Protein 2GSM (pdb70)

Foldseek 3Di:
DVCLLVDLFLLSQLALLQVQLLVLLLVLLVLVLLLLVLLLAFAGFQQAPVLVPDDPVSSVVSSVDGHDNVRGHHDLQVLLQSQLLSLQCQLQQHQLSNLQRHCVSNPLCLQLVFFHFPDSNLNSVLSVLSVQLVVLSVVLQVWQWAPRHGGHSQHNLQFPPSNQPIDTCSSVSNLSSLLSSLSSLLSSLVRLQCCVVPGGDPPRDPLNGQQLSLLNNLLSVLSNPQSVLQNVLSVQSVCSNPVDDCQPPVVVPHNSVVSQVSSLLNVQLSLLSRFSSLLRLLQLLLLQQLVFHQFPSPLSSVLNNVLNVLSNVQRCLLPLPVDDDPVRLVVSLVSQLVNCVSVVVSLVRSVVRSVPGDGDPFLLVLLSVQQSVQLVVLVVLVNCSSNSVSVVQQPQALSVVLSVCSCPVSHSVSSSLSCCQQCVCQSQQFHFDGVLSVVLSVLLSQLSCQQRVLSNVRSVVRHGPSDSRDDNVSNPSSSSNSSSSVSNSVSSVSVVVRVVCRNPPGDGRDALAPGDCSSPGSSSVADRHHDSGGD/DAAQADDDPPDDAFGAAFFVLLVLVRVLCVVVVVVVVVVVVVVVVVVVVCCVCCPCVNPVDDDDDDDDVVVVVVVVVVVVVVVVVSVVSVVVSVCVWAPADDFPFEWEWEQEVHWIWIAGVVLRDIDIKFFQQPVVNVHPLDDDPNSQVLQVVCPHGPVCHLWDINDAAEDEAQGKYKYKAAYDPAKKKADWRNFNDIDIHYHPDIDIGITHGHDFHKTKAAIDDDDDDCSSTYIHIYTYHHPVVVVVVSVVRDDD/DCVLLVFLFLLSQLVLLQVQLLVLVLVLLVLVLLLLVLLLAFAGFQQAPVLVVDDPVSSVVSRVDGDDNVRGHHDLQVLLQSQQLSVQCQLQQHQLSNLQRHCVSNPLCLQLVFQHFPDSVLNSLLSVLSVQLVVLSVVLQQFQWAPRHGHHSQHNLQFPPSNQVIDGCSSVSNLVSLVSSLSSLLSSLVRLQCCVVPGGPPPSDPLNGAQLSLLSNLLSVLSNPQSVLQNVLSVQSVCSRPVVDCQPPVVNVHNSVVSQVSSLLNVQSSVLSSFSSLLRLLQLLLLQQLVFHQFPSPLSSVLNNVLSVLSNVQSCLLVLPVDDDPVSLVVSLVSQLCNCVSVVVSLVRSVVRNVPGDGDPFLLNLLSVQQSVQLCVLVVLVNCSSNSVSVVQQPQALSVVLNVCSCRVSHSVSSSLSVCQVCVCQSQQFHFDRVLSVVLSVLQSQLSCQQRVLSNVRSVVRHGPSDSRDDNVSNPSSSSNSVSSVSNSVSSVSVVVRVCCRNPPGHGHDALAPRDCSSPGSSSVARRHHDPTD/DAAQADDDPPDDAFGAAFFVLLVLVRVLVVVVCVVVVVVVVVVVVVVVVCCVCCPCVNNVDDDDDDDDVVVVVCVVVVVVVVVVVSCVSPVVSVCVFQDADDFPFEWEWEQDVHWIWIAGVVLRDIDIKFFQQPVVNPHPQDDDPVSQVLQVVQPHGPVCHLWDINDAAEDEAQGKYKYKAAYDPAKKKADWRNFNDIDIHYHPDIGIGITHGHDFHKTKAAIDDDDDDCSSTYIHIYTYHHPVVVVVVSVVRDDD

Solvent-accessible surface area: 56494 Å² total; per-residue (Å²): 188,99,178,109,79,130,24,60,22,0,16,37,0,0,26,13,8,24,117,21,1,30,107,5,5,52,64,0,36,42,33,26,25,19,23,12,35,1,2,46,41,27,19,3,31,14,0,3,32,82,27,95,168,36,42,119,106,128,7,114,132,68,11,63,195,71,30,50,29,125,100,0,34,17,4,2,3,50,2,6,8,23,26,9,8,24,12,8,2,42,10,15,0,13,8,14,10,6,0,8,4,0,0,0,3,4,0,0,0,0,1,0,7,0,60,26,2,22,69,26,160,55,0,21,90,1,5,78,35,3,40,40,0,14,59,50,7,49,41,10,32,116,7,61,3,1,67,80,34,75,0,7,2,4,0,39,5,4,22,0,8,10,0,18,77,18,60,37,121,0,0,15,35,8,0,86,0,2,56,44,7,6,38,9,20,46,35,5,0,59,1,0,15,30,0,0,79,113,59,62,30,141,58,35,65,55,98,138,0,18,8,0,0,21,0,0,18,12,0,0,122,10,0,49,91,0,9,65,37,3,35,31,0,1,55,39,0,20,28,20,44,76,140,73,48,51,90,0,37,46,119,43,73,17,40,2,5,76,0,2,46,45,4,22,50,1,0,9,1,2,47,30,2,2,10,0,0,0,2,0,0,0,2,19,0,0,14,2,0,0,35,0,54,23,1,0,54,68,42,0,3,123,5,1,60,35,0,1,96,37,1,22,57,0,58,0,30,48,2,2,1,4,33,12,58,36,107,73,2,11,101,15,0,89,11,11,10,71,12,27,18,12,18,13,32,1,11,32,1,0,7,9,0,0,88,10,0,1,0,36,53,69,0,0,0,18,0,0,17,5,0,0,58,0,18,12,19,0,25,22,6,16,20,3,17,2,0,0,0,0,4,9,9,0,30,6,6,16,11,21,16,0,39,50,27,2,24,32,29,0,0,0,34,0,0,20,11,0,0,22,0,1,0,10,0,0,28,40,10,84,38,10,32,43,169,3,0,64,76,0,6,129,38,16,44,74,0,0,31,75,5,24,94,6,4,13,41,3,0,37,8,10,0,3,40,29,0,5,5,1,1,97,17,4,24,67,61,0,97,36,0,0,90,0,10,58,64,18,46,51,0,28,87,60,16,56,37,7,24,143,89,0,71,70,168,1,70,207,16,129,41,70,46,42,47,22,135,51,6,114,23,52,0,12,81,25,60,16,63,9,64,143,159,8,102,111,116,40,4,0,58,7,80,115,27,18,61,28,30,5,34,25,1,0,31,1,1,56,54,0,49,195,7,4,29,72,0,78,108,44,12,43,55,49,20,106,115,2,28,110,43,8,109,102,0,26,140,81,19,47,60,156,119,34,154,124,23,37,192,81,38,130,68,77,105,83,32,111,46,26,33,88,81,22,78,90,47,21,103,40,2,9,66,124,0,43,78,14,0,89,60,11,43,102,78,53,120,48,81,12,30,0,67,0,14,0,67,59,68,46,0,8,2,72,1,76,106,70,168,10,77,27,86,2,57,0,4,0,6,92,64,31,71,20,51,18,43,34,36,118,104,4,63,94,35,0,92,133,38,58,16,39,131,91,17,19,4,7,0,2,68,51,11,0,9,0,3,24,92,64,17,0,5,0,29,0,20,6,53,52,2,6,0,0,0,9,0,15,0,0,2,9,8,15,5,0,4,9,65,90,95,21,76,13,17,0,84,1,84,102,75,0,9,0,2,3,10,0,3,7,7,0,5,42,16,2,4,4,2,1,0,1,0,57,0,17,40,105,152,46,16,53,49,35,31,92,145,61,113,168,187,212,74,151,115,67,114,26,61,28,0,15,41,0,0,22,14,9,24,116,19,1,27,106,3,4,53,63,0,35,43,26,26,25,19,24,12,36,1,2,48,40,34,18,4,27,14,0,2,31,75,25,100,167,36,45,120,107,138,4,115,128,64,10,69,193,74,32,47,36,129,101,0,36,18,5,3,3,52,1,5,8,25,26,7,8,25,13,8,4,42,10,15,0,14,9,15,11,5,1,8,4,0,0,0,2,5,0,0,0,6,1,0,28,4,75,29,3,28,69,45,181,45,0,28,88,1,6,88,34,3,41,37,0,15,62,48,8,48,40,9,32,115,8,61,3,1,67,79,29,82,0,8,2,5,0,37,6,5,22,1,7,11,0,16,76,16,59,40,120,0,0,15,39,9,0,90,0,3,53,49,6,8,33,10,22,44,35,7,0,60,0,1,14,36,0,0,86,110,74,64,36,141,61,35,61,58,100,136,0,17,6,0,0,21,0,0,25,12,0,0,122,11,1,50,91,0,12,66,39,3,36,30,0,1,56,42,0,17,27,19,47,76,151,75,47,49,89,0,38,49,120,38,74,18,40,1,5,80,0,1,46,44,5,23,50,1,1,10,1,3,48,33,2,2,10,0,0,0,2,1,0,0,2,16,0,0,15,3,0,0,35,1,58,22,1,2,51,74,54,0,3,136,6,0,67,35,0,1,99,37,0,24,57,0,54,0,30,49,2,2,2,4,34,15,57,34,108,68,1,10,99,14,0,88,12,15,10,70,13,29,15,14,21,12,20,1,10,36,1,0,8,8,0,0,89,11,0,1,0,27,53,68,0,0,0,19,0,0,17,5,0,0,56,0,19,14,19,0,26,21,6,17,22,2,19,2,0,0,0,0,5,8,10,0,30,5,5,16,12,22,14,0,38,50,25,2,25,34,31,0,0,0,35,0,0,18,8,0,0,22,3,2,0,11,0,0,29,35,9,53,41,11,29,46,163,1,0,66,77,0,6,128,37,16,43,70,0,2,31,74,5,26,96,7,4,15,39,2,0,39,8,11,0,3,39,27,1,4,5,2,1,84,17,5,26,65,59,0,98,34,0,0,85,0,11,60,64,18,44,49,0,28,87,59,9,61,42,8,34,142,104,1,73,60,181,0,76,190,25,138,45,64,45,40,41,18,132,57,5,113,26,67,0,12,90,42,63,11,65,12,66,154,160,53,109,121,49,4,0,60,8,75,117,26,16,64,26,30,5,35,24,1,0,29,2,1,70,63,0,49,132,0,4,30,54,0,80,109,29,12,42,56,57,16,100,118,3,25,108,46,10,105,102,0,27,145,82,20,40,55,163,118,30,148,122,31,40,210,78,38,131,67,69,105,75,38,110,45,26,46,98,86,22,72,90,53,20,104,39,2,8,64,101,0,45,79,11,0,81,62,11,44,98,78,53,170,48,84,12,26,0,63,0,13,0,66,57,68,47,0,5,3,70,2,74,114,72,177,10,81,28,87,2,56,0,4,0,5,91,67,28,74,21,54,18,44,36,32,109,118,5,58,96,60,0,91,133,40,57,20,45,114,81,17,18,6,6,0,2,69,50,13,0,12,0,4,23,90,65,17,0,5,0,37,1,20,6,54,52,2,5,0,0,0,6,0,15,0,0,2,11,7,14,4,0,4,8,69,91,98,22,68,15,10,0,87,0,89,100,76,0,9,0,2,2,10,0,3,6,8,0,5,43,14,3,5,5,2,2,0,1,0,58,0,16,38,107,151,44,15,52,52,39,35,98,146,81,112,170,173

Secondary structure (DSSP, 8-state):
--TTSS---HHHHHHHHHHHHHHHHHHHHHHHHHHHHHHTSSS-SSSBGGGGGS-HHHHHHHTTS---GGG--B-HHHHHHHHHHHHHHHHHHTHHIIIIIIIIHHHHHHHHT-SS-S-HHHHHHHHHHHHHHHHHHHHHTTSB-GGGSBS--STTTT-TTHHHH--SSHHHHHHHHHHHHHHHHHHHHHHHHHHHHH-PPTT--TTTS-HHHHHHHHHHHHHHHHHHHHHHHHHHHHHHHHS---TT-GGGT--HHHHHHHHHHHHHHHHHHHHHHHHHHHHHHHHHHHTSPPTTHHHHHHHHHHHHHHTTS-GGGG-TTTT--HHHHHHHHHHHHHTHHHHHHHHHHHHHHHTTS-B---HHHHHHHHHHHHHHHHHHHHHHHHSHHHHHHHTTBHHHHHHHHHHIIIIIHHHHHHHHHHHHHHHHSEEPPHHHHHHHHHHHHHHHHHHHHHHHHHHHTTPBSS-S---GGGHHHHHHHHHHHHHHHHHHHHHHHHHHHHHHHPEEP--S-SS-TT--SGGGGS-SSPPSS--/--EEES--TT--SPPPP-SHHHHHHHHHHHHHHHHHHHHHHHHHHHHHHHHHHSBTTT--S-------HHHHHHHHHHHHHHHHHHHHHHHHHHHHHHS----SEEEEEEEETTEEEEEETTTTEEEEE-BTTSGGGT--SS--HHHHHHHHHTT--GGGTTT-BSS-EEEETTSEEEEEEEESSS-EEEEEGGGTEEEEE-BT--EEEEEE--S-EEEEE---S--STTGGG--EEEEEE-HHHHHHHHHHH---/--SSSS---HHHHHHHHHHHHHHHHHHHHHHHHHHHHHHTSSS-SSSBGGGGTS-HHHHHHHTTS---GGG--B-HHHHHHHHHHHHHHHHHHTHHIIIIIIIIHHHHHHHHT-SS-S-HHHHHHHHHHHHHHHHHHHHHTTSB-GGGSBS--S-TT--TTHHHH--SSHHHHHHHHHHHHHHHHHHHHHHHHHHHHH---TT--TTTS-HHHHHHHHHHHHHHHHHHHHHHHHHHHHHHHHS---TT-GGGT--HHHHHHHHHHHHHHHHHHHHHHHHHHHHHHHHHHTTSPPTTHHHHHHHHHHHHHHTTS-GGGG-TTSS--HHHHHHHHHHHHHTHHHHHHHHHHHHHHHTTS-B---HHHHHHHHHHHHHHHHHHHHHHHHSHHHHHHHTTBHHHHHHHHHHIIIIIHHHHHHHHHHHHHHHHSB---HHHHHHHHHHHHHHHHHHHTHHHHHHHTTPBSS-SS--GGGHHHHHHHHHHHHHHHHHHHHHHHHHHHHHHH--B---S-SS-TT--SGGGGS-SSPPS--/--EEES--TT--SPPPP-SHHHHHHHHHHHHHHHHHHHHHHHHHHHHHHHHHHTBTTT--S-------HHHHHHHHHHHHHHHHHHHHHHHHHHHHHHSPPPPSEEEEEEEETTEEEEEETTTTEEEEE-BTTSGGGT--SS--HHHHHHHHHTT--GGGTTT-BSS-EEEETT-EEEEEEEESSS-EEEEEGGGTEEEEE-BT--EEEEEE--S-EEEEE---S--STTGGG--EEEEEE-HHHHHHHHHHH---

InterPro domains:
  IPR000883 Cytochrome c oxidase subunit I [PF00115] (28-503)
  IPR000883 Cytochrome c oxidase subunit I [PR01165] (19-44)
  IPR000883 Cytochrome c oxidase subunit I [PR01165] (93-116)
  IPR000883 Cytochrome c oxidase subunit I [PR01165] (121-145)
  IPR000883 Cytochrome c oxidase subunit I [PR01165] (168-180)
  IPR000883 Cytochrome c oxidase subunit I [PR01165] (198-216)
  IPR000883 Cytochrome c oxidase subunit I [PR01165] (227-246)
  IPR000883 Cytochrome c oxidase subunit I [PR01165] (278-299)
  IPR000883 Cytochrome c oxidase subunit I [PR01165] (324-339)
  IPR000883 Cytochrome c oxidase subunit I [PR01165] (348-369)
  IPR000883 Cytochrome c oxidase subunit I [PR01165] (383-401)
  IPR000883 Cytochrome c oxidase subunit I [PR01165] (411-430)
  IPR000883 Cytochrome c oxidase subunit I [PR01165] (461-482)
  IPR000883 Cytochrome c oxidase subunit I [PTHR10422] (17-558)
  IPR014241 Cytochrome c oxidase, subunit I bacterial type [TIGR02891] (20-556)
  IPR023615 Cytochrome c oxidase, subunit I, copper-binding site [PS00077] (280-334)
  IPR023616 Cytochrome c oxidase-like, subunit I domain [PS50855] (20-558)
  IPR033944 Cytochrome c oxidase subunit I domain [cd01663] (24-542)
  IPR036927 Cytochrome c oxidase-like, subunit I superfamily [G3DSA:1.20.210.10] (15-566)
  IPR036927 Cytochrome c oxidase-like, subunit I superfamily [SSF81442] (16-557)

Sequence (1581 aa):
FTRWFMSTNHKDIGVLYLFTGGLVGLISVAFTVYMRMELMAPGVQFMCAEHLESGLVKGFFQSLWPSAVENCTPNGHLWNVMITGHGILMMFFVVIPALFGGFGNYFMPLHIGAPDMAFPRMNNLSYWLYVAGTSLAVASLFAPGGNGQLGSGIGWVLYPPLSTSESGYSTDLAIFAVHLSGASSILGAINMITTFLNMRAPGMTMHKVPLFAWSIFVTAWLILLALPVLAGAITMLLTDRNFGTTFFQPSGGGDPVLYQHILWFFGHPEVYIIVLPAFGIVSHVIATFAKKPIFGYLPMVYAMVAIGVLGFVVWAHHMYTAGLSLTQQSYFMMATMVIAVPTGIKIFSWIATMWGGSIELKTPMLWALGFLFLFTVGGVTGIVLSQASVDRYYHDTYYVVAHFHYVMSLGAVFGIFAGIYFWIGKMSGRQYPEWAGKLHFWMMFVGANLTFFPQHFLGRQGMPRRYIDYPEAFATWNFVSSLGAFLSFASFLFFLGVIFYTLTRGARVTANNYWNEHADTLEWTLTSPPPEHTFLEIIGRPQPGGTGFQPSASPVATQIHWLDGFILVIIAAITIFVTLLILYAVWRFHEKRNKVPARFTHNSPLEIAWTIVPIVILVAIGAFSLPVLFNQQEIPEADVTVKVTGYQWYWGYEYPDEEISFESYMIGSPATGGDNRMSPEVEQQLIEAGYSRDEFLLATDTAMVVPVNKTVVVQVTGADVIHSWTVPAFGVKQDAVPGRLAQLWFRAEREGIFFGQCSELCGISHAYMPITVKVVSEEAYAAWLEQHHHHFTRWFMSTNHKDIGVLYLFTGGLVGLISVAFTVYMRMELMAPGVQFMCAEHLESGLVKGFFQSLWPSAVENCTPNGHLWNVMITGHGILMMFFVVIPALFGGFGNYFMPLHIGAPDMAFPRMNNLSYWLYVAGTSLAVASLFAPGGNGQLGSGIGWVLYPPLSTSESGYSTDLAIFAVHLSGASSILGAINMITTFLNMRAPGMTMHKVPLFAWSIFVTAWLILLALPVLAGAITMLLTDRNFGTTFFQPSGGGDPVLYQHILWFFGHPEVYIIVLPAFGIVSHVIATFAKKPIFGYLPMVYAMVAIGVLGFVVWAHHMYTAGLSLTQQSYFMMATMVIAVPTGIKIFSWIATMWGGSIELKTPMLWALGFLFLFTVGGVTGIVLSQASVDRYYHDTYYVVAHFHYVMSLGAVFGIFAGIYFWIGKMSGRQYPEWAGKLHFWMMFVGANLTFFPQHFLGRQGMPRRYIDYPEAFATWNFVSSLGAFLSFASFLFFLGVIFYTLTRGARVTANNYWNEHADTLEWTLTSPPPEHTLEIIGRPQPGGTGFQPSASPVATQIHWLDGFILVIIAAITIFVTLLILYAVWRFHEKRNKVPARFTHNSPLEIAWTIVPIVILVAIGAFSLPVLFNQQEIPEADVTVKVTGYQWYWGYEYPDEEISFESYMIGSPATGGDNRMSPEVEQQLIEAGYSRDEFLLATDTAMVVPVNKTVVVQVTGADVIHSWTVPAFGVKQDAVPGRLAQLWFRAEREGIFFGQCSELCGISHAYMPITVKVVSEEAYAAWLEQHHHH

CATH classification: 1.20.210.10

Nearest PDB structures (foldseek):
  3oma-assembly1_A  TM=1.002E+00  e=1.190E-77  Cereibacter sphaeroides 2.4.1
  3fye-assembly1_A  TM=1.000E+00  e=4.141E-75  Cereibacter sphaeroides
  3omi-assembly2_C  TM=1.001E+00  e=1.433E-74  Cereibacter sphaeroides 2.4.1
  1m57-assembly1_A  TM=9.985E-01  e=3.364E-70  Cereibacter sphaeroides
  3ehb-assembly1_A  TM=9.932E-01  e=1.401E-66  Paracoccus denitrificans

B-factor: mean 36.94, std 10.53, range [10.7, 100.0]

Radius of gyration: 47.15 Å; Cα contacts (8 Å, |Δi|>4): 3281; chains: 4; bounding box: 140×81×110 Å

Organism: Cereibacter sphaeroides (NCBI:txid1063)

Structure (mmCIF, N/CA/C/O backbone):
data_2GSM
#
_entry.id   2GSM
#
_cell.length_a   125.020
_cell.length_b   131.639
_cell.length_c   176.802
_cell.angle_alpha   90.00
_cell.angle_beta   90.00
_cell.angle_gamma   90.00
#
_symmetry.space_group_name_H-M   'P 21 21 21'
#
loop_
_entity.id
_entity.type
_entity.pdbx_description
1 polymer 'Cytochrome c oxidase subunit 1'
2 polymer 'Cytochrome c oxidase subunit 2'
3 non-polymer DECYL-BETA-D-MALTOPYRANOSIDE
4 non-polymer 'COPPER (II) ION'
5 non-polymer 'MAGNESIUM ION'
6 non-polymer 'CALCIUM ION'
7 non-polymer 'HYDROXIDE ION'
8 non-polymer HEME-A
9 non-polymer TRIDECANE
10 non-polymer 'CADMIUM ION'
11 water water
#
loop_
_atom_site.group_PDB
_atom_site.id
_atom_site.type_symbol
_atom_site.label_atom_id
_atom_site.label_alt_id
_atom_site.label_comp_id
_atom_site.label_asym_id
_atom_site.label_entity_id
_atom_site.label_seq_id
_atom_site.pdbx_PDB_ins_code
_atom_site.Cartn_x
_atom_site.Cartn_y
_atom_site.Cartn_z
_atom_site.occupancy
_atom_site.B_iso_or_equiv
_atom_site.auth_seq_id
_atom_site.auth_comp_id
_atom_site.auth_asym_id
_atom_site.auth_atom_id
_atom_site.pdbx_PDB_model_num
ATOM 1 N N . PHE A 1 17 ? -18.385 -2.996 -3.091 1.00 57.63 17 PHE A N 1
ATOM 2 C CA . PHE A 1 17 ? -17.537 -3.582 -4.180 1.00 57.26 17 PHE A CA 1
ATOM 3 C C . PHE A 1 17 ? -16.164 -4.045 -3.672 1.00 57.71 17 PHE A C 1
ATOM 4 O O . PHE A 1 17 ? -15.952 -5.239 -3.425 1.00 58.46 17 PHE A O 1
ATOM 12 N N . THR A 1 18 ? -15.247 -3.092 -3.521 1.00 57.86 18 THR A N 1
ATOM 13 C CA . THR A 1 18 ? -13.856 -3.351 -3.138 1.00 57.46 18 THR A CA 1
ATOM 14 C C . THR A 1 18 ? -13.564 -2.692 -1.802 1.00 57.24 18 THR A C 1
ATOM 15 O O . THR A 1 18 ? -12.519 -2.927 -1.202 1.00 57.46 18 THR A O 1
ATOM 19 N N . ARG A 1 19 ? -14.497 -1.855 -1.349 1.00 56.91 19 ARG A N 1
ATOM 20 C CA . ARG A 1 19 ? -14.451 -1.293 -0.001 1.00 56.36 19 ARG A CA 1
ATOM 21 C C . ARG A 1 19 ? -14.974 -2.287 1.056 1.00 56.53 19 ARG A C 1
ATOM 22 O O . ARG A 1 19 ? -15.198 -1.900 2.211 1.00 57.04 19 ARG A O 1
ATOM 30 N N . TRP A 1 20 ? -15.179 -3.550 0.660 1.00 56.05 20 TRP A N 1
ATOM 31 C CA . TRP A 1 20 ? -15.528 -4.622 1.604 1.00 55.58 20 TRP A CA 1
ATOM 32 C C . TRP A 1 20 ? -14.356 -4.855 2.548 1.00 54.87 20 TRP A C 1
ATOM 33 O O . TRP A 1 20 ? -14.514 -5.388 3.657 1.00 55.42 20 TRP A O 1
ATOM 44 N N . PHE A 1 21 ? -13.187 -4.412 2.090 1.00 53.66 21 PHE A N 1
ATOM 45 C CA . PHE A 1 21 ? -11.916 -4.766 2.678 1.00 52.44 21 PHE A CA 1
ATOM 46 C C . PHE A 1 21 ? -11.369 -3.605 3.474 1.00 51.71 21 PHE A C 1
ATOM 47 O O . PHE A 1 21 ? -10.500 -3.784 4.333 1.00 51.54 21 PHE A O 1
ATOM 55 N N . MET A 1 22 ? -11.880 -2.412 3.184 1.00 50.69 22 MET A N 1
ATOM 56 C CA . MET A 1 22 ? -11.473 -1.227 3.924 1.00 50.13 22 MET A CA 1
ATOM 57 C C . MET A 1 22 ? -12.474 -0.875 5.037 1.00 48.75 22 MET A C 1
ATOM 58 O O . MET A 1 22 ? -12.327 0.149 5.710 1.00 48.72 22 MET A O 1
ATOM 63 N N . SER A 1 23 ? -13.465 -1.744 5.248 1.00 46.72 23 SER A N 1
ATOM 64 C CA . SER A 1 23 ? -14.496 -1.506 6.259 1.00 45.03 23 SER A CA 1
ATOM 65 C C . SER A 1 23 ? -13.965 -1.733 7.659 1.00 44.00 23 SER A C 1
ATOM 66 O O . SER A 1 23 ? -13.097 -2.588 7.874 1.00 44.00 23 SER A O 1
ATOM 69 N N . THR A 1 24 ? -14.491 -0.962 8.608 1.00 42.09 24 THR A N 1
ATOM 70 C CA . THR A 1 24 ? -14.036 -1.032 9.986 1.00 40.62 24 THR A CA 1
ATOM 71 C C . THR A 1 24 ? -15.128 -1.569 10.879 1.00 39.84 24 THR A C 1
ATOM 72 O O . THR A 1 24 ? -14.915 -1.761 12.076 1.00 40.13 24 THR A O 1
ATOM 76 N N . ASN A 1 25 ? -16.295 -1.833 10.296 1.00 38.90 25 ASN A N 1
ATOM 77 C CA . ASN A 1 25 ? -17.399 -2.390 11.067 1.00 38.35 25 ASN A CA 1
ATOM 78 C C . ASN A 1 25 ? -17.184 -3.864 11.448 1.00 37.44 25 ASN A C 1
ATOM 79 O O . ASN A 1 25 ? -16.837 -4.679 10.600 1.00 37.06 25 ASN A O 1
ATOM 84 N N . HIS A 1 26 ? -17.415 -4.182 12.721 1.00 36.62 26 HIS A N 1
ATOM 85 C CA . HIS A 1 26 ? -17.177 -5.511 13.262 1.00 35.98 26 HIS A CA 1
ATOM 86 C C . HIS A 1 26 ? -17.892 -6.619 12.488 1.00 35.95 26 HIS A C 1
ATOM 87 O O . HIS A 1 26 ? -17.397 -7.750 12.427 1.00 35.22 26 HIS A O 1
ATOM 94 N N . LYS A 1 27 ? -19.043 -6.291 11.896 1.00 35.33 27 LYS A N 1
ATOM 95 C CA . LYS A 1 27 ? -19.816 -7.279 11.142 1.00 34.94 27 LYS A CA 1
ATOM 96 C C . LYS A 1 27 ? -19.153 -7.602 9.816 1.00 34.44 27 LYS A C 1
ATOM 97 O O . LYS A 1 27 ? -19.069 -8.772 9.444 1.00 34.33 27 LYS A O 1
ATOM 103 N N . ASP A 1 28 ? -18.672 -6.574 9.119 1.00 33.53 28 ASP A N 1
ATOM 104 C CA . ASP A 1 28 ? -17.943 -6.780 7.872 1.00 33.47 28 ASP A CA 1
ATOM 105 C C . ASP A 1 28 ? -16.600 -7.497 8.052 1.00 32.98 28 ASP A C 1
ATOM 106 O O . ASP A 1 28 ? -16.237 -8.322 7.219 1.00 32.71 28 ASP A O 1
ATOM 111 N N . ILE A 1 29 ? -15.866 -7.146 9.114 1.00 32.19 29 ILE A N 1
ATOM 112 C CA . ILE A 1 29 ? -14.598 -7.791 9.450 1.00 31.79 29 ILE A CA 1
ATOM 113 C C . ILE A 1 29 ? -14.851 -9.274 9.734 1.00 30.96 29 ILE A C 1
ATOM 114 O O . ILE A 1 29 ? -14.129 -10.135 9.234 1.00 31.07 29 ILE A O 1
ATOM 119 N N . GLY A 1 30 ? -15.877 -9.545 10.539 1.00 30.27 30 GLY A N 1
ATOM 120 C CA . GLY A 1 30 ? -16.283 -10.894 10.889 1.00 30.12 30 GLY A CA 1
ATOM 121 C C . GLY A 1 30 ? -16.593 -11.750 9.674 1.00 29.97 30 GLY A C 1
ATOM 122 O O . GLY A 1 30 ? -16.163 -12.897 9.600 1.00 29.57 30 GLY A O 1
ATOM 123 N N . VAL A 1 31 ? -17.333 -11.183 8.722 1.00 29.42 31 VAL A N 1
ATOM 124 C CA . VAL A 1 31 ? -17.665 -11.872 7.469 1.00 29.17 31 VAL A CA 1
ATOM 125 C C . VAL A 1 31 ? -16.404 -12.166 6.635 1.00 29.23 31 VAL A C 1
ATOM 126 O O . VAL A 1 31 ? -16.257 -13.265 6.093 1.00 29.27 31 VAL A O 1
ATOM 130 N N . LEU A 1 32 ? -15.508 -11.186 6.533 1.00 28.78 32 LEU A N 1
ATOM 131 C CA . LEU A 1 32 ? -14.230 -11.369 5.842 1.00 28.90 32 LEU A CA 1
ATOM 132 C C . LEU A 1 32 ? -13.369 -12.495 6.467 1.00 28.74 32 LEU A C 1
ATOM 133 O O . LEU A 1 32 ? -12.771 -13.300 5.756 1.00 28.84 32 LEU A O 1
ATOM 138 N N . TYR A 1 33 ? -13.292 -12.531 7.791 1.00 27.90 33 TYR A N 1
ATOM 139 C CA . TYR A 1 33 ? -12.579 -13.614 8.459 1.00 28.45 33 TYR A CA 1
ATOM 140 C C . TYR A 1 33 ? -13.221 -14.964 8.160 1.00 28.61 33 TYR A C 1
ATOM 141 O O . TYR A 1 33 ? -12.518 -15.947 7.908 1.00 28.40 33 TYR A O 1
ATOM 150 N N . LEU A 1 34 ? -14.551 -15.027 8.190 1.00 28.73 34 LEU A N 1
ATOM 151 C CA . LEU A 1 34 ? -15.235 -16.296 7.952 1.00 29.58 34 LEU A CA 1
ATOM 152 C C . LEU A 1 34 ? -14.980 -16.822 6.537 1.00 29.28 34 LEU A C 1
ATOM 153 O O . LEU A 1 34 ? -14.637 -18.005 6.350 1.00 28.85 34 LEU A O 1
ATOM 158 N N . PHE A 1 35 ? -15.167 -15.946 5.547 1.00 29.06 35 PHE A N 1
ATOM 159 C CA . PHE A 1 35 ? -14.955 -16.319 4.143 1.00 29.03 35 PHE A CA 1
ATOM 160 C C . PHE A 1 35 ? -13.508 -16.732 3.872 1.00 28.23 35 PHE A C 1
ATOM 161 O O . PHE A 1 35 ? -13.253 -17.730 3.180 1.00 27.34 35 PHE A O 1
ATOM 169 N N . THR A 1 36 ? -12.571 -15.947 4.398 1.00 27.91 36 THR A N 1
ATOM 170 C CA . THR A 1 36 ? -11.145 -16.192 4.179 1.00 27.98 36 THR A CA 1
ATOM 171 C C . THR A 1 36 ? -10.716 -17.500 4.850 1.00 27.50 36 THR A C 1
ATOM 172 O O . THR A 1 36 ? -9.988 -18.300 4.268 1.00 26.65 36 THR A O 1
ATOM 176 N N . GLY A 1 37 ? -11.198 -17.709 6.071 1.00 27.59 37 GLY A N 1
ATOM 177 C CA . GLY A 1 37 ? -10.899 -18.910 6.820 1.00 27.61 37 GLY A CA 1
ATOM 178 C C . GLY A 1 37 ? -11.426 -20.119 6.084 1.00 27.01 37 GLY A C 1
ATOM 179 O O . GLY A 1 37 ? -10.791 -21.172 6.058 1.00 26.30 37 GLY A O 1
ATOM 180 N N . GLY A 1 38 ? -12.593 -19.941 5.476 1.00 26.84 38 GLY A N 1
ATOM 181 C CA . GLY A 1 38 ? -13.214 -20.978 4.674 1.00 27.71 38 GLY A CA 1
ATOM 182 C C . GLY A 1 38 ? -12.385 -21.331 3.451 1.00 27.63 38 GLY A C 1
ATOM 183 O O . GLY A 1 38 ? -12.238 -22.513 3.119 1.00 27.62 38 GLY A O 1
ATOM 184 N N . LEU A 1 39 ? -11.832 -20.313 2.793 1.00 27.43 39 LEU A N 1
ATOM 185 C CA . LEU A 1 39 ? -11.056 -20.529 1.570 1.00 27.18 39 LEU A CA 1
ATOM 186 C C . LEU A 1 39 ? -9.699 -21.169 1.883 1.00 26.22 39 LEU A C 1
ATOM 187 O O . LEU A 1 39 ? -9.285 -22.106 1.218 1.00 24.93 39 LEU A O 1
ATOM 192 N N . VAL A 1 40 ? -9.010 -20.655 2.898 1.00 25.61 40 VAL A N 1
ATOM 193 C CA . VAL A 1 40 ? -7.777 -21.302 3.353 1.00 25.17 40 VAL A CA 1
ATOM 194 C C . VAL A 1 40 ? -8.067 -22.744 3.815 1.00 24.86 40 VAL A C 1
ATOM 195 O O . VAL A 1 40 ? -7.272 -23.660 3.539 1.00 24.91 40 VAL A O 1
ATOM 199 N N . GLY A 1 41 ? -9.199 -22.943 4.500 1.00 23.69 41 GLY A N 1
ATOM 200 C CA . GLY A 1 41 ? -9.616 -24.279 4.906 1.00 23.06 41 GLY A CA 1
ATOM 201 C C . GLY A 1 41 ? -9.730 -25.228 3.710 1.00 23.44 41 GLY A C 1
ATOM 202 O O . GLY A 1 41 ? -9.249 -26.372 3.773 1.00 21.99 41 GLY A O 1
ATOM 203 N N . LEU A 1 42 ? -10.335 -24.742 2.617 1.00 22.85 42 LEU A N 1
ATOM 204 C CA . LEU A 1 42 ? -10.421 -25.525 1.370 1.00 23.95 42 LEU A CA 1
ATOM 205 C C . LEU A 1 42 ? -9.036 -25.928 0.875 1.00 23.84 42 LEU A C 1
ATOM 206 O O . LEU A 1 42 ? -8.820 -27.083 0.514 1.00 24.77 42 LEU A O 1
ATOM 211 N N . ILE A 1 43 ? -8.108 -24.972 0.859 1.00 23.67 43 ILE A N 1
ATOM 212 C CA . ILE A 1 43 ? -6.742 -25.234 0.439 1.00 24.40 43 ILE A CA 1
ATOM 213 C C . ILE A 1 43 ? -6.088 -26.304 1.334 1.00 24.03 43 ILE A C 1
ATOM 214 O O . ILE A 1 43 ? -5.518 -27.265 0.836 1.00 23.09 43 ILE A O 1
ATOM 219 N N . SER A 1 44 ? -6.211 -26.142 2.652 1.00 23.22 44 SER A N 1
ATOM 220 C CA . SER A 1 44 ? -5.582 -27.075 3.572 1.00 23.38 44 SER A CA 1
ATOM 221 C C . SER A 1 44 ? -6.211 -28.469 3.500 1.00 22.69 44 SER A C 1
ATOM 222 O O . SER A 1 44 ? -5.507 -29.480 3.522 1.00 23.61 44 SER A O 1
ATOM 225 N N . VAL A 1 45 ? -7.528 -28.525 3.403 1.00 23.21 45 VAL A N 1
ATOM 226 C CA . VAL A 1 45 ? -8.224 -29.790 3.129 1.00 23.40 45 VAL A CA 1
ATOM 227 C C . VAL A 1 45 ? -7.777 -30.437 1.794 1.00 23.11 45 VAL A C 1
ATOM 228 O O . VAL A 1 45 ? -7.581 -31.648 1.742 1.00 23.78 45 VAL A O 1
ATOM 232 N N . ALA A 1 46 ? -7.623 -29.650 0.729 1.00 23.71 46 ALA A N 1
ATOM 233 C CA . ALA A 1 46 ? -7.127 -30.210 -0.554 1.00 23.76 46 ALA A CA 1
ATOM 234 C C . ALA A 1 46 ? -5.752 -30.891 -0.395 1.00 23.65 46 ALA A C 1
ATOM 235 O O . ALA A 1 46 ? -5.529 -31.975 -0.944 1.00 23.03 46 ALA A O 1
ATOM 237 N N . PHE A 1 47 ? -4.856 -30.270 0.387 1.00 23.69 47 PHE A N 1
ATOM 238 C CA . PHE A 1 47 ? -3.573 -30.877 0.762 1.00 23.43 47 PHE A CA 1
ATOM 239 C C . PHE A 1 47 ? -3.766 -32.254 1.412 1.00 23.15 47 PHE A C 1
ATOM 240 O O . PHE A 1 47 ? -2.990 -33.166 1.140 1.00 23.04 47 PHE A O 1
ATOM 248 N N . THR A 1 48 ? -4.727 -32.384 2.334 1.00 23.00 48 THR A N 1
ATOM 249 C CA . THR A 1 48 ? -4.964 -33.675 3.013 1.00 21.92 48 THR A CA 1
ATOM 250 C C . THR A 1 48 ? -5.518 -34.749 2.079 1.00 21.82 48 THR A C 1
ATOM 251 O O . THR A 1 48 ? -5.304 -35.934 2.296 1.00 19.91 48 THR A O 1
ATOM 255 N N . VAL A 1 49 ? -6.253 -34.324 1.060 1.00 21.59 49 VAL A N 1
ATOM 256 C CA . VAL A 1 49 ? -6.720 -35.261 0.049 1.00 22.69 49 VAL A CA 1
ATOM 257 C C . VAL A 1 49 ? -5.531 -35.901 -0.683 1.00 23.09 49 VAL A C 1
ATOM 258 O O . VAL A 1 49 ? -5.490 -37.116 -0.907 1.00 23.56 49 VAL A O 1
ATOM 262 N N . TYR A 1 50 ? -4.582 -35.065 -1.083 1.00 23.45 50 TYR A N 1
ATOM 263 C CA . TYR A 1 50 ? -3.376 -35.515 -1.746 1.00 23.49 50 TYR A CA 1
ATOM 264 C C . TYR A 1 50 ? -2.533 -36.372 -0.789 1.00 23.18 50 TYR A C 1
ATOM 265 O O . TYR A 1 50 ? -2.057 -37.453 -1.158 1.00 22.75 50 TYR A O 1
ATOM 274 N N . MET A 1 51 ? -2.380 -35.908 0.458 1.00 21.95 51 MET A N 1
ATOM 275 C CA . MET A 1 51 ? -1.781 -36.744 1.516 1.00 21.42 51 MET A CA 1
ATOM 276 C C . MET A 1 51 ? -2.398 -38.136 1.586 1.00 20.75 51 MET A C 1
ATOM 277 O O . MET A 1 51 ? -1.677 -39.146 1.606 1.00 20.29 51 MET A O 1
ATOM 282 N N . ARG A 1 52 ? -3.726 -38.193 1.632 1.00 21.06 52 ARG A N 1
ATOM 283 C CA . ARG A 1 52 ? -4.410 -39.484 1.761 1.00 21.63 52 ARG A CA 1
ATOM 284 C C . ARG A 1 52 ? -4.426 -40.289 0.457 1.00 22.06 52 ARG A C 1
ATOM 285 O O . ARG A 1 52 ? -4.585 -41.517 0.488 1.00 22.87 52 ARG A O 1
ATOM 293 N N . MET A 1 53 ? -4.251 -39.619 -0.672 1.00 22.51 53 MET A N 1
ATOM 294 C CA . MET A 1 53 ? -3.975 -40.357 -1.917 1.00 23.09 53 MET A CA 1
ATOM 295 C C . MET A 1 53 ? -2.674 -41.157 -1.777 1.00 23.19 53 MET A C 1
ATOM 296 O O . MET A 1 53 ? -2.671 -42.353 -2.015 1.00 23.78 53 MET A O 1
ATOM 301 N N . GLU A 1 54 ? -1.589 -40.510 -1.330 1.00 23.57 54 GLU A N 1
ATOM 302 C CA . GLU A 1 54 ? -0.326 -41.200 -1.078 1.00 23.16 54 GLU A CA 1
ATOM 303 C C . GLU A 1 54 ? -0.392 -42.227 0.068 1.00 23.07 54 GLU A C 1
ATOM 304 O O . GLU A 1 54 ? 0.262 -43.253 0.005 1.00 22.17 54 GLU A O 1
ATOM 310 N N . LEU A 1 55 ? -1.160 -41.962 1.120 1.00 23.15 55 LEU A N 1
ATOM 311 C CA . LEU A 1 55 ? -1.223 -42.949 2.203 1.00 23.17 55 LEU A CA 1
ATOM 312 C C . LEU A 1 55 ? -2.191 -44.102 1.919 1.00 23.31 55 LEU A C 1
ATOM 313 O O . LEU A 1 55 ? -2.191 -45.095 2.631 1.00 22.70 55 LEU A O 1
ATOM 318 N N . MET A 1 56 ? -2.992 -43.990 0.863 1.00 23.73 56 MET A N 1
ATOM 319 C CA . MET A 1 56 ? -4.015 -45.002 0.586 1.00 24.70 56 MET A CA 1
ATOM 320 C C . MET A 1 56 ? -3.409 -46.394 0.418 1.00 23.94 56 MET A C 1
ATOM 321 O O . MET A 1 56 ? -4.028 -47.389 0.776 1.00 24.79 56 MET A O 1
ATOM 326 N N . ALA A 1 57 ? -2.195 -46.454 -0.100 1.00 23.82 57 ALA A N 1
ATOM 327 C CA . ALA A 1 57 ? -1.497 -47.740 -0.307 1.00 24.32 57 ALA A CA 1
ATOM 328 C C . ALA A 1 57 ? 0.009 -47.653 -0.048 1.00 23.82 57 ALA A C 1
ATOM 329 O O . ALA A 1 57 ? 0.628 -46.623 -0.319 1.00 24.67 57 ALA A O 1
ATOM 331 N N . PRO A 1 58 ? 0.602 -48.733 0.465 1.00 23.52 58 PRO A N 1
ATOM 332 C CA . PRO A 1 58 ? 2.050 -48.771 0.683 1.00 23.20 58 PRO A CA 1
ATOM 333 C C . PRO A 1 58 ? 2.825 -48.685 -0.642 1.00 23.34 58 PRO A C 1
ATOM 334 O O . PRO A 1 58 ? 2.278 -48.999 -1.721 1.00 23.36 58 PRO A O 1
ATOM 338 N N . GLY A 1 59 ? 4.063 -48.212 -0.570 1.00 22.51 59 GLY A N 1
ATOM 339 C CA . GLY A 1 59 ? 4.801 -47.850 -1.780 1.00 22.29 59 GLY A CA 1
ATOM 340 C C . GLY A 1 59 ? 4.418 -46.435 -2.151 1.00 21.91 59 GLY A C 1
ATOM 341 O O . GLY A 1 59 ? 3.284 -46.023 -1.894 1.00 21.44 59 GLY A O 1
ATOM 342 N N . VAL A 1 60 ? 5.364 -45.678 -2.712 1.00 22.20 60 VAL A N 1
ATOM 343 C CA . VAL A 1 60 ? 5.113 -44.312 -3.157 1.00 21.99 60 VAL A CA 1
ATOM 344 C C . VAL A 1 60 ? 4.726 -44.292 -4.644 1.00 23.51 60 VAL A C 1
ATOM 345 O O . VAL A 1 60 ? 5.454 -44.829 -5.486 1.00 23.46 60 VAL A O 1
ATOM 349 N N . GLN A 1 61 ? 3.586 -43.686 -4.961 1.00 24.29 61 GLN A N 1
ATOM 350 C CA . GLN A 1 61 ? 3.051 -43.736 -6.327 1.00 25.46 61 GLN A CA 1
ATOM 351 C C . GLN A 1 61 ? 2.809 -42.342 -6.911 1.00 26.20 61 GLN A C 1
ATOM 352 O O . GLN A 1 61 ? 2.681 -42.194 -8.133 1.00 26.83 61 GLN A O 1
ATOM 358 N N . PHE A 1 62 ? 2.711 -41.337 -6.040 1.00 26.37 62 PHE A N 1
ATOM 359 C CA . PHE A 1 62 ? 2.308 -39.994 -6.439 1.00 26.87 62 PHE A CA 1
ATOM 360 C C . PHE A 1 62 ? 3.454 -38.988 -6.302 1.00 27.49 62 PHE A C 1
ATOM 361 O O . PHE A 1 62 ? 3.715 -38.200 -7.215 1.00 27.92 62 PHE A O 1
ATOM 369 N N . MET A 1 63 ? 4.127 -39.019 -5.155 1.00 27.92 63 MET A N 1
ATOM 370 C CA . MET A 1 63 ? 5.197 -38.069 -4.815 1.00 28.39 63 MET A CA 1
ATOM 371 C C . MET A 1 63 ? 6.578 -38.566 -5.295 1.00 29.29 63 MET A C 1
ATOM 372 O O . MET A 1 63 ? 7.450 -38.980 -4.508 1.00 28.71 63 MET A O 1
ATOM 377 N N . CYS A 1 64 ? 6.736 -38.503 -6.616 1.00 29.90 64 CYS A N 1
ATOM 378 C CA . CYS A 1 64 ? 7.893 -39.018 -7.351 1.00 30.62 64 CYS A CA 1
ATOM 379 C C . CYS A 1 64 ? 8.858 -37.890 -7.648 1.00 30.36 64 CYS A C 1
ATOM 380 O O . CYS A 1 64 ? 8.445 -36.830 -8.128 1.00 30.52 64 CYS A O 1
ATOM 383 N N . ALA A 1 65 ? 10.135 -38.121 -7.379 1.00 31.13 65 ALA A N 1
ATOM 384 C CA . ALA A 1 65 ? 11.197 -37.160 -7.732 1.00 32.53 65 ALA A CA 1
ATOM 385 C C . ALA A 1 65 ? 11.177 -36.810 -9.234 1.00 33.44 65 ALA A C 1
ATOM 386 O O . ALA A 1 65 ? 11.532 -35.696 -9.615 1.00 33.63 65 ALA A O 1
ATOM 388 N N . GLU A 1 66 ? 10.736 -37.755 -10.062 1.00 35.08 66 GLU A N 1
ATOM 389 C CA . GLU A 1 66 ? 10.634 -37.558 -11.517 1.00 36.98 66 GLU A CA 1
ATOM 390 C C . GLU A 1 66 ? 9.763 -36.358 -11.902 1.00 38.51 66 GLU A C 1
ATOM 391 O O . GLU A 1 66 ? 10.001 -35.711 -12.930 1.00 39.43 66 GLU A O 1
ATOM 397 N N . HIS A 1 67 ? 8.749 -36.054 -11.096 1.00 39.62 67 HIS A N 1
ATOM 398 C CA . HIS A 1 67 ? 7.901 -34.899 -11.375 1.00 40.75 67 HIS A CA 1
ATOM 399 C C . HIS A 1 67 ? 8.611 -33.554 -11.179 1.00 42.08 67 HIS A C 1
ATOM 400 O O . HIS A 1 67 ? 8.093 -32.538 -11.623 1.00 42.94 67 HIS A O 1
ATOM 407 N N . LEU A 1 68 ? 9.774 -33.540 -10.521 1.00 43.65 68 LEU A N 1
ATOM 408 C CA . LEU A 1 68 ? 10.509 -32.288 -10.272 1.00 45.32 68 LEU A CA 1
ATOM 409 C C . LEU A 1 68 ? 11.148 -31.676 -11.518 1.00 47.37 68 LEU A C 1
ATOM 410 O O . LEU A 1 68 ? 11.416 -30.475 -11.546 1.00 47.87 68 LEU A O 1
ATOM 415 N N . GLU A 1 69 ? 11.403 -32.496 -12.532 1.00 49.40 69 GLU A N 1
ATOM 416 C CA . GLU A 1 69 ? 12.110 -32.048 -13.736 1.00 51.68 69 GLU A CA 1
ATOM 417 C C . GLU A 1 69 ? 11.172 -31.487 -14.813 1.00 52.48 69 GLU A C 1
ATOM 418 O O . GLU A 1 69 ? 11.604 -31.194 -15.936 1.00 52.98 69 GLU A O 1
ATOM 424 N N . SER A 1 70 ? 9.895 -31.341 -14.461 1.00 53.17 70 SER A N 1
ATOM 425 C CA . SER A 1 70 ? 8.889 -30.789 -15.357 1.00 53.68 70 SER A CA 1
ATOM 426 C C . SER A 1 70 ? 8.677 -29.322 -15.011 1.00 54.29 70 SER A C 1
ATOM 427 O O . SER A 1 70 ? 9.406 -28.756 -14.186 1.00 54.86 70 SER A O 1
ATOM 430 N N . GLY A 1 71 ? 7.683 -28.699 -15.640 1.00 54.66 71 GLY A N 1
ATOM 431 C CA . GLY A 1 71 ? 7.255 -27.375 -15.223 1.00 54.84 71 GLY A CA 1
ATOM 432 C C . GLY A 1 71 ? 6.682 -27.438 -13.812 1.00 54.95 71 GLY A C 1
ATOM 433 O O . GLY A 1 71 ? 6.453 -28.534 -13.265 1.00 55.03 71 GLY A O 1
ATOM 434 N N . LEU A 1 72 ? 6.465 -26.268 -13.215 1.00 54.67 72 LEU A N 1
ATOM 435 C CA . LEU A 1 72 ? 5.761 -26.168 -11.935 1.00 54.33 72 LEU A CA 1
ATOM 436 C C . LEU A 1 72 ? 4.331 -26.658 -12.143 1.00 53.94 72 LEU A C 1
ATOM 437 O O . LEU A 1 72 ? 3.832 -27.484 -11.373 1.00 53.99 72 LEU A O 1
ATOM 442 N N . VAL A 1 73 ? 3.703 -26.161 -13.211 1.00 53.44 73 VAL A N 1
ATOM 443 C CA . VAL A 1 73 ? 2.347 -26.556 -13.614 1.00 52.93 73 VAL A CA 1
ATOM 444 C C . VAL A 1 73 ? 2.252 -28.016 -14.083 1.00 52.31 73 VAL A C 1
ATOM 445 O O . VAL A 1 73 ? 1.392 -28.758 -13.608 1.00 52.74 73 VAL A O 1
ATOM 449 N N . LYS A 1 74 ? 3.109 -28.417 -15.025 1.00 51.47 74 LYS A N 1
ATOM 450 C CA . LYS A 1 74 ? 3.086 -29.790 -15.543 1.00 50.70 74 LYS A CA 1
ATOM 451 C C . LYS A 1 74 ? 3.360 -30.817 -14.434 1.00 50.36 74 LYS A C 1
ATOM 452 O O . LYS A 1 74 ? 2.621 -31.799 -14.297 1.00 50.32 74 LYS A O 1
ATOM 458 N N . GLY A 1 75 ? 4.416 -30.573 -13.653 1.00 49.79 75 GLY A N 1
ATOM 459 C CA . GLY A 1 75 ? 4.772 -31.402 -12.508 1.00 49.66 75 GLY A CA 1
ATOM 460 C C . GLY A 1 75 ? 3.630 -31.605 -11.517 1.00 49.25 75 GLY A C 1
ATOM 461 O O . GLY A 1 75 ? 3.396 -32.727 -11.059 1.00 49.20 75 GLY A O 1
ATOM 462 N N . PHE A 1 76 ? 2.913 -30.520 -11.214 1.00 49.08 76 PHE A N 1
ATOM 463 C CA . PHE A 1 76 ? 1.704 -30.561 -10.392 1.00 48.86 76 PHE A CA 1
ATOM 464 C C . PHE A 1 76 ? 0.675 -31.556 -10.943 1.00 48.56 76 PHE A C 1
ATOM 465 O O . PHE A 1 76 ? 0.166 -32.405 -10.208 1.00 48.45 76 PHE A O 1
ATOM 473 N N . PHE A 1 77 ? 0.376 -31.455 -12.236 1.00 48.19 77 PHE A N 1
ATOM 474 C CA . PHE A 1 77 ? -0.655 -32.291 -12.844 1.00 47.84 77 PHE A CA 1
ATOM 475 C C . PHE A 1 77 ? -0.243 -33.755 -12.985 1.00 47.34 77 PHE A C 1
ATOM 476 O O . PHE A 1 77 ? -1.092 -34.649 -12.980 1.00 47.40 77 PHE A O 1
ATOM 484 N N . GLN A 1 78 ? 1.056 -33.990 -13.121 1.00 46.80 78 GLN A N 1
ATOM 485 C CA . GLN A 1 78 ? 1.593 -35.350 -13.221 1.00 46.18 78 GLN A CA 1
ATOM 486 C C . GLN A 1 78 ? 1.553 -36.049 -11.868 1.00 45.23 78 GLN A C 1
ATOM 487 O O . GLN A 1 78 ? 1.328 -37.263 -11.777 1.00 44.68 78 GLN A O 1
ATOM 493 N N . SER A 1 79 ? 1.760 -35.259 -10.818 1.00 44.07 79 SER A N 1
ATOM 494 C CA . SER A 1 79 ? 1.808 -35.768 -9.458 1.00 43.32 79 SER A CA 1
ATOM 495 C C . SER A 1 79 ? 0.431 -36.177 -8.907 1.00 42.21 79 SER A C 1
ATOM 496 O O . SER A 1 79 ? 0.347 -36.734 -7.810 1.00 42.00 79 SER A O 1
ATOM 499 N N . LEU A 1 80 ? -0.630 -35.906 -9.673 1.00 40.88 80 LEU A N 1
ATOM 500 C CA . LEU A 1 80 ? -1.996 -36.254 -9.297 1.00 40.05 80 LEU A CA 1
ATOM 501 C C . LEU A 1 80 ? -2.441 -37.591 -9.867 1.00 39.60 80 LEU A C 1
ATOM 502 O O . LEU A 1 80 ? -3.488 -38.119 -9.495 1.00 39.68 80 LEU A O 1
ATOM 507 N N . TRP A 1 81 ? -1.626 -38.138 -10.765 1.00 39.10 81 TRP A N 1
ATOM 508 C CA . TRP A 1 81 ? -1.850 -39.455 -11.342 1.00 38.44 81 TRP A CA 1
ATOM 509 C C . TRP A 1 81 ? -0.822 -40.463 -10.823 1.00 36.70 81 TRP A C 1
ATOM 510 O O . TRP A 1 81 ? 0.357 -40.178 -10.812 1.00 36.14 81 TRP A O 1
ATOM 521 N N . PRO A 1 82 ? -1.262 -41.646 -10.410 1.00 35.94 82 PRO A N 1
ATOM 522 C CA . PRO A 1 82 ? -0.346 -42.649 -9.852 1.00 35.41 82 PRO A CA 1
ATOM 523 C C . PRO A 1 82 ? 0.650 -43.233 -10.867 1.00 35.04 82 PRO A C 1
ATOM 524 O O . PRO A 1 82 ? 0.313 -43.438 -12.039 1.00 35.38 82 PRO A O 1
ATOM 528 N N . SER A 1 83 ? 1.874 -43.472 -10.404 1.00 33.94 83 SER A N 1
ATOM 529 C CA . SER A 1 83 ? 2.905 -44.144 -11.181 1.00 32.96 83 SER A CA 1
ATOM 530 C C . SER A 1 83 ? 3.123 -45.506 -10.554 1.00 32.90 83 SER A C 1
ATOM 531 O O . SER A 1 83 ? 2.821 -45.718 -9.372 1.00 32.23 83 SER A O 1
ATOM 534 N N . ALA A 1 84 ? 3.650 -46.436 -11.349 1.00 32.42 84 ALA A N 1
ATOM 535 C CA . ALA A 1 84 ? 4.191 -47.681 -10.816 1.00 31.69 84 ALA A CA 1
ATOM 536 C C . ALA A 1 84 ? 5.367 -47.349 -9.897 1.00 30.79 84 ALA A C 1
ATOM 537 O O . ALA A 1 84 ? 6.066 -46.365 -10.125 1.00 30.57 84 ALA A O 1
ATOM 539 N N . VAL A 1 85 ? 5.592 -48.168 -8.869 1.00 30.19 85 VAL A N 1
ATOM 540 C CA . VAL A 1 85 ? 6.736 -47.965 -7.969 1.00 29.92 85 VAL A CA 1
ATOM 541 C C . VAL A 1 85 ? 8.085 -47.898 -8.711 1.00 30.74 85 VAL A C 1
ATOM 542 O O . VAL A 1 85 ? 8.906 -47.012 -8.447 1.00 30.04 85 VAL A O 1
ATOM 546 N N . GLU A 1 86 ? 8.282 -48.803 -9.672 1.00 31.50 86 GLU A N 1
ATOM 547 C CA . GLU A 1 86 ? 9.516 -48.860 -10.463 1.00 32.87 86 GLU A CA 1
ATOM 548 C C . GLU A 1 86 ? 9.784 -47.575 -11.281 1.00 32.51 86 GLU A C 1
ATOM 549 O O . GLU A 1 86 ? 10.913 -47.338 -11.722 1.00 32.64 86 GLU A O 1
ATOM 555 N N . ASN A 1 87 ? 8.758 -46.739 -11.454 1.00 32.30 87 ASN A N 1
ATOM 556 C CA . ASN A 1 87 ? 8.903 -45.453 -12.139 1.00 32.22 87 ASN A CA 1
ATOM 557 C C . ASN A 1 87 ? 8.789 -44.246 -11.196 1.00 32.22 87 ASN A C 1
ATOM 558 O O . ASN A 1 87 ? 8.718 -43.107 -11.646 1.00 32.29 87 ASN A O 1
ATOM 563 N N . CYS A 1 88 ? 8.773 -44.500 -9.889 1.00 31.42 88 CYS A N 1
ATOM 564 C CA . CYS A 1 88 ? 8.534 -43.442 -8.915 1.00 30.73 88 CYS A CA 1
ATOM 565 C C . CYS A 1 88 ? 9.631 -43.422 -7.847 1.00 30.14 88 CYS A C 1
ATOM 566 O O . CYS A 1 88 ? 9.629 -44.261 -6.948 1.00 29.56 88 CYS A O 1
ATOM 569 N N . THR A 1 89 ? 10.577 -42.483 -7.962 1.00 29.25 89 THR A N 1
ATOM 570 C CA . THR A 1 89 ? 11.587 -42.291 -6.923 1.00 28.52 89 THR A CA 1
ATOM 571 C C . THR A 1 89 ? 10.934 -41.497 -5.777 1.00 27.89 89 THR A C 1
ATOM 572 O O . THR A 1 89 ? 10.542 -40.344 -5.977 1.00 27.60 89 THR A O 1
ATOM 576 N N . PRO A 1 90 ? 10.820 -42.098 -4.591 1.00 26.50 90 PRO A N 1
ATOM 577 C CA . PRO A 1 90 ? 10.123 -41.441 -3.474 1.00 26.31 90 PRO A CA 1
ATOM 578 C C . PRO A 1 90 ? 10.729 -40.076 -3.179 1.00 25.46 90 PRO A C 1
ATOM 579 O O . PRO A 1 90 ? 11.948 -39.952 -3.070 1.00 26.12 90 PRO A O 1
ATOM 583 N N . ASN A 1 91 ? 9.884 -39.059 -3.084 1.00 24.88 91 ASN A N 1
ATOM 584 C CA . ASN A 1 91 ? 10.337 -37.732 -2.710 1.00 24.37 91 ASN A CA 1
ATOM 585 C C . ASN A 1 91 ? 9.810 -37.364 -1.311 1.00 23.84 91 ASN A C 1
ATOM 586 O O . ASN A 1 91 ? 8.764 -36.731 -1.182 1.00 22.69 91 ASN A O 1
ATOM 591 N N . GLY A 1 92 ? 10.537 -37.771 -0.277 1.00 23.60 92 GLY A N 1
ATOM 592 C CA . GLY A 1 92 ? 10.130 -37.488 1.094 1.00 23.36 92 GLY A CA 1
ATOM 593 C C . GLY A 1 92 ? 9.948 -36.014 1.415 1.00 23.69 92 GLY A C 1
ATOM 594 O O . GLY A 1 92 ? 9.127 -35.644 2.276 1.00 23.39 92 GLY A O 1
ATOM 595 N N . HIS A 1 93 ? 10.722 -35.161 0.743 1.00 23.61 93 HIS A N 1
ATOM 596 C CA . HIS A 1 93 ? 10.643 -33.732 0.982 1.00 23.70 93 HIS A CA 1
ATOM 597 C C . HIS A 1 93 ? 9.257 -33.177 0.667 1.00 23.64 93 HIS A C 1
ATOM 598 O O . HIS A 1 93 ? 8.727 -32.349 1.420 1.00 23.82 93 HIS A O 1
ATOM 605 N N . LEU A 1 94 ? 8.655 -33.619 -0.432 1.00 23.64 94 LEU A N 1
ATOM 606 C CA . LEU A 1 94 ? 7.310 -33.152 -0.769 1.00 23.98 94 LEU A CA 1
ATOM 607 C C . LEU A 1 94 ? 6.253 -33.587 0.271 1.00 23.82 94 LEU A C 1
ATOM 608 O O . LEU A 1 94 ? 5.349 -32.818 0.597 1.00 24.30 94 LEU A O 1
ATOM 613 N N . TRP A 1 95 ? 6.352 -34.814 0.774 1.00 23.80 95 TRP A N 1
ATOM 614 C CA . TRP A 1 95 ? 5.471 -35.246 1.862 1.00 23.04 95 TRP A CA 1
ATOM 615 C C . TRP A 1 95 ? 5.597 -34.256 3.029 1.00 23.01 95 TRP A C 1
ATOM 616 O O . TRP A 1 95 ? 4.604 -33.714 3.511 1.00 23.25 95 TRP A O 1
ATOM 627 N N . ASN A 1 96 ? 6.834 -34.035 3.466 1.00 23.44 96 ASN A N 1
ATOM 628 C CA . ASN A 1 96 ? 7.124 -33.192 4.626 1.00 23.25 96 ASN A CA 1
ATOM 629 C C . ASN A 1 96 ? 6.626 -31.756 4.441 1.00 23.56 96 ASN A C 1
ATOM 630 O O . ASN A 1 96 ? 6.075 -31.162 5.367 1.00 24.27 96 ASN A O 1
ATOM 635 N N . VAL A 1 97 ? 6.807 -31.208 3.245 1.00 23.14 97 VAL A N 1
ATOM 636 C CA . VAL A 1 97 ? 6.248 -29.899 2.893 1.00 23.27 97 VAL A CA 1
ATOM 637 C C . VAL A 1 97 ? 4.715 -29.849 2.964 1.00 22.88 97 VAL A C 1
ATOM 638 O O . VAL A 1 97 ? 4.163 -28.898 3.509 1.00 22.38 97 VAL A O 1
ATOM 642 N N . MET A 1 98 ? 4.036 -30.849 2.384 1.00 23.88 98 MET A N 1
ATOM 643 C CA . MET A 1 98 ? 2.575 -30.900 2.382 1.00 24.71 98 MET A CA 1
ATOM 644 C C . MET A 1 98 ? 2.017 -30.920 3.802 1.00 23.91 98 MET A C 1
ATOM 645 O O . MET A 1 98 ? 1.052 -30.225 4.124 1.00 23.28 98 MET A O 1
ATOM 650 N N . ILE A 1 99 ? 2.623 -31.755 4.630 1.00 23.90 99 ILE A N 1
ATOM 651 C CA . ILE A 1 99 ? 2.191 -31.973 6.012 1.00 24.58 99 ILE A CA 1
ATOM 652 C C . ILE A 1 99 ? 2.361 -30.717 6.838 1.00 23.92 99 ILE A C 1
ATOM 653 O O . ILE A 1 99 ? 1.483 -30.346 7.609 1.00 24.28 99 ILE A O 1
ATOM 658 N N . THR A 1 100 ? 3.500 -30.066 6.638 1.00 23.54 100 THR A N 1
ATOM 659 C CA . THR A 1 100 ? 3.852 -28.828 7.326 1.00 23.05 100 THR A CA 1
ATOM 660 C C . THR A 1 100 ? 2.894 -27.710 6.902 1.00 22.94 100 THR A C 1
ATOM 661 O O . THR A 1 100 ? 2.379 -26.978 7.743 1.00 23.01 100 THR A O 1
ATOM 665 N N . GLY A 1 101 ? 2.649 -27.601 5.599 1.00 22.39 101 GLY A N 1
ATOM 666 C CA . GLY A 1 101 ? 1.668 -26.666 5.102 1.00 22.66 101 GLY A CA 1
ATOM 667 C C . GLY A 1 101 ? 0.268 -26.899 5.652 1.00 22.10 101 GLY A C 1
ATOM 668 O O . GLY A 1 101 ? -0.428 -25.946 6.029 1.00 21.91 101 GLY A O 1
ATOM 669 N N . HIS A 1 102 ? -0.167 -28.158 5.659 1.00 21.41 102 HIS A N 1
ATOM 670 C CA . HIS A 1 102 ? -1.490 -28.507 6.167 1.00 20.85 102 HIS A CA 1
ATOM 671 C C . HIS A 1 102 ? -1.641 -28.009 7.614 1.00 21.08 102 HIS A C 1
ATOM 672 O O . HIS A 1 102 ? -2.589 -27.292 7.927 1.00 20.81 102 HIS A O 1
ATOM 679 N N . GLY A 1 103 ? -0.677 -28.377 8.457 1.00 20.96 103 GLY A N 1
ATOM 680 C CA . GLY A 1 103 ? -0.663 -27.996 9.871 1.00 21.85 103 GLY A CA 1
ATOM 681 C C . GLY A 1 103 ? -0.586 -26.503 10.130 1.00 21.72 103 GLY A C 1
ATOM 682 O O . GLY A 1 103 ? -1.409 -25.978 10.864 1.00 22.08 103 GLY A O 1
ATOM 683 N N . ILE A 1 104 ? 0.356 -25.806 9.489 1.00 22.75 104 ILE A N 1
ATOM 684 C CA . ILE A 1 104 ? 0.472 -24.353 9.657 1.00 23.24 104 ILE A CA 1
ATOM 685 C C . ILE A 1 104 ? -0.810 -23.637 9.242 1.00 22.91 104 ILE A C 1
ATOM 686 O O . ILE A 1 104 ? -1.332 -22.816 9.998 1.00 22.65 104 ILE A O 1
ATOM 691 N N . LEU A 1 105 ? -1.334 -23.951 8.049 1.00 22.82 105 LEU A N 1
ATOM 692 C CA . LEU A 1 105 ? -2.597 -23.343 7.612 1.00 22.77 105 LEU A CA 1
ATOM 693 C C . LEU A 1 105 ? -3.713 -23.568 8.621 1.00 22.73 105 LEU A C 1
ATOM 694 O O . LEU A 1 105 ? -4.410 -22.637 8.972 1.00 22.60 105 LEU A O 1
ATOM 699 N N . MET A 1 106 ? -3.896 -24.801 9.097 1.00 22.81 106 MET A N 1
ATOM 700 C CA . MET A 1 106 ? -4.987 -25.067 10.047 1.00 22.55 106 MET A CA 1
ATOM 701 C C . MET A 1 106 ? -4.820 -24.301 11.371 1.00 22.90 106 MET A C 1
ATOM 702 O O . MET A 1 106 ? -5.761 -23.651 11.833 1.00 21.84 106 MET A O 1
ATOM 707 N N . MET A 1 107 ? -3.636 -24.397 11.968 1.00 23.32 107 MET A N 1
ATOM 708 C CA . MET A 1 107 ? -3.418 -23.877 13.331 1.00 24.36 107 MET A CA 1
ATOM 709 C C . MET A 1 107 ? -3.282 -22.359 13.380 1.00 25.42 107 MET A C 1
ATOM 710 O O . MET A 1 107 ? -3.605 -21.740 14.408 1.00 26.88 107 MET A O 1
ATOM 715 N N . PHE A 1 108 ? -2.817 -21.760 12.283 1.00 24.93 108 PHE A N 1
ATOM 716 C CA . PHE A 1 108 ? -2.657 -20.309 12.236 1.00 25.09 108 PHE A CA 1
ATOM 717 C C . PHE A 1 108 ? -3.635 -19.578 11.332 1.00 25.50 108 PHE A C 1
ATOM 718 O O . PHE A 1 108 ? -4.006 -18.450 11.632 1.00 25.49 108 PHE A O 1
ATOM 726 N N . PHE A 1 109 ? -4.082 -20.227 10.253 1.00 25.00 109 PHE A N 1
ATOM 727 C CA . PHE A 1 109 ? -4.790 -19.504 9.196 1.00 24.81 109 PHE A CA 1
ATOM 728 C C . PHE A 1 109 ? -6.216 -19.965 8.846 1.00 24.06 109 PHE A C 1
ATOM 729 O O . PHE A 1 109 ? -6.811 -19.480 7.879 1.00 24.93 109 PHE A O 1
ATOM 737 N N . VAL A 1 110 ? -6.789 -20.853 9.653 1.00 23.13 110 VAL A N 1
ATOM 738 C CA . VAL A 1 110 ? -8.133 -21.362 9.372 1.00 22.70 110 VAL A CA 1
ATOM 739 C C . VAL A 1 110 ? -9.100 -21.215 10.545 1.00 23.18 110 VAL A C 1
ATOM 740 O O . VAL A 1 110 ? -9.977 -20.361 10.552 1.00 22.82 110 VAL A O 1
ATOM 744 N N . VAL A 1 111 ? -8.884 -22.027 11.554 1.00 22.63 111 VAL A N 1
ATOM 745 C CA . VAL A 1 111 ? -9.893 -22.349 12.521 1.00 24.46 111 VAL A CA 1
ATOM 746 C C . VAL A 1 111 ? -10.071 -21.207 13.585 1.00 25.00 111 VAL A C 1
ATOM 747 O O . VAL A 1 111 ? -11.201 -20.849 13.947 1.00 25.42 111 VAL A O 1
ATOM 751 N N . ILE A 1 112 ? -8.970 -20.591 14.013 1.00 25.04 112 ILE A N 1
ATOM 752 C CA . ILE A 1 112 ? -9.042 -19.470 14.963 1.00 24.92 112 ILE A CA 1
ATOM 753 C C . ILE A 1 112 ? -9.563 -18.228 14.249 1.00 24.73 112 ILE A C 1
ATOM 754 O O . ILE A 1 112 ? -10.491 -17.597 14.745 1.00 24.29 112 ILE A O 1
ATOM 759 N N . PRO A 1 113 ? -9.019 -17.888 13.076 1.00 24.85 113 PRO A N 1
ATOM 760 C CA . PRO A 1 113 ? -9.622 -16.828 12.261 1.00 25.21 113 PRO A CA 1
ATOM 761 C C . PRO A 1 113 ? -11.129 -17.005 12.062 1.00 25.53 113 PRO A C 1
ATOM 762 O O . PRO A 1 113 ? -11.847 -15.997 12.124 1.00 25.34 113 PRO A O 1
ATOM 766 N N . ALA A 1 114 ? -11.597 -18.239 11.856 1.00 25.26 114 ALA A N 1
ATOM 767 C CA . ALA A 1 114 ? -13.026 -18.490 11.672 1.00 25.65 114 ALA A CA 1
ATOM 768 C C . ALA A 1 114 ? -13.828 -18.261 12.943 1.00 26.03 114 ALA A C 1
ATOM 769 O O . ALA A 1 114 ? -14.853 -17.567 12.919 1.00 25.97 114 ALA A O 1
ATOM 771 N N . LEU A 1 115 ? -13.375 -18.871 14.039 1.00 25.97 115 LEU A N 1
ATOM 772 C CA . LEU A 1 115 ? -14.095 -18.810 15.315 1.00 26.46 115 LEU A CA 1
ATOM 773 C C . LEU A 1 115 ? -13.938 -17.474 16.015 1.00 26.95 115 LEU A C 1
ATOM 774 O O . LEU A 1 115 ? -14.932 -16.821 16.368 1.00 27.06 115 LEU A O 1
ATOM 779 N N . PHE A 1 116 ? -12.683 -17.075 16.206 1.00 27.74 116 PHE A N 1
ATOM 780 C CA . PHE A 1 116 ? -12.341 -15.864 16.945 1.00 27.71 116 PHE A CA 1
ATOM 781 C C . PHE A 1 116 ? -12.447 -14.617 16.072 1.00 28.10 116 PHE A C 1
ATOM 782 O O . PHE A 1 116 ? -13.161 -13.674 16.419 1.00 28.42 116 PHE A O 1
ATOM 790 N N . GLY A 1 117 ? -11.751 -14.614 14.936 1.00 28.03 117 GLY A N 1
ATOM 791 C CA . GLY A 1 117 ? -11.794 -13.491 14.026 1.00 28.33 117 GLY A CA 1
ATOM 792 C C . GLY A 1 117 ? -13.151 -13.331 13.353 1.00 28.87 117 GLY A C 1
ATOM 793 O O . GLY A 1 117 ? -13.558 -12.214 13.043 1.00 28.98 117 GLY A O 1
ATOM 794 N N . GLY A 1 118 ? -13.850 -14.444 13.124 1.00 28.71 118 GLY A N 1
ATOM 795 C CA . GLY A 1 118 ? -15.095 -14.435 12.369 1.00 27.79 118 GLY A CA 1
ATOM 796 C C . GLY A 1 118 ? -16.323 -14.281 13.254 1.00 27.92 118 GLY A C 1
ATOM 797 O O . GLY A 1 118 ? -16.898 -13.185 13.354 1.00 27.54 118 GLY A O 1
ATOM 798 N N . PHE A 1 119 ? -16.731 -15.368 13.898 1.00 27.06 119 PHE A N 1
ATOM 799 C CA . PHE A 1 119 ? -17.885 -15.311 14.785 1.00 27.54 119 PHE A CA 1
ATOM 800 C C . PHE A 1 119 ? -17.652 -14.374 15.984 1.00 27.89 119 PHE A C 1
ATOM 801 O O . PHE A 1 119 ? -18.571 -13.659 16.409 1.00 27.73 119 PHE A O 1
ATOM 809 N N . GLY A 1 120 ? -16.430 -14.373 16.505 1.00 27.90 120 GLY A N 1
ATOM 810 C CA . GLY A 1 120 ? -16.045 -13.461 17.578 1.00 28.78 120 GLY A CA 1
ATOM 811 C C . GLY A 1 120 ? -16.290 -11.997 17.228 1.00 29.17 120 GLY A C 1
ATOM 812 O O . GLY A 1 120 ? -17.029 -11.311 17.929 1.00 29.35 120 GLY A O 1
ATOM 813 N N . ASN A 1 121 ? -15.690 -11.517 16.146 1.00 29.55 121 ASN A N 1
ATOM 814 C CA . ASN A 1 121 ? -15.910 -10.137 15.705 1.00 30.76 121 ASN A CA 1
ATOM 815 C C . ASN A 1 121 ? -17.365 -9.832 15.347 1.00 31.15 121 ASN A C 1
ATOM 816 O O . ASN A 1 121 ? -17.846 -8.727 15.621 1.00 31.17 121 ASN A O 1
ATOM 821 N N . TYR A 1 122 ? -18.060 -10.786 14.722 1.00 31.26 122 TYR A N 1
ATOM 822 C CA . TYR A 1 122 ? -19.444 -10.531 14.323 1.00 31.58 122 TYR A CA 1
ATOM 823 C C . TYR A 1 122 ? -20.361 -10.473 15.541 1.00 31.80 122 TYR A C 1
ATOM 824 O O . TYR A 1 122 ? -21.076 -9.490 15.729 1.00 31.77 122 TYR A O 1
ATOM 833 N N . PHE A 1 123 ? -20.322 -11.518 16.364 1.00 31.54 123 PHE A N 1
ATOM 834 C CA . PHE A 1 123 ? -21.319 -11.705 17.408 1.00 32.14 123 PHE A CA 1
ATOM 835 C C . PHE A 1 123 ? -21.048 -11.188 18.815 1.00 32.75 123 PHE A C 1
ATOM 836 O O . PHE A 1 123 ? -22.004 -10.824 19.519 1.00 32.35 123 PHE A O 1
ATOM 844 N N . MET A 1 124 ? -19.780 -11.129 19.226 1.00 33.53 124 MET A N 1
ATOM 845 C CA . MET A 1 124 ? -19.485 -10.655 20.581 1.00 34.05 124 MET A CA 1
ATOM 846 C C . MET A 1 124 ? -20.058 -9.252 20.855 1.00 33.77 124 MET A C 1
ATOM 847 O O . MET A 1 124 ? -20.754 -9.091 21.839 1.00 33.55 124 MET A O 1
ATOM 852 N N . PRO A 1 125 ? -19.800 -8.255 20.002 1.00 33.85 125 PRO A N 1
ATOM 853 C CA . PRO A 1 125 ? -20.405 -6.928 20.197 1.00 34.17 125 PRO A CA 1
ATOM 854 C C . PRO A 1 125 ? -21.928 -6.992 20.237 1.00 34.62 125 PRO A C 1
ATOM 855 O O . PRO A 1 125 ? -22.532 -6.364 21.116 1.00 34.77 125 PRO A O 1
ATOM 859 N N . LEU A 1 126 ? -22.539 -7.749 19.320 1.00 34.66 126 LEU A N 1
ATOM 860 C CA . LEU A 1 126 ? -23.991 -7.959 19.360 1.00 34.63 126 LEU A CA 1
ATOM 861 C C . LEU A 1 126 ? -24.462 -8.540 20.678 1.00 34.32 126 LEU A C 1
ATOM 862 O O . LEU A 1 126 ? -25.463 -8.085 21.220 1.00 34.63 126 LEU A O 1
ATOM 867 N N . HIS A 1 127 ? -23.740 -9.532 21.196 1.00 34.20 127 HIS A N 1
ATOM 868 C CA . HIS A 1 127 ? -24.131 -10.215 22.428 1.00 34.18 127 HIS A CA 1
ATOM 869 C C . HIS A 1 127 ? -24.036 -9.330 23.691 1.00 34.61 127 HIS A C 1
ATOM 870 O O . HIS A 1 127 ? -24.729 -9.578 24.687 1.00 33.90 127 HIS A O 1
ATOM 877 N N . ILE A 1 128 ? -23.161 -8.329 23.663 1.00 35.12 128 ILE A N 1
ATOM 878 C CA . ILE A 1 128 ? -22.999 -7.445 24.826 1.00 36.15 128 ILE A CA 1
ATOM 879 C C . ILE A 1 128 ? -23.649 -6.071 24.588 1.00 37.18 128 ILE A C 1
ATOM 880 O O . ILE A 1 128 ? -23.581 -5.184 25.449 1.00 37.35 128 ILE A O 1
ATOM 885 N N . GLY A 1 129 ? -24.265 -5.912 23.415 1.00 37.86 129 GLY A N 1
ATOM 886 C CA . GLY A 1 129 ? -24.946 -4.685 23.041 1.00 39.16 129 GLY A CA 1
ATOM 887 C C . GLY A 1 129 ? -24.010 -3.519 22.785 1.00 40.13 129 GLY A C 1
ATOM 888 O O . GLY A 1 129 ? -24.385 -2.359 22.998 1.00 40.43 129 GLY A O 1
ATOM 889 N N . ALA A 1 130 ? -22.791 -3.816 22.350 1.00 40.22 130 ALA A N 1
ATOM 890 C CA . ALA A 1 130 ? -21.849 -2.776 21.960 1.00 40.99 130 ALA A CA 1
ATOM 891 C C . ALA A 1 130 ? -22.126 -2.444 20.506 1.00 41.57 130 ALA A C 1
ATOM 892 O O . ALA A 1 130 ? -22.535 -3.324 19.762 1.00 42.08 130 ALA A O 1
ATOM 894 N N . PRO A 1 131 ? -21.940 -1.191 20.089 1.00 42.12 131 PRO A N 1
ATOM 895 C CA . PRO A 1 131 ? -22.202 -0.814 18.691 1.00 42.08 131 PRO A CA 1
ATOM 896 C C . PRO A 1 131 ? -21.076 -1.223 17.753 1.00 41.94 131 PRO A C 1
ATOM 897 O O . PRO A 1 131 ? -21.308 -1.425 16.563 1.00 42.20 131 PRO A O 1
ATOM 901 N N . ASP A 1 132 ? -19.864 -1.308 18.289 1.00 41.74 132 ASP A N 1
ATOM 902 C CA . ASP A 1 132 ? -18.684 -1.722 17.537 1.00 41.50 132 ASP A CA 1
ATOM 903 C C . ASP A 1 132 ? -17.585 -2.114 18.519 1.00 41.41 132 ASP A C 1
ATOM 904 O O . ASP A 1 132 ? -17.777 -2.011 19.739 1.00 41.22 132 ASP A O 1
ATOM 909 N N . MET A 1 133 ? -16.459 -2.601 17.990 1.00 41.04 133 MET A N 1
ATOM 910 C CA . MET A 1 133 ? -15.263 -2.839 18.789 1.00 40.65 133 MET A CA 1
ATOM 911 C C . MET A 1 133 ? -14.668 -1.483 19.226 1.00 40.97 133 MET A C 1
ATOM 912 O O . MET A 1 133 ? -14.867 -0.468 18.549 1.00 40.33 133 MET A O 1
ATOM 917 N N . ALA A 1 134 ? -13.949 -1.479 20.351 1.00 40.54 134 ALA A N 1
ATOM 918 C CA . ALA A 1 134 ? -13.277 -0.274 20.862 1.00 40.65 134 ALA A CA 1
ATOM 919 C C . ALA A 1 134 ? -12.445 0.467 19.815 1.00 40.75 134 ALA A C 1
ATOM 920 O O . ALA A 1 134 ? -12.551 1.681 19.692 1.00 40.79 134 ALA A O 1
ATOM 922 N N . PHE A 1 135 ? -11.638 -0.269 19.049 1.00 41.19 135 PHE A N 1
ATOM 923 C CA . PHE A 1 135 ? -10.774 0.311 18.025 1.00 40.97 135 PHE A CA 1
ATOM 924 C C . PHE A 1 135 ? -11.024 -0.353 16.667 1.00 41.41 135 PHE A C 1
ATOM 925 O O . PHE A 1 135 ? -10.323 -1.299 16.287 1.00 41.17 135 PHE A O 1
ATOM 933 N N . PRO A 1 136 ? -12.024 0.138 15.935 1.00 41.53 136 PRO A N 1
ATOM 934 C CA . PRO A 1 136 ? -12.393 -0.446 14.641 1.00 41.55 136 PRO A CA 1
ATOM 935 C C . PRO A 1 136 ? -11.273 -0.440 13.612 1.00 41.92 136 PRO A C 1
ATOM 936 O O . PRO A 1 136 ? -11.182 -1.380 12.819 1.00 41.96 136 PRO A O 1
ATOM 940 N N . ARG A 1 137 ? -10.447 0.602 13.601 1.00 41.94 137 ARG A N 1
ATOM 941 C CA . ARG A 1 137 ? -9.352 0.691 12.628 1.00 42.41 137 ARG A CA 1
ATOM 942 C C . ARG A 1 137 ? -8.296 -0.390 12.894 1.00 41.59 137 ARG A C 1
ATOM 943 O O . ARG A 1 137 ? -7.699 -0.935 11.961 1.00 41.52 137 ARG A O 1
ATOM 951 N N . MET A 1 138 ? -8.073 -0.678 14.174 1.00 40.78 138 MET A N 1
ATOM 952 C CA . MET A 1 138 ? -7.187 -1.747 14.594 1.00 40.13 138 MET A CA 1
ATOM 953 C C . MET A 1 138 ? -7.747 -3.098 14.121 1.00 39.54 138 MET A C 1
ATOM 954 O O . MET A 1 138 ? -6.994 -3.974 13.668 1.00 38.67 138 MET A O 1
ATOM 959 N N . ASN A 1 139 ? -9.068 -3.244 14.238 1.00 38.69 139 ASN A N 1
ATOM 960 C CA . ASN A 1 139 ? -9.772 -4.432 13.776 1.00 38.38 139 ASN A CA 1
ATOM 961 C C . ASN A 1 139 ? -9.579 -4.673 12.289 1.00 38.15 139 ASN A C 1
ATOM 962 O O . ASN A 1 139 ? -9.357 -5.808 11.856 1.00 38.06 139 ASN A O 1
ATOM 967 N N . ASN A 1 140 ? -9.656 -3.612 11.497 1.00 37.65 140 ASN A N 1
ATOM 968 C CA . ASN A 1 140 ? -9.412 -3.767 10.067 1.00 37.52 140 ASN A CA 1
ATOM 969 C C . ASN A 1 140 ? -7.968 -4.212 9.784 1.00 37.48 140 ASN A C 1
ATOM 970 O O . ASN A 1 140 ? -7.713 -5.006 8.864 1.00 37.28 140 ASN A O 1
ATOM 975 N N . LEU A 1 141 ? -7.031 -3.690 10.580 1.00 37.00 141 LEU A N 1
ATOM 976 C CA . LEU A 1 141 ? -5.631 -4.029 10.436 1.00 36.69 141 LEU A CA 1
ATOM 977 C C . LEU A 1 141 ? -5.360 -5.478 10.850 1.00 36.23 141 LEU A C 1
ATOM 978 O O . LEU A 1 141 ? -4.570 -6.153 10.202 1.00 36.53 141 LEU A O 1
ATOM 983 N N . SER A 1 142 ? -6.016 -5.941 11.914 1.00 35.87 142 SER A N 1
ATOM 984 C CA . SER A 1 142 ? -6.043 -7.356 12.287 1.00 35.76 142 SER A CA 1
ATOM 985 C C . SER A 1 142 ? -6.231 -8.258 11.074 1.00 35.18 142 SER A C 1
ATOM 986 O O . SER A 1 142 ? -5.476 -9.233 10.883 1.00 34.00 142 SER A O 1
ATOM 989 N N . TYR A 1 143 ? -7.261 -7.937 10.283 1.00 34.10 143 TYR A N 1
ATOM 990 C CA . TYR A 1 143 ? -7.624 -8.738 9.118 1.00 33.66 143 TYR A CA 1
ATOM 991 C C . TYR A 1 143 ? -6.530 -8.749 8.068 1.00 33.72 143 TYR A C 1
ATOM 992 O O . TYR A 1 143 ? -6.214 -9.812 7.507 1.00 33.74 143 TYR A O 1
ATOM 1001 N N . TRP A 1 144 ? -5.956 -7.579 7.791 1.00 33.56 144 TRP A N 1
ATOM 1002 C CA . TRP A 1 144 ? -4.896 -7.496 6.781 1.00 33.91 144 TRP A CA 1
ATOM 1003 C C . TRP A 1 144 ? -3.617 -8.225 7.215 1.00 32.85 144 TRP A C 1
ATOM 1004 O O . TRP A 1 144 ? -2.909 -8.787 6.391 1.00 32.14 144 TRP A O 1
ATOM 1015 N N . LEU A 1 145 ? -3.346 -8.239 8.514 1.00 31.89 145 LEU A N 1
ATOM 1016 C CA . LEU A 1 145 ? -2.195 -8.990 9.010 1.00 31.52 145 LEU A CA 1
ATOM 1017 C C . LEU A 1 145 ? -2.412 -10.495 8.812 1.00 30.71 145 LEU A C 1
ATOM 1018 O O . LEU A 1 145 ? -1.484 -11.215 8.444 1.00 30.81 145 LEU A O 1
ATOM 1023 N N . TYR A 1 146 ? -3.647 -10.951 9.029 1.00 30.40 146 TYR A N 1
ATOM 1024 C CA . TYR A 1 146 ? -4.028 -12.346 8.773 1.00 29.74 146 TYR A CA 1
ATOM 1025 C C . TYR A 1 146 ? -3.809 -12.705 7.300 1.00 29.30 146 TYR A C 1
ATOM 1026 O O . TYR A 1 146 ? -3.178 -13.713 6.989 1.00 29.39 146 TYR A O 1
ATOM 1035 N N . VAL A 1 147 ? -4.264 -11.845 6.399 1.00 29.37 147 VAL A N 1
ATOM 1036 C CA . VAL A 1 147 ? -4.080 -12.074 4.961 1.00 29.93 147 VAL A CA 1
ATOM 1037 C C . VAL A 1 147 ? -2.609 -12.066 4.547 1.00 29.91 147 VAL A C 1
ATOM 1038 O O . VAL A 1 147 ? -2.192 -12.886 3.726 1.00 30.06 147 VAL A O 1
ATOM 1042 N N . ALA A 1 148 ? -1.843 -11.122 5.098 1.00 29.74 148 ALA A N 1
ATOM 1043 C CA . ALA A 1 148 ? -0.407 -11.041 4.862 1.00 29.52 148 ALA A CA 1
ATOM 1044 C C . ALA A 1 148 ? 0.306 -12.304 5.370 1.00 29.02 148 ALA A C 1
ATOM 1045 O O . ALA A 1 148 ? 1.154 -12.858 4.688 1.00 29.31 148 ALA A O 1
ATOM 1047 N N . GLY A 1 149 ? -0.034 -12.735 6.581 1.00 29.15 149 GLY A N 1
ATOM 1048 C CA . GLY A 1 149 ? 0.496 -13.977 7.133 1.00 29.48 149 GLY A CA 1
ATOM 1049 C C . GLY A 1 149 ? 0.198 -15.165 6.216 1.00 29.79 149 GLY A C 1
ATOM 1050 O O . GLY A 1 149 ? 1.091 -15.982 5.923 1.00 29.31 149 GLY A O 1
ATOM 1051 N N . THR A 1 150 ? -1.049 -15.250 5.744 1.00 29.93 150 THR A N 1
ATOM 1052 C CA . THR A 1 150 ? -1.470 -16.371 4.890 1.00 29.89 150 THR A CA 1
ATOM 1053 C C . THR A 1 150 ? -0.678 -16.390 3.587 1.00 30.76 150 THR A C 1
ATOM 1054 O O . THR A 1 150 ? -0.195 -17.440 3.141 1.00 31.28 150 THR A O 1
ATOM 1058 N N . SER A 1 151 ? -0.545 -15.216 2.985 1.00 31.71 151 SER A N 1
ATOM 1059 C CA . SER A 1 151 ? 0.218 -15.056 1.752 1.00 31.79 151 SER A CA 1
ATOM 1060 C C . SER A 1 151 ? 1.665 -15.503 1.928 1.00 31.77 151 SER A C 1
ATOM 1061 O O . SER A 1 151 ? 2.195 -16.178 1.066 1.00 32.42 151 SER A O 1
ATOM 1064 N N . LEU A 1 152 ? 2.291 -15.140 3.047 1.00 31.82 152 LEU A N 1
ATOM 1065 C CA . LEU A 1 152 ? 3.655 -15.582 3.339 1.00 32.00 152 LEU A CA 1
ATOM 1066 C C . LEU A 1 152 ? 3.760 -17.103 3.521 1.00 31.56 152 LEU A C 1
ATOM 1067 O O . LEU A 1 152 ? 4.690 -17.731 2.977 1.00 31.46 152 LEU A O 1
ATOM 1072 N N . ALA A 1 153 ? 2.819 -17.689 4.273 1.00 30.85 153 ALA A N 1
ATOM 1073 C CA . ALA A 1 153 ? 2.755 -19.146 4.411 1.00 30.66 153 ALA A CA 1
ATOM 1074 C C . ALA A 1 153 ? 2.681 -19.844 3.058 1.00 30.52 153 ALA A C 1
ATOM 1075 O O . ALA A 1 153 ? 3.433 -20.783 2.788 1.00 31.19 153 ALA A O 1
ATOM 1077 N N . VAL A 1 154 ? 1.777 -19.381 2.213 1.00 30.66 154 VAL A N 1
ATOM 1078 C CA . VAL A 1 154 ? 1.601 -19.930 0.875 1.00 31.33 154 VAL A CA 1
ATOM 1079 C C . VAL A 1 154 ? 2.852 -19.757 0.004 1.00 31.16 154 VAL A C 1
ATOM 1080 O O . VAL A 1 154 ? 3.295 -20.709 -0.659 1.00 31.12 154 VAL A O 1
ATOM 1084 N N . ALA A 1 155 ? 3.433 -18.560 0.032 1.00 31.22 155 ALA A N 1
ATOM 1085 C CA . ALA A 1 155 ? 4.669 -18.281 -0.705 1.00 31.40 155 ALA A CA 1
ATOM 1086 C C . ALA A 1 155 ? 5.833 -19.176 -0.272 1.00 31.34 155 ALA A C 1
ATOM 1087 O O . ALA A 1 155 ? 6.668 -19.542 -1.088 1.00 31.59 155 ALA A O 1
ATOM 1089 N N . SER A 1 156 ? 5.893 -19.514 1.014 1.00 31.22 156 SER A N 1
ATOM 1090 C CA . SER A 1 156 ? 6.944 -20.402 1.523 1.00 30.94 156 SER A CA 1
ATOM 1091 C C . SER A 1 156 ? 6.964 -21.746 0.783 1.00 31.21 156 SER A C 1
ATOM 1092 O O . SER A 1 156 ? 8.019 -22.367 0.659 1.00 31.13 156 SER A O 1
ATOM 1095 N N . LEU A 1 157 ? 5.801 -22.172 0.285 1.00 31.65 157 LEU A N 1
ATOM 1096 C CA . LEU A 1 157 ? 5.673 -23.438 -0.441 1.00 31.98 157 LEU A CA 1
ATOM 1097 C C . LEU A 1 157 ? 6.347 -23.376 -1.807 1.00 32.90 157 LEU A C 1
ATOM 1098 O O . LEU A 1 157 ? 6.695 -24.416 -2.380 1.00 32.95 157 LEU A O 1
ATOM 1103 N N . PHE A 1 158 ? 6.543 -22.161 -2.316 1.00 33.48 158 PHE A N 1
ATOM 1104 C CA . PHE A 1 158 ? 7.130 -21.969 -3.640 1.00 34.09 158 PHE A CA 1
ATOM 1105 C C . PHE A 1 158 ? 8.528 -21.352 -3.587 1.00 34.10 158 PHE A C 1
ATOM 1106 O O . PHE A 1 158 ? 9.124 -21.078 -4.625 1.00 34.36 158 PHE A O 1
ATOM 1114 N N . ALA A 1 159 ? 9.049 -21.149 -2.378 1.00 33.43 159 ALA A N 1
ATOM 1115 C CA . ALA A 1 159 ? 10.378 -20.569 -2.195 1.00 33.41 159 ALA A CA 1
ATOM 1116 C C . ALA A 1 159 ? 11.444 -21.668 -2.058 1.00 33.46 159 ALA A C 1
ATOM 1117 O O . ALA A 1 159 ? 11.125 -22.788 -1.652 1.00 33.40 159 ALA A O 1
ATOM 1119 N N . PRO A 1 160 ? 12.699 -21.371 -2.417 1.00 33.60 160 PRO A N 1
ATOM 1120 C CA . PRO A 1 160 ? 13.803 -22.306 -2.156 1.00 33.39 160 PRO A CA 1
ATOM 1121 C C . PRO A 1 160 ? 13.800 -22.735 -0.685 1.00 32.99 160 PRO A C 1
ATOM 1122 O O . PRO A 1 160 ? 13.800 -21.886 0.223 1.00 32.42 160 PRO A O 1
ATOM 1126 N N . GLY A 1 161 ? 13.748 -24.048 -0.478 1.00 32.28 161 GLY A N 1
ATOM 1127 C CA . GLY A 1 161 ? 13.677 -24.638 0.838 1.00 31.42 161 GLY A CA 1
ATOM 1128 C C . GLY A 1 161 ? 14.634 -25.811 0.981 1.00 31.60 161 GLY A C 1
ATOM 1129 O O . GLY A 1 161 ? 15.732 -25.799 0.416 1.00 31.04 161 GLY A O 1
ATOM 1130 N N . GLY A 1 162 ? 14.210 -26.832 1.732 1.00 31.10 162 GLY A N 1
ATOM 1131 C CA . GLY A 1 162 ? 15.096 -27.914 2.108 1.00 31.41 162 GLY A CA 1
ATOM 1132 C C . GLY A 1 162 ? 15.465 -28.812 0.954 1.00 31.73 162 GLY A C 1
ATOM 1133 O O . GLY A 1 162 ? 14.706 -28.937 -0.022 1.00 31.02 162 GLY A O 1
ATOM 1134 N N . ASN A 1 163 ? 16.647 -29.421 1.070 1.00 32.67 163 ASN A N 1
ATOM 1135 C CA . ASN A 1 163 ? 17.104 -30.459 0.141 1.00 33.44 163 ASN A CA 1
ATOM 1136 C C . ASN A 1 163 ? 17.212 -30.020 -1.307 1.00 33.33 163 ASN A C 1
ATOM 1137 O O . ASN A 1 163 ? 17.041 -30.837 -2.208 1.00 33.92 163 ASN A O 1
ATOM 1142 N N . GLY A 1 164 ? 17.467 -28.731 -1.527 1.00 33.78 164 GLY A N 1
ATOM 1143 C CA . GLY A 1 164 ? 17.560 -28.172 -2.868 1.00 33.54 164 GLY A CA 1
ATOM 1144 C C . GLY A 1 164 ? 16.251 -28.148 -3.633 1.00 33.69 164 GLY A C 1
ATOM 1145 O O . GLY A 1 164 ? 16.243 -28.079 -4.872 1.00 34.31 164 GLY A O 1
ATOM 1146 N N . GLN A 1 165 ? 15.136 -28.220 -2.905 1.00 33.15 165 GLN A N 1
ATOM 1147 C CA . GLN A 1 165 ? 13.805 -28.154 -3.506 1.00 32.34 165 GLN A CA 1
ATOM 1148 C C . GLN A 1 165 ? 13.076 -26.910 -2.963 1.00 31.68 165 GLN A C 1
ATOM 1149 O O . GLN A 1 165 ? 13.676 -26.071 -2.282 1.00 32.50 165 GLN A O 1
ATOM 1155 N N . LEU A 1 166 ? 11.791 -26.791 -3.256 1.00 30.61 166 LEU A N 1
ATOM 1156 C CA . LEU A 1 166 ? 10.966 -25.716 -2.709 1.00 29.95 166 LEU A CA 1
ATOM 1157 C C . LEU A 1 166 ? 10.252 -26.187 -1.432 1.00 29.63 166 LEU A C 1
ATOM 1158 O O . LEU A 1 166 ? 9.978 -27.380 -1.290 1.00 29.05 166 LEU A O 1
ATOM 1163 N N . GLY A 1 167 ? 9.969 -25.254 -0.524 1.00 28.99 167 GLY A N 1
ATOM 1164 C CA . GLY A 1 167 ? 9.134 -25.505 0.647 1.00 28.66 167 GLY A CA 1
ATOM 1165 C C . GLY A 1 167 ? 9.895 -25.991 1.867 1.00 28.49 167 GLY A C 1
ATOM 1166 O O . GLY A 1 167 ? 10.955 -26.586 1.725 1.00 28.21 167 GLY A O 1
ATOM 1167 N N . SER A 1 168 ? 9.353 -25.743 3.061 1.00 28.56 168 SER A N 1
ATOM 1168 C CA . SER A 1 168 ? 9.935 -26.236 4.313 1.00 28.96 168 SER A CA 1
ATOM 1169 C C . SER A 1 168 ? 9.275 -27.540 4.762 1.00 28.55 168 SER A C 1
ATOM 1170 O O . SER A 1 168 ? 8.061 -27.590 4.925 1.00 29.14 168 SER A O 1
ATOM 1173 N N . GLY A 1 169 ? 10.072 -28.577 4.989 1.00 28.04 169 GLY A N 1
ATOM 1174 C CA . GLY A 1 169 ? 9.546 -29.856 5.441 1.00 27.37 169 GLY A CA 1
ATOM 1175 C C . GLY A 1 169 ? 9.929 -30.105 6.892 1.00 26.83 169 GLY A C 1
ATOM 1176 O O . GLY A 1 169 ? 10.691 -31.017 7.181 1.00 27.17 169 GLY A O 1
ATOM 1177 N N . ILE A 1 170 ? 9.423 -29.266 7.790 1.00 26.24 170 ILE A N 1
ATOM 1178 C CA . ILE A 1 170 ? 9.971 -29.189 9.145 1.00 26.10 170 ILE A CA 1
ATOM 1179 C C . ILE A 1 170 ? 8.939 -29.431 10.243 1.00 25.50 170 ILE A C 1
ATOM 1180 O O . ILE A 1 170 ? 9.290 -29.435 11.439 1.00 26.13 170 ILE A O 1
ATOM 1185 N N . GLY A 1 171 ? 7.680 -29.664 9.858 1.00 24.96 171 GLY A N 1
ATOM 1186 C CA . GLY A 1 171 ? 6.615 -29.893 10.840 1.00 24.22 171 GLY A CA 1
ATOM 1187 C C . GLY A 1 171 ? 6.039 -28.547 11.287 1.00 24.25 171 GLY A C 1
ATOM 1188 O O . GLY A 1 171 ? 6.747 -27.534 11.261 1.00 24.44 171 GLY A O 1
ATOM 1189 N N . TRP A 1 172 ? 4.767 -28.510 11.674 1.00 23.49 172 TRP A N 1
ATOM 1190 C CA . TRP A 1 172 ? 4.125 -27.225 11.960 1.00 23.94 172 TRP A CA 1
ATOM 1191 C C . TRP A 1 172 ? 4.724 -26.516 13.202 1.00 24.15 172 TRP A C 1
ATOM 1192 O O . TRP A 1 172 ? 4.559 -25.321 13.361 1.00 23.77 172 TRP A O 1
ATOM 1203 N N . VAL A 1 173 ? 5.422 -27.272 14.046 1.00 24.32 173 VAL A N 1
ATOM 1204 C CA . VAL A 1 173 ? 6.040 -26.710 15.255 1.00 24.98 173 VAL A CA 1
ATOM 1205 C C . VAL A 1 173 ? 7.537 -26.344 15.140 1.00 24.92 173 VAL A C 1
ATOM 1206 O O . VAL A 1 173 ? 8.153 -25.926 16.126 1.00 24.50 173 VAL A O 1
ATOM 1210 N N . LEU A 1 174 ? 8.104 -26.506 13.942 1.00 25.26 174 LEU A N 1
ATOM 1211 C CA . LEU A 1 174 ? 9.443 -25.992 13.594 1.00 26.11 174 LEU A CA 1
ATOM 1212 C C . LEU A 1 174 ? 10.615 -26.359 14.537 1.00 26.29 174 LEU A C 1
ATOM 1213 O O . LEU A 1 174 ? 11.442 -25.494 14.856 1.00 27.13 174 LEU A O 1
ATOM 1218 N N . TYR A 1 175 ? 10.712 -27.617 14.955 1.00 25.57 175 TYR A N 1
ATOM 1219 C CA . TYR A 1 175 ? 11.789 -28.027 15.859 1.00 24.94 175 TYR A CA 1
ATOM 1220 C C . TYR A 1 175 ? 13.187 -27.805 15.295 1.00 25.32 175 TYR A C 1
ATOM 1221 O O . TYR A 1 175 ? 13.465 -28.238 14.172 1.00 24.80 175 TYR A O 1
ATOM 1230 N N . PRO A 1 176 ? 14.068 -27.136 16.063 1.00 24.95 176 PRO A N 1
ATOM 1231 C CA . PRO A 1 176 ? 15.493 -27.091 15.733 1.00 24.79 176 PRO A CA 1
ATOM 1232 C C . PRO A 1 176 ? 16.166 -28.349 16.310 1.00 24.65 176 PRO A C 1
ATOM 1233 O O . PRO A 1 176 ? 15.538 -29.013 17.137 1.00 24.12 176 PRO A O 1
ATOM 1237 N N . PRO A 1 177 ? 17.372 -28.714 15.883 1.00 25.12 177 PRO A N 1
ATOM 1238 C CA . PRO A 1 177 ? 18.100 -28.054 14.801 1.00 25.11 177 PRO A CA 1
ATOM 1239 C C . PRO A 1 177 ? 17.555 -28.284 13.394 1.00 25.10 177 PRO A C 1
ATOM 1240 O O . PRO A 1 177 ? 18.098 -27.670 12.483 1.00 25.36 177 PRO A O 1
ATOM 1244 N N . LEU A 1 178 ? 16.534 -29.119 13.201 1.00 25.13 178 LEU A N 1
ATOM 1245 C CA . LEU A 1 178 ? 16.048 -29.368 11.836 1.00 24.72 178 LEU A CA 1
ATOM 1246 C C . LEU A 1 178 ? 15.614 -28.045 11.190 1.00 25.02 178 LEU A C 1
ATOM 1247 O O . LEU A 1 178 ? 16.037 -27.725 10.087 1.00 24.51 178 LEU A O 1
ATOM 1252 N N . SER A 1 179 ? 14.808 -27.266 11.903 1.00 24.99 179 SER A N 1
ATOM 1253 C CA . SER A 1 179 ? 14.289 -26.018 11.352 1.00 26.35 179 SER A CA 1
ATOM 1254 C C . SER A 1 179 ? 15.354 -24.949 11.098 1.00 27.03 179 SER A C 1
ATOM 1255 O O . SER A 1 179 ? 15.219 -24.145 10.160 1.00 27.64 179 SER A O 1
ATOM 1258 N N . THR A 1 180 ? 16.420 -24.969 11.897 1.00 27.91 180 THR A N 1
ATOM 1259 C CA . THR A 1 180 ? 17.481 -23.960 11.791 1.00 28.90 180 THR A CA 1
ATOM 1260 C C . THR A 1 180 ? 18.535 -24.321 10.741 1.00 29.75 180 THR A C 1
ATOM 1261 O O . THR A 1 180 ? 19.247 -23.449 10.234 1.00 29.89 180 THR A O 1
ATOM 1265 N N . SER A 1 181 ? 18.604 -25.600 10.386 1.00 30.15 181 SER A N 1
ATOM 1266 C CA . SER A 1 181 ? 19.539 -26.052 9.359 1.00 31.23 181 SER A CA 1
ATOM 1267 C C . SER A 1 181 ? 18.909 -26.235 7.966 1.00 31.50 181 SER A C 1
ATOM 1268 O O . SER A 1 181 ? 19.628 -26.483 6.986 1.00 31.83 181 SER A O 1
ATOM 1271 N N . GLU A 1 182 ? 17.584 -26.102 7.858 1.00 31.84 182 GLU A N 1
ATOM 1272 C CA . GLU A 1 182 ? 16.924 -26.264 6.548 1.00 32.70 182 GLU A CA 1
ATOM 1273 C C . GLU A 1 182 ? 17.413 -25.205 5.564 1.00 32.86 182 GLU A C 1
ATOM 1274 O O . GLU A 1 182 ? 17.389 -24.009 5.865 1.00 32.92 182 GLU A O 1
ATOM 1280 N N . SER A 1 183 ? 17.854 -25.649 4.391 1.00 33.20 183 SER A N 1
ATOM 1281 C CA . SER A 1 183 ? 18.384 -24.730 3.387 1.00 33.89 183 SER A CA 1
ATOM 1282 C C . SER A 1 183 ? 17.296 -23.821 2.782 1.00 33.88 183 SER A C 1
ATOM 1283 O O . SER A 1 183 ? 16.094 -24.051 2.971 1.00 33.24 183 SER A O 1
ATOM 1286 N N . GLY A 1 184 ? 17.746 -22.777 2.082 1.00 33.78 184 GLY A N 1
ATOM 1287 C CA . GLY A 1 184 ? 16.870 -21.820 1.440 1.00 33.12 184 GLY A CA 1
ATOM 1288 C C . GLY A 1 184 ? 16.289 -20.861 2.440 1.00 32.84 184 GLY A C 1
ATOM 1289 O O . GLY A 1 184 ? 16.701 -20.833 3.609 1.00 32.93 184 GLY A O 1
ATOM 1290 N N . TYR A 1 185 ? 15.310 -20.079 1.992 1.00 32.69 185 TYR A N 1
ATOM 1291 C CA . TYR A 1 185 ? 14.649 -19.110 2.877 1.00 32.34 185 TYR A CA 1
ATOM 1292 C C . TYR A 1 185 ? 13.143 -19.379 3.089 1.00 31.58 185 TYR A C 1
ATOM 1293 O O . TYR A 1 185 ? 12.449 -18.631 3.798 1.00 31.47 185 TYR A O 1
ATOM 1302 N N . SER A 1 186 ? 12.654 -20.469 2.503 1.00 30.84 186 SER A N 1
ATOM 1303 C CA . SER A 1 186 ? 11.281 -20.916 2.714 1.00 30.20 186 SER A CA 1
ATOM 1304 C C . SER A 1 186 ? 10.893 -20.868 4.211 1.00 29.78 186 SER A C 1
ATOM 1305 O O . SER A 1 186 ? 9.833 -20.344 4.569 1.00 29.19 186 SER A O 1
ATOM 1308 N N . THR A 1 187 ? 11.773 -21.389 5.067 1.00 29.20 187 THR A N 1
ATOM 1309 C CA . THR A 1 187 ? 11.545 -21.441 6.511 1.00 29.20 187 THR A CA 1
ATOM 1310 C C . THR A 1 187 ? 11.465 -20.044 7.123 1.00 29.61 187 THR A C 1
ATOM 1311 O O . THR A 1 187 ? 10.703 -19.821 8.075 1.00 28.90 187 THR A O 1
ATOM 1315 N N . ASP A 1 188 ? 12.251 -19.110 6.582 1.00 29.31 188 ASP A N 1
ATOM 1316 C CA . ASP A 1 188 ? 12.200 -17.731 7.066 1.00 30.09 188 ASP A CA 1
ATOM 1317 C C . ASP A 1 188 ? 10.845 -17.129 6.730 1.00 29.73 188 ASP A C 1
ATOM 1318 O O . ASP A 1 188 ? 10.234 -16.497 7.584 1.00 29.59 188 ASP A O 1
ATOM 1323 N N . LEU A 1 189 ? 10.366 -17.374 5.506 1.00 30.07 189 LEU A N 1
ATOM 1324 C CA . LEU A 1 189 ? 9.033 -16.928 5.089 1.00 30.36 189 LEU A CA 1
ATOM 1325 C C . LEU A 1 189 ? 7.950 -17.516 5.994 1.00 30.20 189 LEU A C 1
ATOM 1326 O O . LEU A 1 189 ? 6.995 -16.834 6.341 1.00 29.96 189 LEU A O 1
ATOM 1331 N N . ALA A 1 190 ? 8.103 -18.778 6.382 1.00 30.08 190 ALA A N 1
ATOM 1332 C CA . ALA A 1 190 ? 7.143 -19.402 7.297 1.00 30.14 190 ALA A CA 1
ATOM 1333 C C . ALA A 1 190 ? 7.153 -18.726 8.664 1.00 30.21 190 ALA A C 1
ATOM 1334 O O . ALA A 1 190 ? 6.089 -18.535 9.274 1.00 30.58 190 ALA A O 1
ATOM 1336 N N . ILE A 1 191 ? 8.345 -18.379 9.151 1.00 30.06 191 ILE A N 1
ATOM 1337 C CA . ILE A 1 191 ? 8.471 -17.743 10.470 1.00 30.21 191 ILE A CA 1
ATOM 1338 C C . ILE A 1 191 ? 7.791 -16.363 10.435 1.00 30.52 191 ILE A C 1
ATOM 1339 O O . ILE A 1 191 ? 7.044 -16.020 11.341 1.00 30.62 191 ILE A O 1
ATOM 1344 N N . PHE A 1 192 ? 8.034 -15.598 9.371 1.00 30.59 192 PHE A N 1
ATOM 1345 C CA . PHE A 1 192 ? 7.378 -14.297 9.191 1.00 31.71 192 PHE A CA 1
ATOM 1346 C C . PHE A 1 192 ? 5.848 -14.414 9.090 1.00 31.00 192 PHE A C 1
ATOM 1347 O O . PHE A 1 192 ? 5.127 -13.580 9.648 1.00 31.42 192 PHE A O 1
ATOM 1355 N N . ALA A 1 193 ? 5.365 -15.437 8.377 1.00 29.41 193 ALA A N 1
ATOM 1356 C CA . ALA A 1 193 ? 3.933 -15.760 8.336 1.00 28.93 193 ALA A CA 1
ATOM 1357 C C . ALA A 1 193 ? 3.348 -15.892 9.734 1.00 28.60 193 ALA A C 1
ATOM 1358 O O . ALA A 1 193 ? 2.319 -15.286 10.062 1.00 28.02 193 ALA A O 1
ATOM 1360 N N . VAL A 1 194 ? 4.009 -16.705 10.552 1.00 28.16 194 VAL A N 1
ATOM 1361 C CA . VAL A 1 194 ? 3.562 -16.943 11.920 1.00 28.95 194 VAL A CA 1
ATOM 1362 C C . VAL A 1 194 ? 3.590 -15.680 12.819 1.00 29.25 194 VAL A C 1
ATOM 1363 O O . VAL A 1 194 ? 2.674 -15.490 13.631 1.00 28.58 194 VAL A O 1
ATOM 1367 N N . HIS A 1 195 ? 4.648 -14.857 12.691 1.00 29.59 195 HIS A N 1
ATOM 1368 C CA . HIS A 1 195 ? 4.706 -13.530 13.330 1.00 30.29 195 HIS A CA 1
ATOM 1369 C C . HIS A 1 195 ? 3.467 -12.693 12.977 1.00 30.08 195 HIS A C 1
ATOM 1370 O O . HIS A 1 195 ? 2.853 -12.100 13.847 1.00 29.50 195 HIS A O 1
ATOM 1377 N N . LEU A 1 196 ? 3.132 -12.639 11.687 1.00 30.03 196 LEU A N 1
ATOM 1378 C CA . LEU A 1 196 ? 1.982 -11.870 11.213 1.00 30.68 196 LEU A CA 1
ATOM 1379 C C . LEU A 1 196 ? 0.671 -12.420 11.765 1.00 31.03 196 LEU A C 1
ATOM 1380 O O . LEU A 1 196 ? -0.209 -11.647 12.172 1.00 31.38 196 LEU A O 1
ATOM 1385 N N . SER A 1 197 ? 0.548 -13.749 11.810 1.00 30.36 197 SER A N 1
ATOM 1386 C CA . SER A 1 197 ? -0.600 -14.368 12.460 1.00 30.01 197 SER A CA 1
ATOM 1387 C C . SER A 1 197 ? -0.722 -13.958 13.936 1.00 30.05 197 SER A C 1
ATOM 1388 O O . SER A 1 197 ? -1.801 -13.572 14.386 1.00 29.91 197 SER A O 1
ATOM 1391 N N . GLY A 1 198 ? 0.381 -14.064 14.680 1.00 30.00 198 GLY A N 1
ATOM 1392 C CA . GLY A 1 198 ? 0.400 -13.687 16.086 1.00 29.88 198 GLY A CA 1
ATOM 1393 C C . GLY A 1 198 ? -0.025 -12.234 16.296 1.00 29.94 198 GLY A C 1
ATOM 1394 O O . GLY A 1 198 ? -0.766 -11.923 17.226 1.00 29.61 198 GLY A O 1
ATOM 1395 N N . ALA A 1 199 ? 0.450 -11.357 15.424 1.00 29.96 199 ALA A N 1
ATOM 1396 C CA . ALA A 1 199 ? 0.134 -9.931 15.481 1.00 30.94 199 ALA A CA 1
ATOM 1397 C C . ALA A 1 199 ? -1.373 -9.708 15.259 1.00 31.21 199 ALA A C 1
ATOM 1398 O O . ALA A 1 199 ? -2.032 -8.999 16.035 1.00 31.28 199 ALA A O 1
ATOM 1400 N N . SER A 1 200 ? -1.909 -10.330 14.206 1.00 31.03 200 SER A N 1
ATOM 1401 C CA . SER A 1 200 ? -3.348 -10.330 13.958 1.00 30.81 200 SER A CA 1
ATOM 1402 C C . SER A 1 200 ? -4.138 -10.804 15.180 1.00 30.42 200 SER A C 1
ATOM 1403 O O . SER A 1 200 ? -5.130 -10.179 15.572 1.00 30.68 200 SER A O 1
ATOM 1406 N N . SER A 1 201 ? -3.706 -11.906 15.779 1.00 30.23 201 SER A N 1
ATOM 1407 C CA . SER A 1 201 ? -4.382 -12.442 16.959 1.00 30.53 201 SER A CA 1
ATOM 1408 C C . SER A 1 201 ? -4.323 -11.500 18.158 1.00 31.13 201 SER A C 1
ATOM 1409 O O . SER A 1 201 ? -5.311 -11.357 18.883 1.00 31.30 201 SER A O 1
ATOM 1412 N N . ILE A 1 202 ? -3.160 -10.888 18.386 1.00 31.84 202 ILE A N 1
ATOM 1413 C CA . ILE A 1 202 ? -2.966 -9.995 19.539 1.00 31.89 202 ILE A CA 1
ATOM 1414 C C . ILE A 1 202 ? -3.837 -8.739 19.386 1.00 32.41 202 ILE A C 1
ATOM 1415 O O . ILE A 1 202 ? -4.546 -8.361 20.313 1.00 32.49 202 ILE A O 1
ATOM 1420 N N . LEU A 1 203 ? -3.828 -8.126 18.202 1.00 32.87 203 LEU A N 1
ATOM 1421 C CA . LEU A 1 203 ? -4.692 -6.976 17.958 1.00 33.78 203 LEU A CA 1
ATOM 1422 C C . LEU A 1 203 ? -6.155 -7.318 18.209 1.00 34.15 203 LEU A C 1
ATOM 1423 O O . LEU A 1 203 ? -6.894 -6.526 18.816 1.00 34.65 203 LEU A O 1
ATOM 1428 N N . GLY A 1 204 ? -6.570 -8.502 17.752 1.00 34.01 204 GLY A N 1
ATOM 1429 C CA . GLY A 1 204 ? -7.925 -8.965 17.954 1.00 33.42 204 GLY A CA 1
ATOM 1430 C C . GLY A 1 204 ? -8.236 -9.079 19.427 1.00 33.66 204 GLY A C 1
ATOM 1431 O O . GLY A 1 204 ? -9.280 -8.615 19.910 1.00 32.87 204 GLY A O 1
ATOM 1432 N N . ALA A 1 205 ? -7.323 -9.714 20.147 1.00 33.85 205 ALA A N 1
ATOM 1433 C CA . ALA A 1 205 ? -7.487 -9.906 21.575 1.00 34.48 205 ALA A CA 1
ATOM 1434 C C . ALA A 1 205 ? -7.598 -8.571 22.347 1.00 35.00 205 ALA A C 1
ATOM 1435 O O . ALA A 1 205 ? -8.393 -8.489 23.274 1.00 35.04 205 ALA A O 1
ATOM 1437 N N . ILE A 1 206 ? -6.815 -7.554 21.947 1.00 35.71 206 ILE A N 1
ATOM 1438 C CA . ILE A 1 206 ? -6.835 -6.217 22.569 1.00 36.60 206 ILE A CA 1
ATOM 1439 C C . ILE A 1 206 ? -8.252 -5.652 22.419 1.00 36.50 206 ILE A C 1
ATOM 1440 O O . ILE A 1 206 ? -8.871 -5.212 23.404 1.00 35.73 206 ILE A O 1
ATOM 1445 N N . ASN A 1 207 ? -8.758 -5.710 21.183 1.00 36.05 207 ASN A N 1
ATOM 1446 C CA . ASN A 1 207 ? -10.098 -5.255 20.861 1.00 36.13 207 ASN A CA 1
ATOM 1447 C C . ASN A 1 207 ? -11.174 -5.989 21.633 1.00 36.13 207 ASN A C 1
ATOM 1448 O O . ASN A 1 207 ? -12.094 -5.362 22.162 1.00 36.30 207 ASN A O 1
ATOM 1453 N N . MET A 1 208 ? -11.067 -7.310 21.729 1.00 35.76 208 MET A N 1
ATOM 1454 C CA . MET A 1 208 ? -12.122 -8.081 22.375 1.00 35.55 208 MET A CA 1
ATOM 1455 C C . MET A 1 208 ? -12.195 -7.735 23.845 1.00 35.45 208 MET A C 1
ATOM 1456 O O . MET A 1 208 ? -13.286 -7.661 24.407 1.00 35.79 208 MET A O 1
ATOM 1461 N N . ILE A 1 209 ? -11.031 -7.577 24.470 1.00 35.01 209 ILE A N 1
ATOM 1462 C CA . ILE A 1 209 ? -10.959 -7.383 25.918 1.00 34.81 209 ILE A CA 1
ATOM 1463 C C . ILE A 1 209 ? -11.471 -5.987 26.297 1.00 35.00 209 ILE A C 1
ATOM 1464 O O . ILE A 1 209 ? -12.281 -5.857 27.211 1.00 34.96 209 ILE A O 1
ATOM 1469 N N . THR A 1 210 ? -11.014 -4.974 25.562 1.00 35.20 210 THR A N 1
ATOM 1470 C CA . THR A 1 210 ? -11.404 -3.584 25.783 1.00 36.36 210 THR A CA 1
ATOM 1471 C C . THR A 1 210 ? -12.905 -3.399 25.582 1.00 36.58 210 THR A C 1
ATOM 1472 O O . THR A 1 210 ? -13.581 -2.781 26.411 1.00 36.75 210 THR A O 1
ATOM 1476 N N . THR A 1 211 ? -13.415 -3.940 24.474 1.00 36.36 211 THR A N 1
ATOM 1477 C CA . THR A 1 211 ? -14.832 -3.879 24.155 1.00 36.05 211 THR A CA 1
ATOM 1478 C C . THR A 1 211 ? -15.664 -4.557 25.225 1.00 36.25 211 THR A C 1
ATOM 1479 O O . THR A 1 211 ? -16.659 -3.991 25.697 1.00 36.46 211 THR A O 1
ATOM 1483 N N . PHE A 1 212 ? -15.257 -5.766 25.609 1.00 35.92 212 PHE A N 1
ATOM 1484 C CA . PHE A 1 212 ? -15.975 -6.535 26.621 1.00 35.98 212 PHE A CA 1
ATOM 1485 C C . PHE A 1 212 ? -16.051 -5.780 27.964 1.00 37.23 212 PHE A C 1
ATOM 1486 O O . PHE A 1 212 ? -17.079 -5.819 28.653 1.00 37.11 212 PHE A O 1
ATOM 1494 N N . LEU A 1 213 ? -14.952 -5.123 28.337 1.00 37.93 213 LEU A N 1
ATOM 1495 C CA . LEU A 1 213 ? -14.853 -4.518 29.662 1.00 38.91 213 LEU A CA 1
ATOM 1496 C C . LEU A 1 213 ? -15.534 -3.149 29.748 1.00 39.79 213 LEU A C 1
ATOM 1497 O O . LEU A 1 213 ? -16.096 -2.805 30.784 1.00 40.33 213 LEU A O 1
ATOM 1502 N N . ASN A 1 214 ? -15.487 -2.396 28.658 1.00 40.57 214 ASN A N 1
ATOM 1503 C CA . ASN A 1 214 ? -15.876 -0.992 28.660 1.00 41.76 214 ASN A CA 1
ATOM 1504 C C . ASN A 1 214 ? -17.223 -0.718 27.991 1.00 42.42 214 ASN A C 1
ATOM 1505 O O . ASN A 1 214 ? -17.951 0.179 28.417 1.00 42.59 214 ASN A O 1
ATOM 1510 N N . MET A 1 215 ? -17.565 -1.512 26.972 1.00 42.50 215 MET A N 1
ATOM 1511 C CA . MET A 1 215 ? -18.637 -1.141 26.049 1.00 42.87 215 MET A CA 1
ATOM 1512 C C . MET A 1 215 ? -19.901 -1.976 26.122 1.00 43.07 215 MET A C 1
ATOM 1513 O O . MET A 1 215 ? -20.713 -1.940 25.196 1.00 43.24 215 MET A O 1
ATOM 1518 N N . ARG A 1 216 ? -20.075 -2.717 27.211 1.00 43.14 216 ARG A N 1
ATOM 1519 C CA . ARG A 1 216 ? -21.347 -3.363 27.482 1.00 44.33 216 ARG A CA 1
ATOM 1520 C C . ARG A 1 216 ? -22.466 -2.316 27.612 1.00 45.17 216 ARG A C 1
ATOM 1521 O O . ARG A 1 216 ? -22.234 -1.178 28.052 1.00 45.35 216 ARG A O 1
ATOM 1529 N N . ALA A 1 217 ? -23.672 -2.713 27.220 1.00 45.95 217 ALA A N 1
ATOM 1530 C CA . ALA A 1 217 ? -24.859 -1.875 27.331 1.00 46.50 217 ALA A CA 1
ATOM 1531 C C . ALA A 1 217 ? -25.266 -1.735 28.803 1.00 47.18 217 ALA A C 1
ATOM 1532 O O . ALA A 1 217 ? -24.994 -2.635 29.613 1.00 46.95 217 ALA A O 1
ATOM 1534 N N . PRO A 1 218 ? -25.893 -0.603 29.155 1.00 47.65 218 PRO A N 1
ATOM 1535 C CA . PRO A 1 218 ? -26.442 -0.405 30.506 1.00 47.69 218 PRO A CA 1
ATOM 1536 C C . PRO A 1 218 ? -27.295 -1.593 30.942 1.00 47.85 218 PRO A C 1
ATOM 1537 O O . PRO A 1 218 ? -28.181 -2.014 30.196 1.00 47.84 218 PRO A O 1
ATOM 1541 N N . GLY A 1 219 ? -27.027 -2.120 32.135 1.00 48.16 219 GLY A N 1
ATOM 1542 C CA . GLY A 1 219 ? -27.767 -3.258 32.653 1.00 48.38 219 GLY A CA 1
ATOM 1543 C C . GLY A 1 219 ? -27.026 -4.560 32.418 1.00 48.88 219 GLY A C 1
ATOM 1544 O O . GLY A 1 219 ? -27.156 -5.508 33.205 1.00 48.88 219 GLY A O 1
ATOM 1545 N N . MET A 1 220 ? -26.245 -4.594 31.336 1.00 48.77 220 MET A N 1
ATOM 1546 C CA . MET A 1 220 ? -25.473 -5.774 30.954 1.00 48.98 220 MET A CA 1
ATOM 1547 C C . MET A 1 220 ? -24.320 -5.933 31.939 1.00 49.00 220 MET A C 1
ATOM 1548 O O . MET A 1 220 ? -23.216 -5.414 31.738 1.00 48.98 220 MET A O 1
ATOM 1553 N N . THR A 1 221 ? -24.617 -6.629 33.031 1.00 49.32 221 THR A N 1
ATOM 1554 C CA . THR A 1 221 ? -23.630 -6.919 34.049 1.00 49.83 221 THR A CA 1
ATOM 1555 C C . THR A 1 221 ? -22.825 -8.171 33.670 1.00 49.89 221 THR A C 1
ATOM 1556 O O . THR A 1 221 ? -23.280 -9.000 32.866 1.00 49.66 221 THR A O 1
ATOM 1560 N N . MET A 1 222 ? -21.642 -8.295 34.270 1.00 49.51 222 MET A N 1
ATOM 1561 C CA . MET A 1 222 ? -20.725 -9.408 34.032 1.00 49.49 222 MET A CA 1
ATOM 1562 C C . MET A 1 222 ? -21.408 -10.780 34.028 1.00 48.87 222 MET A C 1
ATOM 1563 O O . MET A 1 222 ? -21.090 -11.649 33.204 1.00 49.14 222 MET A O 1
ATOM 1568 N N . HIS A 1 223 ? -22.361 -10.970 34.930 1.00 47.61 223 HIS A N 1
ATOM 1569 C CA . HIS A 1 223 ? -23.021 -12.258 35.044 1.00 46.57 223 HIS A CA 1
ATOM 1570 C C . HIS A 1 223 ? -24.333 -12.322 34.247 1.00 45.00 223 HIS A C 1
ATOM 1571 O O . HIS A 1 223 ? -25.152 -13.224 34.453 1.00 44.46 223 HIS A O 1
ATOM 1578 N N . LYS A 1 224 ? -24.515 -11.372 33.327 1.00 43.65 224 LYS A N 1
ATOM 1579 C CA . LYS A 1 224 ? -25.626 -11.425 32.358 1.00 42.64 224 LYS A CA 1
ATOM 1580 C C . LYS A 1 224 ? -25.153 -11.674 30.907 1.00 41.49 224 LYS A C 1
ATOM 1581 O O . LYS A 1 224 ? -25.958 -11.972 30.024 1.00 41.44 224 LYS A O 1
ATOM 1587 N N . VAL A 1 225 ? -23.847 -11.558 30.697 1.00 39.72 225 VAL A N 1
ATOM 1588 C CA . VAL A 1 225 ? -23.202 -11.749 29.400 1.00 38.09 225 VAL A CA 1
ATOM 1589 C C . VAL A 1 225 ? -23.443 -13.175 28.877 1.00 36.84 225 VAL A C 1
ATOM 1590 O O . VAL A 1 225 ? -23.331 -14.133 29.633 1.00 36.77 225 VAL A O 1
ATOM 1594 N N . PRO A 1 226 ? -23.837 -13.316 27.610 1.00 35.37 226 PRO A N 1
ATOM 1595 C CA . PRO A 1 226 ? -23.990 -14.648 27.008 1.00 34.54 226 PRO A CA 1
ATOM 1596 C C . PRO A 1 226 ? -22.668 -15.439 26.989 1.00 32.91 226 PRO A C 1
ATOM 1597 O O . PRO A 1 226 ? -21.585 -14.864 26.877 1.00 32.79 226 PRO A O 1
ATOM 1601 N N . LEU A 1 227 ? -22.783 -16.750 27.109 1.00 31.83 227 LEU A N 1
ATOM 1602 C CA . LEU A 1 227 ? -21.627 -17.651 27.182 1.00 31.21 227 LEU A CA 1
ATOM 1603 C C . LEU A 1 227 ? -20.665 -17.556 25.993 1.00 30.67 227 LEU A C 1
ATOM 1604 O O . LEU A 1 227 ? -19.461 -17.712 26.164 1.00 30.61 227 LEU A O 1
ATOM 1609 N N . PHE A 1 228 ? -21.193 -17.307 24.797 1.00 29.88 228 PHE A N 1
ATOM 1610 C CA . PHE A 1 228 ? -20.318 -17.128 23.653 1.00 29.15 228 PHE A CA 1
ATOM 1611 C C . PHE A 1 228 ? -19.401 -15.918 23.832 1.00 29.25 228 PHE A C 1
ATOM 1612 O O . PHE A 1 228 ? -18.223 -15.985 23.484 1.00 29.00 228 PHE A O 1
ATOM 1620 N N . ALA A 1 229 ? -19.951 -14.817 24.350 1.00 28.92 229 ALA A N 1
ATOM 1621 C CA . ALA A 1 229 ? -19.166 -13.609 24.598 1.00 29.07 229 ALA A CA 1
ATOM 1622 C C . ALA A 1 229 ? -18.094 -13.856 25.647 1.00 29.24 229 ALA A C 1
ATOM 1623 O O . ALA A 1 229 ? -16.980 -13.346 25.533 1.00 29.59 229 ALA A O 1
ATOM 1625 N N . TRP A 1 230 ? -18.444 -14.623 26.675 1.00 30.00 230 TRP A N 1
ATOM 1626 C CA . TRP A 1 230 ? -17.489 -15.067 27.686 1.00 30.93 230 TRP A CA 1
ATOM 1627 C C . TRP A 1 230 ? -16.360 -15.917 27.075 1.00 30.42 230 TRP A C 1
ATOM 1628 O O . TRP A 1 230 ? -15.194 -15.722 27.404 1.00 30.11 230 TRP A O 1
ATOM 1639 N N . SER A 1 231 ? -16.723 -16.875 26.209 1.00 29.69 231 SER A N 1
ATOM 1640 C CA . SER A 1 231 ? -15.738 -17.770 25.578 1.00 28.99 231 SER A CA 1
ATOM 1641 C C . SER A 1 231 ? -14.710 -16.953 24.800 1.00 28.76 231 SER A C 1
ATOM 1642 O O . SER A 1 231 ? -13.521 -17.233 24.876 1.00 29.06 231 SER A O 1
ATOM 1645 N N . ILE A 1 232 ? -15.166 -15.901 24.118 1.00 28.88 232 ILE A N 1
ATOM 1646 C CA . ILE A 1 232 ? -14.291 -15.008 23.345 1.00 28.51 232 ILE A CA 1
ATOM 1647 C C . ILE A 1 232 ? -13.401 -14.178 24.272 1.00 29.26 232 ILE A C 1
ATOM 1648 O O . ILE A 1 232 ? -12.223 -13.956 24.001 1.00 28.61 232 ILE A O 1
ATOM 1653 N N . PHE A 1 233 ? -13.992 -13.720 25.366 1.00 29.71 233 PHE A N 1
ATOM 1654 C CA . PHE A 1 233 ? -13.254 -12.951 26.360 1.00 29.97 233 PHE A CA 1
ATOM 1655 C C . PHE A 1 233 ? -12.103 -13.775 26.930 1.00 29.46 233 PHE A C 1
ATOM 1656 O O . PHE A 1 233 ? -10.956 -13.343 26.869 1.00 30.07 233 PHE A O 1
ATOM 1664 N N . VAL A 1 234 ? -12.412 -14.955 27.459 1.00 29.91 234 VAL A N 1
ATOM 1665 C CA . VAL A 1 234 ? -11.389 -15.834 28.037 1.00 30.60 234 VAL A CA 1
ATOM 1666 C C . VAL A 1 234 ? -10.307 -16.163 27.003 1.00 30.58 234 VAL A C 1
ATOM 1667 O O . VAL A 1 234 ? -9.117 -15.994 27.280 1.00 31.62 234 VAL A O 1
ATOM 1671 N N . THR A 1 235 ? -10.731 -16.583 25.811 1.00 30.08 235 THR A N 1
ATOM 1672 C CA . THR A 1 235 ? -9.820 -16.851 24.687 1.00 29.38 235 THR A CA 1
ATOM 1673 C C . THR A 1 235 ? -8.848 -15.714 24.450 1.00 29.62 235 THR A C 1
ATOM 1674 O O . THR A 1 235 ? -7.646 -15.944 24.237 1.00 29.49 235 THR A O 1
ATOM 1678 N N . ALA A 1 236 ? -9.368 -14.488 24.484 1.00 29.28 236 ALA A N 1
ATOM 1679 C CA . ALA A 1 236 ? -8.560 -13.302 24.234 1.00 29.77 236 ALA A CA 1
ATOM 1680 C C . ALA A 1 236 ? -7.434 -13.131 25.251 1.00 30.19 236 ALA A C 1
ATOM 1681 O O . ALA A 1 236 ? -6.369 -12.637 24.916 1.00 30.82 236 ALA A O 1
ATOM 1683 N N . TRP A 1 237 ? -7.680 -13.536 26.490 1.00 31.34 237 TRP A N 1
ATOM 1684 C CA . TRP A 1 237 ? -6.661 -13.446 27.540 1.00 31.91 237 TRP A CA 1
ATOM 1685 C C . TRP A 1 237 ? -5.561 -14.480 27.263 1.00 31.69 237 TRP A C 1
ATOM 1686 O O . TRP A 1 237 ? -4.367 -14.172 27.392 1.00 30.91 237 TRP A O 1
ATOM 1697 N N . LEU A 1 238 ? -5.970 -15.676 26.824 1.00 30.97 238 LEU A N 1
ATOM 1698 C CA . LEU A 1 238 ? -5.021 -16.752 26.525 1.00 30.77 238 LEU A CA 1
ATOM 1699 C C . LEU A 1 238 ? -4.083 -16.323 25.409 1.00 30.37 238 LEU A C 1
ATOM 1700 O O . LEU A 1 238 ? -2.894 -16.638 25.439 1.00 30.65 238 LEU A O 1
ATOM 1705 N N . ILE A 1 239 ? -4.622 -15.594 24.433 1.00 30.13 239 ILE A N 1
ATOM 1706 C CA . ILE A 1 239 ? -3.844 -15.112 23.293 1.00 29.99 239 ILE A CA 1
ATOM 1707 C C . ILE A 1 239 ? -2.784 -14.117 23.734 1.00 31.08 239 ILE A C 1
ATOM 1708 O O . ILE A 1 239 ? -1.666 -14.112 23.203 1.00 31.44 239 ILE A O 1
ATOM 1713 N N . LEU A 1 240 ? -3.138 -13.265 24.698 1.00 32.02 240 LEU A N 1
ATOM 1714 C CA . LEU A 1 240 ? -2.217 -12.216 25.174 1.00 32.67 240 LEU A CA 1
ATOM 1715 C C . LEU A 1 240 ? -0.982 -12.793 25.882 1.00 32.32 240 LEU A C 1
ATOM 1716 O O . LEU A 1 240 ? 0.111 -12.245 25.778 1.00 32.31 240 LEU A O 1
ATOM 1721 N N . LEU A 1 241 ? -1.162 -13.890 26.604 1.00 32.59 241 LEU A N 1
ATOM 1722 C CA . LEU A 1 241 ? -0.020 -14.561 27.223 1.00 33.58 241 LEU A CA 1
ATOM 1723 C C . LEU A 1 241 ? 0.728 -15.491 26.241 1.00 33.01 241 LEU A C 1
ATOM 1724 O O . LEU A 1 241 ? 1.960 -15.475 26.186 1.00 33.54 241 LEU A O 1
ATOM 1729 N N . ALA A 1 242 ? -0.010 -16.268 25.452 1.00 31.77 242 ALA A N 1
ATOM 1730 C CA . ALA A 1 242 ? 0.603 -17.314 24.633 1.00 30.90 242 ALA A CA 1
ATOM 1731 C C . ALA A 1 242 ? 1.346 -16.810 23.409 1.00 30.73 242 ALA A C 1
ATOM 1732 O O . ALA A 1 242 ? 2.440 -17.292 23.112 1.00 30.54 242 ALA A O 1
ATOM 1734 N N . LEU A 1 243 ? 0.762 -15.851 22.694 1.00 30.57 243 LEU A N 1
ATOM 1735 C CA . LEU A 1 243 ? 1.316 -15.417 21.415 1.00 30.62 243 LEU A CA 1
ATOM 1736 C C . LEU A 1 243 ? 2.654 -14.658 21.467 1.00 30.96 243 LEU A C 1
ATOM 1737 O O . LEU A 1 243 ? 3.491 -14.849 20.578 1.00 30.76 243 LEU A O 1
ATOM 1742 N N . PRO A 1 244 ? 2.846 -13.765 22.447 1.00 30.88 244 PRO A N 1
ATOM 1743 C CA . PRO A 1 244 ? 4.172 -13.173 22.697 1.00 30.52 244 PRO A CA 1
ATOM 1744 C C . PRO A 1 244 ? 5.274 -14.204 22.966 1.00 29.56 244 PRO A C 1
ATOM 1745 O O . PRO A 1 244 ? 6.391 -14.004 22.508 1.00 28.75 244 PRO A O 1
ATOM 1749 N N . VAL A 1 245 ? 4.965 -15.267 23.700 1.00 29.32 245 VAL A N 1
ATOM 1750 C CA . VAL A 1 245 ? 5.937 -16.325 23.958 1.00 29.75 245 VAL A CA 1
ATOM 1751 C C . VAL A 1 245 ? 6.354 -16.996 22.637 1.00 30.41 245 VAL A C 1
ATOM 1752 O O . VAL A 1 245 ? 7.538 -17.253 22.408 1.00 31.12 245 VAL A O 1
ATOM 1756 N N . LEU A 1 246 ? 5.379 -17.247 21.763 1.00 30.21 246 LEU A N 1
ATOM 1757 C CA . LEU A 1 246 ? 5.651 -17.839 20.464 1.00 29.91 246 LEU A CA 1
ATOM 1758 C C . LEU A 1 246 ? 6.528 -16.910 19.642 1.00 29.79 246 LEU A C 1
ATOM 1759 O O . LEU A 1 246 ? 7.457 -17.359 18.981 1.00 29.48 246 LEU A O 1
ATOM 1764 N N . ALA A 1 247 ? 6.224 -15.615 19.684 1.00 30.26 247 ALA A N 1
ATOM 1765 C CA . ALA A 1 247 ? 7.013 -14.611 18.965 1.00 30.61 247 ALA A CA 1
ATOM 1766 C C . ALA A 1 247 ? 8.491 -14.678 19.379 1.00 30.37 247 ALA A C 1
ATOM 1767 O O . ALA A 1 247 ? 9.390 -14.583 18.543 1.00 29.76 247 ALA A O 1
ATOM 1769 N N . GLY A 1 248 ? 8.732 -14.899 20.664 1.00 30.31 248 GLY A N 1
ATOM 1770 C CA . GLY A 1 248 ? 10.088 -15.102 21.153 1.00 31.16 248 GLY A CA 1
ATOM 1771 C C . GLY A 1 248 ? 10.751 -16.366 20.595 1.00 30.84 248 GLY A C 1
ATOM 1772 O O . GLY A 1 248 ? 11.841 -16.302 20.023 1.00 30.38 248 GLY A O 1
ATOM 1773 N N . ALA A 1 249 ? 10.077 -17.505 20.755 1.00 31.12 249 ALA A N 1
ATOM 1774 C CA . ALA A 1 249 ? 10.572 -18.796 20.243 1.00 30.40 249 ALA A CA 1
ATOM 1775 C C . ALA A 1 249 ? 10.993 -18.737 18.784 1.00 30.35 249 ALA A C 1
ATOM 1776 O O . ALA A 1 249 ? 12.103 -19.144 18.443 1.00 30.48 249 ALA A O 1
ATOM 1778 N N . ILE A 1 250 ? 10.132 -18.201 17.926 1.00 30.35 250 ILE A N 1
ATOM 1779 C CA . ILE A 1 250 ? 10.414 -18.214 16.498 1.00 30.76 250 ILE A CA 1
ATOM 1780 C C . ILE A 1 250 ? 11.402 -17.124 16.070 1.00 31.00 250 ILE A C 1
ATOM 1781 O O . ILE A 1 250 ? 12.058 -17.264 15.029 1.00 30.37 250 ILE A O 1
ATOM 1786 N N . THR A 1 251 ? 11.506 -16.043 16.854 1.00 30.99 251 THR A N 1
ATOM 1787 C CA . THR A 1 251 ? 12.530 -15.008 16.576 1.00 31.73 251 THR A CA 1
ATOM 1788 C C . THR A 1 251 ? 13.934 -15.581 16.811 1.00 31.55 251 THR A C 1
ATOM 1789 O O . THR A 1 251 ? 14.861 -15.335 16.030 1.00 31.81 251 THR A O 1
ATOM 1793 N N . MET A 1 252 ? 14.060 -16.354 17.887 1.00 31.39 252 MET A N 1
ATOM 1794 C CA . MET A 1 252 ? 15.275 -17.100 18.201 1.00 31.65 252 MET A CA 1
ATOM 1795 C C . MET A 1 252 ? 15.663 -18.110 17.122 1.00 31.74 252 MET A C 1
ATOM 1796 O O . MET A 1 252 ? 16.852 -18.350 16.914 1.00 31.66 252 MET A O 1
ATOM 1801 N N . LEU A 1 253 ? 14.667 -18.706 16.451 1.00 31.34 253 LEU A N 1
ATOM 1802 C CA . LEU A 1 253 ? 14.928 -19.568 15.303 1.00 31.30 253 LEU A CA 1
ATOM 1803 C C . LEU A 1 253 ? 15.479 -18.731 14.174 1.00 31.35 253 LEU A C 1
ATOM 1804 O O . LEU A 1 253 ? 16.417 -19.144 13.475 1.00 31.03 253 LEU A O 1
ATOM 1809 N N . LEU A 1 254 ? 14.872 -17.562 13.982 1.00 31.69 254 LEU A N 1
ATOM 1810 C CA . LEU A 1 254 ? 15.288 -16.661 12.916 1.00 32.95 254 LEU A CA 1
ATOM 1811 C C . LEU A 1 254 ? 16.735 -16.193 13.092 1.00 32.84 254 LEU A C 1
ATOM 1812 O O . LEU A 1 254 ? 17.480 -16.137 12.110 1.00 33.01 254 LEU A O 1
ATOM 1817 N N . THR A 1 255 ? 17.125 -15.885 14.330 1.00 32.77 255 THR A N 1
ATOM 1818 C CA . THR A 1 255 ? 18.484 -15.390 14.591 1.00 33.70 255 THR A CA 1
ATOM 1819 C C . THR A 1 255 ? 19.522 -16.520 14.534 1.00 34.40 255 THR A C 1
ATOM 1820 O O . THR A 1 255 ? 20.652 -16.296 14.076 1.00 35.15 255 THR A O 1
ATOM 1824 N N . ASP A 1 256 ? 19.127 -17.725 14.961 1.00 34.45 256 ASP A N 1
ATOM 1825 C CA . ASP A 1 256 ? 19.966 -18.917 14.775 1.00 34.46 256 ASP A CA 1
ATOM 1826 C C . ASP A 1 256 ? 20.239 -19.167 13.298 1.00 34.62 256 ASP A C 1
ATOM 1827 O O . ASP A 1 256 ? 21.348 -19.538 12.937 1.00 35.08 256 ASP A O 1
ATOM 1832 N N . ARG A 1 257 ? 19.238 -18.950 12.448 1.00 34.59 257 ARG A N 1
ATOM 1833 C CA . ARG A 1 257 ? 19.386 -19.167 11.005 1.00 34.84 257 ARG A CA 1
ATOM 1834 C C . ARG A 1 257 ? 20.182 -18.067 10.265 1.00 35.73 257 ARG A C 1
ATOM 1835 O O . ARG A 1 257 ? 20.940 -18.371 9.330 1.00 35.71 257 ARG A O 1
ATOM 1843 N N . ASN A 1 258 ? 19.991 -16.808 10.663 1.00 36.53 258 ASN A N 1
ATOM 1844 C CA . ASN A 1 258 ? 20.448 -15.657 9.872 1.00 38.41 258 ASN A CA 1
ATOM 1845 C C . ASN A 1 258 ? 21.425 -14.678 10.544 1.00 39.53 258 ASN A C 1
ATOM 1846 O O . ASN A 1 258 ? 22.157 -13.987 9.840 1.00 39.70 258 ASN A O 1
ATOM 1851 N N . PHE A 1 259 ? 21.409 -14.599 11.879 1.00 40.70 259 PHE A N 1
ATOM 1852 C CA . PHE A 1 259 ? 22.172 -13.573 12.599 1.00 41.91 259 PHE A CA 1
ATOM 1853 C C . PHE A 1 259 ? 23.142 -14.131 13.636 1.00 42.15 259 PHE A C 1
ATOM 1854 O O . PHE A 1 259 ? 23.418 -13.477 14.641 1.00 43.04 259 PHE A O 1
ATOM 1862 N N . GLY A 1 260 ? 23.639 -15.341 13.394 1.00 41.89 260 GLY A N 1
ATOM 1863 C CA . GLY A 1 260 ? 24.759 -15.892 14.140 1.00 41.46 260 GLY A CA 1
ATOM 1864 C C . GLY A 1 260 ? 24.553 -16.397 15.553 1.00 41.01 260 GLY A C 1
ATOM 1865 O O . GLY A 1 260 ? 25.522 -16.850 16.176 1.00 41.59 260 GLY A O 1
ATOM 1866 N N . THR A 1 261 ? 23.325 -16.345 16.073 1.00 40.28 261 THR A N 1
ATOM 1867 C CA . THR A 1 261 ? 23.085 -16.815 17.440 1.00 39.05 261 THR A CA 1
ATOM 1868 C C . THR A 1 261 ? 23.109 -18.330 17.512 1.00 38.40 261 THR A C 1
ATOM 1869 O O . THR A 1 261 ? 23.141 -19.018 16.500 1.00 38.63 261 THR A O 1
ATOM 1873 N N . THR A 1 262 ? 23.003 -18.836 18.728 1.00 37.40 262 THR A N 1
ATOM 1874 C CA . THR A 1 262 ? 23.365 -20.192 19.015 1.00 36.75 262 THR A CA 1
ATOM 1875 C C . THR A 1 262 ? 22.441 -20.741 20.122 1.00 35.82 262 THR A C 1
ATOM 1876 O O . THR A 1 262 ? 22.810 -21.643 20.877 1.00 35.31 262 THR A O 1
ATOM 1880 N N . PHE A 1 263 ? 21.218 -20.204 20.188 1.00 35.11 263 PHE A N 1
ATOM 1881 C CA . PHE A 1 263 ? 20.260 -20.550 21.250 1.00 34.49 263 PHE A CA 1
ATOM 1882 C C . PHE A 1 263 ? 19.968 -22.045 21.310 1.00 34.29 263 PHE A C 1
ATOM 1883 O O . PHE A 1 263 ? 19.777 -22.614 22.394 1.00 33.83 263 PHE A O 1
ATOM 1891 N N . PHE A 1 264 ? 19.913 -22.676 20.142 1.00 33.94 264 PHE A N 1
ATOM 1892 C CA . PHE A 1 264 ? 19.462 -24.059 20.057 1.00 34.29 264 PHE A CA 1
ATOM 1893 C C . PHE A 1 264 ? 20.500 -25.002 19.433 1.00 34.89 264 PHE A C 1
ATOM 1894 O O . PHE A 1 264 ? 20.173 -26.130 19.036 1.00 34.62 264 PHE A O 1
ATOM 1902 N N . GLN A 1 265 ? 21.744 -24.533 19.353 1.00 35.60 265 GLN A N 1
ATOM 1903 C CA . GLN A 1 265 ? 22.817 -25.283 18.721 1.00 36.77 265 GLN A CA 1
ATOM 1904 C C . GLN A 1 265 ? 23.867 -25.672 19.763 1.00 38.03 265 GLN A C 1
ATOM 1905 O O . GLN A 1 265 ? 24.531 -24.804 20.335 1.00 37.32 265 GLN A O 1
ATOM 1911 N N . PRO A 1 266 ? 24.006 -26.979 20.009 1.00 39.14 266 PRO A N 1
ATOM 1912 C CA . PRO A 1 266 ? 24.937 -27.505 21.023 1.00 40.17 266 PRO A CA 1
ATOM 1913 C C . PRO A 1 266 ? 26.409 -27.092 20.850 1.00 40.76 266 PRO A C 1
ATOM 1914 O O . PRO A 1 266 ? 27.102 -27.020 21.864 1.00 41.09 266 PRO A O 1
ATOM 1918 N N . SER A 1 267 ? 26.858 -26.822 19.628 1.00 41.19 267 SER A N 1
ATOM 1919 C CA . SER A 1 267 ? 28.230 -26.365 19.381 1.00 42.61 267 SER A CA 1
ATOM 1920 C C . SER A 1 267 ? 28.535 -24.992 20.011 1.00 43.40 267 SER A C 1
ATOM 1921 O O . SER A 1 267 ? 29.702 -24.654 20.248 1.00 44.17 267 SER A O 1
ATOM 1924 N N . GLY A 1 268 ? 27.496 -24.200 20.275 1.00 43.49 268 GLY A N 1
ATOM 1925 C CA . GLY A 1 268 ? 27.658 -22.933 20.962 1.00 42.95 268 GLY A CA 1
ATOM 1926 C C . GLY A 1 268 ? 27.112 -22.956 22.377 1.00 43.28 268 GLY A C 1
ATOM 1927 O O . GLY A 1 268 ? 26.875 -21.901 22.953 1.00 44.20 268 GLY A O 1
ATOM 1928 N N . GLY A 1 269 ? 26.906 -24.143 22.942 1.00 42.95 269 GLY A N 1
ATOM 1929 C CA . GLY A 1 269 ? 26.326 -24.265 24.271 1.00 42.67 269 GLY A CA 1
ATOM 1930 C C . GLY A 1 269 ? 24.812 -24.062 24.311 1.00 42.37 269 GLY A C 1
ATOM 1931 O O . GLY A 1 269 ? 24.241 -23.793 25.371 1.00 42.22 269 GLY A O 1
ATOM 1932 N N . GLY A 1 270 ? 24.158 -24.190 23.153 1.00 41.87 270 GLY A N 1
ATOM 1933 C CA . GLY A 1 270 ? 22.708 -24.087 23.070 1.00 40.36 270 GLY A CA 1
ATOM 1934 C C . GLY A 1 270 ? 22.042 -25.414 23.358 1.00 39.79 270 GLY A C 1
ATOM 1935 O O . GLY A 1 270 ? 22.710 -26.425 23.556 1.00 40.27 270 GLY A O 1
ATOM 1936 N N . ASP A 1 271 ? 20.715 -25.421 23.372 1.00 38.53 271 ASP A N 1
ATOM 1937 C CA . ASP A 1 271 ? 19.962 -26.609 23.727 1.00 37.28 271 ASP A CA 1
ATOM 1938 C C . ASP A 1 271 ? 18.658 -26.641 22.914 1.00 35.99 271 ASP A C 1
ATOM 1939 O O . ASP A 1 271 ? 17.804 -25.776 23.096 1.00 34.97 271 ASP A O 1
ATOM 1944 N N . PRO A 1 272 ? 18.512 -27.617 22.008 1.00 35.22 272 PRO A N 1
ATOM 1945 C CA . PRO A 1 272 ? 17.299 -27.708 21.179 1.00 34.08 272 PRO A CA 1
ATOM 1946 C C . PRO A 1 272 ? 16.057 -27.887 22.045 1.00 33.33 272 PRO A C 1
ATOM 1947 O O . PRO A 1 272 ? 14.994 -27.358 21.696 1.00 33.39 272 PRO A O 1
ATOM 1951 N N . VAL A 1 273 ? 16.188 -28.608 23.156 1.00 32.40 273 VAL A N 1
ATOM 1952 C CA . VAL A 1 273 ? 15.058 -28.829 24.057 1.00 32.12 273 VAL A CA 1
ATOM 1953 C C . VAL A 1 273 ? 14.491 -27.518 24.654 1.00 31.85 273 VAL A C 1
ATOM 1954 O O . VAL A 1 273 ? 13.309 -27.456 25.008 1.00 31.62 273 VAL A O 1
ATOM 1958 N N . LEU A 1 274 ? 15.326 -26.482 24.765 1.00 30.94 274 LEU A N 1
ATOM 1959 C CA . LEU A 1 274 ? 14.861 -25.190 25.259 1.00 30.11 274 LEU A CA 1
ATOM 1960 C C . LEU A 1 274 ? 13.787 -24.644 24.321 1.00 29.59 274 LEU A C 1
ATOM 1961 O O . LEU A 1 274 ? 12.786 -24.102 24.780 1.00 29.16 274 LEU A O 1
ATOM 1966 N N . TYR A 1 275 ? 13.998 -24.787 23.011 1.00 28.79 275 TYR A N 1
ATOM 1967 C CA . TYR A 1 275 ? 12.996 -24.343 22.044 1.00 28.12 275 TYR A CA 1
ATOM 1968 C C . TYR A 1 275 ? 11.647 -25.021 22.292 1.00 27.68 275 TYR A C 1
ATOM 1969 O O . TYR A 1 275 ? 10.600 -24.368 22.243 1.00 28.23 275 TYR A O 1
ATOM 1978 N N . GLN A 1 276 ? 11.680 -26.313 22.584 1.00 27.45 276 GLN A N 1
ATOM 1979 C CA . GLN A 1 276 ? 10.465 -27.080 22.859 1.00 27.46 276 GLN A CA 1
ATOM 1980 C C . GLN A 1 276 ? 9.669 -26.556 24.072 1.00 27.51 276 GLN A C 1
ATOM 1981 O O . GLN A 1 276 ? 8.436 -26.526 24.036 1.00 26.43 276 GLN A O 1
ATOM 1987 N N . HIS A 1 277 ? 10.365 -26.168 25.141 1.00 27.27 277 HIS A N 1
ATOM 1988 C CA . HIS A 1 277 ? 9.675 -25.589 26.312 1.00 27.68 277 HIS A CA 1
ATOM 1989 C C . HIS A 1 277 ? 8.974 -24.287 25.942 1.00 27.73 277 HIS A C 1
ATOM 1990 O O . HIS A 1 277 ? 7.825 -24.089 26.299 1.00 28.05 277 HIS A O 1
ATOM 1997 N N . ILE A 1 278 ? 9.663 -23.421 25.205 1.00 28.71 278 ILE A N 1
ATOM 1998 C CA . ILE A 1 278 ? 9.108 -22.136 24.817 1.00 29.05 278 ILE A CA 1
ATOM 1999 C C . ILE A 1 278 ? 7.955 -22.316 23.818 1.00 29.38 278 ILE A C 1
ATOM 2000 O O . ILE A 1 278 ? 6.889 -21.691 23.962 1.00 29.45 278 ILE A O 1
ATOM 2005 N N . LEU A 1 279 ? 8.186 -23.146 22.798 1.00 28.78 279 LEU A N 1
ATOM 2006 C CA . LEU A 1 279 ? 7.179 -23.398 21.782 1.00 28.23 279 LEU A CA 1
ATOM 2007 C C . LEU A 1 279 ? 5.904 -23.984 22.388 1.00 27.84 279 LEU A C 1
ATOM 2008 O O . LEU A 1 279 ? 4.814 -23.496 22.100 1.00 27.71 279 LEU A O 1
ATOM 2013 N N . TRP A 1 280 ? 6.034 -25.012 23.231 1.00 27.55 280 TRP A N 1
ATOM 2014 C CA . TRP A 1 280 ? 4.862 -25.645 23.839 1.00 27.76 280 TRP A CA 1
ATOM 2015 C C . TRP A 1 280 ? 4.160 -24.790 24.914 1.00 28.55 280 TRP A C 1
ATOM 2016 O O . TRP A 1 280 ? 2.969 -24.982 25.161 1.00 28.13 280 TRP A O 1
ATOM 2027 N N . PHE A 1 281 ? 4.892 -23.854 25.528 1.00 28.96 281 PHE A N 1
ATOM 2028 C CA . PHE A 1 281 ? 4.265 -22.831 26.358 1.00 29.31 281 PHE A CA 1
ATOM 2029 C C . PHE A 1 281 ? 3.172 -22.075 25.595 1.00 28.78 281 PHE A C 1
ATOM 2030 O O . PHE A 1 281 ? 2.144 -21.753 26.177 1.00 28.65 281 PHE A O 1
ATOM 2038 N N . PHE A 1 282 ? 3.405 -21.802 24.307 1.00 28.19 282 PHE A N 1
ATOM 2039 C CA . PHE A 1 282 ? 2.356 -21.325 23.408 1.00 27.98 282 PHE A CA 1
ATOM 2040 C C . PHE A 1 282 ? 1.475 -22.483 22.922 1.00 27.41 282 PHE A C 1
ATOM 2041 O O . PHE A 1 282 ? 0.258 -22.363 22.839 1.00 26.90 282 PHE A O 1
ATOM 2049 N N . GLY A 1 283 ? 2.116 -23.603 22.596 1.00 27.61 283 GLY A N 1
ATOM 2050 C CA . GLY A 1 283 ? 1.496 -24.696 21.876 1.00 26.91 283 GLY A CA 1
ATOM 2051 C C . GLY A 1 283 ? 0.325 -25.359 22.524 1.00 27.09 283 GLY A C 1
ATOM 2052 O O . GLY A 1 283 ? -0.659 -25.695 21.826 1.00 27.39 283 GLY A O 1
ATOM 2053 N N . HIS A 1 284 ? 0.402 -25.597 23.836 1.00 26.72 284 HIS A N 1
ATOM 2054 C CA . HIS A 1 284 ? -0.819 -26.015 24.489 1.00 26.26 284 HIS A CA 1
ATOM 2055 C C . HIS A 1 284 ? -1.948 -24.954 24.532 1.00 26.52 284 HIS A C 1
ATOM 2056 O O . HIS A 1 284 ? -3.065 -25.240 24.091 1.00 25.89 284 HIS A O 1
ATOM 2063 N N . PRO A 1 285 ? -1.714 -23.770 25.108 1.00 26.47 285 PRO A N 1
ATOM 2064 C CA . PRO A 1 285 ? -2.765 -22.734 25.103 1.00 26.43 285 PRO A CA 1
ATOM 2065 C C . PRO A 1 285 ? -3.423 -22.599 23.720 1.00 26.06 285 PRO A C 1
ATOM 2066 O O . PRO A 1 285 ? -4.638 -22.462 23.666 1.00 25.57 285 PRO A O 1
ATOM 2070 N N . GLU A 1 286 ? -2.635 -22.695 22.645 1.00 25.89 286 GLU A N 1
ATOM 2071 C CA . GLU A 1 286 ? -3.158 -22.671 21.268 1.00 25.86 286 GLU A CA 1
ATOM 2072 C C . GLU A 1 286 ? -4.417 -23.533 21.068 1.00 25.38 286 GLU A C 1
ATOM 2073 O O . GLU A 1 286 ? -5.373 -23.090 20.420 1.00 25.68 286 GLU A O 1
ATOM 2079 N N . VAL A 1 287 ? -4.436 -24.748 21.617 1.00 25.15 287 VAL A N 1
ATOM 2080 C CA . VAL A 1 287 ? -5.586 -25.641 21.398 1.00 25.28 287 VAL A CA 1
ATOM 2081 C C . VAL A 1 287 ? -6.823 -25.222 22.203 1.00 25.42 287 VAL A C 1
ATOM 2082 O O . VAL A 1 287 ? -7.955 -25.534 21.834 1.00 24.59 287 VAL A O 1
ATOM 2086 N N . TYR A 1 288 ? -6.603 -24.527 23.316 1.00 25.47 288 TYR A N 1
ATOM 2087 C CA . TYR A 1 288 ? -7.723 -24.038 24.096 1.00 25.05 288 TYR A CA 1
ATOM 2088 C C . TYR A 1 288 ? -8.224 -22.731 23.480 1.00 24.38 288 TYR A C 1
ATOM 2089 O O . TYR A 1 288 ? -9.398 -22.422 23.557 1.00 24.88 288 TYR A O 1
ATOM 2098 N N . ILE A 1 289 ? -7.336 -21.993 22.828 1.00 23.73 289 ILE A N 1
ATOM 2099 C CA . ILE A 1 289 ? -7.734 -20.830 22.039 1.00 23.75 289 ILE A CA 1
ATOM 2100 C C . ILE A 1 289 ? -8.639 -21.258 20.854 1.00 24.34 289 ILE A C 1
ATOM 2101 O O . ILE A 1 289 ? -9.618 -20.572 20.496 1.00 24.52 289 ILE A O 1
ATOM 2106 N N . ILE A 1 290 ? -8.315 -22.404 20.263 1.00 24.08 290 ILE A N 1
ATOM 2107 C CA . ILE A 1 290 ? -9.154 -23.004 19.228 1.00 23.95 290 ILE A CA 1
ATOM 2108 C C . ILE A 1 290 ? -10.524 -23.416 19.747 1.00 24.14 290 ILE A C 1
ATOM 2109 O O . ILE A 1 290 ? -11.548 -23.055 19.167 1.00 24.40 290 ILE A O 1
ATOM 2114 N N . VAL A 1 291 ? -10.565 -24.193 20.826 1.00 24.22 291 VAL A N 1
ATOM 2115 C CA . VAL A 1 291 ? -11.824 -24.841 21.181 1.00 25.10 291 VAL A CA 1
ATOM 2116 C C . VAL A 1 291 ? -12.807 -23.999 22.050 1.00 25.99 291 VAL A C 1
ATOM 2117 O O . VAL A 1 291 ? -14.005 -24.263 22.042 1.00 25.80 291 VAL A O 1
ATOM 2121 N N . LEU A 1 292 ? -12.306 -23.017 22.800 1.00 26.25 292 LEU A N 1
ATOM 2122 C CA . LEU A 1 292 ? -13.193 -22.257 23.708 1.00 26.83 292 LEU A CA 1
ATOM 2123 C C . LEU A 1 292 ? -14.362 -21.574 22.982 1.00 25.87 292 LEU A C 1
ATOM 2124 O O . LEU A 1 292 ? -15.508 -21.779 23.377 1.00 26.35 292 LEU A O 1
ATOM 2129 N N . PRO A 1 293 ? -14.117 -20.814 21.915 1.00 25.59 293 PRO A N 1
ATOM 2130 C CA . PRO A 1 293 ? -15.247 -20.211 21.183 1.00 25.54 293 PRO A CA 1
ATOM 2131 C C . PRO A 1 293 ? -16.217 -21.276 20.650 1.00 25.90 293 PRO A C 1
ATOM 2132 O O . PRO A 1 293 ? -17.424 -20.997 20.526 1.00 25.99 293 PRO A O 1
ATOM 2136 N N . ALA A 1 294 ? -15.722 -22.489 20.392 1.00 25.63 294 ALA A N 1
ATOM 2137 C CA . ALA A 1 294 ? -16.606 -23.561 19.926 1.00 26.17 294 ALA A CA 1
ATOM 2138 C C . ALA A 1 294 ? -17.491 -24.045 21.088 1.00 26.36 294 ALA A C 1
ATOM 2139 O O . ALA A 1 294 ? -18.670 -24.364 20.875 1.00 26.17 294 ALA A O 1
ATOM 2141 N N . PHE A 1 295 ? -16.929 -24.073 22.308 1.00 26.77 295 PHE A N 1
ATOM 2142 C CA . PHE A 1 295 ? -17.728 -24.327 23.518 1.00 26.66 295 PHE A CA 1
ATOM 2143 C C . PHE A 1 295 ? -18.840 -23.267 23.608 1.00 26.47 295 PHE A C 1
ATOM 2144 O O . PHE A 1 295 ? -19.986 -23.597 23.892 1.00 25.84 295 PHE A O 1
ATOM 2152 N N . GLY A 1 296 ? -18.485 -22.004 23.353 1.00 26.55 296 GLY A N 1
ATOM 2153 C CA . GLY A 1 296 ? -19.434 -20.899 23.405 1.00 27.49 296 GLY A CA 1
ATOM 2154 C C . GLY A 1 296 ? -20.611 -21.074 22.452 1.00 27.78 296 GLY A C 1
ATOM 2155 O O . GLY A 1 296 ? -21.761 -20.895 22.848 1.00 27.70 296 GLY A O 1
ATOM 2156 N N . ILE A 1 297 ? -20.312 -21.413 21.196 1.00 27.67 297 ILE A N 1
ATOM 2157 C CA . ILE A 1 297 ? -21.333 -21.684 20.182 1.00 27.13 297 ILE A CA 1
ATOM 2158 C C . ILE A 1 297 ? -22.222 -22.872 20.542 1.00 27.26 297 ILE A C 1
ATOM 2159 O O . ILE A 1 297 ? -23.429 -22.832 20.332 1.00 27.63 297 ILE A O 1
ATOM 2164 N N . VAL A 1 298 ? -21.632 -23.929 21.085 1.00 27.54 298 VAL A N 1
ATOM 2165 C CA . VAL A 1 298 ? -22.403 -25.101 21.465 1.00 27.95 298 VAL A CA 1
ATOM 2166 C C . VAL A 1 298 ? -23.430 -24.726 22.561 1.00 28.34 298 VAL A C 1
ATOM 2167 O O . VAL A 1 298 ? -24.565 -25.212 22.542 1.00 27.74 298 VAL A O 1
ATOM 2171 N N . SER A 1 299 ? -23.033 -23.866 23.500 1.00 28.07 299 SER A N 1
ATOM 2172 C CA . SER A 1 299 ? -23.963 -23.462 24.555 1.00 28.58 299 SER A CA 1
ATOM 2173 C C . SER A 1 299 ? -25.185 -22.718 24.011 1.00 28.45 299 SER A C 1
ATOM 2174 O O . SER A 1 299 ? -26.324 -23.039 24.378 1.00 28.43 299 SER A O 1
ATOM 2177 N N . HIS A 1 300 ? -24.949 -21.758 23.118 1.00 28.34 300 HIS A N 1
ATOM 2178 C CA . HIS A 1 300 ? -26.040 -21.034 22.472 1.00 28.44 300 HIS A CA 1
ATOM 2179 C C . HIS A 1 300 ? -26.959 -21.949 21.656 1.00 28.39 300 HIS A C 1
ATOM 2180 O O . HIS A 1 300 ? -28.192 -21.824 21.722 1.00 27.49 300 HIS A O 1
ATOM 2187 N N . VAL A 1 301 ? -26.356 -22.885 20.919 1.00 27.97 301 VAL A N 1
ATOM 2188 C CA . VAL A 1 301 ? -27.110 -23.750 20.009 1.00 27.82 301 VAL A CA 1
ATOM 2189 C C . VAL A 1 301 ? -27.938 -24.757 20.787 1.00 28.28 301 VAL A C 1
ATOM 2190 O O . VAL A 1 301 ? -29.114 -24.954 20.489 1.00 28.71 301 VAL A O 1
ATOM 2194 N N . ILE A 1 302 ? -27.331 -25.416 21.769 1.00 28.91 302 ILE A N 1
ATOM 2195 C CA . ILE A 1 302 ? -28.061 -26.424 22.521 1.00 29.59 302 ILE A CA 1
ATOM 2196 C C . ILE A 1 302 ? -29.231 -25.775 23.292 1.00 30.1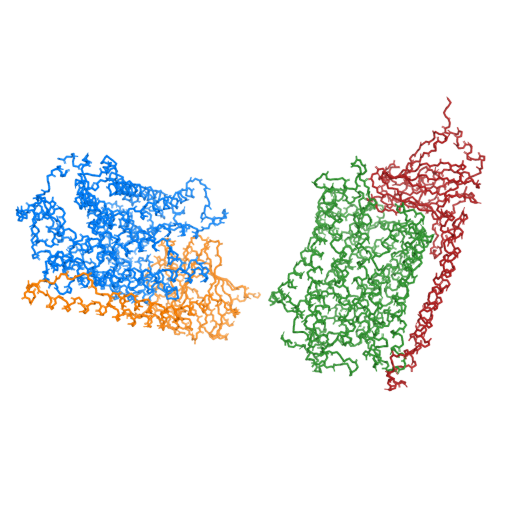2 302 ILE A C 1
ATOM 2197 O O . ILE A 1 302 ? -30.329 -26.319 23.323 1.00 30.59 302 ILE A O 1
ATOM 2202 N N . ALA A 1 303 ? -29.000 -24.607 23.877 1.00 30.51 303 ALA A N 1
ATOM 2203 C CA . ALA A 1 303 ? -30.075 -23.890 24.580 1.00 30.99 303 ALA A CA 1
ATOM 2204 C C . ALA A 1 303 ? -31.251 -23.592 23.638 1.00 31.76 303 ALA A C 1
ATOM 2205 O O . ALA A 1 303 ? -32.415 -23.850 23.980 1.00 32.02 303 ALA A O 1
ATOM 2207 N N . THR A 1 304 ? -30.932 -23.108 22.433 1.00 31.81 304 THR A N 1
ATOM 2208 C CA . THR A 1 304 ? -31.936 -22.782 21.425 1.00 31.46 304 THR A CA 1
ATOM 2209 C C . THR A 1 304 ? -32.796 -23.981 21.032 1.00 31.52 304 THR A C 1
ATOM 2210 O O . THR A 1 304 ? -34.020 -23.903 21.093 1.00 31.47 304 THR A O 1
ATOM 2214 N N . PHE A 1 305 ? -32.158 -25.089 20.656 1.00 31.37 305 PHE A N 1
ATOM 2215 C CA . PHE A 1 305 ? -32.873 -26.216 20.071 1.00 31.15 305 PHE A CA 1
ATOM 2216 C C . PHE A 1 305 ? -33.376 -27.219 21.089 1.00 31.31 305 PHE A C 1
ATOM 2217 O O . PHE A 1 305 ? -34.196 -28.069 20.774 1.00 31.56 305 PHE A O 1
ATOM 2225 N N . ALA A 1 306 ? -32.899 -27.104 22.319 1.00 31.81 306 ALA A N 1
ATOM 2226 C CA . ALA A 1 306 ? -33.513 -27.829 23.423 1.00 32.68 306 ALA A CA 1
ATOM 2227 C C . ALA A 1 306 ? -34.714 -27.036 23.965 1.00 33.21 306 ALA A C 1
ATOM 2228 O O . ALA A 1 306 ? -35.543 -27.590 24.679 1.00 34.17 306 ALA A O 1
ATOM 2230 N N . LYS A 1 307 ? -34.792 -25.758 23.592 1.00 33.86 307 LYS A N 1
ATOM 2231 C CA . LYS A 1 307 ? -35.804 -24.799 24.058 1.00 34.86 307 LYS A CA 1
ATOM 2232 C C . LYS A 1 307 ? -35.798 -24.669 25.587 1.00 35.43 307 LYS A C 1
ATOM 2233 O O . LYS A 1 307 ? -36.837 -24.713 26.243 1.00 35.60 307 LYS A O 1
ATOM 2239 N N . LYS A 1 308 ? -34.607 -24.505 26.140 1.00 35.73 308 LYS A N 1
ATOM 2240 C CA . LYS A 1 308 ? -34.405 -24.649 27.569 1.00 36.02 308 LYS A CA 1
ATOM 2241 C C . LYS A 1 308 ? -33.149 -23.886 27.904 1.00 36.38 308 LYS A C 1
ATOM 2242 O O . LYS A 1 308 ? -32.152 -24.031 27.198 1.00 37.15 308 LYS A O 1
ATOM 2248 N N . PRO A 1 309 ? -33.161 -23.088 28.975 1.00 36.38 309 PRO A N 1
ATOM 2249 C CA . PRO A 1 309 ? -31.996 -22.264 29.305 1.00 35.84 309 PRO A CA 1
ATOM 2250 C C . PRO A 1 309 ? -30.801 -23.160 29.598 1.00 35.14 309 PRO A C 1
ATOM 2251 O O . PRO A 1 309 ? -30.978 -24.298 30.039 1.00 34.35 309 PRO A O 1
ATOM 2255 N N . ILE A 1 310 ? -29.602 -22.647 29.351 1.00 35.19 310 ILE A N 1
ATOM 2256 C CA . ILE A 1 310 ? -28.392 -23.429 29.571 1.00 35.46 310 ILE A CA 1
ATOM 2257 C C . ILE A 1 310 ? -28.310 -23.825 31.052 1.00 35.37 310 ILE A C 1
ATOM 2258 O O . ILE A 1 310 ? -28.577 -23.005 31.921 1.00 34.95 310 ILE A O 1
ATOM 2263 N N . PHE A 1 311 ? -28.009 -25.095 31.316 1.00 35.30 311 PHE A N 1
ATOM 2264 C CA . PHE A 1 311 ? -27.837 -25.594 32.675 1.00 35.49 311 PHE A CA 1
ATOM 2265 C C . PHE A 1 311 ? -26.529 -25.058 33.260 1.00 36.09 311 PHE A C 1
ATOM 2266 O O . PHE A 1 311 ? -25.495 -25.048 32.578 1.00 36.07 311 PHE A O 1
ATOM 2274 N N . GLY A 1 312 ? -26.586 -24.593 34.513 1.00 36.24 312 GLY A N 1
ATOM 2275 C CA . GLY A 1 312 ? -25.423 -24.094 35.230 1.00 35.40 312 GLY A CA 1
ATOM 2276 C C . GLY A 1 312 ? -24.649 -22.962 34.578 1.00 35.57 312 GLY A C 1
ATOM 2277 O O . GLY A 1 312 ? -23.431 -23.062 34.400 1.00 35.90 312 GLY A O 1
ATOM 2278 N N . TYR A 1 313 ? -25.317 -21.869 34.243 1.00 35.07 313 TYR A N 1
ATOM 2279 C CA . TYR A 1 313 ? -24.619 -20.730 33.629 1.00 35.26 313 TYR A CA 1
ATOM 2280 C C . TYR A 1 313 ? -23.272 -20.390 34.300 1.00 35.92 313 TYR A C 1
ATOM 2281 O O . TYR A 1 313 ? -22.238 -20.285 33.634 1.00 35.42 313 TYR A O 1
ATOM 2290 N N . LEU A 1 314 ? -23.288 -20.210 35.621 1.00 36.51 314 LEU A N 1
ATOM 2291 C CA . LEU A 1 314 ? -22.081 -19.832 36.357 1.00 36.65 314 LEU A CA 1
ATOM 2292 C C . LEU A 1 314 ? -20.937 -20.858 36.310 1.00 35.97 314 LEU A C 1
ATOM 2293 O O . LEU A 1 314 ? -19.804 -20.469 36.011 1.00 35.71 314 LEU A O 1
ATOM 2298 N N . PRO A 1 315 ? -21.195 -22.132 36.632 1.00 35.65 315 PRO A N 1
ATOM 2299 C CA . PRO A 1 315 ? -20.194 -23.190 36.397 1.00 35.65 315 PRO A CA 1
ATOM 2300 C C . PRO A 1 315 ? -19.688 -23.267 34.936 1.00 35.68 315 PRO A C 1
ATOM 2301 O O . PRO A 1 315 ? -18.528 -23.604 34.737 1.00 35.22 315 PRO A O 1
ATOM 2305 N N . MET A 1 316 ? -20.522 -22.940 33.951 1.00 35.70 316 MET A N 1
ATOM 2306 C CA . MET A 1 316 ? -20.075 -22.908 32.551 1.00 35.40 316 MET A CA 1
ATOM 2307 C C . MET A 1 316 ? -18.989 -21.852 32.339 1.00 35.83 316 MET A C 1
ATOM 2308 O O . MET A 1 316 ? -17.957 -22.127 31.708 1.00 35.64 316 MET A O 1
ATOM 2313 N N . VAL A 1 317 ? -19.205 -20.656 32.886 1.00 35.82 317 VAL A N 1
ATOM 2314 C CA . VAL A 1 317 ? -18.220 -19.580 32.786 1.00 36.23 317 VAL A CA 1
ATOM 2315 C C . VAL A 1 317 ? -16.919 -19.965 33.508 1.00 36.93 317 VAL A C 1
ATOM 2316 O O . VAL A 1 317 ? -15.821 -19.834 32.943 1.00 36.98 317 VAL A O 1
ATOM 2320 N N . TYR A 1 318 ? -17.055 -20.445 34.746 1.00 37.03 318 TYR A N 1
ATOM 2321 C CA . TYR A 1 318 ? -15.910 -20.745 35.594 1.00 37.67 318 TYR A CA 1
ATOM 2322 C C . TYR A 1 318 ? -15.145 -21.966 35.092 1.00 36.69 318 TYR A C 1
ATOM 2323 O O . TYR A 1 318 ? -13.960 -22.086 35.344 1.00 36.36 318 TYR A O 1
ATOM 2332 N N . ALA A 1 319 ? -15.843 -22.884 34.429 1.00 35.77 319 ALA A N 1
ATOM 2333 C CA . ALA A 1 319 ? -15.192 -24.021 33.795 1.00 34.84 319 ALA A CA 1
ATOM 2334 C C . ALA A 1 319 ? -14.317 -23.556 32.637 1.00 34.25 319 ALA A C 1
ATOM 2335 O O . ALA A 1 319 ? -13.220 -24.080 32.468 1.00 34.26 319 ALA A O 1
ATOM 2337 N N . MET A 1 320 ? -14.787 -22.566 31.865 1.00 33.74 320 MET A N 1
ATOM 2338 C CA . MET A 1 320 ? -13.982 -21.989 30.793 1.00 33.43 320 MET A CA 1
ATOM 2339 C C . MET A 1 320 ? -12.771 -21.260 31.334 1.00 33.27 320 MET A C 1
ATOM 2340 O O . MET A 1 320 ? -11.688 -21.331 30.739 1.00 32.85 320 MET A O 1
ATOM 2345 N N . VAL A 1 321 ? -12.943 -20.571 32.464 1.00 33.30 321 VAL A N 1
ATOM 2346 C CA . VAL A 1 321 ? -11.825 -19.837 33.070 1.00 33.06 321 VAL A CA 1
ATOM 2347 C C . VAL A 1 321 ? -10.754 -20.831 33.556 1.00 32.99 321 VAL A C 1
ATOM 2348 O O . VAL A 1 321 ? -9.555 -20.633 33.323 1.00 32.83 321 VAL A O 1
ATOM 2352 N N . ALA A 1 322 ? -11.217 -21.899 34.204 1.00 32.70 322 ALA A N 1
ATOM 2353 C CA . ALA A 1 322 ? -10.366 -22.956 34.729 1.00 33.39 322 ALA A CA 1
ATOM 2354 C C . ALA A 1 322 ? -9.591 -23.692 33.622 1.00 33.65 322 ALA A C 1
ATOM 2355 O O . ALA A 1 322 ? -8.382 -23.930 33.761 1.00 33.76 322 ALA A O 1
ATOM 2357 N N . ILE A 1 323 ? -10.293 -24.051 32.540 1.00 33.37 323 ILE A N 1
ATOM 2358 C CA . ILE A 1 323 ? -9.659 -24.680 31.375 1.00 32.95 323 ILE A CA 1
ATOM 2359 C C . ILE A 1 323 ? -8.550 -23.768 30.875 1.00 32.31 323 ILE A C 1
ATOM 2360 O O . ILE A 1 323 ? -7.434 -24.223 30.618 1.00 32.33 323 ILE A O 1
ATOM 2365 N N . GLY A 1 324 ? -8.873 -22.483 30.733 1.00 32.07 324 GLY A N 1
ATOM 2366 C CA . GLY A 1 324 ? -7.936 -21.496 30.234 1.00 32.13 324 GLY A CA 1
ATOM 2367 C C . GLY A 1 324 ? -6.682 -21.380 31.076 1.00 33.27 324 GLY A C 1
ATOM 2368 O O . GLY A 1 324 ? -5.548 -21.364 30.543 1.00 33.20 324 GLY A O 1
ATOM 2369 N N . VAL A 1 325 ? -6.879 -21.318 32.395 1.00 33.17 325 VAL A N 1
ATOM 2370 C CA . VAL A 1 325 ? -5.767 -21.169 33.340 1.00 33.76 325 VAL A CA 1
ATOM 2371 C C . VAL A 1 325 ? -4.908 -22.448 33.371 1.00 33.29 325 VAL A C 1
ATOM 2372 O O . VAL A 1 325 ? -3.682 -22.381 33.225 1.00 33.30 325 VAL A O 1
ATOM 2376 N N . LEU A 1 326 ? -5.561 -23.594 33.552 1.00 33.25 326 LEU A N 1
ATOM 2377 C CA . LEU A 1 326 ? -4.880 -24.878 33.536 1.00 33.59 326 LEU A CA 1
ATOM 2378 C C . LEU A 1 326 ? -4.104 -25.121 32.213 1.00 33.48 326 LEU A C 1
ATOM 2379 O O . LEU A 1 326 ? -3.059 -25.760 32.209 1.00 33.15 326 LEU A O 1
ATOM 2384 N N . GLY A 1 327 ? -4.615 -24.592 31.104 1.00 33.57 327 GLY A N 1
ATOM 2385 C CA . GLY A 1 327 ? -3.952 -24.728 29.813 1.00 32.99 327 GLY A CA 1
ATOM 2386 C C . GLY A 1 327 ? -2.575 -24.089 29.738 1.00 32.80 327 GLY A C 1
ATOM 2387 O O . GLY A 1 327 ? -1.864 -24.274 28.744 1.00 32.63 327 GLY A O 1
ATOM 2388 N N . PHE A 1 328 ? -2.187 -23.339 30.772 1.00 32.15 328 PHE A N 1
ATOM 2389 C CA . PHE A 1 328 ? -0.855 -22.723 30.801 1.00 31.40 328 PHE A CA 1
ATOM 2390 C C . PHE A 1 328 ? 0.182 -23.475 31.659 1.00 30.85 328 PHE A C 1
ATOM 2391 O O . PHE A 1 328 ? 1.345 -23.081 31.713 1.00 30.48 328 PHE A O 1
ATOM 2399 N N . VAL A 1 329 ? -0.228 -24.554 32.320 1.00 30.25 329 VAL A N 1
ATOM 2400 C CA . VAL A 1 329 ? 0.678 -25.238 33.247 1.00 29.96 329 VAL A CA 1
ATOM 2401 C C . VAL A 1 329 ? 0.855 -26.729 32.927 1.00 30.20 329 VAL A C 1
ATOM 2402 O O . VAL A 1 329 ? 1.175 -27.546 33.811 1.00 29.30 329 VAL A O 1
ATOM 2406 N N . VAL A 1 330 ? 0.651 -27.074 31.649 1.00 29.58 330 VAL A N 1
ATOM 2407 C CA . VAL A 1 330 ? 0.652 -28.468 31.224 1.00 28.91 330 VAL A CA 1
ATOM 2408 C C . VAL A 1 330 ? 1.557 -28.773 30.009 1.00 29.03 330 VAL A C 1
ATOM 2409 O O . VAL A 1 330 ? 1.579 -29.906 29.540 1.00 29.38 330 VAL A O 1
ATOM 2413 N N . TRP A 1 331 ? 2.295 -27.781 29.520 1.00 28.68 331 TRP A N 1
ATOM 2414 C CA . TRP A 1 331 ? 2.882 -27.841 28.177 1.00 29.28 331 TRP A CA 1
ATOM 2415 C C . TRP A 1 331 ? 3.778 -29.044 27.903 1.00 29.41 331 TRP A C 1
ATOM 2416 O O . TRP A 1 331 ? 3.862 -29.517 26.759 1.00 29.30 331 TRP A O 1
ATOM 2427 N N . ALA A 1 332 ? 4.465 -29.531 28.939 1.00 28.80 332 ALA A N 1
ATOM 2428 C CA . ALA A 1 332 ? 5.471 -30.556 28.729 1.00 27.97 332 ALA A CA 1
ATOM 2429 C C . ALA A 1 332 ? 4.903 -31.953 28.528 1.00 27.20 332 ALA A C 1
ATOM 2430 O O . ALA A 1 332 ? 5.681 -32.894 28.357 1.00 27.41 332 ALA A O 1
ATOM 2432 N N . HIS A 1 333 ? 3.573 -32.107 28.517 1.00 26.62 333 HIS A N 1
ATOM 2433 C CA . HIS A 1 333 ? 2.985 -33.374 28.037 1.00 26.45 333 HIS A CA 1
ATOM 2434 C C . HIS A 1 333 ? 3.271 -33.597 26.540 1.00 26.26 333 HIS A C 1
ATOM 2435 O O . HIS A 1 333 ? 3.001 -34.657 25.989 1.00 25.90 333 HIS A O 1
ATOM 2442 N N . HIS A 1 334 ? 3.843 -32.582 25.905 1.00 25.72 334 HIS A N 1
ATOM 2443 C CA . HIS A 1 334 ? 4.295 -32.690 24.516 1.00 26.41 334 HIS A CA 1
ATOM 2444 C C . HIS A 1 334 ? 5.766 -33.081 24.427 1.00 26.74 334 HIS A C 1
ATOM 2445 O O . HIS A 1 334 ? 6.341 -33.091 23.342 1.00 27.46 334 HIS A O 1
ATOM 2452 N N . MET A 1 335 ? 6.362 -33.404 25.576 1.00 27.27 335 MET A N 1
ATOM 2453 C CA . MET A 1 335 ? 7.803 -33.573 25.683 1.00 27.71 335 MET A CA 1
ATOM 2454 C C . MET A 1 335 ? 8.206 -34.750 26.567 1.00 27.84 335 MET A C 1
ATOM 2455 O O . MET A 1 335 ? 9.331 -34.787 27.042 1.00 28.35 335 MET A O 1
ATOM 2460 N N . TYR A 1 336 ? 7.299 -35.696 26.790 1.00 27.64 336 TYR A N 1
ATOM 2461 C CA . TYR A 1 336 ? 7.583 -36.857 27.639 1.00 28.05 336 TYR A CA 1
ATOM 2462 C C . TYR A 1 336 ? 8.799 -37.720 27.194 1.00 28.92 336 TYR A C 1
ATOM 2463 O O . TYR A 1 336 ? 9.467 -38.347 28.037 1.00 29.08 336 TYR A O 1
ATOM 2472 N N . THR A 1 337 ? 9.085 -37.762 25.881 1.00 28.55 337 THR A N 1
ATOM 2473 C CA . THR A 1 337 ? 10.204 -38.560 25.387 1.00 28.29 337 THR A CA 1
ATOM 2474 C C . THR A 1 337 ? 11.406 -37.697 25.032 1.00 29.70 337 THR A C 1
ATOM 2475 O O . THR A 1 337 ? 12.372 -38.195 24.431 1.00 29.12 337 THR A O 1
ATOM 2479 N N . ALA A 1 338 ? 11.360 -36.418 25.397 1.00 30.74 338 ALA A N 1
ATOM 2480 C CA . ALA A 1 338 ? 12.397 -35.489 24.970 1.00 32.87 338 ALA A CA 1
ATOM 2481 C C . ALA A 1 338 ? 13.513 -35.283 26.001 1.00 34.42 338 ALA A C 1
ATOM 2482 O O . ALA A 1 338 ? 14.398 -34.440 25.805 1.00 35.56 338 ALA A O 1
ATOM 2484 N N . GLY A 1 339 ? 13.479 -36.040 27.096 1.00 35.73 339 GLY A N 1
ATOM 2485 C CA . GLY A 1 339 ? 14.521 -35.934 28.105 1.00 37.34 339 GLY A CA 1
ATOM 2486 C C . GLY A 1 339 ? 14.074 -35.263 29.402 1.00 38.56 339 GLY A C 1
ATOM 2487 O O . GLY A 1 339 ? 14.899 -34.716 30.138 1.00 39.33 339 GLY A O 1
ATOM 2488 N N . LEU A 1 340 ? 12.773 -35.288 29.673 1.00 38.34 340 LEU A N 1
ATOM 2489 C CA . LEU A 1 340 ? 12.245 -34.710 30.894 1.00 38.39 340 LEU A CA 1
ATOM 2490 C C . LEU A 1 340 ? 12.544 -35.655 32.047 1.00 38.26 340 LEU A C 1
ATOM 2491 O O . LEU A 1 340 ? 12.401 -36.875 31.911 1.00 36.97 340 LEU A O 1
ATOM 2496 N N . SER A 1 341 ? 12.936 -35.076 33.184 1.00 38.44 341 SER A N 1
ATOM 2497 C CA . SER A 1 341 ? 13.162 -35.835 34.414 1.00 38.57 341 SER A CA 1
ATOM 2498 C C . SER A 1 341 ? 11.870 -36.536 34.836 1.00 38.84 341 SER A C 1
ATOM 2499 O O . SER A 1 341 ? 10.778 -36.126 34.428 1.00 39.42 341 SER A O 1
ATOM 2502 N N . LEU A 1 342 ? 11.988 -37.595 35.631 1.00 38.74 342 LEU A N 1
ATOM 2503 C CA . LEU A 1 342 ? 10.823 -38.326 36.133 1.00 39.30 342 LEU A CA 1
ATOM 2504 C C . LEU A 1 342 ? 9.865 -37.421 36.949 1.00 39.42 342 LEU A C 1
ATOM 2505 O O . LEU A 1 342 ? 8.639 -37.567 36.870 1.00 39.88 342 LEU A O 1
ATOM 2510 N N . THR A 1 343 ? 10.434 -36.479 37.695 1.00 38.84 343 THR A N 1
ATOM 2511 C CA . THR A 1 343 ? 9.661 -35.508 38.461 1.00 38.76 343 THR A CA 1
ATOM 2512 C C . THR A 1 343 ? 8.848 -34.578 37.554 1.00 38.19 343 THR A C 1
ATOM 2513 O O . THR A 1 343 ? 7.661 -34.374 37.774 1.00 38.09 343 THR A O 1
ATOM 2517 N N . GLN A 1 344 ? 9.499 -33.989 36.562 1.00 37.81 344 GLN A N 1
ATOM 2518 C CA . GLN A 1 344 ? 8.795 -33.176 35.580 1.00 37.69 344 GLN A CA 1
ATOM 2519 C C . GLN A 1 344 ? 7.664 -33.975 34.922 1.00 36.86 344 GLN A C 1
ATOM 2520 O O . GLN A 1 344 ? 6.533 -33.495 34.837 1.00 36.45 344 GLN A O 1
ATOM 2526 N N . GLN A 1 345 ? 7.968 -35.201 34.499 1.00 35.75 345 GLN A N 1
ATOM 2527 C CA . GLN A 1 345 ? 6.986 -36.069 33.851 1.00 35.63 345 GLN A CA 1
ATOM 2528 C C . GLN A 1 345 ? 5.780 -36.357 34.733 1.00 35.83 345 GLN A C 1
ATOM 2529 O O . GLN A 1 345 ? 4.632 -36.339 34.258 1.00 35.43 345 GLN A O 1
ATOM 2535 N N . SER A 1 346 ? 6.048 -36.642 36.008 1.00 35.41 346 SER A N 1
ATOM 2536 C CA . SER A 1 346 ? 4.993 -36.943 36.966 1.00 35.52 346 SER A CA 1
ATOM 2537 C C . SER A 1 346 ? 4.116 -35.722 37.191 1.00 35.28 346 SER A C 1
ATOM 2538 O O . SER A 1 346 ? 2.896 -35.857 37.262 1.00 35.47 346 SER A O 1
ATOM 2541 N N . TYR A 1 347 ? 4.732 -34.542 37.307 1.00 35.11 347 TYR A N 1
ATOM 2542 C CA . TYR A 1 347 ? 3.967 -33.323 37.552 1.00 35.63 347 TYR A CA 1
ATOM 2543 C C . TYR A 1 347 ? 3.040 -33.028 36.357 1.00 35.23 347 TYR A C 1
ATOM 2544 O O . TYR A 1 347 ? 1.836 -32.830 36.528 1.00 35.42 347 TYR A O 1
ATOM 2553 N N . PHE A 1 348 ? 3.612 -32.995 35.155 1.00 34.13 348 PHE A N 1
ATOM 2554 C CA . PHE A 1 348 ? 2.856 -32.571 33.986 1.00 33.09 348 PHE A CA 1
ATOM 2555 C C . PHE A 1 348 ? 1.723 -33.516 33.672 1.00 33.06 348 PHE A C 1
ATOM 2556 O O . PHE A 1 348 ? 0.666 -33.081 33.209 1.00 33.47 348 PHE A O 1
ATOM 2564 N N . MET A 1 349 ? 1.925 -34.792 33.986 1.00 33.01 349 MET A N 1
ATOM 2565 C CA . MET A 1 349 ? 0.899 -35.814 33.855 1.00 33.46 349 MET A CA 1
ATOM 2566 C C . MET A 1 349 ? -0.299 -35.531 34.766 1.00 34.30 349 MET A C 1
ATOM 2567 O O . MET A 1 349 ? -1.452 -35.598 34.319 1.00 33.60 349 MET A O 1
ATOM 2572 N N . MET A 1 350 ? -0.021 -35.230 36.040 1.00 34.61 350 MET A N 1
ATOM 2573 C CA . MET A 1 350 ? -1.083 -34.939 37.024 1.00 35.10 350 MET A CA 1
ATOM 2574 C C . MET A 1 350 ? -1.800 -33.613 36.745 1.00 34.03 350 MET A C 1
ATOM 2575 O O . MET A 1 350 ? -3.024 -33.578 36.733 1.00 34.76 350 MET A O 1
ATOM 2580 N N . ALA A 1 351 ? -1.041 -32.544 36.496 1.00 33.35 351 ALA A N 1
ATOM 2581 C CA . ALA A 1 351 ? -1.595 -31.258 36.065 1.00 32.17 351 ALA A CA 1
ATOM 2582 C C . ALA A 1 351 ? -2.536 -31.397 34.848 1.00 31.91 351 ALA A C 1
ATOM 2583 O O . ALA A 1 351 ? -3.651 -30.852 34.847 1.00 31.17 351 ALA A O 1
ATOM 2585 N N . THR A 1 352 ? -2.090 -32.124 33.820 1.00 31.24 352 THR A N 1
ATOM 2586 C CA . THR A 1 352 ? -2.924 -32.381 32.634 1.00 30.27 352 THR A CA 1
ATOM 2587 C C . THR A 1 352 ? -4.243 -33.084 32.941 1.00 30.43 352 THR A C 1
ATOM 2588 O O . THR A 1 352 ? -5.295 -32.678 32.448 1.00 30.27 352 THR A O 1
ATOM 2592 N N . MET A 1 353 ? -4.192 -34.140 33.747 1.00 31.26 353 MET A N 1
ATOM 2593 C CA . MET A 1 353 ? -5.395 -34.891 34.119 1.00 32.20 353 MET A CA 1
ATOM 2594 C C . MET A 1 353 ? -6.497 -34.004 34.710 1.00 32.37 353 MET A C 1
ATOM 2595 O O . MET A 1 353 ? -7.682 -34.272 34.495 1.00 32.58 353 MET A O 1
ATOM 2600 N N . VAL A 1 354 ? -6.098 -32.955 35.433 1.00 32.54 354 VAL A N 1
ATOM 2601 C CA . VAL A 1 354 ? -7.047 -32.060 36.105 1.00 33.35 354 VAL A CA 1
ATOM 2602 C C . VAL A 1 354 ? -8.009 -31.411 35.106 1.00 33.36 354 VAL A C 1
ATOM 2603 O O . VAL A 1 354 ? -9.191 -31.234 35.407 1.00 33.66 354 VAL A O 1
ATOM 2607 N N . ILE A 1 355 ? -7.505 -31.095 33.910 1.00 33.36 355 ILE A N 1
ATOM 2608 C CA . ILE A 1 355 ? -8.320 -30.507 32.845 1.00 32.98 355 ILE A CA 1
ATOM 2609 C C . ILE A 1 355 ? -9.602 -31.290 32.533 1.00 32.27 355 ILE A C 1
ATOM 2610 O O . ILE A 1 355 ? -10.619 -30.689 32.188 1.00 32.80 355 ILE A O 1
ATOM 2615 N N . ALA A 1 356 ? -9.590 -32.609 32.695 1.00 31.60 356 ALA A N 1
ATOM 2616 C CA . ALA A 1 356 ? -10.804 -33.389 32.457 1.00 31.81 356 ALA A CA 1
ATOM 2617 C C . ALA A 1 356 ? -12.001 -32.968 33.336 1.00 32.26 356 ALA A C 1
ATOM 2618 O O . ALA A 1 356 ? -13.166 -33.179 32.951 1.00 32.04 356 ALA A O 1
ATOM 2620 N N . VAL A 1 357 ? -11.720 -32.395 34.511 1.00 31.85 357 VAL A N 1
ATOM 2621 C CA . VAL A 1 357 ? -12.791 -32.089 35.472 1.00 32.13 357 VAL A CA 1
ATOM 2622 C C . VAL A 1 357 ? -13.688 -30.922 35.028 1.00 31.27 357 VAL A C 1
ATOM 2623 O O . VAL A 1 357 ? -14.888 -31.117 34.877 1.00 32.24 357 VAL A O 1
ATOM 2627 N N . PRO A 1 358 ? -13.144 -29.726 34.820 1.00 30.73 358 PRO A N 1
ATOM 2628 C CA . PRO A 1 358 ? -13.961 -28.629 34.300 1.00 30.64 358 PRO A CA 1
ATOM 2629 C C . PRO A 1 358 ? -14.558 -28.940 32.920 1.00 30.83 358 PRO A C 1
ATOM 2630 O O . PRO A 1 358 ? -15.686 -28.503 32.651 1.00 30.39 358 PRO A O 1
ATOM 2634 N N . THR A 1 359 ? -13.823 -29.676 32.070 1.00 30.14 359 THR A N 1
ATOM 2635 C CA . THR A 1 359 ? -14.348 -30.073 30.770 1.00 29.62 359 THR A CA 1
ATOM 2636 C C . THR A 1 359 ? -15.535 -31.016 30.958 1.00 30.28 359 THR A C 1
ATOM 2637 O O . THR A 1 359 ? -16.560 -30.867 30.301 1.00 30.48 359 THR A O 1
ATOM 2641 N N . GLY A 1 360 ? -15.394 -31.987 31.855 1.00 30.67 360 GLY A N 1
ATOM 2642 C CA . GLY A 1 360 ? -16.496 -32.860 32.200 1.00 31.35 360 GLY A CA 1
ATOM 2643 C C . GLY A 1 360 ? -17.725 -32.116 32.707 1.00 31.85 360 GLY A C 1
ATOM 2644 O O . GLY A 1 360 ? -18.838 -32.487 32.360 1.00 31.95 360 GLY A O 1
ATOM 2645 N N . ILE A 1 361 ? -17.526 -31.057 33.497 1.00 32.08 361 ILE A N 1
ATOM 2646 C CA . ILE A 1 361 ? -18.653 -30.224 33.945 1.00 32.43 361 ILE A CA 1
ATOM 2647 C C . ILE A 1 361 ? -19.421 -29.606 32.765 1.00 32.33 361 ILE A C 1
ATOM 2648 O O . ILE A 1 361 ? -20.654 -29.566 32.786 1.00 32.38 361 ILE A O 1
ATOM 2653 N N . LYS A 1 362 ? -18.699 -29.129 31.747 1.00 32.28 362 LYS A N 1
ATOM 2654 C CA . LYS A 1 362 ? -19.349 -28.560 30.554 1.00 31.67 362 LYS A CA 1
ATOM 2655 C C . LYS A 1 362 ? -20.123 -29.588 29.713 1.00 31.72 362 LYS A C 1
ATOM 2656 O O . LYS A 1 362 ? -21.238 -29.298 29.265 1.00 31.48 362 LYS A O 1
ATOM 2662 N N . ILE A 1 363 ? -19.558 -30.786 29.513 1.00 32.13 363 ILE A N 1
ATOM 2663 C CA . ILE A 1 363 ? -20.251 -31.855 28.775 1.00 32.13 363 ILE A CA 1
ATOM 2664 C C . ILE A 1 363 ? -21.532 -32.313 29.492 1.00 32.47 363 ILE A C 1
ATOM 2665 O O . ILE A 1 363 ? -22.567 -32.532 28.856 1.00 32.78 363 ILE A O 1
ATOM 2670 N N . PHE A 1 364 ? -21.462 -32.472 30.810 1.00 32.19 364 PHE A N 1
ATOM 2671 C CA . PHE A 1 364 ? -22.627 -32.946 31.557 1.00 32.01 364 PHE A CA 1
ATOM 2672 C C . PHE A 1 364 ? -23.712 -31.875 31.603 1.00 31.13 364 PHE A C 1
ATOM 2673 O O . PHE A 1 364 ? -24.902 -32.196 31.543 1.00 31.50 364 PHE A O 1
ATOM 2681 N N . SER A 1 365 ? -23.295 -30.616 31.700 1.00 30.84 365 SER A N 1
ATOM 2682 C CA . SER A 1 365 ? -24.215 -29.477 31.711 1.00 30.96 365 SER A CA 1
ATOM 2683 C C . SER A 1 365 ? -24.942 -29.296 30.371 1.00 31.17 365 SER A C 1
ATOM 2684 O O . SER A 1 365 ? -26.086 -28.820 30.336 1.00 31.18 365 SER A O 1
ATOM 2687 N N . TRP A 1 366 ? -24.267 -29.659 29.279 1.00 30.60 366 TRP A N 1
ATOM 2688 C CA . TRP A 1 366 ? -24.865 -29.613 27.944 1.00 30.61 366 TRP A CA 1
ATOM 2689 C C . TRP A 1 366 ? -25.923 -30.703 27.846 1.00 30.74 366 TRP A C 1
ATOM 2690 O O . TRP A 1 366 ? -27.019 -30.439 27.376 1.00 31.29 366 TRP A O 1
ATOM 2701 N N . ILE A 1 367 ? -25.597 -31.918 28.287 1.00 31.02 367 ILE A N 1
ATOM 2702 C CA . ILE A 1 367 ? -26.591 -32.993 28.394 1.00 31.99 367 ILE A CA 1
ATOM 2703 C C . ILE A 1 367 ? -27.739 -32.609 29.353 1.00 31.95 367 ILE A C 1
ATOM 2704 O O . ILE A 1 367 ? -28.902 -32.845 29.047 1.00 32.47 367 ILE A O 1
ATOM 2709 N N . ALA A 1 368 ? -27.404 -32.022 30.501 1.00 32.63 368 ALA A N 1
ATOM 2710 C CA . ALA A 1 368 ? -28.424 -31.604 31.474 1.00 32.92 368 ALA A CA 1
ATOM 2711 C C . ALA A 1 368 ? -29.338 -30.520 30.888 1.00 33.19 368 ALA A C 1
ATOM 2712 O O . ALA A 1 368 ? -30.500 -30.411 31.276 1.00 33.42 368 ALA A O 1
ATOM 2714 N N . THR A 1 369 ? -28.811 -29.734 29.949 1.00 33.67 369 THR A N 1
ATOM 2715 C CA . THR A 1 369 ? -29.594 -28.713 29.256 1.00 33.88 369 THR A CA 1
ATOM 2716 C C . THR A 1 369 ? -30.670 -29.372 28.380 1.00 35.08 369 THR A C 1
ATOM 2717 O O . THR A 1 369 ? -31.831 -28.924 28.335 1.00 35.15 369 THR A O 1
ATOM 2721 N N . MET A 1 370 ? -30.282 -30.452 27.705 1.00 35.49 370 MET A N 1
ATOM 2722 C CA . MET A 1 370 ? -31.188 -31.193 26.836 1.00 36.24 370 MET A CA 1
ATOM 2723 C C . MET A 1 370 ? -32.247 -31.920 27.651 1.00 36.23 370 MET A C 1
ATOM 2724 O O . MET A 1 370 ? -33.394 -32.059 27.211 1.00 35.97 370 MET A O 1
ATOM 2729 N N . TRP A 1 371 ? -31.832 -32.418 28.818 1.00 36.74 371 TRP A N 1
ATOM 2730 C CA . TRP A 1 371 ? -32.710 -33.159 29.703 1.00 37.06 371 TRP A CA 1
ATOM 2731 C C . TRP A 1 371 ? -33.932 -32.319 30.066 1.00 37.06 371 TRP A C 1
ATOM 2732 O O . TRP A 1 371 ? -33.800 -31.166 30.486 1.00 37.20 371 TRP A O 1
ATOM 2743 N N . GLY A 1 372 ? -35.116 -32.889 29.864 1.00 36.89 372 GLY A N 1
ATOM 2744 C CA . GLY A 1 372 ? -36.356 -32.204 30.187 1.00 36.74 372 GLY A CA 1
ATOM 2745 C C . GLY A 1 372 ? -36.729 -31.116 29.188 1.00 36.79 372 GLY A C 1
ATOM 2746 O O . GLY A 1 372 ? -37.652 -30.340 29.428 1.00 36.22 372 GLY A O 1
ATOM 2747 N N . GLY A 1 373 ? -36.015 -31.053 28.060 1.00 36.33 373 GLY A N 1
ATOM 2748 C CA . GLY A 1 373 ? -36.309 -30.044 27.059 1.00 35.35 373 GLY A CA 1
ATOM 2749 C C . GLY A 1 373 ? -37.320 -30.494 26.020 1.00 35.17 373 GLY A C 1
ATOM 2750 O O . GLY A 1 373 ? -37.985 -31.523 26.159 1.00 34.99 373 GLY A O 1
ATOM 2751 N N . SER A 1 374 ? -37.434 -29.706 24.961 1.00 34.82 374 SER A N 1
ATOM 2752 C CA . SER A 1 374 ? -38.309 -30.039 23.863 1.00 35.24 374 SER A CA 1
ATOM 2753 C C . SER A 1 374 ? -37.432 -29.998 22.619 1.00 34.85 374 SER A C 1
ATOM 2754 O O . SER A 1 374 ? -37.321 -28.952 21.977 1.00 34.81 374 SER A O 1
ATOM 2757 N N . ILE A 1 375 ? -36.799 -31.132 22.301 1.00 34.77 375 ILE A N 1
ATOM 2758 C CA . ILE A 1 375 ? -35.680 -31.149 21.340 1.00 34.56 375 ILE A CA 1
ATOM 2759 C C . ILE A 1 375 ? -36.090 -31.057 19.862 1.00 34.32 375 ILE A C 1
ATOM 2760 O O . ILE A 1 375 ? -36.843 -31.884 19.353 1.00 34.17 375 ILE A O 1
ATOM 2765 N N . GLU A 1 376 ? -35.523 -30.087 19.167 1.00 34.05 376 GLU A N 1
ATOM 2766 C CA . GLU A 1 376 ? -35.712 -29.970 17.732 1.00 34.58 376 GLU A CA 1
ATOM 2767 C C . GLU A 1 376 ? -34.400 -30.331 17.004 1.00 33.66 376 GLU A C 1
ATOM 2768 O O . GLU A 1 376 ? -33.355 -29.729 17.249 1.00 33.48 376 GLU A O 1
ATOM 2774 N N . LEU A 1 377 ? -34.448 -31.323 16.126 1.00 33.03 377 LEU A N 1
ATOM 2775 C CA . LEU A 1 377 ? -33.220 -31.833 15.505 1.00 32.39 377 LEU A CA 1
ATOM 2776 C C . LEU A 1 377 ? -32.848 -31.145 14.185 1.00 32.01 377 LEU A C 1
ATOM 2777 O O . LEU A 1 377 ? -32.547 -31.814 13.191 1.00 32.33 377 LEU A O 1
ATOM 2782 N N . LYS A 1 378 ? -32.844 -29.814 14.196 1.00 30.52 378 LYS A N 1
ATOM 2783 C CA . LYS A 1 378 ? -32.453 -29.032 13.035 1.00 29.92 378 LYS A CA 1
ATOM 2784 C C . LYS A 1 378 ? -30.935 -29.099 12.865 1.00 28.58 378 LYS A C 1
ATOM 2785 O O . LYS A 1 378 ? -30.224 -29.527 13.775 1.00 27.12 378 LYS A O 1
ATOM 2791 N N . THR A 1 379 ? -30.439 -28.693 11.694 1.00 27.55 379 THR A N 1
ATOM 2792 C CA . THR A 1 379 ? -29.024 -28.860 11.370 1.00 26.39 379 THR A CA 1
ATOM 2793 C C . THR A 1 379 ? -28.031 -28.351 12.453 1.00 26.42 379 THR A C 1
ATOM 2794 O O . THR A 1 379 ? -27.138 -29.101 12.844 1.00 25.74 379 THR A O 1
ATOM 2798 N N . PRO A 1 380 ? -28.178 -27.122 12.953 1.00 26.20 380 PRO A N 1
ATOM 2799 C CA . PRO A 1 380 ? -27.254 -26.636 13.993 1.00 26.13 380 PRO A CA 1
ATOM 2800 C C . PRO A 1 380 ? -27.182 -27.579 15.189 1.00 26.37 380 PRO A C 1
ATOM 2801 O O . PRO A 1 380 ? -26.091 -27.788 15.737 1.00 26.70 380 PRO A O 1
ATOM 2805 N N . MET A 1 381 ? -28.324 -28.164 15.562 1.00 25.97 381 MET A N 1
ATOM 2806 C CA . MET A 1 381 ? -28.405 -29.049 16.712 1.00 25.47 381 MET A CA 1
ATOM 2807 C C . MET A 1 381 ? -27.681 -30.358 16.441 1.00 25.03 381 MET A C 1
ATOM 2808 O O . MET A 1 381 ? -27.043 -30.899 17.338 1.00 24.49 381 MET A O 1
ATOM 2813 N N . LEU A 1 382 ? -27.778 -30.868 15.211 1.00 24.17 382 LEU A N 1
ATOM 2814 C CA . LEU A 1 382 ? -27.020 -32.060 14.816 1.00 24.46 382 LEU A CA 1
ATOM 2815 C C . LEU A 1 382 ? -25.511 -31.863 15.007 1.00 24.09 382 LEU A C 1
ATOM 2816 O O . LEU A 1 382 ? -24.852 -32.729 15.574 1.00 24.93 382 LEU A O 1
ATOM 2821 N N . TRP A 1 383 ? -24.970 -30.728 14.555 1.00 24.18 383 TRP A N 1
ATOM 2822 C CA . TRP A 1 383 ? -23.558 -30.426 14.738 1.00 24.15 383 TRP A CA 1
ATOM 2823 C C . TRP A 1 383 ? -23.202 -30.384 16.219 1.00 24.49 383 TRP A C 1
ATOM 2824 O O . TRP A 1 383 ? -22.185 -30.952 16.616 1.00 23.78 383 TRP A O 1
ATOM 2835 N N . ALA A 1 384 ? -24.040 -29.724 17.023 1.00 25.08 384 ALA A N 1
ATOM 2836 C CA . ALA A 1 384 ? -23.807 -29.647 18.468 1.00 25.64 384 ALA A CA 1
ATOM 2837 C C . ALA A 1 384 ? -23.781 -31.001 19.161 1.00 26.11 384 ALA A C 1
ATOM 2838 O O . ALA A 1 384 ? -22.929 -31.236 20.015 1.00 26.95 384 ALA A O 1
ATOM 2840 N N . LEU A 1 385 ? -24.715 -31.881 18.812 1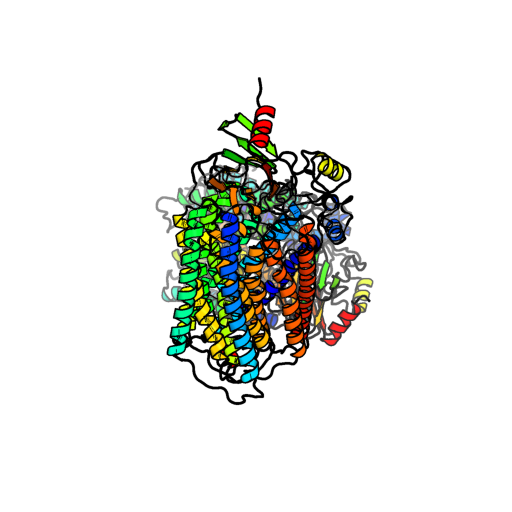.00 26.87 385 LEU A N 1
ATOM 2841 C CA . LEU A 1 385 ? -24.784 -33.216 19.403 1.00 27.57 385 LEU A CA 1
ATOM 2842 C C . LEU A 1 385 ? -23.632 -34.108 18.938 1.00 28.31 385 LEU A C 1
ATOM 2843 O O . LEU A 1 385 ? -23.071 -34.857 19.741 1.00 28.15 385 LEU A O 1
ATOM 2848 N N . GLY A 1 386 ? -23.285 -34.029 17.646 1.00 28.79 386 GLY A N 1
ATOM 2849 C CA . GLY A 1 386 ? -22.056 -34.632 17.144 1.00 29.11 386 GLY A CA 1
ATOM 2850 C C . GLY A 1 386 ? -20.844 -34.141 17.942 1.00 29.15 386 GLY A C 1
ATOM 2851 O O . GLY A 1 386 ? -20.017 -34.934 18.402 1.00 29.72 386 GLY A O 1
ATOM 2852 N N . PHE A 1 387 ? -20.752 -32.834 18.136 1.00 29.02 387 PHE A N 1
ATOM 2853 C CA . PHE A 1 387 ? -19.676 -32.271 18.947 1.00 29.19 387 PHE A CA 1
ATOM 2854 C C . PHE A 1 387 ? -19.561 -32.955 20.301 1.00 28.88 387 PHE A C 1
ATOM 2855 O O . PHE A 1 387 ? -18.454 -33.310 20.714 1.00 28.88 387 PHE A O 1
ATOM 2863 N N . LEU A 1 388 ? -20.685 -33.149 20.996 1.00 28.69 388 LEU A N 1
ATOM 2864 C CA . LEU A 1 388 ? -20.629 -33.708 22.360 1.00 28.36 388 LEU A CA 1
ATOM 2865 C C . LEU A 1 388 ? -20.028 -35.111 22.371 1.00 29.18 388 LEU A C 1
ATOM 2866 O O . LEU A 1 388 ? -19.193 -35.443 23.206 1.00 29.38 388 LEU A O 1
ATOM 2871 N N . PHE A 1 389 ? -20.484 -35.929 21.444 1.00 29.72 389 PHE A N 1
ATOM 2872 C CA . PHE A 1 389 ? -20.009 -37.288 21.305 1.00 30.90 389 PHE A CA 1
ATOM 2873 C C . PHE A 1 389 ? -18.541 -37.307 20.841 1.00 30.39 389 PHE A C 1
ATOM 2874 O O . PHE A 1 389 ? -17.705 -37.986 21.439 1.00 30.96 389 PHE A O 1
ATOM 2882 N N . LEU A 1 390 ? -18.237 -36.550 19.788 1.00 29.45 390 LEU A N 1
ATOM 2883 C CA . LEU A 1 390 ? -16.937 -36.630 19.148 1.00 28.73 390 LEU A CA 1
ATOM 2884 C C . LEU A 1 390 ? -15.826 -35.946 19.923 1.00 28.18 390 LEU A C 1
ATOM 2885 O O . LEU A 1 390 ? -14.714 -36.485 20.024 1.00 28.14 390 LEU A O 1
ATOM 2890 N N . PHE A 1 391 ? -16.121 -34.778 20.484 1.00 27.23 391 PHE A N 1
ATOM 2891 C CA . PHE A 1 391 ? -15.174 -34.119 21.378 1.00 27.30 391 PHE A CA 1
ATOM 2892 C C . PHE A 1 391 ? -14.875 -34.980 22.615 1.00 27.17 391 PHE A C 1
ATOM 2893 O O . PHE A 1 391 ? -13.743 -34.998 23.090 1.00 27.39 391 PHE A O 1
ATOM 2901 N N . THR A 1 392 ? -15.887 -35.675 23.137 1.00 27.01 392 THR A N 1
ATOM 2902 C CA . THR A 1 392 ? -15.652 -36.650 24.208 1.00 26.93 392 THR A CA 1
ATOM 2903 C C . THR A 1 392 ? -14.665 -37.774 23.789 1.00 26.37 392 THR A C 1
ATOM 2904 O O . THR A 1 392 ? -13.771 -38.118 24.548 1.00 26.07 392 THR A O 1
ATOM 2908 N N . VAL A 1 393 ? -14.814 -38.311 22.577 1.00 26.50 393 VAL A N 1
ATOM 2909 C CA . VAL A 1 393 ? -13.927 -39.382 22.092 1.00 26.34 393 VAL A CA 1
ATOM 2910 C C . VAL A 1 393 ? -12.493 -38.869 22.031 1.00 26.02 393 VAL A C 1
ATOM 2911 O O . VAL A 1 393 ? -11.554 -39.555 22.456 1.00 26.70 393 VAL A O 1
ATOM 2915 N N . GLY A 1 394 ? -12.328 -37.664 21.502 1.00 24.78 394 GLY A N 1
ATOM 2916 C CA . GLY A 1 394 ? -11.022 -37.040 21.421 1.00 24.63 394 GLY A CA 1
ATOM 2917 C C . GLY A 1 394 ? -10.446 -36.665 22.781 1.00 24.76 394 GLY A C 1
ATOM 2918 O O . GLY A 1 394 ? -9.241 -36.776 23.008 1.00 23.07 394 GLY A O 1
ATOM 2919 N N . GLY A 1 395 ? -11.308 -36.225 23.696 1.00 24.92 395 GLY A N 1
ATOM 2920 C CA . GLY A 1 395 ? -10.811 -35.707 24.963 1.00 26.08 395 GLY A CA 1
ATOM 2921 C C . GLY A 1 395 ? -10.270 -36.813 25.837 1.00 26.14 395 GLY A C 1
ATOM 2922 O O . GLY A 1 395 ? -9.280 -36.676 26.552 1.00 27.27 395 GLY A O 1
ATOM 2923 N N . VAL A 1 396 ? -10.954 -37.926 25.761 1.00 27.16 396 VAL A N 1
ATOM 2924 C CA . VAL A 1 396 ? -10.667 -39.126 26.523 1.00 27.86 396 VAL A CA 1
ATOM 2925 C C . VAL A 1 396 ? -9.357 -39.790 26.018 1.00 28.38 396 VAL A C 1
ATOM 2926 O O . VAL A 1 396 ? -8.577 -40.373 26.793 1.00 28.26 396 VAL A O 1
ATOM 2930 N N . THR A 1 397 ? -9.102 -39.662 24.715 1.00 26.75 397 THR A N 1
ATOM 2931 C CA . THR A 1 397 ? -7.841 -40.097 24.133 1.00 27.13 397 THR A CA 1
ATOM 2932 C C . THR A 1 397 ? -6.681 -39.179 24.541 1.00 26.17 397 THR A C 1
ATOM 2933 O O . THR A 1 397 ? -5.540 -39.618 24.704 1.00 25.50 397 THR A O 1
ATOM 2937 N N . GLY A 1 398 ? -6.989 -37.900 24.718 1.00 25.91 398 GLY A N 1
ATOM 2938 C CA . GLY A 1 398 ? -6.046 -36.958 25.279 1.00 26.10 398 GLY A CA 1
ATOM 2939 C C . GLY A 1 398 ? -5.661 -37.334 26.703 1.00 26.93 398 GLY A C 1
ATOM 2940 O O . GLY A 1 398 ? -4.514 -37.113 27.108 1.00 27.09 398 GLY A O 1
ATOM 2941 N N . ILE A 1 399 ? -6.603 -37.904 27.462 1.00 27.01 399 ILE A N 1
ATOM 2942 C CA . ILE A 1 399 ? -6.296 -38.346 28.825 1.00 27.03 399 ILE A CA 1
ATOM 2943 C C . ILE A 1 399 ? -5.367 -39.568 28.820 1.00 27.16 399 ILE A C 1
ATOM 2944 O O . ILE A 1 399 ? -4.434 -39.628 29.616 1.00 27.25 399 ILE A O 1
ATOM 2949 N N . VAL A 1 400 ? -5.601 -40.517 27.911 1.00 27.27 400 VAL A N 1
ATOM 2950 C CA . VAL A 1 400 ? -4.654 -41.618 27.677 1.00 26.78 400 VAL A CA 1
ATOM 2951 C C . VAL A 1 400 ? -3.229 -41.088 27.474 1.00 26.92 400 VAL A C 1
ATOM 2952 O O . VAL A 1 400 ? -2.284 -41.585 28.077 1.00 27.16 400 VAL A O 1
ATOM 2956 N N . LEU A 1 401 ? -3.099 -40.064 26.639 1.00 26.87 401 LEU A N 1
ATOM 2957 C CA . LEU A 1 401 ? -1.803 -39.535 26.238 1.00 27.41 401 LEU A CA 1
ATOM 2958 C C . LEU A 1 401 ? -1.103 -38.774 27.343 1.00 27.98 401 LEU A C 1
ATOM 2959 O O . LEU A 1 401 ? 0.130 -38.666 27.318 1.00 27.68 401 LEU A O 1
ATOM 2964 N N . SER A 1 402 ? -1.885 -38.254 28.305 1.00 28.16 402 SER A N 1
ATOM 2965 C CA . SER A 1 402 ? -1.330 -37.556 29.464 1.00 28.16 402 SER A CA 1
ATOM 2966 C C . SER A 1 402 ? -0.529 -38.496 30.375 1.00 28.09 402 SER A C 1
ATOM 2967 O O . SER A 1 402 ? 0.376 -38.059 31.072 1.00 28.19 402 SER A O 1
ATOM 2970 N N . GLN A 1 403 ? -0.885 -39.775 30.368 1.00 28.55 403 GLN A N 1
ATOM 2971 C CA . GLN A 1 403 ? -0.146 -40.804 31.093 1.00 29.44 403 GLN A CA 1
ATOM 2972 C C . GLN A 1 403 ? 1.187 -41.095 30.405 1.00 29.61 403 GLN A C 1
ATOM 2973 O O . GLN A 1 403 ? 1.249 -41.897 29.466 1.00 28.93 403 GLN A O 1
ATOM 2979 N N . ALA A 1 404 ? 2.230 -40.408 30.864 1.00 30.10 404 ALA A N 1
ATOM 2980 C CA . ALA A 1 404 ? 3.586 -40.524 30.321 1.00 30.98 404 ALA A CA 1
ATOM 2981 C C . ALA A 1 404 ? 4.019 -41.967 30.028 1.00 31.38 404 ALA A C 1
ATOM 2982 O O . ALA A 1 404 ? 4.722 -42.231 29.041 1.00 31.74 404 ALA A O 1
ATOM 2984 N N . SER A 1 405 ? 3.570 -42.899 30.854 1.00 31.47 405 SER A N 1
ATOM 2985 C CA . SER A 1 405 ? 4.001 -44.274 30.724 1.00 32.27 405 SER A CA 1
ATOM 2986 C C . SER A 1 405 ? 3.405 -44.950 29.493 1.00 31.51 405 SER A C 1
ATOM 2987 O O . SER A 1 405 ? 4.032 -45.826 28.927 1.00 32.03 405 SER A O 1
ATOM 2990 N N . VAL A 1 406 ? 2.210 -44.527 29.085 1.00 30.45 406 VAL A N 1
ATOM 2991 C CA . VAL A 1 406 ? 1.574 -45.050 27.880 1.00 29.84 406 VAL A CA 1
ATOM 2992 C C . VAL A 1 406 ? 1.966 -44.198 26.657 1.00 28.91 406 VAL A C 1
ATOM 2993 O O . VAL A 1 406 ? 2.047 -44.711 25.528 1.00 27.95 406 VAL A O 1
ATOM 2997 N N . ASP A 1 407 ? 2.197 -42.906 26.899 1.00 27.81 407 ASP A N 1
ATOM 2998 C CA . ASP A 1 407 ? 2.661 -41.985 25.868 1.00 27.62 407 ASP A CA 1
ATOM 2999 C C . ASP A 1 407 ? 4.025 -42.399 25.319 1.00 27.55 407 ASP A C 1
ATOM 3000 O O . ASP A 1 407 ? 4.392 -42.041 24.186 1.00 26.82 407 ASP A O 1
ATOM 3005 N N . ARG A 1 408 ? 4.782 -43.133 26.136 1.00 27.40 408 ARG A N 1
ATOM 3006 C CA . ARG A 1 408 ? 6.023 -43.746 25.697 1.00 27.39 408 ARG A CA 1
ATOM 3007 C C . ARG A 1 408 ? 5.810 -44.496 24.381 1.00 26.78 408 ARG A C 1
ATOM 3008 O O . ARG A 1 408 ? 6.589 -44.347 23.457 1.00 26.74 408 ARG A O 1
ATOM 3016 N N . TYR A 1 409 ? 4.734 -45.273 24.304 1.00 26.20 409 TYR A N 1
ATOM 3017 C CA . TYR A 1 409 ? 4.397 -46.029 23.108 1.00 25.61 409 TYR A CA 1
ATOM 3018 C C . TYR A 1 409 ? 3.739 -45.143 22.028 1.00 25.83 409 TYR A C 1
ATOM 3019 O O . TYR A 1 409 ? 4.088 -45.226 20.859 1.00 26.75 409 TYR A O 1
ATOM 3028 N N . TYR A 1 410 ? 2.808 -44.282 22.427 1.00 25.03 410 TYR A N 1
ATOM 3029 C CA . TYR A 1 410 ? 1.945 -43.576 21.476 1.00 24.76 410 TYR A CA 1
ATOM 3030 C C . TYR A 1 410 ? 2.595 -42.317 20.914 1.00 24.30 410 TYR A C 1
ATOM 3031 O O . TYR A 1 410 ? 2.206 -41.863 19.854 1.00 24.06 410 TYR A O 1
ATOM 3040 N N . HIS A 1 411 ? 3.584 -41.763 21.614 1.00 23.66 411 HIS A N 1
ATOM 3041 C CA . HIS A 1 411 ? 4.172 -40.502 21.163 1.00 24.05 411 HIS A CA 1
ATOM 3042 C C . HIS A 1 411 ? 4.718 -40.588 19.732 1.00 24.15 411 HIS A C 1
ATOM 3043 O O . HIS A 1 411 ? 5.420 -41.546 19.379 1.00 23.96 411 HIS A O 1
ATOM 3050 N N . ASP A 1 412 ? 4.402 -39.579 18.919 1.00 24.88 412 ASP A N 1
ATOM 3051 C CA . ASP A 1 412 ? 4.841 -39.561 17.517 1.00 24.78 412 ASP A CA 1
ATOM 3052 C C . ASP A 1 412 ? 4.358 -40.814 16.764 1.00 24.13 412 ASP A C 1
ATOM 3053 O O . ASP A 1 412 ? 5.068 -41.346 15.911 1.00 25.12 412 ASP A O 1
ATOM 3058 N N . THR A 1 413 ? 3.163 -41.298 17.108 1.00 23.34 413 THR A N 1
ATOM 3059 C CA . THR A 1 413 ? 2.446 -42.278 16.287 1.00 22.27 413 THR A CA 1
ATOM 3060 C C . THR A 1 413 ? 1.107 -41.721 15.864 1.00 22.30 413 THR A C 1
ATOM 3061 O O . THR A 1 413 ? 0.687 -40.645 16.340 1.00 21.47 413 THR A O 1
ATOM 3065 N N . TYR A 1 414 ? 0.413 -42.488 15.015 1.00 21.82 414 TYR A N 1
ATOM 3066 C CA . TYR A 1 414 ? -0.907 -42.094 14.562 1.00 21.80 414 TYR A CA 1
ATOM 3067 C C . TYR A 1 414 ? -2.014 -42.073 15.642 1.00 22.34 414 TYR A C 1
ATOM 3068 O O . TYR A 1 414 ? -3.100 -41.557 15.401 1.00 22.43 414 TYR A O 1
ATOM 3077 N N . TYR A 1 415 ? -1.740 -42.617 16.829 1.00 22.53 415 TYR A N 1
ATOM 3078 C CA . TYR A 1 415 ? -2.712 -42.502 17.926 1.00 22.87 415 TYR A CA 1
ATOM 3079 C C . TYR A 1 415 ? -2.862 -41.039 18.322 1.00 22.09 415 TYR A C 1
ATOM 3080 O O . TYR A 1 415 ? -3.970 -40.589 18.624 1.00 22.61 415 TYR A O 1
ATOM 3089 N N . VAL A 1 416 ? -1.752 -40.298 18.310 1.00 21.48 416 VAL A N 1
ATOM 3090 C CA . VAL A 1 416 ? -1.765 -38.870 18.623 1.00 20.84 416 VAL A CA 1
ATOM 3091 C C . VAL A 1 416 ? -2.545 -38.115 17.522 1.00 21.17 416 VAL A C 1
ATOM 3092 O O . VAL A 1 416 ? -3.386 -37.250 17.802 1.00 20.41 416 VAL A O 1
ATOM 3096 N N . VAL A 1 417 ? -2.269 -38.475 16.275 1.00 19.77 417 VAL A N 1
ATOM 3097 C CA . VAL A 1 417 ? -3.007 -37.930 15.128 1.00 19.41 417 VAL A CA 1
ATOM 3098 C C . VAL A 1 417 ? -4.522 -38.132 15.280 1.00 19.95 417 VAL A C 1
ATOM 3099 O O . VAL A 1 417 ? -5.317 -37.212 14.977 1.00 20.75 417 VAL A O 1
ATOM 3103 N N . ALA A 1 418 ? -4.925 -39.320 15.730 1.00 19.34 418 ALA A N 1
ATOM 3104 C CA . ALA A 1 418 ? -6.336 -39.596 15.933 1.00 19.84 418 ALA A CA 1
ATOM 3105 C C . ALA A 1 418 ? -6.902 -38.699 17.048 1.00 21.10 418 ALA A C 1
ATOM 3106 O O . ALA A 1 418 ? -7.950 -38.085 16.859 1.00 21.41 418 ALA A O 1
ATOM 3108 N N . HIS A 1 419 ? -6.203 -38.620 18.186 1.00 21.41 419 HIS A N 1
ATOM 3109 C CA . HIS A 1 419 ? -6.583 -37.688 19.263 1.00 21.67 419 HIS A CA 1
ATOM 3110 C C . HIS A 1 419 ? -6.908 -36.306 18.715 1.00 21.10 419 HIS A C 1
ATOM 3111 O O . HIS A 1 419 ? -8.034 -35.830 18.835 1.00 20.92 419 HIS A O 1
ATOM 3118 N N . PHE A 1 420 ? -5.911 -35.666 18.116 1.00 21.41 420 PHE A N 1
ATOM 3119 C CA . PHE A 1 420 ? -6.074 -34.278 17.783 1.00 21.81 420 PHE A CA 1
ATOM 3120 C C . PHE A 1 420 ? -7.052 -34.005 16.648 1.00 21.89 420 PHE A C 1
ATOM 3121 O O . PHE A 1 420 ? -7.661 -32.941 16.620 1.00 20.92 420 PHE A O 1
ATOM 3129 N N . HIS A 1 421 ? -7.252 -34.973 15.751 1.00 21.56 421 HIS A N 1
ATOM 3130 C CA . HIS A 1 421 ? -8.297 -34.762 14.753 1.00 22.32 421 HIS A CA 1
ATOM 3131 C C . HIS A 1 421 ? -9.691 -34.938 15.346 1.00 22.28 421 HIS A C 1
ATOM 3132 O O . HIS A 1 421 ? -10.623 -34.273 14.909 1.00 21.86 421 HIS A O 1
ATOM 3139 N N . TYR A 1 422 ? -9.842 -35.818 16.343 1.00 22.77 422 TYR A N 1
ATOM 3140 C CA . TYR A 1 422 ? -11.160 -35.934 16.964 1.00 23.48 422 TYR A CA 1
ATOM 3141 C C . TYR A 1 422 ? -11.542 -34.622 17.662 1.00 23.84 422 TYR A C 1
ATOM 3142 O O . TYR A 1 422 ? -12.645 -34.128 17.460 1.00 24.63 422 TYR A O 1
ATOM 3151 N N . VAL A 1 423 ? -10.623 -34.027 18.427 1.00 24.43 423 VAL A N 1
ATOM 3152 C CA . VAL A 1 423 ? -10.934 -32.751 19.091 1.00 25.02 423 VAL A CA 1
ATOM 3153 C C . VAL A 1 423 ? -10.987 -31.558 18.144 1.00 25.54 423 VAL A C 1
ATOM 3154 O O . VAL A 1 423 ? -11.758 -30.626 18.375 1.00 25.11 423 VAL A O 1
ATOM 3158 N N . MET A 1 424 ? -10.187 -31.574 17.076 1.00 25.87 424 MET A N 1
ATOM 3159 C CA . MET A 1 424 ? -10.194 -30.436 16.153 1.00 26.53 424 MET A CA 1
ATOM 3160 C C . MET A 1 424 ? -11.144 -30.571 14.959 1.00 27.20 424 MET A C 1
ATOM 3161 O O . MET A 1 424 ? -12.032 -29.730 14.778 1.00 27.48 424 MET A O 1
ATOM 3166 N N . SER A 1 425 ? -10.957 -31.605 14.142 1.00 27.80 425 SER A N 1
ATOM 3167 C CA . SER A 1 425 ? -11.770 -31.759 12.940 1.00 27.87 425 SER A CA 1
ATOM 3168 C C . SER A 1 425 ? -13.157 -32.338 13.218 1.00 28.32 425 SER A C 1
ATOM 3169 O O . SER A 1 425 ? -14.067 -32.180 12.399 1.00 28.97 425 SER A O 1
ATOM 3172 N N . LEU A 1 426 ? -13.326 -33.057 14.321 1.00 27.54 426 LEU A N 1
ATOM 3173 C CA . LEU A 1 426 ? -14.669 -33.503 14.681 1.00 28.00 426 LEU A CA 1
ATOM 3174 C C . LEU A 1 426 ? -15.201 -32.748 15.924 1.00 27.70 426 LEU A C 1
ATOM 3175 O O . LEU A 1 426 ? -16.260 -33.084 16.462 1.00 27.66 426 LEU A O 1
ATOM 3180 N N . GLY A 1 427 ? -14.464 -31.730 16.359 1.00 26.73 427 GLY A N 1
ATOM 3181 C CA . GLY A 1 427 ? -14.800 -31.003 17.570 1.00 25.85 427 GLY A CA 1
ATOM 3182 C C . GLY A 1 427 ? -14.974 -29.548 17.239 1.00 24.63 427 GLY A C 1
ATOM 3183 O O . GLY A 1 427 ? -16.073 -29.120 16.937 1.00 24.34 427 GLY A O 1
ATOM 3184 N N . ALA A 1 428 ? -13.876 -28.806 17.264 1.00 24.35 428 ALA A N 1
ATOM 3185 C CA . ALA A 1 428 ? -13.885 -27.400 16.906 1.00 24.17 428 ALA A CA 1
ATOM 3186 C C . ALA A 1 428 ? -14.565 -27.138 15.545 1.00 24.12 428 ALA A C 1
ATOM 3187 O O . ALA A 1 428 ? -15.341 -26.179 15.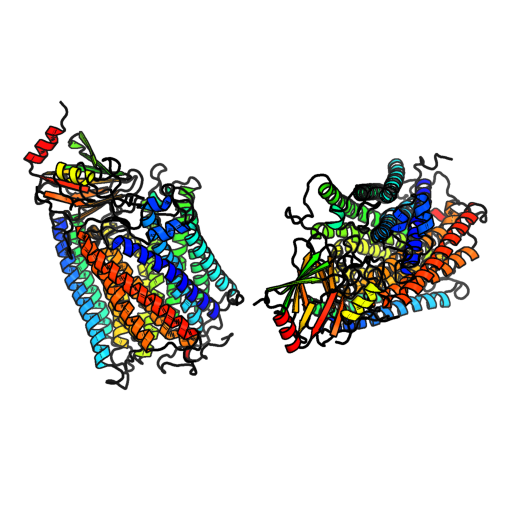391 1.00 23.72 428 ALA A O 1
ATOM 3189 N N . VAL A 1 429 ? -14.271 -27.981 14.560 1.00 24.06 429 VAL A N 1
ATOM 3190 C CA . VAL A 1 429 ? -14.867 -27.802 13.230 1.00 23.72 429 VAL A CA 1
ATOM 3191 C C . VAL A 1 429 ? -16.390 -28.030 13.259 1.00 23.49 429 VAL A C 1
ATOM 3192 O O . VAL A 1 429 ? -17.138 -27.357 12.554 1.00 23.55 429 VAL A O 1
ATOM 3196 N N . PHE A 1 430 ? -16.853 -28.962 14.086 1.00 23.54 430 PHE A N 1
ATOM 3197 C CA . PHE A 1 430 ? -18.287 -29.173 14.243 1.00 24.45 430 PHE A CA 1
ATOM 3198 C C . PHE A 1 430 ? -18.931 -27.935 14.872 1.00 24.92 430 PHE A C 1
ATOM 3199 O O . PHE A 1 430 ? -20.049 -27.545 14.496 1.00 24.77 430 PHE A O 1
ATOM 3207 N N . GLY A 1 431 ? -18.203 -27.303 15.798 1.00 24.37 431 GLY A N 1
ATOM 3208 C CA . GLY A 1 431 ? -18.589 -26.004 16.315 1.00 24.07 431 GLY A CA 1
ATOM 3209 C C . GLY A 1 431 ? -18.656 -24.920 15.249 1.00 23.86 431 GLY A C 1
ATOM 3210 O O . GLY A 1 431 ? -19.575 -24.102 15.254 1.00 23.42 431 GLY A O 1
ATOM 3211 N N . ILE A 1 432 ? -17.676 -24.883 14.352 1.00 23.81 432 ILE A N 1
ATOM 3212 C CA . ILE A 1 432 ? -17.746 -23.956 13.212 1.00 24.05 432 ILE A CA 1
ATOM 3213 C C . ILE A 1 432 ? -18.999 -24.190 12.358 1.00 24.04 432 ILE A C 1
ATOM 3214 O O . ILE A 1 432 ? -19.694 -23.235 11.996 1.00 24.59 432 ILE A O 1
ATOM 3219 N N . PHE A 1 433 ? -19.279 -25.445 12.025 1.00 23.94 433 PHE A N 1
ATOM 3220 C CA . PHE A 1 433 ? -20.461 -25.754 11.203 1.00 24.05 433 PHE A CA 1
ATOM 3221 C C . PHE A 1 433 ? -21.766 -25.441 11.957 1.00 24.35 433 PHE A C 1
ATOM 3222 O O . PHE A 1 433 ? -22.693 -24.849 11.393 1.00 23.96 433 PHE A O 1
ATOM 3230 N N . ALA A 1 434 ? -21.807 -25.741 13.259 1.00 24.25 434 ALA A N 1
ATOM 3231 C CA . ALA A 1 434 ? -22.972 -25.380 14.062 1.00 24.18 434 ALA A CA 1
ATOM 3232 C C . ALA A 1 434 ? -23.243 -23.888 13.937 1.00 24.34 434 ALA A C 1
ATOM 3233 O O . ALA A 1 434 ? -24.372 -23.475 13.683 1.00 24.69 434 ALA A O 1
ATOM 3235 N N . GLY A 1 435 ? -22.187 -23.088 14.076 1.00 24.77 435 GLY A N 1
ATOM 3236 C CA . GLY A 1 435 ? -22.287 -21.647 14.010 1.00 24.83 435 GLY A CA 1
ATOM 3237 C C . GLY A 1 435 ? -22.760 -21.159 12.655 1.00 24.93 435 GLY A C 1
ATOM 3238 O O . GLY A 1 435 ? -23.601 -20.265 12.582 1.00 25.08 435 GLY A O 1
ATOM 3239 N N . ILE A 1 436 ? -22.226 -21.739 11.587 1.00 24.97 436 ILE A N 1
ATOM 3240 C CA . ILE A 1 436 ? -22.602 -21.329 10.229 1.00 25.03 436 ILE A CA 1
ATOM 3241 C C . ILE A 1 436 ? -24.096 -21.526 10.015 1.00 24.82 436 ILE A C 1
ATOM 3242 O O . ILE A 1 436 ? -24.800 -20.599 9.614 1.00 25.03 436 ILE A O 1
ATOM 3247 N N . TYR A 1 437 ? -24.584 -22.732 10.282 1.00 25.03 437 TYR A N 1
ATOM 3248 C CA . TYR A 1 437 ? -26.004 -23.017 10.077 1.00 25.66 437 TYR A CA 1
ATOM 3249 C C . TYR A 1 437 ? -26.909 -22.221 11.034 1.00 26.12 437 TYR A C 1
ATOM 3250 O O . TYR A 1 437 ? -27.979 -21.759 10.637 1.00 26.57 437 TYR A O 1
ATOM 3259 N N . PHE A 1 438 ? -26.459 -22.050 12.278 1.00 26.35 438 PHE A N 1
ATOM 3260 C CA . PHE A 1 438 ? -27.179 -21.256 13.292 1.00 26.19 438 PHE A CA 1
ATOM 3261 C C . PHE A 1 438 ? -27.379 -19.820 12.842 1.00 26.17 438 PHE A C 1
ATOM 3262 O O . PHE A 1 438 ? -28.460 -19.277 12.972 1.00 25.84 438 PHE A O 1
ATOM 3270 N N . TRP A 1 439 ? -26.332 -19.232 12.266 1.00 26.13 439 TRP A N 1
ATOM 3271 C CA . TRP A 1 439 ? -26.272 -17.799 12.066 1.00 26.41 439 TRP A CA 1
ATOM 3272 C C . TRP A 1 439 ? -26.327 -17.302 10.617 1.00 26.40 439 TRP A C 1
ATOM 3273 O O . TRP A 1 439 ? -26.446 -16.097 10.413 1.00 26.73 439 TRP A O 1
ATOM 3284 N N . ILE A 1 440 ? -26.232 -18.196 9.628 1.00 26.61 440 ILE A N 1
ATOM 3285 C CA . ILE A 1 440 ? -26.232 -17.743 8.229 1.00 26.90 440 ILE A CA 1
ATOM 3286 C C . ILE A 1 440 ? -27.454 -16.864 7.844 1.00 27.10 440 ILE A C 1
ATOM 3287 O O . ILE A 1 440 ? -27.301 -15.871 7.135 1.00 27.67 440 ILE A O 1
ATOM 3292 N N . GLY A 1 441 ? -28.645 -17.239 8.302 1.00 27.13 441 GLY A N 1
ATOM 3293 C CA . GLY A 1 441 ? -29.833 -16.417 8.098 1.00 28.00 441 GLY A CA 1
ATOM 3294 C C . GLY A 1 441 ? -29.671 -15.012 8.676 1.00 28.15 441 GLY A C 1
ATOM 3295 O O . GLY A 1 441 ? -29.954 -14.018 8.012 1.00 27.72 441 GLY A O 1
ATOM 3296 N N . LYS A 1 442 ? -29.186 -14.945 9.912 1.00 28.27 442 LYS A N 1
ATOM 3297 C CA . LYS A 1 442 ? -28.937 -13.676 10.596 1.00 28.83 442 LYS A CA 1
ATOM 3298 C C . LYS A 1 442 ? -27.930 -12.780 9.861 1.00 29.54 442 LYS A C 1
ATOM 3299 O O . LYS A 1 442 ? -28.141 -11.572 9.767 1.00 29.84 442 LYS A O 1
ATOM 3305 N N . MET A 1 443 ? -26.871 -13.375 9.297 1.00 29.68 443 MET A N 1
ATOM 3306 C CA . MET A 1 443 ? -25.799 -12.610 8.670 1.00 29.05 443 MET A CA 1
ATOM 3307 C C . MET A 1 443 ? -26.12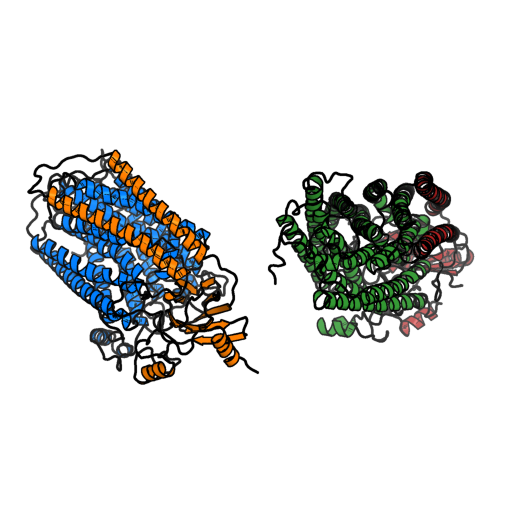1 -12.214 7.236 1.00 29.62 443 MET A C 1
ATOM 3308 O O . MET A 1 443 ? -25.678 -11.159 6.766 1.00 30.72 443 MET A O 1
ATOM 3313 N N . SER A 1 444 ? -26.882 -13.048 6.533 1.00 29.27 444 SER A N 1
ATOM 3314 C CA . SER A 1 444 ? -27.073 -12.848 5.094 1.00 28.81 444 SER A CA 1
ATOM 3315 C C . SER A 1 444 ? -28.483 -12.404 4.700 1.00 29.55 444 SER A C 1
ATOM 3316 O O . SER A 1 444 ? -28.667 -11.828 3.627 1.00 29.45 444 SER A O 1
ATOM 3319 N N . GLY A 1 445 ? -29.470 -12.693 5.546 1.00 29.60 445 GLY A N 1
ATOM 3320 C CA . GLY A 1 445 ? -30.863 -12.507 5.165 1.00 30.45 445 GLY A CA 1
ATOM 3321 C C . GLY A 1 445 ? -31.414 -13.615 4.277 1.00 31.04 445 GLY A C 1
ATOM 3322 O O . GLY A 1 445 ? -32.528 -13.489 3.744 1.00 31.49 445 GLY A O 1
ATOM 3323 N N . ARG A 1 446 ? -30.633 -14.688 4.105 1.00 30.54 446 ARG A N 1
ATOM 3324 C CA . ARG A 1 446 ? -31.078 -15.904 3.429 1.00 30.46 446 ARG A CA 1
ATOM 3325 C C . ARG A 1 446 ? -30.879 -17.164 4.271 1.00 29.37 446 ARG A C 1
ATOM 3326 O O . ARG A 1 446 ? -29.900 -17.290 4.989 1.00 29.84 446 ARG A O 1
ATOM 3334 N N . GLN A 1 447 ? -31.827 -18.086 4.164 1.00 28.54 447 GLN A N 1
ATOM 3335 C CA . GLN A 1 447 ? -31.842 -19.317 4.926 1.00 28.03 447 GLN A CA 1
ATOM 3336 C C . GLN A 1 447 ? -31.279 -20.492 4.124 1.00 27.89 447 GLN A C 1
ATOM 3337 O O . GLN A 1 447 ? -31.489 -20.581 2.913 1.00 27.33 447 GLN A O 1
ATOM 3343 N N . TYR A 1 448 ? -30.538 -21.375 4.790 1.00 27.15 448 TYR A N 1
ATOM 3344 C CA . TYR A 1 448 ? -30.015 -22.577 4.138 1.00 26.44 448 TYR A CA 1
ATOM 3345 C C . TYR A 1 448 ? -31.173 -23.596 4.003 1.00 26.80 448 TYR A C 1
ATOM 3346 O O . TYR A 1 448 ? -32.057 -23.624 4.860 1.00 26.62 448 TYR A O 1
ATOM 3355 N N . PRO A 1 449 ? -31.181 -24.423 2.949 1.00 26.82 449 PRO A N 1
ATOM 3356 C CA . PRO A 1 449 ? -32.181 -25.497 2.810 1.00 26.70 449 PRO A CA 1
ATOM 3357 C C . PRO A 1 449 ? -31.923 -26.670 3.755 1.00 26.72 449 PRO A C 1
ATOM 3358 O O . PRO A 1 449 ? -30.823 -27.246 3.748 1.00 26.24 449 PRO A O 1
ATOM 3362 N N . GLU A 1 450 ? -32.934 -27.023 4.547 1.00 26.77 450 GLU A N 1
ATOM 3363 C CA . GLU A 1 450 ? -32.747 -27.892 5.710 1.00 26.99 450 GLU A CA 1
ATOM 3364 C C . GLU A 1 450 ? -32.262 -29.296 5.360 1.00 27.21 450 GLU A C 1
ATOM 3365 O O . GLU A 1 450 ? -31.391 -29.840 6.030 1.00 27.11 450 GLU A O 1
ATOM 3371 N N . TRP A 1 451 ? -32.837 -29.879 4.312 1.00 27.19 451 TRP A N 1
ATOM 3372 C CA . TRP A 1 451 ? -32.456 -31.223 3.882 1.00 26.81 451 TRP A CA 1
ATOM 3373 C C . TRP A 1 451 ? -30.966 -31.278 3.510 1.00 26.18 451 TRP A C 1
ATOM 3374 O O . TRP A 1 451 ? -30.313 -32.274 3.769 1.00 26.47 451 TRP A O 1
ATOM 3385 N N . ALA A 1 452 ? -30.445 -30.207 2.909 1.00 25.82 452 ALA A N 1
ATOM 3386 C CA . ALA A 1 452 ? -29.037 -30.159 2.514 1.00 26.23 452 ALA A CA 1
ATOM 3387 C C . ALA A 1 452 ? -28.102 -30.022 3.718 1.00 26.20 452 ALA A C 1
ATOM 3388 O O . ALA A 1 452 ? -27.036 -30.615 3.746 1.00 26.11 452 ALA A O 1
ATOM 3390 N N . GLY A 1 453 ? -28.522 -29.242 4.712 1.00 26.51 453 GLY A N 1
ATOM 3391 C CA . GLY A 1 453 ? -27.793 -29.124 5.967 1.00 26.07 453 GLY A CA 1
ATOM 3392 C C . GLY A 1 453 ? -27.623 -30.472 6.644 1.00 25.88 453 GLY A C 1
ATOM 3393 O O . GLY A 1 453 ? -26.521 -30.806 7.062 1.00 25.66 453 GLY A O 1
ATOM 3394 N N . LYS A 1 454 ? -28.711 -31.241 6.732 1.00 25.44 454 LYS A N 1
ATOM 3395 C CA . LYS A 1 454 ? -28.684 -32.567 7.327 1.00 25.81 454 LYS A CA 1
ATOM 3396 C C . LYS A 1 454 ? -27.849 -33.547 6.504 1.00 25.42 454 LYS A C 1
ATOM 3397 O O . LYS A 1 454 ? -27.119 -34.370 7.054 1.00 25.16 454 LYS A O 1
ATOM 3403 N N . LEU A 1 455 ? -27.948 -33.472 5.182 1.00 24.92 455 LEU A N 1
ATOM 3404 C CA . LEU A 1 455 ? -27.124 -34.346 4.353 1.00 25.27 455 LEU A CA 1
ATOM 3405 C C . LEU A 1 455 ? -25.628 -34.066 4.554 1.00 24.08 455 LEU A C 1
ATOM 3406 O O . LEU A 1 455 ? -24.829 -34.989 4.645 1.00 24.33 455 LEU A O 1
ATOM 3411 N N . HIS A 1 456 ? -25.263 -32.791 4.600 1.00 23.82 456 HIS A N 1
ATOM 3412 C CA . HIS A 1 456 ? -23.892 -32.393 4.870 1.00 24.02 456 HIS A CA 1
ATOM 3413 C C . HIS A 1 456 ? -23.446 -32.985 6.201 1.00 23.50 456 HIS A C 1
ATOM 3414 O O . HIS A 1 456 ? -22.411 -33.650 6.288 1.00 23.62 456 HIS A O 1
ATOM 3421 N N . PHE A 1 457 ? -24.246 -32.777 7.232 1.00 23.82 457 PHE A N 1
ATOM 3422 C CA . PHE A 1 457 ? -23.910 -33.351 8.527 1.00 23.88 457 PHE A CA 1
ATOM 3423 C C . PHE A 1 457 ? -23.614 -34.851 8.471 1.00 24.23 457 PHE A C 1
ATOM 3424 O O . PHE A 1 457 ? -22.559 -35.280 8.947 1.00 23.66 457 PHE A O 1
ATOM 3432 N N . TRP A 1 458 ? -24.516 -35.651 7.886 1.00 24.91 458 TRP A N 1
ATOM 3433 C CA . TRP A 1 458 ? -24.336 -37.110 7.890 1.00 25.13 458 TRP A CA 1
ATOM 3434 C C . TRP A 1 458 ? -23.137 -37.608 7.082 1.00 24.91 458 TRP A C 1
ATOM 3435 O O . TRP A 1 458 ? -22.438 -38.525 7.524 1.00 24.37 458 TRP A O 1
ATOM 3446 N N . MET A 1 459 ? -22.910 -37.014 5.903 1.00 25.79 459 MET A N 1
ATOM 3447 C CA . MET A 1 459 ? -21.719 -37.309 5.077 1.00 26.20 459 MET A CA 1
ATOM 3448 C C . MET A 1 459 ? -20.412 -36.980 5.820 1.00 26.27 459 MET A C 1
ATOM 3449 O O . MET A 1 459 ? -19.471 -37.787 5.844 1.00 26.14 459 MET A O 1
ATOM 3454 N N . MET A 1 460 ? -20.362 -35.798 6.427 1.00 25.63 460 MET A N 1
ATOM 3455 C CA . MET A 1 460 ? -19.222 -35.436 7.250 1.00 25.73 460 MET A CA 1
ATOM 3456 C C . MET A 1 460 ? -19.069 -36.374 8.455 1.00 26.08 460 MET A C 1
ATOM 3457 O O . MET A 1 460 ? -17.966 -36.848 8.746 1.00 25.17 460 MET A O 1
ATOM 3462 N N . PHE A 1 461 ? -20.181 -36.671 9.129 1.00 27.01 461 PHE A N 1
ATOM 3463 C CA . PHE A 1 461 ? -20.165 -37.558 10.288 1.00 27.12 461 PHE A CA 1
ATOM 3464 C C . PHE A 1 461 ? -19.592 -38.943 9.975 1.00 27.58 461 PHE A C 1
ATOM 3465 O O . PHE A 1 461 ? -18.719 -39.451 10.693 1.00 27.59 461 PHE A O 1
ATOM 3473 N N . VAL A 1 462 ? -20.097 -39.552 8.910 1.00 27.47 462 VAL A N 1
ATOM 3474 C CA . VAL A 1 462 ? -19.632 -40.871 8.476 1.00 27.70 462 VAL A CA 1
ATOM 3475 C C . VAL A 1 462 ? -18.191 -40.797 7.973 1.00 26.87 462 VAL A C 1
ATOM 3476 O O . VAL A 1 462 ? -17.347 -41.605 8.378 1.00 27.32 462 VAL A O 1
ATOM 3480 N N . GLY A 1 463 ? -17.923 -39.826 7.106 1.00 26.33 463 GLY A N 1
ATOM 3481 C CA . GLY A 1 463 ? -16.604 -39.657 6.511 1.00 26.23 463 GLY A CA 1
ATOM 3482 C C . GLY A 1 463 ? -15.499 -39.366 7.528 1.00 25.90 463 GLY A C 1
ATOM 3483 O O . GLY A 1 463 ? -14.444 -40.002 7.508 1.00 25.15 463 GLY A O 1
ATOM 3484 N N . ALA A 1 464 ? -15.729 -38.414 8.424 1.00 24.90 464 ALA A N 1
ATOM 3485 C CA . ALA A 1 464 ? -14.652 -38.036 9.349 1.00 24.87 464 ALA A CA 1
ATOM 3486 C C . ALA A 1 464 ? -14.339 -39.139 10.362 1.00 24.14 464 ALA A C 1
ATOM 3487 O O . ALA A 1 464 ? -13.190 -39.320 10.746 1.00 23.90 464 ALA A O 1
ATOM 3489 N N . ASN A 1 465 ? -15.359 -39.876 10.785 1.00 24.31 465 ASN A N 1
ATOM 3490 C CA . ASN A 1 465 ? -15.142 -41.042 11.641 1.00 24.17 465 ASN A CA 1
ATOM 3491 C C . ASN A 1 465 ? -14.372 -42.153 10.924 1.00 24.56 465 ASN A C 1
ATOM 3492 O O . ASN A 1 465 ? -13.493 -42.778 11.510 1.00 24.52 465 ASN A O 1
ATOM 3497 N N . LEU A 1 466 ? -14.708 -42.402 9.658 1.00 24.29 466 LEU A N 1
ATOM 3498 C CA . LEU A 1 466 ? -13.979 -43.385 8.859 1.00 24.58 466 LEU A CA 1
ATOM 3499 C C . LEU A 1 466 ? -12.515 -42.971 8.629 1.00 23.91 466 LEU A C 1
ATOM 3500 O O . LEU A 1 466 ? -11.632 -43.822 8.538 1.00 24.42 466 LEU A O 1
ATOM 3505 N N . THR A 1 467 ? -12.272 -41.667 8.524 1.00 23.27 467 THR A N 1
ATOM 3506 C CA . THR A 1 467 ? -10.925 -41.128 8.331 1.00 23.17 467 THR A CA 1
ATOM 3507 C C . THR A 1 467 ? -10.089 -41.349 9.589 1.00 23.36 467 THR A C 1
ATOM 3508 O O . THR A 1 467 ? -8.975 -41.880 9.540 1.00 23.34 467 THR A O 1
ATOM 3512 N N . PHE A 1 468 ? -10.637 -40.970 10.730 1.00 23.16 468 PHE A N 1
ATOM 3513 C CA . PHE A 1 468 ? -9.772 -40.861 11.913 1.00 23.09 468 PHE A CA 1
ATOM 3514 C C . PHE A 1 468 ? -9.813 -42.003 12.924 1.00 23.57 468 PHE A C 1
ATOM 3515 O O . PHE A 1 468 ? -8.792 -42.283 13.575 1.00 22.19 468 PHE A O 1
ATOM 3523 N N . PHE A 1 469 ? -10.954 -42.687 13.051 1.00 23.69 469 PHE A N 1
ATOM 3524 C CA . PHE A 1 469 ? -11.011 -43.772 14.027 1.00 24.16 469 PHE A CA 1
ATOM 3525 C C . PHE A 1 469 ? -9.980 -44.870 13.758 1.00 24.24 469 PHE A C 1
ATOM 3526 O O . PHE A 1 469 ? -9.322 -45.316 14.697 1.00 24.63 469 PHE A O 1
ATOM 3534 N N . PRO A 1 470 ? -9.805 -45.289 12.496 1.00 24.34 470 PRO A N 1
ATOM 3535 C CA . PRO A 1 470 ? -8.768 -46.275 12.155 1.00 23.47 470 PRO A CA 1
ATOM 3536 C C . PRO A 1 470 ? -7.333 -45.830 12.464 1.00 23.56 470 PRO A C 1
ATOM 3537 O O . PRO A 1 470 ? -6.465 -46.711 12.626 1.00 23.24 470 PRO A O 1
ATOM 3541 N N . GLN A 1 471 ? -7.074 -44.524 12.590 1.00 22.26 471 GLN A N 1
ATOM 3542 C CA . GLN A 1 471 ? -5.724 -44.068 12.956 1.00 22.27 471 GLN A CA 1
ATOM 3543 C C . GLN A 1 471 ? -5.341 -44.465 14.401 1.00 22.49 471 GLN A C 1
ATOM 3544 O O . GLN A 1 471 ? -4.157 -44.614 14.723 1.00 21.65 471 GLN A O 1
ATOM 3550 N N . HIS A 1 472 ? -6.348 -44.693 15.252 1.00 23.16 472 HIS A N 1
ATOM 3551 C CA . HIS A 1 472 ? -6.079 -45.275 16.575 1.00 23.12 472 HIS A CA 1
ATOM 3552 C C . HIS A 1 472 ? -5.411 -46.648 16.413 1.00 23.42 472 HIS A C 1
ATOM 3553 O O . HIS A 1 472 ? -4.448 -46.966 17.116 1.00 23.60 472 HIS A O 1
ATOM 3560 N N . PHE A 1 473 ? -5.937 -47.459 15.498 1.00 23.69 473 PHE A N 1
ATOM 3561 C CA . PHE A 1 473 ? -5.386 -48.791 15.239 1.00 24.09 473 PHE A CA 1
ATOM 3562 C C . PHE A 1 473 ? -3.958 -48.700 14.699 1.00 24.23 473 PHE A C 1
ATOM 3563 O O . PHE A 1 473 ? -3.080 -49.477 15.087 1.00 23.45 473 PHE A O 1
ATOM 3571 N N . LEU A 1 474 ? -3.753 -47.792 13.738 1.00 24.87 474 LEU A N 1
ATOM 3572 C CA . LEU A 1 474 ? -2.425 -47.560 13.165 1.00 24.67 474 LEU A CA 1
ATOM 3573 C C . LEU A 1 474 ? -1.394 -47.183 14.239 1.00 25.06 474 LEU A C 1
ATOM 3574 O O . LEU A 1 474 ? -0.273 -47.701 14.249 1.00 25.51 474 LEU A O 1
ATOM 3579 N N . GLY A 1 475 ? -1.791 -46.315 15.161 1.00 24.81 475 GLY A N 1
ATOM 3580 C CA . GLY A 1 475 ? -0.903 -45.891 16.236 1.00 24.16 475 GLY A CA 1
ATOM 3581 C C . GLY A 1 475 ? -0.570 -47.011 17.204 1.00 23.51 475 GLY A C 1
ATOM 3582 O O . GLY A 1 475 ? 0.580 -47.167 17.621 1.00 22.52 475 GLY A O 1
ATOM 3583 N N . ARG A 1 476 ? -1.581 -47.809 17.535 1.00 23.86 476 ARG A N 1
ATOM 3584 C CA . ARG A 1 476 ? -1.405 -48.951 18.425 1.00 24.36 476 ARG A CA 1
ATOM 3585 C C . ARG A 1 476 ? -0.453 -49.965 17.798 1.00 24.92 476 ARG A C 1
ATOM 3586 O O . ARG A 1 476 ? 0.313 -50.616 18.494 1.00 24.66 476 ARG A O 1
ATOM 3594 N N . GLN A 1 477 ? -0.482 -50.059 16.463 1.00 24.48 477 GLN A N 1
ATOM 3595 C CA . GLN A 1 477 ? 0.402 -50.958 15.738 1.00 24.77 477 GLN A CA 1
ATOM 3596 C C . GLN A 1 477 ? 1.781 -50.342 15.485 1.00 24.71 477 GLN A C 1
ATOM 3597 O O . GLN A 1 477 ? 2.674 -51.010 14.965 1.00 25.35 477 GLN A O 1
ATOM 3603 N N . GLY A 1 478 ? 1.959 -49.068 15.849 1.00 24.40 478 GLY A N 1
ATOM 3604 C CA . GLY A 1 478 ? 3.275 -48.458 15.844 1.00 23.41 478 GLY A CA 1
ATOM 3605 C C . GLY A 1 478 ? 3.630 -47.602 14.621 1.00 23.39 478 GLY A C 1
ATOM 3606 O O . GLY A 1 478 ? 4.818 -47.321 14.377 1.00 23.22 478 GLY A O 1
ATOM 3607 N N . MET A 1 479 ? 2.620 -47.160 13.876 1.00 23.18 479 MET A N 1
ATOM 3608 C CA . MET A 1 479 ? 2.863 -46.323 12.687 1.00 22.92 479 MET A CA 1
ATOM 3609 C C . MET A 1 479 ? 3.273 -44.908 13.103 1.00 22.00 479 MET A C 1
ATOM 3610 O O . MET A 1 479 ? 2.487 -44.224 13.743 1.00 22.71 479 MET A O 1
ATOM 3615 N N . PRO A 1 480 ? 4.494 -44.482 12.762 1.00 21.89 480 PRO A N 1
ATOM 3616 C CA . PRO A 1 480 ? 4.969 -43.134 13.121 1.00 21.71 480 PRO A CA 1
ATOM 3617 C C . PRO A 1 480 ? 4.297 -41.993 12.356 1.00 21.90 480 PRO A C 1
ATOM 3618 O O . PRO A 1 480 ? 3.804 -42.186 11.232 1.00 21.43 480 PRO A O 1
ATOM 3622 N N . ARG A 1 481 ? 4.288 -40.818 12.975 1.00 21.33 481 ARG A N 1
ATOM 3623 C CA . ARG A 1 481 ? 3.885 -39.571 12.327 1.00 21.08 481 ARG A CA 1
ATOM 3624 C C . ARG A 1 481 ? 4.898 -39.148 11.279 1.00 20.53 481 ARG A C 1
ATOM 3625 O O . ARG A 1 481 ? 6.072 -39.521 11.350 1.00 20.35 481 ARG A O 1
ATOM 3633 N N . ARG A 1 482 ? 4.420 -38.377 10.311 1.00 20.42 482 ARG A N 1
ATOM 3634 C CA . ARG A 1 482 ? 5.253 -37.652 9.327 1.00 20.38 482 ARG A CA 1
ATOM 3635 C C . ARG A 1 482 ? 6.026 -38.539 8.349 1.00 20.06 482 ARG A C 1
ATOM 3636 O O . ARG A 1 482 ? 7.141 -38.197 7.916 1.00 20.23 482 ARG A O 1
ATOM 3644 N N . TYR A 1 483 ? 5.402 -39.662 7.996 1.00 20.76 483 TYR A N 1
ATOM 3645 C CA . TYR A 1 483 ? 5.954 -40.659 7.068 1.00 20.57 483 TYR A CA 1
ATOM 3646 C C . TYR A 1 483 ? 5.232 -40.636 5.725 1.00 20.72 483 TYR A C 1
ATOM 3647 O O . TYR A 1 483 ? 4.012 -40.751 5.677 1.00 20.19 483 TYR A O 1
ATOM 3656 N N . ILE A 1 484 ? 6.008 -40.522 4.647 1.00 21.26 484 ILE A N 1
ATOM 3657 C CA . ILE A 1 484 ? 5.502 -40.663 3.270 1.00 21.16 484 ILE A CA 1
ATOM 3658 C C . ILE A 1 484 ? 5.077 -42.106 2.916 1.00 21.69 484 ILE A C 1
ATOM 3659 O O . ILE A 1 484 ? 4.209 -42.331 2.062 1.00 21.44 484 ILE A O 1
ATOM 3664 N N . ASP A 1 485 ? 5.721 -43.085 3.545 1.00 22.02 485 ASP A N 1
ATOM 3665 C CA . ASP A 1 485 ? 5.497 -44.478 3.217 1.00 22.63 485 ASP A CA 1
ATOM 3666 C C . ASP A 1 485 ? 5.587 -45.330 4.480 1.00 22.58 485 ASP A C 1
ATOM 3667 O O . ASP A 1 485 ? 6.168 -44.889 5.488 1.00 23.07 485 ASP A O 1
ATOM 3672 N N . TYR A 1 486 ? 5.016 -46.536 4.431 1.00 21.98 486 TYR A N 1
ATOM 3673 C CA . TYR A 1 486 ? 4.870 -47.362 5.631 1.00 22.05 486 TYR A CA 1
ATOM 3674 C C . TYR A 1 486 ? 4.956 -48.854 5.306 1.00 22.53 486 TYR A C 1
ATOM 3675 O O . TYR A 1 486 ? 4.626 -49.271 4.176 1.00 22.39 486 TYR A O 1
ATOM 3684 N N . PRO A 1 487 ? 5.408 -49.644 6.272 1.00 22.78 487 PRO A N 1
ATOM 3685 C CA . PRO A 1 487 ? 5.429 -51.107 6.146 1.00 23.49 487 PRO A CA 1
ATOM 3686 C C . PRO A 1 487 ? 4.074 -51.664 5.690 1.00 24.29 487 PRO A C 1
ATOM 3687 O O . PRO A 1 487 ? 3.011 -51.155 6.051 1.00 24.84 487 PRO A O 1
ATOM 3691 N N . GLU A 1 488 ? 4.137 -52.676 4.836 1.00 24.96 488 GLU A N 1
ATOM 3692 C CA . GLU A 1 488 ? 2.955 -53.279 4.213 1.00 26.30 488 GLU A CA 1
ATOM 3693 C C . GLU A 1 488 ? 1.822 -53.656 5.200 1.00 25.20 488 GLU A C 1
ATOM 3694 O O . GLU A 1 488 ? 0.651 -53.532 4.866 1.00 24.94 488 GLU A O 1
ATOM 3700 N N . ALA A 1 489 ? 2.166 -54.057 6.422 1.00 25.16 489 ALA A N 1
ATOM 3701 C CA . ALA A 1 489 ? 1.155 -54.434 7.413 1.00 26.01 489 ALA A CA 1
ATOM 3702 C C . ALA A 1 489 ? 0.178 -53.308 7.791 1.00 26.27 489 ALA A C 1
ATOM 3703 O O . ALA A 1 489 ? -0.911 -53.583 8.287 1.00 27.79 489 ALA A O 1
ATOM 3705 N N . PHE A 1 490 ? 0.557 -52.055 7.568 1.00 25.39 490 PHE A N 1
ATOM 3706 C CA . PHE A 1 490 ? -0.331 -50.938 7.894 1.00 25.57 490 PHE A CA 1
ATOM 3707 C C . PHE A 1 490 ? -1.343 -50.642 6.781 1.00 25.94 490 PHE A C 1
ATOM 3708 O O . PHE A 1 490 ? -2.128 -49.701 6.891 1.00 25.98 490 PHE A O 1
ATOM 3716 N N . ALA A 1 491 ? -1.325 -51.435 5.708 1.00 25.75 491 ALA A N 1
ATOM 3717 C CA . ALA A 1 491 ? -2.141 -51.139 4.525 1.00 25.72 491 ALA A CA 1
ATOM 3718 C C . ALA A 1 491 ? -3.650 -50.981 4.775 1.00 25.93 491 ALA A C 1
ATOM 3719 O O . ALA A 1 491 ? -4.250 -50.028 4.298 1.00 25.92 491 ALA A O 1
ATOM 3721 N N . THR A 1 492 ? -4.260 -51.923 5.496 1.00 26.11 492 THR A N 1
ATOM 3722 C CA . THR A 1 492 ? -5.726 -51.984 5.592 1.00 26.54 492 THR A CA 1
ATOM 3723 C C . THR A 1 492 ? -6.342 -50.721 6.205 1.00 25.85 492 THR A C 1
ATOM 3724 O O . THR A 1 492 ? -7.260 -50.122 5.642 1.00 24.94 492 THR A O 1
ATOM 3728 N N . TRP A 1 493 ? -5.847 -50.327 7.368 1.00 25.39 493 TRP A N 1
ATOM 3729 C CA . TRP A 1 493 ? -6.441 -49.192 8.048 1.00 25.89 493 TRP A CA 1
ATOM 3730 C C . TRP A 1 493 ? -6.082 -47.864 7.379 1.00 25.58 493 TRP A C 1
ATOM 3731 O O . TRP A 1 493 ? -6.874 -46.919 7.451 1.00 25.47 493 TRP A O 1
ATOM 3742 N N . ASN A 1 494 ? -4.936 -47.812 6.679 1.00 24.31 494 ASN A N 1
ATOM 3743 C CA . ASN A 1 494 ? -4.602 -46.641 5.853 1.00 23.94 494 ASN A CA 1
ATOM 3744 C C . ASN A 1 494 ? -5.540 -46.473 4.657 1.00 24.15 494 ASN A C 1
ATOM 3745 O O . ASN A 1 494 ? -5.910 -45.348 4.287 1.00 23.18 494 ASN A O 1
ATOM 3750 N N . PHE A 1 495 ? -5.944 -47.600 4.079 1.00 24.66 495 PHE A N 1
ATOM 3751 C CA . PHE A 1 495 ? -6.884 -47.606 2.956 1.00 25.01 495 PHE A CA 1
ATOM 3752 C C . PHE A 1 495 ? -8.253 -47.105 3.408 1.00 24.69 495 PHE A C 1
ATOM 3753 O O . PHE A 1 495 ? -8.841 -46.222 2.789 1.00 24.52 495 PHE A O 1
ATOM 3761 N N . VAL A 1 496 ? -8.748 -47.663 4.508 1.00 24.49 496 VAL A N 1
ATOM 3762 C CA . VAL A 1 496 ? -10.026 -47.236 5.058 1.00 24.16 496 VAL A CA 1
ATOM 3763 C C . VAL A 1 496 ? -9.980 -45.735 5.384 1.00 23.94 496 VAL A C 1
ATOM 3764 O O . VAL A 1 496 ? -10.872 -44.992 4.973 1.00 24.83 496 VAL A O 1
ATOM 3768 N N . SER A 1 497 ? -8.927 -45.295 6.075 1.00 23.25 497 SER A N 1
ATOM 3769 C CA . SER A 1 497 ? -8.732 -43.880 6.401 1.00 22.27 497 SER A CA 1
ATOM 3770 C C . SER A 1 497 ? -8.790 -42.968 5.175 1.00 22.67 497 SER A C 1
ATOM 3771 O O . SER A 1 497 ? -9.463 -41.923 5.180 1.00 21.99 497 SER A O 1
ATOM 3774 N N . SER A 1 498 ? -8.092 -43.358 4.118 1.00 22.68 498 SER A N 1
ATOM 3775 C CA . SER A 1 498 ? -8.134 -42.582 2.874 1.00 23.35 498 SER A CA 1
ATOM 3776 C C . SER A 1 498 ? -9.523 -42.496 2.232 1.00 23.48 498 SER A C 1
ATOM 3777 O O . SER A 1 498 ? -9.935 -41.427 1.789 1.00 22.89 498 SER A O 1
ATOM 3780 N N . LEU A 1 499 ? -10.254 -43.614 2.173 1.00 24.07 499 LEU A N 1
ATOM 3781 C CA . LEU A 1 499 ? -11.643 -43.568 1.696 1.00 24.46 499 LEU A CA 1
ATOM 3782 C C . LEU A 1 499 ? -12.496 -42.620 2.537 1.00 24.18 499 LEU A C 1
ATOM 3783 O O . LEU A 1 499 ? -13.329 -41.877 2.017 1.00 23.42 499 LEU A O 1
ATOM 3788 N N . GLY A 1 500 ? -12.289 -42.643 3.854 1.00 24.18 500 GLY A N 1
ATOM 3789 C CA . GLY A 1 500 ? -12.999 -41.707 4.715 1.00 23.25 500 GLY A CA 1
ATOM 3790 C C . GLY A 1 500 ? -12.699 -40.257 4.376 1.00 22.55 500 GLY A C 1
ATOM 3791 O O . GLY A 1 500 ? -13.614 -39.434 4.349 1.00 22.23 500 GLY A O 1
ATOM 3792 N N . ALA A 1 501 ? -11.424 -39.944 4.127 1.00 21.48 501 ALA A N 1
ATOM 3793 C CA . ALA A 1 501 ? -11.026 -38.579 3.769 1.00 21.86 501 ALA A CA 1
ATOM 3794 C C . ALA A 1 501 ? -11.626 -38.142 2.425 1.00 22.46 501 ALA A C 1
ATOM 3795 O O . ALA A 1 501 ? -11.912 -36.964 2.227 1.00 21.72 501 ALA A O 1
ATOM 3797 N N . PHE A 1 502 ? -11.816 -39.091 1.514 1.00 23.10 502 PHE A N 1
ATOM 3798 C CA . PHE A 1 502 ? -12.380 -38.736 0.199 1.00 24.40 502 PHE A CA 1
ATOM 3799 C C . PHE A 1 502 ? -13.865 -38.411 0.334 1.00 24.26 502 PHE A C 1
ATOM 3800 O O . PHE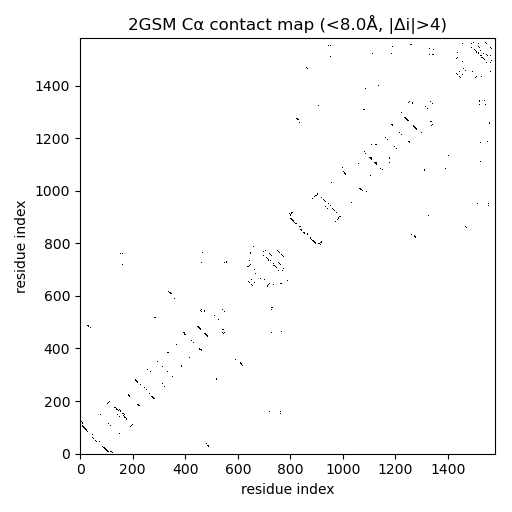 A 1 502 ? -14.342 -37.436 -0.243 1.00 25.08 502 PHE A O 1
ATOM 3808 N N . LEU A 1 503 ? -14.591 -39.230 1.101 1.00 24.95 503 LEU A N 1
ATOM 3809 C CA . LEU A 1 503 ? -15.982 -38.933 1.449 1.00 24.59 503 LEU A CA 1
ATOM 3810 C C . LEU A 1 503 ? -16.127 -37.585 2.186 1.00 24.41 503 LEU A C 1
ATOM 3811 O O . LEU A 1 503 ? -17.052 -36.832 1.899 1.00 23.35 503 LEU A O 1
ATOM 3816 N N . SER A 1 504 ? -15.231 -37.304 3.143 1.00 24.04 504 SER A N 1
ATOM 3817 C CA . SER A 1 504 ? -15.268 -36.038 3.899 1.00 24.25 504 SER A CA 1
ATOM 3818 C C . SER A 1 504 ? -15.082 -34.855 2.970 1.00 24.13 504 SER A C 1
ATOM 3819 O O . SER A 1 504 ? -15.721 -33.814 3.129 1.00 24.00 504 SER A O 1
ATOM 3822 N N . PHE A 1 505 ? -14.210 -35.037 1.987 1.00 24.12 505 PHE A N 1
ATOM 3823 C CA . PHE A 1 505 ? -13.959 -34.024 0.989 1.00 25.04 505 PHE A CA 1
ATOM 3824 C C . PHE A 1 505 ? -15.194 -33.777 0.115 1.00 24.49 505 PHE A C 1
ATOM 3825 O O . PHE A 1 505 ? -15.565 -32.639 -0.093 1.00 25.22 505 PHE A O 1
ATOM 3833 N N . ALA A 1 506 ? -15.822 -34.841 -0.376 1.00 25.02 506 ALA A N 1
ATOM 3834 C CA . ALA A 1 506 ? -17.122 -34.730 -1.041 1.00 25.29 506 ALA A CA 1
ATOM 3835 C C . ALA A 1 506 ? -18.144 -33.966 -0.164 1.00 25.43 506 ALA A C 1
ATOM 3836 O O . ALA A 1 506 ? -18.865 -33.091 -0.643 1.00 25.41 506 ALA A O 1
ATOM 3838 N N . SER A 1 507 ? -18.187 -34.261 1.131 1.00 25.11 507 SER A N 1
ATOM 3839 C CA . SER A 1 507 ? -19.101 -33.529 2.013 1.00 25.06 507 SER A CA 1
ATOM 3840 C C . SER A 1 507 ? -18.770 -32.032 2.078 1.00 25.05 507 SER A C 1
ATOM 3841 O O . SER A 1 507 ? -19.676 -31.214 2.155 1.00 26.37 507 SER A O 1
ATOM 3844 N N . PHE A 1 508 ? -17.484 -31.676 2.028 1.00 25.14 508 PHE A N 1
ATOM 3845 C CA . PHE A 1 508 ? -17.068 -30.283 2.119 1.00 24.36 508 PHE A CA 1
ATOM 3846 C C . PHE A 1 508 ? -17.364 -29.515 0.837 1.00 24.55 508 PHE A C 1
ATOM 3847 O O . PHE A 1 508 ? -17.783 -28.370 0.882 1.00 24.11 508 PHE A O 1
ATOM 3855 N N . LEU A 1 509 ? -17.125 -30.149 -0.310 1.00 25.05 509 LEU A N 1
ATOM 3856 C CA . LEU A 1 509 ? -17.505 -29.552 -1.591 1.00 24.94 509 LEU A CA 1
ATOM 3857 C C . LEU A 1 509 ? -19.018 -29.327 -1.670 1.00 24.84 509 LEU A C 1
ATOM 3858 O O . LEU A 1 509 ? -19.481 -28.304 -2.191 1.00 25.23 509 LEU A O 1
ATOM 3863 N N . PHE A 1 510 ? -19.786 -30.291 -1.165 1.00 24.92 510 PHE A N 1
ATOM 3864 C CA . PHE A 1 510 ? -21.238 -30.171 -1.119 1.00 25.33 510 PHE A CA 1
ATOM 3865 C C . PHE A 1 510 ? -21.650 -29.005 -0.205 1.00 25.11 510 PHE A C 1
ATOM 3866 O O . PHE A 1 510 ? -22.511 -28.195 -0.565 1.00 25.42 510 PHE A O 1
ATOM 3874 N N . PHE A 1 511 ? -21.032 -28.923 0.974 1.00 25.20 511 PHE A N 1
ATOM 3875 C CA . PHE A 1 511 ? -21.200 -27.768 1.867 1.00 24.85 511 PHE A CA 1
ATOM 3876 C C . PHE A 1 511 ? -20.973 -26.428 1.163 1.00 24.69 511 PHE A C 1
ATOM 3877 O O . PHE A 1 511 ? -21.789 -25.520 1.275 1.00 24.76 511 PHE A O 1
ATOM 3885 N N . LEU A 1 512 ? -19.870 -26.307 0.440 1.00 25.26 512 LEU A N 1
ATOM 3886 C CA . LEU A 1 512 ? -19.595 -25.069 -0.290 1.00 26.17 512 LEU A CA 1
ATOM 3887 C C . LEU A 1 512 ? -20.721 -24.786 -1.281 1.00 26.60 512 LEU A C 1
ATOM 3888 O O . LEU A 1 512 ? -21.152 -23.639 -1.417 1.00 26.94 512 LEU A O 1
ATOM 3893 N N . GLY A 1 513 ? -21.196 -25.840 -1.949 1.00 26.78 513 GLY A N 1
ATOM 3894 C CA . GLY A 1 513 ? -22.374 -25.763 -2.805 1.00 26.77 513 GLY A CA 1
ATOM 3895 C C . GLY A 1 513 ? -23.614 -25.269 -2.067 1.00 26.57 513 GLY A C 1
ATOM 3896 O O . GLY A 1 513 ? -24.340 -24.419 -2.595 1.00 26.64 513 GLY A O 1
ATOM 3897 N N . VAL A 1 514 ? -23.848 -25.787 -0.855 1.00 26.61 514 VAL A N 1
ATOM 3898 C CA . VAL A 1 514 ? -24.948 -25.326 0.013 1.00 26.61 514 VAL A CA 1
ATOM 3899 C C . VAL A 1 514 ? -24.833 -23.846 0.392 1.00 26.67 514 VAL A C 1
ATOM 3900 O O . VAL A 1 514 ? -25.832 -23.134 0.373 1.00 27.20 514 VAL A O 1
ATOM 3904 N N . ILE A 1 515 ? -23.628 -23.403 0.754 1.00 26.48 515 ILE A N 1
ATOM 3905 C CA . ILE A 1 515 ? -23.360 -21.988 1.008 1.00 26.82 515 ILE A CA 1
ATOM 3906 C C . ILE A 1 515 ? -23.600 -21.148 -0.263 1.00 27.13 515 ILE A C 1
ATOM 3907 O O . ILE A 1 515 ? -24.238 -20.087 -0.214 1.00 25.59 515 ILE A O 1
ATOM 3912 N N . PHE A 1 516 ? -23.085 -21.621 -1.389 1.00 27.33 516 PHE A N 1
ATOM 3913 C CA . PHE A 1 516 ? -23.291 -20.881 -2.644 1.00 28.35 516 PHE A CA 1
ATOM 3914 C C . PHE A 1 516 ? -24.785 -20.732 -2.944 1.00 27.93 516 PHE A C 1
ATOM 3915 O O . PHE A 1 516 ? -25.257 -19.626 -3.196 1.00 28.30 516 PHE A O 1
ATOM 3923 N N . TYR A 1 517 ? -25.520 -21.840 -2.887 1.00 27.57 517 TYR A N 1
ATOM 3924 C CA . TYR A 1 517 ? -26.962 -21.821 -3.088 1.00 27.62 517 TYR A CA 1
ATOM 3925 C C . TYR A 1 517 ? -27.662 -20.873 -2.104 1.00 28.14 517 TYR A C 1
ATOM 3926 O O . TYR A 1 517 ? -28.491 -20.055 -2.512 1.00 27.37 517 TYR A O 1
ATOM 3935 N N . THR A 1 518 ? -27.330 -20.991 -0.817 1.00 28.29 518 THR A N 1
ATOM 3936 C CA . THR A 1 518 ? -27.936 -20.146 0.204 1.00 28.54 518 THR A CA 1
ATOM 3937 C C . THR A 1 518 ? -27.782 -18.654 -0.090 1.00 28.93 518 THR A C 1
ATOM 3938 O O . THR A 1 518 ? -28.755 -17.911 -0.054 1.00 29.74 518 THR A O 1
ATOM 3942 N N . LEU A 1 519 ? -26.569 -18.213 -0.377 1.00 29.62 519 LEU A N 1
ATOM 3943 C CA . LEU A 1 519 ? -26.308 -16.779 -0.526 1.00 30.93 519 LEU A CA 1
ATOM 3944 C C . LEU A 1 519 ? -26.833 -16.212 -1.833 1.00 31.97 519 LEU A C 1
ATOM 3945 O O . LEU A 1 519 ? -26.981 -15.005 -1.988 1.00 32.32 519 LEU A O 1
ATOM 3950 N N . THR A 1 520 ? -27.117 -17.112 -2.759 1.00 33.04 520 THR A N 1
ATOM 3951 C CA . THR A 1 520 ? -27.456 -16.777 -4.131 1.00 34.15 520 THR A CA 1
ATOM 3952 C C . THR A 1 520 ? -28.977 -16.849 -4.309 1.00 34.35 520 THR A C 1
ATOM 3953 O O . THR A 1 520 ? -29.569 -15.947 -4.881 1.00 35.14 520 THR A O 1
ATOM 3957 N N . ARG A 1 521 ? -29.619 -17.876 -3.750 1.00 34.50 521 ARG A N 1
ATOM 3958 C CA . ARG A 1 521 ? -31.060 -18.052 -3.922 1.00 34.26 521 ARG A CA 1
ATOM 3959 C C . ARG A 1 521 ? -31.773 -18.735 -2.753 1.00 33.89 521 ARG A C 1
ATOM 3960 O O . ARG A 1 521 ? -32.839 -19.330 -2.922 1.00 33.37 521 ARG A O 1
ATOM 3968 N N . GLY A 1 522 ? -31.191 -18.645 -1.558 1.00 33.56 522 GLY A N 1
ATOM 3969 C CA . GLY A 1 522 ? -31.814 -19.222 -0.380 1.00 32.25 522 GLY A CA 1
ATOM 3970 C C . GLY A 1 522 ? -33.105 -18.505 -0.012 1.00 32.39 522 GLY A C 1
ATOM 3971 O O . GLY A 1 522 ? -33.276 -17.324 -0.317 1.00 31.84 522 GLY A O 1
ATOM 3972 N N . ALA A 1 523 ? -34.018 -19.217 0.638 1.00 32.12 523 ALA A N 1
ATOM 3973 C CA . ALA A 1 523 ? -35.266 -18.607 1.088 1.00 32.89 523 ALA A CA 1
ATOM 3974 C C . ALA A 1 523 ? -34.990 -17.302 1.854 1.00 33.59 523 ALA A C 1
ATOM 3975 O O . ALA A 1 523 ? -34.086 -17.232 2.704 1.00 33.59 523 ALA A O 1
ATOM 3977 N N . ARG A 1 524 ? -35.770 -16.277 1.535 1.00 33.85 524 ARG A N 1
ATOM 3978 C CA . ARG A 1 524 ? -35.621 -14.966 2.142 1.00 34.53 524 ARG A CA 1
ATOM 3979 C C . ARG A 1 524 ? -35.919 -15.081 3.626 1.00 34.51 524 ARG A C 1
ATOM 3980 O O . ARG A 1 524 ? -36.905 -15.714 4.028 1.00 34.03 524 ARG A O 1
ATOM 3988 N N . VAL A 1 525 ? -35.029 -14.527 4.448 1.00 34.72 525 VAL A N 1
ATOM 3989 C CA . VAL A 1 525 ? -35.268 -14.520 5.888 1.00 34.89 525 VAL A CA 1
ATOM 3990 C C . VAL A 1 525 ? -36.108 -13.291 6.183 1.00 35.63 525 VAL A C 1
ATOM 3991 O O . VAL A 1 525 ? -35.832 -12.197 5.700 1.00 35.81 525 VAL A O 1
ATOM 3995 N N . THR A 1 526 ? -37.144 -13.501 6.969 1.00 36.29 526 THR A N 1
ATOM 3996 C CA . THR A 1 526 ? -38.186 -12.519 7.142 1.00 37.73 526 THR A CA 1
ATOM 3997 C C . THR A 1 526 ? -38.227 -12.041 8.600 1.00 37.58 526 THR A C 1
ATOM 3998 O O . THR A 1 526 ? -38.446 -10.863 8.861 1.00 38.45 526 THR A O 1
ATOM 4002 N N . ALA A 1 527 ? -37.934 -12.946 9.528 1.00 37.45 527 ALA A N 1
ATOM 4003 C CA . ALA A 1 527 ? -38.026 -12.676 10.958 1.00 36.99 527 ALA A CA 1
ATOM 4004 C C . ALA A 1 527 ? -36.702 -12.245 11.604 1.00 37.15 527 ALA A C 1
ATOM 4005 O O . ALA A 1 527 ? -35.608 -12.692 11.206 1.00 36.80 527 ALA A O 1
ATOM 4007 N N . ASN A 1 528 ? -36.816 -11.380 12.612 1.00 36.61 528 ASN A N 1
ATOM 4008 C CA . ASN A 1 528 ? -35.689 -11.021 13.475 1.00 36.50 528 ASN A CA 1
ATOM 4009 C C . ASN A 1 528 ? -35.089 -12.270 14.122 1.00 35.85 528 ASN A C 1
ATOM 4010 O O . ASN A 1 528 ? -33.865 -12.480 14.116 1.00 35.24 528 ASN A O 1
ATOM 4015 N N . ASN A 1 529 ? -35.984 -13.086 14.667 1.00 35.51 529 ASN A N 1
ATOM 4016 C CA . ASN A 1 529 ? -35.665 -14.358 15.270 1.00 35.37 529 ASN A CA 1
ATOM 4017 C C . ASN A 1 529 ? -36.400 -15.436 14.493 1.00 35.25 529 ASN A C 1
ATOM 4018 O O . ASN A 1 529 ? -37.611 -15.613 14.665 1.00 35.07 529 ASN A O 1
ATOM 4023 N N . TYR A 1 530 ? -35.671 -16.159 13.644 1.00 34.50 530 TYR A N 1
ATOM 4024 C CA . TYR A 1 530 ? -36.274 -17.195 12.812 1.00 33.99 530 TYR A CA 1
ATOM 4025 C C . TYR A 1 530 ? -36.159 -18.562 13.470 1.00 34.29 530 TYR A C 1
ATOM 4026 O O . TYR A 1 530 ? -36.504 -19.573 12.864 1.00 34.53 530 TYR A O 1
ATOM 4035 N N . TRP A 1 531 ? -35.670 -18.598 14.711 1.00 34.95 531 TRP A N 1
ATOM 4036 C CA . TRP A 1 531 ? -35.580 -19.854 15.447 1.00 35.52 531 TRP A CA 1
ATOM 4037 C C . TRP A 1 531 ? -36.759 -19.991 16.422 1.00 36.51 531 TRP A C 1
ATOM 4038 O O . TRP A 1 531 ? -37.825 -20.451 16.031 1.00 37.01 531 TRP A O 1
ATOM 4049 N N . ASN A 1 532 ? -36.549 -19.613 17.682 1.00 37.43 532 ASN A N 1
ATOM 4050 C CA . ASN A 1 532 ? -37.585 -19.648 18.719 1.00 37.91 532 ASN A CA 1
ATOM 4051 C C . ASN A 1 532 ? -37.148 -18.744 19.867 1.00 38.59 532 ASN A C 1
ATOM 4052 O O . ASN A 1 532 ? -36.002 -18.293 19.900 1.00 38.57 532 ASN A O 1
ATOM 4057 N N . GLU A 1 533 ? -38.062 -18.470 20.797 1.00 39.38 533 GLU A N 1
ATOM 4058 C CA . GLU A 1 533 ? -37.822 -17.543 21.910 1.00 40.07 533 GLU A CA 1
ATOM 4059 C C . GLU A 1 533 ? -36.616 -17.906 22.779 1.00 39.68 533 GLU A C 1
ATOM 4060 O O . GLU A 1 533 ? -36.034 -17.039 23.433 1.00 39.63 533 GLU A O 1
ATOM 4066 N N . HIS A 1 534 ? -36.226 -19.178 22.765 1.00 39.56 534 HIS A N 1
ATOM 4067 C CA . HIS A 1 534 ? -35.103 -19.648 23.578 1.00 39.51 534 HIS A CA 1
ATOM 4068 C C . HIS A 1 534 ? -33.743 -19.342 22.948 1.00 39.66 534 HIS A C 1
ATOM 4069 O O . HIS A 1 534 ? -32.702 -19.624 23.540 1.00 39.57 534 HIS A O 1
ATOM 4076 N N . ALA A 1 535 ? -33.766 -18.765 21.745 1.00 39.40 535 ALA A N 1
ATOM 4077 C CA . ALA A 1 535 ? -32.630 -18.003 21.224 1.00 39.34 535 ALA A CA 1
ATOM 4078 C C . ALA A 1 535 ? -32.857 -16.577 21.708 1.00 39.35 535 ALA A C 1
ATOM 4079 O O . ALA A 1 535 ? -33.530 -15.775 21.041 1.00 38.86 535 ALA A O 1
ATOM 4081 N N . ASP A 1 536 ? -32.295 -16.280 22.882 1.00 39.70 536 ASP A N 1
ATOM 4082 C CA . ASP A 1 536 ? -32.710 -15.125 23.683 1.00 39.61 536 ASP A CA 1
ATOM 4083 C C . ASP A 1 536 ? -31.659 -14.027 23.828 1.00 38.89 536 ASP A C 1
ATOM 4084 O O . ASP A 1 536 ? -31.738 -13.200 24.741 1.00 39.42 536 ASP A O 1
ATOM 4089 N N . THR A 1 537 ? -30.693 -13.996 22.918 1.00 37.37 537 THR A N 1
ATOM 4090 C CA . THR A 1 537 ? -29.649 -12.976 22.963 1.00 36.42 537 THR A CA 1
ATOM 4091 C C . THR A 1 537 ? -29.958 -11.841 21.994 1.00 36.08 537 THR A C 1
ATOM 4092 O O . THR A 1 537 ? -30.848 -11.958 21.158 1.00 36.39 537 THR A O 1
ATOM 4096 N N . LEU A 1 538 ? -29.196 -10.760 22.079 1.00 35.69 538 LEU A N 1
ATOM 4097 C CA . LEU A 1 538 ? -29.541 -9.532 21.377 1.00 35.34 538 LEU A CA 1
ATOM 4098 C C . LEU A 1 538 ? -29.561 -9.580 19.850 1.00 35.48 538 LEU A C 1
ATOM 4099 O O . LEU A 1 538 ? -30.305 -8.805 19.238 1.00 35.36 538 LEU A O 1
ATOM 4104 N N . GLU A 1 539 ? -28.777 -10.463 19.223 1.00 34.32 539 GLU A N 1
ATOM 4105 C CA . GLU A 1 539 ? -28.801 -10.530 17.752 1.00 34.00 539 GLU A CA 1
ATOM 4106 C C . GLU A 1 539 ? -30.185 -10.883 17.214 1.00 33.44 539 GLU A C 1
ATOM 4107 O O . GLU A 1 539 ? -30.577 -10.408 16.138 1.00 33.23 539 GLU A O 1
ATOM 4113 N N . TRP A 1 540 ? -30.922 -11.691 17.983 1.00 33.23 540 TRP A N 1
ATOM 4114 C CA . TRP A 1 540 ? -32.251 -12.168 17.600 1.00 34.14 540 TRP A CA 1
ATOM 4115 C C . TRP A 1 540 ? -33.354 -11.110 17.806 1.00 34.84 540 TRP A C 1
ATOM 4116 O O . TRP A 1 540 ? -34.523 -11.342 17.509 1.00 34.75 540 TRP A O 1
ATOM 4127 N N . THR A 1 541 ? -32.910 -9.942 18.258 1.00 35.68 541 THR A N 1
ATOM 4128 C CA . THR A 1 541 ? -33.700 -8.775 18.625 1.00 36.58 541 THR A CA 1
ATOM 4129 C C . THR A 1 541 ? -33.595 -7.769 17.467 1.00 37.07 541 THR A C 1
ATOM 4130 O O . THR A 1 541 ? -34.346 -6.787 17.387 1.00 37.07 541 THR A O 1
ATOM 4134 N N . LEU A 1 542 ? -32.645 -8.030 16.571 1.00 36.63 542 LEU A N 1
ATOM 4135 C CA . LEU A 1 542 ? -32.346 -7.136 15.454 1.00 36.90 542 LEU A CA 1
ATOM 4136 C C . LEU A 1 542 ? -32.823 -7.743 14.138 1.00 36.81 542 LEU A C 1
ATOM 4137 O O . LEU A 1 542 ? -33.199 -8.908 14.090 1.00 36.90 542 LEU A O 1
ATOM 4142 N N . THR A 1 543 ? -32.818 -6.953 13.075 1.00 37.18 543 THR A N 1
ATOM 4143 C CA . THR A 1 543 ? -33.251 -7.441 11.765 1.00 37.74 543 THR A CA 1
ATOM 4144 C C . THR A 1 543 ? -32.268 -8.497 11.218 1.00 38.05 543 THR A C 1
ATOM 4145 O O . THR A 1 543 ? -31.202 -8.709 11.804 1.00 37.87 543 THR A O 1
ATOM 4149 N N . SER A 1 544 ? -32.628 -9.165 10.122 1.00 38.10 544 SER A N 1
ATOM 4150 C CA . SER A 1 544 ? -31.724 -10.115 9.472 1.00 38.54 544 SER A CA 1
ATOM 4151 C C . SER A 1 544 ? -31.537 -9.742 7.998 1.00 39.03 544 SER A C 1
ATOM 4152 O O . SER A 1 544 ? -32.447 -9.972 7.193 1.00 39.35 544 SER A O 1
ATOM 4155 N N . PRO A 1 545 ? -30.381 -9.185 7.625 1.00 39.43 545 PRO A N 1
ATOM 4156 C CA . PRO A 1 545 ? -29.257 -8.894 8.535 1.00 39.84 545 PRO A CA 1
ATOM 4157 C C . PRO A 1 545 ? -29.485 -7.699 9.478 1.00 40.12 545 PRO A C 1
ATOM 4158 O O . PRO A 1 545 ? -30.443 -6.979 9.260 1.00 40.81 545 PRO A O 1
ATOM 4162 N N . PRO A 1 546 ? -28.638 -7.489 10.487 1.00 40.50 546 PRO A N 1
ATOM 4163 C CA . PRO A 1 546 ? -28.747 -6.295 11.332 1.00 41.09 546 PRO A CA 1
ATOM 4164 C C . PRO A 1 546 ? -28.456 -5.014 10.535 1.00 42.08 546 PRO A C 1
ATOM 4165 O O . PRO A 1 546 ? -27.824 -5.097 9.476 1.00 41.82 546 PRO A O 1
ATOM 4169 N N . PRO A 1 547 ? -28.914 -3.854 11.018 1.00 43.25 547 PRO A N 1
ATOM 4170 C CA . PRO A 1 547 ? -28.612 -2.577 10.350 1.00 44.23 547 PRO A CA 1
ATOM 4171 C C . PRO A 1 547 ? -27.103 -2.370 10.323 1.00 45.50 547 PRO A C 1
ATOM 4172 O O . PRO A 1 547 ? -26.411 -2.929 11.192 1.00 45.48 547 PRO A O 1
ATOM 4176 N N . GLU A 1 548 ? -26.597 -1.611 9.352 1.00 46.87 548 GLU A N 1
ATOM 4177 C CA . GLU A 1 548 ? -25.166 -1.307 9.284 1.00 48.31 548 GLU A CA 1
ATOM 4178 C C . GLU A 1 548 ? -24.692 -0.802 10.645 1.00 49.82 548 GLU A C 1
ATOM 4179 O O . GLU A 1 548 ? -23.638 -1.223 11.152 1.00 50.25 548 GLU A O 1
ATOM 4185 N N . HIS A 1 549 ? -25.499 0.067 11.255 1.00 50.93 549 HIS A N 1
ATOM 4186 C CA . HIS A 1 549 ? -25.202 0.564 12.590 1.00 51.96 549 HIS A CA 1
ATOM 4187 C C . HIS A 1 549 ? -26.227 0.071 13.590 1.00 52.20 549 HIS A C 1
ATOM 4188 O O . HIS A 1 549 ? -27.414 0.366 13.475 1.00 52.70 549 HIS A O 1
ATOM 4195 N N . THR A 1 550 ? -25.753 -0.728 14.541 1.00 52.64 550 THR A N 1
ATOM 4196 C CA . THR A 1 550 ? -26.585 -1.297 15.595 1.00 53.03 550 THR A CA 1
ATOM 4197 C C . THR A 1 550 ? -26.237 -0.609 16.901 1.00 53.28 550 THR A C 1
ATOM 4198 O O . THR A 1 550 ? -25.113 -0.117 17.058 1.00 53.75 550 THR A O 1
ATOM 4202 N N . PHE A 1 551 ? -27.191 -0.597 17.836 1.00 53.31 551 PHE A N 1
ATOM 4203 C CA . PHE A 1 551 ? -26.979 -0.088 19.199 1.00 53.43 551 PHE A CA 1
ATOM 4204 C C . PHE A 1 551 ? -26.432 1.347 19.270 1.00 54.08 551 PHE A C 1
ATOM 4205 O O . PHE A 1 551 ? -25.929 1.809 20.306 1.00 54.78 551 PHE A O 1
ATOM 4213 N N . LEU B 2 5 ? 15.596 -67.105 13.703 1.00 39.71 30 LEU B N 1
ATOM 4214 C CA . LEU B 2 5 ? 14.923 -66.299 14.768 1.00 39.13 30 LEU B CA 1
ATOM 4215 C C . LEU B 2 5 ? 13.521 -65.904 14.328 1.00 38.86 30 LEU B C 1
ATOM 4216 O O . LEU B 2 5 ? 13.297 -65.576 13.167 1.00 38.49 30 LEU B O 1
ATOM 4221 N N . GLU B 2 6 ? 12.587 -65.922 15.270 1.00 37.98 31 GLU B N 1
ATOM 4222 C CA . GLU B 2 6 ? 11.206 -65.552 14.996 1.00 37.73 31 GLU B CA 1
ATOM 4223 C C . GLU B 2 6 ? 11.037 -64.027 14.896 1.00 36.49 31 GLU B C 1
ATOM 4224 O O . GLU B 2 6 ? 11.563 -63.272 15.706 1.00 36.03 31 GLU B O 1
ATOM 4230 N N . ILE B 2 7 ? 10.299 -63.581 13.895 1.00 35.75 32 ILE B N 1
ATOM 4231 C CA . ILE B 2 7 ? 9.963 -62.166 13.782 1.00 35.23 32 ILE B CA 1
ATOM 4232 C C . ILE B 2 7 ? 8.753 -61.877 14.669 1.00 34.33 32 ILE B C 1
ATOM 4233 O O . ILE B 2 7 ? 7.640 -62.340 14.392 1.00 34.28 32 ILE B O 1
ATOM 4238 N N . ILE B 2 8 ? 8.989 -61.139 15.749 1.00 33.35 33 ILE B N 1
ATOM 4239 C CA . ILE B 2 8 ? 7.959 -60.903 16.754 1.00 32.66 33 ILE B CA 1
ATOM 4240 C C . ILE B 2 8 ? 7.530 -59.432 16.845 1.00 31.65 33 ILE B C 1
ATOM 4241 O O . ILE B 2 8 ? 6.333 -59.135 16.831 1.00 31.04 33 ILE B O 1
ATOM 4246 N N . GLY B 2 9 ? 8.507 -58.527 16.960 1.00 31.07 34 GLY B N 1
ATOM 4247 C CA . GLY B 2 9 ? 8.241 -57.104 17.082 1.00 30.05 34 GLY B CA 1
ATOM 4248 C C . GLY B 2 9 ? 7.991 -56.436 15.734 1.00 29.74 34 GLY B C 1
ATOM 4249 O O . GLY B 2 9 ? 8.884 -55.824 15.146 1.00 29.03 34 GLY B O 1
ATOM 4250 N N . ARG B 2 10 ? 6.762 -56.534 15.255 1.00 29.16 35 ARG B N 1
ATOM 4251 C CA . ARG B 2 10 ? 6.399 -55.926 13.976 1.00 29.52 35 ARG B CA 1
ATOM 4252 C C . ARG B 2 10 ? 4.889 -55.700 13.888 1.00 28.73 35 ARG B C 1
ATOM 4253 O O . ARG B 2 10 ? 4.131 -56.398 14.562 1.00 28.85 35 ARG B O 1
ATOM 4261 N N . PRO B 2 11 ? 4.436 -54.768 13.047 1.00 28.57 36 PRO B N 1
ATOM 4262 C CA . PRO B 2 11 ? 3.002 -54.644 12.785 1.00 28.63 36 PRO B CA 1
ATOM 4263 C C . PRO B 2 11 ? 2.481 -55.852 12.009 1.00 29.51 36 PRO B C 1
ATOM 4264 O O . PRO B 2 11 ? 3.225 -56.470 11.240 1.00 28.88 36 PRO B O 1
ATOM 4268 N N . GLN B 2 12 ? 1.222 -56.209 12.249 1.00 30.31 37 GLN B N 1
ATOM 4269 C CA . GLN B 2 12 ? 0.573 -57.310 11.533 1.00 30.98 37 GLN B CA 1
ATOM 4270 C C . GLN B 2 12 ? -0.600 -56.770 10.705 1.00 30.82 37 GLN B C 1
ATOM 4271 O O . GLN B 2 12 ? -1.225 -55.796 11.114 1.00 30.84 37 GLN B O 1
ATOM 4277 N N . PRO B 2 13 ? -0.901 -57.382 9.553 1.00 30.74 38 PRO B N 1
ATOM 4278 C CA . PRO B 2 13 ? -1.976 -56.885 8.672 1.00 30.46 38 PRO B CA 1
ATOM 4279 C C . PRO B 2 13 ? -3.324 -56.749 9.384 1.00 30.20 38 PRO B C 1
ATOM 4280 O O . PRO B 2 13 ? -3.779 -57.685 10.047 1.00 29.48 38 PRO B O 1
ATOM 4284 N N . GLY B 2 14 ? -3.942 -55.575 9.247 1.00 29.62 39 GLY B N 1
ATOM 4285 C CA . GLY B 2 14 ? -5.225 -55.282 9.860 1.00 29.26 39 GLY B CA 1
ATOM 4286 C C . GLY B 2 14 ? -5.214 -55.143 11.374 1.00 29.53 39 GLY B C 1
ATOM 4287 O O . GLY B 2 14 ? -6.278 -55.135 11.983 1.00 30.25 39 GLY B O 1
ATOM 4288 N N . GLY B 2 15 ? -4.036 -55.027 11.989 1.00 29.22 40 GLY B N 1
ATOM 4289 C CA . GLY B 2 15 ? -3.927 -55.049 13.447 1.00 28.87 40 GLY B CA 1
ATOM 4290 C C . GLY B 2 15 ? -4.632 -53.859 14.079 1.00 28.84 40 GLY B C 1
ATOM 4291 O O . GLY B 2 15 ? -4.648 -52.766 13.500 1.00 28.80 40 GLY B O 1
ATOM 4292 N N . THR B 2 16 ? -5.219 -54.065 15.257 1.00 28.39 41 THR B N 1
ATOM 4293 C CA . THR B 2 16 ? -5.897 -52.982 15.980 1.00 28.39 41 THR B CA 1
ATOM 4294 C C . THR B 2 16 ? -5.345 -52.860 17.403 1.00 28.47 41 THR B C 1
ATOM 4295 O O . THR B 2 16 ? -5.709 -51.939 18.132 1.00 28.18 41 THR B O 1
ATOM 4299 N N . GLY B 2 17 ? -4.464 -53.791 17.781 1.00 28.40 42 GLY B N 1
ATOM 4300 C CA . GLY B 2 17 ? -3.886 -53.819 19.105 1.00 28.42 42 GLY B CA 1
ATOM 4301 C C . GLY B 2 17 ? -2.428 -53.423 19.084 1.00 28.97 42 GLY B C 1
ATOM 4302 O O . GLY B 2 17 ? -1.878 -53.085 18.034 1.00 28.85 42 GLY B O 1
ATOM 4303 N N . PHE B 2 18 ? -1.813 -53.456 20.258 1.00 28.79 43 PHE B N 1
ATOM 4304 C CA . PHE B 2 18 ? -0.386 -53.272 20.404 1.00 29.54 43 PHE B CA 1
ATOM 4305 C C . PHE B 2 18 ? 0.410 -54.366 19.699 1.00 29.47 43 PHE B C 1
ATOM 4306 O O . PHE B 2 18 ? -0.104 -55.455 19.437 1.00 28.87 43 PHE B O 1
ATOM 4314 N N . GLN B 2 19 ? 1.671 -54.064 19.405 1.00 28.97 44 GLN B N 1
ATOM 4315 C CA . GLN B 2 19 ? 2.602 -55.091 18.952 1.00 29.78 44 GLN B CA 1
ATOM 4316 C C . GLN B 2 19 ? 2.826 -56.056 20.121 1.00 30.20 44 GLN B C 1
ATOM 4317 O O . GLN B 2 19 ? 2.642 -55.652 21.271 1.00 30.34 44 GLN B O 1
ATOM 4323 N N . PRO B 2 20 ? 3.204 -57.310 19.850 1.00 30.57 45 PRO B N 1
ATOM 4324 C CA . PRO B 2 20 ? 3.506 -58.261 20.931 1.00 30.88 45 PRO B CA 1
ATOM 4325 C C . PRO B 2 20 ? 4.498 -57.684 21.933 1.00 31.24 45 PRO B C 1
ATOM 4326 O O . PRO B 2 20 ? 5.446 -56.988 21.554 1.00 31.04 45 PRO B O 1
ATOM 4330 N N . SER B 2 21 ? 4.256 -57.956 23.210 1.00 31.74 46 SER B N 1
ATOM 4331 C CA . SER B 2 21 ? 5.180 -57.584 24.258 1.00 32.25 46 SER B CA 1
ATOM 4332 C C . SER B 2 21 ? 6.327 -58.587 24.301 1.00 32.77 46 SER B C 1
ATOM 4333 O O . SER B 2 21 ? 6.106 -59.803 24.219 1.00 33.13 46 SER B O 1
ATOM 4336 N N . ALA B 2 22 ? 7.549 -58.074 24.423 1.00 33.02 47 ALA B N 1
ATOM 4337 C CA . ALA B 2 22 ? 8.720 -58.914 24.686 1.00 33.42 47 ALA B CA 1
ATOM 4338 C C . ALA B 2 22 ? 9.540 -58.383 25.853 1.00 33.45 47 ALA B C 1
ATOM 4339 O O . ALA B 2 22 ? 10.691 -58.774 26.034 1.00 33.59 47 ALA B O 1
ATOM 4341 N N . SER B 2 23 ? 8.953 -57.490 26.641 1.00 33.16 48 SER B N 1
ATOM 4342 C CA . SER B 2 23 ? 9.591 -57.017 27.869 1.00 33.75 48 SER B CA 1
ATOM 4343 C C . SER B 2 23 ? 8.546 -56.839 28.984 1.00 34.07 48 SER B C 1
ATOM 4344 O O . SER B 2 23 ? 7.356 -56.749 28.678 1.00 34.18 48 SER B O 1
ATOM 4347 N N . PRO B 2 24 ? 8.972 -56.819 30.259 1.00 34.37 49 PRO B N 1
ATOM 4348 C CA . PRO B 2 24 ? 8.050 -56.536 31.376 1.00 34.44 49 PRO B CA 1
ATOM 4349 C C . PRO B 2 24 ? 7.485 -55.106 31.354 1.00 34.06 49 PRO B C 1
ATOM 4350 O O . PRO B 2 24 ? 6.345 -54.908 31.752 1.00 34.18 49 PRO B O 1
ATOM 4354 N N . VAL B 2 25 ? 8.272 -54.140 30.894 1.00 33.41 50 VAL B N 1
ATOM 4355 C CA . VAL B 2 25 ? 7.795 -52.780 30.683 1.00 33.05 50 VAL B CA 1
ATOM 4356 C C . VAL B 2 25 ? 6.693 -52.717 29.624 1.00 32.86 50 VAL B C 1
ATOM 4357 O O . VAL B 2 25 ? 5.681 -52.064 29.842 1.00 32.59 50 VAL B O 1
ATOM 4361 N N . ALA B 2 26 ? 6.874 -53.403 28.495 1.00 32.90 51 ALA B N 1
ATOM 4362 C CA . ALA B 2 26 ? 5.832 -53.420 27.461 1.00 33.28 51 ALA B CA 1
ATOM 4363 C C . ALA B 2 26 ? 4.568 -54.104 27.993 1.00 33.63 51 ALA B C 1
ATOM 4364 O O . ALA B 2 26 ? 3.438 -53.673 27.743 1.00 33.79 51 ALA B O 1
ATOM 4366 N N . THR B 2 27 ? 4.765 -55.149 28.773 1.00 34.06 52 THR B N 1
ATOM 4367 C CA . THR B 2 27 ? 3.654 -55.826 29.429 1.00 34.04 52 THR B CA 1
ATOM 4368 C C . THR B 2 27 ? 2.852 -54.855 30.303 1.00 34.11 52 THR B C 1
ATOM 4369 O O . THR B 2 27 ? 1.618 -54.868 30.274 1.00 34.17 52 THR B O 1
ATOM 4373 N N . GLN B 2 28 ? 3.557 -54.021 31.059 1.00 34.23 53 GLN B N 1
ATOM 4374 C CA . GLN B 2 28 ? 2.926 -53.020 31.921 1.00 34.92 53 GLN B CA 1
ATOM 4375 C C . GLN B 2 28 ? 2.104 -52.007 31.105 1.00 34.97 53 GLN B C 1
ATOM 4376 O O . GLN B 2 28 ? 0.983 -51.658 31.507 1.00 34.97 53 GLN B O 1
ATOM 4382 N N . ILE B 2 29 ? 2.662 -51.543 29.974 1.00 34.31 54 ILE B N 1
ATOM 4383 C CA . ILE B 2 29 ? 1.950 -50.632 29.061 1.00 34.12 54 ILE B CA 1
ATOM 4384 C C . ILE B 2 29 ? 0.635 -51.280 28.612 1.00 33.75 54 ILE B C 1
ATOM 4385 O O . ILE B 2 29 ? -0.422 -50.662 28.712 1.00 34.14 54 ILE B O 1
ATOM 4390 N N . HIS B 2 30 ? 0.696 -52.523 28.146 1.00 33.63 55 HIS B N 1
ATOM 4391 C CA . HIS B 2 30 ? -0.501 -53.223 27.676 1.00 34.14 55 HIS B CA 1
ATOM 4392 C C . HIS B 2 30 ? -1.606 -53.304 28.748 1.00 34.92 55 HIS B C 1
ATOM 4393 O O . HIS B 2 30 ? -2.788 -53.073 28.456 1.00 34.00 55 HIS B O 1
ATOM 4400 N N . TRP B 2 31 ? -1.202 -53.612 29.984 1.00 35.71 56 TRP B N 1
ATOM 4401 C CA . TRP B 2 31 ? -2.126 -53.677 31.118 1.00 37.13 56 TRP B CA 1
ATOM 4402 C C . TRP B 2 31 ? -2.742 -52.331 31.471 1.00 36.38 56 TRP B C 1
ATOM 4403 O O . TRP B 2 31 ? -3.955 -52.237 31.610 1.00 36.66 56 TRP B O 1
ATOM 4414 N N . LEU B 2 32 ? -1.901 -51.306 31.607 1.00 35.99 57 LEU B N 1
ATOM 4415 C CA . LEU B 2 32 ? -2.339 -49.974 31.986 1.00 35.63 57 LEU B CA 1
ATOM 4416 C C . LEU B 2 32 ? -3.256 -49.368 30.920 1.00 35.50 57 LEU B C 1
ATOM 4417 O O . LEU B 2 32 ? -4.336 -48.848 31.226 1.00 35.62 57 LEU B O 1
ATOM 4422 N N . ASP B 2 33 ? -2.815 -49.434 29.671 1.00 34.43 58 ASP B N 1
ATOM 4423 C CA . ASP B 2 33 ? -3.639 -48.997 28.558 1.00 33.47 58 ASP B CA 1
ATOM 4424 C C . ASP B 2 33 ? -4.944 -49.795 28.491 1.00 33.54 58 ASP B C 1
ATOM 4425 O O . ASP B 2 33 ? -6.001 -49.224 28.223 1.00 33.10 58 ASP B O 1
ATOM 4430 N N . GLY B 2 34 ? -4.878 -51.107 28.738 1.00 33.61 59 GLY B N 1
ATOM 4431 C CA . GLY B 2 34 ? -6.080 -51.935 28.811 1.00 33.93 59 GLY B CA 1
ATOM 4432 C C . GLY B 2 34 ? -7.059 -51.489 29.901 1.00 34.30 59 GLY B C 1
ATOM 4433 O O . GLY B 2 34 ? -8.266 -51.390 29.675 1.00 33.88 59 GLY B O 1
ATOM 4434 N N . PHE B 2 35 ? -6.527 -51.204 31.087 1.00 35.16 60 PHE B N 1
ATOM 4435 C CA . PHE B 2 35 ? -7.316 -50.711 32.220 1.00 35.65 60 PHE B CA 1
ATOM 4436 C C . PHE B 2 35 ? -7.985 -49.355 31.882 1.00 35.39 60 PHE B C 1
ATOM 4437 O O . PHE B 2 35 ? -9.192 -49.182 32.063 1.00 35.73 60 PHE B O 1
ATOM 4445 N N . ILE B 2 36 ? -7.200 -48.407 31.390 1.00 34.92 61 ILE B N 1
ATOM 4446 C CA . ILE B 2 36 ? -7.719 -47.095 31.009 1.00 34.54 61 ILE B CA 1
ATOM 4447 C C . ILE B 2 36 ? -8.720 -47.188 29.845 1.00 34.57 61 ILE B C 1
ATOM 4448 O O . ILE B 2 36 ? -9.736 -46.483 29.844 1.00 34.92 61 ILE B O 1
ATOM 4453 N N . LEU B 2 37 ? -8.459 -48.071 28.884 1.00 33.81 62 LEU B N 1
ATOM 4454 C CA . LEU B 2 37 ? -9.371 -48.221 27.755 1.00 34.38 62 LEU B CA 1
ATOM 4455 C C . LEU B 2 37 ? -10.773 -48.646 28.213 1.00 34.39 62 LEU B C 1
ATOM 4456 O O . LEU B 2 37 ? -11.780 -48.077 27.772 1.00 33.43 62 LEU B O 1
ATOM 4461 N N . VAL B 2 38 ? -10.830 -49.642 29.098 1.00 34.92 63 VAL B N 1
ATOM 4462 C CA . VAL B 2 38 ? -12.102 -50.063 29.687 1.00 35.39 63 VAL B CA 1
ATOM 4463 C C . VAL B 2 38 ? -12.820 -48.857 30.315 1.00 35.18 63 VAL B C 1
ATOM 4464 O O . VAL B 2 38 ? -13.999 -48.642 30.029 1.00 35.60 63 VAL B O 1
ATOM 4468 N N . ILE B 2 39 ? -12.095 -48.057 31.103 1.00 35.24 64 ILE B N 1
ATOM 4469 C CA . ILE B 2 39 ? -12.651 -46.857 31.748 1.00 35.89 64 ILE B CA 1
ATOM 4470 C C . ILE B 2 39 ? -13.188 -45.856 30.719 1.00 36.04 64 ILE B C 1
ATOM 4471 O O . ILE B 2 39 ? -14.331 -45.406 30.821 1.00 36.00 64 ILE B O 1
ATOM 4476 N N . ILE B 2 40 ? -12.365 -45.506 29.726 1.00 35.58 65 ILE B N 1
ATOM 4477 C CA . ILE B 2 40 ? -12.765 -44.477 28.773 1.00 35.01 65 ILE B CA 1
ATOM 4478 C C . ILE B 2 40 ? -13.827 -44.975 27.795 1.00 35.01 65 ILE B C 1
ATOM 4479 O O . ILE B 2 40 ? -14.627 -44.197 27.316 1.00 35.09 65 ILE B O 1
ATOM 4484 N N . ALA B 2 41 ? -13.848 -46.271 27.514 1.00 35.31 66 ALA B N 1
ATOM 4485 C CA . ALA B 2 41 ? -14.940 -46.848 26.741 1.00 35.66 66 ALA B CA 1
ATOM 4486 C C . ALA B 2 41 ? -16.263 -46.733 27.517 1.00 36.17 66 ALA B C 1
ATOM 4487 O O . ALA B 2 41 ? -17.313 -46.496 26.916 1.00 35.88 66 ALA B O 1
ATOM 4489 N N . ALA B 2 42 ? -16.193 -46.892 28.844 1.00 36.23 67 ALA B N 1
ATOM 4490 C CA . ALA B 2 42 ? -17.358 -46.744 29.721 1.00 36.50 67 ALA B CA 1
ATOM 4491 C C . ALA B 2 42 ? -17.835 -45.298 29.767 1.00 36.19 67 ALA B C 1
ATOM 4492 O O . ALA B 2 42 ? -19.023 -45.060 29.584 1.00 36.59 67 ALA B O 1
ATOM 4494 N N . ILE B 2 43 ? -16.920 -44.348 30.013 1.00 36.11 68 ILE B N 1
ATOM 4495 C CA . ILE B 2 43 ? -17.258 -42.918 29.987 1.00 36.22 68 ILE B CA 1
ATOM 4496 C C . ILE B 2 43 ? -17.986 -42.557 28.687 1.00 36.19 68 ILE B C 1
ATOM 4497 O O . ILE B 2 43 ? -19.051 -41.927 28.719 1.00 35.65 68 ILE B O 1
ATOM 4502 N N . THR B 2 44 ? -17.413 -42.947 27.546 1.00 36.02 69 THR B N 1
ATOM 4503 C CA . THR B 2 44 ? -17.957 -42.493 26.267 1.00 36.36 69 THR B CA 1
ATOM 4504 C C . THR B 2 44 ? -19.250 -43.199 25.899 1.00 36.12 69 THR B C 1
ATOM 4505 O O . THR B 2 44 ? -20.162 -42.553 25.382 1.00 35.89 69 THR B O 1
ATOM 4509 N N . ILE B 2 45 ? -19.345 -44.501 26.185 1.00 36.59 70 ILE B N 1
ATOM 4510 C CA . ILE B 2 45 ? -20.611 -45.240 26.007 1.00 37.34 70 ILE B CA 1
ATOM 4511 C C . ILE B 2 45 ? -21.720 -44.564 26.851 1.00 37.36 70 ILE B C 1
ATOM 4512 O O . ILE B 2 45 ? -22.821 -44.296 26.359 1.00 37.44 70 ILE B O 1
ATOM 4517 N N . PHE B 2 46 ? -21.391 -44.269 28.107 1.00 36.89 71 PHE B N 1
ATOM 4518 C CA . PHE B 2 46 ? -22.275 -43.589 29.050 1.00 36.90 71 PHE B CA 1
ATOM 4519 C C . PHE B 2 46 ? -22.776 -42.266 28.474 1.00 36.21 71 PHE B C 1
ATOM 4520 O O . PHE B 2 46 ? -23.988 -42.037 28.369 1.00 36.07 71 PHE B O 1
ATOM 4528 N N . VAL B 2 47 ? -21.832 -41.404 28.109 1.00 35.30 72 VAL B N 1
ATOM 4529 C CA . VAL B 2 47 ? -22.135 -40.095 27.538 1.00 34.98 72 VAL B CA 1
ATOM 4530 C C . VAL B 2 47 ? -23.012 -40.236 26.299 1.00 35.00 72 VAL B C 1
ATOM 4531 O O . VAL B 2 47 ? -24.017 -39.531 26.167 1.00 34.67 72 VAL B O 1
ATOM 4535 N N . THR B 2 48 ? -22.641 -41.160 25.413 1.00 35.56 73 THR B N 1
ATOM 4536 C CA . THR B 2 48 ? -23.366 -41.374 24.157 1.00 36.65 73 THR B CA 1
ATOM 4537 C C . THR B 2 48 ? -24.803 -41.856 24.390 1.00 36.87 73 THR B C 1
ATOM 4538 O O . THR B 2 48 ? -25.739 -41.337 23.773 1.00 36.98 73 THR B O 1
ATOM 4542 N N . LEU B 2 49 ? -24.974 -42.826 25.288 1.00 37.18 74 LEU B N 1
ATOM 4543 C CA . LEU B 2 49 ? -26.303 -43.326 25.637 1.00 37.61 74 LEU B CA 1
ATOM 4544 C C . LEU B 2 49 ? -27.186 -42.237 26.260 1.00 37.61 74 LEU B C 1
ATOM 4545 O O . LEU B 2 49 ? -28.377 -42.154 25.956 1.00 37.59 74 LEU B O 1
ATOM 4550 N N . LEU B 2 50 ? -26.603 -41.384 27.099 1.00 37.44 75 LEU B N 1
ATOM 4551 C CA . LEU B 2 50 ? -27.355 -40.268 27.659 1.00 37.40 75 LEU B CA 1
ATOM 4552 C C . LEU B 2 50 ? -27.862 -39.320 26.571 1.00 37.55 75 LEU B C 1
ATOM 4553 O O . LEU B 2 50 ? -29.012 -38.857 26.635 1.00 37.63 75 LEU B O 1
ATOM 4558 N N . ILE B 2 51 ? -27.017 -39.035 25.574 1.00 36.95 76 ILE B N 1
ATOM 4559 C CA . ILE B 2 51 ? -27.409 -38.164 24.462 1.00 36.86 76 ILE B CA 1
ATOM 4560 C C . ILE B 2 51 ? -28.576 -38.763 23.688 1.00 36.16 76 ILE B C 1
ATOM 4561 O O . ILE B 2 51 ? -29.558 -38.080 23.405 1.00 36.14 76 ILE B O 1
ATOM 4566 N N . LEU B 2 52 ? -28.435 -40.026 23.311 1.00 35.65 77 LEU B N 1
ATOM 4567 C CA . LEU B 2 52 ? -29.408 -40.678 22.445 1.00 36.06 77 LEU B CA 1
ATOM 4568 C C . LEU B 2 52 ? -30.743 -40.864 23.166 1.00 36.63 77 LEU B C 1
ATOM 4569 O O . LEU B 2 52 ? -31.815 -40.667 22.573 1.00 35.95 77 LEU B O 1
ATOM 4574 N N . TYR B 2 53 ? -30.661 -41.219 24.447 1.00 37.16 78 TYR B N 1
ATOM 4575 C CA . TYR B 2 53 ? -31.844 -41.301 25.294 1.00 38.19 78 TYR B CA 1
ATOM 4576 C C . TYR B 2 53 ? -32.539 -39.947 25.449 1.00 38.34 78 TYR B C 1
ATOM 4577 O O . TYR B 2 53 ? -33.757 -39.865 25.313 1.00 39.19 78 TYR B O 1
ATOM 4586 N N . ALA B 2 54 ? -31.783 -38.891 25.730 1.00 38.38 79 ALA B N 1
ATOM 4587 C CA . ALA B 2 54 ? -32.390 -37.576 25.883 1.00 38.38 79 ALA B CA 1
ATOM 4588 C C . ALA B 2 54 ? -33.052 -37.085 24.592 1.00 39.01 79 ALA B C 1
ATOM 4589 O O . ALA B 2 54 ? -34.101 -36.426 24.639 1.00 38.61 79 ALA B O 1
ATOM 4591 N N . VAL B 2 55 ? -32.451 -37.411 23.445 1.00 39.47 80 VAL B N 1
ATOM 4592 C CA . VAL B 2 55 ? -33.020 -37.039 22.149 1.00 40.14 80 VAL B CA 1
ATOM 4593 C C . VAL B 2 55 ? -34.303 -37.844 21.893 1.00 40.55 80 VAL B C 1
ATOM 4594 O O . VAL B 2 55 ? -35.272 -37.321 21.333 1.00 40.99 80 VAL B O 1
ATOM 4598 N N . TRP B 2 56 ? -34.300 -39.112 22.286 1.00 40.93 81 TRP B N 1
ATOM 4599 C CA . TRP B 2 56 ? -35.486 -39.950 22.131 1.00 41.42 81 TRP B CA 1
ATOM 4600 C C . TRP B 2 56 ? -36.597 -39.522 23.099 1.00 41.15 81 TRP B C 1
ATOM 4601 O O . TRP B 2 56 ? -37.742 -39.357 22.691 1.00 41.53 81 TRP B O 1
ATOM 4612 N N . ARG B 2 57 ? -36.243 -39.310 24.364 1.00 40.52 82 ARG B N 1
ATOM 4613 C CA . ARG B 2 57 ? -37.228 -39.057 25.409 1.00 39.97 82 ARG B CA 1
ATOM 4614 C C . ARG B 2 57 ? -37.787 -37.637 25.356 1.00 39.52 82 ARG B C 1
ATOM 4615 O O . ARG B 2 57 ? -38.972 -37.408 25.613 1.00 39.25 82 ARG B O 1
ATOM 4623 N N . PHE B 2 58 ? -36.932 -36.683 25.013 1.00 38.42 83 PHE B N 1
ATOM 4624 C CA . PHE B 2 58 ? -37.298 -35.292 25.101 1.00 37.43 83 PHE B CA 1
ATOM 4625 C C . PHE B 2 58 ? -37.447 -34.616 23.743 1.00 37.68 83 PHE B C 1
ATOM 4626 O O . PHE B 2 58 ? -37.520 -33.386 23.663 1.00 37.63 83 PHE B O 1
ATOM 4634 N N . HIS B 2 59 ? -37.530 -35.427 22.690 1.00 37.74 84 HIS B N 1
ATOM 4635 C CA . HIS B 2 59 ? -37.826 -34.929 21.354 1.00 38.93 84 HIS B CA 1
ATOM 4636 C C . HIS B 2 59 ? -39.088 -34.059 21.405 1.00 39.52 84 HIS B C 1
ATOM 4637 O O . HIS B 2 59 ? -40.017 -34.357 22.172 1.00 39.25 84 HIS B O 1
ATOM 4644 N N . GLU B 2 60 ? -39.120 -33.006 20.589 1.00 39.98 85 GLU B N 1
ATOM 4645 C CA . GLU B 2 60 ? -40.226 -32.043 20.599 1.00 41.61 85 GLU B CA 1
ATOM 4646 C C . GLU B 2 60 ? -41.630 -32.643 20.363 1.00 42.45 85 GLU B C 1
ATOM 4647 O O . GLU B 2 60 ? -42.622 -32.078 20.824 1.00 42.47 85 GLU B O 1
ATOM 4653 N N . LYS B 2 61 ? -41.707 -33.776 19.664 1.00 43.53 86 LYS B N 1
ATOM 4654 C CA . LYS B 2 61 ? -42.982 -34.472 19.467 1.00 44.95 86 LYS B CA 1
ATOM 4655 C C . LYS B 2 61 ? -43.485 -35.203 20.718 1.00 45.42 86 LYS B C 1
ATOM 4656 O O . LYS B 2 61 ? -44.691 -35.335 20.919 1.00 45.88 86 LYS B O 1
ATOM 4662 N N . ARG B 2 62 ? -42.558 -35.652 21.559 1.00 45.71 87 ARG B N 1
ATOM 4663 C CA . ARG B 2 62 ? -42.864 -36.459 22.736 1.00 46.11 87 ARG B CA 1
ATOM 4664 C C . ARG B 2 62 ? -42.918 -35.637 24.044 1.00 45.99 87 ARG B C 1
ATOM 4665 O O . ARG B 2 62 ? -43.629 -35.998 24.995 1.00 46.02 87 ARG B O 1
ATOM 4673 N N . ASN B 2 63 ? -42.170 -34.540 24.093 1.00 45.44 88 ASN B N 1
ATOM 4674 C CA . ASN B 2 63 ? -42.203 -33.647 25.249 1.00 45.41 88 ASN B CA 1
ATOM 4675 C C . ASN B 2 63 ? -42.455 -32.230 24.763 1.00 45.24 88 ASN B C 1
ATOM 4676 O O . ASN B 2 63 ? -41.521 -31.504 24.402 1.00 45.46 88 ASN B O 1
ATOM 4681 N N . LYS B 2 64 ? -43.730 -31.848 24.740 1.00 44.71 89 LYS B N 1
ATOM 4682 C CA . LYS B 2 64 ? -44.145 -30.615 24.078 1.00 44.38 89 LYS B CA 1
ATOM 4683 C C . LYS B 2 64 ? -43.817 -29.358 24.883 1.00 43.24 89 LYS B C 1
ATOM 4684 O O . LYS B 2 64 ? -43.572 -28.298 24.307 1.00 43.13 89 LYS B O 1
ATOM 4690 N N . VAL B 2 65 ? -43.810 -29.465 26.206 1.00 42.02 90 VAL B N 1
ATOM 4691 C CA . VAL B 2 65 ? -43.460 -28.304 27.027 1.00 40.82 90 VAL B CA 1
ATOM 4692 C C . VAL B 2 65 ? -42.165 -28.566 27.783 1.00 40.02 90 VAL B C 1
ATOM 4693 O O . VAL B 2 65 ? -42.082 -29.486 28.607 1.00 39.31 90 VAL B O 1
ATOM 4697 N N . PRO B 2 66 ? -41.148 -27.766 27.471 1.00 39.24 91 PRO B N 1
ATOM 4698 C CA . PRO B 2 66 ? -39.830 -27.920 28.090 1.00 38.75 91 PRO B CA 1
ATOM 4699 C C . PRO B 2 66 ? -39.811 -27.454 29.536 1.00 38.32 91 PRO B C 1
ATOM 4700 O O . PRO B 2 66 ? -40.497 -26.491 29.888 1.00 37.98 91 PRO B O 1
ATOM 4704 N N . ALA B 2 67 ? -39.017 -28.146 30.351 1.00 37.89 92 ALA B N 1
ATOM 4705 C CA . ALA B 2 67 ? -38.691 -27.724 31.709 1.00 37.73 92 ALA B CA 1
ATOM 4706 C C . ALA B 2 67 ? -37.791 -26.486 31.671 1.00 37.52 92 ALA B C 1
ATOM 4707 O O . ALA B 2 67 ? -37.346 -26.064 30.597 1.00 37.53 92 ALA B O 1
ATOM 4709 N N . ARG B 2 68 ? -37.519 -25.916 32.839 1.00 36.89 93 ARG B N 1
ATOM 4710 C CA . ARG B 2 68 ? -36.774 -24.675 32.930 1.00 36.95 93 ARG B CA 1
ATOM 4711 C C . ARG B 2 68 ? -35.679 -24.740 33.985 1.00 36.44 93 ARG B C 1
ATOM 4712 O O . ARG B 2 68 ? -35.010 -23.736 34.245 1.00 36.08 93 ARG B O 1
ATOM 4720 N N . PHE B 2 69 ? -35.488 -25.906 34.597 1.00 36.69 94 PHE B N 1
ATOM 4721 C CA . PHE B 2 69 ? -34.438 -26.044 35.612 1.00 37.38 94 PHE B CA 1
ATOM 4722 C C . PHE B 2 69 ? -33.042 -25.734 35.059 1.00 37.92 94 PHE B C 1
ATOM 4723 O O . PHE B 2 69 ? -32.784 -25.918 33.862 1.00 38.16 94 PHE B O 1
ATOM 4731 N N . THR B 2 70 ? -32.168 -25.220 35.919 1.00 38.13 95 THR B N 1
ATOM 4732 C CA . THR B 2 70 ? -30.773 -24.970 35.556 1.00 38.64 95 THR B CA 1
ATOM 4733 C C . THR B 2 70 ? -29.805 -25.417 36.657 1.00 39.82 95 THR B C 1
ATOM 4734 O O . THR B 2 70 ? -28.609 -25.120 36.577 1.00 40.31 95 THR B O 1
ATOM 4738 N N . HIS B 2 71 ? -30.327 -26.116 37.671 1.00 40.40 96 HIS B N 1
ATOM 4739 C CA . HIS B 2 71 ? -29.546 -26.577 38.829 1.00 41.21 96 HIS B CA 1
ATOM 4740 C C . HIS B 2 71 ? -30.021 -27.942 39.303 1.00 42.15 96 HIS B C 1
ATOM 4741 O O . HIS B 2 71 ? -31.197 -28.283 39.156 1.00 42.25 96 HIS B O 1
ATOM 4748 N N . ASN B 2 72 ? -29.100 -28.705 39.892 1.00 43.42 97 ASN B N 1
ATOM 4749 C CA . ASN B 2 72 ? -29.395 -29.984 40.532 1.00 44.83 97 ASN B CA 1
ATOM 4750 C C . ASN B 2 72 ? -28.195 -30.396 41.369 1.00 45.97 97 ASN B C 1
ATOM 4751 O O . ASN B 2 72 ? -27.357 -31.202 40.933 1.00 46.68 97 ASN B O 1
ATOM 4756 N N . SER B 2 73 ? -28.123 -29.835 42.573 1.00 46.95 98 SER B N 1
ATOM 4757 C CA . SER B 2 73 ? -26.937 -29.920 43.441 1.00 47.72 98 SER B CA 1
ATOM 4758 C C . SER B 2 73 ? -26.342 -31.313 43.692 1.00 47.81 98 SER B C 1
ATOM 4759 O O . SER B 2 73 ? -25.129 -31.483 43.532 1.00 47.81 98 SER B O 1
ATOM 4762 N N . PRO B 2 74 ? -27.155 -32.292 44.111 1.00 47.93 99 PRO B N 1
ATOM 4763 C CA . PRO B 2 74 ? -26.666 -33.670 44.271 1.00 47.78 99 PRO B CA 1
ATOM 4764 C C . PRO B 2 74 ? -25.931 -34.171 43.021 1.00 47.38 99 PRO B C 1
ATOM 4765 O O . PRO B 2 74 ? -24.781 -34.599 43.124 1.00 47.10 99 PRO B O 1
ATOM 4769 N N . LEU B 2 75 ? -26.594 -34.098 41.869 1.00 46.94 100 LEU B N 1
ATOM 4770 C CA . LEU B 2 75 ? -26.018 -34.533 40.600 1.00 46.56 100 LEU B CA 1
ATOM 4771 C C . LEU B 2 75 ? -24.753 -33.746 40.235 1.00 46.15 100 LEU B C 1
ATOM 4772 O O . LEU B 2 75 ? -23.765 -34.338 39.791 1.00 46.01 100 LEU B O 1
ATOM 4777 N N . GLU B 2 76 ? -24.785 -32.425 40.442 1.00 45.74 101 GLU B N 1
ATOM 4778 C CA . GLU B 2 76 ? -23.645 -31.558 40.144 1.00 45.21 101 GLU B CA 1
ATOM 4779 C C . GLU B 2 76 ? -22.430 -31.927 40.997 1.00 45.41 101 GLU B C 1
ATOM 4780 O O . GLU B 2 76 ? -21.281 -31.835 40.532 1.00 45.90 101 GLU B O 1
ATOM 4786 N N . ILE B 2 77 ? -22.680 -32.329 42.245 1.00 44.90 102 ILE B N 1
ATOM 4787 C CA . ILE B 2 77 ? -21.614 -32.757 43.154 1.00 44.53 102 ILE B CA 1
ATOM 4788 C C . ILE B 2 77 ? -21.083 -34.102 42.684 1.00 43.96 102 ILE B C 1
ATOM 4789 O O . ILE B 2 77 ? -19.871 -34.314 42.617 1.00 44.09 102 ILE B O 1
ATOM 4794 N N . ALA B 2 78 ? -22.008 -34.995 42.357 1.00 43.28 103 ALA B N 1
ATOM 4795 C CA . ALA B 2 78 ? -21.671 -36.332 41.905 1.00 42.90 103 ALA B CA 1
ATOM 4796 C C . ALA B 2 78 ? -20.799 -36.276 40.644 1.00 42.89 103 ALA B C 1
ATOM 4797 O O . ALA B 2 78 ? -19.780 -36.975 40.558 1.00 42.66 103 ALA B O 1
ATOM 4799 N N . TRP B 2 79 ? -21.183 -35.421 39.690 1.00 42.28 104 TRP B N 1
ATOM 4800 C CA . TRP B 2 79 ? -20.472 -35.351 38.415 1.00 41.25 104 TRP B CA 1
ATOM 4801 C C . TRP B 2 79 ? -19.175 -34.544 38.463 1.00 41.89 104 TRP B C 1
ATOM 4802 O O . TRP B 2 79 ? -18.499 -34.367 37.438 1.00 42.13 104 TRP B O 1
ATOM 4813 N N . THR B 2 80 ? -18.827 -34.052 39.654 1.00 41.85 105 THR B N 1
ATOM 4814 C CA . THR B 2 80 ? -17.501 -33.477 39.876 1.00 42.17 105 THR B CA 1
ATOM 4815 C C . THR B 2 80 ? -16.592 -34.473 40.586 1.00 42.61 105 THR B C 1
ATOM 4816 O O . THR B 2 80 ? -15.421 -34.635 40.218 1.00 42.87 105 THR B O 1
ATOM 4820 N N . ILE B 2 81 ? -17.148 -35.144 41.591 1.00 42.63 106 ILE B N 1
ATOM 4821 C CA . ILE B 2 81 ? -16.379 -36.008 42.482 1.00 42.44 106 ILE B CA 1
ATOM 4822 C C . ILE B 2 81 ? -16.010 -37.314 41.787 1.00 42.31 106 ILE B C 1
ATOM 4823 O O . ILE B 2 81 ? -14.892 -37.803 41.940 1.00 42.40 106 ILE B O 1
ATOM 4828 N N . VAL B 2 82 ? -16.946 -37.867 41.028 1.00 41.84 107 VAL B N 1
ATOM 4829 C CA . VAL B 2 82 ? -16.722 -39.139 40.357 1.00 42.01 107 VAL B CA 1
ATOM 4830 C C . VAL B 2 82 ? -15.560 -39.054 39.340 1.00 41.95 107 VAL B C 1
ATOM 4831 O O . VAL B 2 82 ? -14.650 -39.885 39.401 1.00 41.93 107 VAL B O 1
ATOM 4835 N N . PRO B 2 83 ? -15.568 -38.074 38.428 1.00 41.68 108 PRO B N 1
ATOM 4836 C CA . PRO B 2 83 ? -14.387 -37.827 37.587 1.00 41.59 108 PRO B CA 1
ATOM 4837 C C . PRO B 2 83 ? -13.100 -37.681 38.400 1.00 41.36 108 PRO B C 1
ATOM 4838 O O . PRO B 2 83 ? -12.107 -38.282 38.003 1.00 40.98 108 PRO B O 1
ATOM 4842 N N . ILE B 2 84 ? -13.118 -36.928 39.502 1.00 41.36 109 ILE B N 1
ATOM 4843 C CA . ILE B 2 84 ? -11.931 -36.794 40.361 1.00 41.26 109 ILE B CA 1
ATOM 4844 C C . ILE B 2 84 ? -11.434 -38.160 40.860 1.00 40.99 109 ILE B C 1
ATOM 4845 O O . ILE B 2 84 ? -10.237 -38.422 40.825 1.00 40.99 109 ILE B O 1
ATOM 4850 N N . VAL B 2 85 ? -12.361 -39.028 41.273 1.00 40.67 110 VAL B N 1
ATOM 4851 C CA . VAL B 2 85 ? -12.021 -40.352 41.798 1.00 40.71 110 VAL B CA 1
ATOM 4852 C C . VAL B 2 85 ? -11.494 -41.260 40.688 1.00 40.34 110 VAL B C 1
ATOM 4853 O O . VAL B 2 85 ? -10.507 -41.968 40.885 1.00 40.10 110 VAL B O 1
ATOM 4857 N N . ILE B 2 86 ? -12.164 -41.245 39.537 1.00 39.84 111 ILE B N 1
ATOM 4858 C CA . ILE B 2 86 ? -11.705 -42.014 38.374 1.00 39.50 111 ILE B CA 1
ATOM 4859 C C . ILE B 2 86 ? -10.236 -41.702 38.040 1.00 38.61 111 ILE B C 1
ATOM 4860 O O . ILE B 2 86 ? -9.439 -42.611 37.804 1.00 38.83 111 ILE B O 1
ATOM 4865 N N . LEU B 2 87 ? -9.895 -40.419 38.053 1.00 37.93 112 LEU B N 1
ATOM 4866 C CA . LEU B 2 87 ? -8.566 -39.952 37.693 1.00 37.56 112 LEU B CA 1
ATOM 4867 C C . LEU B 2 87 ? -7.513 -40.307 38.747 1.00 38.34 112 LEU B C 1
ATOM 4868 O O . LEU B 2 87 ? -6.409 -40.754 38.396 1.00 37.56 112 LEU B O 1
ATOM 4873 N N . VAL B 2 88 ? -7.847 -40.117 40.033 1.00 38.59 113 VAL B N 1
ATOM 4874 C CA . VAL B 2 88 ? -6.939 -40.515 41.114 1.00 38.81 113 VAL B CA 1
ATOM 4875 C C . VAL B 2 88 ? -6.666 -42.018 41.007 1.00 38.66 113 VAL B C 1
ATOM 4876 O O . VAL B 2 88 ? -5.529 -42.451 41.168 1.00 39.31 113 VAL B O 1
ATOM 4880 N N . ALA B 2 89 ? -7.696 -42.801 40.696 1.00 38.35 114 ALA B N 1
ATOM 4881 C CA . ALA B 2 89 ? -7.522 -44.236 40.473 1.00 38.68 114 ALA B CA 1
ATOM 4882 C C . ALA B 2 89 ? -6.496 -44.550 39.372 1.00 39.05 114 ALA B C 1
ATOM 4883 O O . ALA B 2 89 ? -5.544 -45.291 39.601 1.00 39.47 114 ALA B O 1
ATOM 4885 N N . ILE B 2 90 ? -6.702 -43.989 38.184 1.00 39.05 115 ILE B N 1
ATOM 4886 C CA . ILE B 2 90 ? -5.739 -44.106 37.084 1.00 38.94 115 ILE B CA 1
ATOM 4887 C C . ILE B 2 90 ? -4.336 -43.663 37.505 1.00 38.98 115 ILE B C 1
ATOM 4888 O O . ILE B 2 90 ? -3.375 -44.375 37.266 1.00 39.18 115 ILE B O 1
ATOM 4893 N N . GLY B 2 91 ? -4.221 -42.500 38.141 1.00 39.27 116 GLY B N 1
ATOM 4894 C CA . GLY B 2 91 ? -2.949 -42.049 38.681 1.00 39.82 116 GLY B CA 1
ATOM 4895 C C . GLY B 2 91 ? -2.232 -43.102 39.527 1.00 40.78 116 GLY B C 1
ATOM 4896 O O . GLY B 2 91 ? -1.022 -43.307 39.373 1.00 40.54 116 GLY B O 1
ATOM 4897 N N . ALA B 2 92 ? -2.993 -43.786 40.390 1.00 41.34 117 ALA B N 1
ATOM 4898 C CA . ALA B 2 92 ? -2.462 -44.739 41.361 1.00 42.22 117 ALA B CA 1
ATOM 4899 C C . ALA B 2 92 ? -1.833 -45.972 40.717 1.00 42.84 117 ALA B C 1
ATOM 4900 O O . ALA B 2 92 ? -0.902 -46.558 41.270 1.00 43.54 117 ALA B O 1
ATOM 4902 N N . PHE B 2 93 ? -2.367 -46.385 39.574 1.00 43.12 118 PHE B N 1
ATOM 4903 C CA . PHE B 2 93 ? -1.791 -47.488 38.817 1.00 43.31 118 PHE B CA 1
ATOM 4904 C C . PHE B 2 93 ? -0.731 -46.990 37.832 1.00 43.03 118 PHE B C 1
ATOM 4905 O O . PHE B 2 93 ? 0.219 -47.706 37.515 1.00 43.22 118 PHE B O 1
ATOM 4913 N N . SER B 2 94 ? -0.887 -45.758 37.365 1.00 42.34 119 SER B N 1
ATOM 4914 C CA . SER B 2 94 ? -0.046 -45.235 36.294 1.00 41.92 119 SER B CA 1
ATOM 4915 C C . SER B 2 94 ? 1.318 -44.731 36.763 1.00 41.58 119 SER B C 1
ATOM 4916 O O . SER B 2 94 ? 2.316 -44.928 36.075 1.00 41.18 119 SER B O 1
ATOM 4919 N N . LEU B 2 95 ? 1.368 -44.086 37.927 1.00 41.38 120 LEU B N 1
ATOM 4920 C CA . LEU B 2 95 ? 2.644 -43.568 38.444 1.00 41.57 120 LEU B CA 1
ATOM 4921 C C . LEU B 2 95 ? 3.699 -44.648 38.780 1.00 40.86 120 LEU B C 1
ATOM 4922 O O . LEU B 2 95 ? 4.869 -44.459 38.465 1.00 41.08 120 LEU B O 1
ATOM 4927 N N . PRO B 2 96 ? 3.323 -45.759 39.414 1.00 40.83 121 PRO B N 1
ATOM 4928 C CA . PRO B 2 96 ? 4.279 -46.873 39.574 1.00 40.57 121 PRO B CA 1
ATOM 4929 C C . PRO B 2 96 ? 4.851 -47.323 38.211 1.00 40.05 121 PRO B C 1
ATOM 4930 O O . PRO B 2 96 ? 6.075 -47.393 38.065 1.00 40.05 121 PRO B O 1
ATOM 4934 N N . VAL B 2 97 ? 3.981 -47.588 37.235 1.00 39.34 122 VAL B N 1
ATOM 4935 C CA . VAL B 2 97 ? 4.426 -47.983 35.894 1.00 38.52 122 VAL B CA 1
ATOM 4936 C C . VAL B 2 97 ? 5.435 -46.986 35.355 1.00 37.70 122 VAL B C 1
ATOM 4937 O O . VAL B 2 97 ? 6.481 -47.370 34.845 1.00 38.16 122 VAL B O 1
ATOM 4941 N N . LEU B 2 98 ? 5.140 -45.706 35.519 1.00 37.25 123 LEU B N 1
ATOM 4942 C CA . LEU B 2 98 ? 6.033 -44.649 35.079 1.00 36.56 123 LEU B CA 1
ATOM 4943 C C . LEU B 2 98 ? 7.389 -44.721 35.777 1.00 36.76 123 LEU B C 1
ATOM 4944 O O . LEU B 2 98 ? 8.439 -44.602 35.133 1.00 36.20 123 LEU B O 1
ATOM 4949 N N . PHE B 2 99 ? 7.362 -44.892 37.096 1.00 36.68 124 PHE B N 1
ATOM 4950 C CA . PHE B 2 99 ? 8.593 -44.984 37.877 1.00 37.11 124 PHE B CA 1
ATOM 4951 C C . PHE B 2 99 ? 9.446 -46.189 37.443 1.00 36.27 124 PHE B C 1
ATOM 4952 O O . PHE B 2 99 ? 10.655 -46.068 37.344 1.00 35.97 124 PHE B O 1
ATOM 4960 N N . ASN B 2 100 ? 8.810 -47.331 37.177 1.00 36.33 125 ASN B N 1
ATOM 4961 C CA . ASN B 2 100 ? 9.523 -48.519 36.710 1.00 36.74 125 ASN B CA 1
ATOM 4962 C C . ASN B 2 100 ? 10.232 -48.286 35.372 1.00 36.81 125 ASN B C 1
ATOM 4963 O O . ASN B 2 100 ? 11.335 -48.784 35.134 1.00 36.48 125 ASN B O 1
ATOM 4968 N N . GLN B 2 101 ? 9.585 -47.503 34.517 1.00 36.58 126 GLN B N 1
ATOM 4969 C CA . GLN B 2 101 ? 10.067 -47.225 33.181 1.00 36.40 126 GLN B CA 1
ATOM 4970 C C . GLN B 2 101 ? 11.300 -46.349 33.203 1.00 36.32 126 GLN B C 1
ATOM 4971 O O . GLN B 2 101 ? 12.254 -46.563 32.440 1.00 36.59 126 GLN B O 1
ATOM 4977 N N . GLN B 2 102 ? 11.274 -45.354 34.078 1.00 36.18 127 GLN B N 1
ATOM 4978 C CA . GLN B 2 102 ? 12.221 -44.251 34.005 1.00 36.34 127 GLN B CA 1
ATOM 4979 C C . GLN B 2 102 ? 13.369 -44.359 34.991 1.00 36.66 127 GLN B C 1
ATOM 4980 O O . GLN B 2 102 ? 14.348 -43.635 34.871 1.00 36.34 127 GLN B O 1
ATOM 4986 N N . GLU B 2 103 ? 13.252 -45.249 35.974 1.00 37.67 128 GLU B N 1
ATOM 4987 C CA . GLU B 2 103 ? 14.383 -45.508 36.871 1.00 38.41 128 GLU B CA 1
ATOM 4988 C C . GLU B 2 103 ? 15.281 -46.538 36.215 1.00 38.27 128 GLU B C 1
ATOM 4989 O O . GLU B 2 103 ? 14.941 -47.717 36.158 1.00 38.50 128 GLU B O 1
ATOM 4995 N N . ILE B 2 104 ? 16.426 -46.077 35.729 1.00 38.75 129 ILE B N 1
ATOM 4996 C CA . ILE B 2 104 ? 17.393 -46.921 35.031 1.00 38.97 129 ILE B CA 1
ATOM 4997 C C . ILE B 2 104 ? 18.162 -47.851 35.982 1.00 39.39 129 ILE B C 1
ATOM 4998 O O . ILE B 2 104 ? 18.955 -47.384 36.813 1.00 38.84 129 ILE B O 1
ATOM 5003 N N . PRO B 2 105 ? 17.930 -49.158 35.855 1.00 39.74 130 PRO B N 1
ATOM 5004 C CA . PRO B 2 105 ? 18.644 -50.155 36.665 1.00 39.94 130 PRO B CA 1
ATOM 5005 C C . PRO B 2 105 ? 20.103 -50.330 36.236 1.00 39.93 130 PRO B C 1
ATOM 5006 O O . PRO B 2 105 ? 20.581 -49.664 35.305 1.00 39.88 130 PRO B O 1
ATOM 5010 N N . GLU B 2 106 ? 20.810 -51.214 36.938 1.00 39.91 131 GLU B N 1
ATOM 5011 C CA . GLU B 2 106 ? 22.189 -51.551 36.595 1.00 38.80 131 GLU B CA 1
ATOM 5012 C C . GLU B 2 106 ? 22.221 -52.379 35.304 1.00 38.17 131 GLU B C 1
ATOM 5013 O O . GLU B 2 106 ? 21.453 -53.328 35.139 1.00 38.12 131 GLU B O 1
ATOM 5019 N N . ALA B 2 107 ? 23.116 -52.004 34.397 1.00 37.50 132 ALA B N 1
ATOM 5020 C CA . ALA B 2 107 ? 23.217 -52.633 33.078 1.00 37.16 132 ALA B CA 1
ATOM 5021 C C . ALA B 2 107 ? 24.011 -53.945 33.081 1.00 36.89 132 ALA B C 1
ATOM 5022 O O . ALA B 2 107 ? 25.098 -54.023 33.662 1.00 37.39 132 ALA B O 1
ATOM 5024 N N . ASP B 2 108 ? 23.469 -54.967 32.429 1.00 36.19 133 ASP B N 1
ATOM 5025 C CA . ASP B 2 108 ? 24.269 -56.113 32.020 1.00 35.59 133 ASP B CA 1
ATOM 5026 C C . ASP B 2 108 ? 24.984 -55.760 30.720 1.00 35.25 133 ASP B C 1
ATOM 5027 O O . ASP B 2 108 ? 26.148 -56.135 30.505 1.00 35.25 133 ASP B O 1
ATOM 5032 N N . VAL B 2 109 ? 24.287 -55.018 29.857 1.00 34.38 134 VAL B N 1
ATOM 5033 C CA . VAL B 2 109 ? 24.791 -54.666 28.531 1.00 33.11 134 VAL B CA 1
ATOM 5034 C C . VAL B 2 109 ? 24.529 -53.189 28.273 1.00 32.90 134 VAL B C 1
ATOM 5035 O O . VAL B 2 109 ? 23.426 -52.704 28.526 1.00 32.58 134 VAL B O 1
ATOM 5039 N N . THR B 2 110 ? 25.540 -52.482 27.775 1.00 32.38 135 THR B N 1
ATOM 5040 C CA . THR B 2 110 ? 25.435 -51.058 27.472 1.00 32.06 135 THR B CA 1
ATOM 5041 C C . THR B 2 110 ? 25.666 -50.799 25.984 1.00 31.45 135 THR B C 1
ATOM 5042 O O . THR B 2 110 ? 26.694 -51.199 25.425 1.00 30.98 135 THR B O 1
ATOM 5046 N N . VAL B 2 111 ? 24.701 -50.121 25.361 1.00 30.92 136 VAL B N 1
ATOM 5047 C CA . VAL B 2 111 ? 24.785 -49.723 23.960 1.00 30.01 136 VAL B CA 1
ATOM 5048 C C . VAL B 2 111 ? 24.624 -48.207 23.860 1.00 30.47 136 VAL B C 1
ATOM 5049 O O . VAL B 2 111 ? 23.684 -47.628 24.404 1.00 30.73 136 VAL B O 1
ATOM 5053 N N . LYS B 2 112 ? 25.540 -47.550 23.166 1.00 30.47 137 LYS B N 1
ATOM 5054 C CA . LYS B 2 112 ? 25.363 -46.141 22.918 1.00 30.70 137 LYS B CA 1
ATOM 5055 C C . LYS B 2 112 ? 24.885 -45.995 21.467 1.00 30.39 137 LYS B C 1
ATOM 5056 O O . LYS B 2 112 ? 25.533 -46.504 20.535 1.00 30.26 137 LYS B O 1
ATOM 5062 N N . VAL B 2 113 ? 23.750 -45.315 21.293 1.00 29.50 138 VAL B N 1
ATOM 5063 C CA . VAL B 2 113 ? 23.108 -45.170 19.980 1.00 29.25 138 VAL B CA 1
ATOM 5064 C C . VAL B 2 113 ? 23.122 -43.721 19.548 1.00 28.49 138 VAL B C 1
ATOM 5065 O O . VAL B 2 113 ? 22.747 -42.831 20.327 1.00 28.35 138 VAL B O 1
ATOM 5069 N N . THR B 2 114 ? 23.553 -43.481 18.311 1.00 27.32 139 THR B N 1
ATOM 5070 C CA . THR B 2 114 ? 23.583 -42.138 17.764 1.00 26.57 139 THR B CA 1
ATOM 5071 C C . THR B 2 114 ? 22.703 -42.078 16.514 1.00 25.89 139 THR B C 1
ATOM 5072 O O . THR B 2 114 ? 22.875 -42.885 15.604 1.00 25.35 139 THR B O 1
ATOM 5076 N N . GLY B 2 115 ? 21.794 -41.100 16.479 1.00 24.77 140 GLY B N 1
ATOM 5077 C CA . GLY B 2 115 ? 20.956 -40.845 15.318 1.00 24.64 140 GLY B CA 1
ATOM 5078 C C . GLY B 2 115 ? 21.647 -39.912 14.350 1.00 24.51 140 GLY B C 1
ATOM 5079 O O . GLY B 2 115 ? 22.202 -38.898 14.744 1.00 24.23 140 GLY B O 1
ATOM 5080 N N . TYR B 2 116 ? 21.602 -40.264 13.075 1.00 24.17 141 TYR B N 1
ATOM 5081 C CA . TYR B 2 116 ? 22.202 -39.476 12.012 1.00 24.32 141 TYR B CA 1
ATOM 5082 C C . TYR B 2 116 ? 21.177 -39.320 10.899 1.00 23.65 141 TYR B C 1
ATOM 5083 O O . TYR B 2 116 ? 20.261 -40.125 10.757 1.00 23.18 141 TYR B O 1
ATOM 5092 N N . GLN B 2 117 ? 21.348 -38.301 10.085 1.00 23.45 142 GLN B N 1
ATOM 5093 C CA . GLN B 2 117 ? 20.554 -38.214 8.875 1.00 23.69 142 GLN B CA 1
ATOM 5094 C C . GLN B 2 117 ? 21.240 -39.092 7.813 1.00 23.89 142 GLN B C 1
ATOM 5095 O O . GLN B 2 117 ? 22.276 -38.689 7.315 1.00 24.05 142 GLN B O 1
ATOM 5101 N N . TRP B 2 118 ? 20.723 -40.271 7.441 1.00 23.83 143 TRP B N 1
ATOM 5102 C CA . TRP B 2 118 ? 19.519 -40.931 7.945 1.00 23.13 143 TRP B CA 1
ATOM 5103 C C . TRP B 2 118 ? 19.895 -42.396 8.165 1.00 23.86 143 TRP B C 1
ATOM 5104 O O . TRP B 2 118 ? 19.742 -43.271 7.269 1.00 23.08 143 TRP B O 1
ATOM 5115 N N . TYR B 2 119 ? 20.415 -42.648 9.363 1.00 23.71 144 TYR B N 1
ATOM 5116 C CA . TYR B 2 119 ? 20.841 -43.976 9.778 1.00 24.74 144 TYR B CA 1
ATOM 5117 C C . TYR B 2 119 ? 21.178 -43.944 11.256 1.00 24.50 144 TYR B C 1
ATOM 5118 O O . TYR B 2 119 ? 21.219 -42.867 11.852 1.00 24.97 144 TYR B O 1
ATOM 5127 N N . TRP B 2 120 ? 21.415 -45.117 11.844 1.00 24.65 145 TRP B N 1
ATOM 5128 C CA . TRP B 2 120 ? 21.786 -45.215 13.258 1.00 25.16 145 TRP B CA 1
ATOM 5129 C C . TRP B 2 120 ? 23.214 -45.759 13.451 1.00 25.97 145 TRP B C 1
ATOM 5130 O O . TRP B 2 120 ? 23.634 -46.692 12.762 1.00 25.48 145 TRP B O 1
ATOM 5141 N N . GLY B 2 121 ? 23.948 -45.163 14.392 1.00 26.25 146 GLY B N 1
ATOM 5142 C CA . GLY B 2 121 ? 25.269 -45.632 14.750 1.00 27.32 146 GLY B CA 1
ATOM 5143 C C . GLY B 2 121 ? 25.167 -46.308 16.101 1.00 28.41 146 GLY B C 1
ATOM 5144 O O . GLY B 2 121 ? 24.538 -45.753 17.010 1.00 27.96 146 GLY B O 1
ATOM 5145 N N . TYR B 2 122 ? 25.746 -47.505 16.228 1.00 28.63 147 TYR B N 1
ATOM 5146 C CA . TYR B 2 122 ? 25.733 -48.253 17.489 1.00 28.99 147 TYR B CA 1
ATOM 5147 C C . TYR B 2 122 ? 27.155 -48.427 17.995 1.00 30.03 147 TYR B C 1
ATOM 5148 O O . TYR B 2 122 ? 28.057 -48.652 17.192 1.00 30.39 147 TYR B O 1
ATOM 5157 N N . GLU B 2 123 ? 27.344 -48.305 19.314 1.00 30.37 148 GLU B N 1
ATOM 5158 C CA . GLU B 2 123 ? 28.627 -48.560 19.977 1.00 31.27 148 GLU B CA 1
ATOM 5159 C C . GLU B 2 123 ? 28.391 -49.388 21.229 1.00 30.93 148 GLU B C 1
ATOM 5160 O O . GLU B 2 123 ? 27.470 -49.090 22.001 1.00 30.64 148 GLU B O 1
ATOM 5166 N N . TYR B 2 124 ? 29.220 -50.411 21.444 1.00 30.83 149 TYR B N 1
ATOM 5167 C CA . TYR B 2 124 ? 29.144 -51.196 22.676 1.00 30.99 149 TYR B CA 1
ATOM 5168 C C . TYR B 2 124 ? 30.427 -50.876 23.465 1.00 32.10 149 TYR B C 1
ATOM 5169 O O . TYR B 2 124 ? 31.471 -51.466 23.202 1.00 31.82 149 TYR B O 1
ATOM 5178 N N . PRO B 2 125 ? 30.376 -49.913 24.391 1.00 33.06 150 PRO B N 1
ATOM 5179 C CA . PRO B 2 125 ? 31.604 -49.426 25.049 1.00 33.85 150 PRO B CA 1
ATOM 5180 C C . PRO B 2 125 ? 32.371 -50.506 25.819 1.00 34.52 150 PRO B C 1
ATOM 5181 O O . PRO B 2 125 ? 33.587 -50.408 25.887 1.00 35.04 150 PRO B O 1
ATOM 5185 N N . ASP B 2 126 ? 31.682 -51.513 26.352 1.00 35.16 151 ASP B N 1
ATOM 5186 C CA . ASP B 2 126 ? 32.346 -52.636 27.010 1.00 35.49 151 ASP B CA 1
ATOM 5187 C C . ASP B 2 126 ? 33.067 -53.557 26.027 1.00 35.48 151 ASP B C 1
ATOM 5188 O O . ASP B 2 126 ? 33.973 -54.280 26.414 1.00 35.47 151 ASP B O 1
ATOM 5193 N N . GLU B 2 127 ? 32.635 -53.561 24.770 1.00 34.94 152 GLU B N 1
ATOM 5194 C CA . GLU B 2 127 ? 33.141 -54.528 23.810 1.00 34.51 152 GLU B CA 1
ATOM 5195 C C . GLU B 2 127 ? 34.022 -53.907 22.748 1.00 34.98 152 GLU B C 1
ATOM 5196 O O . GLU B 2 127 ? 34.605 -54.620 21.927 1.00 35.33 152 GLU B O 1
ATOM 5202 N N . GLU B 2 128 ? 34.131 -52.581 22.761 1.00 35.22 153 GLU B N 1
ATOM 5203 C CA . GLU B 2 128 ? 34.847 -51.854 21.709 1.00 35.81 153 GLU B CA 1
ATOM 5204 C C . GLU B 2 128 ? 34.323 -52.247 20.314 1.00 34.89 153 GLU B C 1
ATOM 5205 O O . GLU B 2 128 ? 35.102 -52.454 19.366 1.00 35.87 153 GLU B O 1
ATOM 5211 N N . ILE B 2 129 ? 33.003 -52.386 20.202 1.00 33.09 154 ILE B N 1
ATOM 5212 C CA . ILE B 2 129 ? 32.352 -52.628 18.907 1.00 31.69 154 ILE B CA 1
ATOM 5213 C C . ILE B 2 129 ? 31.597 -51.381 18.447 1.00 31.30 154 ILE B C 1
ATOM 5214 O O . ILE B 2 129 ? 30.938 -50.701 19.243 1.00 31.03 154 ILE B O 1
ATOM 5219 N N . SER B 2 130 ? 31.698 -51.060 17.165 1.00 30.63 155 SER B N 1
ATOM 5220 C CA . SER B 2 130 ? 30.837 -50.035 16.615 1.00 30.28 155 SER B CA 1
ATOM 5221 C C . SER B 2 130 ? 30.537 -50.344 15.160 1.00 29.79 155 SER B C 1
ATOM 5222 O O . SER B 2 130 ? 31.318 -51.020 14.488 1.00 28.92 155 SER B O 1
ATOM 5225 N N . PHE B 2 131 ? 29.373 -49.887 14.709 1.00 28.50 156 PHE B N 1
ATOM 5226 C CA . PHE B 2 131 ? 28.929 -50.092 13.337 1.00 27.67 156 PHE B CA 1
ATOM 5227 C C . PHE B 2 131 ? 27.735 -49.188 13.061 1.00 27.38 156 PHE B C 1
ATOM 5228 O O . PHE B 2 131 ? 27.109 -48.637 13.989 1.00 26.87 156 PHE B O 1
ATOM 5236 N N . GLU B 2 132 ? 27.401 -49.072 11.785 1.00 26.52 157 GLU B N 1
ATOM 5237 C CA . GLU B 2 132 ? 26.263 -48.284 11.366 1.00 26.79 157 GLU B CA 1
ATOM 5238 C C . GLU B 2 132 ? 25.175 -49.190 10.798 1.00 26.83 157 GLU B C 1
ATOM 5239 O O . GLU B 2 132 ? 25.438 -50.291 10.273 1.00 27.07 157 GLU B O 1
ATOM 5245 N N . SER B 2 133 ? 23.947 -48.712 10.901 1.00 26.38 158 SER B N 1
ATOM 5246 C CA . SER B 2 133 ? 22.792 -49.498 10.550 1.00 26.75 158 SER B CA 1
ATOM 5247 C C . SER B 2 133 ? 21.867 -48.699 9.630 1.00 26.37 158 SER B C 1
ATOM 5248 O O . SER B 2 133 ? 21.325 -47.657 10.002 1.00 26.12 158 SER B O 1
ATOM 5251 N N . TYR B 2 134 ? 21.734 -49.200 8.409 1.00 25.93 159 TYR B N 1
ATOM 5252 C CA . TYR B 2 134 ? 20.975 -48.550 7.351 1.00 25.84 159 TYR B CA 1
ATOM 5253 C C . TYR B 2 134 ? 19.797 -49.436 6.936 1.00 25.53 159 TYR B C 1
ATOM 5254 O O . TYR B 2 134 ? 19.909 -50.652 6.955 1.00 25.51 159 TYR B O 1
ATOM 5263 N N . MET B 2 135 ? 18.691 -48.817 6.523 1.00 25.10 160 MET B N 1
ATOM 5264 C CA . MET B 2 135 ? 17.566 -49.546 5.939 1.00 24.80 160 MET B CA 1
ATOM 5265 C C . MET B 2 135 ? 18.059 -50.350 4.742 1.00 24.51 160 MET B C 1
ATOM 5266 O O . MET B 2 135 ? 18.790 -49.819 3.904 1.00 24.60 160 MET B O 1
ATOM 5271 N N . ILE B 2 136 ? 17.652 -51.612 4.652 1.00 23.92 161 ILE B N 1
ATOM 5272 C CA . ILE B 2 136 ? 17.833 -52.365 3.405 1.00 24.26 161 ILE B CA 1
ATOM 5273 C C . ILE B 2 136 ? 16.963 -51.686 2.342 1.00 23.83 161 ILE B C 1
ATOM 5274 O O . ILE B 2 136 ? 15.760 -51.524 2.522 1.00 23.90 161 ILE B O 1
ATOM 5279 N N . GLY B 2 137 ? 17.591 -51.240 1.265 1.00 23.72 162 GLY B N 1
ATOM 5280 C CA . GLY B 2 137 ? 16.896 -50.473 0.243 1.00 23.66 162 GLY B CA 1
ATOM 5281 C C . GLY B 2 137 ? 17.211 -48.984 0.262 1.00 23.78 162 GLY B C 1
ATOM 5282 O O . GLY B 2 137 ? 16.757 -48.259 -0.620 1.00 24.05 162 GLY B O 1
ATOM 5283 N N . SER B 2 138 ? 17.960 -48.523 1.269 1.00 23.31 163 SER B N 1
ATOM 5284 C CA . SER B 2 138 ? 18.494 -47.150 1.285 1.00 23.82 163 SER B CA 1
ATOM 5285 C C . SER B 2 138 ? 19.633 -46.974 0.256 1.00 24.72 163 SER B C 1
ATOM 5286 O O . SER B 2 138 ? 20.181 -47.974 -0.248 1.00 24.97 163 SER B O 1
ATOM 5289 N N . PRO B 2 139 ? 19.997 -45.731 -0.079 1.00 25.38 164 PRO B N 1
ATOM 5290 C CA . PRO B 2 139 ? 21.188 -45.501 -0.922 1.00 24.98 164 PRO B CA 1
ATOM 5291 C C . PRO B 2 139 ? 22.451 -46.237 -0.433 1.00 25.81 164 PRO B C 1
ATOM 5292 O O . PRO B 2 139 ? 23.201 -46.741 -1.281 1.00 25.04 164 PRO B O 1
ATOM 5296 N N . ALA B 2 140 ? 22.660 -46.347 0.887 1.00 25.09 165 ALA B N 1
ATOM 5297 C CA . ALA B 2 140 ? 23.795 -47.112 1.391 1.00 25.70 165 ALA B CA 1
ATOM 5298 C C . ALA B 2 140 ? 23.871 -48.557 0.881 1.00 26.10 165 ALA B C 1
ATOM 5299 O O . ALA B 2 140 ? 24.971 -49.065 0.662 1.00 26.38 165 ALA B O 1
ATOM 5301 N N . THR B 2 141 ? 22.717 -49.213 0.692 1.00 26.15 166 THR B N 1
ATOM 5302 C CA . THR B 2 141 ? 22.705 -50.587 0.196 1.00 26.06 166 THR B CA 1
ATOM 5303 C C . THR B 2 141 ? 22.490 -50.650 -1.318 1.00 26.15 166 THR B C 1
ATOM 5304 O O . THR B 2 141 ? 22.243 -51.723 -1.856 1.00 26.66 166 THR B O 1
ATOM 5308 N N . GLY B 2 142 ? 22.559 -49.510 -1.996 1.00 26.15 167 GLY B N 1
ATOM 5309 C CA . GLY B 2 142 ? 22.406 -49.493 -3.445 1.00 26.38 167 GLY B CA 1
ATOM 5310 C C . GLY B 2 142 ? 21.031 -49.115 -3.962 1.00 26.45 167 GLY B C 1
ATOM 5311 O O . GLY B 2 142 ? 20.805 -49.100 -5.176 1.00 26.56 167 GLY B O 1
ATOM 5312 N N . GLY B 2 143 ? 20.120 -48.764 -3.058 1.00 25.63 168 GLY B N 1
ATOM 5313 C CA . GLY B 2 143 ? 18.732 -48.520 -3.418 1.00 26.09 168 GLY B CA 1
ATOM 5314 C C . GLY B 2 143 ? 18.373 -47.051 -3.387 1.00 26.29 168 GLY B C 1
ATOM 5315 O O . GLY B 2 143 ? 19.247 -46.192 -3.192 1.00 27.19 168 GLY B O 1
ATOM 5316 N N . ASP B 2 144 ? 17.098 -46.749 -3.597 1.00 26.50 169 ASP B N 1
ATOM 5317 C CA . ASP B 2 144 ? 16.604 -45.385 -3.423 1.00 27.17 169 ASP B CA 1
ATOM 5318 C C . ASP B 2 144 ? 15.281 -45.335 -2.651 1.00 26.26 169 ASP B C 1
ATOM 5319 O O . ASP B 2 144 ? 14.365 -44.586 -3.002 1.00 25.40 169 ASP B O 1
ATOM 5324 N N . ASN B 2 145 ? 15.228 -46.140 -1.586 1.00 25.06 170 ASN B N 1
ATOM 5325 C CA . ASN B 2 145 ? 14.155 -46.103 -0.596 1.00 25.20 170 ASN B CA 1
ATOM 5326 C C . ASN B 2 145 ? 12.819 -46.708 -1.067 1.00 24.99 170 ASN B C 1
ATOM 5327 O O . ASN B 2 145 ? 11.763 -46.429 -0.493 1.00 24.47 170 ASN B O 1
ATOM 5332 N N . ARG B 2 146 ? 12.877 -47.553 -2.098 1.00 24.26 171 ARG B N 1
ATOM 5333 C CA . ARG B 2 146 ? 11.679 -48.219 -2.625 1.00 24.49 171 ARG B CA 1
ATOM 5334 C C . ARG B 2 146 ? 11.947 -49.699 -2.888 1.00 25.17 171 ARG B C 1
ATOM 5335 O O . ARG B 2 146 ? 13.098 -50.110 -3.049 1.00 25.71 171 ARG B O 1
ATOM 5343 N N . MET B 2 147 ? 10.878 -50.496 -2.921 1.00 26.02 172 MET B N 1
ATOM 5344 C CA . MET B 2 147 ? 10.973 -51.904 -3.249 1.00 26.21 172 MET B CA 1
ATOM 5345 C C . MET B 2 147 ? 11.468 -52.067 -4.682 1.00 26.42 172 MET B C 1
ATOM 5346 O O . MET B 2 147 ? 11.160 -51.245 -5.558 1.00 25.58 172 MET B O 1
ATOM 5351 N N . SER B 2 148 ? 12.242 -53.129 -4.891 1.00 26.90 173 SER B N 1
ATOM 5352 C CA . SER B 2 148 ? 12.713 -53.547 -6.214 1.00 28.15 173 SER B CA 1
ATOM 5353 C C . SER B 2 148 ? 13.168 -55.007 -6.104 1.00 28.58 173 SER B C 1
ATOM 5354 O O . SER B 2 148 ? 13.331 -55.523 -4.987 1.00 28.04 173 SER B O 1
ATOM 5357 N N . PRO B 2 149 ? 13.384 -55.686 -7.233 1.00 29.16 174 PRO B N 1
ATOM 5358 C CA . PRO B 2 149 ? 13.961 -57.043 -7.191 1.00 29.31 174 PRO B CA 1
ATOM 5359 C C . PRO B 2 149 ? 15.256 -57.135 -6.374 1.00 29.06 174 PRO B C 1
ATOM 5360 O O . PRO B 2 149 ? 15.413 -58.038 -5.546 1.00 28.94 174 PRO B O 1
ATOM 5364 N N . GLU B 2 150 ? 16.173 -56.205 -6.601 1.00 29.15 175 GLU B N 1
ATOM 5365 C CA . GLU B 2 150 ? 17.411 -56.143 -5.841 1.00 29.21 175 GLU B CA 1
ATOM 5366 C C . GLU B 2 150 ? 17.182 -56.013 -4.325 1.00 28.72 175 GLU B C 1
ATOM 5367 O O . GLU B 2 150 ? 17.799 -56.738 -3.541 1.00 28.53 175 GLU B O 1
ATOM 5373 N N . VAL B 2 151 ? 16.306 -55.088 -3.922 1.00 28.28 176 VAL B N 1
ATOM 5374 C CA . VAL B 2 151 ? 15.939 -54.941 -2.506 1.00 27.95 176 VAL B CA 1
ATOM 5375 C C . VAL B 2 151 ? 15.323 -56.231 -1.927 1.00 27.89 176 VAL B C 1
ATOM 5376 O O . VAL B 2 151 ? 15.709 -56.659 -0.829 1.00 26.55 176 VAL B O 1
ATOM 5380 N N . GLU B 2 152 ? 14.397 -56.862 -2.657 1.00 28.00 177 GLU B N 1
ATOM 5381 C CA . GLU B 2 152 ? 13.826 -58.124 -2.173 1.00 29.67 177 GLU B CA 1
ATOM 5382 C C . GLU B 2 152 ? 14.904 -59.189 -1.967 1.00 30.11 177 GLU B C 1
ATOM 5383 O O . GLU B 2 152 ? 14.916 -59.888 -0.959 1.00 29.80 177 GLU B O 1
ATOM 5389 N N . GLN B 2 153 ? 15.831 -59.288 -2.915 1.00 31.74 178 GLN B N 1
ATOM 5390 C CA . GLN B 2 153 ? 16.948 -60.229 -2.803 1.00 32.81 178 GLN B CA 1
ATOM 5391 C C . GLN B 2 153 ? 17.803 -59.962 -1.557 1.00 32.82 178 GLN B C 1
ATOM 5392 O O . GLN B 2 153 ? 18.144 -60.887 -0.801 1.00 32.88 178 GLN B O 1
ATOM 5398 N N . GLN B 2 154 ? 18.128 -58.691 -1.326 1.00 32.27 179 GLN B N 1
ATOM 5399 C CA . GLN B 2 154 ? 18.900 -58.312 -0.142 1.00 32.36 179 GLN B CA 1
ATOM 5400 C C . GLN B 2 154 ? 18.142 -58.620 1.140 1.00 31.69 179 GLN B C 1
ATOM 5401 O O . GLN B 2 154 ? 18.741 -58.972 2.144 1.00 31.24 179 GLN B O 1
ATOM 5407 N N . LEU B 2 155 ? 16.825 -58.460 1.119 1.00 31.89 180 LEU B N 1
ATOM 5408 C CA . LEU B 2 155 ? 16.036 -58.786 2.307 1.00 32.28 180 LEU B CA 1
ATOM 5409 C C . LEU B 2 155 ? 16.117 -60.297 2.576 1.00 32.81 180 LEU B C 1
ATOM 5410 O O . LEU B 2 155 ? 16.353 -60.727 3.722 1.00 32.48 180 LEU B O 1
ATOM 5415 N N . ILE B 2 156 ? 15.916 -61.086 1.518 1.00 33.22 181 ILE B N 1
ATOM 5416 C CA . ILE B 2 156 ? 16.083 -62.545 1.582 1.00 34.70 181 ILE B CA 1
ATOM 5417 C C . ILE B 2 156 ? 17.461 -62.921 2.167 1.00 34.64 181 ILE B C 1
ATOM 5418 O O . ILE B 2 156 ? 17.530 -63.653 3.151 1.00 34.94 181 ILE B O 1
ATOM 5423 N N . GLU B 2 157 ? 18.537 -62.378 1.597 1.00 34.92 182 GLU B N 1
ATOM 5424 C CA . GLU B 2 157 ? 19.917 -62.714 2.005 1.00 35.65 182 GLU B CA 1
ATOM 5425 C C . GLU B 2 157 ? 20.233 -62.414 3.477 1.00 35.52 182 GLU B C 1
ATOM 5426 O O . GLU B 2 157 ? 21.073 -63.087 4.092 1.00 34.93 182 GLU B O 1
ATOM 5432 N N . ALA B 2 158 ? 19.568 -61.397 4.025 1.00 35.13 183 ALA B N 1
ATOM 5433 C CA . ALA B 2 158 ? 19.748 -60.988 5.418 1.00 34.67 183 ALA B CA 1
ATOM 5434 C C . ALA B 2 158 ? 18.861 -61.778 6.385 1.00 34.83 183 ALA B C 1
ATOM 5435 O O . ALA B 2 158 ? 18.920 -61.556 7.598 1.00 34.82 183 ALA B O 1
ATOM 5437 N N . GLY B 2 159 ? 18.034 -62.683 5.859 1.00 34.47 184 GLY B N 1
ATOM 5438 C CA . GLY B 2 159 ? 17.174 -63.507 6.693 1.00 34.40 184 GLY B CA 1
ATOM 5439 C C . GLY B 2 159 ? 15.765 -62.971 6.890 1.00 34.80 184 GLY B C 1
ATOM 5440 O O . GLY B 2 159 ? 15.054 -63.396 7.801 1.00 34.66 184 GLY B O 1
ATOM 5441 N N . TYR B 2 160 ? 15.352 -62.045 6.025 1.00 34.39 185 TYR B N 1
ATOM 5442 C CA . TYR B 2 160 ? 14.009 -61.482 6.075 1.00 34.42 185 TYR B CA 1
ATOM 5443 C C . TYR B 2 160 ? 13.239 -61.856 4.817 1.00 34.72 185 TYR B C 1
ATOM 5444 O O . TYR B 2 160 ? 13.606 -62.794 4.123 1.00 35.09 185 TYR B O 1
ATOM 5453 N N . SER B 2 161 ? 12.162 -61.130 4.544 1.00 34.94 186 SER B N 1
ATOM 5454 C CA . SER B 2 161 ? 11.368 -61.311 3.335 1.00 35.05 186 SER B CA 1
ATOM 5455 C C . SER B 2 161 ? 10.941 -59.930 2.880 1.00 35.24 186 SER B C 1
ATOM 5456 O O . SER B 2 161 ? 11.236 -58.934 3.551 1.00 35.10 186 SER B O 1
ATOM 5459 N N . ARG B 2 162 ? 10.218 -59.859 1.767 1.00 35.23 187 ARG B N 1
ATOM 5460 C CA . ARG B 2 162 ? 9.787 -58.562 1.271 1.00 35.83 187 ARG B CA 1
ATOM 5461 C C . ARG B 2 162 ? 8.813 -57.844 2.207 1.00 34.89 187 ARG B C 1
ATOM 5462 O O . ARG B 2 162 ? 8.701 -56.623 2.157 1.00 34.06 187 ARG B O 1
ATOM 5470 N N . ASP B 2 163 ? 8.144 -58.612 3.069 1.00 34.42 188 ASP B N 1
ATOM 5471 C CA . ASP B 2 163 ? 7.212 -58.071 4.054 1.00 34.40 188 ASP B CA 1
ATOM 5472 C C . ASP B 2 163 ? 7.867 -57.160 5.090 1.00 32.72 188 ASP B C 1
ATOM 5473 O O . ASP B 2 163 ? 7.187 -56.372 5.739 1.00 32.26 188 ASP B O 1
ATOM 5478 N N . GLU B 2 164 ? 9.172 -57.305 5.261 1.00 31.06 189 GLU B N 1
ATOM 5479 C CA . GLU B 2 164 ? 9.901 -56.523 6.244 1.00 29.91 189 GLU B CA 1
ATOM 5480 C C . GLU B 2 164 ? 10.549 -55.298 5.605 1.00 28.47 189 GLU B C 1
ATOM 5481 O O . GLU B 2 164 ? 11.313 -54.597 6.269 1.00 28.62 189 GLU B O 1
ATOM 5487 N N . PHE B 2 165 ? 10.256 -55.030 4.330 1.00 27.05 190 PHE B N 1
ATOM 5488 C CA . PHE B 2 165 ? 10.734 -53.787 3.730 1.00 26.80 190 PHE B CA 1
ATOM 5489 C C . PHE B 2 165 ? 10.265 -52.566 4.546 1.00 26.22 190 PHE B C 1
ATOM 5490 O O . PHE B 2 165 ? 9.094 -52.481 4.927 1.00 26.29 190 PHE B O 1
ATOM 5498 N N . LEU B 2 166 ? 11.205 -51.642 4.764 1.00 25.99 191 LEU B N 1
ATOM 5499 C CA . LEU B 2 166 ? 11.059 -50.419 5.541 1.00 25.49 191 LEU B CA 1
ATOM 5500 C C . LEU B 2 166 ? 11.345 -50.642 7.033 1.00 25.50 191 LEU B C 1
ATOM 5501 O O . LEU B 2 166 ? 11.505 -49.679 7.779 1.00 26.08 191 LEU B O 1
ATOM 5506 N N . LEU B 2 167 ? 11.426 -51.897 7.460 1.00 25.03 192 LEU B N 1
ATOM 5507 C CA . LEU B 2 167 ? 11.757 -52.210 8.867 1.00 24.67 192 LEU B CA 1
ATOM 5508 C C . LEU B 2 167 ? 13.167 -52.781 9.041 1.00 24.78 192 LEU B C 1
ATOM 5509 O O . LEU B 2 167 ? 13.895 -52.428 9.993 1.00 24.48 192 LEU B O 1
ATOM 5514 N N . ALA B 2 168 ? 13.548 -53.682 8.133 1.00 24.98 193 ALA B N 1
ATOM 5515 C CA . ALA B 2 168 ? 14.823 -54.388 8.241 1.00 24.96 193 ALA B CA 1
ATOM 5516 C C . ALA B 2 168 ? 15.983 -53.486 7.843 1.00 25.25 193 ALA B C 1
ATOM 5517 O O . ALA B 2 168 ? 15.880 -52.735 6.863 1.00 25.81 193 ALA B O 1
ATOM 5519 N N . THR B 2 169 ? 17.071 -53.578 8.604 1.00 24.70 194 THR B N 1
ATOM 5520 C CA . THR B 2 169 ? 18.322 -52.883 8.334 1.00 25.39 194 THR B CA 1
ATOM 5521 C C . THR B 2 169 ? 19.419 -53.895 7.969 1.00 26.13 194 THR B C 1
ATOM 5522 O O . THR B 2 169 ? 19.291 -55.079 8.287 1.00 25.91 194 THR B O 1
ATOM 5526 N N . ASP B 2 170 ? 20.492 -53.421 7.320 1.00 26.53 195 ASP B N 1
ATOM 5527 C CA . ASP B 2 170 ? 21.612 -54.289 6.925 1.00 27.52 195 ASP B CA 1
ATOM 5528 C C . ASP B 2 170 ? 22.338 -54.944 8.115 1.00 28.14 195 ASP B C 1
ATOM 5529 O O . ASP B 2 170 ? 22.743 -56.105 8.046 1.00 28.76 195 ASP B O 1
ATOM 5534 N N . THR B 2 171 ? 22.469 -54.208 9.210 1.00 29.15 196 THR B N 1
ATOM 5535 C CA . THR B 2 171 ? 23.012 -54.745 10.452 1.00 29.51 196 THR B CA 1
ATOM 5536 C C . THR B 2 171 ? 22.001 -54.525 11.582 1.00 30.15 196 THR B C 1
ATOM 5537 O O . THR B 2 171 ? 21.192 -53.573 11.544 1.00 29.64 196 THR B O 1
ATOM 5541 N N . ALA B 2 172 ? 22.076 -55.382 12.600 1.00 29.57 197 ALA B N 1
ATOM 5542 C CA . ALA B 2 172 ? 21.147 -55.321 13.718 1.00 30.10 197 ALA B CA 1
ATOM 5543 C C . ALA B 2 172 ? 21.902 -55.055 15.000 1.00 30.14 197 ALA B C 1
ATOM 5544 O O . ALA B 2 172 ? 23.078 -55.389 15.117 1.00 30.35 197 ALA B O 1
ATOM 5546 N N . MET B 2 173 ? 21.214 -54.455 15.963 1.00 30.25 198 MET B N 1
ATOM 5547 C CA . MET B 2 173 ? 21.682 -54.423 17.331 1.00 30.21 198 MET B CA 1
ATOM 5548 C C . MET B 2 173 ? 21.389 -55.800 17.970 1.00 30.31 198 MET B C 1
ATOM 5549 O O . MET B 2 173 ? 20.236 -56.197 18.130 1.00 29.95 198 MET B O 1
ATOM 5554 N N . VAL B 2 174 ? 22.425 -56.553 18.321 1.00 30.78 199 VAL B N 1
ATOM 5555 C CA . VAL B 2 174 ? 22.142 -57.842 18.953 1.00 30.27 199 VAL B CA 1
ATOM 5556 C C . VAL B 2 174 ? 22.429 -57.835 20.452 1.00 29.91 199 VAL B C 1
ATOM 5557 O O . VAL B 2 174 ? 23.376 -57.195 20.898 1.00 29.84 199 VAL B O 1
ATOM 5561 N N . VAL B 2 175 ? 21.557 -58.496 21.203 1.00 29.61 200 VAL B N 1
ATOM 5562 C CA . VAL B 2 175 ? 21.603 -58.510 22.666 1.00 30.07 200 VAL B CA 1
ATOM 5563 C C . VAL B 2 175 ? 21.192 -59.892 23.194 1.00 30.84 200 VAL B C 1
ATOM 5564 O O . VAL B 2 175 ? 20.474 -60.631 22.507 1.00 31.29 200 VAL B O 1
ATOM 5568 N N . PRO B 2 176 ? 21.652 -60.268 24.393 1.00 31.95 201 PRO B N 1
ATOM 5569 C CA . PRO B 2 176 ? 21.238 -61.550 24.991 1.00 32.56 201 PRO B CA 1
ATOM 5570 C C . PRO B 2 176 ? 19.869 -61.469 25.675 1.00 33.32 201 PRO B C 1
ATOM 5571 O O . PRO B 2 176 ? 19.582 -60.428 26.254 1.00 33.43 201 PRO B O 1
ATOM 5575 N N . VAL B 2 177 ? 19.060 -62.533 25.612 1.00 34.61 202 VAL B N 1
ATOM 5576 C CA . VAL B 2 177 ? 17.791 -62.612 26.354 1.00 36.04 202 VAL B CA 1
ATOM 5577 C C . VAL B 2 177 ? 18.012 -62.486 27.846 1.00 36.97 202 VAL B C 1
ATOM 5578 O O . VAL B 2 177 ? 19.060 -62.906 28.355 1.00 36.75 202 VAL B O 1
ATOM 5582 N N . ASN B 2 178 ? 17.001 -61.951 28.537 1.00 37.46 203 ASN B N 1
ATOM 5583 C CA . ASN B 2 178 ? 16.918 -62.010 29.994 1.00 38.21 203 ASN B CA 1
ATOM 5584 C C . ASN B 2 178 ? 18.045 -61.267 30.673 1.00 38.29 203 ASN B C 1
ATOM 5585 O O . ASN B 2 178 ? 18.378 -61.541 31.826 1.00 38.70 203 ASN B O 1
ATOM 5590 N N . LYS B 2 179 ? 18.640 -60.322 29.953 1.00 38.05 204 LYS B N 1
ATOM 5591 C CA . LYS B 2 179 ? 19.639 -59.438 30.535 1.00 37.66 204 LYS B CA 1
ATOM 5592 C C . LYS B 2 179 ? 19.125 -58.008 30.475 1.00 37.34 204 LYS B C 1
ATOM 5593 O O . LYS B 2 179 ? 18.354 -57.664 29.581 1.00 37.07 204 LYS B O 1
ATOM 5599 N N . THR B 2 180 ? 19.563 -57.186 31.423 1.00 36.55 205 THR B N 1
ATOM 5600 C CA . THR B 2 180 ? 19.238 -55.772 31.433 1.00 35.78 205 THR B CA 1
ATOM 5601 C C . THR B 2 180 ? 20.121 -54.982 30.470 1.00 35.11 205 THR B C 1
ATOM 5602 O O . THR B 2 180 ? 21.331 -54.879 30.666 1.00 34.60 205 THR B O 1
ATOM 5606 N N . VAL B 2 181 ? 19.489 -54.418 29.436 1.00 34.13 206 VAL B N 1
ATOM 5607 C CA . VAL B 2 181 ? 20.179 -53.590 28.451 1.00 32.78 206 VAL B CA 1
ATOM 5608 C C . VAL B 2 181 ? 19.883 -52.130 28.722 1.00 32.52 206 VAL B C 1
ATOM 5609 O O . VAL B 2 181 ? 18.723 -51.728 28.795 1.00 32.61 206 VAL B O 1
ATOM 5613 N N . VAL B 2 182 ? 20.936 -51.341 28.889 1.00 32.04 207 VAL B N 1
ATOM 5614 C CA . VAL B 2 182 ? 20.788 -49.908 28.988 1.00 31.79 207 VAL B CA 1
ATOM 5615 C C . VAL B 2 182 ? 21.298 -49.324 27.676 1.00 31.98 207 VAL B C 1
ATOM 5616 O O . VAL B 2 182 ? 22.407 -49.636 27.227 1.00 31.55 207 VAL B O 1
ATOM 5620 N N . VAL B 2 183 ? 20.447 -48.509 27.056 1.00 31.48 208 VAL B N 1
ATOM 5621 C CA . VAL B 2 183 ? 20.757 -47.849 25.809 1.00 31.37 208 VAL B CA 1
ATOM 5622 C C . VAL B 2 183 ? 20.901 -46.356 26.078 1.00 31.66 208 VAL B C 1
ATOM 5623 O O . VAL B 2 183 ? 19.986 -45.733 26.628 1.00 32.25 208 VAL B O 1
ATOM 5627 N N . GLN B 2 184 ? 22.036 -45.785 25.689 1.00 31.49 209 GLN B N 1
ATOM 5628 C CA . GLN B 2 184 ? 22.242 -44.347 25.793 1.00 32.06 209 GLN B CA 1
ATOM 5629 C C . GLN B 2 184 ? 22.066 -43.735 24.409 1.00 31.29 209 GLN B C 1
ATOM 5630 O O . GLN B 2 184 ? 22.751 -44.140 23.481 1.00 30.76 209 GLN B O 1
ATOM 5636 N N . VAL B 2 185 ? 21.160 -42.754 24.294 1.00 30.62 210 VAL B N 1
ATOM 5637 C CA . VAL B 2 185 ? 20.718 -42.206 23.004 1.00 29.65 210 VAL B CA 1
ATOM 5638 C C . VAL B 2 185 ? 21.087 -40.736 22.809 1.00 28.85 210 VAL B C 1
ATOM 5639 O O . VAL B 2 185 ? 20.844 -39.907 23.686 1.00 29.20 210 VAL B O 1
ATOM 5643 N N . THR B 2 186 ? 21.666 -40.412 21.656 1.00 28.05 211 THR B N 1
ATOM 5644 C CA . THR B 2 186 ? 21.929 -39.026 21.267 1.00 27.25 211 THR B CA 1
ATOM 5645 C C . THR B 2 186 ? 21.793 -38.836 19.754 1.00 27.68 211 THR B C 1
ATOM 5646 O O . THR B 2 186 ? 21.695 -39.816 19.002 1.00 26.88 211 THR B O 1
ATOM 5650 N N . GLY B 2 187 ? 21.755 -37.577 19.326 1.00 27.40 212 GLY B N 1
ATOM 5651 C CA . GLY B 2 187 ? 21.654 -37.231 17.922 1.00 28.22 212 GLY B CA 1
ATOM 5652 C C . GLY B 2 187 ? 22.917 -36.526 17.477 1.00 28.46 212 GLY B C 1
ATOM 5653 O O . GLY B 2 187 ? 23.529 -35.815 18.257 1.00 29.38 212 GLY B O 1
ATOM 5654 N N . ALA B 2 188 ? 23.312 -36.736 16.230 1.00 28.31 213 ALA B N 1
ATOM 5655 C CA . ALA B 2 188 ? 24.547 -36.172 15.712 1.00 28.25 213 ALA B CA 1
ATOM 5656 C C . ALA B 2 188 ? 24.322 -34.860 14.975 1.00 28.35 213 ALA B C 1
ATOM 5657 O O . ALA B 2 188 ? 25.236 -34.035 14.866 1.00 28.44 213 ALA B O 1
ATOM 5659 N N . ASP B 2 189 ? 23.100 -34.636 14.497 1.00 27.60 214 ASP B N 1
ATOM 5660 C CA . ASP B 2 189 ? 22.857 -33.507 13.599 1.00 26.88 214 ASP B CA 1
ATOM 5661 C C . ASP B 2 189 ? 21.522 -32.820 13.912 1.00 26.92 214 ASP B C 1
ATOM 5662 O O . ASP B 2 189 ? 21.493 -31.643 14.300 1.00 27.91 214 ASP B O 1
ATOM 5667 N N . VAL B 2 190 ? 20.423 -33.556 13.758 1.00 26.03 215 VAL B N 1
ATOM 5668 C CA . VAL B 2 190 ? 19.107 -33.074 14.143 1.00 25.01 215 VAL B CA 1
ATOM 5669 C C . VAL B 2 190 ? 18.564 -34.048 15.164 1.00 24.35 215 VAL B C 1
ATOM 5670 O O . VAL B 2 190 ? 19.202 -35.048 15.447 1.00 24.36 215 VAL B O 1
ATOM 5674 N N . ILE B 2 191 ? 17.411 -33.740 15.740 1.00 23.72 216 ILE B N 1
ATOM 5675 C CA . ILE B 2 191 ? 16.726 -34.681 16.610 1.00 23.56 216 ILE B CA 1
ATOM 5676 C C . ILE B 2 191 ? 16.137 -35.858 15.841 1.00 23.23 216 ILE B C 1
ATOM 5677 O O . ILE B 2 191 ? 15.396 -35.668 14.868 1.00 23.42 216 ILE B O 1
ATOM 5682 N N . HIS B 2 192 ? 16.483 -37.062 16.288 1.00 22.62 217 HIS B N 1
ATOM 5683 C CA . HIS B 2 192 ? 15.828 -38.282 15.853 1.00 22.83 217 HIS B CA 1
ATOM 5684 C C . HIS B 2 192 ? 15.140 -38.896 17.080 1.00 23.15 217 HIS B C 1
ATOM 5685 O O . HIS B 2 192 ? 15.180 -38.310 18.184 1.00 24.20 217 HIS B O 1
ATOM 5692 N N . SER B 2 193 ? 14.496 -40.048 16.911 1.00 23.19 218 SER B N 1
ATOM 5693 C CA . SER B 2 193 ? 13.993 -40.769 18.083 1.00 23.83 218 SER B CA 1
ATOM 5694 C C . SER B 2 193 ? 14.095 -42.265 17.934 1.00 24.29 218 SER B C 1
ATOM 5695 O O . SER B 2 193 ? 13.603 -42.847 16.947 1.00 23.23 218 SER B O 1
ATOM 5698 N N . TRP B 2 194 ? 14.722 -42.894 18.932 1.00 24.63 219 TRP B N 1
ATOM 5699 C CA . TRP B 2 194 ? 14.955 -44.338 18.907 1.00 24.44 219 TRP B CA 1
ATOM 5700 C C . TRP B 2 194 ? 13.863 -45.068 19.692 1.00 25.08 219 TRP B C 1
ATOM 5701 O O . TRP B 2 194 ? 13.544 -44.690 20.823 1.00 24.14 219 TRP B O 1
ATOM 5712 N N . THR B 2 195 ? 13.309 -46.125 19.096 1.00 24.82 220 THR B N 1
ATOM 5713 C CA . THR B 2 195 ? 12.171 -46.825 19.684 1.00 25.18 220 THR B CA 1
ATOM 5714 C C . THR B 2 195 ? 12.072 -48.290 19.262 1.00 25.87 220 THR B C 1
ATOM 5715 O O . THR B 2 195 ? 12.490 -48.663 18.162 1.00 26.53 220 THR B O 1
ATOM 5719 N N . VAL B 2 196 ? 11.538 -49.120 20.152 1.00 25.90 221 VAL B N 1
ATOM 5720 C CA . VAL B 2 196 ? 11.146 -50.477 19.792 1.00 26.24 221 VAL B CA 1
ATOM 5721 C C . VAL B 2 196 ? 9.823 -50.766 20.484 1.00 27.35 221 VAL B C 1
ATOM 5722 O O . VAL B 2 196 ? 9.808 -51.028 21.694 1.00 28.28 221 VAL B O 1
ATOM 5726 N N . PRO B 2 197 ? 8.716 -50.704 19.739 1.00 28.01 222 PRO B N 1
ATOM 5727 C CA . PRO B 2 197 ? 7.378 -50.969 20.289 1.00 27.99 222 PRO B CA 1
ATOM 5728 C C . PRO B 2 197 ? 7.266 -52.218 21.158 1.00 28.48 222 PRO B C 1
ATOM 5729 O O . PRO B 2 197 ? 6.638 -52.152 22.226 1.00 28.16 222 PRO B O 1
ATOM 5733 N N . ALA B 2 198 ? 7.880 -53.320 20.732 1.00 28.58 223 ALA B N 1
ATOM 5734 C CA . ALA B 2 198 ? 7.832 -54.562 21.507 1.00 27.85 223 ALA B CA 1
ATOM 5735 C C . ALA B 2 198 ? 8.492 -54.442 22.881 1.00 27.81 223 ALA B C 1
ATOM 5736 O O . ALA B 2 198 ? 8.169 -55.219 23.788 1.00 27.88 223 ALA B O 1
ATOM 5738 N N . PHE B 2 199 ? 9.413 -53.490 23.038 1.00 27.61 224 PHE B N 1
ATOM 5739 C CA . PHE B 2 199 ? 10.085 -53.298 24.325 1.00 27.37 224 PHE B CA 1
ATOM 5740 C C . PHE B 2 199 ? 9.411 -52.228 25.176 1.00 27.62 224 PHE B C 1
ATOM 5741 O O . PHE B 2 199 ? 9.710 -52.106 26.362 1.00 27.12 224 PHE B O 1
ATOM 5749 N N . GLY B 2 200 ? 8.503 -51.459 24.580 1.00 27.12 225 GLY B N 1
ATOM 5750 C CA . GLY B 2 200 ? 7.854 -50.385 25.309 1.00 26.88 225 GLY B CA 1
ATOM 5751 C C . GLY B 2 200 ? 8.821 -49.263 25.603 1.00 27.08 225 GLY B C 1
ATOM 5752 O O . GLY B 2 200 ? 8.702 -48.568 26.630 1.00 26.66 225 GLY B O 1
ATOM 5753 N N . VAL B 2 201 ? 9.785 -49.066 24.701 1.00 27.06 226 VAL B N 1
ATOM 5754 C CA . VAL B 2 201 ? 10.751 -47.980 24.858 1.00 27.14 226 VAL B CA 1
ATOM 5755 C C . VAL B 2 201 ? 10.751 -46.976 23.703 1.00 27.16 226 VAL B C 1
ATOM 5756 O O . VAL B 2 201 ? 10.469 -47.334 22.547 1.00 27.45 226 VAL B O 1
ATOM 5760 N N . LYS B 2 202 ? 11.078 -45.730 24.039 1.00 26.86 227 LYS B N 1
ATOM 5761 C CA . LYS B 2 202 ? 11.192 -44.620 23.090 1.00 27.39 227 LYS B CA 1
ATOM 5762 C C . LYS B 2 202 ? 11.930 -43.474 23.770 1.00 27.59 227 LYS B C 1
ATOM 5763 O O . LYS B 2 202 ? 11.536 -43.024 24.849 1.00 28.42 227 LYS B O 1
ATOM 5769 N N . GLN B 2 203 ? 12.972 -42.972 23.130 1.00 26.91 228 GLN B N 1
ATOM 5770 C CA . GLN B 2 203 ? 13.728 -41.866 23.683 1.00 26.73 228 GLN B CA 1
ATOM 5771 C C . GLN B 2 203 ? 14.285 -41.010 22.562 1.00 26.57 228 GLN B C 1
ATOM 5772 O O . GLN B 2 203 ? 14.924 -41.532 21.649 1.00 26.13 228 GLN B O 1
ATOM 5778 N N . ASP B 2 204 ? 14.067 -39.700 22.629 1.00 26.35 229 ASP B N 1
ATOM 5779 C CA . ASP B 2 204 ? 14.575 -38.818 21.583 1.00 26.33 229 ASP B CA 1
ATOM 5780 C C . ASP B 2 204 ? 16.095 -38.797 21.561 1.00 26.91 229 ASP B C 1
ATOM 5781 O O . ASP B 2 204 ? 16.764 -38.897 22.609 1.00 26.02 229 ASP B O 1
ATOM 5786 N N . ALA B 2 205 ? 16.623 -38.666 20.344 1.00 26.83 230 ALA B N 1
ATOM 5787 C CA . ALA B 2 205 ? 18.050 -38.606 20.100 1.00 26.88 230 ALA B CA 1
ATOM 5788 C C . ALA B 2 205 ? 18.395 -37.153 19.841 1.00 27.11 230 ALA B C 1
ATOM 5789 O O . ALA B 2 205 ? 18.372 -36.676 18.696 1.00 26.69 230 ALA B O 1
ATOM 5791 N N . VAL B 2 206 ? 18.694 -36.434 20.910 1.00 27.16 231 VAL B N 1
ATOM 5792 C CA . VAL B 2 206 ? 18.877 -34.983 20.815 1.00 27.67 231 VAL B CA 1
ATOM 5793 C C . VAL B 2 206 ? 20.354 -34.583 20.740 1.00 28.03 231 VAL B C 1
ATOM 5794 O O . VAL B 2 206 ? 21.119 -34.947 21.621 1.00 28.03 231 VAL B O 1
ATOM 5798 N N . PRO B 2 207 ? 20.766 -33.856 19.697 1.00 28.50 232 PRO B N 1
ATOM 5799 C CA . PRO B 2 207 ? 22.146 -33.369 19.612 1.00 29.34 232 PRO B CA 1
ATOM 5800 C C . PRO B 2 207 ? 22.546 -32.656 20.903 1.00 30.25 232 PRO B C 1
ATOM 5801 O O . PRO B 2 207 ? 21.803 -31.788 21.361 1.00 30.25 232 PRO B O 1
ATOM 5805 N N . GLY B 2 208 ? 23.677 -33.046 21.488 1.00 31.30 233 GLY B N 1
ATOM 5806 C CA . GLY B 2 208 ? 24.205 -32.367 22.665 1.00 33.00 233 GLY B CA 1
ATOM 5807 C C . GLY B 2 208 ? 23.769 -32.963 23.993 1.00 34.25 233 GLY B C 1
ATOM 5808 O O . GLY B 2 208 ? 24.263 -32.547 25.035 1.00 34.64 233 GLY B O 1
ATOM 5809 N N . ARG B 2 209 ? 22.839 -33.923 23.960 1.00 35.20 234 ARG B N 1
ATOM 5810 C CA . ARG B 2 209 ? 22.327 -34.571 25.168 1.00 36.26 234 ARG B CA 1
ATOM 5811 C C . ARG B 2 209 ? 22.404 -36.094 25.030 1.00 36.69 234 ARG B C 1
ATOM 5812 O O . ARG B 2 209 ? 22.043 -36.647 23.982 1.00 36.50 234 ARG B O 1
ATOM 5820 N N . LEU B 2 210 ? 22.823 -36.753 26.106 1.00 36.37 235 LEU B N 1
ATOM 5821 C CA . LEU B 2 210 ? 22.813 -38.202 26.181 1.00 37.10 235 LEU B CA 1
ATOM 5822 C C . LEU B 2 210 ? 21.716 -38.645 27.147 1.00 36.77 235 LEU B C 1
ATOM 5823 O O . LEU B 2 210 ? 21.777 -38.340 28.330 1.00 37.41 235 LEU B O 1
ATOM 5828 N N . ALA B 2 211 ? 20.700 -39.343 26.646 1.00 35.98 236 ALA B N 1
ATOM 5829 C CA . ALA B 2 211 ? 19.602 -39.800 27.495 1.00 34.92 236 ALA B CA 1
ATOM 5830 C C . ALA B 2 211 ? 19.553 -41.315 27.527 1.00 35.04 236 ALA B C 1
ATOM 5831 O O . ALA B 2 211 ? 20.011 -41.978 26.591 1.00 35.76 236 ALA B O 1
ATOM 5833 N N . GLN B 2 212 ? 18.979 -41.876 28.583 1.00 34.14 237 GLN B N 1
ATOM 5834 C CA . GLN B 2 212 ? 19.043 -43.312 28.777 1.00 34.19 237 GLN B CA 1
ATOM 5835 C C . GLN B 2 212 ? 17.674 -43.950 28.783 1.00 33.49 237 GLN B C 1
ATOM 5836 O O . GLN B 2 212 ? 16.690 -43.334 29.168 1.00 33.86 237 GLN B O 1
ATOM 5842 N N . LEU B 2 213 ? 17.622 -45.203 28.358 1.00 32.81 238 LEU B N 1
ATOM 5843 C CA . LEU B 2 213 ? 16.432 -46.015 28.501 1.00 32.11 238 LEU B CA 1
ATOM 5844 C C . LEU B 2 213 ? 16.887 -47.412 28.872 1.00 31.68 238 LEU B C 1
ATOM 5845 O O . LEU B 2 213 ? 18.063 -47.736 28.717 1.00 31.46 238 LEU B O 1
ATOM 5850 N N . TRP B 2 214 ? 15.966 -48.246 29.338 1.00 31.92 239 TRP B N 1
ATOM 5851 C CA . TRP B 2 214 ? 16.299 -49.639 29.609 1.00 32.18 239 TRP B CA 1
ATOM 5852 C C . TRP B 2 214 ? 15.221 -50.580 29.140 1.00 32.31 239 TRP B C 1
ATOM 5853 O O . TRP B 2 214 ? 14.046 -50.215 29.084 1.00 32.43 239 TRP B O 1
ATOM 5864 N N . PHE B 2 215 ? 15.633 -51.808 28.829 1.00 32.25 240 PHE B N 1
ATOM 5865 C CA . PHE B 2 215 ? 14.709 -52.903 28.610 1.00 32.35 240 PHE B CA 1
ATOM 5866 C C . PHE B 2 215 ? 15.376 -54.198 29.000 1.00 33.06 240 PHE B C 1
ATOM 5867 O O . PHE B 2 215 ? 16.602 -54.278 29.042 1.00 33.12 240 PHE B O 1
ATOM 5875 N N . ARG B 2 216 ? 14.558 -55.208 29.275 1.00 33.58 241 ARG B N 1
ATOM 5876 C CA . ARG B 2 216 ? 15.037 -56.565 29.434 1.00 34.66 241 ARG B CA 1
ATOM 5877 C C . ARG B 2 216 ? 14.156 -57.425 28.553 1.00 34.22 241 ARG B C 1
ATOM 5878 O O . ARG B 2 216 ? 12.964 -57.546 28.804 1.00 34.42 241 ARG B O 1
ATOM 5886 N N . ALA B 2 217 ? 14.725 -57.991 27.494 1.00 34.77 242 ALA B N 1
ATOM 5887 C CA . ALA B 2 217 ? 13.939 -58.834 26.583 1.00 35.32 242 ALA B CA 1
ATOM 5888 C C . ALA B 2 217 ? 13.684 -60.209 27.192 1.00 35.81 242 ALA B C 1
ATOM 5889 O O . ALA B 2 217 ? 14.611 -60.828 27.718 1.00 36.42 242 ALA B O 1
ATOM 5891 N N . GLU B 2 218 ? 12.445 -60.684 27.102 1.00 35.98 243 GLU B N 1
ATOM 5892 C CA . GLU B 2 218 ? 12.022 -61.928 27.760 1.00 37.03 243 GLU B CA 1
ATOM 5893 C C . GLU B 2 218 ? 11.903 -63.109 26.825 1.00 36.96 243 GLU B C 1
ATOM 5894 O O . GLU B 2 218 ? 11.583 -64.217 27.254 1.00 37.03 243 GLU B O 1
ATOM 5900 N N . ARG B 2 219 ? 12.121 -62.863 25.537 1.00 36.67 244 ARG B N 1
ATOM 5901 C CA . ARG B 2 219 ? 12.217 -63.940 24.573 1.00 36.31 244 ARG B CA 1
ATOM 5902 C C . ARG B 2 219 ? 13.064 -63.532 23.383 1.00 35.68 244 ARG B C 1
ATOM 5903 O O . ARG B 2 219 ? 13.233 -62.339 23.093 1.00 35.48 244 ARG B O 1
ATOM 5911 N N . GLU B 2 220 ? 13.613 -64.538 22.720 1.00 34.66 245 GLU B N 1
ATOM 5912 C CA . GLU B 2 220 ? 14.478 -64.335 21.579 1.00 34.26 245 GLU B CA 1
ATOM 5913 C C . GLU B 2 220 ? 13.622 -64.000 20.377 1.00 33.35 245 GLU B C 1
ATOM 5914 O O . GLU B 2 220 ? 12.456 -64.366 20.325 1.00 33.00 245 GLU B O 1
ATOM 5920 N N . GLY B 2 221 ? 14.210 -63.300 19.416 1.00 32.39 246 GLY B N 1
ATOM 5921 C CA . GLY B 2 221 ? 13.507 -62.962 18.194 1.00 31.64 246 GLY B CA 1
ATOM 5922 C C . GLY B 2 221 ? 14.027 -61.697 17.548 1.00 31.06 246 GLY B C 1
ATOM 5923 O O . GLY B 2 221 ? 15.075 -61.164 17.944 1.00 30.80 246 GLY B O 1
ATOM 5924 N N . ILE B 2 222 ? 13.282 -61.232 16.544 1.00 30.37 247 ILE B N 1
ATOM 5925 C CA . ILE B 2 222 ? 13.589 -60.008 15.819 1.00 29.88 247 ILE B CA 1
ATOM 5926 C C . ILE B 2 222 ? 12.503 -58.974 16.135 1.00 29.33 247 ILE B C 1
ATOM 5927 O O . ILE B 2 222 ? 11.317 -59.300 16.094 1.00 29.76 247 ILE B O 1
ATOM 5932 N N . PHE B 2 223 ? 12.924 -57.747 16.462 1.00 28.95 248 PHE B N 1
ATOM 5933 C CA . PHE B 2 223 ? 12.039 -56.655 16.875 1.00 27.74 248 PHE B CA 1
ATOM 5934 C C . PHE B 2 223 ? 12.438 -55.357 16.170 1.00 27.63 248 PHE B C 1
ATOM 5935 O O . PHE B 2 223 ? 13.606 -54.943 16.225 1.00 27.32 248 PHE B O 1
ATOM 5943 N N . PHE B 2 224 ? 11.464 -54.718 15.518 1.00 26.82 249 PHE B N 1
ATOM 5944 C CA . PHE B 2 224 ? 11.704 -53.514 14.718 1.00 26.11 249 PHE B CA 1
ATOM 5945 C C . PHE B 2 224 ? 11.170 -52.239 15.382 1.00 25.90 249 PHE B C 1
ATOM 5946 O O . PHE B 2 224 ? 10.133 -52.255 16.056 1.00 25.93 249 PHE B O 1
ATOM 5954 N N . GLY B 2 225 ? 11.884 -51.139 15.168 1.00 25.45 250 GLY B N 1
ATOM 5955 C CA . GLY B 2 225 ? 11.353 -49.803 15.402 1.00 25.57 250 GLY B CA 1
ATOM 5956 C C . GLY B 2 225 ? 11.644 -48.894 14.2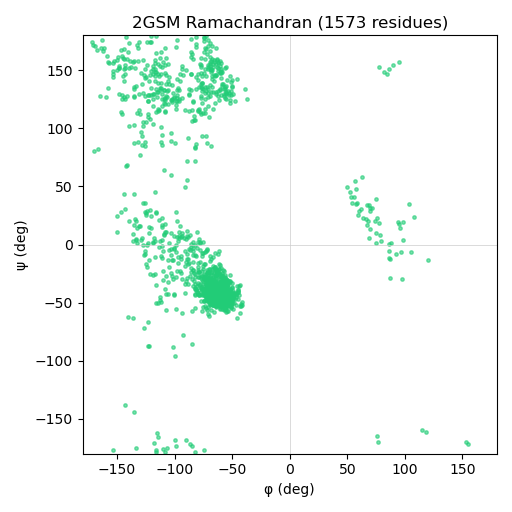11 1.00 25.21 250 GLY B C 1
ATOM 5957 O O . GLY B 2 225 ? 12.384 -49.272 13.316 1.00 25.25 250 GLY B O 1
ATOM 5958 N N . GLN B 2 226 ? 11.069 -47.698 14.202 1.00 24.61 251 GLN B N 1
ATOM 5959 C CA . GLN B 2 226 ? 11.288 -46.737 13.122 1.00 24.39 251 GLN B CA 1
ATOM 5960 C C . GLN B 2 226 ? 11.550 -45.378 13.747 1.00 24.21 251 GLN B C 1
ATOM 5961 O O . GLN B 2 226 ? 11.065 -45.104 14.843 1.00 24.22 251 GLN B O 1
ATOM 5967 N N . CYS B 2 227 ? 12.312 -44.532 13.060 1.00 23.26 252 CYS B N 1
ATOM 5968 C CA . CYS B 2 227 ? 12.698 -43.251 13.643 1.00 22.55 252 CYS B CA 1
ATOM 5969 C C . CYS B 2 227 ? 11.458 -42.397 13.910 1.00 22.77 252 CYS B C 1
ATOM 5970 O O . CYS B 2 227 ? 10.584 -42.246 13.047 1.00 21.79 252 CYS B O 1
ATOM 5973 N N . SER B 2 228 ? 11.398 -41.832 15.118 1.00 22.20 253 SER B N 1
ATOM 5974 C CA . SER B 2 228 ? 10.176 -41.238 15.609 1.00 23.12 253 SER B CA 1
ATOM 5975 C C . SER B 2 228 ? 10.288 -39.767 15.966 1.00 23.16 253 SER B C 1
ATOM 5976 O O . SER B 2 228 ? 9.608 -39.298 16.880 1.00 23.18 253 SER B O 1
ATOM 5979 N N . GLU B 2 229 ? 11.171 -39.047 15.284 1.00 23.26 254 GLU B N 1
ATOM 5980 C CA . GLU B 2 229 ? 11.086 -37.588 15.263 1.00 23.31 254 GLU B CA 1
ATOM 5981 C C . GLU B 2 229 ? 11.471 -37.110 13.885 1.00 22.95 254 GLU B C 1
ATOM 5982 O O . GLU B 2 229 ? 12.558 -37.428 13.408 1.00 22.89 254 GLU B O 1
ATOM 5988 N N . LEU B 2 230 ? 10.587 -36.335 13.261 1.00 23.29 255 LEU B N 1
ATOM 5989 C CA . LEU B 2 230 ? 10.784 -35.912 11.875 1.00 23.09 255 LEU B CA 1
ATOM 5990 C C . LEU B 2 230 ? 12.135 -35.230 11.821 1.00 23.18 255 LEU B C 1
ATOM 5991 O O . LEU B 2 230 ? 12.394 -34.290 12.566 1.00 22.37 255 LEU B O 1
ATOM 5996 N N . CYS B 2 231 ? 12.976 -35.722 10.918 1.00 22.96 256 CYS B N 1
ATOM 5997 C CA . CYS B 2 231 ? 14.380 -35.366 10.866 1.00 23.04 256 CYS B CA 1
ATOM 5998 C C . CYS B 2 231 ? 14.819 -35.093 9.441 1.00 22.73 256 CYS B C 1
ATOM 5999 O O . CYS B 2 231 ? 16.013 -35.121 9.150 1.00 23.25 256 CYS B O 1
ATOM 6002 N N . GLY B 2 232 ? 13.876 -34.871 8.540 1.00 22.36 257 GLY B N 1
ATOM 6003 C CA . GLY B 2 232 ? 14.254 -34.508 7.190 1.00 22.73 257 GLY B CA 1
ATOM 6004 C C . GLY B 2 232 ? 13.786 -35.517 6.172 1.00 22.65 257 GLY B C 1
ATOM 6005 O O . GLY B 2 232 ? 12.883 -36.314 6.464 1.00 22.19 257 GLY B O 1
ATOM 6006 N N . ILE B 2 233 ? 14.397 -35.473 4.984 1.00 23.32 258 ILE B N 1
ATOM 6007 C CA . ILE B 2 233 ? 13.861 -36.167 3.789 1.00 22.92 258 ILE B CA 1
ATOM 6008 C C . ILE B 2 233 ? 13.667 -37.687 3.915 1.00 22.51 258 ILE B C 1
ATOM 6009 O O . ILE B 2 233 ? 12.728 -38.238 3.330 1.00 22.05 258 ILE B O 1
ATOM 6014 N N . SER B 2 234 ? 14.525 -38.354 4.691 1.00 22.22 259 SER B N 1
ATOM 6015 C CA . SER B 2 234 ? 14.495 -39.817 4.811 1.00 21.97 259 SER B CA 1
ATOM 6016 C C . SER B 2 234 ? 14.160 -40.309 6.237 1.00 21.93 259 SER B C 1
ATOM 6017 O O . SER B 2 234 ? 14.545 -41.402 6.653 1.00 20.89 259 SER B O 1
ATOM 6020 N N . HIS B 2 235 ? 13.410 -39.474 6.948 1.00 21.31 260 HIS B N 1
ATOM 6021 C CA . HIS B 2 235 ? 12.763 -39.776 8.233 1.00 21.84 260 HIS B CA 1
ATOM 6022 C C . HIS B 2 235 ? 12.026 -41.150 8.200 1.00 22.19 260 HIS B C 1
ATOM 6023 O O . HIS B 2 235 ? 12.111 -41.939 9.142 1.00 21.68 260 HIS B O 1
ATOM 6030 N N . ALA B 2 236 ? 11.334 -41.425 7.096 1.00 21.83 261 ALA B N 1
ATOM 6031 C CA . ALA B 2 236 ? 10.576 -42.663 6.925 1.00 21.68 261 ALA B CA 1
ATOM 6032 C C . ALA B 2 236 ? 11.463 -43.859 6.622 1.00 21.60 261 ALA B C 1
ATOM 6033 O O . ALA B 2 236 ? 10.971 -44.993 6.611 1.00 22.43 261 ALA B O 1
ATOM 6035 N N . TYR B 2 237 ? 12.752 -43.600 6.403 1.00 21.43 262 TYR B N 1
ATOM 6036 C CA . TYR B 2 237 ? 13.686 -44.592 5.881 1.00 21.89 262 TYR B CA 1
ATOM 6037 C C . TYR B 2 237 ? 14.950 -44.839 6.716 1.00 22.16 262 TYR B C 1
ATOM 6038 O O . TYR B 2 237 ? 16.033 -45.085 6.161 1.00 22.38 262 TYR B O 1
ATOM 6047 N N . MET B 2 238 ? 14.832 -44.781 8.050 1.00 22.17 263 MET B N 1
ATOM 6048 C CA . MET B 2 238 ? 15.974 -45.083 8.916 1.00 21.77 263 MET B CA 1
ATOM 6049 C C . MET B 2 238 ? 15.559 -45.871 10.184 1.00 22.59 263 MET B C 1
ATOM 6050 O O . MET B 2 238 ? 15.593 -45.347 11.300 1.00 22.15 263 MET B O 1
ATOM 6055 N N . PRO B 2 239 ? 15.141 -47.122 9.984 1.00 23.26 264 PRO B N 1
ATOM 6056 C CA . PRO B 2 239 ? 14.555 -47.928 11.045 1.00 23.47 264 PRO B CA 1
ATOM 6057 C C . PRO B 2 239 ? 15.595 -48.654 11.904 1.00 23.51 264 PRO B C 1
ATOM 6058 O O . PRO B 2 239 ? 16.808 -48.435 11.762 1.00 23.28 264 PRO B O 1
ATOM 6062 N N . ILE B 2 240 ? 15.079 -49.498 12.795 1.00 24.25 265 ILE B N 1
ATOM 6063 C CA . ILE B 2 240 ? 15.813 -50.109 13.905 1.00 25.04 265 ILE B CA 1
ATOM 6064 C C . ILE B 2 240 ? 15.523 -51.596 13.886 1.00 25.11 265 ILE B C 1
ATOM 6065 O O . ILE B 2 240 ? 14.364 -51.995 13.870 1.00 24.76 265 ILE B O 1
ATOM 6070 N N . THR B 2 241 ? 16.575 -52.400 13.930 1.00 25.50 266 THR B N 1
ATOM 6071 C CA . THR B 2 241 ? 16.435 -53.831 14.107 1.00 26.15 266 THR B CA 1
ATOM 6072 C C . THR B 2 241 ? 17.215 -54.272 15.337 1.00 26.63 266 THR B C 1
ATOM 6073 O O . THR B 2 241 ? 18.414 -54.014 15.440 1.00 27.59 266 THR B O 1
ATOM 6077 N N . VAL B 2 242 ? 16.512 -54.922 16.264 1.00 27.29 267 VAL B N 1
ATOM 6078 C CA . VAL B 2 242 ? 17.121 -55.551 17.426 1.00 27.47 267 VAL B CA 1
ATOM 6079 C C . VAL B 2 242 ? 16.909 -57.064 17.342 1.00 27.97 267 VAL B C 1
ATOM 6080 O O . VAL B 2 242 ? 15.792 -57.540 17.166 1.00 27.89 267 VAL B O 1
ATOM 6084 N N . LYS B 2 243 ? 18.000 -57.811 17.447 1.00 28.23 268 LYS B N 1
ATOM 6085 C CA . LYS B 2 243 ? 17.924 -59.268 17.475 1.00 29.03 268 LYS B CA 1
ATOM 6086 C C . LYS B 2 243 ? 18.241 -59.699 18.902 1.00 29.11 268 LYS B C 1
ATOM 6087 O O . LYS B 2 243 ? 19.304 -59.384 19.425 1.00 29.12 268 LYS B O 1
ATOM 6093 N N . VAL B 2 244 ? 17.304 -60.388 19.534 1.00 29.60 269 VAL B N 1
ATOM 6094 C CA . VAL B 2 244 ? 17.528 -60.902 20.876 1.00 30.27 269 VAL B CA 1
ATOM 6095 C C . VAL B 2 244 ? 17.836 -62.390 20.738 1.00 30.72 269 VAL B C 1
ATOM 6096 O O . VAL B 2 244 ? 17.046 -63.138 20.190 1.00 30.56 269 VAL B O 1
ATOM 6100 N N . VAL B 2 245 ? 18.997 -62.794 21.236 1.00 31.44 270 VAL B N 1
ATOM 6101 C CA . VAL B 2 245 ? 19.513 -64.150 21.029 1.00 31.56 270 VAL B CA 1
ATOM 6102 C C . VAL B 2 245 ? 19.972 -64.751 22.356 1.00 32.45 270 VAL B C 1
ATOM 6103 O O . VAL B 2 245 ? 19.971 -64.066 23.388 1.00 31.71 270 VAL B O 1
ATOM 6107 N N . SER B 2 246 ? 20.355 -66.032 22.343 1.00 33.41 271 SER B N 1
ATOM 6108 C CA . SER B 2 246 ? 20.865 -66.664 23.563 1.00 34.05 271 SER B CA 1
ATOM 6109 C C . SER B 2 246 ? 22.165 -65.998 24.035 1.00 34.73 271 SER B C 1
ATOM 6110 O O . SER B 2 246 ? 22.870 -65.323 23.262 1.00 34.24 271 SER B O 1
ATOM 6113 N N . GLU B 2 247 ? 22.476 -66.190 25.315 1.00 35.75 272 GLU B N 1
ATOM 6114 C CA . GLU B 2 247 ? 23.757 -65.763 25.864 1.00 37.03 272 GLU B CA 1
ATOM 6115 C C . GLU B 2 247 ? 24.967 -66.267 25.071 1.00 36.98 272 GLU B C 1
ATOM 6116 O O . GLU B 2 247 ? 25.929 -65.526 24.877 1.00 37.02 272 GLU B O 1
ATOM 6122 N N . GLU B 2 248 ? 24.914 -67.516 24.615 1.00 37.39 273 GLU B N 1
ATOM 6123 C CA . GLU B 2 248 ? 26.007 -68.097 23.832 1.00 38.17 273 GLU B CA 1
ATOM 6124 C C . GLU B 2 248 ? 26.087 -67.489 22.420 1.00 37.14 273 GLU B C 1
ATOM 6125 O O . GLU B 2 248 ? 27.176 -67.210 21.916 1.00 36.93 273 GLU B O 1
ATOM 6131 N N . ALA B 2 249 ? 24.934 -67.289 21.785 1.00 36.27 274 ALA B N 1
ATOM 6132 C CA . ALA B 2 249 ? 24.898 -66.703 20.436 1.00 35.21 274 ALA B CA 1
ATOM 6133 C C . ALA B 2 249 ? 25.340 -65.234 20.441 1.00 34.19 274 ALA B C 1
ATOM 6134 O O . ALA B 2 249 ? 25.939 -64.768 19.473 1.00 34.10 274 ALA B O 1
ATOM 6136 N N . TYR B 2 250 ? 25.056 -64.532 21.541 1.00 32.99 275 TYR B N 1
ATOM 6137 C CA . TYR B 2 250 ? 25.504 -63.157 21.748 1.00 31.73 275 TYR B CA 1
ATOM 6138 C C . TYR B 2 250 ? 27.023 -63.086 21.862 1.00 31.71 275 TYR B C 1
ATOM 6139 O O . TYR B 2 250 ? 27.660 -62.243 21.225 1.00 31.43 275 TYR B O 1
ATOM 6148 N N . ALA B 2 251 ? 27.609 -63.959 22.679 1.00 31.66 276 ALA B N 1
ATOM 6149 C CA . ALA B 2 251 ? 29.077 -64.063 22.739 1.00 31.43 276 ALA B CA 1
ATOM 6150 C C . ALA B 2 251 ? 29.687 -64.408 21.379 1.00 30.82 276 ALA B C 1
ATOM 6151 O O . ALA B 2 251 ? 30.700 -63.832 20.993 1.00 31.50 276 ALA B O 1
ATOM 6153 N N . ALA B 2 252 ? 29.072 -65.332 20.651 1.00 30.60 277 ALA B N 1
ATOM 6154 C CA . ALA B 2 252 ? 29.553 -65.685 19.305 1.00 30.93 277 ALA B CA 1
ATOM 6155 C C . ALA B 2 252 ? 29.605 -64.475 18.376 1.00 31.19 277 ALA B C 1
ATOM 6156 O O . ALA B 2 252 ? 30.570 -64.298 17.624 1.00 31.04 277 ALA B O 1
ATOM 6158 N N . TRP B 2 253 ? 28.558 -63.643 18.442 1.00 31.70 278 TRP B N 1
ATOM 6159 C CA . TRP B 2 253 ? 28.446 -62.429 17.632 1.00 31.23 278 TRP B CA 1
ATOM 6160 C C . TRP B 2 253 ? 29.552 -61.460 18.024 1.00 31.56 278 TRP B C 1
ATOM 6161 O O . TRP B 2 253 ? 30.225 -60.876 17.159 1.00 30.59 278 TRP B O 1
ATOM 6172 N N . LEU B 2 254 ? 29.750 -61.308 19.336 1.00 31.87 279 LEU B N 1
ATOM 6173 C CA . LEU B 2 254 ? 30.836 -60.489 19.862 1.00 32.63 279 LEU B CA 1
ATOM 6174 C C . LEU B 2 254 ? 32.203 -60.950 19.350 1.00 32.92 279 LEU B C 1
ATOM 6175 O O . LEU B 2 254 ? 33.024 -60.123 18.926 1.00 32.80 279 LEU B O 1
ATOM 6180 N N . GLU B 2 255 ? 32.467 -62.261 19.408 1.00 33.83 280 GLU B N 1
ATOM 6181 C CA . GLU B 2 255 ? 33.781 -62.757 18.982 1.00 34.23 280 GLU B CA 1
ATOM 6182 C C . GLU B 2 255 ? 33.976 -62.497 17.495 1.00 34.56 280 GLU B C 1
ATOM 6183 O O . GLU B 2 255 ? 35.063 -62.123 17.082 1.00 33.85 280 GLU B O 1
ATOM 6189 N N . GLN B 2 256 ? 32.915 -62.670 16.709 1.00 36.09 281 GLN B N 1
ATOM 6190 C CA . GLN B 2 256 ? 32.954 -62.353 15.276 1.00 37.93 281 GLN B CA 1
ATOM 6191 C C . GLN B 2 256 ? 33.443 -60.926 15.014 1.00 38.45 281 GLN B C 1
ATOM 6192 O O . GLN B 2 256 ? 34.098 -60.671 14.012 1.00 38.66 281 GLN B O 1
ATOM 6198 N N . HIS B 2 257 ? 33.156 -60.009 15.936 1.00 39.49 282 HIS B N 1
ATOM 6199 C CA . HIS B 2 257 ? 33.597 -58.619 15.803 1.00 40.02 282 HIS B CA 1
ATOM 6200 C C . HIS B 2 257 ? 34.979 -58.342 16.402 1.00 40.28 282 HIS B C 1
ATOM 6201 O O . HIS B 2 257 ? 35.514 -57.250 16.214 1.00 40.42 282 HIS B O 1
ATOM 6208 N N . HIS B 2 258 ? 35.557 -59.310 17.113 1.00 40.59 283 HIS B N 1
ATOM 6209 C CA . HIS B 2 258 ? 36.850 -59.108 17.775 1.00 41.13 283 HIS B CA 1
ATOM 6210 C C . HIS B 2 258 ? 38.045 -59.144 16.818 1.00 42.04 283 HIS B C 1
ATOM 6211 O O . HIS B 2 258 ? 38.270 -60.151 16.138 1.00 42.30 283 HIS B O 1
ATOM 6218 N N . HIS B 2 259 ? 38.815 -58.053 16.797 1.00 43.10 284 HIS B N 1
ATOM 6219 C CA . HIS B 2 259 ? 40.002 -57.922 15.937 1.00 44.33 284 HIS B CA 1
ATOM 6220 C C . HIS B 2 259 ? 41.260 -58.396 16.650 1.00 45.20 284 HIS B C 1
ATOM 6221 O O . HIS B 2 259 ? 41.675 -57.793 17.648 1.00 45.57 284 HIS B O 1
ATOM 6228 N N . HIS B 2 260 ? 41.872 -59.464 16.132 1.00 45.90 285 HIS B N 1
ATOM 6229 C CA . HIS B 2 260 ? 43.068 -60.053 16.755 1.00 46.46 285 HIS B CA 1
ATOM 6230 C C . HIS B 2 260 ? 44.361 -59.454 16.196 1.00 47.15 285 HIS B C 1
ATOM 6231 O O . HIS B 2 260 ? 44.453 -59.145 15.001 1.00 47.48 285 HIS B O 1
ATOM 6238 N N . PHE C 1 17 ? 32.117 -50.387 40.929 1.00 58.81 17 PHE C N 1
ATOM 6239 C CA . PHE C 1 17 ? 33.597 -50.128 40.967 1.00 58.65 17 PHE C CA 1
ATOM 6240 C C . PHE C 1 17 ? 33.907 -48.676 41.351 1.00 59.24 17 PHE C C 1
ATOM 6241 O O . PHE C 1 17 ? 35.032 -48.348 41.750 1.00 59.54 17 PHE C O 1
ATOM 6249 N N . THR C 1 18 ? 32.898 -47.815 41.202 1.00 59.65 18 THR C N 1
ATOM 6250 C CA . THR C 1 18 ? 32.982 -46.403 41.576 1.00 59.68 18 THR C CA 1
ATOM 6251 C C . THR C 1 18 ? 31.726 -46.028 42.362 1.00 59.88 18 THR C C 1
ATOM 6252 O O . THR C 1 18 ? 31.515 -44.852 42.711 1.00 60.18 18 THR C O 1
ATOM 6256 N N . ARG C 1 19 ? 30.891 -47.043 42.607 1.00 59.50 19 ARG C N 1
ATOM 6257 C CA . ARG C 1 19 ? 29.837 -46.990 43.621 1.00 58.99 19 ARG C CA 1
ATOM 6258 C C . ARG C 1 19 ? 30.451 -47.232 45.017 1.00 59.34 19 ARG C C 1
ATOM 6259 O O . ARG C 1 19 ? 29.727 -47.328 46.022 1.00 59.82 19 ARG C O 1
ATOM 6267 N N . TRP C 1 20 ? 31.786 -47.346 45.050 1.00 59.13 20 TRP C N 1
ATOM 6268 C CA . TRP C 1 20 ? 32.601 -47.406 46.273 1.00 58.90 20 TRP C CA 1
ATOM 6269 C C . TRP C 1 20 ? 32.779 -46.009 46.892 1.00 58.55 20 TRP C C 1
ATOM 6270 O O . TRP C 1 20 ? 32.868 -45.862 48.121 1.00 58.62 20 TRP C O 1
ATOM 6281 N N . PHE C 1 21 ? 32.845 -44.999 46.024 1.00 58.07 21 PHE C N 1
ATOM 6282 C CA . PHE C 1 21 ? 33.078 -43.613 46.421 1.00 57.52 21 PHE C CA 1
ATOM 6283 C C . PHE C 1 21 ? 31.821 -42.919 46.939 1.00 57.59 21 PHE C C 1
ATOM 6284 O O . PHE C 1 21 ? 31.902 -41.932 47.680 1.00 57.96 21 PHE C O 1
ATOM 6292 N N . MET C 1 22 ? 30.660 -43.445 46.556 1.00 57.59 22 MET C N 1
ATOM 6293 C CA . MET C 1 22 ? 29.373 -42.814 46.859 1.00 57.35 22 MET C CA 1
ATOM 6294 C C . MET C 1 22 ? 28.803 -43.300 48.182 1.00 56.64 22 MET C C 1
ATOM 6295 O O . MET C 1 22 ? 27.883 -42.683 48.740 1.00 56.78 22 MET C O 1
ATOM 6300 N N . SER C 1 23 ? 29.369 -44.398 48.683 1.00 55.79 23 SER C N 1
ATOM 6301 C CA . SER C 1 23 ? 28.929 -45.010 49.931 1.00 54.75 23 SER C CA 1
ATOM 6302 C C . SER C 1 23 ? 29.026 -44.011 51.070 1.00 54.07 23 SER C C 1
ATOM 6303 O O . SER C 1 23 ? 29.994 -43.244 51.151 1.00 54.13 23 SER C O 1
ATOM 6306 N N . THR C 1 24 ? 28.007 -43.997 51.924 1.00 52.93 24 THR C N 1
ATOM 6307 C CA . THR C 1 24 ? 27.992 -43.101 53.079 1.00 52.10 24 THR C CA 1
ATOM 6308 C C . THR C 1 24 ? 28.227 -43.897 54.354 1.00 51.24 24 THR C C 1
ATOM 6309 O O . THR C 1 24 ? 28.050 -43.384 55.464 1.00 51.09 24 THR C O 1
ATOM 6313 N N . ASN C 1 25 ? 28.612 -45.158 54.174 1.00 50.50 25 ASN C N 1
ATOM 6314 C CA . ASN C 1 25 ? 28.881 -46.071 55.279 1.00 49.78 25 ASN C CA 1
ATOM 6315 C C . ASN C 1 25 ? 30.327 -45.990 55.790 1.00 48.98 25 ASN C C 1
ATOM 6316 O O . ASN C 1 25 ? 31.286 -46.101 55.008 1.00 48.51 25 ASN C O 1
ATOM 6321 N N . HIS C 1 26 ? 30.451 -45.827 57.111 1.00 48.11 26 HIS C N 1
ATOM 6322 C CA . HIS C 1 26 ? 31.729 -45.645 57.810 1.00 47.44 26 HIS C CA 1
ATOM 6323 C C . HIS C 1 26 ? 32.822 -46.664 57.474 1.00 47.10 26 HIS C C 1
ATOM 6324 O O . HIS C 1 26 ? 34.001 -46.302 57.397 1.00 47.36 26 HIS C O 1
ATOM 6331 N N . LYS C 1 27 ? 32.444 -47.927 57.281 1.00 46.65 27 LYS C N 1
ATOM 6332 C CA . LYS C 1 27 ? 33.410 -48.964 56.900 1.00 46.06 27 LYS C CA 1
ATOM 6333 C C . LYS C 1 27 ? 33.973 -48.682 55.506 1.00 45.68 27 LYS C C 1
ATOM 6334 O O . LYS C 1 27 ? 35.158 -48.910 55.234 1.00 45.27 27 LYS C O 1
ATOM 6340 N N . ASP C 1 28 ? 33.118 -48.173 54.625 1.00 45.63 28 ASP C N 1
ATOM 6341 C CA . ASP C 1 28 ? 33.540 -47.886 53.259 1.00 45.60 28 ASP C CA 1
ATOM 6342 C C . ASP C 1 28 ? 34.359 -46.595 53.214 1.00 44.95 28 ASP C C 1
ATOM 6343 O O . ASP C 1 28 ? 35.378 -46.535 52.541 1.00 44.79 28 ASP C O 1
ATOM 6348 N N . ILE C 1 29 ? 33.905 -45.581 53.945 1.00 44.95 29 ILE C N 1
ATOM 6349 C CA . ILE C 1 29 ? 34.625 -44.314 54.058 1.00 44.97 29 ILE C CA 1
ATOM 6350 C C . ILE C 1 29 ? 36.023 -44.537 54.642 1.00 44.77 29 ILE C C 1
ATOM 6351 O O . ILE C 1 29 ? 37.014 -44.122 54.034 1.00 44.80 29 ILE C O 1
ATOM 6356 N N . GLY C 1 30 ? 36.086 -45.244 55.776 1.00 44.40 30 GLY C N 1
ATOM 6357 C CA . GLY C 1 30 ? 37.334 -45.663 56.388 1.00 43.91 30 GLY C CA 1
ATOM 6358 C C . GLY C 1 30 ? 38.333 -46.301 55.437 1.00 43.96 30 GLY C C 1
ATOM 6359 O O . GLY C 1 30 ? 39.517 -45.940 55.444 1.00 44.03 30 GLY C O 1
ATOM 6360 N N . VAL C 1 31 ? 37.862 -47.231 54.606 1.00 43.65 31 VAL C N 1
ATOM 6361 C CA . VAL C 1 31 ? 38.726 -47.900 53.629 1.00 43.32 31 VAL C CA 1
ATOM 6362 C C . VAL C 1 31 ? 39.184 -46.941 52.516 1.00 43.30 31 VAL C C 1
ATOM 6363 O O . VAL C 1 31 ? 40.291 -47.077 51.977 1.00 43.20 31 VAL C O 1
ATOM 6367 N N . LEU C 1 32 ? 38.342 -45.972 52.173 1.00 43.02 32 LEU C N 1
ATOM 6368 C CA . LEU C 1 32 ? 38.715 -45.019 51.134 1.00 42.84 32 LEU C CA 1
ATOM 6369 C C . LEU C 1 32 ? 39.880 -44.158 51.636 1.00 42.71 32 LEU C C 1
ATOM 6370 O O . LEU C 1 32 ? 40.903 -44.025 50.951 1.00 42.70 32 LEU C O 1
ATOM 6375 N N . TYR C 1 33 ? 39.724 -43.621 52.844 1.00 42.53 33 TYR C N 1
ATOM 6376 C CA . TYR C 1 33 ? 40.775 -42.862 53.524 1.00 42.55 33 TYR C CA 1
ATOM 6377 C C . TYR C 1 33 ? 42.098 -43.626 53.608 1.00 42.47 33 TYR C C 1
ATOM 6378 O O . TYR C 1 33 ? 43.153 -43.070 53.287 1.00 42.54 33 TYR C O 1
ATOM 6387 N N . LEU C 1 34 ? 42.040 -44.898 54.011 1.00 42.41 34 LEU C N 1
ATOM 6388 C CA . LEU C 1 34 ? 43.245 -45.712 54.191 1.00 42.48 34 LEU C CA 1
ATOM 6389 C C . LEU C 1 34 ? 44.028 -45.898 52.897 1.00 42.84 34 LEU C C 1
ATOM 6390 O O . LEU C 1 34 ? 45.260 -45.751 52.872 1.00 42.59 34 LEU C O 1
ATOM 6395 N N . PHE C 1 35 ? 43.304 -46.242 51.830 1.00 42.73 35 PHE C N 1
ATOM 6396 C CA . PHE C 1 35 ? 43.911 -46.483 50.521 1.00 42.65 35 PHE C CA 1
ATOM 6397 C C . PHE C 1 35 ? 44.480 -45.214 49.907 1.00 41.94 35 PHE C C 1
ATOM 6398 O O . PHE C 1 35 ? 45.560 -45.234 49.309 1.00 41.68 35 PHE C O 1
ATOM 6406 N N . THR C 1 36 ? 43.719 -44.129 50.019 1.00 41.48 36 THR C N 1
ATOM 6407 C CA . THR C 1 36 ? 44.123 -42.832 49.495 1.00 41.43 36 THR C CA 1
ATOM 6408 C C . THR C 1 36 ? 45.365 -42.312 50.254 1.00 41.21 36 THR C C 1
ATOM 6409 O O . THR C 1 36 ? 46.356 -41.917 49.632 1.00 41.16 36 THR C O 1
ATOM 6413 N N . GLY C 1 37 ? 45.311 -42.347 51.587 1.00 40.77 37 GLY C N 1
ATOM 6414 C CA . GLY C 1 37 ? 46.452 -41.987 52.422 1.00 40.22 37 GLY C CA 1
ATOM 6415 C C . GLY C 1 37 ? 47.696 -42.772 52.064 1.00 40.01 37 GLY C C 1
ATOM 6416 O O . GLY C 1 37 ? 48.819 -42.256 52.111 1.00 39.91 37 GLY C O 1
ATOM 6417 N N . GLY C 1 38 ? 47.498 -44.033 51.698 1.00 39.77 38 GLY C N 1
ATOM 6418 C CA . GLY C 1 38 ? 48.590 -44.882 51.253 1.00 39.32 38 GLY C CA 1
ATOM 6419 C C . GLY C 1 38 ? 49.151 -44.412 49.924 1.00 39.41 38 GLY C C 1
ATOM 6420 O O . GLY C 1 38 ? 50.360 -44.409 49.728 1.00 39.18 38 GLY C O 1
ATOM 6421 N N . LEU C 1 39 ? 48.267 -44.012 49.011 1.00 39.56 39 LEU C N 1
ATOM 6422 C CA . LEU C 1 39 ? 48.687 -43.542 47.695 1.00 39.81 39 LEU C CA 1
ATOM 6423 C C . LEU C 1 39 ? 49.487 -42.227 47.824 1.00 39.28 39 LEU C C 1
ATOM 6424 O O . LEU C 1 39 ? 50.593 -42.118 47.281 1.00 39.19 39 LEU C O 1
ATOM 6429 N N . VAL C 1 40 ? 48.907 -41.254 48.530 1.00 38.51 40 VAL C N 1
ATOM 6430 C CA . VAL C 1 40 ? 49.540 -39.960 48.797 1.00 38.86 40 VAL C CA 1
ATOM 6431 C C . VAL C 1 40 ? 50.851 -40.176 49.570 1.00 38.71 40 VAL C C 1
ATOM 6432 O O . VAL C 1 40 ? 51.875 -39.533 49.283 1.00 38.58 40 VAL C O 1
ATOM 6436 N N . GLY C 1 41 ? 50.805 -41.108 50.525 1.00 38.27 41 GLY C N 1
ATOM 6437 C CA . GLY C 1 41 ? 51.977 -41.541 51.258 1.00 37.86 41 GLY C CA 1
ATOM 6438 C C . GLY C 1 41 ? 53.079 -42.013 50.332 1.00 37.91 41 GLY C C 1
ATOM 6439 O O . GLY C 1 41 ? 54.246 -41.658 50.531 1.00 37.83 41 GLY C O 1
ATOM 6440 N N . LEU C 1 42 ? 52.723 -42.802 49.316 1.00 37.54 42 LEU C N 1
ATOM 6441 C CA . LEU C 1 42 ? 53.711 -43.270 48.342 1.00 37.46 42 LEU C CA 1
ATOM 6442 C C . LEU C 1 42 ? 54.342 -42.105 47.586 1.00 37.44 42 LEU C C 1
ATOM 6443 O O . LEU C 1 42 ? 55.540 -42.129 47.305 1.00 37.54 42 LEU C O 1
ATOM 6448 N N . ILE C 1 43 ? 53.524 -41.109 47.241 1.00 37.12 43 ILE C N 1
ATOM 6449 C CA . ILE C 1 43 ? 53.994 -39.957 46.483 1.00 37.27 43 ILE C CA 1
ATOM 6450 C C . ILE C 1 43 ? 54.947 -39.120 47.352 1.00 36.84 43 ILE C C 1
ATOM 6451 O O . ILE C 1 43 ? 56.059 -38.811 46.932 1.00 36.97 43 ILE C O 1
ATOM 6456 N N . SER C 1 44 ? 54.512 -38.781 48.563 1.00 36.39 44 SER C N 1
ATOM 6457 C CA . SER C 1 44 ? 55.369 -38.056 49.495 1.00 36.38 44 SER C CA 1
ATOM 6458 C C . SER C 1 44 ? 56.700 -38.765 49.787 1.00 35.96 44 SER C C 1
ATOM 6459 O O . SER C 1 44 ? 57.748 -38.118 49.865 1.00 35.96 44 SER C O 1
ATOM 6462 N N . VAL C 1 45 ? 56.667 -40.088 49.923 1.00 35.30 45 VAL C N 1
ATOM 6463 C CA . VAL C 1 45 ? 57.885 -40.862 50.179 1.00 34.88 45 VAL C CA 1
ATOM 6464 C C . VAL C 1 45 ? 58.802 -40.868 48.942 1.00 34.65 45 VAL C C 1
ATOM 6465 O O . VAL C 1 45 ? 60.038 -40.860 49.062 1.00 33.73 45 VAL C O 1
ATOM 6469 N N . ALA C 1 46 ? 58.187 -40.878 47.759 1.00 34.39 46 ALA C N 1
ATOM 6470 C CA . ALA C 1 46 ? 58.938 -40.782 46.515 1.00 34.46 46 ALA C CA 1
ATOM 6471 C C . ALA C 1 46 ? 59.719 -39.468 46.474 1.00 33.86 46 ALA C C 1
ATOM 6472 O O . ALA C 1 46 ? 60.874 -39.468 46.083 1.00 34.25 46 ALA C O 1
ATOM 6474 N N . PHE C 1 47 ? 59.094 -38.369 46.909 1.00 34.04 47 PHE C N 1
ATOM 6475 C CA . PHE C 1 47 ? 59.794 -37.078 47.051 1.00 34.02 47 PHE C CA 1
ATOM 6476 C C . PHE C 1 47 ? 61.052 -37.225 47.907 1.00 33.87 47 PHE C C 1
ATOM 6477 O O . PHE C 1 47 ? 62.123 -36.738 47.525 1.00 34.11 47 PHE C O 1
ATOM 6485 N N . THR C 1 48 ? 60.931 -37.891 49.064 1.00 33.47 48 THR C N 1
ATOM 6486 C CA . THR C 1 48 ? 62.076 -38.040 49.970 1.00 32.70 48 THR C CA 1
ATOM 6487 C C . THR C 1 48 ? 63.188 -38.874 49.381 1.00 32.93 48 THR C C 1
ATOM 6488 O O . THR C 1 48 ? 64.352 -38.631 49.668 1.00 33.26 48 THR C O 1
ATOM 6492 N N . VAL C 1 49 ? 62.846 -39.860 48.555 1.00 33.39 49 VAL C N 1
ATOM 6493 C CA . VAL C 1 49 ? 63.878 -40.601 47.819 1.00 33.19 49 VAL C CA 1
ATOM 6494 C C . VAL C 1 49 ? 64.669 -39.624 46.961 1.00 32.86 49 VAL C C 1
ATOM 6495 O O . VAL C 1 49 ? 65.897 -39.632 46.984 1.00 32.91 49 VAL C O 1
ATOM 6499 N N . TYR C 1 50 ? 63.960 -38.765 46.236 1.00 33.33 50 TYR C N 1
ATOM 6500 C CA . TYR C 1 50 ? 64.611 -37.784 45.369 1.00 33.63 50 TYR C CA 1
ATOM 6501 C C . TYR C 1 50 ? 65.410 -36.785 46.199 1.00 33.22 50 TYR C C 1
ATOM 6502 O O . TYR C 1 50 ? 66.543 -36.446 45.851 1.00 33.21 50 TYR C O 1
ATOM 6511 N N . MET C 1 51 ? 64.821 -36.343 47.311 1.00 33.12 51 MET C N 1
ATOM 6512 C CA . MET C 1 51 ? 65.526 -35.502 48.287 1.00 33.17 51 MET C CA 1
ATOM 6513 C C . MET C 1 51 ? 66.828 -36.150 48.751 1.00 32.83 51 MET C C 1
ATOM 6514 O O . MET C 1 51 ? 67.883 -35.513 48.765 1.00 32.62 51 MET C O 1
ATOM 6519 N N . ARG C 1 52 ? 66.768 -37.427 49.108 1.00 32.69 52 ARG C N 1
ATOM 6520 C CA . ARG C 1 52 ? 67.953 -38.095 49.649 1.00 32.50 52 ARG C CA 1
ATOM 6521 C C . ARG C 1 52 ? 68.983 -38.501 48.587 1.00 32.57 52 ARG C C 1
ATOM 6522 O O . ARG C 1 52 ? 70.123 -38.790 48.917 1.00 32.52 52 ARG C O 1
ATOM 6530 N N . MET C 1 53 ? 68.588 -38.502 47.316 1.00 32.98 53 MET C N 1
ATOM 6531 C CA . MET C 1 53 ? 69.555 -38.698 46.236 1.00 33.52 53 MET C CA 1
ATOM 6532 C C . MET C 1 53 ? 70.452 -37.449 46.158 1.00 32.98 53 MET C C 1
ATOM 6533 O O . MET C 1 53 ? 71.677 -37.559 46.107 1.00 33.04 53 MET C O 1
ATOM 6538 N N . GLU C 1 54 ? 69.827 -36.274 46.175 1.00 32.78 54 GLU C N 1
ATOM 6539 C CA . GLU C 1 54 ? 70.539 -35.000 46.189 1.00 33.05 54 GLU C CA 1
ATOM 6540 C C . GLU C 1 54 ? 71.362 -34.773 47.469 1.00 33.65 54 GLU C C 1
ATOM 6541 O O . GLU C 1 54 ? 72.439 -34.190 47.402 1.00 34.36 54 GLU C O 1
ATOM 6547 N N . LEU C 1 55 ? 70.894 -35.245 48.625 1.00 33.79 55 LEU C N 1
ATOM 6548 C CA . LEU C 1 55 ? 71.668 -35.048 49.859 1.00 33.71 55 LEU C CA 1
ATOM 6549 C C . LEU C 1 55 ? 72.710 -36.126 50.092 1.00 34.25 55 LEU C C 1
ATOM 6550 O O . LEU C 1 55 ? 73.491 -36.038 51.041 1.00 33.61 55 LEU C O 1
ATOM 6555 N N . MET C 1 56 ? 72.728 -37.142 49.225 1.00 34.93 56 MET C N 1
ATOM 6556 C CA . MET C 1 56 ? 73.681 -38.252 49.360 1.00 35.56 56 MET C CA 1
ATOM 6557 C C . MET C 1 56 ? 75.123 -37.785 49.295 1.00 35.29 56 MET C C 1
ATOM 6558 O O . MET C 1 56 ? 76.014 -38.379 49.911 1.00 35.94 56 MET C O 1
ATOM 6563 N N . ALA C 1 57 ? 75.356 -36.725 48.531 1.00 34.65 57 ALA C N 1
ATOM 6564 C CA . ALA C 1 57 ? 76.701 -36.217 48.328 1.00 34.00 57 ALA C CA 1
ATOM 6565 C C . ALA C 1 57 ? 76.683 -34.697 48.213 1.00 32.90 57 ALA C C 1
ATOM 6566 O O . ALA C 1 57 ? 75.746 -34.139 47.648 1.00 32.33 57 ALA C O 1
ATOM 6568 N N . PRO C 1 58 ? 77.721 -34.036 48.724 1.00 32.92 58 PRO C N 1
ATOM 6569 C CA . PRO C 1 58 ? 77.830 -32.573 48.641 1.00 32.99 58 PRO C CA 1
ATOM 6570 C C . PRO C 1 58 ? 78.065 -32.159 47.193 1.00 33.01 58 PRO C C 1
ATOM 6571 O O . PRO C 1 58 ? 78.533 -32.977 46.389 1.00 32.71 58 PRO C O 1
ATOM 6575 N N . GLY C 1 59 ? 77.733 -30.917 46.870 1.00 32.51 59 GLY C N 1
ATOM 6576 C CA . GLY C 1 59 ? 77.644 -30.495 45.490 1.00 32.53 59 GLY C CA 1
ATOM 6577 C C . GLY C 1 59 ? 76.293 -30.935 44.990 1.00 32.82 59 GLY C C 1
ATOM 6578 O O . GLY C 1 59 ? 75.757 -31.938 45.464 1.00 32.32 59 GLY C O 1
ATOM 6579 N N . VAL C 1 60 ? 75.728 -30.167 44.064 1.00 32.84 60 VAL C N 1
ATOM 6580 C CA . VAL C 1 60 ? 74.418 -30.444 43.503 1.00 33.53 60 VAL C CA 1
ATOM 6581 C C . VAL C 1 60 ? 74.596 -31.168 42.151 1.00 34.82 60 VAL C C 1
ATOM 6582 O O . VAL C 1 60 ? 75.315 -30.672 41.263 1.00 34.24 60 VAL C O 1
ATOM 6586 N N . GLN C 1 61 ? 73.952 -32.333 42.022 1.00 35.63 61 GLN C N 1
ATOM 6587 C CA . GLN C 1 61 ? 74.104 -33.207 40.847 1.00 36.05 61 GLN C CA 1
ATOM 6588 C C . GLN C 1 61 ? 72.794 -33.562 40.172 1.00 36.99 61 GLN C C 1
ATOM 6589 O O . GLN C 1 61 ? 72.803 -34.021 39.021 1.00 37.74 61 GLN C O 1
ATOM 6595 N N . PHE C 1 62 ? 71.667 -33.357 40.855 1.00 37.47 62 PHE C N 1
ATOM 6596 C CA . PHE C 1 62 ? 70.362 -33.705 40.277 1.00 37.84 62 PHE C CA 1
ATOM 6597 C C . PHE C 1 62 ? 69.513 -32.482 39.977 1.00 38.25 62 PHE C C 1
ATOM 6598 O O . PHE C 1 62 ? 68.983 -32.344 38.877 1.00 38.75 62 PHE C O 1
ATOM 6606 N N . MET C 1 63 ? 69.377 -31.589 40.950 1.00 38.44 63 MET C N 1
ATOM 6607 C CA . MET C 1 63 ? 68.463 -30.463 40.826 1.00 38.75 63 MET C CA 1
ATOM 6608 C C . MET C 1 63 ? 69.095 -29.305 40.044 1.00 39.81 63 MET C C 1
ATOM 6609 O O . MET C 1 63 ? 69.446 -28.256 40.600 1.00 40.01 63 MET C O 1
ATOM 6614 N N . CYS C 1 64 ? 69.225 -29.530 38.736 1.00 40.76 64 CYS C N 1
ATOM 6615 C CA . CYS C 1 64 ? 69.959 -28.658 37.826 1.00 41.04 64 CYS C CA 1
ATOM 6616 C C . CYS C 1 64 ? 69.000 -27.720 37.121 1.00 41.11 64 CYS C C 1
ATOM 6617 O O . CYS C 1 64 ? 67.952 -28.147 36.644 1.00 40.63 64 CYS C O 1
ATOM 6620 N N . ALA C 1 65 ? 69.370 -26.442 37.050 1.00 41.68 65 ALA C N 1
ATOM 6621 C CA . ALA C 1 65 ? 68.619 -25.449 36.280 1.00 42.65 65 ALA C CA 1
ATOM 6622 C C . ALA C 1 65 ? 68.534 -25.835 34.797 1.00 43.48 65 ALA C C 1
ATOM 6623 O O . ALA C 1 65 ? 67.624 -25.417 34.099 1.00 43.71 65 ALA C O 1
ATOM 6625 N N . GLU C 1 66 ? 69.489 -26.639 34.340 1.00 44.74 66 GLU C N 1
ATOM 6626 C CA . GLU C 1 66 ? 69.543 -27.097 32.951 1.00 46.14 66 GLU C CA 1
ATOM 6627 C C . GLU C 1 66 ? 68.352 -27.980 32.579 1.00 46.81 66 GLU C C 1
ATOM 6628 O O . GLU C 1 66 ? 67.975 -28.042 31.408 1.00 47.13 66 GLU C O 1
ATOM 6634 N N . HIS C 1 67 ? 67.751 -28.643 33.573 1.00 47.16 67 HIS C N 1
ATOM 6635 C CA . HIS C 1 67 ? 66.568 -29.475 33.341 1.00 47.73 67 HIS C CA 1
ATOM 6636 C C . HIS C 1 67 ? 65.293 -28.646 33.143 1.00 48.71 67 HIS C C 1
ATOM 6637 O O . HIS C 1 67 ? 64.243 -29.201 32.812 1.00 49.03 67 HIS C O 1
ATOM 6644 N N . LEU C 1 68 ? 65.374 -27.332 33.354 1.00 49.87 68 LEU C N 1
ATOM 6645 C CA . LEU C 1 68 ? 64.220 -26.439 33.169 1.00 51.32 68 LEU C CA 1
ATOM 6646 C C . LEU C 1 68 ? 64.014 -26.006 31.701 1.00 52.57 68 LEU C C 1
ATOM 6647 O O . LEU C 1 68 ? 62.901 -25.636 31.304 1.00 52.73 68 LEU C O 1
ATOM 6652 N N . GLU C 1 69 ? 65.091 -26.038 30.913 1.00 54.13 69 GLU C N 1
ATOM 6653 C CA . GLU C 1 69 ? 65.057 -25.649 29.494 1.00 55.67 69 GLU C CA 1
ATOM 6654 C C . GLU C 1 69 ? 64.353 -26.701 28.639 1.00 56.47 69 GLU C C 1
ATOM 6655 O O . GLU C 1 69 ? 63.753 -26.375 27.600 1.00 56.86 69 GLU C O 1
ATOM 6661 N N . SER C 1 70 ? 64.443 -27.959 29.079 1.00 57.02 70 SER C N 1
ATOM 6662 C CA . SER C 1 70 ? 63.732 -29.076 28.455 1.00 57.49 70 SER C CA 1
ATOM 6663 C C . SER C 1 70 ? 62.248 -29.029 28.808 1.00 57.99 70 SER C C 1
ATOM 6664 O O . SER C 1 70 ? 61.787 -28.094 29.479 1.00 58.33 70 SER C O 1
ATOM 6667 N N . GLY C 1 71 ? 61.505 -30.037 28.353 1.00 58.28 71 GLY C N 1
ATOM 6668 C CA . GLY C 1 71 ? 60.099 -30.172 28.693 1.00 58.64 71 GLY C CA 1
ATOM 6669 C C . GLY C 1 71 ? 59.905 -30.644 30.126 1.00 58.96 71 GLY C C 1
ATOM 6670 O O . GLY C 1 71 ? 60.877 -30.894 30.846 1.00 58.96 71 GLY C O 1
ATOM 6671 N N . LEU C 1 72 ? 58.641 -30.768 30.529 1.00 59.27 72 LEU C N 1
ATOM 6672 C CA . LEU C 1 72 ? 58.272 -31.188 31.881 1.00 59.52 72 LEU C CA 1
ATOM 6673 C C . LEU C 1 72 ? 58.428 -32.701 32.062 1.00 59.96 72 LEU C C 1
ATOM 6674 O O . LEU C 1 72 ? 58.836 -33.166 33.132 1.00 60.32 72 LEU C O 1
ATOM 6679 N N . VAL C 1 73 ? 58.107 -33.469 31.021 1.00 60.20 73 VAL C N 1
ATOM 6680 C CA . VAL C 1 73 ? 58.317 -34.917 31.069 1.00 60.12 73 VAL C CA 1
ATOM 6681 C C . VAL C 1 73 ? 59.806 -35.251 30.881 1.00 60.15 73 VAL C C 1
ATOM 6682 O O . VAL C 1 73 ? 60.407 -35.888 31.749 1.00 60.45 73 VAL C O 1
ATOM 6686 N N . LYS C 1 74 ? 60.402 -34.806 29.771 1.00 59.86 74 LYS C N 1
ATOM 6687 C CA . LYS C 1 74 ? 61.832 -35.044 29.514 1.00 59.41 74 LYS C CA 1
ATOM 6688 C C . LYS C 1 74 ? 62.746 -34.501 30.640 1.00 59.69 74 LYS C C 1
ATOM 6689 O O . LYS C 1 74 ? 63.686 -35.186 31.072 1.00 59.71 74 LYS C O 1
ATOM 6695 N N . GLY C 1 75 ? 62.467 -33.276 31.097 1.00 59.56 75 GLY C N 1
ATOM 6696 C CA . GLY C 1 75 ? 63.207 -32.662 32.192 1.00 59.54 75 GLY C CA 1
ATOM 6697 C C . GLY C 1 75 ? 63.100 -33.457 33.482 1.00 59.63 75 GLY C C 1
ATOM 6698 O O . GLY C 1 75 ? 64.093 -33.607 34.208 1.00 59.99 75 GLY C O 1
ATOM 6699 N N . PHE C 1 76 ? 61.894 -33.969 33.755 1.00 59.49 76 PHE C N 1
ATOM 6700 C CA . PHE C 1 76 ? 61.633 -34.867 34.880 1.00 59.07 76 PHE C CA 1
ATOM 6701 C C . PHE C 1 76 ? 62.653 -36.014 34.926 1.00 58.85 76 PHE C C 1
ATOM 6702 O O . PHE C 1 76 ? 63.333 -36.196 35.946 1.00 58.75 76 PHE C O 1
ATOM 6710 N N . PHE C 1 77 ? 62.768 -36.764 33.825 1.00 58.27 77 PHE C N 1
ATOM 6711 C CA . PHE C 1 77 ? 63.647 -37.944 33.768 1.00 57.99 77 PHE C CA 1
ATOM 6712 C C . PHE C 1 77 ? 65.127 -37.578 33.676 1.00 57.64 77 PHE C C 1
ATOM 6713 O O . PHE C 1 77 ? 66.001 -38.350 34.107 1.00 57.61 77 PHE C O 1
ATOM 6721 N N . GLN C 1 78 ? 65.398 -36.405 33.102 1.00 57.08 78 GLN C N 1
ATOM 6722 C CA . GLN C 1 78 ? 66.735 -35.815 33.118 1.00 56.52 78 GLN C CA 1
ATOM 6723 C C . GLN C 1 78 ? 67.213 -35.608 34.559 1.00 55.67 78 GLN C C 1
ATOM 6724 O O . GLN C 1 78 ? 68.394 -35.799 34.871 1.00 55.92 78 GLN C O 1
ATOM 6730 N N . SER C 1 79 ? 66.286 -35.225 35.432 1.00 54.44 79 SER C N 1
ATOM 6731 C CA . SER C 1 79 ? 66.628 -34.902 36.813 1.00 53.40 79 SER C CA 1
ATOM 6732 C C . SER C 1 79 ? 66.894 -36.106 37.706 1.00 52.45 79 SER C C 1
ATOM 6733 O O . SER C 1 79 ? 67.385 -35.949 38.824 1.00 52.54 79 SER C O 1
ATOM 6736 N N . LEU C 1 80 ? 66.603 -37.307 37.211 1.00 51.29 80 LEU C N 1
ATOM 6737 C CA . LEU C 1 80 ? 66.800 -38.521 38.007 1.00 50.25 80 LEU C CA 1
ATOM 6738 C C . LEU C 1 80 ? 68.174 -39.130 37.799 1.00 49.71 80 LEU C C 1
ATOM 6739 O O . LEU C 1 80 ? 68.565 -40.086 38.488 1.00 49.82 80 LEU C O 1
ATOM 6744 N N . TRP C 1 81 ? 68.915 -38.550 36.862 1.00 49.02 81 TRP C N 1
ATOM 6745 C CA . TRP C 1 81 ? 70.276 -38.972 36.569 1.00 48.53 81 TRP C CA 1
ATOM 6746 C C . TRP C 1 81 ? 71.271 -37.888 36.980 1.00 47.34 81 TRP C C 1
ATOM 6747 O O . TRP C 1 81 ? 71.037 -36.708 36.708 1.00 47.54 81 TRP C O 1
ATOM 6758 N N . PRO C 1 82 ? 72.357 -38.280 37.646 1.00 46.52 82 PRO C N 1
ATOM 6759 C CA . PRO C 1 82 ? 73.385 -37.329 38.088 1.00 46.05 82 PRO C CA 1
ATOM 6760 C C . PRO C 1 82 ? 74.203 -36.696 36.970 1.00 45.88 82 PRO C C 1
ATOM 6761 O O . PRO C 1 82 ? 74.616 -37.376 36.023 1.00 46.42 82 PRO C O 1
ATOM 6765 N N . SER C 1 83 ? 74.422 -35.390 37.097 1.00 45.00 83 SER C N 1
ATOM 6766 C CA . SER C 1 83 ? 75.364 -34.652 36.260 1.00 44.07 83 SER C CA 1
ATOM 6767 C C . SER C 1 83 ? 76.580 -34.285 37.091 1.00 43.84 83 SER C C 1
ATOM 6768 O O . SER C 1 83 ? 76.534 -34.294 38.331 1.00 43.65 83 SER C O 1
ATOM 6771 N N . ALA C 1 84 ? 77.680 -33.983 36.413 1.00 43.08 84 ALA C N 1
ATOM 6772 C CA . ALA C 1 84 ? 78.859 -33.470 37.086 1.00 42.42 84 ALA C CA 1
ATOM 6773 C C . ALA C 1 84 ? 78.538 -32.062 37.571 1.00 41.87 84 ALA C C 1
ATOM 6774 O O . ALA C 1 84 ? 77.721 -31.362 36.958 1.00 41.17 84 ALA C O 1
ATOM 6776 N N . VAL C 1 85 ? 79.180 -31.655 38.669 1.00 41.68 85 VAL C N 1
ATOM 6777 C CA . VAL C 1 85 ? 78.984 -30.319 39.244 1.00 41.39 85 VAL C CA 1
ATOM 6778 C C . VAL C 1 85 ? 79.166 -29.249 38.174 1.00 41.52 85 VAL C C 1
ATOM 6779 O O . VAL C 1 85 ? 78.342 -28.343 38.054 1.00 40.56 85 VAL C O 1
ATOM 6783 N N . GLU C 1 86 ? 80.222 -29.393 37.367 1.00 42.31 86 GLU C N 1
ATOM 6784 C CA . GLU C 1 86 ? 80.523 -28.439 36.287 1.00 43.43 86 GLU C CA 1
ATOM 6785 C C . GLU C 1 86 ? 79.410 -28.302 35.243 1.00 42.91 86 GLU C C 1
ATOM 6786 O O . GLU C 1 86 ? 79.327 -27.291 34.552 1.00 43.28 86 GLU C O 1
ATOM 6792 N N . ASN C 1 87 ? 78.533 -29.299 35.167 1.00 42.77 87 ASN C N 1
ATOM 6793 C CA . ASN C 1 87 ? 77.408 -29.265 34.232 1.00 42.56 87 ASN C CA 1
ATOM 6794 C C . ASN C 1 87 ? 76.036 -29.063 34.876 1.00 42.06 87 ASN C C 1
ATOM 6795 O O . ASN C 1 87 ? 75.005 -29.207 34.217 1.00 41.66 87 ASN C O 1
ATOM 6800 N N . CYS C 1 88 ? 76.026 -28.719 36.160 1.00 41.65 88 CYS C N 1
ATOM 6801 C CA . CYS C 1 88 ? 74.782 -28.599 36.911 1.00 41.08 88 CYS C CA 1
ATOM 6802 C C . CYS C 1 88 ? 74.679 -27.245 37.613 1.00 40.08 88 CYS C C 1
ATOM 6803 O O . CYS C 1 88 ? 75.360 -27.008 38.612 1.00 40.03 88 CYS C O 1
ATOM 6806 N N . THR C 1 89 ? 73.837 -26.360 37.089 1.00 39.13 89 THR C N 1
ATOM 6807 C CA . THR C 1 89 ? 73.571 -25.093 37.758 1.00 38.49 89 THR C CA 1
ATOM 6808 C C . THR C 1 89 ? 72.565 -25.342 38.902 1.00 37.47 89 THR C C 1
ATOM 6809 O O . THR C 1 89 ? 71.421 -25.733 38.646 1.00 37.20 89 THR C O 1
ATOM 6813 N N . PRO C 1 90 ? 72.983 -25.124 40.153 1.00 36.38 90 PRO C N 1
ATOM 6814 C CA . PRO C 1 90 ? 72.132 -25.470 41.303 1.00 35.80 90 PRO C CA 1
ATOM 6815 C C . PRO C 1 90 ? 70.791 -24.759 41.226 1.00 35.03 90 PRO C C 1
ATOM 6816 O O . PRO C 1 90 ? 70.744 -23.550 40.994 1.00 34.59 90 PRO C O 1
ATOM 6820 N N . ASN C 1 91 ? 69.710 -25.512 41.379 1.00 34.73 91 ASN C N 1
ATOM 6821 C CA . ASN C 1 91 ? 68.392 -24.907 41.480 1.00 34.84 91 ASN C CA 1
ATOM 6822 C C . ASN C 1 91 ? 67.774 -25.074 42.869 1.00 34.78 91 ASN C C 1
ATOM 6823 O O . ASN C 1 91 ? 67.029 -26.030 43.120 1.00 34.19 91 ASN C O 1
ATOM 6828 N N . GLY C 1 92 ? 68.066 -24.121 43.746 1.00 34.92 92 GLY C N 1
ATOM 6829 C CA . GLY C 1 92 ? 67.519 -24.107 45.090 1.00 34.31 92 GLY C CA 1
ATOM 6830 C C . GLY C 1 92 ? 65.999 -24.131 45.162 1.00 34.51 92 GLY C C 1
ATOM 6831 O O . GLY C 1 92 ? 65.427 -24.711 46.094 1.00 34.52 92 GLY C O 1
ATOM 6832 N N . HIS C 1 93 ? 65.331 -23.515 44.188 1.00 34.08 93 HIS C N 1
ATOM 6833 C CA . HIS C 1 93 ? 63.880 -23.494 44.202 1.00 33.92 93 HIS C CA 1
ATOM 6834 C C . HIS C 1 93 ? 63.246 -24.885 44.169 1.00 33.57 93 HIS C C 1
ATOM 6835 O O . HIS C 1 93 ? 62.209 -25.097 44.792 1.00 33.84 93 HIS C O 1
ATOM 6842 N N . LEU C 1 94 ? 63.852 -25.814 43.436 1.00 34.06 94 LEU C N 1
ATOM 6843 C CA . LEU C 1 94 ? 63.288 -27.161 43.287 1.00 33.76 94 LEU C CA 1
ATOM 6844 C C . LEU C 1 94 ? 63.382 -27.923 44.609 1.00 33.12 94 LEU C C 1
ATOM 6845 O O . LEU C 1 94 ? 62.447 -28.637 44.981 1.00 32.67 94 LEU C O 1
ATOM 6850 N N . TRP C 1 95 ? 64.508 -27.750 45.303 1.00 32.58 95 TRP C N 1
ATOM 6851 C CA . TRP C 1 95 ? 64.688 -28.295 46.643 1.00 31.93 95 TRP C CA 1
ATOM 6852 C C . TRP C 1 95 ? 63.564 -27.817 47.547 1.00 31.59 95 TRP C C 1
ATOM 6853 O O . TRP C 1 95 ? 62.853 -28.628 48.133 1.00 30.71 95 TRP C O 1
ATOM 6864 N N . ASN C 1 96 ? 63.395 -26.494 47.614 1.00 31.43 96 ASN C N 1
ATOM 6865 C CA . ASN C 1 96 ? 62.374 -25.879 48.457 1.00 31.46 96 ASN C CA 1
ATOM 6866 C C . ASN C 1 96 ? 60.945 -26.339 48.139 1.00 31.84 96 ASN C C 1
ATOM 6867 O O . ASN C 1 96 ? 60.128 -26.482 49.045 1.00 31.49 96 ASN C O 1
ATOM 6872 N N . VAL C 1 97 ? 60.654 -26.551 46.852 1.00 32.33 97 VAL C N 1
ATOM 6873 C CA . VAL C 1 97 ? 59.361 -27.088 46.417 1.00 32.43 97 VAL C CA 1
ATOM 6874 C C . VAL C 1 97 ? 59.192 -28.561 46.817 1.00 32.84 97 VAL C C 1
ATOM 6875 O O . VAL C 1 97 ? 58.180 -28.904 47.399 1.00 33.18 97 VAL C O 1
ATOM 6879 N N . MET C 1 98 ? 60.177 -29.416 46.530 1.00 33.44 98 MET C N 1
ATOM 6880 C CA . MET C 1 98 ? 60.115 -30.822 46.952 1.00 34.42 98 MET C CA 1
ATOM 6881 C C . MET C 1 98 ? 59.905 -30.976 48.478 1.00 34.10 98 MET C C 1
ATOM 6882 O O . MET C 1 98 ? 59.092 -31.788 48.921 1.00 33.77 98 MET C O 1
ATOM 6887 N N . ILE C 1 99 ? 60.642 -30.180 49.256 1.00 33.58 99 ILE C N 1
ATOM 6888 C CA . ILE C 1 99 ? 60.587 -30.172 50.722 1.00 33.00 99 ILE C CA 1
ATOM 6889 C C . ILE C 1 99 ? 59.243 -29.757 51.286 1.00 32.18 99 ILE C C 1
ATOM 6890 O O . ILE C 1 99 ? 58.693 -30.393 52.189 1.00 32.11 99 ILE C O 1
ATOM 6895 N N . THR C 1 100 ? 58.708 -28.697 50.711 1.00 31.58 100 THR C N 1
ATOM 6896 C CA . THR C 1 100 ? 57.439 -28.146 51.122 1.00 31.12 100 THR C CA 1
ATOM 6897 C C . THR C 1 100 ? 56.299 -29.087 50.744 1.00 31.19 100 THR C C 1
ATOM 6898 O O . THR C 1 100 ? 55.372 -29.291 51.530 1.00 30.63 100 THR C O 1
ATOM 6902 N N . GLY C 1 101 ? 56.367 -29.633 49.533 1.00 30.98 101 GLY C N 1
ATOM 6903 C CA . GLY C 1 101 ? 55.423 -30.646 49.100 1.00 31.99 101 GLY C CA 1
ATOM 6904 C C . GLY C 1 101 ? 55.428 -31.867 50.013 1.00 31.87 101 GLY C C 1
ATOM 6905 O O . GLY C 1 101 ? 54.368 -32.347 50.393 1.00 32.13 101 GLY C O 1
ATOM 6906 N N . HIS C 1 102 ? 56.614 -32.351 50.374 1.00 32.02 102 HIS C N 1
ATOM 6907 C CA . HIS C 1 102 ? 56.741 -33.546 51.220 1.00 32.43 102 HIS C CA 1
ATOM 6908 C C . HIS C 1 102 ? 56.064 -33.337 52.584 1.00 32.62 102 HIS C C 1
ATOM 6909 O O . HIS C 1 102 ? 55.251 -34.166 53.013 1.00 32.56 102 HIS C O 1
ATOM 6916 N N . GLY C 1 103 ? 56.374 -32.210 53.225 1.00 32.53 103 GLY C N 1
ATOM 6917 C CA . GLY C 1 103 ? 55.797 -31.841 54.503 1.00 32.73 103 GLY C CA 1
ATOM 6918 C C . GLY C 1 103 ? 54.305 -31.562 54.458 1.00 33.33 103 GLY C C 1
ATOM 6919 O O . GLY C 1 103 ? 53.566 -32.028 55.329 1.00 33.32 103 GLY C O 1
ATOM 6920 N N . ILE C 1 104 ? 53.849 -30.794 53.466 1.00 33.58 104 ILE C N 1
ATOM 6921 C CA . ILE C 1 104 ? 52.412 -30.502 53.354 1.00 34.25 104 ILE C CA 1
ATOM 6922 C C . ILE C 1 104 ? 51.597 -31.785 53.136 1.00 33.85 104 ILE C C 1
ATOM 6923 O O . ILE C 1 104 ? 50.565 -31.967 53.766 1.00 33.75 104 ILE C O 1
ATOM 6928 N N . LEU C 1 105 ? 52.083 -32.672 52.268 1.00 33.73 105 LEU C N 1
ATOM 6929 C CA . LEU C 1 105 ? 51.410 -33.947 52.012 1.00 33.71 105 LEU C CA 1
ATOM 6930 C C . LEU C 1 105 ? 51.351 -34.844 53.258 1.00 33.63 105 LEU C C 1
ATOM 6931 O O . LEU C 1 105 ? 50.313 -35.415 53.574 1.00 33.70 105 LEU C O 1
ATOM 6936 N N . MET C 1 106 ? 52.470 -34.967 53.960 1.00 33.40 106 MET C N 1
ATOM 6937 C CA . MET C 1 106 ? 52.515 -35.786 55.170 1.00 33.07 106 MET C CA 1
ATOM 6938 C C . MET C 1 106 ? 51.555 -35.262 56.240 1.00 33.29 106 MET C C 1
ATOM 6939 O O . MET C 1 106 ? 50.724 -36.021 56.759 1.00 33.50 106 MET C O 1
ATOM 6944 N N . MET C 1 107 ? 51.659 -33.971 56.549 1.00 33.10 107 MET C N 1
ATOM 6945 C CA . MET C 1 107 ? 50.963 -33.373 57.698 1.00 33.27 107 MET C CA 1
ATOM 6946 C C . MET C 1 107 ? 49.469 -33.114 57.514 1.00 34.20 107 MET C C 1
ATOM 6947 O O . MET C 1 107 ? 48.746 -32.990 58.510 1.00 34.07 107 MET C O 1
ATOM 6952 N N . PHE C 1 108 ? 49.017 -32.995 56.259 1.00 34.64 108 PHE C N 1
ATOM 6953 C CA . PHE C 1 108 ? 47.605 -32.739 55.956 1.00 35.23 108 PHE C CA 1
ATOM 6954 C C . PHE C 1 108 ? 46.885 -33.847 55.170 1.00 35.62 108 PHE C C 1
ATOM 6955 O O . PHE C 1 108 ? 45.660 -33.975 55.257 1.00 35.83 108 PHE C O 1
ATOM 6963 N N . PHE C 1 109 ? 47.642 -34.640 54.416 1.00 35.73 109 PHE C N 1
ATOM 6964 C CA . PHE C 1 109 ? 47.058 -35.540 53.431 1.00 35.74 109 PHE C CA 1
ATOM 6965 C C . PHE C 1 109 ? 47.506 -37.009 53.501 1.00 35.59 109 PHE C C 1
ATOM 6966 O O . PHE C 1 109 ? 47.136 -37.806 52.645 1.00 35.13 109 PHE C O 1
ATOM 6974 N N . VAL C 1 110 ? 48.298 -37.385 54.505 1.00 35.78 110 VAL C N 1
ATOM 6975 C CA . VAL C 1 110 ? 48.702 -38.792 54.614 1.00 35.90 110 VAL C CA 1
ATOM 6976 C C . VAL C 1 110 ? 48.300 -39.373 55.966 1.00 36.65 110 VAL C C 1
ATOM 6977 O O . VAL C 1 110 ? 47.411 -40.220 56.073 1.00 36.75 110 VAL C O 1
ATOM 6981 N N . VAL C 1 111 ? 48.937 -38.850 56.994 1.00 36.68 111 VAL C N 1
ATOM 6982 C CA . VAL C 1 111 ? 49.016 -39.494 58.283 1.00 36.81 111 VAL C CA 1
ATOM 6983 C C . VAL C 1 111 ? 47.697 -39.415 59.079 1.00 36.95 111 VAL C C 1
ATOM 6984 O O . VAL C 1 111 ? 47.186 -40.439 59.555 1.00 37.33 111 VAL C O 1
ATOM 6988 N N . ILE C 1 112 ? 47.116 -38.224 59.165 1.00 37.16 112 ILE C N 1
ATOM 6989 C CA . ILE C 1 112 ? 45.830 -38.036 59.842 1.00 37.43 112 ILE C CA 1
ATOM 6990 C C . ILE C 1 112 ? 44.634 -38.649 59.072 1.00 38.00 112 ILE C C 1
ATOM 6991 O O . ILE C 1 112 ? 43.793 -39.291 59.697 1.00 38.03 112 ILE C O 1
ATOM 6996 N N . PRO C 1 113 ? 44.547 -38.476 57.746 1.00 38.20 113 PRO C N 1
ATOM 6997 C CA . PRO C 1 113 ? 43.545 -39.215 56.967 1.00 38.31 113 PRO C CA 1
ATOM 6998 C C . PRO C 1 113 ? 43.643 -40.731 57.181 1.00 38.68 113 PRO C C 1
ATOM 6999 O O . PRO C 1 113 ? 42.606 -41.393 57.235 1.00 39.10 113 PRO C O 1
ATOM 7003 N N . ALA C 1 114 ? 44.853 -41.272 57.302 1.00 38.44 114 ALA C N 1
ATOM 7004 C CA . ALA C 1 114 ? 45.018 -42.701 57.539 1.00 38.44 114 ALA C CA 1
ATOM 7005 C C . ALA C 1 114 ? 44.542 -43.115 58.948 1.00 38.83 114 ALA C C 1
ATOM 7006 O O . ALA C 1 114 ? 43.713 -44.019 59.088 1.00 39.12 114 ALA C O 1
ATOM 7008 N N . LEU C 1 115 ? 45.031 -42.445 59.985 1.00 38.20 115 LEU C N 1
ATOM 7009 C CA . LEU C 1 115 ? 44.680 -42.835 61.354 1.00 38.06 115 LEU C CA 1
ATOM 7010 C C . LEU C 1 115 ? 43.257 -42.458 61.767 1.00 38.01 115 LEU C C 1
ATOM 7011 O O . LEU C 1 115 ? 42.517 -43.290 62.310 1.00 38.23 115 LEU C O 1
ATOM 7016 N N . PHE C 1 116 ? 42.894 -41.205 61.518 1.00 37.86 116 PHE C N 1
ATOM 7017 C CA . PHE C 1 116 ? 41.625 -40.622 61.946 1.00 38.26 116 PHE C CA 1
ATOM 7018 C C . PHE C 1 116 ? 40.505 -40.914 60.949 1.00 38.87 116 PHE C C 1
ATOM 7019 O O . PHE C 1 116 ? 39.486 -41.515 61.303 1.00 39.16 116 PHE C O 1
ATOM 7027 N N . GLY C 1 117 ? 40.698 -40.506 59.701 1.00 39.23 117 GLY C N 1
ATOM 7028 C CA . GLY C 1 117 ? 39.717 -40.765 58.661 1.00 39.96 117 GLY C CA 1
ATOM 7029 C C . GLY C 1 117 ? 39.590 -42.248 58.338 1.00 40.51 117 GLY C C 1
ATOM 7030 O O . GLY C 1 117 ? 38.497 -42.717 58.023 1.00 40.41 117 GLY C O 1
ATOM 7031 N N . GLY C 1 118 ? 40.705 -42.979 58.432 1.00 40.71 118 GLY C N 1
ATOM 7032 C CA . GLY C 1 118 ? 40.771 -44.383 58.063 1.00 41.07 118 GLY C CA 1
ATOM 7033 C C . GLY C 1 118 ? 40.337 -45.319 59.173 1.00 41.52 118 GLY C C 1
ATOM 7034 O O . GLY C 1 118 ? 39.171 -45.715 59.229 1.00 41.49 118 GLY C O 1
ATOM 7035 N N . PHE C 1 119 ? 41.261 -45.666 60.068 1.00 41.77 119 PHE C N 1
ATOM 7036 C CA . PHE C 1 119 ? 40.937 -46.540 61.194 1.00 41.96 119 PHE C CA 1
ATOM 7037 C C . PHE C 1 119 ? 39.870 -45.961 62.119 1.00 42.38 119 PHE C C 1
ATOM 7038 O O . PHE C 1 119 ? 39.060 -46.703 62.690 1.00 42.38 119 PHE C O 1
ATOM 7046 N N . GLY C 1 120 ? 39.866 -44.639 62.262 1.00 42.61 120 GLY C N 1
ATOM 7047 C CA . GLY C 1 120 ? 38.925 -43.963 63.147 1.00 42.72 120 GLY C CA 1
ATOM 7048 C C . GLY C 1 120 ? 37.488 -44.022 62.653 1.00 43.30 120 GLY C C 1
ATOM 7049 O O . GLY C 1 120 ? 36.569 -44.231 63.451 1.00 43.74 120 GLY C O 1
ATOM 7050 N N . ASN C 1 121 ? 37.286 -43.835 61.348 1.00 43.22 121 ASN C N 1
ATOM 7051 C CA . ASN C 1 121 ? 35.960 -43.988 60.757 1.00 43.34 121 ASN C CA 1
ATOM 7052 C C . ASN C 1 121 ? 35.523 -45.443 60.752 1.00 43.41 121 ASN C C 1
ATOM 7053 O O . ASN C 1 121 ? 34.353 -45.740 60.989 1.00 43.34 121 ASN C O 1
ATOM 7058 N N . TYR C 1 122 ? 36.466 -46.341 60.471 1.00 43.64 122 TYR C N 1
ATOM 7059 C CA . TYR C 1 122 ? 36.166 -47.766 60.389 1.00 44.04 122 TYR C CA 1
ATOM 7060 C C . TYR C 1 122 ? 35.841 -48.371 61.750 1.00 44.18 122 TYR C C 1
ATOM 7061 O O . TYR C 1 122 ? 34.830 -49.066 61.895 1.00 44.35 122 TYR C O 1
ATOM 7070 N N . PHE C 1 123 ? 36.684 -48.103 62.744 1.00 44.09 123 PHE C N 1
ATOM 7071 C CA . PHE C 1 123 ? 36.642 -48.877 63.983 1.00 44.19 123 PHE C CA 1
ATOM 7072 C C . PHE C 1 123 ? 35.985 -48.235 65.186 1.00 45.00 123 PHE C C 1
ATOM 7073 O O . PHE C 1 123 ? 35.506 -48.938 66.075 1.00 45.75 123 PHE C O 1
ATOM 7081 N N . MET C 1 124 ? 35.940 -46.909 65.224 1.00 45.74 124 MET C N 1
ATOM 7082 C CA . MET C 1 124 ? 35.304 -46.232 66.349 1.00 46.28 124 MET C CA 1
ATOM 7083 C C . MET C 1 124 ? 33.820 -46.617 66.529 1.00 46.35 124 MET C C 1
ATOM 7084 O O . MET C 1 124 ? 33.413 -46.873 67.656 1.00 46.43 124 MET C O 1
ATOM 7089 N N . PRO C 1 125 ? 33.012 -46.651 65.462 1.00 46.43 125 PRO C N 1
ATOM 7090 C CA . PRO C 1 125 ? 31.610 -47.078 65.610 1.00 46.52 125 PRO C CA 1
ATOM 7091 C C . PRO C 1 125 ? 31.503 -48.564 65.967 1.00 46.52 125 PRO C C 1
ATOM 7092 O O . PRO C 1 125 ? 30.625 -48.926 66.747 1.00 46.48 125 PRO C O 1
ATOM 7096 N N . LEU C 1 126 ? 32.386 -49.398 65.420 1.00 46.48 126 LEU C N 1
ATOM 7097 C CA . LEU C 1 126 ? 32.407 -50.811 65.785 1.00 46.56 126 LEU C CA 1
ATOM 7098 C C . LEU C 1 126 ? 32.718 -50.977 67.265 1.00 46.99 126 LEU C C 1
ATOM 7099 O O . LEU C 1 126 ? 32.057 -51.760 67.943 1.00 47.81 126 LEU C O 1
ATOM 7104 N N . HIS C 1 127 ? 33.702 -50.224 67.763 1.00 46.88 127 HIS C N 1
ATOM 7105 C CA . HIS C 1 127 ? 34.151 -50.312 69.157 1.00 46.76 127 HIS C CA 1
ATOM 7106 C C . HIS C 1 127 ? 33.117 -49.859 70.180 1.00 46.80 127 HIS C C 1
ATOM 7107 O O . HIS C 1 127 ? 33.131 -50.322 71.324 1.00 47.14 127 HIS C O 1
ATOM 7114 N N . ILE C 1 128 ? 32.245 -48.936 69.788 1.00 46.92 128 ILE C N 1
ATOM 7115 C CA . ILE C 1 128 ? 31.215 -48.449 70.708 1.00 47.03 128 ILE C CA 1
ATOM 7116 C C . ILE C 1 128 ? 29.848 -49.108 70.455 1.00 47.52 128 ILE C C 1
ATOM 7117 O O . ILE C 1 128 ? 28.888 -48.863 71.187 1.00 47.44 128 ILE C O 1
ATOM 7122 N N . GLY C 1 129 ? 29.783 -49.941 69.418 1.00 48.30 129 GLY C N 1
ATOM 7123 C CA . GLY C 1 129 ? 28.567 -50.651 69.057 1.00 49.01 129 GLY C CA 1
ATOM 7124 C C . GLY C 1 129 ? 27.545 -49.761 68.382 1.00 49.69 129 GLY C C 1
ATOM 7125 O O . GLY C 1 129 ? 26.341 -49.890 68.632 1.00 50.07 129 GLY C O 1
ATOM 7126 N N . ALA C 1 130 ? 28.019 -48.862 67.521 1.00 49.92 130 ALA C N 1
ATOM 7127 C CA . ALA C 1 130 ? 27.141 -47.982 66.761 1.00 50.14 130 ALA C CA 1
ATOM 7128 C C . ALA C 1 130 ? 26.992 -48.474 65.324 1.00 50.50 130 ALA C C 1
ATOM 7129 O O . ALA C 1 130 ? 27.983 -48.860 64.695 1.00 50.39 130 ALA C O 1
ATOM 7131 N N . PRO C 1 131 ? 25.761 -48.442 64.796 1.00 50.82 131 PRO C N 1
ATOM 7132 C CA . PRO C 1 131 ? 25.503 -48.900 63.428 1.00 50.83 131 PRO C CA 1
ATOM 7133 C C . PRO C 1 131 ? 26.281 -48.028 62.450 1.00 50.88 131 PRO C C 1
ATOM 7134 O O . PRO C 1 131 ? 26.882 -48.566 61.514 1.00 51.02 131 PRO C O 1
ATOM 7138 N N . ASP C 1 132 ? 26.287 -46.713 62.686 1.00 50.85 132 ASP C N 1
ATOM 7139 C CA . ASP C 1 132 ? 27.007 -45.773 61.825 1.00 51.19 132 ASP C CA 1
ATOM 7140 C C . ASP C 1 132 ? 27.440 -44.492 62.550 1.00 51.02 132 ASP C C 1
ATOM 7141 O O . ASP C 1 132 ? 27.259 -44.353 63.766 1.00 51.10 132 ASP C O 1
ATOM 7146 N N . MET C 1 133 ? 28.045 -43.574 61.792 1.00 50.70 133 MET C N 1
ATOM 7147 C CA . MET C 1 133 ? 28.267 -42.206 62.253 1.00 50.25 133 MET C CA 1
ATOM 7148 C C . MET C 1 133 ? 26.929 -41.464 62.240 1.00 50.23 133 MET C C 1
ATOM 7149 O O . MET C 1 133 ? 26.048 -41.773 61.424 1.00 49.97 133 MET C O 1
ATOM 7154 N N . ALA C 1 134 ? 26.796 -40.486 63.136 1.00 50.01 134 ALA C N 1
ATOM 7155 C CA . ALA C 1 134 ? 25.577 -39.693 63.281 1.00 49.89 134 ALA C CA 1
ATOM 7156 C C . ALA C 1 134 ? 25.112 -39.022 61.985 1.00 50.19 134 ALA C C 1
ATOM 7157 O O . ALA C 1 134 ? 23.904 -38.886 61.757 1.00 50.39 134 ALA C O 1
ATOM 7159 N N . PHE C 1 135 ? 26.059 -38.602 61.144 1.00 49.96 135 PHE C N 1
ATOM 7160 C CA . PHE C 1 135 ? 25.735 -37.876 59.918 1.00 49.64 135 PHE C CA 1
ATOM 7161 C C . PHE C 1 135 ? 26.442 -38.496 58.716 1.00 49.53 135 PHE C C 1
ATOM 7162 O O . PHE C 1 135 ? 27.446 -37.971 58.237 1.00 49.77 135 PHE C O 1
ATOM 7170 N N . PRO C 1 136 ? 25.928 -39.620 58.225 1.00 49.49 136 PRO C N 1
ATOM 7171 C CA . PRO C 1 136 ? 26.586 -40.354 57.130 1.00 49.31 136 PRO C CA 1
ATOM 7172 C C . PRO C 1 136 ? 26.931 -39.509 55.900 1.00 49.10 136 PRO C C 1
ATOM 7173 O O . PRO C 1 136 ? 28.039 -39.636 55.390 1.00 49.11 136 PRO C O 1
ATOM 7177 N N . ARG C 1 137 ? 26.005 -38.673 55.437 1.00 49.04 137 ARG C N 1
ATOM 7178 C CA . ARG C 1 137 ? 26.249 -37.817 54.270 1.00 49.18 137 ARG C CA 1
ATOM 7179 C C . ARG C 1 137 ? 27.413 -36.829 54.497 1.00 49.34 137 ARG C C 1
ATOM 7180 O O . ARG C 1 137 ? 28.231 -36.604 53.595 1.00 49.17 137 ARG C O 1
ATOM 7188 N N . MET C 1 138 ? 27.478 -36.260 55.701 1.00 49.49 138 MET C N 1
ATOM 7189 C CA . MET C 1 138 ? 28.570 -35.375 56.107 1.00 50.19 138 MET C CA 1
ATOM 7190 C C . MET C 1 138 ? 29.922 -36.099 56.023 1.00 50.37 138 MET C C 1
ATOM 7191 O O . MET C 1 138 ? 30.923 -35.523 55.575 1.00 50.47 138 MET C O 1
ATOM 7196 N N . ASN C 1 139 ? 29.929 -37.365 56.440 1.00 50.50 139 ASN C N 1
ATOM 7197 C CA . ASN C 1 139 ? 31.114 -38.216 56.394 1.00 50.57 139 ASN C CA 1
ATOM 7198 C C . ASN C 1 139 ? 31.593 -38.532 54.970 1.00 50.40 139 ASN C C 1
ATOM 7199 O O . ASN C 1 139 ? 32.799 -38.639 54.721 1.00 50.67 139 ASN C O 1
ATOM 7204 N N . ASN C 1 140 ? 30.662 -38.681 54.030 1.00 49.79 140 ASN C N 1
ATOM 7205 C CA . ASN C 1 140 ? 31.057 -38.877 52.636 1.00 49.12 140 ASN C CA 1
ATOM 7206 C C . ASN C 1 140 ? 31.713 -37.598 52.088 1.00 49.00 140 ASN C C 1
ATOM 7207 O O . ASN C 1 140 ? 32.688 -37.657 51.326 1.00 48.89 140 ASN C O 1
ATOM 7212 N N . LEU C 1 141 ? 31.178 -36.455 52.510 1.00 48.44 141 LEU C N 1
ATOM 7213 C CA . LEU C 1 141 ? 31.651 -35.146 52.092 1.00 48.16 141 LEU C CA 1
ATOM 7214 C C . LEU C 1 141 ? 33.076 -34.874 52.607 1.00 47.82 141 LEU C C 1
ATOM 7215 O O . LEU C 1 141 ? 33.923 -34.384 51.862 1.00 48.06 141 LEU C O 1
ATOM 7220 N N . SER C 1 142 ? 33.332 -35.215 53.871 1.00 47.62 142 SER C N 1
ATOM 7221 C CA . SER C 1 142 ? 34.688 -35.234 54.416 1.00 47.07 142 SER C CA 1
ATOM 7222 C C . SER C 1 142 ? 35.681 -35.831 53.427 1.00 46.50 142 SER C C 1
ATOM 7223 O O . SER C 1 142 ? 36.710 -35.214 53.128 1.00 46.73 142 SER C O 1
ATOM 7226 N N . TYR C 1 143 ? 35.373 -37.018 52.908 1.00 45.64 143 TYR C N 1
ATOM 7227 C CA . TYR C 1 143 ? 36.309 -37.715 52.031 1.00 45.25 143 TYR C CA 1
ATOM 7228 C C . TYR C 1 143 ? 36.604 -36.933 50.745 1.00 45.64 143 TYR C C 1
ATOM 7229 O O . TYR C 1 143 ? 37.756 -36.892 50.287 1.00 45.57 143 TYR C O 1
ATOM 7238 N N . TRP C 1 144 ? 35.568 -36.329 50.161 1.00 46.02 144 TRP C N 1
ATOM 7239 C CA . TRP C 1 144 ? 35.742 -35.574 48.919 1.00 46.06 144 TRP C CA 1
ATOM 7240 C C . TRP C 1 144 ? 36.477 -34.260 49.166 1.00 45.52 144 TRP C C 1
ATOM 7241 O O . TRP C 1 144 ? 37.247 -33.808 48.316 1.00 45.80 144 TRP C O 1
ATOM 7252 N N . LEU C 1 145 ? 36.249 -33.659 50.329 1.00 45.02 145 LEU C N 1
ATOM 7253 C CA . LEU C 1 145 ? 37.010 -32.481 50.724 1.00 44.64 145 LEU C CA 1
ATOM 7254 C C . LEU C 1 145 ? 38.505 -32.834 50.817 1.00 44.52 145 LEU C C 1
ATOM 7255 O O . LEU C 1 145 ? 39.350 -32.107 50.285 1.00 44.52 145 LEU C O 1
ATOM 7260 N N . TYR C 1 146 ? 38.811 -33.971 51.450 1.00 44.00 146 TYR C N 1
ATOM 7261 C CA . TYR C 1 146 ? 40.173 -34.514 51.500 1.00 43.52 146 TYR C CA 1
ATOM 7262 C C . TYR C 1 146 ? 40.778 -34.703 50.109 1.00 43.64 146 TYR C C 1
ATOM 7263 O O . TYR C 1 146 ? 41.912 -34.274 49.865 1.00 43.72 146 TYR C O 1
ATOM 7272 N N . VAL C 1 147 ? 40.029 -35.331 49.198 1.00 43.60 147 VAL C N 1
ATOM 7273 C CA . VAL C 1 147 ? 40.504 -35.537 47.822 1.00 43.78 147 VAL C CA 1
ATOM 7274 C C . VAL C 1 147 ? 40.719 -34.203 47.092 1.00 43.45 147 VAL C C 1
ATOM 7275 O O . VAL C 1 147 ? 41.670 -34.064 46.319 1.00 43.69 147 VAL C O 1
ATOM 7279 N N . ALA C 1 148 ? 39.834 -33.240 47.345 1.00 43.38 148 ALA C N 1
ATOM 7280 C CA . ALA C 1 148 ? 39.923 -31.914 46.731 1.00 43.68 148 ALA C CA 1
ATOM 7281 C C . ALA C 1 148 ? 41.170 -31.163 47.228 1.00 43.63 148 ALA C C 1
ATOM 7282 O O . ALA C 1 148 ? 41.969 -30.672 46.423 1.00 43.65 148 ALA C O 1
ATOM 7284 N N . GLY C 1 149 ? 41.330 -31.102 48.550 1.00 43.66 149 GLY C N 1
ATOM 7285 C CA . GLY C 1 149 ? 42.553 -30.628 49.182 1.00 43.31 149 GLY C CA 1
ATOM 7286 C C . GLY C 1 149 ? 43.804 -31.240 48.575 1.00 43.44 149 GLY C C 1
ATOM 7287 O O . GLY C 1 149 ? 44.722 -30.514 48.179 1.00 43.64 149 GLY C O 1
ATOM 7288 N N . THR C 1 150 ? 43.843 -32.570 48.489 1.00 43.39 150 THR C N 1
ATOM 7289 C CA . THR C 1 150 ? 45.001 -33.277 47.934 1.00 43.53 150 THR C CA 1
ATOM 7290 C C . THR C 1 150 ? 45.289 -32.847 46.495 1.00 44.10 150 THR C C 1
ATOM 7291 O O . THR C 1 150 ? 46.452 -32.641 46.116 1.00 44.11 150 THR C O 1
ATOM 7295 N N . SER C 1 151 ? 44.223 -32.696 45.709 1.00 44.17 151 SER C N 1
ATOM 7296 C CA . SER C 1 151 ? 44.339 -32.292 44.308 1.00 44.07 151 SER C CA 1
ATOM 7297 C C . SER C 1 151 ? 44.892 -30.875 44.159 1.00 43.50 151 SER C C 1
ATOM 7298 O O . SER C 1 151 ? 45.695 -30.626 43.274 1.00 43.54 151 SER C O 1
ATOM 7301 N N . LEU C 1 152 ? 44.472 -29.962 45.029 1.00 43.18 152 LEU C N 1
ATOM 7302 C CA . LEU C 1 152 ? 44.974 -28.589 45.003 1.00 43.05 152 LEU C CA 1
ATOM 7303 C C . LEU C 1 152 ? 46.457 -28.504 45.381 1.00 42.81 152 LEU C C 1
ATOM 7304 O O . LEU C 1 152 ? 47.213 -27.730 44.781 1.00 42.60 152 LEU C O 1
ATOM 7309 N N . ALA C 1 153 ? 46.866 -29.309 46.363 1.00 42.21 153 ALA C N 1
ATOM 7310 C CA . ALA C 1 153 ? 48.252 -29.347 46.811 1.00 41.82 153 ALA C CA 1
ATOM 7311 C C . ALA C 1 153 ? 49.147 -29.867 45.706 1.00 41.70 153 ALA C C 1
ATOM 7312 O O . ALA C 1 153 ? 50.204 -29.305 45.438 1.00 41.02 153 ALA C O 1
ATOM 7314 N N . VAL C 1 154 ? 48.714 -30.945 45.064 1.00 42.01 154 VAL C N 1
ATOM 7315 C CA . VAL C 1 154 ? 49.462 -31.514 43.948 1.00 42.54 154 VAL C CA 1
ATOM 7316 C C . VAL C 1 154 ? 49.474 -30.513 42.781 1.00 42.62 154 VAL C C 1
ATOM 7317 O O . VAL C 1 154 ? 50.509 -30.294 42.154 1.00 43.15 154 VAL C O 1
ATOM 7321 N N . ALA C 1 155 ? 48.328 -29.885 42.528 1.00 42.77 155 ALA C N 1
ATOM 7322 C CA . ALA C 1 155 ? 48.221 -28.820 41.531 1.00 42.89 155 ALA C CA 1
ATOM 7323 C C . ALA C 1 155 ? 49.253 -27.722 41.795 1.00 43.05 155 ALA C C 1
ATOM 7324 O O . ALA C 1 155 ? 49.903 -27.241 40.859 1.00 43.16 155 ALA C O 1
ATOM 7326 N N . SER C 1 156 ? 49.413 -27.345 43.068 1.00 42.96 156 SER C N 1
ATOM 7327 C CA . SER C 1 156 ? 50.350 -26.287 43.447 1.00 42.78 156 SER C CA 1
ATOM 7328 C C . SER C 1 156 ? 51.737 -26.550 42.877 1.00 43.01 156 SER C C 1
ATOM 7329 O O . SER C 1 156 ? 52.408 -25.618 42.434 1.00 43.54 156 SER C O 1
ATOM 7332 N N . LEU C 1 157 ? 52.147 -27.816 42.865 1.00 43.01 157 LEU C N 1
ATOM 7333 C CA . LEU C 1 157 ? 53.475 -28.199 42.380 1.00 43.43 157 LEU C CA 1
ATOM 7334 C C . LEU C 1 157 ? 53.723 -27.828 40.918 1.00 43.88 157 LEU C C 1
ATOM 7335 O O . LEU C 1 157 ? 54.875 -27.655 40.502 1.00 44.21 157 LEU C O 1
ATOM 7340 N N . PHE C 1 158 ? 52.644 -27.713 40.146 1.00 44.61 158 PHE C N 1
ATOM 7341 C CA . PHE C 1 158 ? 52.748 -27.474 38.705 1.00 44.84 158 PHE C CA 1
ATOM 7342 C C . PHE C 1 158 ? 52.239 -26.093 38.306 1.00 44.87 158 PHE C C 1
ATOM 7343 O O . PHE C 1 158 ? 52.202 -25.766 37.122 1.00 45.06 158 PHE C O 1
ATOM 7351 N N . ALA C 1 159 ? 51.850 -25.291 39.293 1.00 44.31 159 ALA C N 1
ATOM 7352 C CA . ALA C 1 159 ? 51.375 -23.929 39.058 1.00 44.27 159 ALA C CA 1
ATOM 7353 C C . ALA C 1 159 ? 52.538 -22.926 39.113 1.00 44.43 159 ALA C C 1
ATOM 7354 O O . ALA C 1 159 ? 53.519 -23.171 39.820 1.00 44.13 159 ALA C O 1
ATOM 7356 N N . PRO C 1 160 ? 52.446 -21.813 38.366 1.00 44.78 160 PRO C N 1
ATOM 7357 C CA . PRO C 1 160 ? 53.453 -20.741 38.462 1.00 44.62 160 PRO C CA 1
ATOM 7358 C C . PRO C 1 160 ? 53.644 -20.290 39.915 1.00 44.37 160 PRO C C 1
ATOM 7359 O O . PRO C 1 160 ? 52.655 -20.033 40.615 1.00 44.67 160 PRO C O 1
ATOM 7363 N N . GLY C 1 161 ? 54.902 -20.231 40.357 1.00 43.92 161 GLY C N 1
ATOM 7364 C CA . GLY C 1 161 ? 55.230 -19.951 41.744 1.00 43.41 161 GLY C CA 1
ATOM 7365 C C . GLY C 1 161 ? 56.474 -19.093 41.893 1.00 42.98 161 GLY C C 1
ATOM 7366 O O . GLY C 1 161 ? 56.684 -18.142 41.130 1.00 42.92 161 GLY C O 1
ATOM 7367 N N . GLY C 1 162 ? 57.311 -19.447 42.866 1.00 42.37 162 GLY C N 1
ATOM 7368 C CA . GLY C 1 162 ? 58.475 -18.652 43.212 1.00 41.19 162 GLY C CA 1
ATOM 7369 C C . GLY C 1 162 ? 59.547 -18.607 42.152 1.00 40.94 162 GLY C C 1
ATOM 7370 O O . GLY C 1 162 ? 59.767 -19.587 41.423 1.00 40.28 162 GLY C O 1
ATOM 7371 N N . ASN C 1 163 ? 60.201 -17.445 42.065 1.00 40.91 163 ASN C N 1
ATOM 7372 C CA . ASN C 1 163 ? 61.414 -17.254 41.252 1.00 41.03 163 ASN C CA 1
ATOM 7373 C C . ASN C 1 163 ? 61.214 -17.485 39.745 1.00 40.76 163 ASN C C 1
ATOM 7374 O O . ASN C 1 163 ? 62.136 -17.906 39.035 1.00 40.53 163 ASN C O 1
ATOM 7379 N N . GLY C 1 164 ? 60.006 -17.202 39.267 1.00 41.06 164 GLY C N 1
ATOM 7380 C CA . GLY C 1 164 ? 59.648 -17.456 37.877 1.00 41.28 164 GLY C CA 1
ATOM 7381 C C . GLY C 1 164 ? 59.629 -18.938 37.529 1.00 41.32 164 GLY C C 1
ATOM 7382 O O . GLY C 1 164 ? 59.757 -19.310 36.357 1.00 41.50 164 GLY C O 1
ATOM 7383 N N . GLN C 1 165 ? 59.488 -19.791 38.544 1.00 40.78 165 GLN C N 1
ATOM 7384 C CA . GLN C 1 165 ? 59.438 -21.235 38.321 1.00 40.54 165 GLN C CA 1
ATOM 7385 C C . GLN C 1 165 ? 58.066 -21.753 38.743 1.00 40.21 165 GLN C C 1
ATOM 7386 O O . GLN C 1 165 ? 57.186 -20.976 39.126 1.00 39.93 165 GLN C O 1
ATOM 7392 N N . LEU C 1 166 ? 57.875 -23.060 38.664 1.00 39.97 166 LEU C N 1
ATOM 7393 C CA . LEU C 1 166 ? 56.642 -23.652 39.174 1.00 40.25 166 LEU C CA 1
ATOM 7394 C C . LEU C 1 166 ? 56.825 -24.112 40.637 1.00 39.95 166 LEU C C 1
ATOM 7395 O O . LEU C 1 166 ? 57.932 -24.524 41.023 1.00 40.34 166 LEU C O 1
ATOM 7400 N N . GLY C 1 167 ? 55.759 -24.007 41.441 1.00 39.43 167 GLY C N 1
ATOM 7401 C CA . GLY C 1 167 ? 55.728 -24.540 42.800 1.00 38.13 167 GLY C CA 1
ATOM 7402 C C . GLY C 1 167 ? 56.091 -23.550 43.901 1.00 37.75 167 GLY C C 1
ATOM 7403 O O . GLY C 1 167 ? 56.777 -22.563 43.634 1.00 37.31 167 GLY C O 1
ATOM 7404 N N . SER C 1 168 ? 55.636 -23.815 45.134 1.00 37.09 168 SER C N 1
ATOM 7405 C CA . SER C 1 168 ? 55.958 -22.971 46.295 1.00 36.72 168 SER C CA 1
ATOM 7406 C C . SER C 1 168 ? 57.101 -23.536 47.129 1.00 35.79 168 SER C C 1
ATOM 7407 O O . SER C 1 168 ? 57.015 -24.650 47.653 1.00 35.36 168 SER C O 1
ATOM 7410 N N . GLY C 1 169 ? 58.167 -22.755 47.244 1.00 35.01 169 GLY C N 1
ATOM 7411 C CA . GLY C 1 169 ? 59.330 -23.138 48.017 1.00 34.60 169 GLY C CA 1
ATOM 7412 C C . GLY C 1 169 ? 59.349 -22.409 49.346 1.00 33.98 169 GLY C C 1
ATOM 7413 O O . GLY C 1 169 ? 60.274 -21.659 49.652 1.00 34.27 169 GLY C O 1
ATOM 7414 N N . ILE C 1 170 ? 58.308 -22.618 50.131 1.00 33.39 170 ILE C N 1
ATOM 7415 C CA . ILE C 1 170 ? 58.084 -21.786 51.305 1.00 33.08 170 ILE C CA 1
ATOM 7416 C C . ILE C 1 170 ? 58.085 -22.531 52.648 1.00 32.73 170 ILE C C 1
ATOM 7417 O O . ILE C 1 170 ? 57.909 -21.903 53.692 1.00 33.11 170 ILE C O 1
ATOM 7422 N N . GLY C 1 171 ? 58.306 -23.848 52.619 1.00 31.97 171 GLY C N 1
ATOM 7423 C CA . GLY C 1 171 ? 58.268 -24.670 53.826 1.00 32.05 171 GLY C CA 1
ATOM 7424 C C . GLY C 1 171 ? 56.838 -24.966 54.273 1.00 31.91 171 GLY C C 1
ATOM 7425 O O . GLY C 1 171 ? 55.943 -24.171 54.003 1.00 32.25 171 GLY C O 1
ATOM 7426 N N . TRP C 1 172 ? 56.614 -26.082 54.967 1.00 31.54 172 TRP C N 1
ATOM 7427 C CA . TRP C 1 172 ? 55.237 -26.553 55.190 1.00 31.81 172 TRP C CA 1
ATOM 7428 C C . TRP C 1 172 ? 54.380 -25.622 56.037 1.00 31.93 172 TRP C C 1
ATOM 7429 O O . TRP C 1 172 ? 53.153 -25.680 55.958 1.00 31.99 172 TRP C O 1
ATOM 7440 N N . VAL C 1 173 ? 55.033 -24.741 56.797 1.00 31.81 173 VAL C N 1
ATOM 7441 C CA . VAL C 1 173 ? 54.343 -23.815 57.693 1.00 32.37 173 VAL C CA 1
ATOM 7442 C C . VAL C 1 173 ? 54.159 -22.400 57.144 1.00 32.14 173 VAL C C 1
ATOM 7443 O O . VAL C 1 173 ? 53.579 -21.566 57.818 1.00 32.72 173 VAL C O 1
ATOM 7447 N N . LEU C 1 174 ? 54.650 -22.146 55.926 1.00 32.58 174 LEU C N 1
ATOM 7448 C CA . LEU C 1 174 ? 54.304 -20.942 55.136 1.00 32.16 174 LEU C CA 1
ATOM 7449 C C . LEU C 1 174 ? 54.562 -19.586 55.798 1.00 32.22 174 LEU C C 1
ATOM 7450 O O . LEU C 1 174 ? 53.735 -18.674 55.687 1.00 32.39 174 LEU C O 1
ATOM 7455 N N . TYR C 1 175 ? 55.689 -19.452 56.496 1.00 32.18 175 TYR C N 1
ATOM 7456 C CA . TYR C 1 175 ? 56.041 -18.195 57.164 1.00 31.91 175 TYR C CA 1
ATOM 7457 C C . TYR C 1 175 ? 56.056 -17.005 56.198 1.00 31.91 175 TYR C C 1
ATOM 7458 O O . TYR C 1 175 ? 56.661 -17.090 55.130 1.00 31.22 175 TYR C O 1
ATOM 7467 N N . PRO C 1 176 ? 55.401 -15.907 56.581 1.00 32.07 176 PRO C N 1
ATOM 7468 C CA . PRO C 1 176 ? 55.568 -14.612 55.906 1.00 32.37 176 PRO C CA 1
ATOM 7469 C C . PRO C 1 176 ? 56.775 -13.837 56.483 1.00 32.20 176 PRO C C 1
ATOM 7470 O O . PRO C 1 176 ? 57.254 -14.231 57.540 1.00 32.69 176 PRO C O 1
ATOM 7474 N N . PRO C 1 177 ? 57.274 -12.786 55.828 1.00 32.57 177 PRO C N 1
ATOM 7475 C CA . PRO C 1 177 ? 56.840 -12.349 54.490 1.00 32.51 177 PRO C CA 1
ATOM 7476 C C . PRO C 1 177 ? 57.249 -13.227 53.310 1.00 32.48 177 PRO C C 1
ATOM 7477 O O . PRO C 1 177 ? 56.841 -12.886 52.190 1.00 32.72 177 PRO C O 1
ATOM 7481 N N . LEU C 1 178 ? 58.025 -14.294 53.514 1.00 32.25 178 LEU C N 1
ATOM 7482 C CA . LEU C 1 178 ? 58.400 -15.151 52.389 1.00 32.33 178 LEU C CA 1
ATOM 7483 C C . LEU C 1 178 ? 57.163 -15.654 51.642 1.00 33.30 178 LEU C C 1
ATOM 7484 O O . LEU C 1 178 ? 57.065 -15.498 50.406 1.00 34.02 178 LEU C O 1
ATOM 7489 N N . SER C 1 179 ? 56.222 -16.233 52.389 1.00 33.70 179 SER C N 1
ATOM 7490 C CA . SER C 1 179 ? 55.033 -16.840 51.798 1.00 34.93 179 SER C CA 1
ATOM 7491 C C . SER C 1 179 ? 54.122 -15.796 51.148 1.00 35.54 179 SER C C 1
ATOM 7492 O O . SER C 1 179 ? 53.484 -16.080 50.134 1.00 35.39 179 SER C O 1
ATOM 7495 N N . THR C 1 180 ? 54.078 -14.593 51.717 1.00 36.44 180 THR C N 1
ATOM 7496 C CA . THR C 1 180 ? 53.252 -13.527 51.142 1.00 37.38 180 THR C CA 1
ATOM 7497 C C . THR C 1 180 ? 53.874 -12.815 49.944 1.00 38.64 180 THR C C 1
ATOM 7498 O O . THR C 1 180 ? 53.159 -12.139 49.204 1.00 39.70 180 THR C O 1
ATOM 7502 N N . SER C 1 181 ? 55.180 -12.973 49.727 1.00 39.35 181 SER C N 1
ATOM 7503 C CA . SER C 1 181 ? 55.832 -12.291 48.605 1.00 40.24 181 SER C CA 1
ATOM 7504 C C . SER C 1 181 ? 56.173 -13.234 47.449 1.00 40.44 181 SER C C 1
ATOM 7505 O O . SER C 1 181 ? 56.490 -12.782 46.342 1.00 40.41 181 SER C O 1
ATOM 7508 N N . GLU C 1 182 ? 56.097 -14.540 47.706 1.00 40.60 182 GLU C N 1
ATOM 7509 C CA . GLU C 1 182 ? 56.374 -15.549 46.684 1.00 41.35 182 GLU C CA 1
ATOM 7510 C C . GLU C 1 182 ? 55.517 -15.262 45.450 1.00 41.35 182 GLU C C 1
ATOM 7511 O O . GLU C 1 182 ? 54.308 -15.070 45.555 1.00 41.26 182 GLU C O 1
ATOM 7517 N N . SER C 1 183 ? 56.152 -15.200 44.287 1.00 42.03 183 SER C N 1
ATOM 7518 C CA . SER C 1 183 ? 55.436 -14.824 43.068 1.00 42.47 183 SER C CA 1
ATOM 7519 C C . SER C 1 183 ? 54.504 -15.945 42.582 1.00 42.53 183 SER C C 1
ATOM 7520 O O . SER C 1 183 ? 54.574 -17.080 43.083 1.00 42.49 183 SER C O 1
ATOM 7523 N N . GLY C 1 184 ? 53.632 -15.613 41.623 1.00 42.04 184 GLY C N 1
ATOM 7524 C CA . GLY C 1 184 ? 52.704 -16.572 41.044 1.00 41.54 184 GLY C CA 1
ATOM 7525 C C . GLY C 1 184 ? 51.545 -16.881 41.971 1.00 41.51 184 GLY C C 1
ATOM 7526 O O . GLY C 1 184 ? 51.309 -16.165 42.953 1.00 41.40 184 GLY C O 1
ATOM 7527 N N . TYR C 1 185 ? 50.824 -17.962 41.679 1.00 41.64 185 TYR C N 1
ATOM 7528 C CA . TYR C 1 185 ? 49.656 -18.313 42.492 1.00 41.73 185 TYR C CA 1
ATOM 7529 C C . TYR C 1 185 ? 49.709 -19.720 43.095 1.00 41.61 185 TYR C C 1
ATOM 7530 O O . TYR C 1 185 ? 48.776 -20.140 43.779 1.00 41.66 185 TYR C O 1
ATOM 7539 N N . SER C 1 186 ? 50.796 -20.440 42.837 1.00 41.54 186 SER C N 1
ATOM 7540 C CA . SER C 1 186 ? 51.031 -21.748 43.454 1.00 41.48 186 SER C CA 1
ATOM 7541 C C . SER C 1 186 ? 50.736 -21.747 44.968 1.00 41.36 186 SER C C 1
ATOM 7542 O O . SER C 1 186 ? 50.130 -22.703 45.496 1.00 41.32 186 SER C O 1
ATOM 7545 N N . THR C 1 187 ? 51.139 -20.664 45.642 1.00 40.65 187 THR C N 1
ATOM 7546 C CA . THR C 1 187 ? 50.973 -20.512 47.093 1.00 40.41 187 THR C CA 1
ATOM 7547 C C . THR C 1 187 ? 49.514 -20.349 47.485 1.00 40.96 187 THR C C 1
ATOM 7548 O O . THR C 1 187 ? 49.086 -20.853 48.529 1.00 41.01 187 THR C O 1
ATOM 7552 N N . ASP C 1 188 ? 48.752 -19.662 46.638 1.00 41.27 188 ASP C N 1
ATOM 7553 C CA . ASP C 1 188 ? 47.308 -19.515 46.837 1.00 41.64 188 ASP C CA 1
ATOM 7554 C C . ASP C 1 188 ? 46.578 -20.849 46.726 1.00 41.53 188 ASP C C 1
ATOM 7555 O O . ASP C 1 188 ? 45.630 -21.100 47.471 1.00 41.38 188 ASP C O 1
ATOM 7560 N N . LEU C 1 189 ? 47.041 -21.696 45.806 1.00 41.95 189 LEU C N 1
ATOM 7561 C CA . LEU C 1 189 ? 46.494 -23.034 45.622 1.00 42.01 189 LEU C CA 1
ATOM 7562 C C . LEU C 1 189 ? 46.833 -23.914 46.816 1.00 42.46 189 LEU C C 1
ATOM 7563 O O . LEU C 1 189 ? 46.024 -24.753 47.233 1.00 42.44 189 LEU C O 1
ATOM 7568 N N . ALA C 1 190 ? 48.036 -23.717 47.357 1.00 42.68 190 ALA C N 1
ATOM 7569 C CA . ALA C 1 190 ? 48.476 -24.397 48.574 1.00 42.76 190 ALA C CA 1
ATOM 7570 C C . ALA C 1 190 ? 47.621 -24.022 49.790 1.00 42.65 190 ALA C C 1
ATOM 7571 O O . ALA C 1 190 ? 47.257 -24.896 50.582 1.00 43.36 190 ALA C O 1
ATOM 7573 N N . ILE C 1 191 ? 47.292 -22.738 49.923 1.00 42.77 191 ILE C N 1
ATOM 7574 C CA . ILE C 1 191 ? 46.461 -22.241 51.023 1.00 42.97 191 ILE C CA 1
ATOM 7575 C C . ILE C 1 191 ? 45.041 -22.804 50.953 1.00 43.18 191 ILE C C 1
ATOM 7576 O O . ILE C 1 191 ? 44.405 -23.049 51.989 1.00 42.99 191 ILE C O 1
ATOM 7581 N N . PHE C 1 192 ? 44.537 -22.974 49.732 1.00 43.09 192 PHE C N 1
ATOM 7582 C CA . PHE C 1 192 ? 43.181 -23.467 49.540 1.00 43.03 192 PHE C CA 1
ATOM 7583 C C . PHE C 1 192 ? 43.145 -24.956 49.852 1.00 42.40 192 PHE C C 1
ATOM 7584 O O . PHE C 1 192 ? 42.206 -25.430 50.479 1.00 42.49 192 PHE C O 1
ATOM 7592 N N . ALA C 1 193 ? 44.181 -25.675 49.420 1.00 41.92 193 ALA C N 1
ATOM 7593 C CA . ALA C 1 193 ? 44.393 -27.083 49.774 1.00 41.48 193 ALA C CA 1
ATOM 7594 C C . ALA C 1 193 ? 44.292 -27.341 51.283 1.00 41.15 193 ALA C C 1
ATOM 7595 O O . ALA C 1 193 ? 43.598 -28.263 51.729 1.00 41.09 193 ALA C O 1
ATOM 7597 N N . VAL C 1 194 ? 44.980 -26.517 52.063 1.00 41.31 194 VAL C N 1
ATOM 7598 C CA . VAL C 1 194 ? 44.990 -26.647 53.523 1.00 40.88 194 VAL C CA 1
ATOM 7599 C C . VAL C 1 194 ? 43.627 -26.254 54.092 1.00 41.41 194 VAL C C 1
ATOM 7600 O O . VAL C 1 194 ? 43.178 -26.830 55.084 1.00 41.41 194 VAL C O 1
ATOM 7604 N N . HIS C 1 195 ? 42.969 -25.283 53.452 1.00 41.61 195 HIS C N 1
ATOM 7605 C CA . HIS C 1 195 ? 41.598 -24.906 53.803 1.00 41.97 195 HIS C CA 1
ATOM 7606 C C . HIS C 1 195 ? 40.623 -26.067 53.675 1.00 41.94 195 HIS C C 1
ATOM 7607 O O . HIS C 1 195 ? 39.741 -26.238 54.517 1.00 41.82 195 HIS C O 1
ATOM 7614 N N . LEU C 1 196 ? 40.782 -26.848 52.609 1.00 42.28 196 LEU C N 1
ATOM 7615 C CA . LEU C 1 196 ? 39.905 -27.984 52.352 1.00 42.80 196 LEU C CA 1
ATOM 7616 C C . LEU C 1 196 ? 40.232 -29.140 53.312 1.00 43.30 196 LEU C C 1
ATOM 7617 O O . LEU C 1 196 ? 39.318 -29.789 53.843 1.00 43.52 196 LEU C O 1
ATOM 7622 N N . SER C 1 197 ? 41.526 -29.369 53.557 1.00 42.89 197 SER C N 1
ATOM 7623 C CA . SER C 1 197 ? 41.960 -30.352 54.543 1.00 42.61 197 SER C CA 1
ATOM 7624 C C . SER C 1 197 ? 41.326 -30.053 55.901 1.00 42.59 197 SER C C 1
ATOM 7625 O O . SER C 1 197 ? 40.732 -30.939 56.529 1.00 42.59 197 SER C O 1
ATOM 7628 N N . GLY C 1 198 ? 41.428 -28.798 56.332 1.00 42.73 198 GLY C N 1
ATOM 7629 C CA . GLY C 1 198 ? 40.800 -28.340 57.562 1.00 42.88 198 GLY C CA 1
ATOM 7630 C C . GLY C 1 198 ? 39.301 -28.601 57.585 1.00 43.41 198 GLY C C 1
ATOM 7631 O O . GLY C 1 198 ? 38.741 -28.882 58.638 1.00 43.04 198 GLY C O 1
ATOM 7632 N N . ALA C 1 199 ? 38.655 -28.525 56.420 1.00 43.73 199 ALA C N 1
ATOM 7633 C CA . ALA C 1 199 ? 37.205 -28.721 56.333 1.00 44.22 199 ALA C CA 1
ATOM 7634 C C . ALA C 1 199 ? 36.884 -30.195 56.509 1.00 44.22 199 ALA C C 1
ATOM 7635 O O . ALA C 1 199 ? 35.971 -30.560 57.253 1.00 44.84 199 ALA C O 1
ATOM 7637 N N . SER C 1 200 ? 37.658 -31.034 55.832 1.00 44.26 200 SER C N 1
ATOM 7638 C CA . SER C 1 200 ? 37.562 -32.478 55.975 1.00 44.03 200 SER C CA 1
ATOM 7639 C C . SER C 1 200 ? 37.687 -32.878 57.446 1.00 44.24 200 SER C C 1
ATOM 7640 O O . SER C 1 200 ? 36.829 -33.593 57.985 1.00 44.16 200 SER C O 1
ATOM 7643 N N . SER C 1 201 ? 38.744 -32.384 58.089 1.00 43.82 201 SER C N 1
ATOM 7644 C CA . SER C 1 201 ? 39.056 -32.722 59.477 1.00 43.50 201 SER C CA 1
ATOM 7645 C C . SER C 1 201 ? 37.935 -32.319 60.433 1.00 43.44 201 SER C C 1
ATOM 7646 O O . SER C 1 201 ? 37.531 -33.116 61.291 1.00 43.09 201 SER C O 1
ATOM 7649 N N . ILE C 1 202 ? 37.448 -31.087 60.275 1.00 43.59 202 ILE C N 1
ATOM 7650 C CA . ILE C 1 202 ? 36.370 -30.533 61.110 1.00 43.83 202 ILE C CA 1
ATOM 7651 C C . ILE C 1 202 ? 35.078 -31.359 60.970 1.00 44.05 202 ILE C C 1
ATOM 7652 O O . ILE C 1 202 ? 34.490 -31.785 61.968 1.00 43.81 202 ILE C O 1
ATOM 7657 N N . LEU C 1 203 ? 34.637 -31.562 59.730 1.00 44.15 203 LEU C N 1
ATOM 7658 C CA . LEU C 1 203 ? 33.450 -32.366 59.484 1.00 44.42 203 LEU C CA 1
ATOM 7659 C C . LEU C 1 203 ? 33.645 -33.752 60.085 1.00 44.84 203 LEU C C 1
ATOM 7660 O O . LEU C 1 203 ? 32.762 -34.255 60.793 1.00 45.71 203 LEU C O 1
ATOM 7665 N N . GLY C 1 204 ? 34.821 -34.339 59.849 1.00 44.76 204 GLY C N 1
ATOM 7666 C CA . GLY C 1 204 ? 35.187 -35.612 60.443 1.00 44.58 204 GLY C CA 1
ATOM 7667 C C . GLY C 1 204 ? 35.037 -35.578 61.952 1.00 44.52 204 GLY C C 1
ATOM 7668 O O . GLY C 1 204 ? 34.435 -36.478 62.546 1.00 44.19 204 GLY C O 1
ATOM 7669 N N . ALA C 1 205 ? 35.571 -34.523 62.564 1.00 44.63 205 ALA C N 1
ATOM 7670 C CA . ALA C 1 205 ? 35.501 -34.334 64.007 1.00 44.93 205 ALA C CA 1
ATOM 7671 C C . ALA C 1 205 ? 34.069 -34.163 64.526 1.00 45.44 205 ALA C C 1
ATOM 7672 O O . ALA C 1 205 ? 33.726 -34.722 65.575 1.00 45.28 205 ALA C O 1
ATOM 7674 N N . ILE C 1 206 ? 33.249 -33.381 63.816 1.00 45.66 206 ILE C N 1
ATOM 7675 C CA . ILE C 1 206 ? 31.846 -33.201 64.199 1.00 46.12 206 ILE C CA 1
ATOM 7676 C C . ILE C 1 206 ? 31.174 -34.578 64.289 1.00 46.38 206 ILE C C 1
ATOM 7677 O O . ILE C 1 206 ? 30.499 -34.871 65.268 1.00 46.61 206 ILE C O 1
ATOM 7682 N N . ASN C 1 207 ? 31.389 -35.419 63.278 1.00 47.12 207 ASN C N 1
ATOM 7683 C CA . ASN C 1 207 ? 30.882 -36.793 63.299 1.00 48.05 207 ASN C CA 1
ATOM 7684 C C . ASN C 1 207 ? 31.352 -37.606 64.509 1.00 48.32 207 ASN C C 1
ATOM 7685 O O . ASN C 1 207 ? 30.515 -38.112 65.256 1.00 48.86 207 ASN C O 1
ATOM 7690 N N . MET C 1 208 ? 32.669 -37.721 64.712 1.00 48.20 208 MET C N 1
ATOM 7691 C CA . MET C 1 208 ? 33.199 -38.571 65.780 1.00 48.29 208 MET C CA 1
ATOM 7692 C C . MET C 1 208 ? 32.638 -38.206 67.152 1.00 48.34 208 MET C C 1
ATOM 7693 O O . MET C 1 208 ? 32.260 -39.088 67.914 1.00 48.75 208 MET C O 1
ATOM 7698 N N . ILE C 1 209 ? 32.577 -36.910 67.451 1.00 48.37 209 ILE C N 1
ATOM 7699 C CA . ILE C 1 209 ? 32.096 -36.404 68.743 1.00 48.30 209 ILE C CA 1
ATOM 7700 C C . ILE C 1 209 ? 30.632 -36.772 68.991 1.00 48.56 209 ILE C C 1
ATOM 7701 O O . ILE C 1 209 ? 30.266 -37.207 70.087 1.00 48.82 209 ILE C O 1
ATOM 7706 N N . THR C 1 210 ? 29.799 -36.564 67.976 1.00 48.50 210 THR C N 1
ATOM 7707 C CA . THR C 1 210 ? 28.358 -36.747 68.112 1.00 48.74 210 THR C CA 1
ATOM 7708 C C . THR C 1 210 ? 28.014 -38.235 68.160 1.00 48.48 210 THR C C 1
ATOM 7709 O O . THR C 1 210 ? 27.137 -38.648 68.912 1.00 48.88 210 THR C O 1
ATOM 7713 N N . THR C 1 211 ? 28.726 -39.028 67.367 1.00 48.01 211 THR C N 1
ATOM 7714 C CA . THR C 1 211 ? 28.552 -40.473 67.345 1.00 47.76 211 THR C CA 1
ATOM 7715 C C . THR C 1 211 ? 28.984 -41.108 68.663 1.00 48.22 211 THR C C 1
ATOM 7716 O O . THR C 1 211 ? 28.353 -42.059 69.147 1.00 48.66 211 THR C O 1
ATOM 7720 N N . PHE C 1 212 ? 30.048 -40.566 69.247 1.00 47.86 212 PHE C N 1
ATOM 7721 C CA . PHE C 1 212 ? 30.603 -41.079 70.489 1.00 47.62 212 PHE C CA 1
ATOM 7722 C C . PHE C 1 212 ? 29.715 -40.718 71.687 1.00 48.46 212 PHE C C 1
ATOM 7723 O O . PHE C 1 212 ? 29.568 -41.512 72.625 1.00 48.61 212 PHE C O 1
ATOM 7731 N N . LEU C 1 213 ? 29.134 -39.521 71.663 1.00 49.15 213 LEU C N 1
ATOM 7732 C CA . LEU C 1 213 ? 28.367 -39.028 72.803 1.00 50.10 213 LEU C CA 1
ATOM 7733 C C . LEU C 1 213 ? 26.912 -39.510 72.824 1.00 50.82 213 LEU C C 1
ATOM 7734 O O . LEU C 1 213 ? 26.289 -39.524 73.887 1.00 50.78 213 LEU C O 1
ATOM 7739 N N . ASN C 1 214 ? 26.384 -39.899 71.661 1.00 51.63 214 ASN C N 1
ATOM 7740 C CA . ASN C 1 214 ? 24.948 -40.114 71.511 1.00 52.76 214 ASN C CA 1
ATOM 7741 C C . ASN C 1 214 ? 24.511 -41.477 70.962 1.00 53.13 214 ASN C C 1
ATOM 7742 O O . ASN C 1 214 ? 23.312 -41.778 70.945 1.00 53.48 214 ASN C O 1
ATOM 7747 N N . MET C 1 215 ? 25.458 -42.298 70.516 1.00 53.20 215 MET C N 1
ATOM 7748 C CA . MET C 1 215 ? 25.097 -43.491 69.753 1.00 53.12 215 MET C CA 1
ATOM 7749 C C . MET C 1 215 ? 25.812 -44.762 70.196 1.00 53.04 215 MET C C 1
ATOM 7750 O O . MET C 1 215 ? 25.896 -45.728 69.435 1.00 52.83 215 MET C O 1
ATOM 7755 N N . ARG C 1 216 ? 26.321 -44.763 71.425 1.00 53.27 216 ARG C N 1
ATOM 7756 C CA . ARG C 1 216 ? 26.893 -45.974 72.009 1.00 53.62 216 ARG C CA 1
ATOM 7757 C C . ARG C 1 216 ? 25.774 -46.951 72.391 1.00 54.06 216 ARG C C 1
ATOM 7758 O O . ARG C 1 216 ? 24.813 -46.565 73.069 1.00 53.92 216 ARG C O 1
ATOM 7766 N N . ALA C 1 217 ? 25.912 -48.208 71.964 1.00 54.68 217 ALA C N 1
ATOM 7767 C CA . ALA C 1 217 ? 24.940 -49.269 72.277 1.00 55.09 217 ALA C CA 1
ATOM 7768 C C . ALA C 1 217 ? 24.625 -49.321 73.776 1.00 55.36 217 ALA C C 1
ATOM 7769 O O . ALA C 1 217 ? 25.538 -49.211 74.598 1.00 55.25 217 ALA C O 1
ATOM 7771 N N . PRO C 1 218 ? 23.338 -49.460 74.127 1.00 55.89 218 PRO C N 1
ATOM 7772 C CA . PRO C 1 218 ? 22.902 -49.547 75.537 1.00 55.94 218 PRO C CA 1
ATOM 7773 C C . PRO C 1 218 ? 23.847 -50.375 76.412 1.00 56.20 218 PRO C C 1
ATOM 7774 O O . PRO C 1 218 ? 24.276 -51.462 75.991 1.00 56.30 218 PRO C O 1
ATOM 7778 N N . GLY C 1 219 ? 24.182 -49.854 77.593 1.00 56.48 219 GLY C N 1
ATOM 7779 C CA . GLY C 1 219 ? 25.148 -50.494 78.480 1.00 56.74 219 GLY C CA 1
ATOM 7780 C C . GLY C 1 219 ? 26.615 -50.136 78.238 1.00 57.20 219 GLY C C 1
ATOM 7781 O O . GLY C 1 219 ? 27.423 -50.181 79.171 1.00 57.45 219 GLY C O 1
ATOM 7782 N N . MET C 1 220 ? 26.974 -49.797 76.997 1.00 57.32 220 MET C N 1
ATOM 7783 C CA . MET C 1 220 ? 28.343 -49.370 76.678 1.00 57.51 220 MET C CA 1
ATOM 7784 C C . MET C 1 220 ? 28.611 -48.002 77.326 1.00 57.59 220 MET C C 1
ATOM 7785 O O . MET C 1 220 ? 28.436 -46.944 76.701 1.00 57.83 220 MET C O 1
ATOM 7790 N N . THR C 1 221 ? 29.017 -48.037 78.593 1.00 57.58 221 THR C N 1
ATOM 7791 C CA . THR C 1 221 ? 29.164 -46.825 79.384 1.00 57.65 221 THR C CA 1
ATOM 7792 C C . THR C 1 221 ? 30.485 -46.107 79.111 1.00 57.72 221 THR C C 1
ATOM 7793 O O . THR C 1 221 ? 31.384 -46.661 78.458 1.00 57.89 221 THR C O 1
ATOM 7797 N N . MET C 1 222 ? 30.589 -44.883 79.640 1.00 57.57 222 MET C N 1
ATOM 7798 C CA . MET C 1 222 ? 31.737 -43.999 79.420 1.00 57.24 222 MET C CA 1
ATOM 7799 C C . MET C 1 222 ? 33.061 -44.668 79.783 1.00 56.59 222 MET C C 1
ATOM 7800 O O . MET C 1 222 ? 34.063 -44.487 79.083 1.00 56.50 222 MET C O 1
ATOM 7805 N N . HIS C 1 223 ? 33.054 -45.458 80.860 1.00 55.66 223 HIS C N 1
ATOM 7806 C CA . HIS C 1 223 ? 34.255 -46.172 81.296 1.00 54.59 223 HIS C CA 1
ATOM 7807 C C . HIS C 1 223 ? 34.298 -47.634 80.843 1.00 53.51 223 HIS C C 1
ATOM 7808 O O . HIS C 1 223 ? 34.936 -48.480 81.481 1.00 53.53 223 HIS C O 1
ATOM 7815 N N . LYS C 1 224 ? 33.644 -47.911 79.717 1.00 51.96 224 LYS C N 1
ATOM 7816 C CA . LYS C 1 224 ? 33.662 -49.239 79.110 1.00 50.52 224 LYS C CA 1
ATOM 7817 C C . LYS C 1 224 ? 34.086 -49.152 77.646 1.00 49.79 224 LYS C C 1
ATOM 7818 O O . LYS C 1 224 ? 34.315 -50.169 76.985 1.00 50.03 224 LYS C O 1
ATOM 7824 N N . VAL C 1 225 ? 34.176 -47.923 77.149 1.00 48.68 225 VAL C N 1
ATOM 7825 C CA . VAL C 1 225 ? 34.600 -47.647 75.777 1.00 47.67 225 VAL C CA 1
ATOM 7826 C C . VAL C 1 225 ? 36.076 -48.043 75.616 1.00 46.59 225 VAL C C 1
ATOM 7827 O O . VAL C 1 225 ? 36.912 -47.690 76.455 1.00 46.76 225 VAL C O 1
ATOM 7831 N N . PRO C 1 226 ? 36.394 -48.799 74.569 1.00 45.57 226 PRO C N 1
ATOM 7832 C CA . PRO C 1 226 ? 37.789 -49.140 74.258 1.00 45.12 226 PRO C CA 1
ATOM 7833 C C . PRO C 1 226 ? 38.704 -47.906 74.101 1.00 44.57 226 PRO C C 1
ATOM 7834 O O . PRO C 1 226 ? 38.238 -46.817 73.745 1.00 44.18 226 PRO C O 1
ATOM 7838 N N . LEU C 1 227 ? 39.994 -48.084 74.385 1.00 43.98 227 LEU C N 1
ATOM 7839 C CA . LEU C 1 227 ? 40.947 -46.968 74.339 1.00 43.09 227 LEU C CA 1
ATOM 7840 C C . LEU C 1 227 ? 41.100 -46.346 72.932 1.00 42.76 227 LEU C C 1
ATOM 7841 O O . LEU C 1 227 ? 41.269 -45.135 72.816 1.00 43.33 227 LEU C O 1
ATOM 7846 N N . PHE C 1 228 ? 41.003 -47.147 71.872 1.00 42.40 228 PHE C N 1
ATOM 7847 C CA . PHE C 1 228 ? 41.073 -46.574 70.528 1.00 42.04 228 PHE C CA 1
ATOM 7848 C C . PHE C 1 228 ? 39.963 -45.556 70.262 1.00 42.52 228 PHE C C 1
ATOM 7849 O O . PHE C 1 228 ? 40.218 -44.463 69.736 1.00 42.36 228 PHE C O 1
ATOM 7857 N N . ALA C 1 229 ? 38.734 -45.919 70.630 1.00 42.40 229 ALA C N 1
ATOM 7858 C CA . ALA C 1 229 ? 37.587 -45.035 70.465 1.00 42.54 229 ALA C CA 1
ATOM 7859 C C . ALA C 1 229 ? 37.745 -43.752 71.285 1.00 42.34 229 ALA C C 1
ATOM 7860 O O . ALA C 1 229 ? 37.417 -42.661 70.813 1.00 42.51 229 ALA C O 1
ATOM 7862 N N . TRP C 1 230 ? 38.253 -43.892 72.508 1.00 42.22 230 TRP C N 1
ATOM 7863 C CA . TRP C 1 230 ? 38.608 -42.746 73.338 1.00 42.13 230 TRP C CA 1
ATOM 7864 C C . TRP C 1 230 ? 39.638 -41.819 72.654 1.00 41.85 230 TRP C C 1
ATOM 7865 O O . TRP C 1 230 ? 39.521 -40.587 72.722 1.00 41.41 230 TRP C O 1
ATOM 7876 N N . SER C 1 231 ? 40.639 -42.427 72.014 1.00 41.13 231 SER C N 1
ATOM 7877 C CA . SER C 1 231 ? 41.740 -41.689 71.376 1.00 41.18 231 SER C CA 1
ATOM 7878 C C . SER C 1 231 ? 41.256 -40.825 70.206 1.00 41.20 231 SER C C 1
ATOM 7879 O O . SER C 1 231 ? 41.726 -39.701 70.037 1.00 41.21 231 SER C O 1
ATOM 7882 N N . ILE C 1 232 ? 40.309 -41.366 69.437 1.00 41.04 232 ILE C N 1
ATOM 7883 C CA . ILE C 1 232 ? 39.620 -40.674 68.349 1.00 41.03 232 ILE C CA 1
ATOM 7884 C C . ILE C 1 232 ? 38.762 -39.524 68.885 1.00 41.92 232 ILE C C 1
ATOM 7885 O O . ILE C 1 232 ? 38.704 -38.436 68.286 1.00 42.05 232 ILE C O 1
ATOM 7890 N N . PHE C 1 233 ? 38.115 -39.765 70.026 1.00 42.26 233 PHE C N 1
ATOM 7891 C CA . PHE C 1 233 ? 37.221 -38.792 70.636 1.00 42.31 233 PHE C CA 1
ATOM 7892 C C . PHE C 1 233 ? 38.008 -37.578 71.112 1.00 42.13 233 PHE C C 1
ATOM 7893 O O . PHE C 1 233 ? 37.622 -36.452 70.825 1.00 42.54 233 PHE C O 1
ATOM 7901 N N . VAL C 1 234 ? 39.101 -37.798 71.839 1.00 42.08 234 VAL C N 1
ATOM 7902 C CA . VAL C 1 234 ? 39.960 -36.685 72.261 1.00 42.16 234 VAL C CA 1
ATOM 7903 C C . VAL C 1 234 ? 40.536 -35.934 71.040 1.00 41.65 234 VAL C C 1
ATOM 7904 O O . VAL C 1 234 ? 40.472 -34.706 70.975 1.00 41.93 234 VAL C O 1
ATOM 7908 N N . THR C 1 235 ? 41.068 -36.689 70.078 1.00 41.11 235 THR C N 1
ATOM 7909 C CA . THR C 1 235 ? 41.614 -36.136 68.838 1.00 40.70 235 THR C CA 1
ATOM 7910 C C . THR C 1 235 ? 40.626 -35.177 68.160 1.00 41.07 235 THR C C 1
ATOM 7911 O O . THR C 1 235 ? 41.013 -34.100 67.708 1.00 40.41 235 THR C O 1
ATOM 7915 N N . ALA C 1 236 ? 39.354 -35.573 68.105 1.00 41.46 236 ALA C N 1
ATOM 7916 C CA . ALA C 1 236 ? 38.326 -34.780 67.429 1.00 41.87 236 ALA C CA 1
ATOM 7917 C C . ALA C 1 236 ? 38.086 -33.425 68.107 1.00 42.22 236 ALA C C 1
ATOM 7918 O O . ALA C 1 236 ? 37.844 -32.422 67.428 1.00 42.57 236 ALA C O 1
ATOM 7920 N N . TRP C 1 237 ? 38.183 -33.396 69.433 1.00 42.37 237 TRP C N 1
ATOM 7921 C CA . TRP C 1 237 ? 38.110 -32.147 70.190 1.00 43.36 237 TRP C CA 1
ATOM 7922 C C . TRP C 1 237 ? 39.282 -31.207 69.867 1.00 43.01 237 TRP C C 1
ATOM 7923 O O . TRP C 1 237 ? 39.091 -29.991 69.734 1.00 43.23 237 TRP C O 1
ATOM 7934 N N . LEU C 1 238 ? 40.481 -31.772 69.727 1.00 42.37 238 LEU C N 1
ATOM 7935 C CA . LEU C 1 238 ? 41.675 -30.976 69.413 1.00 41.88 238 LEU C CA 1
ATOM 7936 C C . LEU C 1 238 ? 41.529 -30.317 68.051 1.00 41.59 238 LEU C C 1
ATOM 7937 O O . LEU C 1 238 ? 41.849 -29.137 67.891 1.00 42.07 238 LEU C O 1
ATOM 7942 N N . ILE C 1 239 ? 41.001 -31.077 67.097 1.00 41.26 239 ILE C N 1
ATOM 7943 C CA . ILE C 1 239 ? 40.717 -30.590 65.756 1.00 41.47 239 ILE C CA 1
ATOM 7944 C C . ILE C 1 239 ? 39.780 -29.376 65.777 1.00 41.98 239 ILE C C 1
ATOM 7945 O O . ILE C 1 239 ? 39.991 -28.394 65.042 1.00 41.41 239 ILE C O 1
ATOM 7950 N N . LEU C 1 240 ? 38.763 -29.448 66.635 1.00 42.41 240 LEU C N 1
ATOM 7951 C CA . LEU C 1 240 ? 37.748 -28.406 66.748 1.00 42.93 240 LEU C CA 1
ATOM 7952 C C . LEU C 1 240 ? 38.324 -27.051 67.141 1.00 42.86 240 LEU C C 1
ATOM 7953 O O . LEU C 1 240 ? 37.915 -26.029 66.597 1.00 43.14 240 LEU C O 1
ATOM 7958 N N . LEU C 1 241 ? 39.259 -27.039 68.084 1.00 42.76 241 LEU C N 1
ATOM 7959 C CA . LEU C 1 241 ? 39.904 -25.792 68.474 1.00 43.10 241 LEU C CA 1
ATOM 7960 C C . LEU C 1 241 ? 41.079 -25.404 67.564 1.00 42.79 241 LEU C C 1
ATOM 7961 O O . LEU C 1 241 ? 41.294 -24.224 67.309 1.00 42.91 241 LEU C O 1
ATOM 7966 N N . ALA C 1 242 ? 41.834 -26.386 67.083 1.00 42.26 242 ALA C N 1
ATOM 7967 C CA . ALA C 1 242 ? 43.074 -26.092 66.370 1.00 41.81 242 ALA C CA 1
ATOM 7968 C C . ALA C 1 242 ? 42.833 -25.611 64.948 1.00 41.57 242 ALA C C 1
ATOM 7969 O O . ALA C 1 242 ? 43.406 -24.602 64.527 1.00 41.37 242 ALA C O 1
ATOM 7971 N N . LEU C 1 243 ? 41.989 -26.337 64.221 1.00 41.14 243 LEU C N 1
ATOM 7972 C CA . LEU C 1 243 ? 41.839 -26.142 62.776 1.00 41.56 243 LEU C CA 1
ATOM 7973 C C . LEU C 1 243 ? 41.139 -24.847 62.305 1.00 42.06 243 LEU C C 1
ATOM 7974 O O . LEU C 1 243 ? 41.403 -24.395 61.176 1.00 42.56 243 LEU C O 1
ATOM 7979 N N . PRO C 1 244 ? 40.225 -24.288 63.106 1.00 42.14 244 PRO C N 1
ATOM 7980 C CA . PRO C 1 244 ? 39.700 -22.942 62.849 1.00 42.33 244 PRO C CA 1
ATOM 7981 C C . PRO C 1 244 ? 40.758 -21.856 63.041 1.00 42.33 244 PRO C C 1
ATOM 7982 O O . PRO C 1 244 ? 40.770 -20.882 62.278 1.00 42.41 244 PRO C O 1
ATOM 7986 N N . VAL C 1 245 ? 41.610 -22.013 64.052 1.00 41.77 245 VAL C N 1
ATOM 7987 C CA . VAL C 1 245 ? 42.697 -21.069 64.288 1.00 41.52 245 VAL C CA 1
ATOM 7988 C C . VAL C 1 245 ? 43.655 -21.052 63.083 1.00 40.98 245 VAL C C 1
ATOM 7989 O O . VAL C 1 245 ? 44.057 -19.981 62.633 1.00 40.97 245 VAL C O 1
ATOM 7993 N N . LEU C 1 246 ? 43.980 -22.232 62.548 1.00 40.50 246 LEU C N 1
ATOM 7994 C CA . LEU C 1 246 ? 44.770 -22.327 61.316 1.00 39.83 246 LEU C CA 1
ATOM 7995 C C . LEU C 1 246 ? 44.074 -21.671 60.116 1.00 40.21 246 LEU C C 1
ATOM 7996 O O . LEU C 1 246 ? 44.730 -20.967 59.314 1.00 39.46 246 LEU C O 1
ATOM 8001 N N . ALA C 1 247 ? 42.763 -21.925 59.980 1.00 40.22 247 ALA C N 1
ATOM 8002 C CA . ALA C 1 247 ? 41.940 -21.266 58.955 1.00 40.12 247 ALA C CA 1
ATOM 8003 C C . ALA C 1 247 ? 42.116 -19.745 59.024 1.00 40.05 247 ALA C C 1
ATOM 8004 O O . ALA C 1 247 ? 42.257 -19.078 57.994 1.00 40.11 247 ALA C O 1
ATOM 8006 N N . GLY C 1 248 ? 42.121 -19.212 60.242 1.00 39.56 248 GLY C N 1
ATOM 8007 C CA . GLY C 1 248 ? 42.420 -17.811 60.471 1.00 39.84 248 GLY C CA 1
ATOM 8008 C C . GLY C 1 248 ? 43.766 -17.386 59.902 1.00 40.11 248 GLY C C 1
ATOM 8009 O O . GLY C 1 248 ? 43.823 -16.457 59.076 1.00 40.86 248 GLY C O 1
ATOM 8010 N N . ALA C 1 249 ? 44.832 -18.081 60.317 1.00 39.73 249 ALA C N 1
ATOM 8011 C CA . ALA C 1 249 ? 46.210 -17.787 59.896 1.00 39.67 249 ALA C CA 1
ATOM 8012 C C . ALA C 1 249 ? 46.381 -17.699 58.389 1.00 39.71 249 ALA C C 1
ATOM 8013 O O . ALA C 1 249 ? 46.961 -16.733 57.895 1.00 39.69 249 ALA C O 1
ATOM 8015 N N . ILE C 1 250 ? 45.898 -18.707 57.666 1.00 39.82 250 ILE C N 1
ATOM 8016 C CA . ILE C 1 250 ? 46.175 -18.801 56.234 1.00 40.22 250 ILE C CA 1
ATOM 8017 C C . ILE C 1 250 ? 45.293 -17.882 55.385 1.00 40.64 250 ILE C C 1
ATOM 8018 O O . ILE C 1 250 ? 45.614 -17.597 54.220 1.00 40.89 250 ILE C O 1
ATOM 8023 N N . THR C 1 251 ? 44.178 -17.440 55.958 1.00 40.81 251 THR C N 1
ATOM 8024 C CA . THR C 1 251 ? 43.321 -16.477 55.280 1.00 41.24 251 THR C CA 1
ATOM 8025 C C . THR C 1 251 ? 44.014 -15.123 55.390 1.00 41.44 251 THR C C 1
ATOM 8026 O O . THR C 1 251 ? 44.045 -14.357 54.425 1.00 41.54 251 THR C O 1
ATOM 8030 N N . MET C 1 252 ? 44.608 -14.862 56.555 1.00 41.57 252 MET C N 1
ATOM 8031 C CA . MET C 1 252 ? 45.420 -13.662 56.746 1.00 42.02 252 MET C CA 1
ATOM 8032 C C . MET C 1 252 ? 46.591 -13.572 55.733 1.00 42.27 252 MET C C 1
ATOM 8033 O O . MET C 1 252 ? 46.924 -12.475 55.261 1.00 42.55 252 MET C O 1
ATOM 8038 N N . LEU C 1 253 ? 47.173 -14.721 55.375 1.00 42.23 253 LEU C N 1
ATOM 8039 C CA . LEU C 1 253 ? 48.163 -14.805 54.295 1.00 42.24 253 LEU C CA 1
ATOM 8040 C C . LEU C 1 253 ? 47.545 -14.496 52.936 1.00 42.65 253 LEU C C 1
ATOM 8041 O O . LEU C 1 253 ? 48.143 -13.793 52.116 1.00 42.66 253 LEU C O 1
ATOM 8046 N N . LEU C 1 254 ? 46.361 -15.050 52.693 1.00 42.83 254 LEU C N 1
ATOM 8047 C CA . LEU C 1 254 ? 45.677 -14.900 51.414 1.00 42.97 254 LEU C CA 1
ATOM 8048 C C . LEU C 1 254 ? 45.298 -13.446 51.164 1.00 43.01 254 LEU C C 1
ATOM 8049 O O . LEU C 1 254 ? 45.358 -12.981 50.030 1.00 43.28 254 LEU C O 1
ATOM 8054 N N . THR C 1 255 ? 44.918 -12.734 52.221 1.00 42.81 255 THR C N 1
ATOM 8055 C CA . THR C 1 255 ? 44.539 -11.336 52.078 1.00 43.22 255 THR C CA 1
ATOM 8056 C C . THR C 1 255 ? 45.756 -10.411 51.906 1.00 43.42 255 THR C C 1
ATOM 8057 O O . THR C 1 255 ? 45.739 -9.526 51.036 1.00 43.12 255 THR C O 1
ATOM 8061 N N . ASP C 1 256 ? 46.805 -10.635 52.707 1.00 43.11 256 ASP C N 1
ATOM 8062 C CA . ASP C 1 256 ? 48.090 -9.931 52.564 1.00 42.87 256 ASP C CA 1
ATOM 8063 C C . ASP C 1 256 ? 48.649 -10.078 51.148 1.00 43.35 256 ASP C C 1
ATOM 8064 O O . ASP C 1 256 ? 49.325 -9.184 50.647 1.00 43.20 256 ASP C O 1
ATOM 8069 N N . ARG C 1 257 ? 48.347 -11.207 50.508 1.00 43.96 257 ARG C N 1
ATOM 8070 C CA . ARG C 1 257 ? 48.819 -11.502 49.158 1.00 44.66 257 ARG C CA 1
ATOM 8071 C C . ARG C 1 257 ? 47.957 -10.852 48.076 1.00 45.72 257 ARG C C 1
ATOM 8072 O O . ARG C 1 257 ? 48.483 -10.302 47.097 1.00 45.86 257 ARG C O 1
ATOM 8080 N N . ASN C 1 258 ? 46.638 -10.918 48.265 1.00 46.64 258 ASN C N 1
ATOM 8081 C CA . ASN C 1 258 ? 45.683 -10.685 47.181 1.00 47.53 258 ASN C CA 1
ATOM 8082 C C . ASN C 1 258 ? 44.727 -9.515 47.389 1.00 47.97 258 ASN C C 1
ATOM 8083 O O . ASN C 1 258 ? 44.220 -8.957 46.416 1.00 48.63 258 ASN C O 1
ATOM 8088 N N . PHE C 1 259 ? 44.459 -9.164 48.642 1.00 48.13 259 PHE C N 1
ATOM 8089 C CA . PHE C 1 259 ? 43.404 -8.199 48.952 1.00 48.45 259 PHE C CA 1
ATOM 8090 C C . PHE C 1 259 ? 43.901 -7.022 49.796 1.00 48.10 259 PHE C C 1
ATOM 8091 O O . PHE C 1 259 ? 43.138 -6.424 50.575 1.00 48.47 259 PHE C O 1
ATOM 8099 N N . GLY C 1 260 ? 45.186 -6.712 49.646 1.00 47.58 260 GLY C N 1
ATOM 8100 C CA . GLY C 1 260 ? 45.767 -5.492 50.169 1.00 47.10 260 GLY C CA 1
ATOM 8101 C C . GLY C 1 260 ? 45.901 -5.325 51.670 1.00 46.82 260 GLY C C 1
ATOM 8102 O O . GLY C 1 260 ? 46.291 -4.249 52.125 1.00 46.87 260 GLY C O 1
ATOM 8103 N N . THR C 1 261 ? 45.589 -6.359 52.452 1.00 46.29 261 THR C N 1
ATOM 8104 C CA . THR C 1 261 ? 45.835 -6.276 53.895 1.00 45.71 261 THR C CA 1
ATOM 8105 C C . THR C 1 261 ? 47.326 -6.317 54.186 1.00 45.05 261 THR C C 1
ATOM 8106 O O . THR C 1 261 ? 48.146 -6.613 53.319 1.00 44.73 261 THR C O 1
ATOM 8110 N N . THR C 1 262 ? 47.654 -6.056 55.440 1.00 44.58 262 THR C N 1
ATOM 8111 C CA . THR C 1 262 ? 49.015 -5.806 55.841 1.00 44.24 262 THR C CA 1
ATOM 8112 C C . THR C 1 262 ? 49.291 -6.412 57.233 1.00 43.55 262 THR C C 1
ATOM 8113 O O . THR C 1 262 ? 50.119 -5.901 57.998 1.00 43.36 262 THR C O 1
ATOM 8117 N N . PHE C 1 263 ? 48.595 -7.516 57.533 1.00 42.57 263 PHE C N 1
ATOM 8118 C CA . PHE C 1 263 ? 48.702 -8.212 58.817 1.00 41.88 263 PHE C CA 1
ATOM 8119 C C . PHE C 1 263 ? 50.141 -8.568 59.212 1.00 41.34 263 PHE C C 1
ATOM 8120 O O . PHE C 1 263 ? 50.505 -8.487 60.379 1.00 41.26 263 PHE C O 1
ATOM 8128 N N . PHE C 1 264 ? 50.951 -8.978 58.240 1.00 40.90 264 PHE C N 1
ATOM 8129 C CA . PHE C 1 264 ? 52.304 -9.444 58.524 1.00 40.80 264 PHE C CA 1
ATOM 8130 C C . PHE C 1 264 ? 53.399 -8.636 57.823 1.00 41.65 264 PHE C C 1
ATOM 8131 O O . PHE C 1 264 ? 54.558 -9.065 57.781 1.00 41.85 264 PHE C O 1
ATOM 8139 N N . GLN C 1 265 ? 53.028 -7.466 57.291 1.00 42.36 265 GLN C N 1
ATOM 8140 C CA . GLN C 1 265 ? 53.953 -6.616 56.541 1.00 43.38 265 GLN C CA 1
ATOM 8141 C C . GLN C 1 265 ? 54.320 -5.368 57.348 1.00 44.14 265 GLN C C 1
ATOM 8142 O O . GLN C 1 265 ? 53.455 -4.536 57.625 1.00 44.31 265 GLN C O 1
ATOM 8148 N N . PRO C 1 266 ? 55.592 -5.252 57.749 1.00 44.94 266 PRO C N 1
ATOM 8149 C CA . PRO C 1 266 ? 56.052 -4.147 58.613 1.00 45.51 266 PRO C CA 1
ATOM 8150 C C . PRO C 1 266 ? 55.744 -2.736 58.096 1.00 46.32 266 PRO C C 1
ATOM 8151 O O . PRO C 1 266 ? 55.520 -1.846 58.919 1.00 46.47 266 PRO C O 1
ATOM 8155 N N . SER C 1 267 ? 55.749 -2.551 56.775 1.00 47.15 267 SER C N 1
ATOM 8156 C CA . SER C 1 267 ? 55.494 -1.257 56.135 1.00 48.04 267 SER C CA 1
ATOM 8157 C C . SER C 1 267 ? 54.060 -0.783 56.341 1.00 48.38 267 SER C C 1
ATOM 8158 O O . SER C 1 267 ? 53.798 0.421 56.377 1.00 48.57 267 SER C O 1
ATOM 8161 N N . GLY C 1 268 ? 53.133 -1.732 56.455 1.00 48.52 268 GLY C N 1
ATOM 8162 C CA . GLY C 1 268 ? 51.755 -1.410 56.763 1.00 48.71 268 GLY C CA 1
ATOM 8163 C C . GLY C 1 268 ? 51.403 -1.566 58.231 1.00 48.82 268 GLY C C 1
ATOM 8164 O O . GLY C 1 268 ? 50.230 -1.700 58.568 1.00 49.55 268 GLY C O 1
ATOM 8165 N N . GLY C 1 269 ? 52.402 -1.562 59.108 1.00 48.74 269 GLY C N 1
ATOM 8166 C CA . GLY C 1 269 ? 52.159 -1.685 60.543 1.00 48.53 269 GLY C CA 1
ATOM 8167 C C . GLY C 1 269 ? 52.097 -3.109 61.096 1.00 48.30 269 GLY C C 1
ATOM 8168 O O . GLY C 1 269 ? 51.885 -3.303 62.309 1.00 48.47 269 GLY C O 1
ATOM 8169 N N . GLY C 1 270 ? 52.299 -4.100 60.225 1.00 47.45 270 GLY C N 1
ATOM 8170 C CA . GLY C 1 270 ? 52.177 -5.501 60.599 1.00 46.87 270 GLY C CA 1
ATOM 8171 C C . GLY C 1 270 ? 53.379 -6.125 61.294 1.00 46.34 270 GLY C C 1
ATOM 8172 O O . GLY C 1 270 ? 54.410 -5.477 61.497 1.00 46.70 270 GLY C O 1
ATOM 8173 N N . ASP C 1 271 ? 53.244 -7.400 61.653 1.00 45.55 271 ASP C N 1
ATOM 8174 C CA . ASP C 1 271 ? 54.299 -8.136 62.354 1.00 44.86 271 ASP C CA 1
ATOM 8175 C C . ASP C 1 271 ? 54.317 -9.612 61.938 1.00 43.86 271 ASP C C 1
ATOM 8176 O O . ASP C 1 271 ? 53.394 -10.362 62.268 1.00 43.46 271 ASP C O 1
ATOM 8181 N N . PRO C 1 272 ? 55.376 -10.032 61.241 1.00 42.80 272 PRO C N 1
ATOM 8182 C CA . PRO C 1 272 ? 55.473 -11.410 60.725 1.00 41.63 272 PRO C CA 1
ATOM 8183 C C . PRO C 1 272 ? 55.419 -12.443 61.854 1.00 40.62 272 PRO C C 1
ATOM 8184 O O . PRO C 1 272 ? 54.977 -13.571 61.657 1.00 39.95 272 PRO C O 1
ATOM 8188 N N . VAL C 1 273 ? 55.872 -12.040 63.036 1.00 40.01 273 VAL C N 1
ATOM 8189 C CA . VAL C 1 273 ? 55.926 -12.926 64.186 1.00 39.62 273 VAL C CA 1
ATOM 8190 C C . VAL C 1 273 ? 54.519 -13.225 64.759 1.00 39.40 273 VAL C C 1
ATOM 8191 O O . VAL C 1 273 ? 54.313 -14.248 65.436 1.00 39.72 273 VAL C O 1
ATOM 8195 N N . LEU C 1 274 ? 53.556 -12.352 64.466 1.00 38.31 274 LEU C N 1
ATOM 8196 C CA . LEU C 1 274 ? 52.166 -12.596 64.853 1.00 37.72 274 LEU C CA 1
ATOM 8197 C C . LEU C 1 274 ? 51.634 -13.843 64.142 1.00 37.28 274 LEU C C 1
ATOM 8198 O O . LEU C 1 274 ? 50.939 -14.656 64.753 1.00 36.37 274 LEU C O 1
ATOM 8203 N N . TYR C 1 275 ? 51.964 -13.992 62.856 1.00 36.71 275 TYR C N 1
ATOM 8204 C CA . TYR C 1 275 ? 51.578 -15.192 62.127 1.00 36.30 275 TYR C CA 1
ATOM 8205 C C . TYR C 1 275 ? 52.075 -16.438 62.844 1.00 36.67 275 TYR C C 1
ATOM 8206 O O . TYR C 1 275 ? 51.358 -17.443 62.939 1.00 36.79 275 TYR C O 1
ATOM 8215 N N . GLN C 1 276 ? 53.304 -16.373 63.348 1.00 36.58 276 GLN C N 1
ATOM 8216 C CA . GLN C 1 276 ? 53.916 -17.543 63.964 1.00 36.59 276 GLN C CA 1
ATOM 8217 C C . GLN C 1 276 ? 53.129 -18.007 65.191 1.00 36.71 276 GLN C C 1
ATOM 8218 O O . GLN C 1 276 ? 52.919 -19.211 65.372 1.00 36.39 276 GLN C O 1
ATOM 8224 N N . HIS C 1 277 ? 52.662 -17.047 65.993 1.00 36.54 277 HIS C N 1
ATOM 8225 C CA . HIS C 1 277 ? 51.828 -17.360 67.148 1.00 36.88 277 HIS C CA 1
ATOM 8226 C C . HIS C 1 277 ? 50.537 -18.083 66.733 1.00 37.01 277 HIS C C 1
ATOM 8227 O O . HIS C 1 277 ? 50.198 -19.094 67.328 1.00 37.67 277 HIS C O 1
ATOM 8234 N N . ILE C 1 278 ? 49.848 -17.580 65.706 1.00 37.26 278 ILE C N 1
ATOM 8235 C CA . ILE C 1 278 ? 48.594 -18.174 65.230 1.00 37.41 278 ILE C CA 1
ATOM 8236 C C . ILE C 1 278 ? 48.851 -19.540 64.613 1.00 37.23 278 ILE C C 1
ATOM 8237 O O . ILE C 1 278 ? 48.175 -20.522 64.967 1.00 36.60 278 ILE C O 1
ATOM 8242 N N . LEU C 1 279 ? 49.817 -19.603 63.688 1.00 36.20 279 LEU C N 1
ATOM 8243 C CA . LEU C 1 279 ? 50.171 -20.870 63.067 1.00 35.91 279 LEU C CA 1
ATOM 8244 C C . LEU C 1 279 ? 50.513 -21.956 64.098 1.00 35.51 279 LEU C C 1
ATOM 8245 O O . LEU C 1 279 ? 49.974 -23.068 64.018 1.00 35.84 279 LEU C O 1
ATOM 8250 N N . TRP C 1 280 ? 51.388 -21.647 65.049 1.00 34.99 280 TRP C N 1
ATOM 8251 C CA . TRP C 1 280 ? 51.835 -22.671 65.998 1.00 35.02 280 TRP C CA 1
ATOM 8252 C C . TRP C 1 280 ? 50.791 -23.025 67.073 1.00 35.35 280 TRP C C 1
ATOM 8253 O O . TRP C 1 280 ? 50.870 -24.097 67.697 1.00 35.48 280 TRP C O 1
ATOM 8264 N N . PHE C 1 281 ? 49.810 -22.138 67.251 1.00 35.27 281 PHE C N 1
ATOM 8265 C CA . PHE C 1 281 ? 48.642 -22.443 68.062 1.00 35.02 281 PHE C CA 1
ATOM 8266 C C . PHE C 1 281 ? 47.887 -23.625 67.465 1.00 34.77 281 PHE C C 1
ATOM 8267 O O . PHE C 1 281 ? 47.334 -24.435 68.199 1.00 35.59 281 PHE C O 1
ATOM 8275 N N . PHE C 1 282 ? 47.864 -23.714 66.137 1.00 34.28 282 PHE C N 1
ATOM 8276 C CA . PHE C 1 282 ? 47.396 -24.914 65.452 1.00 33.92 282 PHE C CA 1
ATOM 8277 C C . PHE C 1 282 ? 48.518 -25.950 65.405 1.00 33.96 282 PHE C C 1
ATOM 8278 O O . PHE C 1 282 ? 48.286 -27.150 65.550 1.00 33.88 282 PHE C O 1
ATOM 8286 N N . GLY C 1 283 ? 49.735 -25.462 65.185 1.00 33.82 283 GLY C N 1
ATOM 8287 C CA . GLY C 1 283 ? 50.855 -26.288 64.787 1.00 33.70 283 GLY C CA 1
ATOM 8288 C C . GLY C 1 283 ? 51.308 -27.298 65.809 1.00 33.34 283 GLY C C 1
ATOM 8289 O O . GLY C 1 283 ? 51.719 -28.397 65.442 1.00 33.36 283 GLY C O 1
ATOM 8290 N N . HIS C 1 284 ? 51.261 -26.948 67.089 1.00 33.70 284 HIS C N 1
ATOM 8291 C CA . HIS C 1 284 ? 51.525 -27.994 68.051 1.00 33.42 284 HIS C CA 1
ATOM 8292 C C . HIS C 1 284 ? 50.393 -29.053 68.199 1.00 33.70 284 HIS C C 1
ATOM 8293 O O . HIS C 1 284 ? 50.655 -30.246 68.069 1.00 33.20 284 HIS C O 1
ATOM 8300 N N . PRO C 1 285 ? 49.164 -28.636 68.511 1.00 33.66 285 PRO C N 1
ATOM 8301 C CA . PRO C 1 285 ? 48.036 -29.572 68.527 1.00 33.26 285 PRO C CA 1
ATOM 8302 C C . PRO C 1 285 ? 48.017 -30.502 67.322 1.00 33.57 285 PRO C C 1
ATOM 8303 O O . PRO C 1 285 ? 47.655 -31.665 67.498 1.00 33.97 285 PRO C O 1
ATOM 8307 N N . GLU C 1 286 ? 48.426 -30.024 66.144 1.00 33.03 286 GLU C N 1
ATOM 8308 C CA . GLU C 1 286 ? 48.487 -30.879 64.964 1.00 32.73 286 GLU C CA 1
ATOM 8309 C C . GLU C 1 286 ? 49.201 -32.198 65.247 1.00 32.41 286 GLU C C 1
ATOM 8310 O O . GLU C 1 286 ? 48.752 -33.248 64.795 1.00 32.37 286 GLU C O 1
ATOM 8316 N N . VAL C 1 287 ? 50.307 -32.150 65.988 1.00 32.01 287 VAL C N 1
ATOM 8317 C CA . VAL C 1 287 ? 51.112 -33.358 66.191 1.00 31.34 287 VAL C CA 1
ATOM 8318 C C . VAL C 1 287 ? 50.497 -34.311 67.221 1.00 31.54 287 VAL C C 1
ATOM 8319 O O . VAL C 1 287 ? 50.722 -35.514 67.161 1.00 30.77 287 VAL C O 1
ATOM 8323 N N . TYR C 1 288 ? 49.729 -33.762 68.161 1.00 32.30 288 TYR C N 1
ATOM 8324 C CA . TYR C 1 288 ? 49.018 -34.602 69.127 1.00 32.67 288 TYR C CA 1
ATOM 8325 C C . TYR C 1 288 ? 47.750 -35.172 68.477 1.00 33.00 288 TYR C C 1
ATOM 8326 O O . TYR C 1 288 ? 47.330 -36.290 68.807 1.00 33.37 288 TYR C O 1
ATOM 8335 N N . ILE C 1 289 ? 47.209 -34.438 67.498 1.00 32.88 289 ILE C N 1
ATOM 8336 C CA . ILE C 1 289 ? 46.190 -34.955 66.589 1.00 33.01 289 ILE C CA 1
ATOM 8337 C C . ILE C 1 289 ? 46.711 -36.144 65.772 1.00 33.09 289 ILE C C 1
ATOM 8338 O O . ILE C 1 289 ? 45.987 -37.135 65.592 1.00 33.87 289 ILE C O 1
ATOM 8343 N N . ILE C 1 290 ? 47.953 -36.059 65.287 1.00 32.86 290 ILE C N 1
ATOM 8344 C CA . ILE C 1 290 ? 48.621 -37.199 64.633 1.00 32.35 290 ILE C CA 1
ATOM 8345 C C . ILE C 1 290 ? 48.800 -38.418 65.552 1.00 33.02 290 ILE C C 1
ATOM 8346 O O . ILE C 1 290 ? 48.457 -39.543 65.175 1.00 33.13 290 ILE C O 1
ATOM 8351 N N . VAL C 1 291 ? 49.344 -38.202 66.747 1.00 32.74 291 VAL C N 1
ATOM 8352 C CA . VAL C 1 291 ? 49.855 -39.324 67.536 1.00 33.18 291 VAL C CA 1
ATOM 8353 C C . VAL C 1 291 ? 48.814 -40.066 68.410 1.00 33.49 291 VAL C C 1
ATOM 8354 O O . VAL C 1 291 ? 48.966 -41.261 68.660 1.00 33.23 291 VAL C O 1
ATOM 8358 N N . LEU C 1 292 ? 47.782 -39.356 68.859 1.00 33.82 292 LEU C N 1
ATOM 8359 C CA . LEU C 1 292 ? 46.760 -39.931 69.749 1.00 35.02 292 LEU C CA 1
ATOM 8360 C C . LEU C 1 292 ? 46.087 -41.190 69.184 1.00 35.08 292 LEU C C 1
ATOM 8361 O O . LEU C 1 292 ? 46.115 -42.223 69.839 1.00 35.50 292 LEU C O 1
ATOM 8366 N N . PRO C 1 293 ? 45.536 -41.143 67.970 1.00 35.51 293 PRO C N 1
ATOM 8367 C CA . PRO C 1 293 ? 45.014 -42.368 67.353 1.00 35.25 293 PRO C CA 1
ATOM 8368 C C . PRO C 1 293 ? 46.042 -43.487 67.311 1.00 35.52 293 PRO C C 1
ATOM 8369 O O . PRO C 1 293 ? 45.649 -44.647 67.484 1.00 35.29 293 PRO C O 1
ATOM 8373 N N . ALA C 1 294 ? 47.323 -43.171 67.117 1.00 35.13 294 ALA C N 1
ATOM 8374 C CA . ALA C 1 294 ? 48.358 -44.213 67.173 1.00 35.27 294 ALA C CA 1
ATOM 8375 C C . ALA C 1 294 ? 48.500 -44.824 68.578 1.00 35.44 294 ALA C C 1
ATOM 8376 O O . ALA C 1 294 ? 48.721 -46.028 68.699 1.00 35.91 294 ALA C O 1
ATOM 8378 N N . PHE C 1 295 ? 48.404 -43.987 69.613 1.00 35.42 295 PHE C N 1
ATOM 8379 C CA . PHE C 1 295 ? 48.439 -44.436 71.012 1.00 36.04 295 PHE C CA 1
ATOM 8380 C C . PHE C 1 295 ? 47.317 -45.468 71.233 1.00 36.30 295 PHE C C 1
ATOM 8381 O O . PHE C 1 295 ? 47.564 -46.571 71.727 1.00 36.64 295 PHE C O 1
ATOM 8389 N N . GLY C 1 296 ? 46.101 -45.090 70.842 1.00 36.38 296 GLY C N 1
ATOM 8390 C CA . GLY C 1 296 ? 44.928 -45.955 70.889 1.00 36.51 296 GLY C CA 1
ATOM 8391 C C . GLY C 1 296 ? 45.108 -47.316 70.240 1.00 36.12 296 GLY C C 1
ATOM 8392 O O . GLY C 1 296 ? 44.740 -48.330 70.818 1.00 36.32 296 GLY C O 1
ATOM 8393 N N . ILE C 1 297 ? 45.678 -47.347 69.041 1.00 36.02 297 ILE C N 1
ATOM 8394 C CA . ILE C 1 297 ? 45.968 -48.612 68.362 1.00 35.64 297 ILE C CA 1
ATOM 8395 C C . ILE C 1 297 ? 46.991 -49.464 69.117 1.00 36.33 297 ILE C C 1
ATOM 8396 O O . ILE C 1 297 ? 46.864 -50.694 69.173 1.00 36.28 297 ILE C O 1
ATOM 8401 N N . VAL C 1 298 ? 48.015 -48.809 69.668 1.00 36.44 298 VAL C N 1
ATOM 8402 C CA . VAL C 1 298 ? 49.063 -49.499 70.421 1.00 36.84 298 VAL C CA 1
ATOM 8403 C C . VAL C 1 298 ? 48.452 -50.254 71.622 1.00 37.18 298 VAL C C 1
ATOM 8404 O O . VAL C 1 298 ? 48.778 -51.424 71.849 1.00 37.29 298 VAL C O 1
ATOM 8408 N N . SER C 1 299 ? 47.564 -49.581 72.356 1.00 37.32 299 SER C N 1
ATOM 8409 C CA . SER C 1 299 ? 46.854 -50.195 73.481 1.00 38.04 299 SER C CA 1
ATOM 8410 C C . SER C 1 299 ? 46.088 -51.453 73.065 1.00 38.04 299 SER C C 1
ATOM 8411 O O . SER C 1 299 ? 46.256 -52.502 73.680 1.00 38.12 299 SER C O 1
ATOM 8414 N N . HIS C 1 300 ? 45.313 -51.364 71.984 1.00 38.13 300 HIS C N 1
ATOM 8415 C CA . HIS C 1 300 ? 44.598 -52.524 71.461 1.00 38.01 300 HIS C CA 1
ATOM 8416 C C . HIS C 1 300 ? 45.528 -53.659 71.063 1.00 38.51 300 HIS C C 1
ATOM 8417 O O . HIS C 1 300 ? 45.263 -54.820 71.394 1.00 38.90 300 HIS C O 1
ATOM 8424 N N . VAL C 1 301 ? 46.610 -53.335 70.359 1.00 38.29 301 VAL C N 1
ATOM 8425 C CA . VAL C 1 301 ? 47.521 -54.356 69.854 1.00 38.44 301 VAL C CA 1
ATOM 8426 C C . VAL C 1 301 ? 48.244 -55.067 70.998 1.00 39.11 301 VAL C C 1
ATOM 8427 O O . VAL C 1 301 ? 48.292 -56.299 71.025 1.00 39.28 301 VAL C O 1
ATOM 8431 N N . ILE C 1 302 ? 48.780 -54.290 71.938 1.00 39.28 302 ILE C N 1
ATOM 8432 C CA . ILE C 1 302 ? 49.574 -54.826 73.036 1.00 40.18 302 ILE C CA 1
ATOM 8433 C C . ILE C 1 302 ? 48.710 -55.696 73.957 1.00 40.53 302 ILE C C 1
ATOM 8434 O O . ILE C 1 302 ? 49.119 -56.786 74.335 1.00 40.75 302 ILE C O 1
ATOM 8439 N N . ALA C 1 303 ? 47.521 -55.210 74.302 1.00 41.01 303 ALA C N 1
ATOM 8440 C CA . ALA C 1 303 ? 46.560 -55.995 75.080 1.00 41.47 303 ALA C CA 1
ATOM 8441 C C . ALA C 1 303 ? 46.319 -57.367 74.440 1.00 41.81 303 ALA C C 1
ATOM 8442 O O . ALA C 1 303 ? 46.357 -58.395 75.123 1.00 42.29 303 ALA C O 1
ATOM 8444 N N . THR C 1 304 ? 46.119 -57.382 73.123 1.00 41.68 304 THR C N 1
ATOM 8445 C CA . THR C 1 304 ? 45.823 -58.606 72.392 1.00 41.45 304 THR C CA 1
ATOM 8446 C C . THR C 1 304 ? 46.981 -59.600 72.422 1.00 41.92 304 THR C C 1
ATOM 8447 O O . THR C 1 304 ? 46.790 -60.771 72.771 1.00 42.04 304 THR C O 1
ATOM 8451 N N . PHE C 1 305 ? 48.181 -59.137 72.069 1.00 41.40 305 PHE C N 1
ATOM 8452 C CA . PHE C 1 305 ? 49.306 -60.046 71.877 1.00 41.25 305 PHE C CA 1
ATOM 8453 C C . PHE C 1 305 ? 50.116 -60.350 73.137 1.00 41.09 305 PHE C C 1
ATOM 8454 O O . PHE C 1 305 ? 50.934 -61.267 73.128 1.00 40.95 305 PHE C O 1
ATOM 8462 N N . ALA C 1 306 ? 49.886 -59.586 74.205 1.00 41.29 306 ALA C N 1
ATOM 8463 C CA . ALA C 1 306 ? 50.350 -59.962 75.545 1.00 41.96 306 ALA C CA 1
ATOM 8464 C C . ALA C 1 306 ? 49.320 -60.859 76.269 1.00 42.24 306 ALA C C 1
ATOM 8465 O O . ALA C 1 306 ? 49.578 -61.332 77.393 1.00 42.37 306 ALA C O 1
ATOM 8467 N N . LYS C 1 307 ? 48.172 -61.072 75.612 1.00 42.25 307 LYS C N 1
ATOM 8468 C CA . LYS C 1 307 ? 47.024 -61.828 76.140 1.00 42.65 307 LYS C CA 1
ATOM 8469 C C . LYS C 1 307 ? 46.641 -61.363 77.544 1.00 42.92 307 LYS C C 1
ATOM 8470 O O . LYS C 1 307 ? 46.472 -62.168 78.460 1.00 42.65 307 LYS C O 1
ATOM 8476 N N . LYS C 1 308 ? 46.507 -60.049 77.702 1.00 42.97 308 LYS C N 1
ATOM 8477 C CA . LYS C 1 308 ? 46.369 -59.437 79.014 1.00 42.92 308 LYS C CA 1
ATOM 8478 C C . LYS C 1 308 ? 45.604 -58.129 78.851 1.00 43.56 308 LYS C C 1
ATOM 8479 O O . LYS C 1 308 ? 45.769 -57.453 77.840 1.00 44.00 308 LYS C O 1
ATOM 8485 N N . PRO C 1 309 ? 44.753 -57.773 79.814 1.00 43.86 309 PRO C N 1
ATOM 8486 C CA . PRO C 1 309 ? 44.027 -56.506 79.747 1.00 44.11 309 PRO C CA 1
ATOM 8487 C C . PRO C 1 309 ? 44.984 -55.326 79.888 1.00 44.21 309 PRO C C 1
ATOM 8488 O O . PRO C 1 309 ? 46.020 -55.439 80.552 1.00 44.62 309 PRO C O 1
ATOM 8492 N N . ILE C 1 310 ? 44.638 -54.205 79.265 1.00 44.33 310 ILE C N 1
ATOM 8493 C CA . ILE C 1 310 ? 45.490 -53.018 79.302 1.00 44.08 310 ILE C CA 1
ATOM 8494 C C . ILE C 1 310 ? 45.660 -52.546 80.749 1.00 44.20 310 ILE C C 1
ATOM 8495 O O . ILE C 1 310 ? 44.679 -52.321 81.467 1.00 44.25 310 ILE C O 1
ATOM 8500 N N . PHE C 1 311 ? 46.909 -52.435 81.177 1.00 43.90 311 PHE C N 1
ATOM 8501 C CA . PHE C 1 311 ? 47.197 -51.946 82.515 1.00 44.14 311 PHE C CA 1
ATOM 8502 C C . PHE C 1 311 ? 46.751 -50.488 82.679 1.00 44.63 311 PHE C C 1
ATOM 8503 O O . PHE C 1 311 ? 47.080 -49.639 81.848 1.00 45.22 311 PHE C O 1
ATOM 8511 N N . GLY C 1 312 ? 45.992 -50.215 83.741 1.00 44.99 312 GLY C N 1
ATOM 8512 C CA . GLY C 1 312 ? 45.592 -48.869 84.113 1.00 45.08 312 GLY C CA 1
ATOM 8513 C C . GLY C 1 312 ? 44.730 -48.168 83.084 1.00 45.99 312 GLY C C 1
ATOM 8514 O O . GLY C 1 312 ? 45.090 -47.090 82.602 1.00 46.36 312 GLY C O 1
ATOM 8515 N N . TYR C 1 313 ? 43.591 -48.766 82.748 1.00 46.08 313 TYR C N 1
ATOM 8516 C CA . TYR C 1 313 ? 42.685 -48.216 81.737 1.00 46.06 313 TYR C CA 1
ATOM 8517 C C . TYR C 1 313 ? 42.296 -46.746 81.966 1.00 46.78 313 TYR C C 1
ATOM 8518 O O . TYR C 1 313 ? 42.191 -45.979 81.007 1.00 46.85 313 TYR C O 1
ATOM 8527 N N . LEU C 1 314 ? 42.081 -46.358 83.225 1.00 47.11 314 LEU C N 1
ATOM 8528 C CA . LEU C 1 314 ? 41.607 -45.007 83.537 1.00 47.51 314 LEU C CA 1
ATOM 8529 C C . LEU C 1 314 ? 42.675 -43.914 83.376 1.00 47.30 314 LEU C C 1
ATOM 8530 O O . LEU C 1 314 ? 42.416 -42.918 82.700 1.00 47.44 314 LEU C O 1
ATOM 8535 N N . PRO C 1 315 ? 43.845 -44.064 84.003 1.00 47.23 315 PRO C N 1
ATOM 8536 C CA . PRO C 1 315 ? 44.972 -43.166 83.711 1.00 46.94 315 PRO C CA 1
ATOM 8537 C C . PRO C 1 315 ? 45.339 -43.149 82.221 1.00 46.56 315 PRO C C 1
ATOM 8538 O O . PRO C 1 315 ? 45.669 -42.075 81.728 1.00 46.89 315 PRO C O 1
ATOM 8542 N N . MET C 1 316 ? 45.255 -44.283 81.525 1.00 45.55 316 MET C N 1
ATOM 8543 C CA . MET C 1 316 ? 45.448 -44.301 80.075 1.00 45.16 316 MET C CA 1
ATOM 8544 C C . MET C 1 316 ? 44.546 -43.276 79.376 1.00 45.31 316 MET C C 1
ATOM 8545 O O . MET C 1 316 ? 45.005 -42.557 78.474 1.00 45.19 316 MET C O 1
ATOM 8550 N N . VAL C 1 317 ? 43.279 -43.207 79.801 1.00 45.09 317 VAL C N 1
ATOM 8551 C CA . VAL C 1 317 ? 42.303 -42.268 79.238 1.00 44.94 317 VAL C CA 1
ATOM 8552 C C . VAL C 1 317 ? 42.641 -40.829 79.643 1.00 45.14 317 VAL C C 1
ATOM 8553 O O . VAL C 1 317 ? 42.640 -39.933 78.797 1.00 44.76 317 VAL C O 1
ATOM 8557 N N . TYR C 1 318 ? 42.926 -40.627 80.934 1.00 45.08 318 TYR C N 1
ATOM 8558 C CA . TYR C 1 318 ? 43.204 -39.306 81.496 1.00 45.44 318 TYR C CA 1
ATOM 8559 C C . TYR C 1 318 ? 44.513 -38.712 80.963 1.00 44.74 318 TYR C C 1
ATOM 8560 O O . TYR C 1 318 ? 44.628 -37.498 80.819 1.00 44.98 318 TYR C O 1
ATOM 8569 N N . ALA C 1 319 ? 45.491 -39.572 80.689 1.00 44.04 319 ALA C N 1
ATOM 8570 C CA . ALA C 1 319 ? 46.753 -39.152 80.084 1.00 43.30 319 ALA C CA 1
ATOM 8571 C C . ALA C 1 319 ? 46.548 -38.587 78.679 1.00 43.01 319 ALA C C 1
ATOM 8572 O O . ALA C 1 319 ? 47.199 -37.614 78.315 1.00 42.89 319 ALA C O 1
ATOM 8574 N N . MET C 1 320 ? 45.649 -39.185 77.898 1.00 42.70 320 MET C N 1
ATOM 8575 C CA . MET C 1 320 ? 45.342 -38.660 76.567 1.00 42.77 320 MET C CA 1
ATOM 8576 C C . MET C 1 320 ? 44.660 -37.293 76.659 1.00 43.05 320 MET C C 1
ATOM 8577 O O . MET C 1 320 ? 44.917 -36.400 75.844 1.00 43.06 320 MET C O 1
ATOM 8582 N N . VAL C 1 321 ? 43.810 -37.130 77.670 1.00 42.91 321 VAL C N 1
ATOM 8583 C CA . VAL C 1 321 ? 43.127 -35.862 77.913 1.00 42.86 321 VAL C CA 1
ATOM 8584 C C . VAL C 1 321 ? 44.149 -34.796 78.329 1.00 42.96 321 VAL C C 1
ATOM 8585 O O . VAL C 1 321 ? 44.125 -33.669 77.821 1.00 43.00 321 VAL C O 1
ATOM 8589 N N . ALA C 1 322 ? 45.044 -35.174 79.242 1.00 42.97 322 ALA C N 1
ATOM 8590 C CA . ALA C 1 322 ? 46.131 -34.309 79.685 1.00 43.03 322 ALA C CA 1
ATOM 8591 C C . ALA C 1 322 ? 47.050 -33.929 78.511 1.00 43.04 322 ALA C C 1
ATOM 8592 O O . ALA C 1 322 ? 47.392 -32.759 78.362 1.00 43.35 322 ALA C O 1
ATOM 8594 N N . ILE C 1 323 ? 47.434 -34.907 77.688 1.00 42.77 323 ILE C N 1
ATOM 8595 C CA . ILE C 1 323 ? 48.255 -34.640 76.502 1.00 42.73 323 ILE C CA 1
ATOM 8596 C C . ILE C 1 323 ? 47.540 -33.639 75.595 1.00 42.79 323 ILE C C 1
ATOM 8597 O O . ILE C 1 323 ? 48.133 -32.646 75.171 1.00 43.24 323 ILE C O 1
ATOM 8602 N N . GLY C 1 324 ? 46.268 -33.905 75.317 1.00 42.46 324 GLY C N 1
ATOM 8603 C CA . GLY C 1 324 ? 45.438 -33.023 74.514 1.00 42.13 324 GLY C CA 1
ATOM 8604 C C . GLY C 1 324 ? 45.382 -31.583 75.000 1.00 41.99 324 GLY C C 1
ATOM 8605 O O . GLY C 1 324 ? 45.582 -30.655 74.213 1.00 42.27 324 GLY C O 1
ATOM 8606 N N . VAL C 1 325 ? 45.123 -31.398 76.295 1.00 41.48 325 VAL C N 1
ATOM 8607 C CA . VAL C 1 325 ? 44.948 -30.071 76.879 1.00 40.83 325 VAL C CA 1
ATOM 8608 C C . VAL C 1 325 ? 46.287 -29.314 76.933 1.00 40.49 325 VAL C C 1
ATOM 8609 O O . VAL C 1 325 ? 46.369 -28.151 76.527 1.00 40.09 325 VAL C O 1
ATOM 8613 N N . LEU C 1 326 ? 47.325 -29.982 77.431 1.00 39.83 326 LEU C N 1
ATOM 8614 C CA . LEU C 1 326 ? 48.658 -29.401 77.490 1.00 39.57 326 LEU C CA 1
ATOM 8615 C C . LEU C 1 326 ? 49.214 -28.999 76.109 1.00 39.48 326 LEU C C 1
ATOM 8616 O O . LEU C 1 326 ? 49.945 -28.011 75.992 1.00 39.71 326 LEU C O 1
ATOM 8621 N N . GLY C 1 327 ? 48.838 -29.743 75.073 1.00 38.85 327 GLY C N 1
ATOM 8622 C CA . GLY C 1 327 ? 49.248 -29.440 73.714 1.00 38.84 327 GLY C CA 1
ATOM 8623 C C . GLY C 1 327 ? 48.791 -28.083 73.183 1.00 38.89 327 GLY C C 1
ATOM 8624 O O . GLY C 1 327 ? 49.183 -27.694 72.076 1.00 38.70 327 GLY C O 1
ATOM 8625 N N . PHE C 1 328 ? 47.974 -27.367 73.964 1.00 38.16 328 PHE C N 1
ATOM 8626 C CA . PHE C 1 328 ? 47.427 -26.077 73.544 1.00 37.80 328 PHE C CA 1
ATOM 8627 C C . PHE C 1 328 ? 48.101 -24.906 74.232 1.00 37.40 328 PHE C C 1
ATOM 8628 O O . PHE C 1 328 ? 47.809 -23.755 73.911 1.00 37.38 328 PHE C O 1
ATOM 8636 N N . VAL C 1 329 ? 48.997 -25.193 75.172 1.00 37.48 329 VAL C N 1
ATOM 8637 C CA . VAL C 1 329 ? 49.638 -24.132 75.951 1.00 37.43 329 VAL C CA 1
ATOM 8638 C C . VAL C 1 329 ? 51.166 -24.114 75.823 1.00 37.20 329 VAL C C 1
ATOM 8639 O O . VAL C 1 329 ? 51.868 -23.597 76.704 1.00 37.31 329 VAL C O 1
ATOM 8643 N N . VAL C 1 330 ? 51.672 -24.647 74.711 1.00 37.03 330 VAL C N 1
ATOM 8644 C CA . VAL C 1 330 ? 53.111 -24.880 74.558 1.00 36.32 330 VAL C CA 1
ATOM 8645 C C . VAL C 1 330 ? 53.689 -24.385 73.224 1.00 36.24 330 VAL C C 1
ATOM 8646 O O . VAL C 1 330 ? 54.881 -24.526 72.992 1.00 35.89 330 VAL C O 1
ATOM 8650 N N . TRP C 1 331 ? 52.844 -23.780 72.388 1.00 36.03 331 TRP C N 1
ATOM 8651 C CA . TRP C 1 331 ? 53.163 -23.530 70.984 1.00 36.38 331 TRP C CA 1
ATOM 8652 C C . TRP C 1 331 ? 54.471 -22.774 70.730 1.00 35.77 331 TRP C C 1
ATOM 8653 O O . TRP C 1 331 ? 55.138 -23.004 69.715 1.00 35.50 331 TRP C O 1
ATOM 8664 N N . ALA C 1 332 ? 54.832 -21.879 71.642 1.00 34.59 332 ALA C N 1
ATOM 8665 C CA . ALA C 1 332 ? 55.984 -21.007 71.412 1.00 33.93 332 ALA C CA 1
ATOM 8666 C C . ALA C 1 332 ? 57.346 -21.709 71.580 1.00 33.23 332 ALA C C 1
ATOM 8667 O O . ALA C 1 332 ? 58.397 -21.073 71.417 1.00 32.79 332 ALA C O 1
ATOM 8669 N N . HIS C 1 333 ? 57.344 -23.016 71.870 1.00 31.87 333 HIS C N 1
ATOM 8670 C CA . HIS C 1 333 ? 58.603 -23.758 71.831 1.00 30.82 333 HIS C CA 1
ATOM 8671 C C . HIS C 1 333 ? 59.115 -23.898 70.371 1.00 30.10 333 HIS C C 1
ATOM 8672 O O . HIS C 1 333 ? 60.229 -24.357 70.129 1.00 29.31 333 HIS C O 1
ATOM 8679 N N . HIS C 1 334 ? 58.262 -23.520 69.426 1.00 29.69 334 HIS C N 1
ATOM 8680 C CA . HIS C 1 334 ? 58.629 -23.377 68.021 1.00 29.91 334 HIS C CA 1
ATOM 8681 C C . HIS C 1 334 ? 59.126 -21.974 67.686 1.00 30.19 334 HIS C C 1
ATOM 8682 O O . HIS C 1 334 ? 59.368 -21.675 66.509 1.00 29.57 334 HIS C O 1
ATOM 8689 N N . MET C 1 335 ? 59.250 -21.110 68.696 1.00 29.78 335 MET C N 1
ATOM 8690 C CA . MET C 1 335 ? 59.601 -19.716 68.438 1.00 30.71 335 MET C CA 1
ATOM 8691 C C . MET C 1 335 ? 60.691 -19.181 69.373 1.00 31.05 335 MET C C 1
ATOM 8692 O O . MET C 1 335 ? 60.810 -17.965 69.560 1.00 31.47 335 MET C O 1
ATOM 8697 N N . TYR C 1 336 ? 61.485 -20.080 69.952 1.00 30.84 336 TYR C N 1
ATOM 8698 C CA . TYR C 1 336 ? 62.521 -19.679 70.899 1.00 30.92 336 TYR C CA 1
ATOM 8699 C C . TYR C 1 336 ? 63.519 -18.650 70.328 1.00 31.38 336 TYR C C 1
ATOM 8700 O O . TYR C 1 336 ? 64.004 -17.799 71.068 1.00 31.19 336 TYR C O 1
ATOM 8709 N N . THR C 1 337 ? 63.831 -18.734 69.028 1.00 31.49 337 THR C N 1
ATOM 8710 C CA . THR C 1 337 ? 64.739 -17.766 68.400 1.00 31.45 337 THR C CA 1
ATOM 8711 C C . THR C 1 337 ? 64.030 -16.676 67.601 1.00 32.37 337 THR C C 1
ATOM 8712 O O . THR C 1 337 ? 64.689 -15.899 66.909 1.00 32.10 337 THR C O 1
ATOM 8716 N N . ALA C 1 338 ? 62.707 -16.611 67.676 1.00 33.49 338 ALA C N 1
ATOM 8717 C CA . ALA C 1 338 ? 61.970 -15.650 66.857 1.00 35.37 338 ALA C CA 1
ATOM 8718 C C . ALA C 1 338 ? 61.787 -14.275 67.508 1.00 37.00 338 ALA C C 1
ATOM 8719 O O . ALA C 1 338 ? 61.082 -13.420 66.968 1.00 37.30 338 ALA C O 1
ATOM 8721 N N . GLY C 1 339 ? 62.422 -14.061 68.657 1.00 38.33 339 GLY C N 1
ATOM 8722 C CA . GLY C 1 339 ? 62.327 -12.781 69.336 1.00 40.43 339 GLY C CA 1
ATOM 8723 C C . GLY C 1 339 ? 61.390 -12.807 70.532 1.00 41.54 339 GLY C C 1
ATOM 8724 O O . GLY C 1 339 ? 60.714 -11.814 70.810 1.00 42.41 339 GLY C O 1
ATOM 8725 N N . LEU C 1 340 ? 61.347 -13.938 71.234 1.00 41.67 340 LEU C N 1
ATOM 8726 C CA . LEU C 1 340 ? 60.510 -14.082 72.424 1.00 41.83 340 LEU C CA 1
ATOM 8727 C C . LEU C 1 340 ? 61.271 -13.568 73.628 1.00 41.76 340 LEU C C 1
ATOM 8728 O O . LEU C 1 340 ? 62.497 -13.714 73.713 1.00 41.58 340 LEU C O 1
ATOM 8733 N N . SER C 1 341 ? 60.543 -12.991 74.577 1.00 41.96 341 SER C N 1
ATOM 8734 C CA . SER C 1 341 ? 61.168 -12.505 75.800 1.00 41.98 341 SER C CA 1
ATOM 8735 C C . SER C 1 341 ? 61.647 -13.673 76.655 1.00 41.91 341 SER C C 1
ATOM 8736 O O . SER C 1 341 ? 61.207 -14.806 76.489 1.00 41.33 341 SER C O 1
ATOM 8739 N N . LEU C 1 342 ? 62.549 -13.374 77.577 1.00 42.36 342 LEU C N 1
ATOM 8740 C CA . LEU C 1 342 ? 63.073 -14.367 78.493 1.00 43.02 342 LEU C CA 1
ATOM 8741 C C . LEU C 1 342 ? 61.966 -15.034 79.345 1.00 43.20 342 LEU C C 1
ATOM 8742 O O . LEU C 1 342 ? 61.999 -16.254 79.576 1.00 43.57 342 LEU C O 1
ATOM 8747 N N . THR C 1 343 ? 60.998 -14.235 79.795 1.00 42.83 343 THR C N 1
ATOM 8748 C CA . THR C 1 343 ? 59.861 -14.733 80.569 1.00 42.94 343 THR C CA 1
ATOM 8749 C C . THR C 1 343 ? 59.064 -15.749 79.757 1.00 42.69 343 THR C C 1
ATOM 8750 O O . THR C 1 343 ? 58.821 -16.867 80.215 1.00 42.56 343 THR C O 1
ATOM 8754 N N . GLN C 1 344 ? 58.650 -15.332 78.562 1.00 42.57 344 GLN C N 1
ATOM 8755 C CA . GLN C 1 344 ? 57.902 -16.179 77.646 1.00 42.94 344 GLN C CA 1
ATOM 8756 C C . GLN C 1 344 ? 58.656 -17.478 77.376 1.00 42.40 344 GLN C C 1
ATOM 8757 O O . GLN C 1 344 ? 58.095 -18.564 77.524 1.00 42.67 344 GLN C O 1
ATOM 8763 N N . GLN C 1 345 ? 59.929 -17.356 77.000 1.00 41.77 345 GLN C N 1
ATOM 8764 C CA . GLN C 1 345 ? 60.774 -18.520 76.735 1.00 41.22 345 GLN C CA 1
ATOM 8765 C C . GLN C 1 345 ? 60.764 -19.482 77.919 1.00 41.43 345 GLN C C 1
ATOM 8766 O O . GLN C 1 345 ? 60.634 -20.700 77.741 1.00 41.46 345 GLN C O 1
ATOM 8772 N N . SER C 1 346 ? 60.909 -18.916 79.117 1.00 41.02 346 SER C N 1
ATOM 8773 C CA . SER C 1 346 ? 60.920 -19.671 80.375 1.00 41.37 346 SER C CA 1
ATOM 8774 C C . SER C 1 346 ? 59.627 -20.455 80.607 1.00 40.76 346 SER C C 1
ATOM 8775 O O . SER C 1 346 ? 59.678 -21.658 80.870 1.00 40.64 346 SER C O 1
ATOM 8778 N N . TYR C 1 347 ? 58.486 -19.771 80.501 1.00 40.39 347 TYR C N 1
ATOM 8779 C CA . TYR C 1 347 ? 57.190 -20.406 80.720 1.00 40.69 347 TYR C CA 1
ATOM 8780 C C . TYR C 1 347 ? 56.996 -21.572 79.750 1.00 40.24 347 TYR C C 1
ATOM 8781 O O . TYR C 1 347 ? 56.727 -22.701 80.172 1.00 40.21 347 TYR C O 1
ATOM 8790 N N . PHE C 1 348 ? 57.131 -21.283 78.453 1.00 39.05 348 PHE C N 1
ATOM 8791 C CA . PHE C 1 348 ? 56.863 -22.275 77.419 1.00 38.34 348 PHE C CA 1
ATOM 8792 C C . PHE C 1 348 ? 57.773 -23.480 77.533 1.00 37.94 348 PHE C C 1
ATOM 8793 O O . PHE C 1 348 ? 57.352 -24.604 77.273 1.00 37.76 348 PHE C O 1
ATOM 8801 N N . MET C 1 349 ? 59.009 -23.246 77.938 1.00 38.01 349 MET C N 1
ATOM 8802 C CA . MET C 1 349 ? 59.916 -24.331 78.257 1.00 38.55 349 MET C CA 1
ATOM 8803 C C . MET C 1 349 ? 59.329 -25.248 79.333 1.00 39.00 349 MET C C 1
ATOM 8804 O O . MET C 1 349 ? 59.283 -26.473 79.162 1.00 38.72 349 MET C O 1
ATOM 8809 N N . MET C 1 350 ? 58.868 -24.647 80.430 1.00 39.25 350 MET C N 1
ATOM 8810 C CA . MET C 1 350 ? 58.415 -25.409 81.588 1.00 39.47 350 MET C CA 1
ATOM 8811 C C . MET C 1 350 ? 57.104 -26.133 81.323 1.00 39.00 350 MET C C 1
ATOM 8812 O O . MET C 1 350 ? 56.970 -27.301 81.672 1.00 39.17 350 MET C O 1
ATOM 8817 N N . ALA C 1 351 ? 56.160 -25.455 80.678 1.00 38.44 351 ALA C N 1
ATOM 8818 C CA . ALA C 1 351 ? 54.905 -26.081 80.288 1.00 37.72 351 ALA C CA 1
ATOM 8819 C C . ALA C 1 351 ? 55.140 -27.257 79.354 1.00 37.56 351 ALA C C 1
ATOM 8820 O O . ALA C 1 351 ? 54.424 -28.268 79.435 1.00 37.77 351 ALA C O 1
ATOM 8822 N N . THR C 1 352 ? 56.130 -27.126 78.463 1.00 36.36 352 THR C N 1
ATOM 8823 C CA . THR C 1 352 ? 56.429 -28.176 77.494 1.00 35.37 352 THR C CA 1
ATOM 8824 C C . THR C 1 352 ? 56.918 -29.443 78.199 1.00 35.95 352 THR C C 1
ATOM 8825 O O . THR C 1 352 ? 56.508 -30.560 77.859 1.00 35.67 352 THR C O 1
ATOM 8829 N N . MET C 1 353 ? 57.768 -29.245 79.199 1.00 36.34 353 MET C N 1
ATOM 8830 C CA . MET C 1 353 ? 58.340 -30.328 79.990 1.00 37.43 353 MET C CA 1
ATOM 8831 C C . MET C 1 353 ? 57.291 -31.226 80.680 1.00 37.69 353 MET C C 1
ATOM 8832 O O . MET C 1 353 ? 57.442 -32.449 80.723 1.00 37.79 353 MET C O 1
ATOM 8837 N N . VAL C 1 354 ? 56.229 -30.604 81.188 1.00 38.14 354 VAL C N 1
ATOM 8838 C CA . VAL C 1 354 ? 55.115 -31.292 81.851 1.00 38.89 354 VAL C CA 1
ATOM 8839 C C . VAL C 1 354 ? 54.537 -32.423 80.990 1.00 38.97 354 VAL C C 1
ATOM 8840 O O . VAL C 1 354 ? 54.093 -33.449 81.514 1.00 39.37 354 VAL C O 1
ATOM 8844 N N . ILE C 1 355 ? 54.567 -32.248 79.668 1.00 38.64 355 ILE C N 1
ATOM 8845 C CA . ILE C 1 355 ? 53.986 -33.239 78.759 1.00 37.89 355 ILE C CA 1
ATOM 8846 C C . ILE C 1 355 ? 54.686 -34.602 78.851 1.00 37.66 355 ILE C C 1
ATOM 8847 O O . ILE C 1 355 ? 54.085 -35.638 78.553 1.00 38.29 355 ILE C O 1
ATOM 8852 N N . ALA C 1 356 ? 55.940 -34.613 79.284 1.00 37.35 356 ALA C N 1
ATOM 8853 C CA . ALA C 1 356 ? 56.637 -35.879 79.522 1.00 37.79 356 ALA C CA 1
ATOM 8854 C C . ALA C 1 356 ? 55.937 -36.772 80.583 1.00 37.92 356 ALA C C 1
ATOM 8855 O O . ALA C 1 356 ? 56.073 -37.998 80.549 1.00 38.15 356 ALA C O 1
ATOM 8857 N N . VAL C 1 357 ? 55.211 -36.159 81.516 1.00 37.79 357 VAL C N 1
ATOM 8858 C CA . VAL C 1 357 ? 54.620 -36.911 82.637 1.00 38.06 357 VAL C CA 1
ATOM 8859 C C . VAL C 1 357 ? 53.463 -37.832 82.202 1.00 37.44 357 VAL C C 1
ATOM 8860 O O . VAL C 1 357 ? 53.582 -39.044 82.345 1.00 37.62 357 VAL C O 1
ATOM 8864 N N . PRO C 1 358 ? 52.373 -37.295 81.661 1.00 37.22 358 PRO C N 1
ATOM 8865 C CA . PRO C 1 358 ? 51.310 -38.150 81.122 1.00 37.27 358 PRO C CA 1
ATOM 8866 C C . PRO C 1 358 ? 51.788 -39.085 80.011 1.00 37.13 358 PRO C C 1
ATOM 8867 O O . PRO C 1 358 ? 51.302 -40.221 79.955 1.00 36.98 358 PRO C O 1
ATOM 8871 N N . THR C 1 359 ? 52.712 -38.639 79.153 1.00 36.93 359 THR C N 1
ATOM 8872 C CA . THR C 1 359 ? 53.251 -39.533 78.124 1.00 36.69 359 THR C CA 1
ATOM 8873 C C . THR C 1 359 ? 53.988 -40.708 78.764 1.00 36.87 359 THR C C 1
ATOM 8874 O O . THR C 1 359 ? 53.800 -41.854 78.349 1.00 36.44 359 THR C O 1
ATOM 8878 N N . GLY C 1 360 ? 54.800 -40.417 79.781 1.00 37.04 360 GLY C N 1
ATOM 8879 C CA . GLY C 1 360 ? 55.462 -41.446 80.569 1.00 38.41 360 GLY C CA 1
ATOM 8880 C C . GLY C 1 360 ? 54.512 -42.481 81.180 1.00 39.25 360 GLY C C 1
ATOM 8881 O O . GLY C 1 360 ? 54.811 -43.675 81.154 1.00 39.73 360 GLY C O 1
ATOM 8882 N N . ILE C 1 361 ? 53.372 -42.028 81.712 1.00 39.96 361 ILE C N 1
ATOM 8883 C CA . ILE C 1 361 ? 52.351 -42.930 82.273 1.00 40.30 361 ILE C CA 1
ATOM 8884 C C . ILE C 1 361 ? 51.965 -43.980 81.234 1.00 40.28 361 ILE C C 1
ATOM 8885 O O . ILE C 1 361 ? 51.964 -45.179 81.537 1.00 40.78 361 ILE C O 1
ATOM 8890 N N . LYS C 1 362 ? 51.656 -43.520 80.015 1.00 39.54 362 LYS C N 1
ATOM 8891 C CA . LYS C 1 362 ? 51.268 -44.395 78.910 1.00 38.73 362 LYS C CA 1
ATOM 8892 C C . LYS C 1 362 ? 52.366 -45.394 78.538 1.00 38.89 362 LYS C C 1
ATOM 8893 O O . LYS C 1 362 ? 52.089 -46.577 78.340 1.00 39.00 362 LYS C O 1
ATOM 8899 N N . ILE C 1 363 ? 53.609 -44.926 78.439 1.00 38.69 363 ILE C N 1
ATOM 8900 C CA . ILE C 1 363 ? 54.716 -45.792 78.031 1.00 38.44 363 ILE C CA 1
ATOM 8901 C C . ILE C 1 363 ? 54.935 -46.910 79.065 1.00 38.84 363 ILE C C 1
ATOM 8902 O O . ILE C 1 363 ? 55.083 -48.081 78.707 1.00 38.44 363 ILE C O 1
ATOM 8907 N N . PHE C 1 364 ? 54.959 -46.523 80.341 1.00 39.31 364 PHE C N 1
ATOM 8908 C CA . PHE C 1 364 ? 55.144 -47.462 81.445 1.00 39.95 364 PHE C CA 1
ATOM 8909 C C . PHE C 1 364 ? 53.962 -48.440 81.553 1.00 39.84 364 PHE C C 1
ATOM 8910 O O . PHE C 1 364 ? 54.161 -49.624 81.779 1.00 40.25 364 PHE C O 1
ATOM 8918 N N . SER C 1 365 ? 52.743 -47.941 81.357 1.00 40.27 365 SER C N 1
ATOM 8919 C CA . SER C 1 365 ? 51.547 -48.783 81.385 1.00 40.37 365 SER C CA 1
ATOM 8920 C C . SER C 1 365 ? 51.524 -49.807 80.253 1.00 40.47 365 SER C C 1
ATOM 8921 O O . SER C 1 365 ? 50.985 -50.905 80.423 1.00 40.62 365 SER C O 1
ATOM 8924 N N . TRP C 1 366 ? 52.093 -49.455 79.100 1.00 39.93 366 TRP C N 1
ATOM 8925 C CA . TRP C 1 366 ? 52.158 -50.392 77.989 1.00 39.63 366 TRP C CA 1
ATOM 8926 C C . TRP C 1 366 ? 53.143 -51.504 78.330 1.00 39.91 366 TRP C C 1
ATOM 8927 O O . TRP C 1 366 ? 52.919 -52.670 77.993 1.00 40.05 366 TRP C O 1
ATOM 8938 N N . ILE C 1 367 ? 54.232 -51.141 79.006 1.00 39.99 367 ILE C N 1
ATOM 8939 C CA . ILE C 1 367 ? 55.237 -52.112 79.430 1.00 40.04 367 ILE C CA 1
ATOM 8940 C C . ILE C 1 367 ? 54.667 -53.038 80.520 1.00 40.29 367 ILE C C 1
ATOM 8941 O O . ILE C 1 367 ? 54.892 -54.256 80.486 1.00 39.77 367 ILE C O 1
ATOM 8946 N N . ALA C 1 368 ? 53.936 -52.437 81.463 1.00 40.68 368 ALA C N 1
ATOM 8947 C CA . ALA C 1 368 ? 53.273 -53.144 82.560 1.00 41.45 368 ALA C CA 1
ATOM 8948 C C . ALA C 1 368 ? 52.163 -54.080 82.081 1.00 42.33 368 ALA C C 1
ATOM 8949 O O . ALA C 1 368 ? 51.836 -55.041 82.773 1.00 43.21 368 ALA C O 1
ATOM 8951 N N . THR C 1 369 ? 51.590 -53.796 80.906 1.00 42.48 369 THR C N 1
ATOM 8952 C CA . THR C 1 369 ? 50.610 -54.665 80.268 1.00 42.64 369 THR C CA 1
ATOM 8953 C C . THR C 1 369 ? 51.288 -55.938 79.764 1.00 43.63 369 THR C C 1
ATOM 8954 O O . THR C 1 369 ? 50.679 -57.017 79.755 1.00 43.69 369 THR C O 1
ATOM 8958 N N . MET C 1 370 ? 52.542 -55.804 79.331 1.00 43.94 370 MET C N 1
ATOM 8959 C CA . MET C 1 370 ? 53.323 -56.930 78.834 1.00 44.74 370 MET C CA 1
ATOM 8960 C C . MET C 1 370 ? 53.844 -57.787 79.982 1.00 44.85 370 MET C C 1
ATOM 8961 O O . MET C 1 370 ? 53.951 -59.009 79.859 1.00 45.21 370 MET C O 1
ATOM 8966 N N . TRP C 1 371 ? 54.207 -57.123 81.075 1.00 45.13 371 TRP C N 1
ATOM 8967 C CA . TRP C 1 371 ? 54.699 -57.777 82.283 1.00 45.65 371 TRP C CA 1
ATOM 8968 C C . TRP C 1 371 ? 53.673 -58.803 82.782 1.00 45.25 371 TRP C C 1
ATOM 8969 O O . TRP C 1 371 ? 52.498 -58.473 82.954 1.00 44.91 371 TRP C O 1
ATOM 8980 N N . GLY C 1 372 ? 54.120 -60.043 82.977 1.00 45.38 372 GLY C N 1
ATOM 8981 C CA . GLY C 1 372 ? 53.248 -61.113 83.438 1.00 45.27 372 GLY C CA 1
ATOM 8982 C C . GLY C 1 372 ? 52.359 -61.728 82.366 1.00 45.52 372 GLY C C 1
ATOM 8983 O O . GLY C 1 372 ? 51.540 -62.596 82.674 1.00 45.81 372 GLY C O 1
ATOM 8984 N N . GLY C 1 373 ? 52.509 -61.279 81.117 1.00 45.16 373 GLY C N 1
ATOM 8985 C CA . GLY C 1 373 ? 51.700 -61.765 80.015 1.00 44.41 373 GLY C CA 1
ATOM 8986 C C . GLY C 1 373 ? 52.223 -63.023 79.340 1.00 44.18 373 GLY C C 1
ATOM 8987 O O . GLY C 1 373 ? 53.164 -63.664 79.807 1.00 44.05 373 GLY C O 1
ATOM 8988 N N . SER C 1 374 ? 51.591 -63.371 78.225 1.00 43.97 374 SER C N 1
ATOM 8989 C CA . SER C 1 374 ? 51.946 -64.538 77.440 1.00 44.16 374 SER C CA 1
ATOM 8990 C C . SER C 1 374 ? 52.126 -64.041 76.001 1.00 44.18 374 SER C C 1
ATOM 8991 O O . SER C 1 374 ? 51.202 -64.076 75.183 1.00 44.00 374 SER C O 1
ATOM 8994 N N . ILE C 1 375 ? 53.338 -63.563 75.718 1.00 44.33 375 ILE C N 1
ATOM 8995 C CA . ILE C 1 375 ? 53.603 -62.686 74.577 1.00 43.95 375 ILE C CA 1
ATOM 8996 C C . ILE C 1 375 ? 53.835 -63.415 73.259 1.00 44.21 375 ILE C C 1
ATOM 8997 O O . ILE C 1 375 ? 54.737 -64.248 73.128 1.00 44.06 375 ILE C O 1
ATOM 9002 N N . GLU C 1 376 ? 53.011 -63.055 72.283 1.00 44.28 376 GLU C N 1
ATOM 9003 C CA . GLU C 1 376 ? 53.059 -63.614 70.947 1.00 44.97 376 GLU C CA 1
ATOM 9004 C C . GLU C 1 376 ? 53.662 -62.574 69.990 1.00 44.82 376 GLU C C 1
ATOM 9005 O O . GLU C 1 376 ? 53.121 -61.476 69.833 1.00 45.04 376 GLU C O 1
ATOM 9011 N N . LEU C 1 377 ? 54.766 -62.929 69.339 1.00 44.65 377 LEU C N 1
ATOM 9012 C CA . LEU C 1 377 ? 55.484 -61.992 68.472 1.00 44.60 377 LEU C CA 1
ATOM 9013 C C . LEU C 1 377 ? 55.012 -61.980 67.013 1.00 44.52 377 LEU C C 1
ATOM 9014 O O . LEU C 1 377 ? 55.796 -62.170 66.081 1.00 44.85 377 LEU C O 1
ATOM 9019 N N . LYS C 1 378 ? 53.720 -61.750 66.826 1.00 44.29 378 LYS C N 1
ATOM 9020 C CA . LYS C 1 378 ? 53.172 -61.587 65.494 1.00 44.47 378 LYS C CA 1
ATOM 9021 C C . LYS C 1 378 ? 53.513 -60.190 64.970 1.00 43.69 378 LYS C C 1
ATOM 9022 O O . LYS C 1 378 ? 53.830 -59.284 65.748 1.00 43.20 378 LYS C O 1
ATOM 9028 N N . THR C 1 379 ? 53.436 -60.032 63.653 1.00 42.73 379 THR C N 1
ATOM 9029 C CA . THR C 1 379 ? 53.721 -58.763 62.988 1.00 41.99 379 THR C CA 1
ATOM 9030 C C . THR C 1 379 ? 53.146 -57.523 63.708 1.00 41.10 379 THR C C 1
ATOM 9031 O O . THR C 1 379 ? 53.921 -56.610 64.023 1.00 40.96 379 THR C O 1
ATOM 9035 N N . PRO C 1 380 ? 51.844 -57.480 64.022 1.00 40.36 380 PRO C N 1
ATOM 9036 C CA . PRO C 1 380 ? 51.281 -56.276 64.667 1.00 39.68 380 PRO C CA 1
ATOM 9037 C C . PRO C 1 380 ? 51.993 -55.963 65.987 1.00 39.66 380 PRO C C 1
ATOM 9038 O O . PRO C 1 380 ? 52.234 -54.782 66.306 1.00 39.33 380 PRO C O 1
ATOM 9042 N N . MET C 1 381 ? 52.343 -57.014 66.732 1.00 39.01 381 MET C N 1
ATOM 9043 C CA . MET C 1 381 ? 53.049 -56.859 67.999 1.00 38.00 381 MET C CA 1
ATOM 9044 C C . MET C 1 381 ? 54.456 -56.283 67.794 1.00 37.78 381 MET C C 1
ATOM 9045 O O . MET C 1 381 ? 54.932 -55.486 68.618 1.00 37.28 381 MET C O 1
ATOM 9050 N N . LEU C 1 382 ? 55.117 -56.700 66.712 1.00 36.74 382 LEU C N 1
ATOM 9051 C CA . LEU C 1 382 ? 56.444 -56.187 66.395 1.00 36.89 382 LEU C CA 1
ATOM 9052 C C . LEU C 1 382 ? 56.378 -54.672 66.164 1.00 36.85 382 LEU C C 1
ATOM 9053 O O . LEU C 1 382 ? 57.206 -53.926 66.694 1.00 36.97 382 LEU C O 1
ATOM 9058 N N . TRP C 1 383 ? 55.384 -54.229 65.391 1.00 36.52 383 TRP C N 1
ATOM 9059 C CA . TRP C 1 383 ? 55.180 -52.807 65.133 1.00 36.76 383 TRP C CA 1
ATOM 9060 C C . TRP C 1 383 ? 54.963 -51.999 66.415 1.00 36.88 383 TRP C C 1
ATOM 9061 O O . TRP C 1 383 ? 55.539 -50.918 66.571 1.00 36.41 383 TRP C O 1
ATOM 9072 N N . ALA C 1 384 ? 54.156 -52.537 67.329 1.00 37.07 384 ALA C N 1
ATOM 9073 C CA . ALA C 1 384 ? 53.814 -51.846 68.564 1.00 37.47 384 ALA C CA 1
ATOM 9074 C C . ALA C 1 384 ? 54.986 -51.759 69.549 1.00 37.82 384 ALA C C 1
ATOM 9075 O O . ALA C 1 384 ? 55.129 -50.761 70.248 1.00 38.36 384 ALA C O 1
ATOM 9077 N N . LEU C 1 385 ? 55.809 -52.801 69.609 1.00 37.86 385 LEU C N 1
ATOM 9078 C CA . LEU C 1 385 ? 57.007 -52.782 70.438 1.00 38.09 385 LEU C CA 1
ATOM 9079 C C . LEU C 1 385 ? 58.070 -51.856 69.846 1.00 38.10 385 LEU C C 1
ATOM 9080 O O . LEU C 1 385 ? 58.800 -51.192 70.579 1.00 37.73 385 LEU C O 1
ATOM 9085 N N . GLY C 1 386 ? 58.158 -51.838 68.517 1.00 37.83 386 GLY C N 1
ATOM 9086 C CA . GLY C 1 386 ? 58.997 -50.889 67.811 1.00 37.66 386 GLY C CA 1
ATOM 9087 C C . GLY C 1 386 ? 58.557 -49.482 68.155 1.00 37.39 386 GLY C C 1
ATOM 9088 O O . GLY C 1 386 ? 59.399 -48.618 68.432 1.00 37.82 386 GLY C O 1
ATOM 9089 N N . PHE C 1 387 ? 57.244 -49.255 68.160 1.00 37.16 387 PHE C N 1
ATOM 9090 C CA . PHE C 1 387 ? 56.696 -47.964 68.562 1.00 36.75 387 PHE C CA 1
ATOM 9091 C C . PHE C 1 387 ? 57.193 -47.520 69.946 1.00 37.21 387 PHE C C 1
ATOM 9092 O O . PHE C 1 387 ? 57.631 -46.372 70.106 1.00 36.81 387 PHE C O 1
ATOM 9100 N N . LEU C 1 388 ? 57.137 -48.415 70.932 1.00 37.10 388 LEU C N 1
ATOM 9101 C CA . LEU C 1 388 ? 57.507 -48.052 72.315 1.00 37.14 388 LEU C CA 1
ATOM 9102 C C . LEU C 1 388 ? 58.938 -47.528 72.435 1.00 37.35 388 LEU C C 1
ATOM 9103 O O . LEU C 1 388 ? 59.198 -46.545 73.140 1.00 37.42 388 LEU C O 1
ATOM 9108 N N . PHE C 1 389 ? 59.855 -48.220 71.765 1.00 37.50 389 PHE C N 1
ATOM 9109 C CA . PHE C 1 389 ? 61.277 -47.896 71.799 1.00 38.15 389 PHE C CA 1
ATOM 9110 C C . PHE C 1 389 ? 61.525 -46.587 71.041 1.00 37.57 389 PHE C C 1
ATOM 9111 O O . PHE C 1 389 ? 62.131 -45.655 71.573 1.00 37.65 389 PHE C O 1
ATOM 9119 N N . LEU C 1 390 ? 61.002 -46.521 69.823 1.00 36.77 390 LEU C N 1
ATOM 9120 C CA . LEU C 1 390 ? 61.306 -45.447 68.888 1.00 36.48 390 LEU C CA 1
ATOM 9121 C C . LEU C 1 390 ? 60.635 -44.120 69.207 1.00 36.08 390 LEU C C 1
ATOM 9122 O O . LEU C 1 390 ? 61.247 -43.059 69.023 1.00 35.60 390 LEU C O 1
ATOM 9127 N N . PHE C 1 391 ? 59.387 -44.183 69.674 1.00 35.27 391 PHE C N 1
ATOM 9128 C CA . PHE C 1 391 ? 58.691 -42.997 70.155 1.00 34.55 391 PHE C CA 1
ATOM 9129 C C . PHE C 1 391 ? 59.365 -42.421 71.403 1.00 34.77 391 PHE C C 1
ATOM 9130 O O . PHE C 1 391 ? 59.352 -41.207 71.595 1.00 34.56 391 PHE C O 1
ATOM 9138 N N . THR C 1 392 ? 59.922 -43.290 72.252 1.00 34.05 392 THR C N 1
ATOM 9139 C CA . THR C 1 392 ? 60.708 -42.837 73.401 1.00 34.20 392 THR C CA 1
ATOM 9140 C C . THR C 1 392 ? 61.977 -42.075 72.951 1.00 33.96 392 THR C C 1
ATOM 9141 O O . THR C 1 392 ? 62.260 -40.988 73.473 1.00 34.46 392 THR C O 1
ATOM 9145 N N . VAL C 1 393 ? 62.721 -42.636 71.997 1.00 33.37 393 VAL C N 1
ATOM 9146 C CA . VAL C 1 393 ? 63.883 -41.943 71.412 1.00 32.98 393 VAL C CA 1
ATOM 9147 C C . VAL C 1 393 ? 63.474 -40.549 70.909 1.00 32.37 393 VAL C C 1
ATOM 9148 O O . VAL C 1 393 ? 64.105 -39.549 71.262 1.00 32.97 393 VAL C O 1
ATOM 9152 N N . GLY C 1 394 ? 62.413 -40.486 70.105 1.00 31.66 394 GLY C N 1
ATOM 9153 C CA . GLY C 1 394 ? 61.895 -39.220 69.616 1.00 30.52 394 GLY C CA 1
ATOM 9154 C C . GLY C 1 394 ? 61.360 -38.292 70.688 1.00 30.32 394 GLY C C 1
ATOM 9155 O O . GLY C 1 394 ? 61.603 -37.080 70.649 1.00 29.99 394 GLY C O 1
ATOM 9156 N N . GLY C 1 395 ? 60.635 -38.843 71.662 1.00 30.11 395 GLY C N 1
ATOM 9157 C CA . GLY C 1 395 ? 60.013 -38.019 72.686 1.00 29.71 395 GLY C CA 1
ATOM 9158 C C . GLY C 1 395 ? 61.057 -37.334 73.537 1.00 29.61 395 GLY C C 1
ATOM 9159 O O . GLY C 1 395 ? 60.922 -36.184 73.933 1.00 30.10 395 GLY C O 1
ATOM 9160 N N . VAL C 1 396 ? 62.125 -38.066 73.784 1.00 30.00 396 VAL C N 1
ATOM 9161 C CA . VAL C 1 396 ? 63.214 -37.672 74.671 1.00 29.96 396 VAL C CA 1
ATOM 9162 C C . VAL C 1 396 ? 64.058 -36.538 74.034 1.00 30.38 396 VAL C C 1
ATOM 9163 O O . VAL C 1 396 ? 64.546 -35.616 74.713 1.00 29.66 396 VAL C O 1
ATOM 9167 N N . THR C 1 397 ? 64.175 -36.605 72.709 1.00 29.69 397 THR C N 1
ATOM 9168 C CA . THR C 1 397 ? 64.811 -35.580 71.899 1.00 30.39 397 THR C CA 1
ATOM 9169 C C . THR C 1 397 ? 63.917 -34.338 71.857 1.00 29.86 397 THR C C 1
ATOM 9170 O O . THR C 1 397 ? 64.400 -33.193 71.815 1.00 30.15 397 THR C O 1
ATOM 9174 N N . GLY C 1 398 ? 62.610 -34.580 71.869 1.00 29.47 398 GLY C N 1
ATOM 9175 C CA . GLY C 1 398 ? 61.617 -33.555 72.080 1.00 29.50 398 GLY C CA 1
ATOM 9176 C C . GLY C 1 398 ? 61.886 -32.750 73.344 1.00 30.39 398 GLY C C 1
ATOM 9177 O O . GLY C 1 398 ? 61.824 -31.516 73.309 1.00 30.34 398 GLY C O 1
ATOM 9178 N N . ILE C 1 399 ? 62.176 -33.441 74.454 1.00 30.52 399 ILE C N 1
ATOM 9179 C CA . ILE C 1 399 ? 62.458 -32.769 75.730 1.00 30.83 399 ILE C CA 1
ATOM 9180 C C . ILE C 1 399 ? 63.768 -31.974 75.708 1.00 30.58 399 ILE C C 1
ATOM 9181 O O . ILE C 1 399 ? 63.840 -30.916 76.325 1.00 30.92 399 ILE C O 1
ATOM 9186 N N . VAL C 1 400 ? 64.796 -32.477 75.013 1.00 30.31 400 VAL C N 1
ATOM 9187 C CA . VAL C 1 400 ? 66.018 -31.688 74.793 1.00 30.23 400 VAL C CA 1
ATOM 9188 C C . VAL C 1 400 ? 65.667 -30.355 74.131 1.00 30.20 400 VAL C C 1
ATOM 9189 O O . VAL C 1 400 ? 66.093 -29.291 74.594 1.00 29.85 400 VAL C O 1
ATOM 9193 N N . LEU C 1 401 ? 64.860 -30.422 73.068 1.00 30.21 401 LEU C N 1
ATOM 9194 C CA . LEU C 1 401 ? 64.472 -29.231 72.311 1.00 30.10 401 LEU C CA 1
ATOM 9195 C C . LEU C 1 401 ? 63.636 -28.239 73.119 1.00 30.73 401 LEU C C 1
ATOM 9196 O O . LEU C 1 401 ? 63.636 -27.036 72.808 1.00 30.13 401 LEU C O 1
ATOM 9201 N N . SER C 1 402 ? 62.912 -28.738 74.137 1.00 31.35 402 SER C N 1
ATOM 9202 C CA . SER C 1 402 ? 62.089 -27.864 74.990 1.00 31.42 402 SER C CA 1
ATOM 9203 C C . SER C 1 402 ? 62.966 -26.892 75.766 1.00 31.28 402 SER C C 1
ATOM 9204 O O . SER C 1 402 ? 62.524 -25.809 76.153 1.00 31.95 402 SER C O 1
ATOM 9207 N N . GLN C 1 403 ? 64.203 -27.300 76.002 1.00 31.80 403 GLN C N 1
ATOM 9208 C CA . GLN C 1 403 ? 65.163 -26.495 76.742 1.00 32.62 403 GLN C CA 1
ATOM 9209 C C . GLN C 1 403 ? 65.688 -25.363 75.851 1.00 32.67 403 GLN C C 1
ATOM 9210 O O . GLN C 1 403 ? 66.635 -25.559 75.095 1.00 32.65 403 GLN C O 1
ATOM 9216 N N . ALA C 1 404 ? 65.054 -24.197 75.941 1.00 33.08 404 ALA C N 1
ATOM 9217 C CA . ALA C 1 404 ? 65.376 -23.054 75.071 1.00 33.51 404 ALA C CA 1
ATOM 9218 C C . ALA C 1 404 ? 66.875 -22.751 74.909 1.00 34.05 404 ALA C C 1
ATOM 9219 O O . ALA C 1 404 ? 67.320 -22.393 73.805 1.00 34.13 404 ALA C O 1
ATOM 9221 N N . SER C 1 405 ? 67.658 -22.940 75.971 1.00 34.28 405 SER C N 1
ATOM 9222 C CA . SER C 1 405 ? 69.095 -22.674 75.896 1.00 34.86 405 SER C CA 1
ATOM 9223 C C . SER C 1 405 ? 69.858 -23.673 75.021 1.00 34.43 405 SER C C 1
ATOM 9224 O O . SER C 1 405 ? 70.912 -23.337 74.452 1.00 33.87 405 SER C O 1
ATOM 9227 N N . VAL C 1 406 ? 69.342 -24.896 74.924 1.00 33.69 406 VAL C N 1
ATOM 9228 C CA . VAL C 1 406 ? 69.926 -25.875 73.999 1.00 33.14 406 VAL C CA 1
ATOM 9229 C C . VAL C 1 406 ? 69.298 -25.765 72.599 1.00 32.17 406 VAL C C 1
ATOM 9230 O O . VAL C 1 406 ? 69.972 -25.986 71.583 1.00 31.91 406 VAL C O 1
ATOM 9234 N N . ASP C 1 407 ? 68.009 -25.422 72.553 1.00 31.16 407 ASP C N 1
ATOM 9235 C CA . ASP C 1 407 ? 67.333 -25.159 71.284 1.00 30.73 407 ASP C CA 1
ATOM 9236 C C . ASP C 1 407 ? 68.004 -24.034 70.499 1.00 30.69 407 ASP C C 1
ATOM 9237 O O . ASP C 1 407 ? 67.926 -24.023 69.257 1.00 30.79 407 ASP C O 1
ATOM 9242 N N . ARG C 1 408 ? 68.640 -23.100 71.217 1.00 29.78 408 ARG C N 1
ATOM 9243 C CA . ARG C 1 408 ? 69.417 -22.030 70.592 1.00 29.54 408 ARG C CA 1
ATOM 9244 C C . ARG C 1 408 ? 70.343 -22.584 69.504 1.00 28.42 408 ARG C C 1
ATOM 9245 O O . ARG C 1 408 ? 70.406 -22.028 68.407 1.00 29.16 408 ARG C O 1
ATOM 9253 N N . TYR C 1 409 ? 71.033 -23.675 69.816 1.00 27.12 409 TYR C N 1
ATOM 9254 C CA . TYR C 1 409 ? 71.931 -24.337 68.883 1.00 26.85 409 TYR C CA 1
ATOM 9255 C C . TYR C 1 409 ? 71.159 -25.221 67.892 1.00 27.01 409 TYR C C 1
ATOM 9256 O O . TYR C 1 409 ? 71.464 -25.220 66.703 1.00 26.07 409 TYR C O 1
ATOM 9265 N N . TYR C 1 410 ? 70.169 -25.970 68.381 1.00 25.98 410 TYR C N 1
ATOM 9266 C CA . TYR C 1 410 ? 69.523 -26.996 67.560 1.00 26.29 410 TYR C CA 1
ATOM 9267 C C . TYR C 1 410 ? 68.432 -26.468 66.629 1.00 25.94 410 TYR C C 1
ATOM 9268 O O . TYR C 1 410 ? 68.131 -27.107 65.614 1.00 26.45 410 TYR C O 1
ATOM 9277 N N . HIS C 1 411 ? 67.810 -25.339 66.974 1.00 25.28 411 HIS C N 1
ATOM 9278 C CA . HIS C 1 411 ? 66.704 -24.837 66.183 1.00 25.59 411 HIS C CA 1
ATOM 9279 C C . HIS C 1 411 ? 67.111 -24.666 64.714 1.00 26.13 411 HIS C C 1
ATOM 9280 O O . HIS C 1 411 ? 68.197 -24.149 64.424 1.00 25.66 411 HIS C O 1
ATOM 9287 N N . ASP C 1 412 ? 66.227 -25.095 63.811 1.00 26.23 412 ASP C N 1
ATOM 9288 C CA . ASP C 1 412 ? 66.472 -25.010 62.371 1.00 26.73 412 ASP C CA 1
ATOM 9289 C C . ASP C 1 412 ? 67.753 -25.759 61.970 1.00 26.65 412 ASP C C 1
ATOM 9290 O O . ASP C 1 412 ? 68.492 -25.320 61.073 1.00 26.75 412 ASP C O 1
ATOM 9295 N N . THR C 1 413 ? 68.021 -26.880 62.652 1.00 26.26 413 THR C N 1
ATOM 9296 C CA . THR C 1 413 ? 69.070 -27.827 62.249 1.00 26.21 413 THR C CA 1
ATOM 9297 C C . THR C 1 413 ? 68.452 -29.211 62.077 1.00 26.24 413 THR C C 1
ATOM 9298 O O . THR C 1 413 ? 67.289 -29.419 62.436 1.00 26.53 413 THR C O 1
ATOM 9302 N N . TYR C 1 414 ? 69.251 -30.164 61.591 1.00 26.01 414 TYR C N 1
ATOM 9303 C CA . TYR C 1 414 ? 68.789 -31.528 61.399 1.00 26.03 414 TYR C CA 1
ATOM 9304 C C . TYR C 1 414 ? 68.510 -32.295 62.700 1.00 26.57 414 TYR C C 1
ATOM 9305 O O . TYR C 1 414 ? 67.894 -33.353 62.673 1.00 26.73 414 TYR C O 1
ATOM 9314 N N . TYR C 1 415 ? 68.938 -31.759 63.836 1.00 26.60 415 TYR C N 1
ATOM 9315 C CA . TYR C 1 415 ? 68.544 -32.360 65.120 1.00 26.95 415 TYR C CA 1
ATOM 9316 C C . TYR C 1 415 ? 67.040 -32.346 65.295 1.00 26.89 415 TYR C C 1
ATOM 9317 O O . TYR C 1 415 ? 66.464 -33.336 65.734 1.00 27.28 415 TYR C O 1
ATOM 9326 N N . VAL C 1 416 ? 66.410 -31.220 64.954 1.00 27.00 416 VAL C N 1
ATOM 9327 C CA . VAL C 1 416 ? 64.961 -31.092 64.975 1.00 27.01 416 VAL C CA 1
ATOM 9328 C C . VAL C 1 416 ? 64.345 -32.090 63.978 1.00 27.37 416 VAL C C 1
ATOM 9329 O O . VAL C 1 416 ? 63.366 -32.786 64.290 1.00 27.23 416 VAL C O 1
ATOM 9333 N N . VAL C 1 417 ? 64.929 -32.161 62.790 1.00 26.88 417 VAL C N 1
ATOM 9334 C CA . VAL C 1 417 ? 64.483 -33.120 61.775 1.00 26.81 417 VAL C CA 1
ATOM 9335 C C . VAL C 1 417 ? 64.543 -34.550 62.329 1.00 26.83 417 VAL C C 1
ATOM 9336 O O . VAL C 1 417 ? 63.613 -35.319 62.128 1.00 26.33 417 VAL C O 1
ATOM 9340 N N . ALA C 1 418 ? 65.611 -34.880 63.051 1.00 26.17 418 ALA C N 1
ATOM 9341 C CA . ALA C 1 418 ? 65.754 -36.215 63.618 1.00 27.25 418 ALA C CA 1
ATOM 9342 C C . ALA C 1 418 ? 64.647 -36.491 64.643 1.00 27.56 418 ALA C C 1
ATOM 9343 O O . ALA C 1 418 ? 64.007 -37.548 64.583 1.00 27.86 418 ALA C O 1
ATOM 9345 N N . HIS C 1 419 ? 64.393 -35.515 65.526 1.00 27.82 419 HIS C N 1
ATOM 9346 C CA . HIS C 1 419 ? 63.310 -35.604 66.517 1.00 27.60 419 HIS C CA 1
ATOM 9347 C C . HIS C 1 419 ? 61.979 -35.919 65.874 1.00 27.71 419 HIS C C 1
ATOM 9348 O O . HIS C 1 419 ? 61.326 -36.903 66.238 1.00 27.46 419 HIS C O 1
ATOM 9355 N N . PHE C 1 420 ? 61.557 -35.079 64.936 1.00 27.48 420 PHE C N 1
ATOM 9356 C CA . PHE C 1 420 ? 60.207 -35.219 64.443 1.00 27.82 420 PHE C CA 1
ATOM 9357 C C . PHE C 1 420 ? 59.981 -36.458 63.575 1.00 28.31 420 PHE C C 1
ATOM 9358 O O . PHE C 1 420 ? 58.888 -37.035 63.594 1.00 28.61 420 PHE C O 1
ATOM 9366 N N . HIS C 1 421 ? 61.014 -36.897 62.862 1.00 28.60 421 HIS C N 1
ATOM 9367 C CA . HIS C 1 421 ? 60.910 -38.169 62.155 1.00 29.15 421 HIS C CA 1
ATOM 9368 C C . HIS C 1 421 ? 60.877 -39.385 63.072 1.00 29.66 421 HIS C C 1
ATOM 9369 O O . HIS C 1 421 ? 60.235 -40.392 62.721 1.00 29.37 421 HIS C O 1
ATOM 9376 N N . TYR C 1 422 ? 61.537 -39.311 64.235 1.00 29.02 422 TYR C N 1
ATOM 9377 C CA . TYR C 1 422 ? 61.389 -40.419 65.184 1.00 29.93 422 TYR C CA 1
ATOM 9378 C C . TYR C 1 422 ? 59.949 -40.561 65.701 1.00 30.14 422 TYR C C 1
ATOM 9379 O O . TYR C 1 422 ? 59.396 -41.657 65.670 1.00 30.41 422 TYR C O 1
ATOM 9388 N N . VAL C 1 423 ? 59.336 -39.460 66.134 1.00 30.41 423 VAL C N 1
ATOM 9389 C CA . VAL C 1 423 ? 57.969 -39.525 66.650 1.00 30.78 423 VAL C CA 1
ATOM 9390 C C . VAL C 1 423 ? 56.908 -39.771 65.561 1.00 31.59 423 VAL C C 1
ATOM 9391 O O . VAL C 1 423 ? 55.849 -40.340 65.844 1.00 30.81 423 VAL C O 1
ATOM 9395 N N . MET C 1 424 ? 57.193 -39.346 64.326 1.00 32.03 424 MET C N 1
ATOM 9396 C CA . MET C 1 424 ? 56.228 -39.456 63.233 1.00 33.05 424 MET C CA 1
ATOM 9397 C C . MET C 1 424 ? 56.469 -40.669 62.332 1.00 33.88 424 MET C C 1
ATOM 9398 O O . MET C 1 424 ? 55.578 -41.494 62.140 1.00 33.78 424 MET C O 1
ATOM 9403 N N . SER C 1 425 ? 57.673 -40.776 61.783 1.00 34.62 425 SER C N 1
ATOM 9404 C CA . SER C 1 425 ? 57.957 -41.826 60.818 1.00 35.20 425 SER C CA 1
ATOM 9405 C C . SER C 1 425 ? 58.410 -43.134 61.469 1.00 35.69 425 SER C C 1
ATOM 9406 O O . SER C 1 425 ? 58.421 -44.183 60.814 1.00 35.48 425 SER C O 1
ATOM 9409 N N . LEU C 1 426 ? 58.794 -43.074 62.744 1.00 35.84 426 LEU C N 1
ATOM 9410 C CA . LEU C 1 426 ? 59.167 -44.277 63.482 1.00 36.24 426 LEU C CA 1
ATOM 9411 C C . LEU C 1 426 ? 58.202 -44.449 64.657 1.00 36.62 426 LEU C C 1
ATOM 9412 O O . LEU C 1 426 ? 58.383 -45.337 65.499 1.00 37.03 426 LEU C O 1
ATOM 9417 N N . GLY C 1 427 ? 57.190 -43.586 64.712 1.00 35.90 427 GLY C N 1
ATOM 9418 C CA . GLY C 1 427 ? 56.225 -43.599 65.789 1.00 35.74 427 GLY C CA 1
ATOM 9419 C C . GLY C 1 427 ? 54.824 -43.752 65.230 1.00 35.82 427 GLY C C 1
ATOM 9420 O O . GLY C 1 427 ? 54.320 -44.869 65.110 1.00 36.03 427 GLY C O 1
ATOM 9421 N N . ALA C 1 428 ? 54.195 -42.632 64.885 1.00 35.65 428 ALA C N 1
ATOM 9422 C CA . ALA C 1 428 ? 52.833 -42.644 64.360 1.00 35.59 428 ALA C CA 1
ATOM 9423 C C . ALA C 1 428 ? 52.685 -43.611 63.173 1.00 35.85 428 ALA C C 1
ATOM 9424 O O . ALA C 1 428 ? 51.681 -44.335 63.079 1.00 35.49 428 ALA C O 1
ATOM 9426 N N . VAL C 1 429 ? 53.698 -43.641 62.305 1.00 35.49 429 VAL C N 1
ATOM 9427 C CA . VAL C 1 429 ? 53.704 -44.540 61.153 1.00 35.79 429 VAL C CA 1
ATOM 9428 C C . VAL C 1 429 ? 53.760 -46.020 61.591 1.00 36.07 429 VAL C C 1
ATOM 9429 O O . VAL C 1 429 ? 53.128 -46.887 60.977 1.00 36.17 429 VAL C O 1
ATOM 9433 N N . PHE C 1 430 ? 54.521 -46.306 62.643 1.00 36.22 430 PHE C N 1
ATOM 9434 C CA . PHE C 1 430 ? 54.564 -47.659 63.190 1.00 35.92 430 PHE C CA 1
ATOM 9435 C C . PHE C 1 430 ? 53.190 -48.029 63.760 1.00 36.22 430 PHE C C 1
ATOM 9436 O O . PHE C 1 430 ? 52.781 -49.191 63.679 1.00 36.93 430 PHE C O 1
ATOM 9444 N N . GLY C 1 431 ? 52.474 -47.031 64.281 1.00 35.80 431 GLY C N 1
ATOM 9445 C CA . GLY C 1 431 ? 51.072 -47.163 64.646 1.00 36.02 431 GLY C CA 1
ATOM 9446 C C . GLY C 1 431 ? 50.170 -47.530 63.464 1.00 36.58 431 GLY C C 1
ATOM 9447 O O . GLY C 1 431 ? 49.315 -48.421 63.576 1.00 36.32 431 GLY C O 1
ATOM 9448 N N . ILE C 1 432 ? 50.356 -46.847 62.334 1.00 36.40 432 ILE C N 1
ATOM 9449 C CA . ILE C 1 432 ? 49.605 -47.136 61.112 1.00 36.45 432 ILE C CA 1
ATOM 9450 C C . ILE C 1 432 ? 49.828 -48.576 60.654 1.00 36.86 432 ILE C C 1
ATOM 9451 O O . ILE C 1 432 ? 48.863 -49.281 60.327 1.00 37.66 432 ILE C O 1
ATOM 9456 N N . PHE C 1 433 ? 51.086 -49.004 60.616 1.00 36.79 433 PHE C N 1
ATOM 9457 C CA . PHE C 1 433 ? 51.431 -50.361 60.204 1.00 37.23 433 PHE C CA 1
ATOM 9458 C C . PHE C 1 433 ? 50.884 -51.432 61.170 1.00 37.68 433 PHE C C 1
ATOM 9459 O O . PHE C 1 433 ? 50.373 -52.464 60.732 1.00 37.76 433 PHE C O 1
ATOM 9467 N N . ALA C 1 434 ? 50.989 -51.173 62.471 1.00 37.66 434 ALA C N 1
ATOM 9468 C CA . ALA C 1 434 ? 50.426 -52.053 63.491 1.00 38.07 434 ALA C CA 1
ATOM 9469 C C . ALA C 1 434 ? 48.948 -52.252 63.231 1.00 38.64 434 ALA C C 1
ATOM 9470 O O . ALA C 1 434 ? 48.453 -53.393 63.235 1.00 39.02 434 ALA C O 1
ATOM 9472 N N . GLY C 1 435 ? 48.253 -51.136 63.006 1.00 38.64 435 GLY C N 1
ATOM 9473 C CA . GLY C 1 435 ? 46.841 -51.131 62.671 1.00 39.24 435 GLY C CA 1
ATOM 9474 C C . GLY C 1 435 ? 46.529 -51.920 61.415 1.00 39.68 435 GLY C C 1
ATOM 9475 O O . GLY C 1 435 ? 45.569 -52.700 61.375 1.00 40.16 435 GLY C O 1
ATOM 9476 N N . ILE C 1 436 ? 47.350 -51.748 60.388 1.00 39.52 436 ILE C N 1
ATOM 9477 C CA . ILE C 1 436 ? 47.087 -52.415 59.119 1.00 39.62 436 ILE C CA 1
ATOM 9478 C C . ILE C 1 436 ? 47.205 -53.933 59.239 1.00 39.81 436 ILE C C 1
ATOM 9479 O O . ILE C 1 436 ? 46.338 -54.657 58.746 1.00 39.56 436 ILE C O 1
ATOM 9484 N N . TYR C 1 437 ? 48.254 -54.412 59.901 1.00 39.86 437 TYR C N 1
ATOM 9485 C CA . TYR C 1 437 ? 48.462 -55.851 60.015 1.00 40.26 437 TYR C CA 1
ATOM 9486 C C . TYR C 1 437 ? 47.466 -56.489 60.998 1.00 40.42 437 TYR C C 1
ATOM 9487 O O . TYR C 1 437 ? 47.081 -57.650 60.834 1.00 40.52 437 TYR C O 1
ATOM 9496 N N . PHE C 1 438 ? 47.049 -55.701 61.984 1.00 40.63 438 PHE C N 1
ATOM 9497 C CA . PHE C 1 438 ? 46.116 -56.105 63.031 1.00 40.90 438 PHE C CA 1
ATOM 9498 C C . PHE C 1 438 ? 44.708 -56.290 62.502 1.00 41.34 438 PHE C C 1
ATOM 9499 O O . PHE C 1 438 ? 43.978 -57.162 62.968 1.00 41.52 438 PHE C O 1
ATOM 9507 N N . TRP C 1 439 ? 44.331 -55.464 61.531 1.00 41.66 439 TRP C N 1
ATOM 9508 C CA . TRP C 1 439 ? 42.939 -55.335 61.135 1.00 41.47 439 TRP C CA 1
ATOM 9509 C C . TRP C 1 439 ? 42.657 -55.712 59.682 1.00 41.88 439 TRP C C 1
ATOM 9510 O O . TRP C 1 439 ? 41.517 -55.591 59.235 1.00 42.24 439 TRP C O 1
ATOM 9521 N N . ILE C 1 440 ? 43.668 -56.157 58.939 1.00 41.92 440 ILE C N 1
ATOM 9522 C CA . ILE C 1 440 ? 43.468 -56.403 57.506 1.00 42.65 440 ILE C CA 1
ATOM 9523 C C . ILE C 1 440 ? 42.617 -57.643 57.161 1.00 42.91 440 ILE C C 1
ATOM 9524 O O . ILE C 1 440 ? 41.890 -57.646 56.167 1.00 42.81 440 ILE C O 1
ATOM 9529 N N . GLY C 1 441 ? 42.708 -58.688 57.977 1.00 43.11 441 GLY C N 1
ATOM 9530 C CA . GLY C 1 441 ? 41.844 -59.847 57.804 1.00 43.99 441 GLY C CA 1
ATOM 9531 C C . GLY C 1 441 ? 40.400 -59.463 58.054 1.00 44.27 441 GLY C C 1
ATOM 9532 O O . GLY C 1 441 ? 39.498 -59.870 57.317 1.00 45.02 441 GLY C O 1
ATOM 9533 N N . LYS C 1 442 ? 40.209 -58.640 59.081 1.00 44.27 442 LYS C N 1
ATOM 9534 C CA . LYS C 1 442 ? 38.910 -58.160 59.516 1.00 44.31 442 LYS C CA 1
ATOM 9535 C C . LYS C 1 442 ? 38.220 -57.280 58.474 1.00 44.83 442 LYS C C 1
ATOM 9536 O O . LYS C 1 442 ? 37.002 -57.404 58.249 1.00 44.99 442 LYS C O 1
ATOM 9542 N N . MET C 1 443 ? 38.988 -56.387 57.851 1.00 44.83 443 MET C N 1
ATOM 9543 C CA . MET C 1 443 ? 38.436 -55.445 56.883 1.00 44.94 443 MET C CA 1
ATOM 9544 C C . MET C 1 443 ? 38.231 -56.108 55.530 1.00 44.87 443 MET C C 1
ATOM 9545 O O . MET C 1 443 ? 37.304 -55.760 54.807 1.00 44.98 443 MET C O 1
ATOM 9550 N N . SER C 1 444 ? 39.112 -57.046 55.195 1.00 45.26 444 SER C N 1
ATOM 9551 C CA . SER C 1 444 ? 39.183 -57.610 53.853 1.00 46.01 444 SER C CA 1
ATOM 9552 C C . SER C 1 444 ? 38.665 -59.043 53.691 1.00 46.73 444 SER C C 1
ATOM 9553 O O . SER C 1 444 ? 38.242 -59.421 52.595 1.00 46.72 444 SER C O 1
ATOM 9556 N N . GLY C 1 445 ? 38.724 -59.833 54.763 1.00 47.24 445 GLY C N 1
ATOM 9557 C CA . GLY C 1 445 ? 38.377 -61.245 54.705 1.00 48.16 445 GLY C CA 1
ATOM 9558 C C . GLY C 1 445 ? 39.556 -62.110 54.289 1.00 48.84 445 GLY C C 1
ATOM 9559 O O . GLY C 1 445 ? 39.435 -63.337 54.178 1.00 49.34 445 GLY C O 1
ATOM 9560 N N . ARG C 1 446 ? 40.700 -61.474 54.048 1.00 48.91 446 ARG C N 1
ATOM 9561 C CA . ARG C 1 446 ? 41.909 -62.187 53.654 1.00 48.98 446 ARG C CA 1
ATOM 9562 C C . ARG C 1 446 ? 43.073 -61.829 54.575 1.00 48.83 446 ARG C C 1
ATOM 9563 O O . ARG C 1 446 ? 43.182 -60.688 55.031 1.00 48.79 446 ARG C O 1
ATOM 9571 N N . GLN C 1 447 ? 43.940 -62.809 54.828 1.00 48.49 447 GLN C N 1
ATOM 9572 C CA . GLN C 1 447 ? 45.030 -62.686 55.792 1.00 48.18 447 GLN C CA 1
ATOM 9573 C C . GLN C 1 447 ? 46.385 -62.499 55.106 1.00 47.89 447 GLN C C 1
ATOM 9574 O O . GLN C 1 447 ? 46.623 -63.072 54.039 1.00 48.10 447 GLN C O 1
ATOM 9580 N N . TYR C 1 448 ? 47.265 -61.696 55.715 1.00 47.07 448 TYR C N 1
ATOM 9581 C CA . TYR C 1 448 ? 48.597 -61.441 55.160 1.00 46.12 448 TYR C CA 1
ATOM 9582 C C . TYR C 1 448 ? 49.528 -62.615 55.484 1.00 46.14 448 TYR C C 1
ATOM 9583 O O . TYR C 1 448 ? 49.387 -63.236 56.546 1.00 46.11 448 TYR C O 1
ATOM 9592 N N . PRO C 1 449 ? 50.470 -62.924 54.587 1.00 46.08 449 PRO C N 1
ATOM 9593 C CA . PRO C 1 449 ? 51.519 -63.924 54.868 1.00 46.17 449 PRO C CA 1
ATOM 9594 C C . PRO C 1 449 ? 52.479 -63.474 55.978 1.00 46.42 449 PRO C C 1
ATOM 9595 O O . PRO C 1 449 ? 53.209 -62.491 55.803 1.00 46.38 449 PRO C O 1
ATOM 9599 N N . GLU C 1 450 ? 52.498 -64.215 57.085 1.00 46.54 450 GLU C N 1
ATOM 9600 C CA . GLU C 1 450 ? 53.185 -63.782 58.303 1.00 46.51 450 GLU C CA 1
ATOM 9601 C C . GLU C 1 450 ? 54.682 -63.513 58.121 1.00 46.64 450 GLU C C 1
ATOM 9602 O O . GLU C 1 450 ? 55.204 -62.527 58.657 1.00 46.64 450 GLU C O 1
ATOM 9608 N N . TRP C 1 451 ? 55.368 -64.374 57.366 1.00 46.59 451 TRP C N 1
ATOM 9609 C CA . TRP C 1 451 ? 56.795 -64.189 57.097 1.00 46.30 451 TRP C CA 1
ATOM 9610 C C . TRP C 1 451 ? 57.081 -62.823 56.444 1.00 46.26 451 TRP C C 1
ATOM 9611 O O . TRP C 1 451 ? 58.139 -62.235 56.681 1.00 46.31 451 TRP C O 1
ATOM 9622 N N . ALA C 1 452 ? 56.140 -62.333 55.632 1.00 45.85 452 ALA C N 1
ATOM 9623 C CA . ALA C 1 452 ? 56.342 -61.097 54.874 1.00 45.75 452 ALA C CA 1
ATOM 9624 C C . ALA C 1 452 ? 56.104 -59.857 55.731 1.00 45.65 452 ALA C C 1
ATOM 9625 O O . ALA C 1 452 ? 56.791 -58.843 55.567 1.00 45.35 452 ALA C O 1
ATOM 9627 N N . GLY C 1 453 ? 55.130 -59.941 56.634 1.00 45.46 453 GLY C N 1
ATOM 9628 C CA . GLY C 1 453 ? 54.927 -58.914 57.639 1.00 45.32 453 GLY C CA 1
ATOM 9629 C C . GLY C 1 453 ? 56.163 -58.725 58.508 1.00 45.34 453 GLY C C 1
ATOM 9630 O O . GLY C 1 453 ? 56.465 -57.603 58.929 1.00 45.90 453 GLY C O 1
ATOM 9631 N N . LYS C 1 454 ? 56.872 -59.823 58.777 1.00 44.81 454 LYS C N 1
ATOM 9632 C CA . LYS C 1 454 ? 58.104 -59.789 59.557 1.00 43.88 454 LYS C CA 1
ATOM 9633 C C . LYS C 1 454 ? 59.265 -59.240 58.729 1.00 43.47 454 LYS C C 1
ATOM 9634 O O . LYS C 1 454 ? 60.073 -58.444 59.237 1.00 42.80 454 LYS C O 1
ATOM 9640 N N . LEU C 1 455 ? 59.364 -59.664 57.466 1.00 42.52 455 LEU C N 1
ATOM 9641 C CA . LEU C 1 455 ? 60.399 -59.118 56.594 1.00 42.28 455 LEU C CA 1
ATOM 9642 C C . LEU C 1 455 ? 60.208 -57.606 56.439 1.00 41.62 455 LEU C C 1
ATOM 9643 O O . LEU C 1 455 ? 61.174 -56.852 56.519 1.00 42.03 455 LEU C O 1
ATOM 9648 N N . HIS C 1 456 ? 58.964 -57.176 56.242 1.00 40.82 456 HIS C N 1
ATOM 9649 C CA . HIS C 1 456 ? 58.638 -55.756 56.161 1.00 40.13 456 HIS C CA 1
ATOM 9650 C C . HIS C 1 456 ? 59.070 -55.024 57.439 1.00 40.40 456 HIS C C 1
ATOM 9651 O O . HIS C 1 456 ? 59.781 -54.015 57.365 1.00 40.40 456 HIS C O 1
ATOM 9658 N N . PHE C 1 457 ? 58.654 -55.534 58.599 1.00 40.04 457 PHE C N 1
ATOM 9659 C CA . PHE C 1 457 ? 59.031 -54.913 59.867 1.00 39.85 457 PHE C CA 1
ATOM 9660 C C . PHE C 1 457 ? 60.533 -54.682 59.992 1.00 40.51 457 PHE C C 1
ATOM 9661 O O . PHE C 1 457 ? 60.958 -53.567 60.286 1.00 40.79 457 PHE C O 1
ATOM 9669 N N . TRP C 1 458 ? 61.328 -55.729 59.790 1.00 40.76 458 TRP C N 1
ATOM 9670 C CA . TRP C 1 458 ? 62.764 -55.619 59.999 1.00 41.23 458 TRP C CA 1
ATOM 9671 C C . TRP C 1 458 ? 63.462 -54.712 58.986 1.00 41.26 458 TRP C C 1
ATOM 9672 O O . TRP C 1 458 ? 64.373 -53.976 59.349 1.00 41.29 458 TRP C O 1
ATOM 9683 N N . MET C 1 459 ? 63.025 -54.754 57.730 1.00 41.20 459 MET C N 1
ATOM 9684 C CA . MET C 1 459 ? 63.567 -53.862 56.704 1.00 41.36 459 MET C CA 1
ATOM 9685 C C . MET C 1 459 ? 63.314 -52.389 57.054 1.00 40.37 459 MET C C 1
ATOM 9686 O O . MET C 1 459 ? 64.208 -51.554 56.931 1.00 39.79 459 MET C O 1
ATOM 9691 N N . MET C 1 460 ? 62.093 -52.091 57.493 1.00 39.75 460 MET C N 1
ATOM 9692 C CA . MET C 1 460 ? 61.731 -50.746 57.906 1.00 39.45 460 MET C CA 1
ATOM 9693 C C . MET C 1 460 ? 62.474 -50.308 59.172 1.00 39.22 460 MET C C 1
ATOM 9694 O O . MET C 1 460 ? 62.995 -49.186 59.244 1.00 39.10 460 MET C O 1
ATOM 9699 N N . PHE C 1 461 ? 62.537 -51.200 60.152 1.00 38.26 461 PHE C N 1
ATOM 9700 C CA . PHE C 1 461 ? 63.181 -50.895 61.411 1.00 38.08 461 PHE C CA 1
ATOM 9701 C C . PHE C 1 461 ? 64.645 -50.501 61.200 1.00 38.28 461 PHE C C 1
ATOM 9702 O O . PHE C 1 461 ? 65.126 -49.512 61.770 1.00 37.89 461 PHE C O 1
ATOM 9710 N N . VAL C 1 462 ? 65.338 -51.273 60.372 1.00 38.26 462 VAL C N 1
ATOM 9711 C CA . VAL C 1 462 ? 66.745 -51.039 60.117 1.00 38.25 462 VAL C CA 1
ATOM 9712 C C . VAL C 1 462 ? 66.895 -49.784 59.248 1.00 38.22 462 VAL C C 1
ATOM 9713 O O . VAL C 1 462 ? 67.589 -48.847 59.636 1.00 38.17 462 VAL C O 1
ATOM 9717 N N . GLY C 1 463 ? 66.219 -49.769 58.101 1.00 37.83 463 GLY C N 1
ATOM 9718 C CA . GLY C 1 463 ? 66.278 -48.652 57.176 1.00 37.73 463 GLY C CA 1
ATOM 9719 C C . GLY C 1 463 ? 65.903 -47.314 57.792 1.00 37.48 463 GLY C C 1
ATOM 9720 O O . GLY C 1 463 ? 66.618 -46.314 57.615 1.00 37.40 463 GLY C O 1
ATOM 9721 N N . ALA C 1 464 ? 64.785 -47.276 58.509 1.00 37.04 464 ALA C N 1
ATOM 9722 C CA . ALA C 1 464 ? 64.321 -46.012 59.078 1.00 37.21 464 ALA C CA 1
ATOM 9723 C C . ALA C 1 464 ? 65.284 -45.478 60.151 1.00 37.04 464 ALA C C 1
ATOM 9724 O O . ALA C 1 464 ? 65.505 -44.268 60.251 1.00 36.83 464 ALA C O 1
ATOM 9726 N N . ASN C 1 465 ? 65.870 -46.383 60.936 1.00 36.85 465 ASN C N 1
ATOM 9727 C CA . ASN C 1 465 ? 66.859 -45.982 61.931 1.00 36.63 465 ASN C CA 1
ATOM 9728 C C . ASN C 1 465 ? 68.152 -45.462 61.277 1.00 36.35 465 ASN C C 1
ATOM 9729 O O . ASN C 1 465 ? 68.717 -44.459 61.710 1.00 36.50 465 ASN C O 1
ATOM 9734 N N . LEU C 1 466 ? 68.607 -46.144 60.228 1.00 36.14 466 LEU C N 1
ATOM 9735 C CA . LEU C 1 466 ? 69.769 -45.700 59.459 1.00 35.82 466 LEU C CA 1
ATOM 9736 C C . LEU C 1 466 ? 69.534 -44.347 58.784 1.00 34.83 466 LEU C C 1
ATOM 9737 O O . LEU C 1 466 ? 70.477 -43.581 58.593 1.00 34.69 466 LEU C O 1
ATOM 9742 N N . THR C 1 467 ? 68.286 -44.068 58.412 1.00 33.98 467 THR C N 1
ATOM 9743 C CA . THR C 1 467 ? 67.933 -42.789 57.813 1.00 33.19 467 THR C CA 1
ATOM 9744 C C . THR C 1 467 ? 68.055 -41.646 58.822 1.00 33.02 467 THR C C 1
ATOM 9745 O O . THR C 1 467 ? 68.691 -40.614 58.540 1.00 32.59 467 THR C O 1
ATOM 9749 N N . PHE C 1 468 ? 67.447 -41.830 59.993 1.00 31.93 468 PHE C N 1
ATOM 9750 C CA . PHE C 1 468 ? 67.199 -40.688 60.871 1.00 31.83 468 PHE C CA 1
ATOM 9751 C C . PHE C 1 468 ? 68.149 -40.531 62.056 1.00 31.94 468 PHE C C 1
ATOM 9752 O O . PHE C 1 468 ? 68.379 -39.406 62.499 1.00 31.73 468 PHE C O 1
ATOM 9760 N N . PHE C 1 469 ? 68.732 -41.632 62.535 1.00 31.52 469 PHE C N 1
ATOM 9761 C CA . PHE C 1 469 ? 69.662 -41.498 63.650 1.00 32.21 469 PHE C CA 1
ATOM 9762 C C . PHE C 1 469 ? 70.885 -40.619 63.333 1.00 31.85 469 PHE C C 1
ATOM 9763 O O . PHE C 1 469 ? 71.194 -39.730 64.125 1.00 31.71 469 PHE C O 1
ATOM 9771 N N . PRO C 1 470 ? 71.562 -40.815 62.192 1.00 31.56 470 PRO C N 1
ATOM 9772 C CA . PRO C 1 470 ? 72.699 -39.945 61.850 1.00 31.07 470 PRO C CA 1
ATOM 9773 C C . PRO C 1 470 ? 72.321 -38.472 61.713 1.00 30.66 470 PRO C C 1
ATOM 9774 O O . PRO C 1 470 ? 73.218 -37.633 61.732 1.00 30.92 470 PRO C O 1
ATOM 9778 N N . GLN C 1 471 ? 71.040 -38.161 61.545 1.00 30.33 471 GLN C N 1
ATOM 9779 C CA . GLN C 1 471 ? 70.627 -36.759 61.444 1.00 30.29 471 GLN C CA 1
ATOM 9780 C C . GLN C 1 471 ? 70.811 -35.994 62.770 1.00 30.39 471 GLN C C 1
ATOM 9781 O O . GLN C 1 471 ? 70.917 -34.759 62.774 1.00 29.41 471 GLN C O 1
ATOM 9787 N N . HIS C 1 472 ? 70.876 -36.726 63.885 1.00 30.36 472 HIS C N 1
ATOM 9788 C CA . HIS C 1 472 ? 71.234 -36.112 65.167 1.00 30.89 472 HIS C CA 1
ATOM 9789 C C . HIS C 1 472 ? 72.649 -35.542 65.072 1.00 30.94 472 HIS C C 1
ATOM 9790 O O . HIS C 1 472 ? 72.910 -34.416 65.520 1.00 31.18 472 HIS C O 1
ATOM 9797 N N . PHE C 1 473 ? 73.547 -36.327 64.476 1.00 30.80 473 PHE C N 1
ATOM 9798 C CA . PHE C 1 473 ? 74.961 -35.986 64.343 1.00 30.71 473 PHE C CA 1
ATOM 9799 C C . PHE C 1 473 ? 75.099 -34.725 63.501 1.00 30.59 473 PHE C C 1
ATOM 9800 O O . PHE C 1 473 ? 75.836 -33.804 63.850 1.00 30.96 473 PHE C O 1
ATOM 9808 N N . LEU C 1 474 ? 74.396 -34.719 62.372 1.00 30.00 474 LEU C N 1
ATOM 9809 C CA . LEU C 1 474 ? 74.383 -33.592 61.453 1.00 29.80 474 LEU C CA 1
ATOM 9810 C C . LEU C 1 474 ? 73.880 -32.305 62.121 1.00 29.41 474 LEU C C 1
ATOM 9811 O O . LEU C 1 474 ? 74.452 -31.238 61.914 1.00 29.03 474 LEU C O 1
ATOM 9816 N N . GLY C 1 475 ? 72.823 -32.425 62.924 1.00 28.93 475 GLY C N 1
ATOM 9817 C CA . GLY C 1 475 ? 72.329 -31.320 63.721 1.00 28.46 475 GLY C CA 1
ATOM 9818 C C . GLY C 1 475 ? 73.327 -30.804 64.748 1.00 28.39 475 GLY C C 1
ATOM 9819 O O . GLY C 1 475 ? 73.503 -29.589 64.900 1.00 28.28 475 GLY C O 1
ATOM 9820 N N . ARG C 1 476 ? 73.978 -31.721 65.458 1.00 28.60 476 ARG C N 1
ATOM 9821 C CA . ARG C 1 476 ? 74.999 -31.354 66.436 1.00 28.98 476 ARG C CA 1
ATOM 9822 C C . ARG C 1 476 ? 76.178 -30.671 65.744 1.00 28.99 476 ARG C C 1
ATOM 9823 O O . ARG C 1 476 ? 76.781 -29.772 66.306 1.00 29.37 476 ARG C O 1
ATOM 9831 N N . GLN C 1 477 ? 76.485 -31.102 64.520 1.00 28.95 477 GLN C N 1
ATOM 9832 C CA . GLN C 1 477 ? 77.531 -30.465 63.718 1.00 29.07 477 GLN C CA 1
ATOM 9833 C C . GLN C 1 477 ? 77.093 -29.157 63.061 1.00 29.00 477 GLN C C 1
ATOM 9834 O O . GLN C 1 477 ? 77.899 -28.469 62.426 1.00 30.15 477 GLN C O 1
ATOM 9840 N N . GLY C 1 478 ? 75.822 -28.814 63.205 1.00 29.08 478 GLY C N 1
ATOM 9841 C CA . GLY C 1 478 ? 75.340 -27.529 62.743 1.00 29.43 478 GLY C CA 1
ATOM 9842 C C . GLY C 1 478 ? 74.743 -27.453 61.345 1.00 28.88 478 GLY C C 1
ATOM 9843 O O . GLY C 1 478 ? 74.625 -26.348 60.791 1.00 28.59 478 GLY C O 1
ATOM 9844 N N . MET C 1 479 ? 74.337 -28.593 60.779 1.00 28.77 479 MET C N 1
ATOM 9845 C CA . MET C 1 479 ? 73.677 -28.589 59.457 1.00 28.40 479 MET C CA 1
ATOM 9846 C C . MET C 1 479 ? 72.265 -27.992 59.531 1.00 27.83 479 MET C C 1
ATOM 9847 O O . MET C 1 479 ? 71.418 -28.526 60.242 1.00 28.23 479 MET C O 1
ATOM 9852 N N . PRO C 1 480 ? 72.007 -26.899 58.804 1.00 26.95 480 PRO C N 1
ATOM 9853 C CA . PRO C 1 480 ? 70.679 -26.285 58.798 1.00 26.76 480 PRO C CA 1
ATOM 9854 C C . PRO C 1 480 ? 69.613 -27.066 58.019 1.00 26.93 480 PRO C C 1
ATOM 9855 O O . PRO C 1 480 ? 69.906 -27.880 57.146 1.00 27.29 480 PRO C O 1
ATOM 9859 N N . ARG C 1 481 ? 68.367 -26.775 58.349 1.00 26.76 481 ARG C N 1
ATOM 9860 C CA . ARG C 1 481 ? 67.224 -27.336 57.663 1.00 27.26 481 ARG C CA 1
ATOM 9861 C C . ARG C 1 481 ? 67.055 -26.592 56.349 1.00 26.93 481 ARG C C 1
ATOM 9862 O O . ARG C 1 481 ? 67.516 -25.448 56.205 1.00 26.99 481 ARG C O 1
ATOM 9870 N N . ARG C 1 482 ? 66.418 -27.274 55.40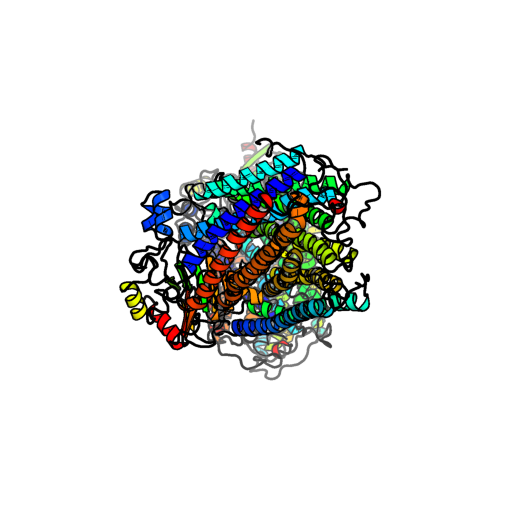4 1.00 26.54 482 ARG C N 1
ATOM 9871 C CA . ARG C 1 482 ? 65.936 -26.692 54.154 1.00 26.32 482 ARG C CA 1
ATOM 9872 C C . ARG C 1 482 ? 67.035 -26.318 53.164 1.00 26.03 482 ARG C C 1
ATOM 9873 O O . ARG C 1 482 ? 66.868 -25.393 52.371 1.00 25.53 482 ARG C O 1
ATOM 9881 N N . TYR C 1 483 ? 68.124 -27.080 53.187 1.00 26.10 483 TYR C N 1
ATOM 9882 C CA . TYR C 1 483 ? 69.293 -26.831 52.341 1.00 26.71 483 TYR C CA 1
ATOM 9883 C C . TYR C 1 483 ? 69.462 -27.856 51.207 1.00 27.27 483 TYR C C 1
ATOM 9884 O O . TYR C 1 483 ? 69.527 -29.068 51.446 1.00 26.58 483 TYR C O 1
ATOM 9893 N N . ILE C 1 484 ? 69.572 -27.341 49.981 1.00 28.32 484 ILE C N 1
ATOM 9894 C CA . ILE C 1 484 ? 69.833 -28.158 48.795 1.00 29.04 484 ILE C CA 1
ATOM 9895 C C . ILE C 1 484 ? 71.225 -28.777 48.783 1.00 29.69 484 ILE C C 1
ATOM 9896 O O . ILE C 1 484 ? 71.437 -29.861 48.234 1.00 30.07 484 ILE C O 1
ATOM 9901 N N . ASP C 1 485 ? 72.178 -28.076 49.389 1.00 29.92 485 ASP C N 1
ATOM 9902 C CA . ASP C 1 485 ? 73.573 -28.467 49.353 1.00 30.14 485 ASP C CA 1
ATOM 9903 C C . ASP C 1 485 ? 74.182 -28.079 50.685 1.00 30.31 485 ASP C C 1
ATOM 9904 O O . ASP C 1 485 ? 73.597 -27.285 51.423 1.00 30.40 485 ASP C O 1
ATOM 9909 N N . TYR C 1 486 ? 75.330 -28.664 51.006 1.00 31.02 486 TYR C N 1
ATOM 9910 C CA . TYR C 1 486 ? 75.938 -28.524 52.323 1.00 31.84 486 TYR C CA 1
ATOM 9911 C C . TYR C 1 486 ? 77.469 -28.623 52.268 1.00 32.77 486 TYR C C 1
ATOM 9912 O O . TYR C 1 486 ? 78.020 -29.307 51.389 1.00 32.95 486 TYR C O 1
ATOM 9921 N N . PRO C 1 487 ? 78.160 -27.944 53.189 1.00 33.15 487 PRO C N 1
ATOM 9922 C CA . PRO C 1 487 ? 79.616 -28.085 53.335 1.00 33.58 487 PRO C CA 1
ATOM 9923 C C . PRO C 1 487 ? 80.112 -29.531 53.324 1.00 34.64 487 PRO C C 1
ATOM 9924 O O . PRO C 1 487 ? 79.469 -30.423 53.890 1.00 34.81 487 PRO C O 1
ATOM 9928 N N . GLU C 1 488 ? 81.274 -29.733 52.706 1.00 35.75 488 GLU C N 1
ATOM 9929 C CA . GLU C 1 488 ? 81.915 -31.045 52.549 1.00 36.76 488 GLU C CA 1
ATOM 9930 C C . GLU C 1 488 ? 81.921 -31.900 53.820 1.00 35.95 488 GLU C C 1
ATOM 9931 O O . GLU C 1 488 ? 81.701 -33.109 53.761 1.00 35.13 488 GLU C O 1
ATOM 9937 N N . ALA C 1 489 ? 82.183 -31.268 54.965 1.00 35.46 489 ALA C N 1
ATOM 9938 C CA . ALA C 1 489 ? 82.315 -31.993 56.232 1.00 34.67 489 ALA C CA 1
ATOM 9939 C C . ALA C 1 489 ? 81.080 -32.830 56.637 1.00 34.40 489 ALA C C 1
ATOM 9940 O O . ALA C 1 489 ? 81.211 -33.781 57.416 1.00 34.39 489 ALA C O 1
ATOM 9942 N N . PHE C 1 490 ? 79.904 -32.493 56.098 1.00 33.82 490 PHE C N 1
ATOM 9943 C CA . PHE C 1 490 ? 78.660 -33.207 56.419 1.00 33.63 490 PHE C CA 1
ATOM 9944 C C . PHE C 1 490 ? 78.422 -34.448 55.554 1.00 33.96 490 PHE C C 1
ATOM 9945 O O . PHE C 1 490 ? 77.392 -35.116 55.711 1.00 33.69 490 PHE C O 1
ATOM 9953 N N . ALA C 1 491 ? 79.356 -34.736 54.638 1.00 33.70 491 ALA C N 1
ATOM 9954 C CA . ALA C 1 491 ? 79.215 -35.832 53.669 1.00 33.86 491 ALA C CA 1
ATOM 9955 C C . ALA C 1 491 ? 78.895 -37.197 54.285 1.00 33.76 491 ALA C C 1
ATOM 9956 O O . ALA C 1 491 ? 77.961 -37.858 53.853 1.00 33.32 491 ALA C O 1
ATOM 9958 N N . THR C 1 492 ? 79.672 -37.614 55.285 1.00 34.29 492 THR C N 1
ATOM 9959 C CA . THR C 1 492 ? 79.572 -38.976 55.813 1.00 34.99 492 THR C CA 1
ATOM 9960 C C . THR C 1 492 ? 78.167 -39.369 56.293 1.00 35.12 492 THR C C 1
ATOM 9961 O O . THR C 1 492 ? 77.608 -40.380 55.855 1.00 35.23 492 THR C O 1
ATOM 9965 N N . TRP C 1 493 ? 77.589 -38.574 57.190 1.00 34.89 493 TRP C N 1
ATOM 9966 C CA . TRP C 1 493 ? 76.314 -38.973 57.770 1.00 34.41 493 TRP C CA 1
ATOM 9967 C C . TRP C 1 493 ? 75.144 -38.706 56.840 1.00 34.37 493 TRP C C 1
ATOM 9968 O O . TRP C 1 493 ? 74.109 -39.365 56.955 1.00 33.86 493 TRP C O 1
ATOM 9979 N N . ASN C 1 494 ? 75.321 -37.764 55.910 1.00 34.06 494 ASN C N 1
ATOM 9980 C CA . ASN C 1 494 ? 74.337 -37.557 54.843 1.00 34.19 494 ASN C CA 1
ATOM 9981 C C . ASN C 1 494 ? 74.268 -38.763 53.883 1.00 34.28 494 ASN C C 1
ATOM 9982 O O . ASN C 1 494 ? 73.201 -39.093 53.371 1.00 33.57 494 ASN C O 1
ATOM 9987 N N . PHE C 1 495 ? 75.417 -39.403 53.667 1.00 34.81 495 PHE C N 1
ATOM 9988 C CA . PHE C 1 495 ? 75.525 -40.618 52.851 1.00 35.36 495 PHE C CA 1
ATOM 9989 C C . PHE C 1 495 ? 74.799 -41.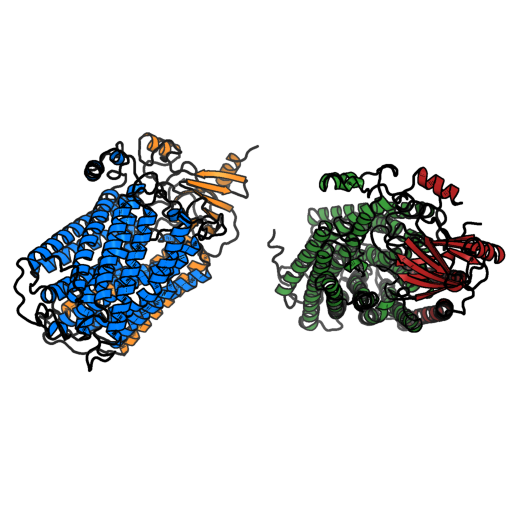798 53.500 1.00 35.01 495 PHE C C 1
ATOM 9990 O O . PHE C 1 495 ? 73.959 -42.432 52.865 1.00 34.79 495 PHE C O 1
ATOM 9998 N N . VAL C 1 496 ? 75.110 -42.068 54.767 1.00 34.48 496 VAL C N 1
ATOM 9999 C CA . VAL C 1 496 ? 74.425 -43.113 55.537 1.00 34.60 496 VAL C CA 1
ATOM 10000 C C . VAL C 1 496 ? 72.914 -42.875 55.578 1.00 34.44 496 VAL C C 1
ATOM 10001 O O . VAL C 1 496 ? 72.130 -43.797 55.327 1.00 35.25 496 VAL C O 1
ATOM 10005 N N . SER C 1 497 ? 72.505 -41.638 55.861 1.00 33.83 497 SER C N 1
ATOM 10006 C CA . SER C 1 497 ? 71.082 -41.297 55.920 1.00 33.18 497 SER C CA 1
ATOM 10007 C C . SER C 1 497 ? 70.377 -41.618 54.592 1.00 33.72 497 SER C C 1
ATOM 10008 O O . SER C 1 497 ? 69.271 -42.168 54.574 1.00 32.92 497 SER C O 1
ATOM 10011 N N . SER C 1 498 ? 71.032 -41.261 53.491 1.00 34.63 498 SER C N 1
ATOM 10012 C CA . SER C 1 498 ? 70.527 -41.567 52.158 1.00 35.89 498 SER C CA 1
ATOM 10013 C C . SER C 1 498 ? 70.405 -43.077 51.901 1.00 36.01 498 SER C C 1
ATOM 10014 O O . SER C 1 498 ? 69.387 -43.531 51.391 1.00 36.41 498 SER C O 1
ATOM 10017 N N . LEU C 1 499 ? 71.431 -43.843 52.270 1.00 36.88 499 LEU C N 1
ATOM 10018 C CA . LEU C 1 499 ? 71.394 -45.305 52.150 1.00 37.40 499 LEU C CA 1
ATOM 10019 C C . LEU C 1 499 ? 70.191 -45.867 52.901 1.00 37.33 499 LEU C C 1
ATOM 10020 O O . LEU C 1 499 ? 69.427 -46.662 52.346 1.00 37.64 499 LEU C O 1
ATOM 10025 N N . GLY C 1 500 ? 70.020 -45.422 54.150 1.00 37.12 500 GLY C N 1
ATOM 10026 C CA . GLY C 1 500 ? 68.885 -45.782 54.979 1.00 36.99 500 GLY C CA 1
ATOM 10027 C C . GLY C 1 500 ? 67.547 -45.502 54.321 1.00 37.18 500 GLY C C 1
ATOM 10028 O O . GLY C 1 500 ? 66.635 -46.323 54.391 1.00 37.52 500 GLY C O 1
ATOM 10029 N N . ALA C 1 501 ? 67.416 -44.342 53.685 1.00 36.98 501 ALA C N 1
ATOM 10030 C CA . ALA C 1 501 ? 66.163 -43.972 53.044 1.00 36.95 501 ALA C CA 1
ATOM 10031 C C . ALA C 1 501 ? 65.860 -44.861 51.839 1.00 36.99 501 ALA C C 1
ATOM 10032 O O . ALA C 1 501 ? 64.697 -45.114 51.543 1.00 37.06 501 ALA C O 1
ATOM 10034 N N . PHE C 1 502 ? 66.904 -45.317 51.153 1.00 37.48 502 PHE C N 1
ATOM 10035 C CA . PHE C 1 502 ? 66.744 -46.192 49.987 1.00 38.10 502 PHE C CA 1
ATOM 10036 C C . PHE C 1 502 ? 66.274 -47.576 50.425 1.00 38.64 502 PHE C C 1
ATOM 10037 O O . PHE C 1 502 ? 65.404 -48.166 49.786 1.00 38.59 502 PHE C O 1
ATOM 10045 N N . LEU C 1 503 ? 66.839 -48.074 51.523 1.00 39.24 503 LEU C N 1
ATOM 10046 C CA . LEU C 1 503 ? 66.410 -49.349 52.098 1.00 40.01 503 LEU C CA 1
ATOM 10047 C C . LEU C 1 503 ? 64.964 -49.258 52.604 1.00 40.00 503 LEU C C 1
ATOM 10048 O O . LEU C 1 503 ? 64.161 -50.169 52.368 1.00 40.02 503 LEU C O 1
ATOM 10053 N N . SER C 1 504 ? 64.641 -48.151 53.276 1.00 39.84 504 SER C N 1
ATOM 10054 C CA . SER C 1 504 ? 63.273 -47.851 53.724 1.00 39.52 504 SER C CA 1
ATOM 10055 C C . SER C 1 504 ? 62.260 -47.809 52.579 1.00 39.56 504 SER C C 1
ATOM 10056 O O . SER C 1 504 ? 61.111 -48.245 52.734 1.00 39.43 504 SER C O 1
ATOM 10059 N N . PHE C 1 505 ? 62.665 -47.238 51.447 1.00 39.08 505 PHE C N 1
ATOM 10060 C CA . PHE C 1 505 ? 61.789 -47.197 50.275 1.00 38.95 505 PHE C CA 1
ATOM 10061 C C . PHE C 1 505 ? 61.546 -48.605 49.725 1.00 38.74 505 PHE C C 1
ATOM 10062 O O . PHE C 1 505 ? 60.427 -48.932 49.376 1.00 39.14 505 PHE C O 1
ATOM 10070 N N . ALA C 1 506 ? 62.602 -49.413 49.647 1.00 39.08 506 ALA C N 1
ATOM 10071 C CA . ALA C 1 506 ? 62.502 -50.835 49.307 1.00 39.47 506 ALA C CA 1
ATOM 10072 C C . ALA C 1 506 ? 61.515 -51.581 50.208 1.00 39.59 506 ALA C C 1
ATOM 10073 O O . ALA C 1 506 ? 60.697 -52.375 49.731 1.00 39.71 506 ALA C O 1
ATOM 10075 N N . SER C 1 507 ? 61.595 -51.328 51.513 1.00 39.59 507 SER C N 1
ATOM 10076 C CA . SER C 1 507 ? 60.678 -51.933 52.474 1.00 39.33 507 SER C CA 1
ATOM 10077 C C . SER C 1 507 ? 59.235 -51.525 52.198 1.00 39.62 507 SER C C 1
ATOM 10078 O O . SER C 1 507 ? 58.318 -52.324 52.412 1.00 39.56 507 SER C O 1
ATOM 10081 N N . PHE C 1 508 ? 59.033 -50.288 51.731 1.00 39.39 508 PHE C N 1
ATOM 10082 C CA . PHE C 1 508 ? 57.678 -49.775 51.498 1.00 39.71 508 PHE C CA 1
ATOM 10083 C C . PHE C 1 508 ? 57.092 -50.295 50.193 1.00 40.59 508 PHE C C 1
ATOM 10084 O O . PHE C 1 508 ? 55.886 -50.507 50.100 1.00 40.67 508 PHE C O 1
ATOM 10092 N N . LEU C 1 509 ? 57.938 -50.467 49.179 1.00 41.59 509 LEU C N 1
ATOM 10093 C CA . LEU C 1 509 ? 57.492 -51.085 47.937 1.00 42.57 509 LEU C CA 1
ATOM 10094 C C . LEU C 1 509 ? 57.131 -52.544 48.230 1.00 43.11 509 LEU C C 1
ATOM 10095 O O . LEU C 1 509 ? 56.076 -53.018 47.804 1.00 43.60 509 LEU C O 1
ATOM 10100 N N . PHE C 1 510 ? 57.993 -53.226 48.990 1.00 43.55 510 PHE C N 1
ATOM 10101 C CA . PHE C 1 510 ? 57.756 -54.608 49.414 1.00 44.13 510 PHE C CA 1
ATOM 10102 C C . PHE C 1 510 ? 56.414 -54.743 50.121 1.00 44.21 510 PHE C C 1
ATOM 10103 O O . PHE C 1 510 ? 55.631 -55.642 49.804 1.00 44.58 510 PHE C O 1
ATOM 10111 N N . PHE C 1 511 ? 56.153 -53.832 51.059 1.00 44.26 511 PHE C N 1
ATOM 10112 C CA . PHE C 1 511 ? 54.888 -53.759 51.783 1.00 44.18 511 PHE C CA 1
ATOM 10113 C C . PHE C 1 511 ? 53.691 -53.592 50.842 1.00 44.96 511 PHE C C 1
ATOM 10114 O O . PHE C 1 511 ? 52.631 -54.191 51.068 1.00 45.20 511 PHE C O 1
ATOM 10122 N N . LEU C 1 512 ? 53.844 -52.778 49.801 1.00 45.32 512 LEU C N 1
ATOM 10123 C CA . LEU C 1 512 ? 52.766 -52.628 48.818 1.00 45.78 512 LEU C CA 1
ATOM 10124 C C . LEU C 1 512 ? 52.532 -53.946 48.041 1.00 46.22 512 LEU C C 1
ATOM 10125 O O . LEU C 1 512 ? 51.403 -54.259 47.650 1.00 46.31 512 LEU C O 1
ATOM 10130 N N . GLY C 1 513 ? 53.610 -54.705 47.841 1.00 46.51 513 GLY C N 1
ATOM 10131 C CA . GLY C 1 513 ? 53.548 -56.021 47.235 1.00 47.04 513 GLY C CA 1
ATOM 10132 C C . GLY C 1 513 ? 52.863 -57.008 48.157 1.00 47.36 513 GLY C C 1
ATOM 10133 O O . GLY C 1 513 ? 52.102 -57.876 47.699 1.00 47.72 513 GLY C O 1
ATOM 10134 N N . VAL C 1 514 ? 53.122 -56.868 49.458 1.00 47.32 514 VAL C N 1
ATOM 10135 C CA . VAL C 1 514 ? 52.473 -57.695 50.477 1.00 46.79 514 VAL C CA 1
ATOM 10136 C C . VAL C 1 514 ? 50.972 -57.441 50.509 1.00 47.16 514 VAL C C 1
ATOM 10137 O O . VAL C 1 514 ? 50.185 -58.384 50.476 1.00 47.24 514 VAL C O 1
ATOM 10141 N N . ILE C 1 515 ? 50.570 -56.176 50.551 1.00 47.57 515 ILE C N 1
ATOM 10142 C CA . ILE C 1 515 ? 49.148 -55.836 50.531 1.00 48.23 515 ILE C CA 1
ATOM 10143 C C . ILE C 1 515 ? 48.458 -56.287 49.236 1.00 48.93 515 ILE C C 1
ATOM 10144 O O . ILE C 1 515 ? 47.305 -56.737 49.270 1.00 49.17 515 ILE C O 1
ATOM 10149 N N . PHE C 1 516 ? 49.166 -56.202 48.112 1.00 49.59 516 PHE C N 1
ATOM 10150 C CA . PHE C 1 516 ? 48.589 -56.632 46.842 1.00 50.21 516 PHE C CA 1
ATOM 10151 C C . PHE C 1 516 ? 48.315 -58.136 46.834 1.00 50.62 516 PHE C C 1
ATOM 10152 O O . PHE C 1 516 ? 47.233 -58.563 46.436 1.00 50.98 516 PHE C O 1
ATOM 10160 N N . TYR C 1 517 ? 49.297 -58.920 47.272 1.00 50.80 517 TYR C N 1
ATOM 10161 C CA . TYR C 1 517 ? 49.153 -60.359 47.389 1.00 50.96 517 TYR C CA 1
ATOM 10162 C C . TYR C 1 517 ? 48.048 -60.707 48.375 1.00 51.09 517 TYR C C 1
ATOM 10163 O O . TYR C 1 517 ? 47.234 -61.595 48.115 1.00 51.47 517 TYR C O 1
ATOM 10172 N N . THR C 1 518 ? 48.020 -60.003 49.503 1.00 50.94 518 THR C N 1
ATOM 10173 C CA . THR C 1 518 ? 47.033 -60.245 50.547 1.00 50.64 518 THR C CA 1
ATOM 10174 C C . THR C 1 518 ? 45.595 -60.046 50.072 1.00 51.12 518 THR C C 1
ATOM 10175 O O . THR C 1 518 ? 44.727 -60.863 50.375 1.00 51.29 518 THR C O 1
ATOM 10179 N N . LEU C 1 519 ? 45.338 -58.981 49.322 1.00 51.19 519 LEU C N 1
ATOM 10180 C CA . LEU C 1 519 ? 43.973 -58.695 48.890 1.00 51.54 519 LEU C CA 1
ATOM 10181 C C . LEU C 1 519 ? 43.585 -59.471 47.624 1.00 52.00 519 LEU C C 1
ATOM 10182 O O . LEU C 1 519 ? 42.418 -59.502 47.242 1.00 51.74 519 LEU C O 1
ATOM 10187 N N . THR C 1 520 ? 44.573 -60.119 47.008 1.00 52.67 520 THR C N 1
ATOM 10188 C CA . THR C 1 520 ? 44.420 -60.755 45.702 1.00 53.26 520 THR C CA 1
ATOM 10189 C C . THR C 1 520 ? 44.412 -62.286 45.793 1.00 53.49 520 THR C C 1
ATOM 10190 O O . THR C 1 520 ? 43.659 -62.954 45.077 1.00 54.03 520 THR C O 1
ATOM 10194 N N . ARG C 1 521 ? 45.243 -62.829 46.681 1.00 53.36 521 ARG C N 1
ATOM 10195 C CA . ARG C 1 521 ? 45.529 -64.256 46.717 1.00 52.97 521 ARG C CA 1
ATOM 10196 C C . ARG C 1 521 ? 45.850 -64.711 48.136 1.00 53.57 521 ARG C C 1
ATOM 10197 O O . ARG C 1 521 ? 46.317 -65.837 48.350 1.00 54.02 521 ARG C O 1
ATOM 10205 N N . GLY C 1 522 ? 45.599 -63.831 49.104 1.00 53.70 522 GLY C N 1
ATOM 10206 C CA . GLY C 1 522 ? 45.875 -64.121 50.496 1.00 53.70 522 GLY C CA 1
ATOM 10207 C C . GLY C 1 522 ? 44.881 -65.099 51.090 1.00 53.80 522 GLY C C 1
ATOM 10208 O O . GLY C 1 522 ? 43.666 -64.969 50.877 1.00 54.07 522 GLY C O 1
ATOM 10209 N N . ALA C 1 523 ? 45.400 -66.076 51.834 1.00 53.49 523 ALA C N 1
ATOM 10210 C CA . ALA C 1 523 ? 44.575 -67.058 52.536 1.00 53.24 523 ALA C CA 1
ATOM 10211 C C . ALA C 1 523 ? 43.313 -66.393 53.076 1.00 52.94 523 ALA C C 1
ATOM 10212 O O . ALA C 1 523 ? 43.394 -65.382 53.778 1.00 52.99 523 ALA C O 1
ATOM 10214 N N . ARG C 1 524 ? 42.153 -66.946 52.721 1.00 52.55 524 ARG C N 1
ATOM 10215 C CA . ARG C 1 524 ? 40.868 -66.388 53.149 1.00 51.90 524 ARG C CA 1
ATOM 10216 C C . ARG C 1 524 ? 40.713 -66.583 54.654 1.00 52.02 524 ARG C C 1
ATOM 10217 O O . ARG C 1 524 ? 41.271 -67.528 55.222 1.00 51.92 524 ARG C O 1
ATOM 10225 N N . VAL C 1 525 ? 39.984 -65.674 55.295 1.00 51.88 525 VAL C N 1
ATOM 10226 C CA . VAL C 1 525 ? 39.778 -65.747 56.737 1.00 52.15 525 VAL C CA 1
ATOM 10227 C C . VAL C 1 525 ? 38.458 -66.453 57.010 1.00 52.50 525 VAL C C 1
ATOM 10228 O O . VAL C 1 525 ? 37.479 -66.245 56.287 1.00 52.66 525 VAL C O 1
ATOM 10232 N N . THR C 1 526 ? 38.450 -67.287 58.052 1.00 52.60 526 THR C N 1
ATOM 10233 C CA . THR C 1 526 ? 37.276 -68.063 58.454 1.00 52.63 526 THR C CA 1
ATOM 10234 C C . THR C 1 526 ? 36.682 -67.483 59.739 1.00 52.39 526 THR C C 1
ATOM 10235 O O . THR C 1 526 ? 35.501 -67.101 59.778 1.00 52.25 526 THR C O 1
ATOM 10239 N N . ALA C 1 527 ? 37.522 -67.403 60.775 1.00 51.95 527 ALA C N 1
ATOM 10240 C CA . ALA C 1 527 ? 37.107 -66.964 62.106 1.00 51.31 527 ALA C CA 1
ATOM 10241 C C . ALA C 1 527 ? 36.615 -65.515 62.156 1.00 51.11 527 ALA C C 1
ATOM 10242 O O . ALA C 1 527 ? 37.006 -64.674 61.340 1.00 51.26 527 ALA C O 1
ATOM 10244 N N . ASN C 1 528 ? 35.745 -65.238 63.120 1.00 50.57 528 ASN C N 1
ATOM 10245 C CA . ASN C 1 528 ? 35.370 -63.876 63.455 1.00 50.04 528 ASN C CA 1
ATOM 10246 C C . ASN C 1 528 ? 36.552 -63.221 64.172 1.00 49.79 528 ASN C C 1
ATOM 10247 O O . ASN C 1 528 ? 36.929 -62.082 63.878 1.00 49.77 528 ASN C O 1
ATOM 10252 N N . ASN C 1 529 ? 37.136 -63.975 65.103 1.00 49.32 529 ASN C N 1
ATOM 10253 C CA . ASN C 1 529 ? 38.357 -63.596 65.801 1.00 48.65 529 ASN C CA 1
ATOM 10254 C C . ASN C 1 529 ? 39.500 -64.520 65.393 1.00 48.52 529 ASN C C 1
ATOM 10255 O O . ASN C 1 529 ? 39.597 -65.654 65.874 1.00 48.65 529 ASN C O 1
ATOM 10260 N N . TYR C 1 530 ? 40.367 -64.037 64.506 1.00 48.08 530 TYR C N 1
ATOM 10261 C CA . TYR C 1 530 ? 41.459 -64.858 63.998 1.00 47.80 530 TYR C CA 1
ATOM 10262 C C . TYR C 1 530 ? 42.739 -64.713 64.820 1.00 47.83 530 TYR C C 1
ATOM 10263 O O . TYR C 1 530 ? 43.774 -65.275 64.454 1.00 48.06 530 TYR C O 1
ATOM 10272 N N . TRP C 1 531 ? 42.669 -63.971 65.927 1.00 47.49 531 TRP C N 1
ATOM 10273 C CA . TRP C 1 531 ? 43.824 -63.822 66.821 1.00 47.58 531 TRP C CA 1
ATOM 10274 C C . TRP C 1 531 ? 43.680 -64.728 68.052 1.00 48.20 531 TRP C C 1
ATOM 10275 O O . TRP C 1 531 ? 44.157 -65.871 68.050 1.00 48.12 531 TRP C O 1
ATOM 10286 N N . ASN C 1 532 ? 43.020 -64.192 69.083 1.00 48.68 532 ASN C N 1
ATOM 10287 C CA . ASN C 1 532 ? 42.810 -64.843 70.375 1.00 49.50 532 ASN C CA 1
ATOM 10288 C C . ASN C 1 532 ? 41.797 -64.041 71.201 1.00 50.19 532 ASN C C 1
ATOM 10289 O O . ASN C 1 532 ? 41.453 -62.910 70.841 1.00 50.33 532 ASN C O 1
ATOM 10294 N N . GLU C 1 533 ? 41.361 -64.621 72.321 1.00 50.89 533 GLU C N 1
ATOM 10295 C CA . GLU C 1 533 ? 40.237 -64.119 73.137 1.00 51.53 533 GLU C CA 1
ATOM 10296 C C . GLU C 1 533 ? 40.470 -62.771 73.796 1.00 51.50 533 GLU C C 1
ATOM 10297 O O . GLU C 1 533 ? 39.515 -62.108 74.217 1.00 51.59 533 GLU C O 1
ATOM 10303 N N . HIS C 1 534 ? 41.736 -62.378 73.908 1.00 51.65 534 HIS C N 1
ATOM 10304 C CA . HIS C 1 534 ? 42.088 -61.120 74.563 1.00 51.76 534 HIS C CA 1
ATOM 10305 C C . HIS C 1 534 ? 41.945 -59.912 73.621 1.00 51.74 534 HIS C C 1
ATOM 10306 O O . HIS C 1 534 ? 42.024 -58.757 74.049 1.00 51.82 534 HIS C O 1
ATOM 10313 N N . ALA C 1 535 ? 41.709 -60.194 72.340 1.00 51.54 535 ALA C N 1
ATOM 10314 C CA . ALA C 1 535 ? 41.146 -59.203 71.426 1.00 51.38 535 ALA C CA 1
ATOM 10315 C C . ALA C 1 535 ? 39.636 -59.223 71.675 1.00 51.26 535 ALA C C 1
ATOM 10316 O O . ALA C 1 535 ? 38.887 -59.947 71.004 1.00 51.03 535 ALA C O 1
ATOM 10318 N N . ASP C 1 536 ? 39.208 -58.439 72.666 1.00 51.27 536 ASP C N 1
ATOM 10319 C CA . ASP C 1 536 ? 37.848 -58.510 73.197 1.00 51.01 536 ASP C CA 1
ATOM 10320 C C . ASP C 1 536 ? 37.043 -57.226 72.998 1.00 50.50 536 ASP C C 1
ATOM 10321 O O . ASP C 1 536 ? 36.379 -56.736 73.923 1.00 50.70 536 ASP C O 1
ATOM 10326 N N . THR C 1 537 ? 37.122 -56.668 71.795 1.00 49.31 537 THR C N 1
ATOM 10327 C CA . THR C 1 537 ? 36.280 -55.539 71.424 1.00 48.18 537 THR C CA 1
ATOM 10328 C C . THR C 1 537 ? 35.299 -56.027 70.371 1.00 47.67 537 THR C C 1
ATOM 10329 O O . THR C 1 537 ? 35.498 -57.094 69.776 1.00 46.98 537 THR C O 1
ATOM 10333 N N . LEU C 1 538 ? 34.268 -55.228 70.115 1.00 47.38 538 LEU C N 1
ATOM 10334 C CA . LEU C 1 538 ? 33.112 -55.687 69.345 1.00 47.47 538 LEU C CA 1
ATOM 10335 C C . LEU C 1 538 ? 33.374 -56.104 67.897 1.00 47.46 538 LEU C C 1
ATOM 10336 O O . LEU C 1 538 ? 32.596 -56.871 67.331 1.00 47.48 538 LEU C O 1
ATOM 10341 N N . GLU C 1 539 ? 34.450 -55.609 67.289 1.00 47.40 539 GLU C N 1
ATOM 10342 C CA . GLU C 1 539 ? 34.722 -55.938 65.886 1.00 47.31 539 GLU C CA 1
ATOM 10343 C C . GLU C 1 539 ? 35.098 -57.407 65.712 1.00 47.60 539 GLU C C 1
ATOM 10344 O O . GLU C 1 539 ? 34.934 -57.977 64.621 1.00 47.66 539 GLU C O 1
ATOM 10350 N N . TRP C 1 540 ? 35.610 -58.007 66.788 1.00 47.61 540 TRP C N 1
ATOM 10351 C CA . TRP C 1 540 ? 36.052 -59.403 66.779 1.00 47.87 540 TRP C CA 1
ATOM 10352 C C . TRP C 1 540 ? 34.868 -60.350 67.018 1.00 48.69 540 TRP C C 1
ATOM 10353 O O . TRP C 1 540 ? 35.006 -61.578 66.974 1.00 48.55 540 TRP C O 1
ATOM 10364 N N . THR C 1 541 ? 33.707 -59.735 67.240 1.00 49.44 541 THR C N 1
ATOM 10365 C CA . THR C 1 541 ? 32.426 -60.406 67.432 1.00 50.19 541 THR C CA 1
ATOM 10366 C C . THR C 1 541 ? 31.698 -60.569 66.092 1.00 50.41 541 THR C C 1
ATOM 10367 O O . THR C 1 541 ? 30.785 -61.402 65.957 1.00 50.66 541 THR C O 1
ATOM 10371 N N . LEU C 1 542 ? 32.112 -59.787 65.099 1.00 50.28 542 LEU C N 1
ATOM 10372 C CA . LEU C 1 542 ? 31.442 -59.785 63.803 1.00 50.47 542 LEU C CA 1
ATOM 10373 C C . LEU C 1 542 ? 32.200 -60.666 62.840 1.00 50.56 542 LEU C C 1
ATOM 10374 O O . LEU C 1 542 ? 33.255 -61.194 63.181 1.00 50.65 542 LEU C O 1
ATOM 10379 N N . THR C 1 543 ? 31.667 -60.829 61.635 1.00 50.82 543 THR C N 1
ATOM 10380 C CA . THR C 1 543 ? 32.358 -61.620 60.623 1.00 51.01 543 THR C CA 1
ATOM 10381 C C . THR C 1 543 ? 33.563 -60.860 60.034 1.00 51.07 543 THR C C 1
ATOM 10382 O O . THR C 1 543 ? 33.832 -59.716 60.417 1.00 50.88 543 THR C O 1
ATOM 10386 N N . SER C 1 544 ? 34.291 -61.513 59.129 1.00 51.12 544 SER C N 1
ATOM 10387 C CA . SER C 1 544 ? 35.470 -60.937 58.493 1.00 51.17 544 SER C CA 1
ATOM 10388 C C . SER C 1 544 ? 35.344 -61.090 56.980 1.00 51.46 544 SER C C 1
ATOM 10389 O O . SER C 1 544 ? 35.697 -62.143 56.439 1.00 51.57 544 SER C O 1
ATOM 10392 N N . PRO C 1 545 ? 34.875 -60.051 56.281 1.00 51.62 545 PRO C N 1
ATOM 10393 C CA . PRO C 1 545 ? 34.536 -58.736 56.860 1.00 51.95 545 PRO C CA 1
ATOM 10394 C C . PRO C 1 545 ? 33.129 -58.603 57.444 1.00 52.26 545 PRO C C 1
ATOM 10395 O O . PRO C 1 545 ? 32.271 -59.396 57.073 1.00 52.61 545 PRO C O 1
ATOM 10399 N N . PRO C 1 546 ? 32.887 -57.600 58.297 1.00 52.58 546 PRO C N 1
ATOM 10400 C CA . PRO C 1 546 ? 31.557 -57.364 58.883 1.00 52.88 546 PRO C CA 1
ATOM 10401 C C . PRO C 1 546 ? 30.462 -57.106 57.832 1.00 53.52 546 PRO C C 1
ATOM 10402 O O . PRO C 1 546 ? 30.788 -56.677 56.724 1.00 53.63 546 PRO C O 1
ATOM 10406 N N . PRO C 1 547 ? 29.190 -57.355 58.160 1.00 54.09 547 PRO C N 1
ATOM 10407 C CA . PRO C 1 547 ? 28.111 -57.196 57.167 1.00 54.49 547 PRO C CA 1
ATOM 10408 C C . PRO C 1 547 ? 27.894 -55.730 56.755 1.00 55.13 547 PRO C C 1
ATOM 10409 O O . PRO C 1 547 ? 28.291 -54.822 57.497 1.00 55.11 547 PRO C O 1
ATOM 10413 N N . GLU C 1 548 ? 27.271 -55.513 55.592 1.00 55.62 548 GLU C N 1
ATOM 10414 C CA . GLU C 1 548 ? 26.914 -54.169 55.116 1.00 56.10 548 GLU C CA 1
ATOM 10415 C C . GLU C 1 548 ? 26.367 -53.264 56.234 1.00 56.90 548 GLU C C 1
ATOM 10416 O O . GLU C 1 548 ? 26.812 -52.121 56.394 1.00 57.22 548 GLU C O 1
ATOM 10422 N N . HIS C 1 549 ? 25.405 -53.785 56.997 1.00 57.63 549 HIS C N 1
ATOM 10423 C CA . HIS C 1 549 ? 24.813 -53.069 58.126 1.00 58.31 549 HIS C CA 1
ATOM 10424 C C . HIS C 1 549 ? 25.199 -53.770 59.418 1.00 58.68 549 HIS C C 1
ATOM 10425 O O . HIS C 1 549 ? 25.129 -55.008 59.514 1.00 59.01 549 HIS C O 1
ATOM 10432 N N . THR C 1 550 ? 25.603 -52.974 60.405 1.00 58.90 550 THR C N 1
ATOM 10433 C CA . THR C 1 550 ? 26.005 -53.488 61.718 1.00 59.03 550 THR C CA 1
ATOM 10434 C C . THR C 1 550 ? 25.105 -52.927 62.827 1.00 59.15 550 THR C C 1
ATOM 10435 O O . THR C 1 550 ? 24.273 -52.051 62.581 1.00 59.42 550 THR C O 1
ATOM 10439 N N . LEU D 2 5 ? 95.274 -17.191 61.033 1.00 44.16 30 LEU D N 1
ATOM 10440 C CA . LEU D 2 5 ? 94.153 -17.535 61.957 1.00 44.02 30 LEU D CA 1
ATOM 10441 C C . LEU D 2 5 ? 93.689 -18.969 61.750 1.00 43.56 30 LEU D C 1
ATOM 10442 O O . LEU D 2 5 ? 93.500 -19.410 60.620 1.00 43.48 30 LEU D O 1
ATOM 10447 N N . GLU D 2 6 ? 93.510 -19.674 62.862 1.00 43.29 31 GLU D N 1
ATOM 10448 C CA . GLU D 2 6 ? 93.007 -21.045 62.890 1.00 43.08 31 GLU D CA 1
ATOM 10449 C C . GLU D 2 6 ? 91.501 -21.086 62.534 1.00 42.00 31 GLU D C 1
ATOM 10450 O O . GLU D 2 6 ? 90.710 -20.321 63.097 1.00 41.33 31 GLU D O 1
ATOM 10456 N N . ILE D 2 7 ? 91.112 -21.956 61.598 1.00 40.80 32 ILE D N 1
ATOM 10457 C CA . ILE D 2 7 ? 89.691 -22.207 61.334 1.00 40.16 32 ILE D CA 1
ATOM 10458 C C . ILE D 2 7 ? 89.132 -23.113 62.428 1.00 39.21 32 ILE D C 1
ATOM 10459 O O . ILE D 2 7 ? 89.513 -24.287 62.531 1.00 39.48 32 ILE D O 1
ATOM 10464 N N . ILE D 2 8 ? 88.242 -22.561 63.249 1.00 37.98 33 ILE D N 1
ATOM 10465 C CA . ILE D 2 8 ? 87.763 -23.281 64.431 1.00 37.12 33 ILE D CA 1
ATOM 10466 C C . ILE D 2 8 ? 86.263 -23.606 64.412 1.00 36.19 33 ILE D C 1
ATOM 10467 O O . ILE D 2 8 ? 85.878 -24.748 64.647 1.00 35.88 33 ILE D O 1
ATOM 10472 N N . GLY D 2 9 ? 85.428 -22.605 64.148 1.00 35.27 34 GLY D N 1
ATOM 10473 C CA . GLY D 2 9 ? 83.997 -22.811 64.084 1.00 34.61 34 GLY D CA 1
ATOM 10474 C C . GLY D 2 9 ? 83.569 -23.354 62.734 1.00 33.90 34 GLY D C 1
ATOM 10475 O O . GLY D 2 9 ? 83.160 -22.598 61.857 1.00 33.87 34 GLY D O 1
ATOM 10476 N N . ARG D 2 10 ? 83.663 -24.670 62.573 1.00 33.42 35 ARG D N 1
ATOM 10477 C CA . ARG D 2 10 ? 83.244 -25.340 61.336 1.00 33.45 35 ARG D CA 1
ATOM 10478 C C . ARG D 2 10 ? 82.920 -26.824 61.599 1.00 33.24 35 ARG D C 1
ATOM 10479 O O . ARG D 2 10 ? 83.435 -27.412 62.556 1.00 33.05 35 ARG D O 1
ATOM 10487 N N . PRO D 2 11 ? 82.091 -27.433 60.756 1.00 33.00 36 PRO D N 1
ATOM 10488 C CA . PRO D 2 11 ? 81.839 -28.873 60.876 1.00 33.39 36 PRO D CA 1
ATOM 10489 C C . PRO D 2 11 ? 83.107 -29.660 60.506 1.00 34.35 36 PRO D C 1
ATOM 10490 O O . PRO D 2 11 ? 83.923 -29.153 59.723 1.00 34.28 36 PRO D O 1
ATOM 10494 N N . GLN D 2 12 ? 83.277 -30.850 61.081 1.00 34.80 37 GLN D N 1
ATOM 10495 C CA . GLN D 2 12 ? 84.414 -31.723 60.776 1.00 36.05 37 GLN D CA 1
ATOM 10496 C C . GLN D 2 12 ? 83.938 -33.057 60.179 1.00 36.22 37 GLN D C 1
ATOM 10497 O O . GLN D 2 12 ? 82.850 -33.535 60.527 1.00 36.38 37 GLN D O 1
ATOM 10503 N N . PRO D 2 13 ? 84.730 -33.642 59.269 1.00 36.68 38 PRO D N 1
ATOM 10504 C CA . PRO D 2 13 ? 84.367 -34.908 58.612 1.00 36.42 38 PRO D CA 1
ATOM 10505 C C . PRO D 2 13 ? 83.893 -35.962 59.604 1.00 36.43 38 PRO D C 1
ATOM 10506 O O . PRO D 2 13 ? 84.623 -36.275 60.552 1.00 36.22 38 PRO D O 1
ATOM 10510 N N . GLY D 2 14 ? 82.680 -36.481 59.400 1.00 36.46 39 GLY D N 1
ATOM 10511 C CA . GLY D 2 14 ? 82.127 -37.530 60.249 1.00 35.98 39 GLY D CA 1
ATOM 10512 C C . GLY D 2 14 ? 81.811 -37.158 61.689 1.00 35.89 39 GLY D C 1
ATOM 10513 O O . GLY D 2 14 ? 81.628 -38.037 62.530 1.00 36.22 39 GLY D O 1
ATOM 10514 N N . GLY D 2 15 ? 81.736 -35.861 61.979 1.00 35.51 40 GLY D N 1
ATOM 10515 C CA . GLY D 2 15 ? 81.446 -35.382 63.324 1.00 34.92 40 GLY D CA 1
ATOM 10516 C C . GLY D 2 15 ? 80.114 -35.847 63.892 1.00 34.43 40 GLY D C 1
ATOM 10517 O O . GLY D 2 15 ? 79.119 -35.952 63.163 1.00 34.30 40 GLY D O 1
ATOM 10518 N N . THR D 2 16 ? 80.098 -36.124 65.197 1.00 33.91 41 THR D N 1
ATOM 10519 C CA . THR D 2 16 ? 78.889 -36.577 65.888 1.00 33.74 41 THR D CA 1
ATOM 10520 C C . THR D 2 16 ? 78.540 -35.626 67.029 1.00 33.72 41 THR D C 1
ATOM 10521 O O . THR D 2 16 ? 77.444 -35.690 67.580 1.00 33.44 41 THR D O 1
ATOM 10525 N N . GLY D 2 17 ? 79.489 -34.751 67.372 1.00 33.59 42 GLY D N 1
ATOM 10526 C CA . GLY D 2 17 ? 79.348 -33.825 68.476 1.00 33.86 42 GLY D CA 1
ATOM 10527 C C . GLY D 2 17 ? 79.197 -32.393 68.011 1.00 33.47 42 GLY D C 1
ATOM 10528 O O . GLY D 2 17 ? 79.126 -32.130 66.814 1.00 33.02 42 GLY D O 1
ATOM 10529 N N . PHE D 2 18 ? 79.146 -31.475 68.973 1.00 33.68 43 PHE D N 1
ATOM 10530 C CA . PHE D 2 18 ? 79.028 -30.047 68.691 1.00 33.58 43 PHE D CA 1
ATOM 10531 C C . PHE D 2 18 ? 80.285 -29.545 67.993 1.00 33.18 43 PHE D C 1
ATOM 10532 O O . PHE D 2 18 ? 81.346 -30.166 68.074 1.00 33.03 43 PHE D O 1
ATOM 10540 N N . GLN D 2 19 ? 80.153 -28.437 67.279 1.00 32.86 44 GLN D N 1
ATOM 10541 C CA . GLN D 2 19 ? 81.316 -27.699 66.804 1.00 32.78 44 GLN D CA 1
ATOM 10542 C C . GLN D 2 19 ? 82.087 -27.229 68.046 1.00 32.96 44 GLN D C 1
ATOM 10543 O O . GLN D 2 19 ? 81.498 -27.138 69.135 1.00 33.16 44 GLN D O 1
ATOM 10549 N N . PRO D 2 20 ? 83.395 -26.965 67.924 1.00 33.17 45 PRO D N 1
ATOM 10550 C CA . PRO D 2 20 ? 84.179 -26.494 69.082 1.00 33.10 45 PRO D CA 1
ATOM 10551 C C . PRO D 2 20 ? 83.572 -25.249 69.750 1.00 33.02 45 PRO D C 1
ATOM 10552 O O . PRO D 2 20 ? 83.044 -24.372 69.072 1.00 32.78 45 PRO D O 1
ATOM 10556 N N . SER D 2 21 ? 83.624 -25.187 71.073 1.00 32.76 46 SER D N 1
ATOM 10557 C CA . SER D 2 21 ? 83.214 -23.983 71.790 1.00 33.03 46 SER D CA 1
ATOM 10558 C C . SER D 2 21 ? 84.293 -22.876 71.710 1.00 32.98 46 SER D C 1
ATOM 10559 O O . SER D 2 21 ? 85.482 -23.150 71.843 1.00 32.16 46 SER D O 1
ATOM 10562 N N . ALA D 2 22 ? 83.858 -21.636 71.504 1.00 33.20 47 ALA D N 1
ATOM 10563 C CA . ALA D 2 22 ? 84.740 -20.474 71.582 1.00 34.03 47 ALA D CA 1
ATOM 10564 C C . ALA D 2 22 ? 84.142 -19.326 72.421 1.00 34.46 47 ALA D C 1
ATOM 10565 O O . ALA D 2 22 ? 84.629 -18.204 72.376 1.00 34.64 47 ALA D O 1
ATOM 10567 N N . SER D 2 23 ? 83.093 -19.618 73.180 1.00 35.02 48 SER D N 1
ATOM 10568 C CA . SER D 2 23 ? 82.496 -18.659 74.117 1.00 35.52 48 SER D CA 1
ATOM 10569 C C . SER D 2 23 ? 82.013 -19.389 75.388 1.00 36.10 48 SER D C 1
ATOM 10570 O O . SER D 2 23 ? 81.835 -20.615 75.364 1.00 35.86 48 SER D O 1
ATOM 10573 N N . PRO D 2 24 ? 81.828 -18.661 76.497 1.00 36.90 49 PRO D N 1
ATOM 10574 C CA . PRO D 2 24 ? 81.265 -19.261 77.724 1.00 36.99 49 PRO D CA 1
ATOM 10575 C C . PRO D 2 24 ? 79.829 -19.788 77.540 1.00 36.99 49 PRO D C 1
ATOM 10576 O O . PRO D 2 24 ? 79.487 -20.852 78.072 1.00 36.71 49 PRO D O 1
ATOM 10580 N N . VAL D 2 25 ? 79.008 -19.072 76.776 1.00 37.03 50 VAL D N 1
ATOM 10581 C CA . VAL D 2 25 ? 77.674 -19.563 76.453 1.00 36.73 50 VAL D CA 1
ATOM 10582 C C . VAL D 2 25 ? 77.749 -20.917 75.714 1.00 36.48 50 VAL D C 1
ATOM 10583 O O . VAL D 2 25 ? 77.057 -21.866 76.087 1.00 36.67 50 VAL D O 1
ATOM 10587 N N . ALA D 2 26 ? 78.603 -21.015 74.701 1.00 35.78 51 ALA D N 1
ATOM 10588 C CA . ALA D 2 26 ? 78.742 -22.267 73.948 1.00 35.88 51 ALA D CA 1
ATOM 10589 C C . ALA D 2 26 ? 79.174 -23.410 74.865 1.00 36.08 51 ALA D C 1
ATOM 10590 O O . ALA D 2 26 ? 78.662 -24.526 74.788 1.00 35.60 51 ALA D O 1
ATOM 10592 N N . THR D 2 27 ? 80.108 -23.105 75.753 1.00 36.41 52 THR D N 1
ATOM 10593 C CA . THR D 2 27 ? 80.565 -24.051 76.765 1.00 37.03 52 THR D CA 1
ATOM 10594 C C . THR D 2 27 ? 79.407 -24.557 77.645 1.00 36.73 52 THR D C 1
ATOM 10595 O O . THR D 2 27 ? 79.317 -25.748 77.925 1.00 37.18 52 THR D O 1
ATOM 10599 N N . GLN D 2 28 ? 78.524 -23.649 78.048 1.00 36.67 53 GLN D N 1
ATOM 10600 C CA . GLN D 2 28 ? 77.347 -23.993 78.842 1.00 37.49 53 GLN D CA 1
ATOM 10601 C C . GLN D 2 28 ? 76.309 -24.835 78.094 1.00 37.43 53 GLN D C 1
ATOM 10602 O O . GLN D 2 28 ? 75.651 -25.668 78.717 1.00 37.31 53 GLN D O 1
ATOM 10608 N N . ILE D 2 29 ? 76.151 -24.603 76.781 1.00 37.53 54 ILE D N 1
ATOM 10609 C CA . ILE D 2 29 ? 75.295 -25.445 75.928 1.00 37.16 54 ILE D CA 1
ATOM 10610 C C . ILE D 2 29 ? 75.839 -26.863 75.932 1.00 37.39 54 ILE D C 1
ATOM 10611 O O . ILE D 2 29 ? 75.095 -27.817 76.169 1.00 37.40 54 ILE D O 1
ATOM 10616 N N . HIS D 2 30 ? 77.139 -26.997 75.671 1.00 37.55 55 HIS D N 1
ATOM 10617 C CA . HIS D 2 30 ? 77.779 -28.310 75.620 1.00 37.91 55 HIS D CA 1
ATOM 10618 C C . HIS D 2 30 ? 77.573 -29.076 76.922 1.00 38.40 55 HIS D C 1
ATOM 10619 O O . HIS D 2 30 ? 77.232 -30.264 76.901 1.00 38.06 55 HIS D O 1
ATOM 10626 N N . TRP D 2 31 ? 77.753 -28.384 78.048 1.00 38.22 56 TRP D N 1
ATOM 10627 C CA . TRP D 2 31 ? 77.644 -29.043 79.341 1.00 38.70 56 TRP D CA 1
ATOM 10628 C C . TRP D 2 31 ? 76.196 -29.417 79.668 1.00 37.60 56 TRP D C 1
ATOM 10629 O O . TRP D 2 31 ? 75.931 -30.542 80.102 1.00 37.56 56 TRP D O 1
ATOM 10640 N N . LEU D 2 32 ? 75.272 -28.485 79.455 1.00 36.42 57 LEU D N 1
ATOM 10641 C CA . LEU D 2 32 ? 73.869 -28.752 79.693 1.00 36.26 57 LEU D CA 1
ATOM 10642 C C . LEU D 2 32 ? 73.350 -29.870 78.780 1.00 36.48 57 LEU D C 1
ATOM 10643 O O . LEU D 2 32 ? 72.654 -30.773 79.240 1.00 36.84 57 LEU D O 1
ATOM 10648 N N . ASP D 2 33 ? 73.719 -29.837 77.500 1.00 36.27 58 ASP D N 1
ATOM 10649 C CA . ASP D 2 33 ? 73.317 -30.894 76.574 1.00 35.99 58 ASP D CA 1
ATOM 10650 C C . ASP D 2 33 ? 73.899 -32.252 76.972 1.00 36.37 58 ASP D C 1
ATOM 10651 O O . ASP D 2 33 ? 73.231 -33.289 76.834 1.00 36.14 58 ASP D O 1
ATOM 10656 N N . GLY D 2 34 ? 75.146 -32.240 77.442 1.00 36.45 59 GLY D N 1
ATOM 10657 C CA . GLY D 2 34 ? 75.828 -33.454 77.866 1.00 37.81 59 GLY D CA 1
ATOM 10658 C C . GLY D 2 34 ? 75.173 -34.078 79.087 1.00 38.82 59 GLY D C 1
ATOM 10659 O O . GLY D 2 34 ? 75.087 -35.310 79.205 1.00 39.37 59 GLY D O 1
ATOM 10660 N N . PHE D 2 35 ? 74.706 -33.207 79.980 1.00 39.26 60 PHE D N 1
ATOM 10661 C CA . PHE D 2 35 ? 74.007 -33.573 81.203 1.00 40.05 60 PHE D CA 1
ATOM 10662 C C . PHE D 2 35 ? 72.649 -34.201 80.859 1.00 40.21 60 PHE D C 1
ATOM 10663 O O . PHE D 2 35 ? 72.319 -35.284 81.360 1.00 40.21 60 PHE D O 1
ATOM 10671 N N . ILE D 2 36 ? 71.877 -33.546 79.985 1.00 40.23 61 ILE D N 1
ATOM 10672 C CA . ILE D 2 36 ? 70.601 -34.108 79.530 1.00 39.81 61 ILE D CA 1
ATOM 10673 C C . ILE D 2 36 ? 70.796 -35.438 78.824 1.00 39.83 61 ILE D C 1
ATOM 10674 O O . ILE D 2 36 ? 70.007 -36.367 79.027 1.00 40.27 61 ILE D O 1
ATOM 10679 N N . LEU D 2 37 ? 71.836 -35.528 77.997 1.00 39.48 62 LEU D N 1
ATOM 10680 C CA . LEU D 2 37 ? 72.068 -36.713 77.169 1.00 39.33 62 LEU D CA 1
ATOM 10681 C C . LEU D 2 37 ? 72.262 -37.960 78.027 1.00 39.79 62 LEU D C 1
ATOM 10682 O O . LEU D 2 37 ? 71.689 -39.006 77.738 1.00 39.73 62 LEU D O 1
ATOM 10687 N N . VAL D 2 38 ? 73.073 -37.833 79.073 1.00 39.73 63 VAL D N 1
ATOM 10688 C CA . VAL D 2 38 ? 73.284 -38.915 80.036 1.00 39.30 63 VAL D CA 1
ATOM 10689 C C . VAL D 2 38 ? 71.933 -39.379 80.593 1.00 39.05 63 VAL D C 1
ATOM 10690 O O . VAL D 2 38 ? 71.614 -40.572 80.544 1.00 39.16 63 VAL D O 1
ATOM 10694 N N . ILE D 2 39 ? 71.135 -38.418 81.055 1.00 38.47 64 ILE D N 1
ATOM 10695 C CA . ILE D 2 39 ? 69.810 -38.671 81.589 1.00 38.28 64 ILE D CA 1
ATOM 10696 C C . ILE D 2 39 ? 68.875 -39.358 80.584 1.00 38.43 64 ILE D C 1
ATOM 10697 O O . ILE D 2 39 ? 68.283 -40.398 80.898 1.00 38.07 64 ILE D O 1
ATOM 10702 N N . ILE D 2 40 ? 68.736 -38.791 79.379 1.00 38.02 65 ILE D N 1
ATOM 10703 C CA . ILE D 2 40 ? 67.813 -39.368 78.403 1.00 37.50 65 ILE D CA 1
ATOM 10704 C C . ILE D 2 40 ? 68.325 -40.687 77.837 1.00 38.10 65 ILE D C 1
ATOM 10705 O O . ILE D 2 40 ? 67.525 -41.557 77.529 1.00 37.90 65 ILE D O 1
ATOM 10710 N N . ALA D 2 41 ? 69.643 -40.851 77.721 1.00 38.70 66 ALA D N 1
ATOM 10711 C CA . ALA D 2 41 ? 70.195 -42.158 77.341 1.00 39.99 66 ALA D CA 1
ATOM 10712 C C . ALA D 2 41 ? 69.869 -43.193 78.418 1.00 40.77 66 ALA D C 1
ATOM 10713 O O . ALA D 2 41 ? 69.461 -44.300 78.096 1.00 40.81 66 ALA D O 1
ATOM 10715 N N . ALA D 2 42 ? 70.010 -42.805 79.688 1.00 41.57 67 ALA D N 1
ATOM 10716 C CA . ALA D 2 42 ? 69.656 -43.681 80.809 1.00 42.55 67 ALA D CA 1
ATOM 10717 C C . ALA D 2 42 ? 68.180 -44.096 80.737 1.00 42.81 67 ALA D C 1
ATOM 10718 O O . ALA D 2 42 ? 67.876 -45.293 80.793 1.00 43.18 67 ALA D O 1
ATOM 10720 N N . ILE D 2 43 ? 67.292 -43.108 80.571 1.00 43.11 68 ILE D N 1
ATOM 10721 C CA . ILE D 2 43 ? 65.858 -43.336 80.394 1.00 43.06 68 ILE D CA 1
ATOM 10722 C C . ILE D 2 43 ? 65.576 -44.316 79.256 1.00 42.96 68 ILE D C 1
ATOM 10723 O O . ILE D 2 43 ? 64.811 -45.268 79.445 1.00 43.03 68 ILE D O 1
ATOM 10728 N N . THR D 2 44 ? 66.176 -44.106 78.082 1.00 42.86 69 THR D N 1
ATOM 10729 C CA . THR D 2 44 ? 65.839 -44.990 76.960 1.00 42.75 69 THR D CA 1
ATOM 10730 C C . THR D 2 44 ? 66.486 -46.377 76.992 1.00 43.17 69 THR D C 1
ATOM 10731 O O . THR D 2 44 ? 65.903 -47.334 76.473 1.00 43.26 69 THR D O 1
ATOM 10735 N N . ILE D 2 45 ? 67.669 -46.484 77.595 1.00 43.38 70 ILE D N 1
ATOM 10736 C CA . ILE D 2 45 ? 68.267 -47.791 77.897 1.00 43.95 70 ILE D CA 1
ATOM 10737 C C . ILE D 2 45 ? 67.307 -48.590 78.790 1.00 44.00 70 ILE D C 1
ATOM 10738 O O . ILE D 2 45 ? 66.974 -49.743 78.488 1.00 44.16 70 ILE D O 1
ATOM 10743 N N . PHE D 2 46 ? 66.880 -47.960 79.883 1.00 44.13 71 PHE D N 1
ATOM 10744 C CA . PHE D 2 46 ? 65.927 -48.525 80.836 1.00 44.52 71 PHE D CA 1
ATOM 10745 C C . PHE D 2 46 ? 64.660 -49.058 80.148 1.00 44.43 71 PHE D C 1
ATOM 10746 O O . PHE D 2 46 ? 64.300 -50.226 80.325 1.00 44.86 71 PHE D O 1
ATOM 10754 N N . VAL D 2 47 ? 64.011 -48.209 79.349 1.00 44.27 72 VAL D N 1
ATOM 10755 C CA . VAL D 2 47 ? 62.789 -48.574 78.628 1.00 43.70 72 VAL D CA 1
ATOM 10756 C C . VAL D 2 47 ? 63.041 -49.747 77.694 1.00 43.86 72 VAL D C 1
ATOM 10757 O O . VAL D 2 47 ? 62.272 -50.719 77.675 1.00 43.82 72 VAL D O 1
ATOM 10761 N N . THR D 2 48 ? 64.141 -49.669 76.953 1.00 44.01 73 THR D N 1
ATOM 10762 C CA . THR D 2 48 ? 64.517 -50.707 76.000 1.00 44.40 73 THR D CA 1
ATOM 10763 C C . THR D 2 48 ? 64.796 -52.058 76.673 1.00 44.63 73 THR D C 1
ATOM 10764 O O . THR D 2 48 ? 64.366 -53.095 76.170 1.00 44.62 73 THR D O 1
ATOM 10768 N N . LEU D 2 49 ? 65.501 -52.043 77.805 1.00 44.77 74 LEU D N 1
ATOM 10769 C CA . LEU D 2 49 ? 65.851 -53.290 78.486 1.00 44.87 74 LEU D CA 1
ATOM 10770 C C . LEU D 2 49 ? 64.628 -53.937 79.151 1.00 44.93 74 LEU D C 1
ATOM 10771 O O . LEU D 2 49 ? 64.468 -55.156 79.092 1.00 45.56 74 LEU D O 1
ATOM 10776 N N . LEU D 2 50 ? 63.768 -53.112 79.745 1.00 44.79 75 LEU D N 1
ATOM 10777 C CA . LEU D 2 50 ? 62.463 -53.541 80.241 1.00 44.82 75 LEU D CA 1
ATOM 10778 C C . LEU D 2 50 ? 61.606 -54.215 79.161 1.00 45.03 75 LEU D C 1
ATOM 10779 O O . LEU D 2 50 ? 60.933 -55.208 79.450 1.00 45.27 75 LEU D O 1
ATOM 10784 N N . ILE D 2 51 ? 61.624 -53.681 77.934 1.00 44.63 76 ILE D N 1
ATOM 10785 C CA . ILE D 2 51 ? 60.872 -54.279 76.826 1.00 44.20 76 ILE D CA 1
ATOM 10786 C C . ILE D 2 51 ? 61.496 -55.598 76.397 1.00 44.36 76 ILE D C 1
ATOM 10787 O O . ILE D 2 51 ? 60.790 -56.596 76.232 1.00 43.84 76 ILE D O 1
ATOM 10792 N N . LEU D 2 52 ? 62.812 -55.601 76.203 1.00 44.24 77 LEU D N 1
ATOM 10793 C CA . LEU D 2 52 ? 63.502 -56.809 75.763 1.00 44.98 77 LEU D CA 1
ATOM 10794 C C . LEU D 2 52 ? 63.427 -57.926 76.811 1.00 45.11 77 LEU D C 1
ATOM 10795 O O . LEU D 2 52 ? 63.301 -59.090 76.455 1.00 45.82 77 LEU D O 1
ATOM 10800 N N . TYR D 2 53 ? 63.489 -57.567 78.090 1.00 45.34 78 TYR D N 1
ATOM 10801 C CA . TYR D 2 53 ? 63.361 -58.545 79.163 1.00 45.59 78 TYR D CA 1
ATOM 10802 C C . TYR D 2 53 ? 61.953 -59.135 79.200 1.00 45.62 78 TYR D C 1
ATOM 10803 O O . TYR D 2 53 ? 61.806 -60.354 79.186 1.00 45.72 78 TYR D O 1
ATOM 10812 N N . ALA D 2 54 ? 60.929 -58.274 79.231 1.00 45.55 79 ALA D N 1
ATOM 10813 C CA . ALA D 2 54 ? 59.526 -58.708 79.222 1.00 45.49 79 ALA D CA 1
ATOM 10814 C C . ALA D 2 54 ? 59.231 -59.663 78.073 1.00 45.84 79 ALA D C 1
ATOM 10815 O O . ALA D 2 54 ? 58.526 -60.668 78.250 1.00 46.02 79 ALA D O 1
ATOM 10817 N N . VAL D 2 55 ? 59.787 -59.362 76.905 1.00 45.42 80 VAL D N 1
ATOM 10818 C CA . VAL D 2 55 ? 59.579 -60.188 75.725 1.00 45.91 80 VAL D CA 1
ATOM 10819 C C . VAL D 2 55 ? 60.262 -61.555 75.885 1.00 46.47 80 VAL D C 1
ATOM 10820 O O . VAL D 2 55 ? 59.710 -62.590 75.492 1.00 46.80 80 VAL D O 1
ATOM 10824 N N . TRP D 2 56 ? 61.452 -61.549 76.473 1.00 46.80 81 TRP D N 1
ATOM 10825 C CA . TRP D 2 56 ? 62.169 -62.782 76.778 1.00 47.34 81 TRP D CA 1
ATOM 10826 C C . TRP D 2 56 ? 61.450 -63.591 77.880 1.00 47.29 81 TRP D C 1
ATOM 10827 O O . TRP D 2 56 ? 61.088 -64.748 77.660 1.00 47.41 81 TRP D O 1
ATOM 10838 N N . ARG D 2 57 ? 61.229 -62.957 79.033 1.00 47.10 82 ARG D N 1
ATOM 10839 C CA . ARG D 2 57 ? 60.659 -63.588 80.220 1.00 47.59 82 ARG D CA 1
ATOM 10840 C C . ARG D 2 57 ? 59.219 -64.074 80.040 1.00 47.80 82 ARG D C 1
ATOM 10841 O O . ARG D 2 57 ? 58.850 -65.159 80.524 1.00 48.23 82 ARG D O 1
ATOM 10849 N N . PHE D 2 58 ? 58.408 -63.274 79.353 1.00 47.35 83 PHE D N 1
ATOM 10850 C CA . PHE D 2 58 ? 56.989 -63.569 79.211 1.00 46.98 83 PHE D CA 1
ATOM 10851 C C . PHE D 2 58 ? 56.562 -63.962 77.790 1.00 46.89 83 PHE D C 1
ATOM 10852 O O . PHE D 2 58 ? 55.387 -63.847 77.432 1.00 46.96 83 PHE D O 1
ATOM 10860 N N . HIS D 2 59 ? 57.511 -64.441 76.990 1.00 47.13 84 HIS D N 1
ATOM 10861 C CA . HIS D 2 59 ? 57.176 -65.007 75.686 1.00 47.91 84 HIS D CA 1
ATOM 10862 C C . HIS D 2 59 ? 56.203 -66.183 75.878 1.00 48.33 84 HIS D C 1
ATOM 10863 O O . HIS D 2 59 ? 56.262 -66.883 76.903 1.00 48.02 84 HIS D O 1
ATOM 10870 N N . GLU D 2 60 ? 55.324 -66.387 74.895 1.00 48.69 85 GLU D N 1
ATOM 10871 C CA . GLU D 2 60 ? 54.258 -67.394 74.981 1.00 49.44 85 GLU D CA 1
ATOM 10872 C C . GLU D 2 60 ? 54.758 -68.814 75.291 1.00 49.51 85 GLU D C 1
ATOM 10873 O O . GLU D 2 60 ? 54.086 -69.559 75.996 1.00 49.77 85 GLU D O 1
ATOM 10879 N N . LYS D 2 61 ? 55.939 -69.166 74.791 1.00 49.62 86 LYS D N 1
ATOM 10880 C CA . LYS D 2 61 ? 56.528 -70.489 75.028 1.00 49.66 86 LYS D CA 1
ATOM 10881 C C . LYS D 2 61 ? 57.100 -70.692 76.439 1.00 49.81 86 LYS D C 1
ATOM 10882 O O . LYS D 2 61 ? 57.125 -71.810 76.931 1.00 50.43 86 LYS D O 1
ATOM 10888 N N . ARG D 2 62 ? 57.566 -69.626 77.078 1.00 49.94 87 ARG D N 1
ATOM 10889 C CA . ARG D 2 62 ? 58.106 -69.709 78.435 1.00 49.82 87 ARG D CA 1
ATOM 10890 C C . ARG D 2 62 ? 57.039 -69.476 79.491 1.00 49.65 87 ARG D C 1
ATOM 10891 O O . ARG D 2 62 ? 57.101 -70.039 80.592 1.00 49.82 87 ARG D O 1
ATOM 10899 N N . ASN D 2 63 ? 56.092 -68.604 79.166 1.00 49.50 88 ASN D N 1
ATOM 10900 C CA . ASN D 2 63 ? 54.994 -68.245 80.058 1.00 49.12 88 ASN D CA 1
ATOM 10901 C C . ASN D 2 63 ? 53.703 -68.551 79.311 1.00 48.81 88 ASN D C 1
ATOM 10902 O O . ASN D 2 63 ? 53.367 -67.884 78.320 1.00 49.25 88 ASN D O 1
ATOM 10907 N N . LYS D 2 64 ? 52.998 -69.586 79.756 1.00 47.91 89 LYS D N 1
ATOM 10908 C CA . LYS D 2 64 ? 51.863 -70.084 78.988 1.00 47.13 89 LYS D CA 1
ATOM 10909 C C . LYS D 2 64 ? 50.568 -69.453 79.477 1.00 45.88 89 LYS D C 1
ATOM 10910 O O . LYS D 2 64 ? 49.599 -69.329 78.712 1.00 45.50 89 LYS D O 1
ATOM 10916 N N . VAL D 2 65 ? 50.588 -69.020 80.737 1.00 44.26 90 VAL D N 1
ATOM 10917 C CA . VAL D 2 65 ? 49.431 -68.444 81.404 1.00 43.47 90 VAL D CA 1
ATOM 10918 C C . VAL D 2 65 ? 49.686 -66.975 81.775 1.00 43.68 90 VAL D C 1
ATOM 10919 O O . VAL D 2 65 ? 50.547 -66.686 82.602 1.00 43.55 90 VAL D O 1
ATOM 10923 N N . PRO D 2 66 ? 48.946 -66.049 81.153 1.00 43.95 91 PRO D N 1
ATOM 10924 C CA . PRO D 2 66 ? 49.087 -64.617 81.453 1.00 43.64 91 PRO D CA 1
ATOM 10925 C C . PRO D 2 66 ? 48.431 -64.222 82.758 1.00 43.52 91 PRO D C 1
ATOM 10926 O O . PRO D 2 66 ? 47.379 -64.768 83.091 1.00 43.29 91 PRO D O 1
ATOM 10930 N N . ALA D 2 67 ? 49.034 -63.272 83.471 1.00 43.51 92 ALA D N 1
ATOM 10931 C CA . ALA D 2 67 ? 48.419 -62.694 84.661 1.00 43.77 92 ALA D CA 1
ATOM 10932 C C . ALA D 2 67 ? 47.239 -61.804 84.270 1.00 44.46 92 ALA D C 1
ATOM 10933 O O . ALA D 2 67 ? 46.965 -61.619 83.071 1.00 44.60 92 ALA D O 1
ATOM 10935 N N . ARG D 2 68 ? 46.535 -61.268 85.267 1.00 45.40 93 ARG D N 1
ATOM 10936 C CA . ARG D 2 68 ? 45.313 -60.497 85.033 1.00 46.77 93 ARG D CA 1
ATOM 10937 C C . ARG D 2 68 ? 45.331 -59.126 85.708 1.00 47.00 93 ARG D C 1
ATOM 10938 O O . ARG D 2 68 ? 44.372 -58.356 85.584 1.00 47.37 93 ARG D O 1
ATOM 10946 N N . PHE D 2 69 ? 46.414 -58.814 86.417 1.00 47.54 94 PHE D N 1
ATOM 10947 C CA . PHE D 2 69 ? 46.526 -57.530 87.121 1.00 48.21 94 PHE D CA 1
ATOM 10948 C C . PHE D 2 69 ? 46.438 -56.301 86.182 1.00 48.74 94 PHE D C 1
ATOM 10949 O O . PHE D 2 69 ? 46.846 -56.368 85.013 1.00 48.21 94 PHE D O 1
ATOM 10957 N N . THR D 2 70 ? 45.873 -55.209 86.698 1.00 49.24 95 THR D N 1
ATOM 10958 C CA . THR D 2 70 ? 45.750 -53.946 85.957 1.00 50.33 95 THR D CA 1
ATOM 10959 C C . THR D 2 70 ? 46.109 -52.735 86.820 1.00 50.90 95 THR D C 1
ATOM 10960 O O . THR D 2 70 ? 45.981 -51.587 86.373 1.00 51.14 95 THR D O 1
ATOM 10964 N N . HIS D 2 71 ? 46.535 -52.996 88.055 1.00 51.65 96 HIS D N 1
ATOM 10965 C CA . HIS D 2 71 ? 46.933 -51.950 89.000 1.00 52.38 96 HIS D CA 1
ATOM 10966 C C . HIS D 2 71 ? 48.175 -52.384 89.764 1.00 52.83 96 HIS D C 1
ATOM 10967 O O . HIS D 2 71 ? 48.479 -53.583 89.851 1.00 53.16 96 HIS D O 1
ATOM 10974 N N . ASN D 2 72 ? 48.896 -51.392 90.289 1.00 53.28 97 ASN D N 1
ATOM 10975 C CA . ASN D 2 72 ? 50.022 -51.577 91.204 1.00 53.73 97 ASN D CA 1
ATOM 10976 C C . ASN D 2 72 ? 50.401 -50.206 91.748 1.00 54.34 97 ASN D C 1
ATOM 10977 O O . ASN D 2 72 ? 51.342 -49.569 91.256 1.00 54.66 97 ASN D O 1
ATOM 10982 N N . SER D 2 73 ? 49.646 -49.761 92.752 1.00 54.78 98 SER D N 1
ATOM 10983 C CA . SER D 2 73 ? 49.759 -48.418 93.332 1.00 55.18 98 SER D CA 1
ATOM 10984 C C . SER D 2 73 ? 51.189 -47.885 93.583 1.00 55.22 98 SER D C 1
ATOM 10985 O O . SER D 2 73 ? 51.540 -46.842 93.033 1.00 55.40 98 SER D O 1
ATOM 10988 N N . PRO D 2 74 ? 52.008 -48.578 94.385 1.00 55.30 99 PRO D N 1
ATOM 10989 C CA . PRO D 2 74 ? 53.390 -48.134 94.638 1.00 55.18 99 PRO D CA 1
ATOM 10990 C C . PRO D 2 74 ? 54.196 -47.852 93.361 1.00 55.10 99 PRO D C 1
ATOM 10991 O O . PRO D 2 74 ? 55.144 -47.057 93.392 1.00 55.39 99 PRO D O 1
ATOM 10995 N N . LEU D 2 75 ? 53.826 -48.503 92.261 1.00 54.56 100 LEU D N 1
ATOM 10996 C CA . LEU D 2 75 ? 54.572 -48.409 91.013 1.00 53.91 100 LEU D CA 1
ATOM 10997 C C . LEU D 2 75 ? 54.029 -47.262 90.157 1.00 53.52 100 LEU D C 1
ATOM 10998 O O . LEU D 2 75 ? 54.799 -46.502 89.571 1.00 53.37 100 LEU D O 1
ATOM 11003 N N . GLU D 2 76 ? 52.705 -47.134 90.120 1.00 52.98 101 GLU D N 1
ATOM 11004 C CA . GLU D 2 76 ? 52.035 -46.051 89.407 1.00 52.70 101 GLU D CA 1
ATOM 11005 C C . GLU D 2 76 ? 52.374 -44.691 90.015 1.00 52.53 101 GLU D C 1
ATOM 11006 O O . GLU D 2 76 ? 52.382 -43.670 89.312 1.00 52.80 101 GLU D O 1
ATOM 11012 N N . ILE D 2 77 ? 52.658 -44.689 91.317 1.00 51.84 102 ILE D N 1
ATOM 11013 C CA . ILE D 2 77 ? 53.025 -43.471 92.041 1.00 51.33 102 ILE D CA 1
ATOM 11014 C C . ILE D 2 77 ? 54.494 -43.130 91.819 1.00 50.64 102 ILE D C 1
ATOM 11015 O O . ILE D 2 77 ? 54.837 -41.962 91.652 1.00 50.69 102 ILE D O 1
ATOM 11020 N N . ALA D 2 78 ? 55.354 -44.148 91.828 1.00 49.72 103 ALA D N 1
ATOM 11021 C CA . ALA D 2 78 ? 56.780 -43.957 91.598 1.00 49.15 103 ALA D CA 1
ATOM 11022 C C . ALA D 2 78 ? 57.061 -43.508 90.159 1.00 49.14 103 ALA D C 1
ATOM 11023 O O . ALA D 2 78 ? 57.970 -42.715 89.915 1.00 48.89 103 ALA D O 1
ATOM 11025 N N . TRP D 2 79 ? 56.286 -44.028 89.210 1.00 48.82 104 TRP D N 1
ATOM 11026 C CA . TRP D 2 79 ? 56.515 -43.717 87.803 1.00 48.30 104 TRP D CA 1
ATOM 11027 C C . TRP D 2 79 ? 55.810 -42.430 87.344 1.00 48.73 104 TRP D C 1
ATOM 11028 O O . TRP D 2 79 ? 55.778 -42.121 86.147 1.00 48.75 104 TRP D O 1
ATOM 11039 N N . THR D 2 80 ? 55.242 -41.705 88.310 1.00 49.19 105 THR D N 1
ATOM 11040 C CA . THR D 2 80 ? 54.722 -40.349 88.105 1.00 49.66 105 THR D CA 1
ATOM 11041 C C . THR D 2 80 ? 55.689 -39.364 88.758 1.00 49.69 105 THR D C 1
ATOM 11042 O O . THR D 2 80 ? 56.039 -38.341 88.170 1.00 49.89 105 THR D O 1
ATOM 11046 N N . ILE D 2 81 ? 56.147 -39.720 89.959 1.00 49.76 106 ILE D N 1
ATOM 11047 C CA . ILE D 2 81 ? 57.058 -38.899 90.761 1.00 49.44 106 ILE D CA 1
ATOM 11048 C C . ILE D 2 81 ? 58.489 -38.854 90.198 1.00 48.86 106 ILE D C 1
ATOM 11049 O O . ILE D 2 81 ? 59.062 -37.769 90.084 1.00 49.35 106 ILE D O 1
ATOM 11054 N N . VAL D 2 82 ? 59.071 -40.010 89.862 1.00 47.98 107 VAL D N 1
ATOM 11055 C CA . VAL D 2 82 ? 60.441 -40.039 89.329 1.00 47.50 107 VAL D CA 1
ATOM 11056 C C . VAL D 2 82 ? 60.597 -39.115 88.094 1.00 47.18 107 VAL D C 1
ATOM 11057 O O . VAL D 2 82 ? 61.498 -38.277 88.081 1.00 47.26 107 VAL D O 1
ATOM 11061 N N . PRO D 2 83 ? 59.737 -39.249 87.076 1.00 46.61 108 PRO D N 1
ATOM 11062 C CA . PRO D 2 83 ? 59.745 -38.300 85.953 1.00 46.35 108 PRO D CA 1
ATOM 11063 C C . PRO D 2 83 ? 59.677 -36.844 86.415 1.00 45.82 108 PRO D C 1
ATOM 11064 O O . PRO D 2 83 ? 60.553 -36.073 86.010 1.00 45.60 108 PRO D O 1
ATOM 11068 N N . ILE D 2 84 ? 58.700 -36.490 87.255 1.00 45.69 109 ILE D N 1
ATOM 11069 C CA . ILE D 2 84 ? 58.552 -35.108 87.743 1.00 45.58 109 ILE D CA 1
ATOM 11070 C C . ILE D 2 84 ? 59.878 -34.568 88.276 1.00 45.76 109 ILE D C 1
ATOM 11071 O O . ILE D 2 84 ? 60.281 -33.448 87.940 1.00 45.84 109 ILE D O 1
ATOM 11076 N N . VAL D 2 85 ? 60.548 -35.380 89.091 1.00 45.38 110 VAL D N 1
ATOM 11077 C CA . VAL D 2 85 ? 61.812 -35.004 89.721 1.00 45.61 110 VAL D CA 1
ATOM 11078 C C . VAL D 2 85 ? 62.976 -34.903 88.725 1.00 45.33 110 VAL D C 1
ATOM 11079 O O . VAL D 2 85 ? 63.785 -33.973 88.817 1.00 45.12 110 VAL D O 1
ATOM 11083 N N . ILE D 2 86 ? 63.064 -35.848 87.786 1.00 45.26 111 ILE D N 1
ATOM 11084 C CA . ILE D 2 86 ? 64.050 -35.755 86.707 1.00 45.11 111 ILE D CA 1
ATOM 11085 C C . ILE D 2 86 ? 63.926 -34.378 86.048 1.00 44.83 111 ILE D C 1
ATOM 11086 O O . ILE D 2 86 ? 64.910 -33.644 85.930 1.00 44.90 111 ILE D O 1
ATOM 11091 N N . LEU D 2 87 ? 62.705 -34.036 85.650 1.00 44.29 112 LEU D N 1
ATOM 11092 C CA . LEU D 2 87 ? 62.430 -32.791 84.942 1.00 43.92 112 LEU D CA 1
ATOM 11093 C C . LEU D 2 87 ? 62.676 -31.551 85.788 1.00 43.88 112 LEU D C 1
ATOM 11094 O O . LEU D 2 87 ? 63.153 -30.530 85.279 1.00 43.43 112 LEU D O 1
ATOM 11099 N N . VAL D 2 88 ? 62.359 -31.631 87.079 1.00 43.80 113 VAL D N 1
ATOM 11100 C CA . VAL D 2 88 ? 62.586 -30.494 87.962 1.00 43.46 113 VAL D CA 1
ATOM 11101 C C . VAL D 2 88 ? 64.086 -30.218 88.050 1.00 43.25 113 VAL D C 1
ATOM 11102 O O . VAL D 2 88 ? 64.506 -29.072 88.019 1.00 44.07 113 VAL D O 1
ATOM 11106 N N . ALA D 2 89 ? 64.880 -31.282 88.114 1.00 42.86 114 ALA D N 1
ATOM 11107 C CA . ALA D 2 89 ? 66.332 -31.192 88.146 1.00 42.56 114 ALA D CA 1
ATOM 11108 C C . ALA D 2 89 ? 66.936 -30.626 86.841 1.00 42.70 114 ALA D C 1
ATOM 11109 O O . ALA D 2 89 ? 67.827 -29.758 86.888 1.00 42.50 114 ALA D O 1
ATOM 11111 N N . ILE D 2 90 ? 66.473 -31.128 85.690 1.00 42.47 115 ILE D N 1
ATOM 11112 C CA . ILE D 2 90 ? 66.890 -30.585 84.395 1.00 42.23 115 ILE D CA 1
ATOM 11113 C C . ILE D 2 90 ? 66.582 -29.082 84.376 1.00 42.57 115 ILE D C 1
ATOM 11114 O O . ILE D 2 90 ? 67.475 -28.269 84.134 1.00 42.86 115 ILE D O 1
ATOM 11119 N N . GLY D 2 91 ? 65.333 -28.727 84.678 1.00 42.61 116 GLY D N 1
ATOM 11120 C CA . GLY D 2 91 ? 64.905 -27.343 84.772 1.00 43.22 116 GLY D CA 1
ATOM 11121 C C . GLY D 2 91 ? 65.812 -26.481 85.630 1.00 44.01 116 GLY D C 1
ATOM 11122 O O . GLY D 2 91 ? 66.112 -25.342 85.259 1.00 44.02 116 GLY D O 1
ATOM 11123 N N . ALA D 2 92 ? 66.248 -27.034 86.766 1.00 44.62 117 ALA D N 1
ATOM 11124 C CA . ALA D 2 92 ? 67.114 -26.341 87.729 1.00 45.05 117 ALA D CA 1
ATOM 11125 C C . ALA D 2 92 ? 68.502 -26.012 87.194 1.00 45.20 117 ALA D C 1
ATOM 11126 O O . ALA D 2 92 ? 69.084 -25.004 87.584 1.00 45.61 117 ALA D O 1
ATOM 11128 N N . PHE D 2 93 ? 69.050 -26.868 86.333 1.00 45.09 118 PHE D N 1
ATOM 11129 C CA . PHE D 2 93 ? 70.329 -26.561 85.690 1.00 44.95 118 PHE D CA 1
ATOM 11130 C C . PHE D 2 93 ? 70.136 -25.737 84.414 1.00 44.51 118 PHE D C 1
ATOM 11131 O O . PHE D 2 93 ? 71.012 -24.959 84.026 1.00 44.72 118 PHE D O 1
ATOM 11139 N N . SER D 2 94 ? 68.969 -25.900 83.797 1.00 44.09 119 SER D N 1
ATOM 11140 C CA . SER D 2 94 ? 68.646 -25.304 82.505 1.00 43.38 119 SER D CA 1
ATOM 11141 C C . SER D 2 94 ? 68.259 -23.823 82.543 1.00 43.23 119 SER D C 1
ATOM 11142 O O . SER D 2 94 ? 68.699 -23.052 81.685 1.00 42.61 119 SER D O 1
ATOM 11145 N N . LEU D 2 95 ? 67.434 -23.431 83.515 1.00 43.07 120 LEU D N 1
ATOM 11146 C CA . LEU D 2 95 ? 66.982 -22.046 83.625 1.00 43.21 120 LEU D CA 1
ATOM 11147 C C . LEU D 2 95 ? 68.101 -21.007 83.864 1.00 43.61 120 LEU D C 1
ATOM 11148 O O . LEU D 2 95 ? 68.062 -19.941 83.245 1.00 43.59 120 LEU D O 1
ATOM 11153 N N . PRO D 2 96 ? 69.075 -21.280 84.748 1.00 43.94 121 PRO D N 1
ATOM 11154 C CA . PRO D 2 96 ? 70.215 -20.363 84.918 1.00 43.89 121 PRO D CA 1
ATOM 11155 C C . PRO D 2 96 ? 70.965 -20.149 83.609 1.00 43.75 121 PRO D C 1
ATOM 11156 O O . PRO D 2 96 ? 71.321 -19.008 83.318 1.00 44.36 121 PRO D O 1
ATOM 11160 N N . VAL D 2 97 ? 71.175 -21.214 82.830 1.00 43.34 122 VAL D N 1
ATOM 11161 C CA . VAL D 2 97 ? 71.882 -21.114 81.549 1.00 42.56 122 VAL D CA 1
ATOM 11162 C C . VAL D 2 97 ? 71.095 -20.266 80.553 1.00 42.28 122 VAL D C 1
ATOM 11163 O O . VAL D 2 97 ? 71.680 -19.465 79.817 1.00 42.22 122 VAL D O 1
ATOM 11167 N N . LEU D 2 98 ? 69.772 -20.419 80.561 1.00 41.75 123 LEU D N 1
ATOM 11168 C CA . LEU D 2 98 ? 68.890 -19.619 79.715 1.00 41.56 123 LEU D CA 1
ATOM 11169 C C . LEU D 2 98 ? 68.928 -18.128 80.058 1.00 41.60 123 LEU D C 1
ATOM 11170 O O . LEU D 2 98 ? 68.843 -17.274 79.168 1.00 41.55 123 LEU D O 1
ATOM 11175 N N . PHE D 2 99 ? 69.036 -17.822 81.348 1.00 41.59 124 PHE D N 1
ATOM 11176 C CA . PHE D 2 99 ? 69.099 -16.440 81.799 1.00 41.55 124 PHE D CA 1
ATOM 11177 C C . PHE D 2 99 ? 70.418 -15.780 81.397 1.00 41.27 124 PHE D C 1
ATOM 11178 O O . PHE D 2 99 ? 70.423 -14.648 80.916 1.00 40.83 124 PHE D O 1
ATOM 11186 N N . ASN D 2 100 ? 71.525 -16.501 81.578 1.00 41.13 125 ASN D N 1
ATOM 11187 C CA . ASN D 2 100 ? 72.841 -16.018 81.177 1.00 41.76 125 ASN D CA 1
ATOM 11188 C C . ASN D 2 100 ? 72.883 -15.696 79.674 1.00 41.65 125 ASN D C 1
ATOM 11189 O O . ASN D 2 100 ? 73.461 -14.698 79.240 1.00 41.55 125 ASN D O 1
ATOM 11194 N N . GLN D 2 101 ? 72.227 -16.552 78.898 1.00 41.18 126 GLN D N 1
ATOM 11195 C CA . GLN D 2 101 ? 72.206 -16.477 77.450 1.00 40.33 126 GLN D CA 1
ATOM 11196 C C . GLN D 2 101 ? 71.465 -15.259 76.962 1.00 40.41 126 GLN D C 1
ATOM 11197 O O . GLN D 2 101 ? 71.920 -14.574 76.045 1.00 40.25 126 GLN D O 1
ATOM 11203 N N . GLN D 2 102 ? 70.319 -14.995 77.586 1.00 40.17 127 GLN D N 1
ATOM 11204 C CA . GLN D 2 102 ? 69.358 -14.022 77.078 1.00 40.46 127 GLN D CA 1
ATOM 11205 C C . GLN D 2 102 ? 69.448 -12.630 77.706 1.00 41.06 127 GLN D C 1
ATOM 11206 O O . GLN D 2 102 ? 68.894 -11.662 77.166 1.00 40.95 127 GLN D O 1
ATOM 11212 N N . GLU D 2 103 ? 70.136 -12.527 78.837 1.00 41.31 128 GLU D N 1
ATOM 11213 C CA . GLU D 2 103 ? 70.334 -11.228 79.478 1.00 42.26 128 GLU D CA 1
ATOM 11214 C C . GLU D 2 103 ? 71.550 -10.570 78.840 1.00 41.89 128 GLU D C 1
ATOM 11215 O O . GLU D 2 103 ? 72.660 -11.088 78.942 1.00 42.15 128 GLU D O 1
ATOM 11221 N N . ILE D 2 104 ? 71.332 -9.441 78.172 1.00 41.83 129 ILE D N 1
ATOM 11222 C CA . ILE D 2 104 ? 72.395 -8.797 77.405 1.00 41.97 129 ILE D CA 1
ATOM 11223 C C . ILE D 2 104 ? 73.257 -7.913 78.300 1.00 41.86 129 ILE D C 1
ATOM 11224 O O . ILE D 2 104 ? 72.753 -6.993 78.934 1.00 42.16 129 ILE D O 1
ATOM 11229 N N . PRO D 2 105 ? 74.556 -8.190 78.332 1.00 42.03 130 PRO D N 1
ATOM 11230 C CA . PRO D 2 105 ? 75.495 -7.397 79.130 1.00 42.18 130 PRO D CA 1
ATOM 11231 C C . PRO D 2 105 ? 75.894 -6.128 78.376 1.00 42.23 130 PRO D C 1
ATOM 11232 O O . PRO D 2 105 ? 75.522 -5.959 77.205 1.00 42.40 130 PRO D O 1
ATOM 11236 N N . GLU D 2 106 ? 76.626 -5.239 79.044 1.00 42.00 131 GLU D N 1
ATOM 11237 C CA . GLU D 2 106 ? 77.046 -3.994 78.418 1.00 41.15 131 GLU D CA 1
ATOM 11238 C C . GLU D 2 106 ? 78.047 -4.332 77.334 1.00 40.80 131 GLU D C 1
ATOM 11239 O O . GLU D 2 106 ? 78.971 -5.132 77.542 1.00 40.70 131 GLU D O 1
ATOM 11245 N N . ALA D 2 107 ? 77.825 -3.760 76.158 1.00 40.44 132 ALA D N 1
ATOM 11246 C CA . ALA D 2 107 ? 78.663 -4.033 75.007 1.00 40.31 132 ALA D CA 1
ATOM 11247 C C . ALA D 2 107 ? 80.012 -3.315 75.058 1.00 40.25 132 ALA D C 1
ATOM 11248 O O . ALA D 2 107 ? 80.075 -2.106 75.340 1.00 40.25 132 ALA D O 1
ATOM 11250 N N . ASP D 2 108 ? 81.075 -4.077 74.786 1.00 39.27 133 ASP D N 1
ATOM 11251 C CA . ASP D 2 108 ? 82.380 -3.528 74.440 1.00 38.88 133 ASP D CA 1
ATOM 11252 C C . ASP D 2 108 ? 82.369 -3.180 72.953 1.00 37.96 133 ASP D C 1
ATOM 11253 O O . ASP D 2 108 ? 82.949 -2.178 72.540 1.00 38.11 133 ASP D O 1
ATOM 11258 N N . VAL D 2 109 ? 81.727 -4.033 72.152 1.00 36.92 134 VAL D N 1
ATOM 11259 C CA . VAL D 2 109 ? 81.666 -3.875 70.694 1.00 35.50 134 VAL D CA 1
ATOM 11260 C C . VAL D 2 109 ? 80.227 -4.088 70.227 1.00 35.97 134 VAL D C 1
ATOM 11261 O O . VAL D 2 109 ? 79.554 -5.021 70.671 1.00 35.25 134 VAL D O 1
ATOM 11265 N N . THR D 2 110 ? 79.766 -3.223 69.323 1.00 35.69 135 THR D N 1
ATOM 11266 C CA . THR D 2 110 ? 78.392 -3.260 68.849 1.00 36.50 135 THR D CA 1
ATOM 11267 C C . THR D 2 110 ? 78.334 -3.401 67.331 1.00 35.97 135 THR D C 1
ATOM 11268 O O . THR D 2 110 ? 78.920 -2.601 66.602 1.00 36.19 135 THR D O 1
ATOM 11272 N N . VAL D 2 111 ? 77.642 -4.440 66.871 1.00 35.53 136 VAL D N 1
ATOM 11273 C CA . VAL D 2 111 ? 77.447 -4.677 65.439 1.00 35.03 136 VAL D CA 1
ATOM 11274 C C . VAL D 2 111 ? 75.957 -4.818 65.124 1.00 35.16 136 VAL D C 1
ATOM 11275 O O . VAL D 2 111 ? 75.250 -5.605 65.762 1.00 35.20 136 VAL D O 1
ATOM 11279 N N . LYS D 2 112 ? 75.483 -4.054 64.147 1.00 34.65 137 LYS D N 1
ATOM 11280 C CA . LYS D 2 112 ? 74.124 -4.197 63.668 1.00 34.91 137 LYS D CA 1
ATOM 11281 C C . LYS D 2 112 ? 74.175 -5.005 62.378 1.00 34.21 137 LYS D C 1
ATOM 11282 O O . LYS D 2 112 ? 74.908 -4.653 61.453 1.00 34.18 137 LYS D O 1
ATOM 11288 N N . VAL D 2 113 ? 73.383 -6.078 62.334 1.00 33.37 138 VAL D N 1
ATOM 11289 C CA . VAL D 2 113 ? 73.389 -7.041 61.236 1.00 32.82 138 VAL D CA 1
ATOM 11290 C C . VAL D 2 113 ? 72.031 -7.092 60.555 1.00 32.68 138 VAL D C 1
ATOM 11291 O O . VAL D 2 113 ? 70.992 -7.226 61.224 1.00 32.15 138 VAL D O 1
ATOM 11295 N N . THR D 2 114 ? 72.045 -6.976 59.228 1.00 31.44 139 THR D N 1
ATOM 11296 C CA . THR D 2 114 ? 70.830 -7.057 58.434 1.00 31.84 139 THR D CA 1
ATOM 11297 C C . THR D 2 114 ? 70.859 -8.235 57.449 1.00 31.55 139 THR D C 1
ATOM 11298 O O . THR D 2 114 ? 71.823 -8.396 56.692 1.00 30.88 139 THR D O 1
ATOM 11302 N N . GLY D 2 115 ? 69.793 -9.041 57.466 1.00 31.50 140 GLY D N 1
ATOM 11303 C CA . GLY D 2 115 ? 69.603 -10.116 56.500 1.00 31.40 140 GLY D CA 1
ATOM 11304 C C . GLY D 2 115 ? 68.895 -9.669 55.234 1.00 31.53 140 GLY D C 1
ATOM 11305 O O . GLY D 2 115 ? 67.848 -9.021 55.294 1.00 31.54 140 GLY D O 1
ATOM 11306 N N . TYR D 2 116 ? 69.484 -9.998 54.088 1.00 31.52 141 TYR D N 1
ATOM 11307 C CA . TYR D 2 116 ? 68.883 -9.718 52.790 1.00 31.93 141 TYR D CA 1
ATOM 11308 C C . TYR D 2 116 ? 68.854 -10.998 51.967 1.00 31.42 141 TYR D C 1
ATOM 11309 O O . TYR D 2 116 ? 69.615 -11.940 52.215 1.00 30.97 141 TYR D O 1
ATOM 11318 N N . GLN D 2 117 ? 67.979 -11.020 50.978 1.00 30.97 142 GLN D N 1
ATOM 11319 C CA . GLN D 2 117 ? 68.013 -12.061 49.965 1.00 31.34 142 GLN D CA 1
ATOM 11320 C C . GLN D 2 117 ? 69.067 -11.670 48.903 1.00 31.20 142 GLN D C 1
ATOM 11321 O O . GLN D 2 117 ? 68.814 -10.742 48.170 1.00 31.68 142 GLN D O 1
ATOM 11327 N N . TRP D 2 118 ? 70.242 -12.311 48.816 1.00 31.04 143 TRP D N 1
ATOM 11328 C CA . TRP D 2 118 ? 70.750 -13.335 49.743 1.00 30.78 143 TRP D CA 1
ATOM 11329 C C . TRP D 2 118 ? 72.191 -13.043 50.165 1.00 30.34 143 TRP D C 1
ATOM 11330 O O . TRP D 2 118 ? 73.149 -13.518 49.553 1.00 29.75 143 TRP D O 1
ATOM 11341 N N . TYR D 2 119 ? 72.327 -12.265 51.233 1.00 30.10 144 TYR D N 1
ATOM 11342 C CA . TYR D 2 119 ? 73.616 -11.863 51.794 1.00 29.77 144 TYR D CA 1
ATOM 11343 C C . TYR D 2 119 ? 73.344 -11.141 53.121 1.00 29.83 144 TYR D C 1
ATOM 11344 O O . TYR D 2 119 ? 72.185 -10.902 53.458 1.00 30.23 144 TYR D O 1
ATOM 11353 N N . TRP D 2 120 ? 74.403 -10.794 53.854 1.00 29.23 145 TRP D N 1
ATOM 11354 C CA . TRP D 2 120 ? 74.285 -10.050 55.098 1.00 29.50 145 TRP D CA 1
ATOM 11355 C C . TRP D 2 120 ? 74.982 -8.693 54.986 1.00 30.03 145 TRP D C 1
ATOM 11356 O O . TRP D 2 120 ? 76.019 -8.580 54.333 1.00 30.30 145 TRP D O 1
ATOM 11367 N N . GLY D 2 121 ? 74.418 -7.678 55.642 1.00 30.28 146 GLY D N 1
ATOM 11368 C CA . GLY D 2 121 ? 75.062 -6.379 55.780 1.00 31.27 146 GLY D CA 1
ATOM 11369 C C . GLY D 2 121 ? 75.437 -6.159 57.231 1.00 32.09 146 GLY D C 1
ATOM 11370 O O . GLY D 2 121 ? 74.669 -6.516 58.113 1.00 32.28 146 GLY D O 1
ATOM 11371 N N . TYR D 2 122 ? 76.617 -5.594 57.469 1.00 32.14 147 TYR D N 1
ATOM 11372 C CA . TYR D 2 122 ? 77.147 -5.383 58.811 1.00 33.05 147 TYR D CA 1
ATOM 11373 C C . TYR D 2 122 ? 77.382 -3.885 59.017 1.00 33.82 147 TYR D C 1
ATOM 11374 O O . TYR D 2 122 ? 77.914 -3.220 58.124 1.00 34.35 147 TYR D O 1
ATOM 11383 N N . GLU D 2 123 ? 76.968 -3.359 60.169 1.00 34.24 148 GLU D N 1
ATOM 11384 C CA . GLU D 2 123 ? 77.244 -1.972 60.538 1.00 35.17 148 GLU D CA 1
ATOM 11385 C C . GLU D 2 123 ? 77.875 -1.944 61.922 1.00 34.78 148 GLU D C 1
ATOM 11386 O O . GLU D 2 123 ? 77.356 -2.559 62.856 1.00 33.60 148 GLU D O 1
ATOM 11392 N N . TYR D 2 124 ? 78.992 -1.231 62.053 1.00 35.00 149 TYR D N 1
ATOM 11393 C CA . TYR D 2 124 ? 79.553 -0.938 63.366 1.00 35.67 149 TYR D CA 1
ATOM 11394 C C . TYR D 2 124 ? 79.193 0.535 63.676 1.00 36.82 149 TYR D C 1
ATOM 11395 O O . TYR D 2 124 ? 79.868 1.462 63.209 1.00 37.43 149 TYR D O 1
ATOM 11404 N N . PRO D 2 125 ? 78.109 0.753 64.418 1.00 37.58 150 PRO D N 1
ATOM 11405 C CA . PRO D 2 125 ? 77.633 2.120 64.718 1.00 38.32 150 PRO D CA 1
ATOM 11406 C C . PRO D 2 125 ? 78.687 3.026 65.388 1.00 38.60 150 PRO D C 1
ATOM 11407 O O . PRO D 2 125 ? 78.727 4.204 65.055 1.00 38.86 150 PRO D O 1
ATOM 11411 N N . ASP D 2 126 ? 79.504 2.490 66.298 1.00 39.08 151 ASP D N 1
ATOM 11412 C CA . ASP D 2 126 ? 80.548 3.283 66.971 1.00 39.59 151 ASP D CA 1
ATOM 11413 C C . ASP D 2 126 ? 81.695 3.683 66.039 1.00 39.42 151 ASP D C 1
ATOM 11414 O O . ASP D 2 126 ? 82.405 4.663 66.305 1.00 39.97 151 ASP D O 1
ATOM 11419 N N . GLU D 2 127 ? 81.884 2.929 64.957 1.00 38.84 152 GLU D N 1
ATOM 11420 C CA . GLU D 2 127 ? 83.072 3.100 64.116 1.00 37.72 152 GLU D CA 1
ATOM 11421 C C . GLU D 2 127 ? 82.792 3.669 62.744 1.00 37.98 152 GLU D C 1
ATOM 11422 O O . GLU D 2 127 ? 83.720 3.867 61.969 1.00 37.82 152 GLU D O 1
ATOM 11428 N N . GLU D 2 128 ? 81.519 3.920 62.448 1.00 38.59 153 GLU D N 1
ATOM 11429 C CA . GLU D 2 128 ? 81.075 4.356 61.116 1.00 39.47 153 GLU D CA 1
ATOM 11430 C C . GLU D 2 128 ? 81.530 3.413 59.995 1.00 38.91 153 GLU D C 1
ATOM 11431 O O . GLU D 2 128 ? 81.871 3.874 58.896 1.00 39.61 153 GLU D O 1
ATOM 11437 N N . ILE D 2 129 ? 81.559 2.110 60.275 1.00 37.91 154 ILE D N 1
ATOM 11438 C CA . ILE D 2 129 ? 81.892 1.110 59.255 1.00 37.07 154 ILE D CA 1
ATOM 11439 C C . ILE D 2 129 ? 80.638 0.366 58.811 1.00 36.85 154 ILE D C 1
ATOM 11440 O O . ILE D 2 129 ? 79.835 -0.059 59.650 1.00 35.97 154 ILE D O 1
ATOM 11445 N N . SER D 2 130 ? 80.465 0.219 57.497 1.00 36.44 155 SER D N 1
ATOM 11446 C CA . SER D 2 130 ? 79.425 -0.657 56.969 1.00 36.79 155 SER D CA 1
ATOM 11447 C C . SER D 2 130 ? 79.868 -1.369 55.685 1.00 36.57 155 SER D C 1
ATOM 11448 O O . SER D 2 130 ? 80.555 -0.781 54.843 1.00 36.31 155 SER D O 1
ATOM 11451 N N . PHE D 2 131 ? 79.495 -2.642 55.561 1.00 35.50 156 PHE D N 1
ATOM 11452 C CA . PHE D 2 131 ? 79.866 -3.466 54.404 1.00 34.84 156 PHE D CA 1
ATOM 11453 C C . PHE D 2 131 ? 78.913 -4.658 54.247 1.00 34.83 156 PHE D C 1
ATOM 11454 O O . PHE D 2 131 ? 78.186 -5.010 55.173 1.00 34.34 156 PHE D O 1
ATOM 11462 N N . GLU D 2 132 ? 78.917 -5.253 53.059 1.00 34.81 157 GLU D N 1
ATOM 11463 C CA . GLU D 2 132 ? 78.054 -6.379 52.754 1.00 34.91 157 GLU D CA 1
ATOM 11464 C C . GLU D 2 132 ? 78.917 -7.628 52.599 1.00 34.26 157 GLU D C 1
ATOM 11465 O O . GLU D 2 132 ? 80.093 -7.550 52.230 1.00 33.95 157 GLU D O 1
ATOM 11471 N N . SER D 2 133 ? 78.319 -8.776 52.879 1.00 33.17 158 SER D N 1
ATOM 11472 C CA . SER D 2 133 ? 79.049 -10.025 52.948 1.00 33.19 158 SER D CA 1
ATOM 11473 C C . SER D 2 133 ? 78.321 -11.118 52.164 1.00 32.63 158 SER D C 1
ATOM 11474 O O . SER D 2 133 ? 77.211 -11.534 52.515 1.00 31.60 158 SER D O 1
ATOM 11477 N N . TYR D 2 134 ? 78.973 -11.538 51.081 1.00 32.48 159 TYR D N 1
ATOM 11478 C CA . TYR D 2 134 ? 78.457 -12.490 50.106 1.00 32.03 159 TYR D CA 1
ATOM 11479 C C . TYR D 2 134 ? 79.245 -13.780 50.178 1.00 31.70 159 TYR D C 1
ATOM 11480 O O . TYR D 2 134 ? 80.446 -13.770 50.445 1.00 32.22 159 TYR D O 1
ATOM 11489 N N . MET D 2 135 ? 78.574 -14.899 49.933 1.00 31.64 160 MET D N 1
ATOM 11490 C CA . MET D 2 135 ? 79.262 -16.171 49.805 1.00 30.81 160 MET D CA 1
ATOM 11491 C C . MET D 2 135 ? 80.289 -16.092 48.664 1.00 31.21 160 MET D C 1
ATOM 11492 O O . MET D 2 135 ? 80.008 -15.543 47.592 1.00 31.75 160 MET D O 1
ATOM 11497 N N . ILE D 2 136 ? 81.463 -16.655 48.894 1.00 31.23 161 ILE D N 1
ATOM 11498 C CA . ILE D 2 136 ? 82.417 -16.852 47.809 1.00 31.96 161 ILE D CA 1
ATOM 11499 C C . ILE D 2 136 ? 81.865 -17.947 46.884 1.00 32.14 161 ILE D C 1
ATOM 11500 O O . ILE D 2 136 ? 81.766 -19.106 47.269 1.00 32.86 161 ILE D O 1
ATOM 11505 N N . GLY D 2 137 ? 81.446 -17.553 45.685 1.00 32.71 162 GLY D N 1
ATOM 11506 C CA . GLY D 2 137 ? 80.744 -18.462 44.788 1.00 33.15 162 GLY D CA 1
ATOM 11507 C C . GLY D 2 137 ? 79.345 -17.985 44.419 1.00 33.42 162 GLY D C 1
ATOM 11508 O O . GLY D 2 137 ? 78.718 -18.507 43.496 1.00 33.29 162 GLY D O 1
ATOM 11509 N N . SER D 2 138 ? 78.853 -16.992 45.153 1.00 34.23 163 SER D N 1
ATOM 11510 C CA . SER D 2 138 ? 77.579 -16.347 44.857 1.00 34.92 163 SER D CA 1
ATOM 11511 C C . SER D 2 138 ? 77.658 -15.529 43.559 1.00 36.27 163 SER D C 1
ATOM 11512 O O . SER D 2 138 ? 78.756 -15.135 43.132 1.00 36.47 163 SER D O 1
ATOM 11515 N N . PRO D 2 139 ? 76.502 -15.269 42.938 1.00 37.36 164 PRO D N 1
ATOM 11516 C CA . PRO D 2 139 ? 76.428 -14.396 41.756 1.00 38.07 164 PRO D CA 1
ATOM 11517 C C . PRO D 2 139 ? 77.169 -13.063 41.916 1.00 38.65 164 PRO D C 1
ATOM 11518 O O . PRO D 2 139 ? 77.845 -12.644 40.966 1.00 39.30 164 PRO D O 1
ATOM 11522 N N . ALA D 2 140 ? 77.064 -12.420 43.080 1.00 38.46 165 ALA D N 1
ATOM 11523 C CA . ALA D 2 140 ? 77.775 -11.163 43.319 1.00 37.96 165 ALA D CA 1
ATOM 11524 C C . ALA D 2 140 ? 79.293 -11.284 43.139 1.00 37.99 165 ALA D C 1
ATOM 11525 O O . ALA D 2 140 ? 79.928 -10.338 42.663 1.00 38.27 165 ALA D O 1
ATOM 11527 N N . THR D 2 141 ? 79.872 -12.426 43.523 1.00 37.01 166 THR D N 1
ATOM 11528 C CA . THR D 2 141 ? 81.305 -12.662 43.330 1.00 36.44 166 THR D CA 1
ATOM 11529 C C . THR D 2 141 ? 81.655 -13.300 41.984 1.00 36.39 166 THR D C 1
ATOM 11530 O O . THR D 2 141 ? 82.780 -13.778 41.815 1.00 36.49 166 THR D O 1
ATOM 11534 N N . GLY D 2 142 ? 80.693 -13.343 41.061 1.00 36.12 167 GLY D N 1
ATOM 11535 C CA . GLY D 2 142 ? 80.913 -13.882 39.732 1.00 36.02 167 GLY D CA 1
ATOM 11536 C C . GLY D 2 142 ? 80.496 -15.330 39.508 1.00 36.18 167 GLY D C 1
ATOM 11537 O O . GLY D 2 142 ? 80.548 -15.806 38.372 1.00 35.96 167 GLY D O 1
ATOM 11538 N N . GLY D 2 143 ? 80.087 -16.027 40.575 1.00 35.88 168 GLY D N 1
ATOM 11539 C CA . GLY D 2 143 ? 79.763 -17.444 40.502 1.00 35.25 168 GLY D CA 1
ATOM 11540 C C . GLY D 2 143 ? 78.276 -17.732 40.399 1.00 35.45 168 GLY D C 1
ATOM 11541 O O . GLY D 2 143 ? 77.466 -16.824 40.158 1.00 35.09 168 GLY D O 1
ATOM 11542 N N . ASP D 2 144 ? 77.906 -19.000 40.567 1.00 35.06 169 ASP D N 1
ATOM 11543 C CA . ASP D 2 144 ? 76.493 -19.362 40.594 1.00 35.42 169 ASP D CA 1
ATOM 11544 C C . ASP D 2 144 ? 76.203 -20.487 41.579 1.00 35.24 169 ASP D C 1
ATOM 11545 O O . ASP D 2 144 ? 75.453 -21.425 41.287 1.00 35.36 169 ASP D O 1
ATOM 11550 N N . ASN D 2 145 ? 76.821 -20.363 42.752 1.00 34.95 170 ASN D N 1
ATOM 11551 C CA . ASN D 2 145 ? 76.484 -21.144 43.933 1.00 34.90 170 ASN D CA 1
ATOM 11552 C C . ASN D 2 145 ? 77.000 -22.581 43.884 1.00 35.31 170 ASN D C 1
ATOM 11553 O O . ASN D 2 145 ? 76.500 -23.454 44.591 1.00 35.79 170 ASN D O 1
ATOM 11558 N N . ARG D 2 146 ? 78.033 -22.805 43.070 1.00 35.16 171 ARG D N 1
ATOM 11559 C CA . ARG D 2 146 ? 78.705 -24.103 42.979 1.00 35.31 171 ARG D CA 1
ATOM 11560 C C . ARG D 2 146 ? 80.218 -23.940 42.957 1.00 35.45 171 ARG D C 1
ATOM 11561 O O . ARG D 2 146 ? 80.740 -22.866 42.604 1.00 35.88 171 ARG D O 1
ATOM 11569 N N . MET D 2 147 ? 80.916 -25.005 43.340 1.00 35.29 172 MET D N 1
ATOM 11570 C CA . MET D 2 147 ? 82.361 -25.070 43.222 1.00 35.92 172 MET D CA 1
ATOM 11571 C C . MET D 2 147 ? 82.784 -25.051 41.740 1.00 35.67 172 MET D C 1
ATOM 11572 O O . MET D 2 147 ? 82.085 -25.584 40.872 1.00 35.04 172 MET D O 1
ATOM 11577 N N . SER D 2 148 ? 83.920 -24.410 41.479 1.00 35.65 173 SER D N 1
ATOM 11578 C CA . SER D 2 148 ? 84.459 -24.230 40.125 1.00 35.83 173 SER D CA 1
ATOM 11579 C C . SER D 2 148 ? 85.926 -23.814 40.243 1.00 36.56 173 SER D C 1
ATOM 11580 O O . SER D 2 148 ? 86.383 -23.523 41.357 1.00 36.56 173 SER D O 1
ATOM 11583 N N . PRO D 2 149 ? 86.675 -23.814 39.129 1.00 36.89 174 PRO D N 1
ATOM 11584 C CA . PRO D 2 149 ? 88.067 -23.329 39.132 1.00 37.15 174 PRO D CA 1
ATOM 11585 C C . PRO D 2 149 ? 88.225 -21.893 39.654 1.00 37.39 174 PRO D C 1
ATOM 11586 O O . PRO D 2 149 ? 89.154 -21.617 40.422 1.00 37.62 174 PRO D O 1
ATOM 11590 N N . GLU D 2 150 ? 87.304 -21.015 39.266 1.00 37.52 175 GLU D N 1
ATOM 11591 C CA . GLU D 2 150 ? 87.336 -19.613 39.655 1.00 38.30 175 GLU D CA 1
ATOM 11592 C C . GLU D 2 150 ? 87.014 -19.442 41.146 1.00 38.12 175 GLU D C 1
ATOM 11593 O O . GLU D 2 150 ? 87.691 -18.689 41.843 1.00 37.45 175 GLU D O 1
ATOM 11599 N N . VAL D 2 151 ? 85.996 -20.161 41.626 1.00 38.38 176 VAL D N 1
ATOM 11600 C CA . VAL D 2 151 ? 85.639 -20.155 43.054 1.00 38.58 176 VAL D CA 1
ATOM 11601 C C . VAL D 2 151 ? 86.800 -20.663 43.912 1.00 38.84 176 VAL D C 1
ATOM 11602 O O . VAL D 2 151 ? 87.155 -20.032 44.926 1.00 39.07 176 VAL D O 1
ATOM 11606 N N . GLU D 2 152 ? 87.413 -21.777 43.496 1.00 39.25 177 GLU D N 1
ATOM 11607 C CA . GLU D 2 152 ? 88.552 -22.334 44.237 1.00 39.99 177 GLU D CA 1
ATOM 11608 C C . GLU D 2 152 ? 89.707 -21.339 44.373 1.00 39.80 177 GLU D C 1
ATOM 11609 O O . GLU D 2 152 ? 90.263 -21.186 45.454 1.00 39.67 177 GLU D O 1
ATOM 11615 N N . GLN D 2 153 ? 90.054 -20.662 43.281 1.00 39.83 178 GLN D N 1
ATOM 11616 C CA . GLN D 2 153 ? 91.089 -19.634 43.317 1.00 39.97 178 GLN D CA 1
ATOM 11617 C C . GLN D 2 153 ? 90.676 -18.489 44.253 1.00 39.50 178 GLN D C 1
ATOM 11618 O O . GLN D 2 153 ? 91.499 -17.974 45.023 1.00 39.23 178 GLN D O 1
ATOM 11624 N N . GLN D 2 154 ? 89.402 -18.107 44.204 1.00 39.21 179 GLN D N 1
ATOM 11625 C CA . GLN D 2 154 ? 88.910 -17.008 45.042 1.00 39.52 179 GLN D CA 1
ATOM 11626 C C . GLN D 2 154 ? 89.040 -17.351 46.523 1.00 39.43 179 GLN D C 1
ATOM 11627 O O . GLN D 2 154 ? 89.374 -16.490 47.356 1.00 39.45 179 GLN D O 1
ATOM 11633 N N . LEU D 2 155 ? 88.793 -18.620 46.841 1.00 39.08 180 LEU D N 1
ATOM 11634 C CA . LEU D 2 155 ? 88.858 -19.086 48.218 1.00 39.02 180 LEU D CA 1
ATOM 11635 C C . LEU D 2 155 ? 90.296 -19.072 48.706 1.00 39.80 180 LEU D C 1
ATOM 11636 O O . LEU D 2 155 ? 90.564 -18.605 49.826 1.00 39.64 180 LEU D O 1
ATOM 11641 N N . ILE D 2 156 ? 91.213 -19.586 47.874 1.00 40.21 181 ILE D N 1
ATOM 11642 C CA . ILE D 2 156 ? 92.640 -19.561 48.194 1.00 40.79 181 ILE D CA 1
ATOM 11643 C C . ILE D 2 156 ? 93.128 -18.125 48.354 1.00 41.09 181 ILE D C 1
ATOM 11644 O O . ILE D 2 156 ? 93.848 -17.828 49.310 1.00 40.78 181 ILE D O 1
ATOM 11649 N N . GLU D 2 157 ? 92.716 -17.244 47.437 1.00 41.84 182 GLU D N 1
ATOM 11650 C CA . GLU D 2 157 ? 93.129 -15.834 47.468 1.00 42.90 182 GLU D CA 1
ATOM 11651 C C . GLU D 2 157 ? 92.615 -15.126 48.720 1.00 42.68 182 GLU D C 1
ATOM 11652 O O . GLU D 2 157 ? 93.302 -14.268 49.278 1.00 42.80 182 GLU D O 1
ATOM 11658 N N . ALA D 2 158 ? 91.419 -15.503 49.171 1.00 42.36 183 ALA D N 1
ATOM 11659 C CA . ALA D 2 158 ? 90.819 -14.903 50.370 1.00 41.72 183 ALA D CA 1
ATOM 11660 C C . ALA D 2 158 ? 91.326 -15.508 51.674 1.00 41.42 183 ALA D C 1
ATOM 11661 O O . ALA D 2 158 ? 90.894 -15.092 52.743 1.00 41.96 183 ALA D O 1
ATOM 11663 N N . GLY D 2 159 ? 92.229 -16.484 51.587 1.00 40.96 184 GLY D N 1
ATOM 11664 C CA . GLY D 2 159 ? 92.825 -17.097 52.763 1.00 40.78 184 GLY D CA 1
ATOM 11665 C C . GLY D 2 159 ? 92.199 -18.390 53.269 1.00 41.05 184 GLY D C 1
ATOM 11666 O O . GLY D 2 159 ? 92.486 -18.837 54.391 1.00 41.03 184 GLY D O 1
ATOM 11667 N N . TYR D 2 160 ? 91.351 -19.002 52.446 1.00 40.91 185 TYR D N 1
ATOM 11668 C CA . TYR D 2 160 ? 90.727 -20.282 52.775 1.00 40.71 185 TYR D CA 1
ATOM 11669 C C . TYR D 2 160 ? 91.190 -21.394 51.833 1.00 41.53 185 TYR D C 1
ATOM 11670 O O . TYR D 2 160 ? 92.171 -21.243 51.104 1.00 41.83 185 TYR D O 1
ATOM 11679 N N . SER D 2 161 ? 90.474 -22.512 51.861 1.00 41.98 186 SER D N 1
ATOM 11680 C CA . SER D 2 161 ? 90.668 -23.593 50.909 1.00 42.11 186 SER D CA 1
ATOM 11681 C C . SER D 2 161 ? 89.306 -24.046 50.397 1.00 42.25 186 SER D C 1
ATOM 11682 O O . SER D 2 161 ? 88.272 -23.441 50.726 1.00 42.52 186 SER D O 1
ATOM 11685 N N . ARG D 2 162 ? 89.298 -25.100 49.590 1.00 41.98 187 ARG D N 1
ATOM 11686 C CA . ARG D 2 162 ? 88.065 -25.540 48.954 1.00 42.00 187 ARG D CA 1
ATOM 11687 C C . ARG D 2 162 ? 87.129 -26.215 49.946 1.00 41.00 187 ARG D C 1
ATOM 11688 O O . ARG D 2 162 ? 85.939 -26.345 49.683 1.00 40.94 187 ARG D O 1
ATOM 11696 N N . ASP D 2 163 ? 87.672 -26.611 51.092 1.00 40.55 188 ASP D N 1
ATOM 11697 C CA . ASP D 2 163 ? 86.883 -27.201 52.166 1.00 40.46 188 ASP D CA 1
ATOM 11698 C C . ASP D 2 163 ? 85.943 -26.214 52.854 1.00 39.17 188 ASP D C 1
ATOM 11699 O O . ASP D 2 163 ? 84.976 -26.624 53.493 1.00 39.17 188 ASP D O 1
ATOM 11704 N N . GLU D 2 164 ? 86.231 -24.920 52.728 1.00 37.56 189 GLU D N 1
ATOM 11705 C CA . GLU D 2 164 ? 85.379 -23.890 53.305 1.00 35.98 189 GLU D CA 1
ATOM 11706 C C . GLU D 2 164 ? 84.344 -23.372 52.298 1.00 35.06 189 GLU D C 1
ATOM 11707 O O . GLU D 2 164 ? 83.667 -22.378 52.573 1.00 34.51 189 GLU D O 1
ATOM 11713 N N . PHE D 2 165 ? 84.206 -24.028 51.135 1.00 33.44 190 PHE D N 1
ATOM 11714 C CA . PHE D 2 165 ? 83.130 -23.629 50.213 1.00 32.29 190 PHE D CA 1
ATOM 11715 C C . PHE D 2 165 ? 81.756 -23.759 50.884 1.00 31.71 190 PHE D C 1
ATOM 11716 O O . PHE D 2 165 ? 81.495 -24.749 51.579 1.00 32.36 190 PHE D O 1
ATOM 11724 N N . LEU D 2 166 ? 80.912 -22.742 50.679 1.00 30.90 191 LEU D N 1
ATOM 11725 C CA . LEU D 2 166 ? 79.580 -22.611 51.288 1.00 30.38 191 LEU D CA 1
ATOM 11726 C C . LEU D 2 166 ? 79.590 -21.939 52.677 1.00 29.83 191 LEU D C 1
ATOM 11727 O O . LEU D 2 166 ? 78.542 -21.594 53.197 1.00 29.81 191 LEU D O 1
ATOM 11732 N N . LEU D 2 167 ? 80.767 -21.768 53.260 1.00 29.68 192 LEU D N 1
ATOM 11733 C CA . LEU D 2 167 ? 80.910 -21.116 54.569 1.00 29.63 192 LEU D CA 1
ATOM 11734 C C . LEU D 2 167 ? 81.631 -19.778 54.420 1.00 30.09 192 LEU D C 1
ATOM 11735 O O . LEU D 2 167 ? 81.213 -18.762 54.988 1.00 30.37 192 LEU D O 1
ATOM 11740 N N . ALA D 2 168 ? 82.711 -19.773 53.646 1.00 30.28 193 ALA D N 1
ATOM 11741 C CA . ALA D 2 168 ? 83.486 -18.545 53.445 1.00 30.41 193 ALA D CA 1
ATOM 11742 C C . ALA D 2 168 ? 82.735 -17.474 52.653 1.00 30.42 193 ALA D C 1
ATOM 11743 O O . ALA D 2 168 ? 82.097 -17.758 51.629 1.00 30.45 193 ALA D O 1
ATOM 11745 N N . THR D 2 169 ? 82.822 -16.238 53.143 1.00 30.28 194 THR D N 1
ATOM 11746 C CA . THR D 2 169 ? 82.263 -15.067 52.484 1.00 30.24 194 THR D CA 1
ATOM 11747 C C . THR D 2 169 ? 83.414 -14.132 52.099 1.00 30.89 194 THR D C 1
ATOM 11748 O O . THR D 2 169 ? 84.525 -14.276 52.610 1.00 30.38 194 THR D O 1
ATOM 11752 N N . ASP D 2 170 ? 83.135 -13.171 51.222 1.00 31.60 195 ASP D N 1
ATOM 11753 C CA . ASP D 2 170 ? 84.175 -12.267 50.721 1.00 32.74 195 ASP D CA 1
ATOM 11754 C C . ASP D 2 170 ? 84.675 -11.273 51.767 1.00 33.31 195 ASP D C 1
ATOM 11755 O O . ASP D 2 170 ? 85.828 -10.861 51.719 1.00 33.29 195 ASP D O 1
ATOM 11760 N N . THR D 2 171 ? 83.800 -10.894 52.699 1.00 33.15 196 THR D N 1
ATOM 11761 C CA . THR D 2 171 ? 84.180 -10.048 53.821 1.00 33.52 196 THR D CA 1
ATOM 11762 C C . THR D 2 171 ? 83.752 -10.767 55.100 1.00 33.17 196 THR D C 1
ATOM 11763 O O . THR D 2 171 ? 82.785 -11.533 55.095 1.00 32.53 196 THR D O 1
ATOM 11767 N N . ALA D 2 172 ? 84.477 -10.525 56.185 1.00 32.95 197 ALA D N 1
ATOM 11768 C CA . ALA D 2 172 ? 84.146 -11.133 57.460 1.00 33.29 197 ALA D CA 1
ATOM 11769 C C . ALA D 2 172 ? 83.790 -10.060 58.474 1.00 33.46 197 ALA D C 1
ATOM 11770 O O . ALA D 2 172 ? 84.158 -8.896 58.321 1.00 34.18 197 ALA D O 1
ATOM 11772 N N . MET D 2 173 ? 83.062 -10.457 59.504 1.00 33.22 198 MET D N 1
ATOM 11773 C CA . MET D 2 173 ? 82.792 -9.594 60.636 1.00 33.04 198 MET D CA 1
ATOM 11774 C C . MET D 2 173 ? 83.972 -9.811 61.576 1.00 32.88 198 MET D C 1
ATOM 11775 O O . MET D 2 173 ? 84.200 -10.920 62.073 1.00 32.65 198 MET D O 1
ATOM 11780 N N . VAL D 2 174 ? 84.764 -8.765 61.778 1.00 32.78 199 VAL D N 1
ATOM 11781 C CA . VAL D 2 174 ? 85.921 -8.913 62.644 1.00 32.20 199 VAL D CA 1
ATOM 11782 C C . VAL D 2 174 ? 85.706 -8.249 64.006 1.00 32.44 199 VAL D C 1
ATOM 11783 O O . VAL D 2 174 ? 85.111 -7.167 64.108 1.00 32.30 199 VAL D O 1
ATOM 11787 N N . VAL D 2 175 ? 86.142 -8.951 65.045 1.00 32.08 200 VAL D N 1
ATOM 11788 C CA . VAL D 2 175 ? 85.912 -8.551 66.430 1.00 32.71 200 VAL D CA 1
ATOM 11789 C C . VAL D 2 175 ? 87.154 -8.898 67.257 1.00 33.13 200 VAL D C 1
ATOM 11790 O O . VAL D 2 175 ? 87.884 -9.821 66.906 1.00 33.22 200 VAL D O 1
ATOM 11794 N N . PRO D 2 176 ? 87.415 -8.157 68.335 1.00 33.93 201 PRO D N 1
ATOM 11795 C CA . PRO D 2 176 ? 88.534 -8.487 69.223 1.00 34.42 201 PRO D CA 1
ATOM 11796 C C . PRO D 2 176 ? 88.200 -9.622 70.203 1.00 34.90 201 PRO D C 1
ATOM 11797 O O . PRO D 2 176 ? 87.075 -9.675 70.711 1.00 34.84 201 PRO D O 1
ATOM 11801 N N . VAL D 2 177 ? 89.172 -10.499 70.461 1.00 36.35 202 VAL D N 1
ATOM 11802 C CA . VAL D 2 177 ? 89.063 -11.533 71.498 1.00 38.05 202 VAL D CA 1
ATOM 11803 C C . VAL D 2 177 ? 88.760 -10.958 72.872 1.00 39.07 202 VAL D C 1
ATOM 11804 O O . VAL D 2 177 ? 89.154 -9.836 73.174 1.00 39.65 202 VAL D O 1
ATOM 11808 N N . ASN D 2 178 ? 88.088 -11.756 73.702 1.00 39.61 203 ASN D N 1
ATOM 11809 C CA . ASN D 2 178 ? 87.820 -11.417 75.105 1.00 40.30 203 ASN D CA 1
ATOM 11810 C C . ASN D 2 178 ? 87.035 -10.138 75.334 1.00 40.12 203 ASN D C 1
ATOM 11811 O O . ASN D 2 178 ? 87.129 -9.530 76.394 1.00 40.38 203 ASN D O 1
ATOM 11816 N N . LYS D 2 179 ? 86.244 -9.749 74.340 1.00 39.88 204 LYS D N 1
ATOM 11817 C CA . LYS D 2 179 ? 85.392 -8.581 74.456 1.00 39.73 204 LYS D CA 1
ATOM 11818 C C . LYS D 2 179 ? 83.939 -8.958 74.224 1.00 39.25 204 LYS D C 1
ATOM 11819 O O . LYS D 2 179 ? 83.633 -9.776 73.350 1.00 39.68 204 LYS D O 1
ATOM 11825 N N . THR D 2 180 ? 83.049 -8.359 75.007 1.00 38.10 205 THR D N 1
ATOM 11826 C CA . THR D 2 180 ? 81.633 -8.623 74.902 1.00 37.22 205 THR D CA 1
ATOM 11827 C C . THR D 2 180 ? 81.081 -7.929 73.671 1.00 36.88 205 THR D C 1
ATOM 11828 O O . THR D 2 180 ? 81.051 -6.693 73.595 1.00 36.37 205 THR D O 1
ATOM 11832 N N . VAL D 2 181 ? 80.659 -8.743 72.705 1.00 35.92 206 VAL D N 1
ATOM 11833 C CA . VAL D 2 181 ? 80.066 -8.252 71.463 1.00 34.85 206 VAL D CA 1
ATOM 11834 C C . VAL D 2 181 ? 78.555 -8.367 71.519 1.00 34.73 206 VAL D C 1
ATOM 11835 O O . VAL D 2 181 ? 78.023 -9.449 71.778 1.00 35.61 206 VAL D O 1
ATOM 11839 N N . VAL D 2 182 ? 77.861 -7.261 71.279 1.00 34.02 207 VAL D N 1
ATOM 11840 C CA . VAL D 2 182 ? 76.409 -7.283 71.203 1.00 33.38 207 VAL D CA 1
ATOM 11841 C C . VAL D 2 182 ? 76.032 -7.081 69.742 1.00 33.55 207 VAL D C 1
ATOM 11842 O O . VAL D 2 182 ? 76.483 -6.125 69.093 1.00 33.92 207 VAL D O 1
ATOM 11846 N N . VAL D 2 183 ? 75.253 -8.023 69.216 1.00 33.46 208 VAL D N 1
ATOM 11847 C CA . VAL D 2 183 ? 74.827 -7.998 67.816 1.00 33.52 208 VAL D CA 1
ATOM 11848 C C . VAL D 2 183 ? 73.349 -7.678 67.792 1.00 33.84 208 VAL D C 1
ATOM 11849 O O . VAL D 2 183 ? 72.554 -8.339 68.467 1.00 33.63 208 VAL D O 1
ATOM 11853 N N . GLN D 2 184 ? 72.983 -6.641 67.045 1.00 34.54 209 GLN D N 1
ATOM 11854 C CA . GLN D 2 184 ? 71.587 -6.297 66.807 1.00 35.64 209 GLN D CA 1
ATOM 11855 C C . GLN D 2 184 ? 71.183 -6.876 65.453 1.00 35.22 209 GLN D C 1
ATOM 11856 O O . GLN D 2 184 ? 71.805 -6.555 64.452 1.00 35.80 209 GLN D O 1
ATOM 11862 N N . VAL D 2 185 ? 70.142 -7.709 65.414 1.00 34.79 210 VAL D N 1
ATOM 11863 C CA . VAL D 2 185 ? 69.774 -8.440 64.191 1.00 34.26 210 VAL D CA 1
ATOM 11864 C C . VAL D 2 185 ? 68.397 -8.049 63.634 1.00 33.90 210 VAL D C 1
ATOM 11865 O O . VAL D 2 185 ? 67.419 -7.970 64.381 1.00 33.22 210 VAL D O 1
ATOM 11869 N N . THR D 2 186 ? 68.326 -7.814 62.321 1.00 32.89 211 THR D N 1
ATOM 11870 C CA . THR D 2 186 ? 67.052 -7.555 61.650 1.00 32.67 211 THR D CA 1
ATOM 11871 C C . THR D 2 186 ? 67.060 -8.041 60.205 1.00 32.77 211 THR D C 1
ATOM 11872 O O . THR D 2 186 ? 68.123 -8.282 59.631 1.00 32.83 211 THR D O 1
ATOM 11876 N N . GLY D 2 187 ? 65.872 -8.199 59.634 1.00 32.85 212 GLY D N 1
ATOM 11877 C CA . GLY D 2 187 ? 65.727 -8.621 58.251 1.00 33.22 212 GLY D CA 1
ATOM 11878 C C . GLY D 2 187 ? 65.237 -7.461 57.404 1.00 33.92 212 GLY D C 1
ATOM 11879 O O . GLY D 2 187 ? 64.482 -6.612 57.874 1.00 34.13 212 GLY D O 1
ATOM 11880 N N . ALA D 2 188 ? 65.658 -7.433 56.145 1.00 34.26 213 ALA D N 1
ATOM 11881 C CA . ALA D 2 188 ? 65.312 -6.341 55.237 1.00 34.48 213 ALA D CA 1
ATOM 11882 C C . ALA D 2 188 ? 64.123 -6.652 54.319 1.00 34.62 213 ALA D C 1
ATOM 11883 O O . ALA D 2 188 ? 63.466 -5.729 53.825 1.00 35.13 213 ALA D O 1
ATOM 11885 N N . ASP D 2 189 ? 63.852 -7.934 54.088 1.00 33.56 214 ASP D N 1
ATOM 11886 C CA . ASP D 2 189 ? 62.819 -8.340 53.137 1.00 33.07 214 ASP D CA 1
ATOM 11887 C C . ASP D 2 189 ? 61.947 -9.481 53.681 1.00 32.73 214 ASP D C 1
ATOM 11888 O O . ASP D 2 189 ? 60.737 -9.311 53.856 1.00 32.20 214 ASP D O 1
ATOM 11893 N N . VAL D 2 190 ? 62.575 -10.635 53.925 1.00 31.92 215 VAL D N 1
ATOM 11894 C CA . VAL D 2 190 ? 61.929 -11.775 54.566 1.00 31.40 215 VAL D CA 1
ATOM 11895 C C . VAL D 2 190 ? 62.695 -12.106 55.844 1.00 30.96 215 VAL D C 1
ATOM 11896 O O . VAL D 2 190 ? 63.694 -11.449 56.158 1.00 31.03 215 VAL D O 1
ATOM 11900 N N . ILE D 2 191 ? 62.242 -13.113 56.585 1.00 30.12 216 ILE D N 1
ATOM 11901 C CA . ILE D 2 191 ? 62.989 -13.543 57.766 1.00 29.25 216 ILE D CA 1
ATOM 11902 C C . ILE D 2 191 ? 64.210 -14.378 57.375 1.00 28.63 216 ILE D C 1
ATOM 11903 O O . ILE D 2 191 ? 64.102 -15.348 56.641 1.00 28.50 216 ILE D O 1
ATOM 11908 N N . HIS D 2 192 ? 65.366 -13.988 57.893 1.00 28.06 217 HIS D N 1
ATOM 11909 C CA . HIS D 2 192 ? 66.570 -14.782 57.777 1.00 28.36 217 HIS D CA 1
ATOM 11910 C C . HIS D 2 192 ? 66.944 -15.170 59.212 1.00 28.19 217 HIS D C 1
ATOM 11911 O O . HIS D 2 192 ? 66.250 -14.796 60.149 1.00 28.82 217 HIS D O 1
ATOM 11918 N N . SER D 2 193 ? 68.020 -15.923 59.400 1.00 27.63 218 SER D N 1
ATOM 11919 C CA . SER D 2 193 ? 68.480 -16.160 60.758 1.00 27.31 218 SER D CA 1
ATOM 11920 C C . SER D 2 193 ? 69.997 -16.153 60.880 1.00 27.12 218 SER D C 1
ATOM 11921 O O . SER D 2 193 ? 70.683 -16.871 60.156 1.00 26.60 218 SER D O 1
ATOM 11924 N N . TRP D 2 194 ? 70.507 -15.345 61.820 1.00 27.22 219 TRP D N 1
ATOM 11925 C CA . TRP D 2 194 ? 71.941 -15.172 62.010 1.00 26.97 219 TRP D CA 1
ATOM 11926 C C . TRP D 2 194 ? 72.456 -16.046 63.146 1.00 27.57 219 TRP D C 1
ATOM 11927 O O . TRP D 2 194 ? 71.931 -16.016 64.267 1.00 27.87 219 TRP D O 1
ATOM 11938 N N . THR D 2 195 ? 73.507 -16.804 62.876 1.00 27.48 220 THR D N 1
ATOM 11939 C CA . THR D 2 195 ? 73.980 -17.776 63.851 1.00 27.83 220 THR D CA 1
ATOM 11940 C C . THR D 2 195 ? 75.457 -18.093 63.719 1.00 28.15 220 THR D C 1
ATOM 11941 O O . THR D 2 195 ? 76.008 -18.063 62.620 1.00 28.26 220 THR D O 1
ATOM 11945 N N . VAL D 2 196 ? 76.102 -18.374 64.850 1.00 28.13 221 VAL D N 1
ATOM 11946 C CA . VAL D 2 196 ? 77.447 -18.930 64.861 1.00 28.31 221 VAL D CA 1
ATOM 11947 C C . VAL D 2 196 ? 77.481 -20.058 65.886 1.00 28.96 221 VAL D C 1
ATOM 11948 O O . VAL D 2 196 ? 77.524 -19.785 67.097 1.00 29.45 221 VAL D O 1
ATOM 11952 N N . PRO D 2 197 ? 77.437 -21.316 65.423 1.00 29.40 222 PRO D N 1
ATOM 11953 C CA . PRO D 2 197 ? 77.482 -22.482 66.329 1.00 29.38 222 PRO D CA 1
ATOM 11954 C C . PRO D 2 197 ? 78.615 -22.450 67.373 1.00 29.48 222 PRO D C 1
ATOM 11955 O O . PRO D 2 197 ? 78.371 -22.775 68.546 1.00 29.00 222 PRO D O 1
ATOM 11959 N N . ALA D 2 198 ? 79.813 -22.028 66.978 1.00 29.39 223 ALA D N 1
ATOM 11960 C CA . ALA D 2 198 ? 80.922 -21.949 67.931 1.00 29.63 223 ALA D CA 1
ATOM 11961 C C . ALA D 2 198 ? 80.714 -20.958 69.080 1.00 29.54 223 ALA D C 1
ATOM 11962 O O . ALA D 2 198 ? 81.326 -21.098 70.121 1.00 29.43 223 ALA D O 1
ATOM 11964 N N . PHE D 2 199 ? 79.842 -19.972 68.889 1.00 29.86 224 PHE D N 1
ATOM 11965 C CA . PHE D 2 199 ? 79.539 -18.977 69.916 1.00 29.79 224 PHE D CA 1
ATOM 11966 C C . PHE D 2 199 ? 78.272 -19.306 70.703 1.00 29.88 224 PHE D C 1
ATOM 11967 O O . PHE D 2 199 ? 77.987 -18.638 71.693 1.00 30.23 224 PHE D O 1
ATOM 11975 N N . GLY D 2 200 ? 77.502 -20.297 70.240 1.00 29.21 225 GLY D N 1
ATOM 11976 C CA . GLY D 2 200 ? 76.252 -20.684 70.872 1.00 28.30 225 GLY D CA 1
ATOM 11977 C C . GLY D 2 200 ? 75.162 -19.646 70.727 1.00 28.59 225 GLY D C 1
ATOM 11978 O O . GLY D 2 200 ? 74.332 -19.500 71.617 1.00 28.37 225 GLY D O 1
ATOM 11979 N N . VAL D 2 201 ? 75.149 -18.934 69.593 1.00 28.63 226 VAL D N 1
ATOM 11980 C CA . VAL D 2 201 ? 74.162 -17.887 69.339 1.00 28.75 226 VAL D CA 1
ATOM 11981 C C . VAL D 2 201 ? 73.337 -18.145 68.076 1.00 28.93 226 VAL D C 1
ATOM 11982 O O . VAL D 2 201 ? 73.838 -18.701 67.101 1.00 28.86 226 VAL D O 1
ATOM 11986 N N . LYS D 2 202 ? 72.073 -17.735 68.120 1.00 29.02 227 LYS D N 1
ATOM 11987 C CA . LYS D 2 202 ? 71.149 -17.795 66.976 1.00 29.25 227 LYS D CA 1
ATOM 11988 C C . LYS D 2 202 ? 70.016 -16.807 67.216 1.00 29.15 227 LYS D C 1
ATOM 11989 O O . LYS D 2 202 ? 69.361 -16.848 68.250 1.00 30.34 227 LYS D O 1
ATOM 11995 N N . GLN D 2 203 ? 69.773 -15.924 66.268 1.00 29.19 228 GLN D N 1
ATOM 11996 C CA . GLN D 2 203 ? 68.687 -14.962 66.406 1.00 29.78 228 GLN D CA 1
ATOM 11997 C C . GLN D 2 203 ? 68.080 -14.701 65.053 1.00 29.99 228 GLN D C 1
ATOM 11998 O O . GLN D 2 203 ? 68.813 -14.372 64.105 1.00 30.16 228 GLN D O 1
ATOM 12004 N N . ASP D 2 204 ? 66.756 -14.824 64.956 1.00 30.02 229 ASP D N 1
ATOM 12005 C CA . ASP D 2 204 ? 66.055 -14.545 63.695 1.00 30.57 229 ASP D CA 1
ATOM 12006 C C . ASP D 2 204 ? 66.129 -13.079 63.270 1.00 31.17 229 ASP D C 1
ATOM 12007 O O . ASP D 2 204 ? 66.018 -12.152 64.096 1.00 31.10 229 ASP D O 1
ATOM 12012 N N . ALA D 2 205 ? 66.294 -12.876 61.968 1.00 31.11 230 ALA D N 1
ATOM 12013 C CA . ALA D 2 205 ? 66.372 -11.540 61.408 1.00 31.58 230 ALA D CA 1
ATOM 12014 C C . ALA D 2 205 ? 65.012 -11.206 60.823 1.00 31.59 230 ALA D C 1
ATOM 12015 O O . ALA D 2 205 ? 64.769 -11.427 59.644 1.00 30.57 230 ALA D O 1
ATOM 12017 N N . VAL D 2 206 ? 64.134 -10.670 61.665 1.00 32.03 231 VAL D N 1
ATOM 12018 C CA . VAL D 2 206 ? 62.739 -10.435 61.304 1.00 32.64 231 VAL D CA 1
ATOM 12019 C C . VAL D 2 206 ? 62.546 -8.997 60.834 1.00 33.42 231 VAL D C 1
ATOM 12020 O O . VAL D 2 206 ? 62.883 -8.064 61.567 1.00 33.93 231 VAL D O 1
ATOM 12024 N N . PRO D 2 207 ? 62.025 -8.805 59.621 1.00 33.96 232 PRO D N 1
ATOM 12025 C CA . PRO D 2 207 ? 61.693 -7.457 59.136 1.00 35.17 232 PRO D CA 1
ATOM 12026 C C . PRO D 2 207 ? 60.845 -6.701 60.143 1.00 35.89 232 PRO D C 1
ATOM 12027 O O . PRO D 2 207 ? 59.870 -7.262 60.656 1.00 36.57 232 PRO D O 1
ATOM 12031 N N . GLY D 2 208 ? 61.226 -5.463 60.431 1.00 36.79 233 GLY D N 1
ATOM 12032 C CA . GLY D 2 208 ? 60.479 -4.604 61.329 1.00 37.55 233 GLY D CA 1
ATOM 12033 C C . GLY D 2 208 ? 60.819 -4.755 62.793 1.00 38.41 233 GLY D C 1
ATOM 12034 O O . GLY D 2 208 ? 60.308 -3.997 63.616 1.00 39.19 233 GLY D O 1
ATOM 12035 N N . ARG D 2 209 ? 61.674 -5.723 63.122 1.00 38.80 234 ARG D N 1
ATOM 12036 C CA . ARG D 2 209 ? 62.068 -5.994 64.501 1.00 39.30 234 ARG D CA 1
ATOM 12037 C C . ARG D 2 209 ? 63.580 -5.953 64.616 1.00 39.39 234 ARG D C 1
ATOM 12038 O O . ARG D 2 209 ? 64.279 -6.399 63.707 1.00 39.35 234 ARG D O 1
ATOM 12046 N N . LEU D 2 210 ? 64.085 -5.453 65.741 1.00 39.10 235 LEU D N 1
ATOM 12047 C CA . LEU D 2 210 ? 65.520 -5.456 65.988 1.00 39.51 235 LEU D CA 1
ATOM 12048 C C . LEU D 2 210 ? 65.820 -6.232 67.258 1.00 39.38 235 LEU D C 1
ATOM 12049 O O . LEU D 2 210 ? 65.522 -5.764 68.356 1.00 39.64 235 LEU D O 1
ATOM 12054 N N . ALA D 2 211 ? 66.398 -7.419 67.109 1.00 38.61 236 ALA D N 1
ATOM 12055 C CA . ALA D 2 211 ? 66.647 -8.288 68.253 1.00 38.39 236 ALA D CA 1
ATOM 12056 C C . ALA D 2 211 ? 68.119 -8.297 68.607 1.00 38.17 236 ALA D C 1
ATOM 12057 O O . ALA D 2 211 ? 68.957 -8.057 67.754 1.00 38.68 236 ALA D O 1
ATOM 12059 N N . GLN D 2 212 ? 68.442 -8.592 69.857 1.00 37.97 237 GLN D N 1
ATOM 12060 C CA . GLN D 2 212 ? 69.836 -8.591 70.272 1.00 38.08 237 GLN D CA 1
ATOM 12061 C C . GLN D 2 212 ? 70.324 -9.983 70.657 1.00 37.12 237 GLN D C 1
ATOM 12062 O O . GLN D 2 212 ? 69.530 -10.839 71.019 1.00 37.61 237 GLN D O 1
ATOM 12068 N N . LEU D 2 213 ? 71.627 -10.192 70.553 1.00 35.93 238 LEU D N 1
ATOM 12069 C CA . LEU D 2 213 ? 72.303 -11.346 71.124 1.00 35.79 238 LEU D CA 1
ATOM 12070 C C . LEU D 2 213 ? 73.655 -10.860 71.613 1.00 35.44 238 LEU D C 1
ATOM 12071 O O . LEU D 2 213 ? 74.054 -9.729 71.306 1.00 35.52 238 LEU D O 1
ATOM 12076 N N . TRP D 2 214 ? 74.353 -11.694 72.381 1.00 34.80 239 TRP D N 1
ATOM 12077 C CA . TRP D 2 214 ? 75.706 -11.378 72.810 1.00 34.42 239 TRP D CA 1
ATOM 12078 C C . TRP D 2 214 ? 76.599 -12.611 72.764 1.00 34.71 239 TRP D C 1
ATOM 12079 O O . TRP D 2 214 ? 76.127 -13.746 72.888 1.00 34.69 239 TRP D O 1
ATOM 12090 N N . PHE D 2 215 ? 77.890 -12.371 72.567 1.00 35.03 240 PHE D N 1
ATOM 12091 C CA . PHE D 2 215 ? 78.924 -13.382 72.771 1.00 35.43 240 PHE D CA 1
ATOM 12092 C C . PHE D 2 215 ? 80.214 -12.737 73.240 1.00 35.78 240 PHE D C 1
ATOM 12093 O O . PHE D 2 215 ? 80.468 -11.574 72.959 1.00 36.24 240 PHE D O 1
ATOM 12101 N N . ARG D 2 216 ? 81.026 -13.499 73.956 1.00 36.34 241 ARG D N 1
ATOM 12102 C CA . ARG D 2 216 ? 82.402 -13.108 74.196 1.00 36.86 241 ARG D CA 1
ATOM 12103 C C . ARG D 2 216 ? 83.266 -14.230 73.673 1.00 36.86 241 ARG D C 1
ATOM 12104 O O . ARG D 2 216 ? 83.258 -15.337 74.224 1.00 36.87 241 ARG D O 1
ATOM 12112 N N . ALA D 2 217 ? 84.009 -13.950 72.606 1.00 36.74 242 ALA D N 1
ATOM 12113 C CA . ALA D 2 217 ? 84.912 -14.944 72.056 1.00 37.78 242 ALA D CA 1
ATOM 12114 C C . ALA D 2 217 ? 86.160 -15.092 72.931 1.00 38.62 242 ALA D C 1
ATOM 12115 O O . ALA D 2 217 ? 86.765 -14.091 73.354 1.00 38.87 242 ALA D O 1
ATOM 12117 N N . GLU D 2 218 ? 86.518 -16.353 73.191 1.00 39.15 243 GLU D N 1
ATOM 12118 C CA . GLU D 2 218 ? 87.530 -16.745 74.174 1.00 39.63 243 GLU D CA 1
ATOM 12119 C C . GLU D 2 218 ? 88.835 -17.133 73.503 1.00 39.44 243 GLU D C 1
ATOM 12120 O O . GLU D 2 218 ? 89.843 -17.361 74.174 1.00 39.83 243 GLU D O 1
ATOM 12126 N N . ARG D 2 219 ? 88.812 -17.243 72.180 1.00 39.28 244 ARG D N 1
ATOM 12127 C CA . ARG D 2 219 ? 90.051 -17.445 71.424 1.00 39.17 244 ARG D CA 1
ATOM 12128 C C . ARG D 2 219 ? 89.927 -16.893 70.019 1.00 38.87 244 ARG D C 1
ATOM 12129 O O . ARG D 2 219 ? 88.814 -16.700 69.506 1.00 38.89 244 ARG D O 1
ATOM 12137 N N . GLU D 2 220 ? 91.081 -16.611 69.422 1.00 37.72 245 GLU D N 1
ATOM 12138 C CA . GLU D 2 220 ? 91.160 -16.079 68.075 1.00 37.18 245 GLU D CA 1
ATOM 12139 C C . GLU D 2 220 ? 90.914 -17.199 67.078 1.00 36.04 245 GLU D C 1
ATOM 12140 O O . GLU D 2 220 ? 91.184 -18.360 67.374 1.00 36.36 245 GLU D O 1
ATOM 12146 N N . GLY D 2 221 ? 90.399 -16.846 65.907 1.00 35.00 246 GLY D N 1
ATOM 12147 C CA . GLY D 2 221 ? 90.194 -17.799 64.836 1.00 33.41 246 GLY D CA 1
ATOM 12148 C C . GLY D 2 221 ? 89.103 -17.383 63.870 1.00 33.21 246 GLY D C 1
ATOM 12149 O O . GLY D 2 221 ? 88.582 -16.266 63.931 1.00 33.20 246 GLY D O 1
ATOM 12150 N N . ILE D 2 222 ? 88.753 -18.303 62.977 1.00 32.66 247 ILE D N 1
ATOM 12151 C CA . ILE D 2 222 ? 87.655 -18.124 62.040 1.00 32.07 247 ILE D CA 1
ATOM 12152 C C . ILE D 2 222 ? 86.473 -19.050 62.425 1.00 31.80 247 ILE D C 1
ATOM 12153 O O . ILE D 2 222 ? 86.669 -20.238 62.723 1.00 31.48 247 ILE D O 1
ATOM 12158 N N . PHE D 2 223 ? 85.268 -18.477 62.443 1.00 30.63 248 PHE D N 1
ATOM 12159 C CA . PHE D 2 223 ? 84.073 -19.153 62.920 1.00 30.38 248 PHE D CA 1
ATOM 12160 C C . PHE D 2 223 ? 82.968 -18.880 61.932 1.00 30.02 248 PHE D C 1
ATOM 12161 O O . PHE D 2 223 ? 82.713 -17.720 61.586 1.00 29.83 248 PHE D O 1
ATOM 12169 N N . PHE D 2 224 ? 82.323 -19.949 61.472 1.00 29.55 249 PHE D N 1
ATOM 12170 C CA . PHE D 2 224 ? 81.311 -19.849 60.417 1.00 29.79 249 PHE D CA 1
ATOM 12171 C C . PHE D 2 224 ? 79.905 -20.193 60.911 1.00 29.37 249 PHE D C 1
ATOM 12172 O O . PHE D 2 224 ? 79.729 -21.079 61.726 1.00 29.00 249 PHE D O 1
ATOM 12180 N N . GLY D 2 225 ? 78.912 -19.497 60.371 1.00 29.35 250 GLY D N 1
ATOM 12181 C CA . GLY D 2 225 ? 77.524 -19.894 60.507 1.00 28.57 250 GLY D CA 1
ATOM 12182 C C . GLY D 2 225 ? 76.824 -19.855 59.160 1.00 28.29 250 GLY D C 1
ATOM 12183 O O . GLY D 2 225 ? 77.373 -19.316 58.181 1.00 27.20 250 GLY D O 1
ATOM 12184 N N . GLN D 2 226 ? 75.610 -20.412 59.110 1.00 27.60 251 GLN D N 1
ATOM 12185 C CA . GLN D 2 226 ? 74.815 -20.415 57.874 1.00 27.16 251 GLN D CA 1
ATOM 12186 C C . GLN D 2 226 ? 73.402 -19.887 58.112 1.00 27.08 251 GLN D C 1
ATOM 12187 O O . GLN D 2 226 ? 72.844 -20.075 59.195 1.00 26.96 251 GLN D O 1
ATOM 12193 N N . CYS D 2 227 ? 72.817 -19.224 57.117 1.00 26.64 252 CYS D N 1
ATOM 12194 C CA . CYS D 2 227 ? 71.462 -18.686 57.294 1.00 26.74 252 CYS D CA 1
ATOM 12195 C C . CYS D 2 227 ? 70.488 -19.773 57.759 1.00 26.45 252 CYS D C 1
ATOM 12196 O O . CYS D 2 227 ? 70.420 -20.845 57.166 1.00 25.74 252 CYS D O 1
ATOM 12199 N N . SER D 2 228 ? 69.707 -19.449 58.785 1.00 27.18 253 SER D N 1
ATOM 12200 C CA . SER D 2 228 ? 68.972 -20.463 59.528 1.00 27.80 253 SER D CA 1
ATOM 12201 C C . SER D 2 228 ? 67.461 -20.233 59.623 1.00 28.12 253 SER D C 1
ATOM 12202 O O . SER D 2 228 ? 66.813 -20.648 60.597 1.00 28.43 253 SER D O 1
ATOM 12205 N N . GLU D 2 229 ? 66.909 -19.543 58.630 1.00 28.15 254 GLU D N 1
ATOM 12206 C CA . GLU D 2 229 ? 65.468 -19.530 58.418 1.00 28.34 254 GLU D CA 1
ATOM 12207 C C . GLU D 2 229 ? 65.217 -19.458 56.924 1.00 27.97 254 GLU D C 1
ATOM 12208 O O . GLU D 2 229 ? 65.712 -18.550 56.269 1.00 27.94 254 GLU D O 1
ATOM 12214 N N . LEU D 2 230 ? 64.441 -20.401 56.396 1.00 28.18 255 LEU D N 1
ATOM 12215 C CA . LEU D 2 230 ? 64.190 -20.476 54.952 1.00 27.95 255 LEU D CA 1
ATOM 12216 C C . LEU D 2 230 ? 63.708 -19.148 54.405 1.00 27.85 255 LEU D C 1
ATOM 12217 O O . LEU D 2 230 ? 62.670 -18.622 54.826 1.00 27.74 255 LEU D O 1
ATOM 12222 N N . CYS D 2 231 ? 64.468 -18.633 53.439 1.00 27.67 256 CYS D N 1
ATOM 12223 C CA . CYS D 2 231 ? 64.314 -17.268 52.936 1.00 27.69 256 CYS D CA 1
ATOM 12224 C C . CYS D 2 231 ? 64.255 -17.192 51.415 1.00 28.15 256 CYS D C 1
ATOM 12225 O O . CYS D 2 231 ? 64.438 -16.104 50.829 1.00 28.34 256 CYS D O 1
ATOM 12228 N N . GLY D 2 232 ? 64.024 -18.334 50.776 1.00 27.71 257 GLY D N 1
ATOM 12229 C CA . GLY D 2 232 ? 63.909 -18.380 49.327 1.00 28.35 257 GLY D CA 1
ATOM 12230 C C . GLY D 2 232 ? 65.020 -19.173 48.683 1.00 28.32 257 GLY D C 1
ATOM 12231 O O . GLY D 2 232 ? 65.675 -19.975 49.344 1.00 27.58 257 GLY D O 1
ATOM 12232 N N . ILE D 2 233 ? 65.232 -18.920 47.390 1.00 28.91 258 ILE D N 1
ATOM 12233 C CA . ILE D 2 233 ? 66.089 -19.736 46.526 1.00 29.54 258 ILE D CA 1
ATOM 12234 C C . ILE D 2 233 ? 67.554 -19.944 46.966 1.00 29.49 258 ILE D C 1
ATOM 12235 O O . ILE D 2 233 ? 68.136 -21.009 46.700 1.00 29.78 258 ILE D O 1
ATOM 12240 N N . SER D 2 234 ? 68.149 -18.946 47.630 1.00 29.18 259 SER D N 1
ATOM 12241 C CA . SER D 2 234 ? 69.566 -19.004 48.018 1.00 28.76 259 SER D CA 1
ATOM 12242 C C . SER D 2 234 ? 69.806 -19.012 49.541 1.00 28.43 259 SER D C 1
ATOM 12243 O O . SER D 2 234 ? 70.867 -18.599 50.018 1.00 27.80 259 SER D O 1
ATOM 12246 N N . HIS D 2 235 ? 68.809 -19.520 50.267 1.00 28.23 260 HIS D N 1
ATOM 12247 C CA . HIS D 2 235 ? 68.868 -19.840 51.703 1.00 28.59 260 HIS D CA 1
ATOM 12248 C C . HIS D 2 235 ? 70.150 -20.618 52.071 1.00 28.60 260 HIS D C 1
ATOM 12249 O O . HIS D 2 235 ? 70.823 -20.301 53.064 1.00 28.31 260 HIS D O 1
ATOM 12256 N N . ALA D 2 236 ? 70.497 -21.603 51.241 1.00 28.23 261 ALA D N 1
ATOM 12257 C CA . ALA D 2 236 ? 71.687 -22.433 51.418 1.00 28.03 261 ALA D CA 1
ATOM 12258 C C . ALA D 2 236 ? 73.003 -21.718 51.081 1.00 27.91 261 ALA D C 1
ATOM 12259 O O . ALA D 2 236 ? 74.079 -22.261 51.323 1.00 27.44 261 ALA D O 1
ATOM 12261 N N . TYR D 2 237 ? 72.906 -20.504 50.547 1.00 28.53 262 TYR D N 1
ATOM 12262 C CA . TYR D 2 237 ? 74.055 -19.841 49.948 1.00 28.66 262 TYR D CA 1
ATOM 12263 C C . TYR D 2 237 ? 74.324 -18.415 50.474 1.00 29.11 262 TYR D C 1
ATOM 12264 O O . TYR D 2 237 ? 74.747 -17.535 49.711 1.00 28.67 262 TYR D O 1
ATOM 12273 N N . MET D 2 238 ? 74.073 -18.183 51.767 1.00 28.59 263 MET D N 1
ATOM 12274 C CA . MET D 2 238 ? 74.327 -16.858 52.357 1.00 28.01 263 MET D CA 1
ATOM 12275 C C . MET D 2 238 ? 74.885 -16.959 53.785 1.00 27.66 263 MET D C 1
ATOM 12276 O O . MET D 2 238 ? 74.222 -16.582 54.752 1.00 27.51 263 MET D O 1
ATOM 12281 N N . PRO D 2 239 ? 76.103 -17.471 53.908 1.00 27.67 264 PRO D N 1
ATOM 12282 C CA . PRO D 2 239 ? 76.671 -17.802 55.221 1.00 28.16 264 PRO D CA 1
ATOM 12283 C C . PRO D 2 239 ? 77.281 -16.594 55.961 1.00 28.47 264 PRO D C 1
ATOM 12284 O O . PRO D 2 239 ? 77.250 -15.470 55.453 1.00 28.53 264 PRO D O 1
ATOM 12288 N N . ILE D 2 240 ? 77.821 -16.877 57.143 1.00 29.33 265 ILE D N 1
ATOM 12289 C CA . ILE D 2 240 ? 78.392 -15.924 58.077 1.00 30.24 265 ILE D CA 1
ATOM 12290 C C . ILE D 2 240 ? 79.839 -16.328 58.326 1.00 30.45 265 ILE D C 1
ATOM 12291 O O . ILE D 2 240 ? 80.095 -17.481 58.675 1.00 30.19 265 ILE D O 1
ATOM 12296 N N . THR D 2 241 ? 80.766 -15.373 58.179 1.00 30.90 266 THR D N 1
ATOM 12297 C CA . THR D 2 241 ? 82.150 -15.532 58.612 1.00 31.11 266 THR D CA 1
ATOM 12298 C C . THR D 2 241 ? 82.497 -14.487 59.685 1.00 31.46 266 THR D C 1
ATOM 12299 O O . THR D 2 241 ? 82.403 -13.279 59.437 1.00 30.89 266 THR D O 1
ATOM 12303 N N . VAL D 2 242 ? 82.864 -14.964 60.875 1.00 31.21 267 VAL D N 1
ATOM 12304 C CA . VAL D 2 242 ? 83.398 -14.113 61.933 1.00 31.71 267 VAL D CA 1
ATOM 12305 C C . VAL D 2 242 ? 84.878 -14.435 62.155 1.00 32.20 267 VAL D C 1
ATOM 12306 O O . VAL D 2 242 ? 85.266 -15.607 62.288 1.00 32.04 267 VAL D O 1
ATOM 12310 N N . LYS D 2 243 ? 85.697 -13.383 62.157 1.00 32.67 268 LYS D N 1
ATOM 12311 C CA . LYS D 2 243 ? 87.117 -13.482 62.478 1.00 32.84 268 LYS D CA 1
ATOM 12312 C C . LYS D 2 243 ? 87.352 -12.798 63.818 1.00 32.91 268 LYS D C 1
ATOM 12313 O O . LYS D 2 243 ? 87.072 -11.613 63.974 1.00 32.92 268 LYS D O 1
ATOM 12319 N N . VAL D 2 244 ? 87.837 -13.567 64.782 1.00 33.26 269 VAL D N 1
ATOM 12320 C CA . VAL D 2 244 ? 88.169 -13.071 66.111 1.00 33.88 269 VAL D CA 1
ATOM 12321 C C . VAL D 2 244 ? 89.681 -12.909 66.141 1.00 34.39 269 VAL D C 1
ATOM 12322 O O . VAL D 2 244 ? 90.429 -13.820 65.741 1.00 34.31 269 VAL D O 1
ATOM 12326 N N . VAL D 2 245 ? 90.130 -11.738 66.579 1.00 34.79 270 VAL D N 1
ATOM 12327 C CA . VAL D 2 245 ? 91.540 -11.367 66.465 1.00 34.82 270 VAL D CA 1
ATOM 12328 C C . VAL D 2 245 ? 91.991 -10.643 67.726 1.00 35.16 270 VAL D C 1
ATOM 12329 O O . VAL D 2 245 ? 91.175 -10.332 68.587 1.00 35.31 270 VAL D O 1
ATOM 12333 N N . SER D 2 246 ? 93.286 -10.359 67.833 1.00 35.58 271 SER D N 1
ATOM 12334 C CA . SER D 2 246 ? 93.808 -9.596 68.970 1.00 36.07 271 SER D CA 1
ATOM 12335 C C . SER D 2 246 ? 93.209 -8.186 69.000 1.00 36.35 271 SER D C 1
ATOM 12336 O O . SER D 2 246 ? 92.766 -7.667 67.974 1.00 35.56 271 SER D O 1
ATOM 12339 N N . GLU D 2 247 ? 93.209 -7.567 70.176 1.00 37.41 272 GLU D N 1
ATOM 12340 C CA . GLU D 2 247 ? 92.799 -6.171 70.291 1.00 38.86 272 GLU D CA 1
ATOM 12341 C C . GLU D 2 247 ? 93.548 -5.256 69.304 1.00 38.74 272 GLU D C 1
ATOM 12342 O O . GLU D 2 247 ? 92.941 -4.363 68.704 1.00 39.23 272 GLU D O 1
ATOM 12348 N N . GLU D 2 248 ? 94.847 -5.506 69.126 1.00 38.80 273 GLU D N 1
ATOM 12349 C CA . GLU D 2 248 ? 95.698 -4.759 68.190 1.00 38.93 273 GLU D CA 1
ATOM 12350 C C . GLU D 2 248 ? 95.260 -4.938 66.740 1.00 37.62 273 GLU D C 1
ATOM 12351 O O . GLU D 2 248 ? 95.104 -3.958 65.996 1.00 37.32 273 GLU D O 1
ATOM 12357 N N . ALA D 2 249 ? 95.091 -6.194 66.334 1.00 36.80 274 ALA D N 1
ATOM 12358 C CA . ALA D 2 249 ? 94.642 -6.518 64.979 1.00 35.70 274 ALA D CA 1
ATOM 12359 C C . ALA D 2 249 ? 93.261 -5.938 64.673 1.00 34.66 274 ALA D C 1
ATOM 12360 O O . ALA D 2 249 ? 93.022 -5.439 63.569 1.00 34.34 274 ALA D O 1
ATOM 12362 N N . TYR D 2 250 ? 92.362 -5.987 65.654 1.00 33.56 275 TYR D N 1
ATOM 12363 C CA . TYR D 2 250 ? 91.048 -5.362 65.506 1.00 32.86 275 TYR D CA 1
ATOM 12364 C C . TYR D 2 250 ? 91.179 -3.859 65.233 1.00 32.53 275 TYR D C 1
ATOM 12365 O O . TYR D 2 250 ? 90.591 -3.336 64.276 1.00 31.93 275 TYR D O 1
ATOM 12374 N N . ALA D 2 251 ? 91.961 -3.163 66.060 1.00 32.29 276 ALA D N 1
ATOM 12375 C CA . ALA D 2 251 ? 92.183 -1.729 65.841 1.00 32.13 276 ALA D CA 1
ATOM 12376 C C . ALA D 2 251 ? 92.819 -1.436 64.476 1.00 31.87 276 ALA D C 1
ATOM 12377 O O . ALA D 2 251 ? 92.390 -0.518 63.798 1.00 31.78 276 ALA D O 1
ATOM 12379 N N . ALA D 2 252 ? 93.811 -2.226 64.069 1.00 32.21 277 ALA D N 1
ATOM 12380 C CA . ALA D 2 252 ? 94.418 -2.080 62.733 1.00 33.31 277 ALA D CA 1
ATOM 12381 C C . ALA D 2 252 ? 93.374 -2.119 61.634 1.00 33.48 277 ALA D C 1
ATOM 12382 O O . ALA D 2 252 ? 93.406 -1.312 60.695 1.00 34.04 277 ALA D O 1
ATOM 12384 N N . TRP D 2 253 ? 92.435 -3.053 61.782 1.00 34.38 278 TRP D N 1
ATOM 12385 C CA . TRP D 2 253 ? 91.343 -3.249 60.836 1.00 34.46 278 TRP D CA 1
ATOM 12386 C C . TRP D 2 253 ? 90.409 -2.044 60.850 1.00 34.31 278 TRP D C 1
ATOM 12387 O O . TRP D 2 253 ? 89.990 -1.562 59.794 1.00 33.86 278 TRP D O 1
ATOM 12398 N N . LEU D 2 254 ? 90.091 -1.545 62.042 1.00 33.96 279 LEU D N 1
ATOM 12399 C CA . LEU D 2 254 ? 89.339 -0.298 62.151 1.00 34.35 279 LEU D CA 1
ATOM 12400 C C . LEU D 2 254 ? 90.029 0.866 61.422 1.00 34.37 279 LEU D C 1
ATOM 12401 O O . LEU D 2 254 ? 89.383 1.583 60.652 1.00 35.39 279 LEU D O 1
ATOM 12406 N N . GLU D 2 255 ? 91.325 1.063 61.666 1.00 35.06 280 GLU D N 1
ATOM 12407 C CA . GLU D 2 255 ? 92.057 2.183 61.046 1.00 35.46 280 GLU D CA 1
ATOM 12408 C C . GLU D 2 255 ? 92.165 2.025 59.522 1.00 36.61 280 GLU D C 1
ATOM 12409 O O . GLU D 2 255 ? 92.138 3.022 58.801 1.00 36.13 280 GLU D O 1
ATOM 12415 N N . GLN D 2 256 ? 92.242 0.784 59.032 1.00 38.11 281 GLN D N 1
ATOM 12416 C CA . GLN D 2 256 ? 92.191 0.540 57.578 1.00 39.58 281 GLN D CA 1
ATOM 12417 C C . GLN D 2 256 ? 90.910 1.086 56.952 1.00 40.24 281 GLN D C 1
ATOM 12418 O O . GLN D 2 256 ? 90.914 1.511 55.797 1.00 40.73 281 GLN D O 1
ATOM 12424 N N . HIS D 2 257 ? 89.823 1.105 57.724 1.00 41.28 282 HIS D N 1
ATOM 12425 C CA . HIS D 2 257 ? 88.528 1.600 57.231 1.00 42.02 282 HIS D CA 1
ATOM 12426 C C . HIS D 2 257 ? 88.336 3.102 57.426 1.00 42.51 282 HIS D C 1
ATOM 12427 O O . HIS D 2 257 ? 87.450 3.696 56.805 1.00 42.85 282 HIS D O 1
ATOM 12434 N N . HIS D 2 258 ? 89.148 3.707 58.297 1.00 43.04 283 HIS D N 1
ATOM 12435 C CA . HIS D 2 258 ? 89.006 5.120 58.647 1.00 43.43 283 HIS D CA 1
ATOM 12436 C C . HIS D 2 258 ? 89.370 6.023 57.471 1.00 44.37 283 HIS D C 1
ATOM 12437 O O . HIS D 2 258 ? 90.443 5.887 56.883 1.00 45.00 283 HIS D O 1
ATOM 12444 N N . HIS D 2 259 ? 88.465 6.939 57.137 1.00 45.65 284 HIS D N 1
ATOM 12445 C CA . HIS D 2 259 ? 88.632 7.848 56.002 1.00 46.45 284 HIS D CA 1
ATOM 12446 C C . HIS D 2 259 ? 89.134 9.226 56.445 1.00 47.46 284 HIS D C 1
ATOM 12447 O O . HIS D 2 259 ? 88.433 9.942 57.168 1.00 48.34 284 HIS D O 1
ATOM 12454 N N . HIS D 2 260 ? 90.334 9.601 56.002 1.00 48.11 285 HIS D N 1
ATOM 12455 C CA . HIS D 2 260 ? 90.936 10.883 56.387 1.00 48.42 285 HIS D CA 1
ATOM 12456 C C . HIS D 2 260 ? 90.575 11.970 55.380 1.00 49.02 285 HIS D C 1
ATOM 12457 O O . HIS D 2 260 ? 91.162 12.042 54.302 1.00 49.54 285 HIS D O 1
#

GO terms:
  GO:0005515 protein binding (F, IPI)